Protein 5V4S (pdb70)

Solvent-accessible surface area: 81862 Å² total; per-residue (Å²): 127,126,64,10,112,28,4,78,63,5,52,95,7,11,55,64,6,5,41,45,8,19,64,62,59,75,183,130,83,42,59,61,33,83,102,7,10,114,2,0,42,53,2,34,141,115,97,83,72,124,104,96,26,2,69,53,0,12,63,72,45,23,104,30,35,71,86,117,198,211,102,84,41,109,31,3,79,20,10,45,68,2,21,126,30,28,79,75,12,43,101,41,36,30,84,9,102,29,44,50,55,2,75,43,46,78,84,32,57,59,20,101,32,66,5,32,19,14,96,13,0,19,20,13,18,126,32,30,35,124,130,76,177,94,33,41,202,49,66,46,25,55,0,39,9,6,0,22,5,3,27,10,6,2,1,13,23,59,43,61,12,78,67,36,66,13,46,98,44,0,26,114,1,2,108,70,1,13,33,32,22,0,46,40,3,0,0,33,17,13,25,24,24,37,91,16,78,67,85,47,65,86,48,152,83,4,45,109,18,6,67,44,14,135,34,64,125,30,70,103,113,32,29,70,115,29,46,56,64,18,30,91,38,49,105,99,15,91,61,39,68,44,84,70,24,56,85,51,35,30,84,68,50,20,61,59,35,58,58,25,59,23,66,84,72,36,89,76,30,82,70,37,76,66,35,72,82,83,29,33,62,61,46,42,91,52,50,56,92,52,77,34,48,76,56,30,82,82,30,57,52,60,51,96,31,67,51,31,45,42,21,57,32,32,45,33,33,27,11,43,105,79,79,86,58,66,77,46,97,17,54,68,23,41,71,50,33,45,61,9,34,67,69,98,43,40,14,97,37,26,26,37,7,60,44,65,18,11,23,29,32,30,52,38,81,35,32,64,68,43,31,74,93,29,60,88,39,36,61,60,48,46,73,78,35,101,132,125,126,65,9,112,26,4,78,64,4,52,94,6,10,55,65,6,5,41,45,7,20,65,60,56,78,182,130,83,42,58,61,33,83,103,8,9,114,2,0,43,53,4,34,142,114,98,83,72,124,104,95,26,1,69,54,0,12,64,72,44,23,103,30,35,69,87,118,198,212,102,83,40,106,32,3,78,21,11,44,70,2,22,126,30,27,79,75,12,45,99,42,36,31,84,9,104,28,42,51,53,2,74,41,48,78,82,31,58,59,19,101,33,64,4,32,19,14,96,13,0,19,20,14,19,124,33,29,36,124,128,77,180,92,32,40,206,50,66,45,24,56,0,38,10,6,0,21,5,3,27,9,6,2,1,14,24,59,44,59,10,78,66,37,66,12,47,97,44,0,26,118,2,2,107,69,2,13,32,32,22,0,47,39,4,0,0,32,17,12,25,25,24,35,89,16,78,69,87,46,66,84,49,149,85,4,47,110,19,7,66,43,15,132,33,66,124,31,69,106,112,32,28,71,116,29,45,57,64,19,30,90,37,50,106,101,14,90,60,40,67,44,83,69,25,56,85,51,36,30,83,69,50,20,60,58,33,60,60,25,58,23,66,83,71,39,89,76,28,85,70,37,79,68,36,72,81,82,30,35,62,60,46,41,90,54,50,56,94,52,77,32,46,76,55,31,82,81,30,56,52,60,52,96,31,66,50,31,45,42,21,56,33,31,44,31,33,26,10,44,105,78,78,84,58,67,77,47,96,19,56,70,23,40,71,50,31,46,62,10,35,70,69,99,43,41,13,98,38,26,26,36,8,60,43,66,19,10,24,29,32,31,53,38,80,36,34,64,68,42,30,75,92,31,60,89,40,36,61,60,48,46,72,76,36,101,131,126,124,67,8,113,27,4,77,64,5,50,96,7,10,56,66,6,5,42,45,7,20,65,62,58,76,182,131,83,40,58,60,32,82,102,7,10,112,2,0,42,52,3,34,144,115,96,82,72,125,102,96,26,1,69,52,0,12,64,72,44,23,106,31,37,68,85,115,198,209,101,83,41,108,32,4,78,20,11,46,68,2,22,125,30,27,80,74,13,44,101,41,36,29,85,9,105,28,43,52,54,2,74,42,48,81,82,32,57,59,20,100,33,66,4,30,19,15,95,14,0,17,21,14,19,123,32,30,36,123,127,77,177,93,33,42,202,50,67,46,25,55,0,38,10,7,0,22,5,3,27,10,6,2,1,12,24,60,43,61,11,80,66,37,67,13,47,97,42,0,25,118,1,1,109,69,1,13,33,32,22,1,46,42,3,0,0,33,19,12,26,23,25,34,89,15,78,69,87,46,67,84,47,151,82,4,47,109,20,6,66,45,15,133,34,66,124,31,69,104,111,33,28,72,119,30,44,57,63,18,30,90,38,51,104,100,14,90,61,40,68,42,84,69,25,55,84,52,34,28,82,69,48,21,61,56,34,60,60,26,58,24,66,83,74,39,90,76,30,84,71,38,78,67,36,71,79,83,27,34,61,59,46,42,91,54,49,58,94,52,76,32,46,76,56,30,83,82,30,57,51,60,52,97,30,67,51,33,46,43,20,58,33,30,45,32,33,26,11,42,105,80,80,85,59,66,78,47,94,20,55,71,24,41,73,51,32,45,62,10,34,68,70,99,42,42,14,97,37,26,25,37,8,60,43,65,19,10,23,28,32,31,52,38,80,36,32,64,67,43,30,74,92,32,59,89,40,37,62,60,48,45,72,76,35,99,131,126,125,66,9,112,26,4,77,63,5,50,95,7,11,56,66,7,5,42,45,8,20,66,62,57,77,182,128,83,41,60,60,31,81,103,8,10,116,2,0,41,54,3,34,143,114,96,82,72,125,105,96,24,1,69,54,0,13,63,72,44,23,105,30,36,67,88,118,195,208,102,84,40,107,31,4,80,21,10,47,69,2,21,124,29,28,79,74,12,44,100,42,36,29,84,10,102,30,44,51,54,2,74,41,46,80,83,31,58,60,21,99,32,65,4,32,19,15,95,14,0,18,20,13,18,123,31,29,34,124,128,77,179,95,32,41,200,50,66,45,24,55,1,38,11,6,0,21,6,3,26,9,6,2,1,12,23,59,44,60,11,78,68,36,66,12,46,98,43,0,25,118,1,2,107,70,1,13,33,32,21,0,47,41,4,0,0,31,18,12,25,26,25,36,90,16,78,68,86,46,66,85,49,152,84,3,45,110,19,6,67,41,14,134,33,66,124,30,69,102,111,32,28,71,118,29,45,56,61,18,30,89,37,49,105,100,14,91,61,40,68,43,84,69,25,56,85,49,34,29,85,68,49,22,60,57,32,59,60,27,56,23,67,83,73,36,90,75,29,83,69,38,77,68,36,73,81,83,30,34,60,60,46,42,92,53,49,57,94,52,78,32,46,76,55,32,82,82,31,56,52,60,52,97,31,67,52,33,45,41,22,58,32,32,45,31,33,26,10,43,104,79,79,84,59,66,77,47,95,20,55,69,23,40,71,51,32,47,61,9,35,70,69,97,42,40,14,96,38,27,26,37,8,61,43,65,20,11,22,29,32,31,52,37,80,35,34,65,67,44,30,74,90,30,59,90,39,36,60,60,48,45,73,76,36,100,131

B-factor: mean 72.44, std 37.45, range [5.9, 120.0]

Radius of gyration: 40.78 Å; Cα contacts (8 Å, |Δi|>4): 1953; chains: 4; bounding box: 102×102×94 Å

Structure (mmCIF, N/CA/C/O backbone):
data_5V4S
#
_entry.id   5V4S
#
loop_
_atom_site.group_PDB
_atom_site.id
_atom_site.type_symbol
_atom_site.label_atom_id
_atom_site.label_alt_id
_atom_site.label_comp_id
_atom_site.label_asym_id
_atom_site.label_entity_id
_atom_site.label_seq_id
_atom_site.pdbx_PDB_ins_code
_atom_site.Cartn_x
_atom_site.Cartn_y
_atom_site.Cartn_z
_atom_site.occupancy
_atom_site.B_iso_or_equiv
_atom_site.auth_seq_id
_atom_site.auth_comp_id
_atom_site.auth_asym_id
_atom_site.auth_atom_id
_atom_site.pdbx_PDB_model_num
ATOM 1 N N . ARG A 1 38 ? 153.069 125.192 151.930 1.00 84.36 7 ARG A N 1
ATOM 2 C CA . ARG A 1 38 ? 152.458 125.849 153.078 1.00 89.03 7 ARG A CA 1
ATOM 3 C C . ARG A 1 38 ? 152.532 124.975 154.325 1.00 82.96 7 ARG A C 1
ATOM 4 O O . ARG A 1 38 ? 152.664 125.478 155.441 1.00 79.05 7 ARG A O 1
ATOM 12 N N . ILE A 1 39 ? 152.455 123.668 154.127 1.00 83.75 8 ILE A N 1
ATOM 13 C CA . ILE A 1 39 ? 152.559 122.721 155.225 1.00 82.76 8 ILE A CA 1
ATOM 14 C C . ILE A 1 39 ? 153.920 122.829 155.909 1.00 79.28 8 ILE A C 1
ATOM 15 O O . ILE A 1 39 ? 154.010 122.814 157.138 1.00 77.88 8 ILE A O 1
ATOM 20 N N . ARG A 1 40 ? 154.971 122.962 155.105 1.00 77.82 9 ARG A N 1
ATOM 21 C CA . ARG A 1 40 ? 156.315 123.194 155.612 1.00 77.15 9 ARG A CA 1
ATOM 22 C C . ARG A 1 40 ? 156.339 124.403 156.542 1.00 76.43 9 ARG A C 1
ATOM 23 O O . ARG A 1 40 ? 157.011 124.402 157.575 1.00 76.36 9 ARG A O 1
ATOM 31 N N . VAL A 1 41 ? 155.582 125.424 156.178 1.00 77.70 10 VAL A N 1
ATOM 32 C CA . VAL A 1 41 ? 155.459 126.607 157.003 1.00 76.62 10 VAL A CA 1
ATOM 33 C C . VAL A 1 41 ? 154.685 126.304 158.277 1.00 75.68 10 VAL A C 1
ATOM 34 O O . VAL A 1 41 ? 155.038 126.782 159.356 1.00 74.97 10 VAL A O 1
ATOM 38 N N . TYR A 1 42 ? 153.646 125.486 158.162 1.00 74.61 11 TYR A N 1
ATOM 39 C CA . TYR A 1 42 ? 152.894 125.081 159.338 1.00 76.11 11 TYR A CA 1
ATOM 40 C C . TYR A 1 42 ? 153.804 124.361 160.322 1.00 73.18 11 TYR A C 1
ATOM 41 O O . TYR A 1 42 ? 153.704 124.562 161.535 1.00 75.51 11 TYR A O 1
ATOM 50 N N . TRP A 1 43 ? 154.722 123.562 159.791 1.00 73.16 12 TRP A N 1
ATOM 51 C CA . TRP A 1 43 ? 155.712 122.885 160.607 1.00 73.27 12 TRP A CA 1
ATOM 52 C C . TRP A 1 43 ? 156.596 123.882 161.337 1.00 71.94 12 TRP A C 1
ATOM 53 O O . TRP A 1 43 ? 156.881 123.710 162.525 1.00 66.91 12 TRP A O 1
ATOM 64 N N . ASP A 1 44 ? 156.991 124.940 160.635 1.00 71.94 13 ASP A N 1
ATOM 65 C CA . ASP A 1 44 ? 157.792 125.994 161.237 1.00 72.74 13 ASP A CA 1
ATOM 66 C C . ASP A 1 44 ? 157.094 126.588 162.439 1.00 67.46 13 ASP A C 1
ATOM 67 O O . ASP A 1 44 ? 157.709 126.786 163.486 1.00 65.56 13 ASP A O 1
ATOM 72 N N . ILE A 1 45 ? 155.810 126.863 162.276 1.00 69.14 14 ILE A N 1
ATOM 73 C CA . ILE A 1 45 ? 155.022 127.470 163.334 1.00 64.35 14 ILE A CA 1
ATOM 74 C C . ILE A 1 45 ? 155.078 126.646 164.596 1.00 62.06 14 ILE A C 1
ATOM 75 O O . ILE A 1 45 ? 155.337 127.168 165.680 1.00 60.90 14 ILE A O 1
ATOM 80 N N . LEU A 1 46 ? 154.851 125.349 164.449 1.00 65.97 15 LEU A N 1
ATOM 81 C CA . LEU A 1 46 ? 154.912 124.441 165.577 1.00 66.04 15 LEU A CA 1
ATOM 82 C C . LEU A 1 46 ? 156.252 124.524 166.286 1.00 59.62 15 LEU A C 1
ATOM 83 O O . LEU A 1 46 ? 156.312 124.702 167.504 1.00 61.15 15 LEU A O 1
ATOM 88 N N . VAL A 1 47 ? 157.326 124.388 165.517 1.00 63.06 16 VAL A N 1
ATOM 89 C CA . VAL A 1 47 ? 158.673 124.413 166.065 1.00 58.63 16 VAL A CA 1
ATOM 90 C C . VAL A 1 47 ? 158.951 125.707 166.799 1.00 56.40 16 VAL A C 1
ATOM 91 O O . VAL A 1 47 ? 159.487 125.702 167.906 1.00 56.79 16 VAL A O 1
ATOM 95 N N . PHE A 1 48 ? 158.578 126.811 166.170 1.00 56.88 17 PHE A N 1
ATOM 96 C CA . PHE A 1 48 ? 158.757 128.134 166.734 1.00 54.08 17 PHE A CA 1
ATOM 97 C C . PHE A 1 48 ? 158.138 128.230 168.111 1.00 54.82 17 PHE A C 1
ATOM 98 O O . PHE A 1 48 ? 158.782 128.673 169.066 1.00 50.53 17 PHE A O 1
ATOM 106 N N . ILE A 1 49 ? 156.887 127.804 168.212 1.00 53.84 18 ILE A N 1
ATOM 107 C CA . ILE A 1 49 ? 156.162 127.833 169.466 1.00 54.02 18 ILE A CA 1
ATOM 108 C C . ILE A 1 49 ? 156.875 127.031 170.532 1.00 51.40 18 ILE A C 1
ATOM 109 O O . ILE A 1 49 ? 157.018 127.478 171.669 1.00 49.85 18 ILE A O 1
ATOM 114 N N . CYS A 1 50 ? 157.317 125.841 170.156 1.00 52.81 19 CYS A N 1
ATOM 115 C CA . CYS A 1 50 ? 158.017 124.965 171.074 1.00 54.71 19 CYS A CA 1
ATOM 116 C C . CYS A 1 50 ? 159.257 125.638 171.635 1.00 51.32 19 CYS A C 1
ATOM 117 O O . CYS A 1 50 ? 159.494 125.609 172.848 1.00 51.11 19 CYS A O 1
ATOM 120 N N . ILE A 1 51 ? 160.032 126.264 170.756 1.00 51.68 20 ILE A N 1
ATOM 121 C CA . ILE A 1 51 ? 161.239 126.961 171.163 1.00 48.29 20 ILE A CA 1
ATOM 122 C C . ILE A 1 51 ? 160.928 128.035 172.175 1.00 45.73 20 ILE A C 1
ATOM 123 O O . ILE A 1 51 ? 161.596 128.153 173.201 1.00 46.31 20 ILE A O 1
ATOM 128 N N . PHE A 1 52 ? 159.902 128.814 171.880 1.00 45.67 21 PHE A N 1
ATOM 129 C CA . PHE A 1 52 ? 159.483 129.886 172.751 1.00 42.65 21 PHE A CA 1
ATOM 130 C C . PHE A 1 52 ? 159.167 129.376 174.132 1.00 43.54 21 PHE A C 1
ATOM 131 O O . PHE A 1 52 ? 159.690 129.882 175.124 1.00 41.11 21 PHE A O 1
ATOM 139 N N . TRP A 1 53 ? 158.328 128.360 174.202 1.00 44.68 22 TRP A N 1
ATOM 140 C CA . TRP A 1 53 ? 157.960 127.784 175.477 1.00 45.73 22 TRP A CA 1
ATOM 141 C C . TRP A 1 53 ? 159.198 127.376 176.267 1.00 43.29 22 TRP A C 1
ATOM 142 O O . TRP A 1 53 ? 159.340 127.721 177.439 1.00 45.94 22 TRP A O 1
ATOM 153 N N . ALA A 1 54 ? 160.108 126.671 175.601 1.00 44.81 23 ALA A N 1
ATOM 154 C CA . ALA A 1 54 ? 161.324 126.189 176.243 1.00 41.98 23 ALA A CA 1
ATOM 155 C C . ALA A 1 54 ? 162.149 127.333 176.823 1.00 42.24 23 ALA A C 1
ATOM 156 O O . ALA A 1 54 ? 162.676 127.222 177.933 1.00 43.19 23 ALA A O 1
ATOM 158 N N . SER A 1 55 ? 162.247 128.433 176.087 1.00 42.88 24 SER A N 1
ATOM 159 C CA . SER A 1 55 ? 163.039 129.587 176.506 1.00 41.54 24 SER A CA 1
ATOM 160 C C . SER A 1 55 ? 162.471 130.269 177.752 1.00 39.90 24 SER A C 1
ATOM 161 O O . SER A 1 55 ? 163.159 131.054 178.413 1.00 36.83 24 SER A O 1
ATOM 164 N N . LEU A 1 56 ? 161.222 129.960 178.076 1.00 40.97 25 LEU A N 1
ATOM 165 C CA . LEU A 1 56 ? 160.587 130.501 179.257 1.00 40.49 25 LEU A CA 1
ATOM 166 C C . LEU A 1 56 ? 160.789 129.577 180.440 1.00 41.86 25 LEU A C 1
ATOM 167 O O . LEU A 1 56 ? 160.942 130.025 181.574 1.00 41.74 25 LEU A O 1
ATOM 172 N N . GLU A 1 57 ? 160.802 128.275 180.156 1.00 43.68 26 GLU A N 1
ATOM 173 C CA . GLU A 1 57 ? 160.955 127.256 181.189 1.00 43.85 26 GLU A CA 1
ATOM 174 C C . GLU A 1 57 ? 162.383 127.145 181.676 1.00 40.97 26 GLU A C 1
ATOM 175 O O . GLU A 1 57 ? 162.622 126.953 182.868 1.00 41.21 26 GLU A O 1
ATOM 181 N N . SER A 1 58 ? 163.330 127.274 180.756 1.00 42.49 27 SER A N 1
ATOM 182 C CA . SER A 1 58 ? 164.748 127.178 181.082 1.00 44.41 27 SER A CA 1
ATOM 183 C C . SER A 1 58 ? 165.283 128.034 182.256 1.00 44.69 27 SER A C 1
ATOM 184 O O . SER A 1 58 ? 165.822 127.479 183.207 1.00 45.75 27 SER A O 1
ATOM 187 N N . PRO A 1 59 ? 165.217 129.376 182.145 1.00 40.57 28 PRO A N 1
ATOM 188 C CA . PRO A 1 59 ? 165.806 130.317 183.122 1.00 37.63 28 PRO A CA 1
ATOM 189 C C . PRO A 1 59 ? 165.147 130.176 184.512 1.00 39.55 28 PRO A C 1
ATOM 190 O O . PRO A 1 59 ? 165.742 130.547 185.522 1.00 43.12 28 PRO A O 1
ATOM 194 N N . LEU A 1 60 ? 163.939 129.622 184.558 1.00 39.97 29 LEU A N 1
ATOM 195 C CA . LEU A 1 60 ? 163.226 129.420 185.812 1.00 41.36 29 LEU A CA 1
ATOM 196 C C . LEU A 1 60 ? 163.894 128.405 186.726 1.00 46.52 29 LEU A C 1
ATOM 197 O O . LEU A 1 60 ? 163.588 128.348 187.919 1.00 47.59 29 LEU A O 1
ATOM 202 N N . ARG A 1 61 ? 164.802 127.600 186.174 1.00 48.62 30 ARG A N 1
ATOM 203 C CA . ARG A 1 61 ? 165.447 126.523 186.931 1.00 49.82 30 ARG A CA 1
ATOM 204 C C . ARG A 1 61 ? 165.967 126.778 188.354 1.00 50.12 30 ARG A C 1
ATOM 205 O O . ARG A 1 61 ? 165.894 125.911 189.228 1.00 55.19 30 ARG A O 1
ATOM 213 N N . ILE A 1 62 ? 166.444 127.988 188.569 1.00 48.95 31 ILE A N 1
ATOM 214 C CA . ILE A 1 62 ? 166.928 128.472 189.856 1.00 52.60 31 ILE A CA 1
ATOM 215 C C . ILE A 1 62 ? 166.115 128.560 191.131 1.00 53.29 31 ILE A C 1
ATOM 216 O O . ILE A 1 62 ? 166.667 128.705 192.223 1.00 56.06 31 ILE A O 1
ATOM 221 N N . VAL A 1 63 ? 164.791 128.477 190.989 1.00 48.76 32 VAL A N 1
ATOM 222 C CA . VAL A 1 63 ? 163.913 128.572 192.124 1.00 50.85 32 VAL A CA 1
ATOM 223 C C . VAL A 1 63 ? 162.562 127.931 191.844 1.00 52.52 32 VAL A C 1
ATOM 224 O O . VAL A 1 63 ? 162.399 127.187 190.878 1.00 56.71 32 VAL A O 1
ATOM 228 N N . LEU A 1 70 ? 156.285 115.350 186.469 1.00 79.35 39 LEU A N 1
ATOM 229 C CA . LEU A 1 70 ? 156.021 114.184 185.635 1.00 80.52 39 LEU A CA 1
ATOM 230 C C . LEU A 1 70 ? 155.571 114.589 184.246 1.00 76.48 39 LEU A C 1
ATOM 231 O O . LEU A 1 70 ? 156.318 114.441 183.278 1.00 77.00 39 LEU A O 1
ATOM 236 N N . LEU A 1 71 ? 154.353 115.108 184.156 1.00 79.17 40 LEU A N 1
ATOM 237 C CA . LEU A 1 71 ? 153.817 115.570 182.887 1.00 80.97 40 LEU A CA 1
ATOM 238 C C . LEU A 1 71 ? 154.802 116.482 182.185 1.00 76.94 40 LEU A C 1
ATOM 239 O O . LEU A 1 71 ? 155.045 116.330 180.986 1.00 77.03 40 LEU A O 1
ATOM 244 N N . LEU A 1 72 ? 155.378 117.403 182.938 1.00 77.02 41 LEU A N 1
ATOM 245 C CA . LEU A 1 72 ? 156.396 118.304 182.427 1.00 79.25 41 LEU A CA 1
ATOM 246 C C . LEU A 1 72 ? 157.503 117.546 181.719 1.00 75.79 41 LEU A C 1
ATOM 247 O O . LEU A 1 72 ? 157.916 117.915 180.617 1.00 73.13 41 LEU A O 1
ATOM 252 N N . THR A 1 73 ? 157.970 116.483 182.349 1.00 75.58 42 THR A N 1
ATOM 253 C CA . THR A 1 73 ? 158.983 115.640 181.756 1.00 75.11 42 THR A CA 1
ATOM 254 C C . THR A 1 73 ? 158.490 115.085 180.419 1.00 88.18 42 THR A C 1
ATOM 255 O O . THR A 1 73 ? 159.220 115.098 179.424 1.00 71.20 42 THR A O 1
ATOM 259 N N . CYS A 1 74 ? 157.239 114.632 180.399 1.00 74.38 43 CYS A N 1
ATOM 260 C CA . CYS A 1 74 ? 156.635 114.109 179.179 1.00 77.48 43 CYS A CA 1
ATOM 261 C C . CYS A 1 74 ? 156.523 115.195 178.113 1.00 73.62 43 CYS A C 1
ATOM 262 O O . CYS A 1 74 ? 156.702 114.929 176.923 1.00 73.71 43 CYS A O 1
ATOM 265 N N . ILE A 1 75 ? 156.261 116.423 178.546 1.00 73.99 44 ILE A N 1
ATOM 266 C CA . ILE A 1 75 ? 156.202 117.541 177.626 1.00 69.50 44 ILE A CA 1
ATOM 267 C C . ILE A 1 75 ? 157.538 117.721 176.939 1.00 70.58 44 ILE A C 1
ATOM 268 O O . ILE A 1 75 ? 157.596 117.910 175.726 1.00 71.01 44 ILE A O 1
ATOM 273 N N . TYR A 1 76 ? 158.615 117.630 177.710 1.00 70.96 45 TYR A N 1
ATOM 274 C CA . TYR A 1 76 ? 159.949 117.744 177.140 1.00 70.53 45 TYR A CA 1
ATOM 275 C C . TYR A 1 76 ? 160.211 116.653 176.119 1.00 73.34 45 TYR A C 1
ATOM 276 O O . TYR A 1 76 ? 160.847 116.897 175.091 1.00 74.68 45 TYR A O 1
ATOM 285 N N . PHE A 1 77 ? 159.691 115.454 176.378 1.00 74.03 46 PHE A N 1
ATOM 286 C CA . PHE A 1 77 ? 159.832 114.372 175.417 1.00 75.58 46 PHE A CA 1
ATOM 287 C C . PHE A 1 77 ? 159.230 114.779 174.103 1.00 70.67 46 PHE A C 1
ATOM 288 O O . PHE A 1 77 ? 159.831 114.593 173.047 1.00 69.89 46 PHE A O 1
ATOM 296 N N . PHE A 1 78 ? 158.046 115.363 174.178 1.00 67.46 47 PHE A N 1
ATOM 297 C CA . PHE A 1 78 ? 157.365 115.839 172.998 1.00 67.77 47 PHE A CA 1
ATOM 298 C C . PHE A 1 78 ? 158.190 116.885 172.274 1.00 68.53 47 PHE A C 1
ATOM 299 O O . PHE A 1 78 ? 158.377 116.803 171.065 1.00 69.48 47 PHE A O 1
ATOM 307 N N . ILE A 1 79 ? 158.691 117.856 173.024 1.00 70.48 48 ILE A N 1
ATOM 308 C CA . ILE A 1 79 ? 159.490 118.932 172.447 1.00 67.82 48 ILE A CA 1
ATOM 309 C C . ILE A 1 79 ? 160.611 118.400 171.574 1.00 68.23 48 ILE A C 1
ATOM 310 O O . ILE A 1 79 ? 160.720 118.749 170.400 1.00 63.37 48 ILE A O 1
ATOM 315 N N . ASP A 1 80 ? 161.444 117.559 172.158 1.00 73.10 49 ASP A N 1
ATOM 316 C CA . ASP A 1 80 ? 162.581 116.984 171.459 1.00 73.89 49 ASP A CA 1
ATOM 317 C C . ASP A 1 80 ? 162.143 116.122 170.319 1.00 73.78 49 ASP A C 1
ATOM 318 O O . ASP A 1 80 ? 162.750 116.139 169.253 1.00 71.41 49 ASP A O 1
ATOM 323 N N . PHE A 1 81 ? 161.077 115.374 170.545 1.00 70.69 50 PHE A N 1
ATOM 324 C CA . PHE A 1 81 ? 160.500 114.549 169.518 1.00 68.57 50 PHE A CA 1
ATOM 325 C C . PHE A 1 81 ? 160.180 115.384 168.291 1.00 78.70 50 PHE A C 1
ATOM 326 O O . PHE A 1 81 ? 160.554 115.034 167.174 1.00 69.45 50 PHE A O 1
ATOM 334 N N . VAL A 1 82 ? 159.513 116.507 168.518 1.00 67.04 51 VAL A N 1
ATOM 335 C CA . VAL A 1 82 ? 159.199 117.432 167.443 1.00 69.29 51 VAL A CA 1
ATOM 336 C C . VAL A 1 82 ? 160.465 117.901 166.755 1.00 70.24 51 VAL A C 1
ATOM 337 O O . VAL A 1 82 ? 160.533 117.948 165.525 1.00 70.74 51 VAL A O 1
ATOM 341 N N . PHE A 1 83 ? 161.474 118.235 167.542 1.00 69.97 52 PHE A N 1
ATOM 342 C CA . PHE A 1 83 ? 162.739 118.674 166.991 1.00 70.46 52 PHE A CA 1
ATOM 343 C C . PHE A 1 83 ? 163.404 117.567 166.174 1.00 71.39 52 PHE A C 1
ATOM 344 O O . PHE A 1 83 ? 164.041 117.835 165.156 1.00 70.41 52 PHE A O 1
ATOM 352 N N . ALA A 1 84 ? 163.229 116.322 166.606 1.00 71.75 53 ALA A N 1
ATOM 353 C CA . ALA A 1 84 ? 163.753 115.186 165.863 1.00 72.51 53 ALA A CA 1
ATOM 354 C C . ALA A 1 84 ? 163.075 115.099 164.505 1.00 70.23 53 ALA A C 1
ATOM 355 O O . ALA A 1 84 ? 163.727 114.857 163.489 1.00 73.36 53 ALA A O 1
ATOM 357 N N . LEU A 1 85 ? 161.776 115.341 164.485 1.00 68.16 54 LEU A N 1
ATOM 358 C CA . LEU A 1 85 ? 161.049 115.360 163.231 1.00 72.25 54 LEU A CA 1
ATOM 359 C C . LEU A 1 85 ? 161.563 116.475 162.332 1.00 73.48 54 LEU A C 1
ATOM 360 O O . LEU A 1 85 ? 161.656 116.305 161.118 1.00 76.25 54 LEU A O 1
ATOM 365 N N . ASP A 1 86 ? 161.931 117.600 162.940 1.00 73.81 55 ASP A N 1
ATOM 366 C CA . ASP A 1 86 ? 162.525 118.708 162.204 1.00 73.43 55 ASP A CA 1
ATOM 367 C C . ASP A 1 86 ? 163.809 118.296 161.525 1.00 74.17 55 ASP A C 1
ATOM 368 O O . ASP A 1 86 ? 164.021 118.608 160.356 1.00 75.99 55 ASP A O 1
ATOM 373 N N . ILE A 1 87 ? 164.651 117.576 162.240 1.00 74.56 56 ILE A N 1
ATOM 374 C CA . ILE A 1 87 ? 165.854 117.046 161.632 1.00 74.30 56 ILE A CA 1
ATOM 375 C C . ILE A 1 87 ? 165.503 116.256 160.379 1.00 74.31 56 ILE A C 1
ATOM 376 O O . ILE A 1 87 ? 166.148 116.408 159.338 1.00 74.77 56 ILE A O 1
ATOM 381 N N . LEU A 1 88 ? 164.452 115.439 160.468 1.00 74.24 57 LEU A N 1
ATOM 382 C CA . LEU A 1 88 ? 163.970 114.681 159.316 1.00 75.97 57 LEU A CA 1
ATOM 383 C C . LEU A 1 88 ? 163.435 115.601 158.229 1.00 78.65 57 LEU A C 1
ATOM 384 O O . LEU A 1 88 ? 163.645 115.358 157.041 1.00 80.30 57 LEU A O 1
ATOM 389 N N . TRP A 1 89 ? 162.776 116.683 158.633 1.00 77.61 58 TRP A N 1
ATOM 390 C CA . TRP A 1 89 ? 162.313 117.665 157.673 1.00 76.68 58 TRP A CA 1
ATOM 391 C C . TRP A 1 89 ? 163.511 118.267 156.939 1.00 73.86 58 TRP A C 1
ATOM 392 O O . TRP A 1 89 ? 163.408 118.646 155.779 1.00 73.02 58 TRP A O 1
ATOM 403 N N . ASN A 1 90 ? 164.653 118.346 157.608 1.00 73.22 59 ASN A N 1
ATOM 404 C CA . ASN A 1 90 ? 165.871 118.884 156.971 1.00 76.70 59 ASN A CA 1
ATOM 405 C C . ASN A 1 90 ? 166.585 117.893 156.121 1.00 75.49 59 ASN A C 1
ATOM 406 O O . ASN A 1 90 ? 167.806 117.940 156.012 1.00 79.54 59 ASN A O 1
ATOM 411 N N . GLY A 1 114 ? 174.678 120.722 157.539 1.00 93.70 83 GLY A N 1
ATOM 412 C CA . GLY A 1 114 ? 175.980 120.612 158.189 1.00 91.69 83 GLY A CA 1
ATOM 413 C C . GLY A 1 114 ? 175.914 121.147 159.612 1.00 96.53 83 GLY A C 1
ATOM 414 O O . GLY A 1 114 ? 175.484 120.445 160.529 1.00 93.68 83 GLY A O 1
ATOM 415 N N . SER A 1 115 ? 176.324 122.400 159.791 1.00 97.88 84 SER A N 1
ATOM 416 C CA . SER A 1 115 ? 176.266 123.021 161.109 1.00 91.58 84 SER A CA 1
ATOM 417 C C . SER A 1 115 ? 174.837 123.115 161.594 1.00 85.89 84 SER A C 1
ATOM 418 O O . SER A 1 115 ? 174.573 122.984 162.789 1.00 86.06 84 SER A O 1
ATOM 421 N N . TRP A 1 116 ? 173.905 123.299 160.664 1.00 90.35 85 TRP A N 1
ATOM 422 C CA . TRP A 1 116 ? 172.492 123.372 160.996 1.00 92.43 85 TRP A CA 1
ATOM 423 C C . TRP A 1 116 ? 171.996 122.031 161.512 1.00 88.04 85 TRP A C 1
ATOM 424 O O . TRP A 1 116 ? 171.194 121.970 162.440 1.00 84.55 85 TRP A O 1
ATOM 435 N N . PHE A 1 117 ? 172.516 120.954 160.930 1.00 85.81 86 PHE A N 1
ATOM 436 C CA . PHE A 1 117 ? 172.215 119.619 161.414 1.00 86.24 86 PHE A CA 1
ATOM 437 C C . PHE A 1 117 ? 172.678 119.480 162.844 1.00 89.69 86 PHE A C 1
ATOM 438 O O . PHE A 1 117 ? 171.931 119.018 163.706 1.00 88.26 86 PHE A O 1
ATOM 446 N N . ILE A 1 118 ? 173.916 119.889 163.097 1.00 82.74 87 ILE A N 1
ATOM 447 C CA . ILE A 1 118 ? 174.495 119.846 164.426 1.00 83.72 87 ILE A CA 1
ATOM 448 C C . ILE A 1 118 ? 173.660 120.643 165.419 1.00 84.68 87 ILE A C 1
ATOM 449 O O . ILE A 1 118 ? 173.363 120.173 166.512 1.00 78.55 87 ILE A O 1
ATOM 454 N N . ILE A 1 119 ? 173.274 121.848 165.018 1.00 84.59 88 ILE A N 1
ATOM 455 C CA . ILE A 1 119 ? 172.449 122.708 165.851 1.00 81.09 88 ILE A CA 1
ATOM 456 C C . ILE A 1 119 ? 171.147 122.036 166.242 1.00 79.57 88 ILE A C 1
ATOM 457 O O . ILE A 1 119 ? 170.817 121.944 167.426 1.00 77.77 88 ILE A O 1
ATOM 462 N N . ASP A 1 120 ? 170.414 121.556 165.246 1.00 82.91 89 ASP A N 1
ATOM 463 C CA . ASP A 1 120 ? 169.157 120.871 165.490 1.00 80.73 89 ASP A CA 1
ATOM 464 C C . ASP A 1 120 ? 169.361 119.657 166.346 1.00 78.22 89 ASP A C 1
ATOM 465 O O . ASP A 1 120 ? 168.624 119.429 167.304 1.00 76.07 89 ASP A O 1
ATOM 470 N N . LEU A 1 121 ? 170.373 118.881 165.999 1.00 79.65 90 LEU A N 1
ATOM 471 C CA . LEU A 1 121 ? 170.710 117.703 166.752 1.00 79.25 90 LEU A CA 1
ATOM 472 C C . LEU A 1 121 ? 170.815 118.031 168.216 1.00 84.83 90 LEU A C 1
ATOM 473 O O . LEU A 1 121 ? 170.114 117.435 169.037 1.00 76.08 90 LEU A O 1
ATOM 478 N N . ILE A 1 122 ? 171.654 119.012 168.540 1.00 76.61 91 ILE A N 1
ATOM 479 C CA . ILE A 1 122 ? 171.890 119.428 169.918 1.00 78.78 91 ILE A CA 1
ATOM 480 C C . ILE A 1 122 ? 170.603 119.750 170.658 1.00 75.40 91 ILE A C 1
ATOM 481 O O . ILE A 1 122 ? 170.372 119.269 171.764 1.00 76.13 91 ILE A O 1
ATOM 486 N N . ALA A 1 123 ? 169.761 120.562 170.031 1.00 75.18 92 ALA A N 1
ATOM 487 C CA . ALA A 1 123 ? 168.492 120.952 170.629 1.00 73.66 92 ALA A CA 1
ATOM 488 C C . ALA A 1 123 ? 167.596 119.754 170.852 1.00 77.66 92 ALA A C 1
ATOM 489 O O . ALA A 1 123 ? 166.835 119.714 171.822 1.00 78.18 92 ALA A O 1
ATOM 491 N N . ALA A 1 124 ? 167.675 118.775 169.968 1.00 77.31 93 ALA A N 1
ATOM 492 C CA . ALA A 1 124 ? 166.833 117.597 170.067 1.00 73.03 93 ALA A CA 1
ATOM 493 C C . ALA A 1 124 ? 167.389 116.547 171.025 1.00 72.65 93 ALA A C 1
ATOM 494 O O . ALA A 1 124 ? 166.781 115.486 171.195 1.00 73.09 93 ALA A O 1
ATOM 496 N N . LEU A 1 125 ? 168.533 116.810 171.647 1.00 75.12 94 LEU A N 1
ATOM 497 C CA . LEU A 1 125 ? 169.119 115.819 172.535 1.00 74.06 94 LEU A CA 1
ATOM 498 C C . LEU A 1 125 ? 168.413 115.801 173.878 1.00 75.04 94 LEU A C 1
ATOM 499 O O . LEU A 1 125 ? 168.538 116.750 174.637 1.00 75.26 94 LEU A O 1
ATOM 504 N N . PRO A 1 126 ? 167.668 114.712 174.168 1.00 72.73 95 PRO A N 1
ATOM 505 C CA . PRO A 1 126 ? 166.916 114.490 175.413 1.00 72.70 95 PRO A CA 1
ATOM 506 C C . PRO A 1 126 ? 167.805 114.430 176.667 1.00 74.43 95 PRO A C 1
ATOM 507 O O . PRO A 1 126 ? 167.799 113.457 177.410 1.00 77.13 95 PRO A O 1
ATOM 511 N N . LEU A 1 127 ? 168.503 115.535 176.925 1.00 74.77 96 LEU A N 1
ATOM 512 C CA . LEU A 1 127 ? 169.342 115.683 178.094 1.00 72.99 96 LEU A CA 1
ATOM 513 C C . LEU A 1 127 ? 169.381 115.515 179.591 1.00 74.59 96 LEU A C 1
ATOM 514 O O . LEU A 1 127 ? 170.152 114.703 180.108 1.00 71.64 96 LEU A O 1
ATOM 519 N N . GLU A 1 128 ? 168.571 116.310 180.284 1.00 75.90 97 GLU A N 1
ATOM 520 C CA . GLU A 1 128 ? 168.519 116.302 181.744 1.00 74.19 97 GLU A CA 1
ATOM 521 C C . GLU A 1 128 ? 167.860 115.006 182.194 1.00 81.90 97 GLU A C 1
ATOM 522 O O . GLU A 1 128 ? 168.372 114.326 183.072 1.00 91.02 97 GLU A O 1
ATOM 528 N N . TYR A 1 129 ? 166.733 114.680 181.573 1.00 75.81 98 TYR A N 1
ATOM 529 C CA . TYR A 1 129 ? 166.046 113.433 181.870 1.00 74.81 98 TYR A CA 1
ATOM 530 C C . TYR A 1 129 ? 166.968 112.254 181.686 1.00 78.79 98 TYR A C 1
ATOM 531 O O . TYR A 1 129 ? 167.088 111.418 182.595 1.00 78.23 98 TYR A O 1
ATOM 540 N N . ALA A 1 130 ? 167.618 112.151 180.539 1.00 77.87 99 ALA A N 1
ATOM 541 C CA . ALA A 1 130 ? 168.535 111.071 180.281 1.00 79.91 99 ALA A CA 1
ATOM 542 C C . ALA A 1 130 ? 169.561 110.968 181.395 1.00 77.72 99 ALA A C 1
ATOM 543 O O . ALA A 1 130 ? 169.764 109.927 181.980 1.00 81.99 99 ALA A O 1
ATOM 545 N N . THR A 1 131 ? 170.180 112.120 181.684 1.00 77.68 100 THR A N 1
ATOM 546 C CA . THR A 1 131 ? 171.223 112.157 182.701 1.00 76.49 100 THR A CA 1
ATOM 547 C C . THR A 1 131 ? 170.667 111.865 184.086 1.00 78.81 100 THR A C 1
ATOM 548 O O . THR A 1 131 ? 171.365 111.309 184.931 1.00 85.28 100 THR A O 1
ATOM 552 N N . THR A 1 132 ? 169.397 112.186 184.294 1.00 81.35 101 THR A N 1
ATOM 553 C CA . THR A 1 132 ? 168.743 111.886 185.553 1.00 81.58 101 THR A CA 1
ATOM 554 C C . THR A 1 132 ? 168.607 110.387 185.729 1.00 90.49 101 THR A C 1
ATOM 555 O O . THR A 1 132 ? 168.875 109.850 186.799 1.00 93.31 101 THR A O 1
ATOM 559 N N . THR A 1 133 ? 168.195 109.716 184.658 1.00 81.17 102 THR A N 1
ATOM 560 C CA . THR A 1 133 ? 168.023 108.273 184.692 1.00 90.10 102 THR A CA 1
ATOM 561 C C . THR A 1 133 ? 169.362 107.557 184.720 1.00 85.31 102 THR A C 1
ATOM 562 O O . THR A 1 133 ? 169.481 106.475 185.300 1.00 86.22 102 THR A O 1
ATOM 566 N N . ILE A 1 134 ? 170.382 108.179 184.146 1.00 83.02 103 ILE A N 1
ATOM 567 C CA . ILE A 1 134 ? 171.726 107.635 184.217 1.00 82.86 103 ILE A CA 1
ATOM 568 C C . ILE A 1 134 ? 172.253 107.694 185.637 1.00 82.87 103 ILE A C 1
ATOM 569 O O . ILE A 1 134 ? 172.845 106.735 186.130 1.00 88.68 103 ILE A O 1
ATOM 574 N N . PHE A 1 135 ? 172.046 108.829 186.293 1.00 82.91 104 PHE A N 1
ATOM 575 C CA . PHE A 1 135 ? 172.527 109.014 187.649 1.00 83.74 104 PHE A CA 1
ATOM 576 C C . PHE A 1 135 ? 171.372 109.154 188.627 1.00 88.98 104 PHE A C 1
ATOM 577 O O . PHE A 1 135 ? 171.265 110.155 189.335 1.00 89.41 104 PHE A O 1
ATOM 585 N N . TYR A 1 144 ? 170.573 123.072 188.957 1.00 62.95 113 TYR A N 1
ATOM 586 C CA . TYR A 1 144 ? 171.536 124.028 188.434 1.00 61.34 113 TYR A CA 1
ATOM 587 C C . TYR A 1 144 ? 172.113 123.555 187.119 1.00 64.03 113 TYR A C 1
ATOM 588 O O . TYR A 1 144 ? 172.158 124.297 186.140 1.00 64.59 113 TYR A O 1
ATOM 597 N N . LEU A 1 145 ? 172.567 122.316 187.100 1.00 70.63 114 LEU A N 1
ATOM 598 C CA . LEU A 1 145 ? 173.113 121.752 185.887 1.00 69.78 114 LEU A CA 1
ATOM 599 C C . LEU A 1 145 ? 172.031 121.625 184.839 1.00 65.07 114 LEU A C 1
ATOM 600 O O . LEU A 1 145 ? 172.282 121.837 183.655 1.00 63.34 114 LEU A O 1
ATOM 605 N N . TYR A 1 146 ? 170.816 121.316 185.277 1.00 64.71 115 TYR A N 1
ATOM 606 C CA . TYR A 1 146 ? 169.696 121.217 184.358 1.00 64.63 115 TYR A CA 1
ATOM 607 C C . TYR A 1 146 ? 169.396 122.566 183.734 1.00 70.91 115 TYR A C 1
ATOM 608 O O . TYR A 1 146 ? 169.117 122.655 182.538 1.00 62.31 115 TYR A O 1
ATOM 617 N N . LEU A 1 147 ? 169.518 123.623 184.532 1.00 61.90 116 LEU A N 1
ATOM 618 C CA . LEU A 1 147 ? 169.404 124.981 184.019 1.00 62.01 116 LEU A CA 1
ATOM 619 C C . LEU A 1 147 ? 170.388 125.195 182.904 1.00 62.89 116 LEU A C 1
ATOM 620 O O . LEU A 1 147 ? 170.035 125.690 181.833 1.00 66.83 116 LEU A O 1
ATOM 625 N N . LEU A 1 148 ? 171.629 124.815 183.151 1.00 64.54 117 LEU A N 1
ATOM 626 C CA . LEU A 1 148 ? 172.666 124.951 182.162 1.00 60.25 117 LEU A CA 1
ATOM 627 C C . LEU A 1 148 ? 172.336 124.162 180.907 1.00 60.59 117 LEU A C 1
ATOM 628 O O . LEU A 1 148 ? 172.508 124.657 179.797 1.00 63.27 117 LEU A O 1
ATOM 633 N N . LEU A 1 149 ? 171.827 122.947 181.083 1.00 58.98 118 LEU A N 1
ATOM 634 C CA . LEU A 1 149 ? 171.497 122.098 179.944 1.00 60.17 118 LEU A CA 1
ATOM 635 C C . LEU A 1 149 ? 170.369 122.671 179.104 1.00 62.43 118 LEU A C 1
ATOM 636 O O . LEU A 1 149 ? 170.329 122.464 177.891 1.00 65.14 118 LEU A O 1
ATOM 641 N N . GLY A 1 150 ? 169.468 123.410 179.740 1.00 63.53 119 GLY A N 1
ATOM 642 C CA . GLY A 1 150 ? 168.348 124.033 179.039 1.00 61.78 119 GLY A CA 1
ATOM 643 C C . GLY A 1 150 ? 168.785 124.870 177.826 1.00 62.13 119 GLY A C 1
ATOM 644 O O . GLY A 1 150 ? 168.034 124.998 176.856 1.00 64.27 119 GLY A O 1
ATOM 645 N N . VAL A 1 151 ? 170.005 125.423 177.870 1.00 61.25 120 VAL A N 1
ATOM 646 C CA . VAL A 1 151 ? 170.511 126.262 176.782 1.00 62.17 120 VAL A CA 1
ATOM 647 C C . VAL A 1 151 ? 170.555 125.532 175.441 1.00 62.68 120 VAL A C 1
ATOM 648 O O . VAL A 1 151 ? 170.495 126.160 174.382 1.00 62.41 120 VAL A O 1
ATOM 652 N N . THR A 1 152 ? 170.639 124.209 175.490 1.00 62.60 121 THR A N 1
ATOM 653 C CA . THR A 1 152 ? 170.750 123.395 174.291 1.00 66.33 121 THR A CA 1
ATOM 654 C C . THR A 1 152 ? 169.573 123.577 173.344 1.00 65.83 121 THR A C 1
ATOM 655 O O . THR A 1 152 ? 169.717 123.411 172.133 1.00 69.45 121 THR A O 1
ATOM 659 N N . ARG A 1 153 ? 168.421 123.956 173.884 1.00 63.63 122 ARG A N 1
ATOM 660 C CA . ARG A 1 153 ? 167.241 124.164 173.059 1.00 62.15 122 ARG A CA 1
ATOM 661 C C . ARG A 1 153 ? 167.098 125.614 172.633 1.00 62.66 122 ARG A C 1
ATOM 662 O O . ARG A 1 153 ? 166.277 125.938 171.777 1.00 67.18 122 ARG A O 1
ATOM 670 N N . ILE A 1 154 ? 167.885 126.491 173.238 1.00 60.49 123 ILE A N 1
ATOM 671 C CA . ILE A 1 154 ? 167.784 127.904 172.935 1.00 61.53 123 ILE A CA 1
ATOM 672 C C . ILE A 1 154 ? 168.514 128.248 171.657 1.00 62.73 123 ILE A C 1
ATOM 673 O O . ILE A 1 154 ? 167.962 128.913 170.784 1.00 65.18 123 ILE A O 1
ATOM 678 N N . LEU A 1 155 ? 169.754 127.789 171.554 1.00 62.19 124 LEU A N 1
ATOM 679 C CA . LEU A 1 155 ? 170.609 128.066 170.396 1.00 63.62 124 LEU A CA 1
ATOM 680 C C . LEU A 1 155 ? 169.864 127.987 169.058 1.00 63.63 124 LEU A C 1
ATOM 681 O O . LEU A 1 155 ? 169.994 128.876 168.213 1.00 65.48 124 LEU A O 1
ATOM 686 N N . LYS A 1 156 ? 169.099 126.911 168.875 1.00 63.03 125 LYS A N 1
ATOM 687 C CA . LYS A 1 156 ? 168.353 126.643 167.645 1.00 62.55 125 LYS A CA 1
ATOM 688 C C . LYS A 1 156 ? 167.607 127.855 167.083 1.00 63.30 125 LYS A C 1
ATOM 689 O O . LYS A 1 156 ? 167.421 127.962 165.871 1.00 68.95 125 LYS A O 1
ATOM 695 N N . VAL A 1 157 ? 167.178 128.754 167.967 1.00 62.75 126 VAL A N 1
ATOM 696 C CA . VAL A 1 157 ? 166.385 129.926 167.593 1.00 62.60 126 VAL A CA 1
ATOM 697 C C . VAL A 1 157 ? 166.923 130.689 166.372 1.00 65.36 126 VAL A C 1
ATOM 698 O O . VAL A 1 157 ? 166.149 131.328 165.654 1.00 67.01 126 VAL A O 1
ATOM 702 N N . PHE A 1 158 ? 168.228 130.618 166.131 1.00 62.37 127 PHE A N 1
ATOM 703 C CA . PHE A 1 158 ? 168.861 131.349 165.036 1.00 64.51 127 PHE A CA 1
ATOM 704 C C . PHE A 1 158 ? 168.239 131.041 163.670 1.00 69.39 127 PHE A C 1
ATOM 705 O O . PHE A 1 158 ? 168.205 131.901 162.791 1.00 68.47 127 PHE A O 1
ATOM 713 N N . ARG A 1 159 ? 167.745 129.815 163.500 1.00 70.89 128 ARG A N 1
ATOM 714 C CA . ARG A 1 159 ? 167.147 129.376 162.235 1.00 68.98 128 ARG A CA 1
ATOM 715 C C . ARG A 1 159 ? 165.918 130.193 161.806 1.00 72.30 128 ARG A C 1
ATOM 716 O O . ARG A 1 159 ? 165.457 130.066 160.667 1.00 72.71 128 ARG A O 1
ATOM 724 N N . ILE A 1 160 ? 165.421 131.056 162.694 1.00 72.00 129 ILE A N 1
ATOM 725 C CA . ILE A 1 160 ? 164.303 131.930 162.382 1.00 71.27 129 ILE A CA 1
ATOM 726 C C . ILE A 1 160 ? 164.536 132.744 161.111 1.00 71.08 129 ILE A C 1
ATOM 727 O O . ILE A 1 160 ? 163.587 133.089 160.406 1.00 71.63 129 ILE A O 1
ATOM 732 N N . SER A 1 161 ? 165.800 133.023 160.803 1.00 71.45 130 SER A N 1
ATOM 733 C CA . SER A 1 161 ? 166.147 133.801 159.619 1.00 72.03 130 SER A CA 1
ATOM 734 C C . SER A 1 161 ? 165.632 133.162 158.331 1.00 74.52 130 SER A C 1
ATOM 735 O O . SER A 1 161 ? 165.367 133.855 157.349 1.00 79.07 130 SER A O 1
ATOM 738 N N . ASP A 1 162 ? 165.484 131.842 158.343 1.00 71.53 131 ASP A N 1
ATOM 739 C CA . ASP A 1 162 ? 165.012 131.120 157.173 1.00 73.11 131 ASP A CA 1
ATOM 740 C C . ASP A 1 162 ? 163.528 130.876 157.270 1.00 73.98 131 ASP A C 1
ATOM 741 O O . ASP A 1 162 ? 162.815 130.892 156.264 1.00 75.48 131 ASP A O 1
ATOM 746 N N . ILE A 1 163 ? 163.061 130.685 158.491 1.00 72.40 132 ILE A N 1
ATOM 747 C CA . ILE A 1 163 ? 161.650 130.513 158.739 1.00 72.23 132 ILE A CA 1
ATOM 748 C C . ILE A 1 163 ? 160.864 131.705 158.227 1.00 84.01 132 ILE A C 1
ATOM 749 O O . ILE A 1 163 ? 159.845 131.547 157.558 1.00 72.07 132 ILE A O 1
ATOM 754 N N . LEU A 1 164 ? 161.361 132.899 158.536 1.00 73.70 133 LEU A N 1
ATOM 755 C CA . LEU A 1 164 ? 160.717 134.142 158.134 1.00 72.83 133 LEU A CA 1
ATOM 756 C C . LEU A 1 164 ? 160.572 134.248 156.641 1.00 73.56 133 LEU A C 1
ATOM 757 O O . LEU A 1 164 ? 159.537 134.693 156.140 1.00 75.73 133 LEU A O 1
ATOM 762 N N . GLN A 1 165 ? 161.603 133.835 155.926 1.00 74.84 134 GLN A N 1
ATOM 763 C CA . GLN A 1 165 ? 161.574 133.878 154.485 1.00 77.88 134 GLN A CA 1
ATOM 764 C C . GLN A 1 165 ? 160.426 133.046 153.980 1.00 73.46 134 GLN A C 1
ATOM 765 O O . GLN A 1 165 ? 159.630 133.496 153.157 1.00 77.32 134 GLN A O 1
ATOM 771 N N . ARG A 1 166 ? 160.328 131.833 154.506 1.00 75.69 135 ARG A N 1
ATOM 772 C CA . ARG A 1 166 ? 159.283 130.912 154.112 1.00 76.34 135 ARG A CA 1
ATOM 773 C C . ARG A 1 166 ? 157.906 131.467 154.440 1.00 76.07 135 ARG A C 1
ATOM 774 O O . ARG A 1 166 ? 156.972 131.332 153.651 1.00 76.42 135 ARG A O 1
ATOM 782 N N . ILE A 1 167 ? 157.791 132.112 155.597 1.00 76.36 136 ILE A N 1
ATOM 783 C CA . ILE A 1 167 ? 156.528 132.703 156.016 1.00 76.65 136 ILE A CA 1
ATOM 784 C C . ILE A 1 167 ? 156.072 133.775 155.052 1.00 73.96 136 ILE A C 1
ATOM 785 O O . ILE A 1 167 ? 154.913 133.793 154.633 1.00 72.85 136 ILE A O 1
ATOM 790 N N . ASN A 1 168 ? 156.979 134.676 154.701 1.00 72.33 137 ASN A N 1
ATOM 791 C CA . ASN A 1 168 ? 156.638 135.720 153.763 1.00 71.71 137 ASN A CA 1
ATOM 792 C C . ASN A 1 168 ? 156.234 135.116 152.440 1.00 87.81 137 ASN A C 1
ATOM 793 O O . ASN A 1 168 ? 155.218 135.494 151.863 1.00 70.33 137 ASN A O 1
ATOM 798 N N . LEU A 1 169 ? 157.004 134.142 151.974 1.00 69.41 138 LEU A N 1
ATOM 799 C CA . LEU A 1 169 ? 156.687 133.477 150.722 1.00 72.61 138 LEU A CA 1
ATOM 800 C C . LEU A 1 169 ? 155.304 132.880 150.764 1.00 74.62 138 LEU A C 1
ATOM 801 O O . LEU A 1 169 ? 154.562 132.925 149.780 1.00 75.69 138 LEU A O 1
ATOM 806 N N . ALA A 1 170 ? 154.950 132.343 151.914 1.00 72.26 139 ALA A N 1
ATOM 807 C CA . ALA A 1 170 ? 153.653 131.740 152.121 1.00 74.03 139 ALA A CA 1
ATOM 808 C C . ALA A 1 170 ? 152.509 132.739 152.042 1.00 74.69 139 ALA A C 1
ATOM 809 O O . ALA A 1 170 ? 151.491 132.463 151.409 1.00 78.93 139 ALA A O 1
ATOM 811 N N . PHE A 1 171 ? 152.642 133.875 152.717 1.00 73.65 140 PHE A N 1
ATOM 812 C CA . PHE A 1 171 ? 151.491 134.761 152.855 1.00 71.88 140 PHE A CA 1
ATOM 813 C C . PHE A 1 171 ? 151.652 136.085 152.153 1.00 72.81 140 PHE A C 1
ATOM 814 O O . PHE A 1 171 ? 150.684 136.621 151.612 1.00 71.10 140 PHE A O 1
ATOM 822 N N . GLN A 1 172 ? 152.869 136.615 152.164 1.00 71.61 141 GLN A N 1
ATOM 823 C CA . GLN A 1 172 ? 153.157 137.889 151.517 1.00 71.78 141 GLN A CA 1
ATOM 824 C C . GLN A 1 172 ? 152.370 139.060 152.120 1.00 65.75 141 GLN A C 1
ATOM 825 O O . GLN A 1 172 ? 151.452 139.578 151.482 1.00 61.59 141 GLN A O 1
ATOM 831 N N . PRO A 1 173 ? 152.754 139.522 153.315 1.00 62.34 142 PRO A N 1
ATOM 832 C CA . PRO A 1 173 ? 152.019 140.593 154.005 1.00 52.48 142 PRO A CA 1
ATOM 833 C C . PRO A 1 173 ? 152.777 141.902 153.909 1.00 47.95 142 PRO A C 1
ATOM 834 O O . PRO A 1 173 ? 153.877 141.954 153.360 1.00 49.35 142 PRO A O 1
ATOM 838 N N . THR A 1 174 ? 152.180 142.969 154.431 1.00 41.49 143 THR A N 1
ATOM 839 C CA . THR A 1 174 ? 152.789 144.280 154.341 1.00 38.55 143 THR A CA 1
ATOM 840 C C . THR A 1 174 ? 154.048 144.230 155.241 1.00 35.46 143 THR A C 1
ATOM 841 O O . THR A 1 174 ? 153.963 143.755 156.376 1.00 35.31 143 THR A O 1
ATOM 845 N N . PRO A 1 175 ? 155.220 144.623 154.700 1.00 32.78 144 PRO A N 1
ATOM 846 C CA . PRO A 1 175 ? 156.483 144.760 155.449 1.00 32.48 144 PRO A CA 1
ATOM 847 C C . PRO A 1 175 ? 156.240 145.515 156.734 1.00 29.89 144 PRO A C 1
ATOM 848 O O . PRO A 1 175 ? 155.577 146.562 156.740 1.00 30.03 144 PRO A O 1
ATOM 852 N N . GLY A 1 176 ? 156.816 145.032 157.820 1.00 28.57 145 GLY A N 1
ATOM 853 C CA . GLY A 1 176 ? 156.681 145.659 159.110 1.00 25.60 145 GLY A CA 1
ATOM 854 C C . GLY A 1 176 ? 155.783 144.848 160.005 1.00 31.08 145 GLY A C 1
ATOM 855 O O . GLY A 1 176 ? 156.042 144.729 161.202 1.00 31.18 145 GLY A O 1
ATOM 856 N N . ILE A 1 177 ? 154.742 144.265 159.430 1.00 29.70 146 ILE A N 1
ATOM 857 C CA . ILE A 1 177 ? 153.834 143.440 160.206 1.00 28.76 146 ILE A CA 1
ATOM 858 C C . ILE A 1 177 ? 154.586 142.299 160.844 1.00 31.17 146 ILE A C 1
ATOM 859 O O . ILE A 1 177 ? 154.427 142.019 162.035 1.00 32.79 146 ILE A O 1
ATOM 864 N N . LEU A 1 178 ? 155.427 141.655 160.058 1.00 29.52 147 LEU A N 1
ATOM 865 C CA . LEU A 1 178 ? 156.245 140.576 160.554 1.00 30.97 147 LEU A CA 1
ATOM 866 C C . LEU A 1 178 ? 157.236 141.080 161.586 1.00 30.57 147 LEU A C 1
ATOM 867 O O . LEU A 1 178 ? 157.499 140.406 162.584 1.00 33.09 147 LEU A O 1
ATOM 872 N N . ARG A 1 179 ? 157.766 142.278 161.363 1.00 25.83 148 ARG A N 1
ATOM 873 C CA . ARG A 1 179 ? 158.697 142.863 162.308 1.00 25.64 148 ARG A CA 1
ATOM 874 C C . ARG A 1 179 ? 158.032 143.059 163.650 1.00 28.82 148 ARG A C 1
ATOM 875 O O . ARG A 1 179 ? 158.617 142.768 164.691 1.00 28.85 148 ARG A O 1
ATOM 883 N N . LEU A 1 180 ? 156.800 143.549 163.616 1.00 26.81 149 LEU A N 1
ATOM 884 C CA . LEU A 1 180 ? 156.032 143.771 164.825 1.00 25.72 149 LEU A CA 1
ATOM 885 C C . LEU A 1 180 ? 155.947 142.501 165.637 1.00 29.01 149 LEU A C 1
ATOM 886 O O . LEU A 1 180 ? 156.222 142.503 166.839 1.00 30.11 149 LEU A O 1
ATOM 891 N N . VAL A 1 181 ? 155.586 141.414 164.975 1.00 28.29 150 VAL A N 1
ATOM 892 C CA . VAL A 1 181 ? 155.493 140.119 165.621 1.00 27.19 150 VAL A CA 1
ATOM 893 C C . VAL A 1 181 ? 156.797 139.739 166.292 1.00 28.01 150 VAL A C 1
ATOM 894 O O . VAL A 1 181 ? 156.812 139.305 167.444 1.00 30.75 150 VAL A O 1
ATOM 898 N N . LEU A 1 182 ? 157.891 139.906 165.562 1.00 27.06 151 LEU A N 1
ATOM 899 C CA . LEU A 1 182 ? 159.203 139.565 166.078 1.00 27.04 151 LEU A CA 1
ATOM 900 C C . LEU A 1 182 ? 159.550 140.369 167.307 1.00 29.24 151 LEU A C 1
ATOM 901 O O . LEU A 1 182 ? 160.107 139.835 168.266 1.00 30.05 151 LEU A O 1
ATOM 906 N N . PHE A 1 183 ? 159.224 141.651 167.291 1.00 26.96 152 PHE A N 1
ATOM 907 C CA . PHE A 1 183 ? 159.547 142.495 168.419 1.00 26.26 152 PHE A CA 1
ATOM 908 C C . PHE A 1 183 ? 158.766 142.088 169.639 1.00 28.79 152 PHE A C 1
ATOM 909 O O . PHE A 1 183 ? 159.304 142.051 170.743 1.00 31.18 152 PHE A O 1
ATOM 917 N N . ALA A 1 184 ? 157.501 141.740 169.440 1.00 27.62 153 ALA A N 1
ATOM 918 C CA . ALA A 1 184 ? 156.680 141.270 170.541 1.00 27.12 153 ALA A CA 1
ATOM 919 C C . ALA A 1 184 ? 157.308 140.036 171.159 1.00 27.80 153 ALA A C 1
ATOM 920 O O . ALA A 1 184 ? 157.423 139.921 172.381 1.00 28.03 153 ALA A O 1
ATOM 922 N N . PHE A 1 185 ? 157.741 139.130 170.299 1.00 27.48 154 PHE A N 1
ATOM 923 C CA . PHE A 1 185 ? 158.400 137.916 170.718 1.00 26.88 154 PHE A CA 1
ATOM 924 C C . PHE A 1 185 ? 159.649 138.196 171.534 1.00 29.04 154 PHE A C 1
ATOM 925 O O . PHE A 1 185 ? 159.804 137.680 172.644 1.00 29.43 154 PHE A O 1
ATOM 933 N N . TRP A 1 186 ? 160.544 139.000 170.981 1.00 27.95 155 TRP A N 1
ATOM 934 C CA . TRP A 1 186 ? 161.804 139.273 171.642 1.00 27.08 155 TRP A CA 1
ATOM 935 C C . TRP A 1 186 ? 161.606 140.016 172.938 1.00 26.12 155 TRP A C 1
ATOM 936 O O . TRP A 1 186 ? 162.192 139.659 173.958 1.00 27.44 155 TRP A O 1
ATOM 947 N N . ALA A 1 187 ? 160.758 141.032 172.903 1.00 25.04 156 ALA A N 1
ATOM 948 C CA . ALA A 1 187 ? 160.498 141.840 174.080 1.00 23.78 156 ALA A CA 1
ATOM 949 C C . ALA A 1 187 ? 160.040 140.975 175.226 1.00 25.14 156 ALA A C 1
ATOM 950 O O . ALA A 1 187 ? 160.509 141.122 176.355 1.00 25.39 156 ALA A O 1
ATOM 952 N N . THR A 1 188 ? 159.128 140.061 174.927 1.00 25.67 157 THR A N 1
ATOM 953 C CA . THR A 1 188 ? 158.607 139.156 175.925 1.00 24.19 157 THR A CA 1
ATOM 954 C C . THR A 1 188 ? 159.733 138.435 176.639 1.00 25.77 157 THR A C 1
ATOM 955 O O . THR A 1 188 ? 159.791 138.412 177.871 1.00 26.61 157 THR A O 1
ATOM 959 N N . LEU A 1 189 ? 160.633 137.853 175.860 1.00 25.26 158 LEU A N 1
ATOM 960 C CA . LEU A 1 189 ? 161.746 137.100 176.410 1.00 22.00 158 LEU A CA 1
ATOM 961 C C . LEU A 1 189 ? 162.657 137.966 177.239 1.00 24.93 158 LEU A C 1
ATOM 962 O O . LEU A 1 189 ? 163.131 137.547 178.295 1.00 24.19 158 LEU A O 1
ATOM 967 N N . VAL A 1 190 ? 162.897 139.179 176.763 1.00 23.58 159 VAL A N 1
ATOM 968 C CA . VAL A 1 190 ? 163.758 140.102 177.468 1.00 21.36 159 VAL A CA 1
ATOM 969 C C . VAL A 1 190 ? 163.229 140.394 178.845 1.00 23.60 159 VAL A C 1
ATOM 970 O O . VAL A 1 190 ? 163.951 140.275 179.832 1.00 24.37 159 VAL A O 1
ATOM 974 N N . ALA A 1 191 ? 161.960 140.765 178.915 1.00 22.99 160 ALA A N 1
ATOM 975 C CA . ALA A 1 191 ? 161.331 141.080 180.182 1.00 19.24 160 ALA A CA 1
ATOM 976 C C . ALA A 1 191 ? 161.484 139.932 181.153 1.00 19.64 160 ALA A C 1
ATOM 977 O O . ALA A 1 191 ? 161.838 140.128 182.316 1.00 19.83 160 ALA A O 1
ATOM 979 N N . HIS A 1 192 ? 161.222 138.732 180.667 1.00 21.55 161 HIS A N 1
ATOM 980 C CA . HIS A 1 192 ? 161.294 137.546 181.490 1.00 21.04 161 HIS A CA 1
ATOM 981 C C . HIS A 1 192 ? 162.687 137.343 182.044 1.00 21.47 161 HIS A C 1
ATOM 982 O O . HIS A 1 192 ? 162.869 137.218 183.254 1.00 23.31 161 HIS A O 1
ATOM 989 N N . TRP A 1 193 ? 163.672 137.328 181.165 1.00 20.18 162 TRP A N 1
ATOM 990 C CA . TRP A 1 193 ? 165.040 137.100 181.581 1.00 18.65 162 TRP A CA 1
ATOM 991 C C . TRP A 1 193 ? 165.545 138.200 182.499 1.00 21.83 162 TRP A C 1
ATOM 992 O O . TRP A 1 193 ? 166.260 137.926 183.463 1.00 24.72 162 TRP A O 1
ATOM 1003 N N . CYS A 1 194 ? 165.165 139.435 182.210 1.00 21.57 163 CYS A N 1
ATOM 1004 C CA . CYS A 1 194 ? 165.592 140.567 183.014 1.00 18.87 163 CYS A CA 1
ATOM 1005 C C . CYS A 1 194 ? 165.095 140.449 184.436 1.00 21.32 163 CYS A C 1
ATOM 1006 O O . CYS A 1 194 ? 165.853 140.656 185.386 1.00 23.29 163 CYS A O 1
ATOM 1009 N N . ALA A 1 195 ? 163.822 140.099 184.576 1.00 20.19 164 ALA A N 1
ATOM 1010 C CA . ALA A 1 195 ? 163.226 139.910 185.885 1.00 18.13 164 ALA A CA 1
ATOM 1011 C C . ALA A 1 195 ? 163.971 138.839 186.652 1.00 23.26 164 ALA A C 1
ATOM 1012 O O . ALA A 1 195 ? 164.245 138.998 187.843 1.00 26.79 164 ALA A O 1
ATOM 1014 N N . VAL A 1 196 ? 164.324 137.762 185.966 1.00 21.65 165 VAL A N 1
ATOM 1015 C CA . VAL A 1 196 ? 165.087 136.696 186.580 1.00 20.12 165 VAL A CA 1
ATOM 1016 C C . VAL A 1 196 ? 166.417 137.211 187.089 1.00 22.70 165 VAL A C 1
ATOM 1017 O O . VAL A 1 196 ? 166.823 136.896 188.203 1.00 28.68 165 VAL A O 1
ATOM 1021 N N . GLY A 1 197 ? 167.091 138.009 186.270 1.00 22.56 166 GLY A N 1
ATOM 1022 C CA . GLY A 1 197 ? 168.364 138.594 186.657 1.00 23.65 166 GLY A CA 1
ATOM 1023 C C . GLY A 1 197 ? 168.212 139.434 187.913 1.00 25.09 166 GLY A C 1
ATOM 1024 O O . GLY A 1 197 ? 169.010 139.321 188.843 1.00 30.46 166 GLY A O 1
ATOM 1025 N N . TRP A 1 198 ? 167.169 140.258 187.944 1.00 24.18 167 TRP A N 1
ATOM 1026 C CA . TRP A 1 198 ? 166.866 141.042 189.128 1.00 25.43 167 TRP A CA 1
ATOM 1027 C C . TRP A 1 198 ? 166.738 140.148 190.324 1.00 28.12 167 TRP A C 1
ATOM 1028 O O . TRP A 1 198 ? 167.333 140.410 191.373 1.00 32.52 167 TRP A O 1
ATOM 1039 N N . LEU A 1 199 ? 165.968 139.088 190.173 1.00 27.91 168 LEU A N 1
ATOM 1040 C CA . LEU A 1 199 ? 165.807 138.157 191.248 1.00 29.95 168 LEU A CA 1
ATOM 1041 C C . LEU A 1 199 ? 167.131 137.615 191.666 1.00 33.62 168 LEU A C 1
ATOM 1042 O O . LEU A 1 199 ? 167.453 137.629 192.839 1.00 36.46 168 LEU A O 1
ATOM 1047 N N . TYR A 1 200 ? 167.940 137.183 190.696 1.00 32.82 169 TYR A N 1
ATOM 1048 C CA . TYR A 1 200 ? 169.247 136.608 191.016 1.00 32.86 169 TYR A CA 1
ATOM 1049 C C . TYR A 1 200 ? 170.022 137.490 191.960 1.00 35.82 169 TYR A C 1
ATOM 1050 O O . TYR A 1 200 ? 170.534 137.023 192.983 1.00 38.57 169 TYR A O 1
ATOM 1059 N N . VAL A 1 201 ? 170.096 138.765 191.640 1.00 33.74 170 VAL A N 1
ATOM 1060 C CA . VAL A 1 201 ? 170.800 139.713 192.465 1.00 35.25 170 VAL A CA 1
ATOM 1061 C C . VAL A 1 201 ? 170.240 139.732 193.878 1.00 37.04 170 VAL A C 1
ATOM 1062 O O . VAL A 1 201 ? 170.985 139.774 194.853 1.00 38.86 170 VAL A O 1
ATOM 1066 N N . ASP A 1 202 ? 168.919 139.706 193.976 1.00 35.98 171 ASP A N 1
ATOM 1067 C CA . ASP A 1 202 ? 168.257 139.733 195.267 1.00 36.93 171 ASP A CA 1
ATOM 1068 C C . ASP A 1 202 ? 168.042 138.320 195.843 1.00 41.02 171 ASP A C 1
ATOM 1069 O O . ASP A 1 202 ? 167.730 138.171 197.023 1.00 46.27 171 ASP A O 1
ATOM 1074 N N . ASP A 1 203 ? 168.274 137.288 195.023 1.00 40.29 172 ASP A N 1
ATOM 1075 C CA . ASP A 1 203 ? 168.243 135.910 195.501 1.00 45.88 172 ASP A CA 1
ATOM 1076 C C . ASP A 1 203 ? 169.445 135.670 196.361 1.00 46.36 172 ASP A C 1
ATOM 1077 O O . ASP A 1 203 ? 169.411 134.864 197.289 1.00 49.51 172 ASP A O 1
ATOM 1082 N N . LEU A 1 204 ? 170.491 136.432 196.092 1.00 42.22 173 LEU A N 1
ATOM 1083 C CA . LEU A 1 204 ? 171.683 136.421 196.911 1.00 50.72 173 LEU A CA 1
ATOM 1084 C C . LEU A 1 204 ? 171.407 137.059 198.285 1.00 47.74 173 LEU A C 1
ATOM 1085 O O . LEU A 1 204 ? 172.232 136.971 199.196 1.00 45.57 173 LEU A O 1
ATOM 1090 N N . LEU A 1 205 ? 170.224 137.670 198.432 1.00 46.92 174 LEU A N 1
ATOM 1091 C CA . LEU A 1 205 ? 169.799 138.240 199.698 1.00 43.75 174 LEU A CA 1
ATOM 1092 C C . LEU A 1 205 ? 168.849 137.295 200.438 1.00 49.51 174 LEU A C 1
ATOM 1093 O O . LEU A 1 205 ? 168.262 137.670 201.452 1.00 48.19 174 LEU A O 1
ATOM 1098 N N . ASP A 1 206 ? 168.691 136.071 199.922 1.00 49.04 175 ASP A N 1
ATOM 1099 C CA . ASP A 1 206 ? 167.766 135.114 200.522 1.00 53.32 175 ASP A CA 1
ATOM 1100 C C . ASP A 1 206 ? 168.105 133.671 200.120 1.00 55.20 175 ASP A C 1
ATOM 1101 O O . ASP A 1 206 ? 169.243 133.373 199.752 1.00 48.52 175 ASP A O 1
ATOM 1106 N N . TYR A 1 207 ? 167.120 132.778 200.211 1.00 57.82 176 TYR A N 1
ATOM 1107 C CA . TYR A 1 207 ? 167.305 131.384 199.824 1.00 55.86 176 TYR A CA 1
ATOM 1108 C C . TYR A 1 207 ? 166.454 131.040 198.613 1.00 54.42 176 TYR A C 1
ATOM 1109 O O . TYR A 1 207 ? 166.950 130.989 197.488 1.00 52.17 176 TYR A O 1
ATOM 1118 N N . GLN A 1 208 ? 165.168 130.814 198.845 1.00 54.51 177 GLN A N 1
ATOM 1119 C CA . GLN A 1 208 ? 164.241 130.549 197.760 1.00 56.48 177 GLN A CA 1
ATOM 1120 C C . GLN A 1 208 ? 163.070 131.517 197.813 1.00 56.16 177 GLN A C 1
ATOM 1121 O O . GLN A 1 208 ? 162.821 132.160 198.833 1.00 52.06 177 GLN A O 1
ATOM 1127 N N . THR A 1 209 ? 162.373 131.631 196.694 1.00 50.89 178 THR A N 1
ATOM 1128 C CA . THR A 1 209 ? 161.268 132.562 196.547 1.00 44.26 178 THR A CA 1
ATOM 1129 C C . THR A 1 209 ? 160.055 131.884 195.932 1.00 44.22 178 THR A C 1
ATOM 1130 O O . THR A 1 209 ? 160.127 130.730 195.507 1.00 46.54 178 THR A O 1
ATOM 1134 N N . GLY A 1 210 ? 158.942 132.607 195.882 1.00 39.84 179 GLY A N 1
ATOM 1135 C CA . GLY A 1 210 ? 157.706 132.082 195.319 1.00 36.19 179 GLY A CA 1
ATOM 1136 C C . GLY A 1 210 ? 157.159 133.003 194.237 1.00 31.80 179 GLY A C 1
ATOM 1137 O O . GLY A 1 210 ? 157.875 133.858 193.713 1.00 34.00 179 GLY A O 1
ATOM 1138 N N . TRP A 1 211 ? 155.885 132.820 193.908 1.00 30.30 180 TRP A N 1
ATOM 1139 C CA . TRP A 1 211 ? 155.243 133.596 192.861 1.00 30.03 180 TRP A CA 1
ATOM 1140 C C . TRP A 1 211 ? 155.252 135.079 193.159 1.00 29.05 180 TRP A C 1
ATOM 1141 O O . TRP A 1 211 ? 155.483 135.889 192.264 1.00 27.66 180 TRP A O 1
ATOM 1152 N N . SER A 1 212 ? 155.009 135.434 194.412 1.00 25.96 181 SER A N 1
ATOM 1153 C CA . SER A 1 212 ? 154.949 136.835 194.801 1.00 23.68 181 SER A CA 1
ATOM 1154 C C . SER A 1 212 ? 156.208 137.579 194.416 1.00 25.95 181 SER A C 1
ATOM 1155 O O . SER A 1 212 ? 156.146 138.685 193.885 1.00 26.19 181 SER A O 1
ATOM 1158 N N . GLU A 1 213 ? 157.353 136.963 194.660 1.00 23.90 182 GLU A N 1
ATOM 1159 C CA . GLU A 1 213 ? 158.620 137.586 194.325 1.00 21.62 182 GLU A CA 1
ATOM 1160 C C . GLU A 1 213 ? 158.780 137.714 192.832 1.00 23.44 182 GLU A C 1
ATOM 1161 O O . GLU A 1 213 ? 159.173 138.766 192.331 1.00 24.86 182 GLU A O 1
ATOM 1167 N N . TYR A 1 214 ? 158.457 136.647 192.112 1.00 21.44 183 TYR A N 1
ATOM 1168 C CA . TYR A 1 214 ? 158.525 136.675 190.664 1.00 18.53 183 TYR A CA 1
ATOM 1169 C C . TYR A 1 214 ? 157.652 137.781 190.103 1.00 21.68 183 TYR A C 1
ATOM 1170 O O . TYR A 1 214 ? 158.069 138.526 189.219 1.00 21.49 183 TYR A O 1
ATOM 1179 N N . ILE A 1 215 ? 156.443 137.888 190.628 1.00 20.78 184 ILE A N 1
ATOM 1180 C CA . ILE A 1 215 ? 155.525 138.929 190.215 1.00 18.83 184 ILE A CA 1
ATOM 1181 C C . ILE A 1 215 ? 156.118 140.304 190.428 1.00 20.63 184 ILE A C 1
ATOM 1182 O O . ILE A 1 215 ? 156.098 141.141 189.523 1.00 20.71 184 ILE A O 1
ATOM 1187 N N . ILE A 1 216 ? 156.661 140.531 191.614 1.00 20.54 185 ILE A N 1
ATOM 1188 C CA . ILE A 1 216 ? 157.287 141.798 191.940 1.00 16.41 185 ILE A CA 1
ATOM 1189 C C . ILE A 1 216 ? 158.412 142.116 190.987 1.00 14.73 185 ILE A C 1
ATOM 1190 O O . ILE A 1 216 ? 158.553 143.251 190.536 1.00 19.51 185 ILE A O 1
ATOM 1195 N N . ALA A 1 217 ? 159.210 141.109 190.670 1.00 16.72 186 ALA A N 1
ATOM 1196 C CA . ALA A 1 217 ? 160.294 141.298 189.733 1.00 14.59 186 ALA A CA 1
ATOM 1197 C C . ALA A 1 217 ? 159.765 141.835 188.420 1.00 16.55 186 ALA A C 1
ATOM 1198 O O . ALA A 1 217 ? 160.315 142.790 187.868 1.00 15.92 186 ALA A O 1
ATOM 1200 N N . LEU A 1 218 ? 158.685 141.245 187.923 1.00 14.09 187 LEU A N 1
ATOM 1201 C CA . LEU A 1 218 ? 158.087 141.714 186.686 1.00 13.62 187 LEU A CA 1
ATOM 1202 C C . LEU A 1 218 ? 157.546 143.116 186.819 1.00 15.31 187 LEU A C 1
ATOM 1203 O O . LEU A 1 218 ? 157.684 143.931 185.910 1.00 15.19 187 LEU A O 1
ATOM 1208 N N . TYR A 1 219 ? 156.938 143.408 187.958 1.00 16.86 188 TYR A N 1
ATOM 1209 C CA . TYR A 1 219 ? 156.404 144.732 188.209 1.00 13.35 188 TYR A CA 1
ATOM 1210 C C . TYR A 1 219 ? 157.469 145.778 187.989 1.00 14.65 188 TYR A C 1
ATOM 1211 O O . TYR A 1 219 ? 157.273 146.731 187.232 1.00 17.66 188 TYR A O 1
ATOM 1220 N N . TRP A 1 220 ? 158.606 145.588 188.639 1.00 14.17 189 TRP A N 1
ATOM 1221 C CA . TRP A 1 220 ? 159.727 146.490 188.493 1.00 10.12 189 TRP A CA 1
ATOM 1222 C C . TRP A 1 220 ? 160.243 146.498 187.075 1.00 11.94 189 TRP A C 1
ATOM 1223 O O . TRP A 1 220 ? 160.484 147.559 186.499 1.00 14.77 189 TRP A O 1
ATOM 1234 N N . THR A 1 221 ? 160.428 145.309 186.528 1.00 13.19 190 THR A N 1
ATOM 1235 C CA . THR A 1 221 ? 160.998 145.146 185.204 1.00 9.50 190 THR A CA 1
ATOM 1236 C C . THR A 1 221 ? 160.217 145.907 184.158 1.00 11.89 190 THR A C 1
ATOM 1237 O O . THR A 1 221 ? 160.776 146.725 183.429 1.00 12.09 190 THR A O 1
ATOM 1241 N N . VAL A 1 222 ? 158.926 145.630 184.083 1.00 12.35 191 VAL A N 1
ATOM 1242 C CA . VAL A 1 222 ? 158.058 146.255 183.102 1.00 10.16 191 VAL A CA 1
ATOM 1243 C C . VAL A 1 222 ? 157.969 147.747 183.301 1.00 11.96 191 VAL A C 1
ATOM 1244 O O . VAL A 1 222 ? 158.077 148.513 182.347 1.00 12.19 191 VAL A O 1
ATOM 1248 N N . ALA A 1 223 ? 157.782 148.166 184.545 1.00 10.31 192 ALA A N 1
ATOM 1249 C CA . ALA A 1 223 ? 157.683 149.580 184.852 1.00 9.91 192 ALA A CA 1
ATOM 1250 C C . ALA A 1 223 ? 158.896 150.322 184.343 1.00 8.57 192 ALA A C 1
ATOM 1251 O O . ALA A 1 223 ? 158.790 151.443 183.846 1.00 12.50 192 ALA A O 1
ATOM 1253 N N . THR A 1 224 ? 160.055 149.694 184.475 1.00 9.06 193 THR A N 1
ATOM 1254 C CA . THR A 1 224 ? 161.286 150.286 184.011 1.00 8.11 193 THR A CA 1
ATOM 1255 C C . THR A 1 224 ? 161.355 150.308 182.492 1.00 8.07 193 THR A C 1
ATOM 1256 O O . THR A 1 224 ? 161.611 151.350 181.894 1.00 15.00 193 THR A O 1
ATOM 1260 N N . ILE A 1 225 ? 161.117 149.163 181.865 1.00 12.32 194 ILE A N 1
ATOM 1261 C CA . ILE A 1 225 ? 161.213 149.045 180.409 1.00 10.25 194 ILE A CA 1
ATOM 1262 C C . ILE A 1 225 ? 160.266 149.980 179.688 1.00 10.50 194 ILE A C 1
ATOM 1263 O O . ILE A 1 225 ? 160.611 150.562 178.662 1.00 10.28 194 ILE A O 1
ATOM 1268 N N . ALA A 1 226 ? 159.061 150.106 180.220 1.00 11.58 195 ALA A N 1
ATOM 1269 C CA . ALA A 1 226 ? 158.023 150.920 179.618 1.00 8.16 195 ALA A CA 1
ATOM 1270 C C . ALA A 1 226 ? 158.250 152.415 179.818 1.00 7.67 195 ALA A C 1
ATOM 1271 O O . ALA A 1 226 ? 157.446 153.219 179.358 1.00 10.85 195 ALA A O 1
ATOM 1273 N N . THR A 1 227 ? 159.337 152.780 180.512 1.00 8.26 196 THR A N 1
ATOM 1274 C CA . THR A 1 227 ? 159.727 154.176 180.773 1.00 6.91 196 THR A CA 1
ATOM 1275 C C . THR A 1 227 ? 158.880 154.826 181.868 1.00 9.43 196 THR A C 1
ATOM 1276 O O . THR A 1 227 ? 159.095 155.990 182.204 1.00 9.72 196 THR A O 1
ATOM 1280 N N . VAL A 1 228 ? 157.894 154.096 182.387 1.00 8.20 197 VAL A N 1
ATOM 1281 C CA . VAL A 1 228 ? 156.997 154.636 183.396 1.00 5.90 197 VAL A CA 1
ATOM 1282 C C . VAL A 1 228 ? 157.735 155.002 184.665 1.00 7.47 197 VAL A C 1
ATOM 1283 O O . VAL A 1 228 ? 157.845 156.175 185.010 1.00 10.28 197 VAL A O 1
ATOM 1287 N N . GLY A 1 229 ? 158.234 153.993 185.363 1.00 8.42 198 GLY A N 1
ATOM 1288 C CA . GLY A 1 229 ? 159.022 154.207 186.570 1.00 10.00 198 GLY A CA 1
ATOM 1289 C C . GLY A 1 229 ? 158.188 154.748 187.721 1.00 10.52 198 GLY A C 1
ATOM 1290 O O . GLY A 1 229 ? 158.088 155.960 187.906 1.00 12.47 198 GLY A O 1
ATOM 1291 N N . TYR A 1 230 ? 157.624 153.858 188.523 1.00 13.16 199 TYR A N 1
ATOM 1292 C CA . TYR A 1 230 ? 156.855 154.301 189.676 1.00 15.69 199 TYR A CA 1
ATOM 1293 C C . TYR A 1 230 ? 157.759 154.738 190.819 1.00 18.21 199 TYR A C 1
ATOM 1294 O O . TYR A 1 230 ? 157.371 155.564 191.642 1.00 20.20 199 TYR A O 1
ATOM 1303 N N . GLY A 1 231 ? 158.966 154.186 190.875 1.00 18.31 200 GLY A N 1
ATOM 1304 C CA . GLY A 1 231 ? 159.902 154.547 191.933 1.00 19.69 200 GLY A CA 1
ATOM 1305 C C . GLY A 1 231 ? 159.651 153.757 193.214 1.00 21.17 200 GLY A C 1
ATOM 1306 O O . GLY A 1 231 ? 160.208 154.070 194.265 1.00 21.56 200 GLY A O 1
ATOM 1307 N N . ASP A 1 232 ? 158.809 152.739 193.123 1.00 17.68 201 ASP A N 1
ATOM 1308 C CA . ASP A 1 232 ? 158.473 151.920 194.274 1.00 17.25 201 ASP A CA 1
ATOM 1309 C C . ASP A 1 232 ? 159.641 151.073 194.713 1.00 20.88 201 ASP A C 1
ATOM 1310 O O . ASP A 1 232 ? 159.857 150.859 195.906 1.00 22.48 201 ASP A O 1
ATOM 1315 N N . ILE A 1 233 ? 160.386 150.577 193.742 1.00 20.24 202 ILE A N 1
ATOM 1316 C CA . ILE A 1 233 ? 161.516 149.713 194.008 1.00 20.56 202 ILE A CA 1
ATOM 1317 C C . ILE A 1 233 ? 162.788 150.302 193.449 1.00 21.12 202 ILE A C 1
ATOM 1318 O O . ILE A 1 233 ? 162.822 150.760 192.307 1.00 20.99 202 ILE A O 1
ATOM 1323 N N . THR A 1 234 ? 163.836 150.293 194.256 1.00 22.82 203 THR A N 1
ATOM 1324 C CA . THR A 1 234 ? 165.110 150.847 193.840 1.00 23.14 203 THR A CA 1
ATOM 1325 C C . THR A 1 234 ? 166.288 150.075 194.427 1.00 24.69 203 THR A C 1
ATOM 1326 O O . THR A 1 234 ? 166.132 149.331 195.395 1.00 26.66 203 THR A O 1
ATOM 1330 N N . PRO A 1 235 ? 167.467 150.262 193.839 1.00 22.01 204 PRO A N 1
ATOM 1331 C CA . PRO A 1 235 ? 168.718 149.658 194.261 1.00 23.24 204 PRO A CA 1
ATOM 1332 C C . PRO A 1 235 ? 169.176 150.167 195.606 1.00 24.35 204 PRO A C 1
ATOM 1333 O O . PRO A 1 235 ? 168.863 151.289 195.994 1.00 24.60 204 PRO A O 1
ATOM 1337 N N . SER A 1 236 ? 169.943 149.346 196.309 1.00 23.47 205 SER A N 1
ATOM 1338 C CA . SER A 1 236 ? 170.502 149.742 197.589 1.00 25.35 205 SER A CA 1
ATOM 1339 C C . SER A 1 236 ? 172.017 149.668 197.546 1.00 26.38 205 SER A C 1
ATOM 1340 O O . SER A 1 236 ? 172.710 150.513 198.117 1.00 26.04 205 SER A O 1
ATOM 1343 N N . THR A 1 237 ? 172.527 148.671 196.835 1.00 25.63 206 THR A N 1
ATOM 1344 C CA . THR A 1 237 ? 173.955 148.507 196.650 1.00 23.10 206 THR A CA 1
ATOM 1345 C C . THR A 1 237 ? 174.355 148.988 195.285 1.00 27.29 206 THR A C 1
ATOM 1346 O O . THR A 1 237 ? 173.527 149.046 194.376 1.00 23.57 206 THR A O 1
ATOM 1350 N N . ASP A 1 238 ? 175.628 149.297 195.124 1.00 22.82 207 ASP A N 1
ATOM 1351 C CA . ASP A 1 238 ? 176.128 149.730 193.840 1.00 24.67 207 ASP A CA 1
ATOM 1352 C C . ASP A 1 238 ? 175.905 148.654 192.799 1.00 25.39 207 ASP A C 1
ATOM 1353 O O . ASP A 1 238 ? 175.522 148.948 191.670 1.00 24.22 207 ASP A O 1
ATOM 1358 N N . SER A 1 239 ? 176.122 147.403 193.192 1.00 22.97 208 SER A N 1
ATOM 1359 C CA . SER A 1 239 ? 175.877 146.272 192.316 1.00 23.14 208 SER A CA 1
ATOM 1360 C C . SER A 1 239 ? 174.513 146.384 191.671 1.00 22.59 208 SER A C 1
ATOM 1361 O O . SER A 1 239 ? 174.377 146.319 190.447 1.00 24.03 208 SER A O 1
ATOM 1364 N N . GLN A 1 240 ? 173.501 146.560 192.511 1.00 22.73 209 GLN A N 1
ATOM 1365 C CA . GLN A 1 240 ? 172.131 146.683 192.056 1.00 23.45 209 GLN A CA 1
ATOM 1366 C C . GLN A 1 240 ? 171.960 147.891 191.155 1.00 23.28 209 GLN A C 1
ATOM 1367 O O . GLN A 1 240 ? 171.286 147.819 190.127 1.00 22.34 209 GLN A O 1
ATOM 1373 N N . ARG A 1 241 ? 172.579 149.002 191.540 1.00 22.21 210 ARG A N 1
ATOM 1374 C CA . ARG A 1 241 ? 172.510 150.222 190.753 1.00 20.11 210 ARG A CA 1
ATOM 1375 C C . ARG A 1 241 ? 173.042 149.991 189.358 1.00 19.97 210 ARG A C 1
ATOM 1376 O O . ARG A 1 241 ? 172.447 150.434 188.376 1.00 21.28 210 ARG A O 1
ATOM 1384 N N . ILE A 1 242 ? 174.156 149.287 189.269 1.00 20.39 211 ILE A N 1
ATOM 1385 C CA . ILE A 1 242 ? 174.779 149.005 187.996 1.00 19.99 211 ILE A CA 1
ATOM 1386 C C . ILE A 1 242 ? 173.850 148.219 187.104 1.00 19.07 211 ILE A C 1
ATOM 1387 O O . ILE A 1 242 ? 173.616 148.589 185.954 1.00 20.93 211 ILE A O 1
ATOM 1392 N N . TYR A 1 243 ? 173.308 147.137 187.649 1.00 19.55 212 TYR A N 1
ATOM 1393 C CA . TYR A 1 243 ? 172.372 146.305 186.918 1.00 17.84 212 TYR A CA 1
ATOM 1394 C C . TYR A 1 243 ? 171.217 147.134 186.427 1.00 17.81 212 TYR A C 1
ATOM 1395 O O . TYR A 1 243 ? 170.823 147.042 185.266 1.00 17.40 212 TYR A O 1
ATOM 1404 N N . THR A 1 244 ? 170.678 147.949 187.313 1.00 17.55 213 THR A N 1
ATOM 1405 C CA . THR A 1 244 ? 169.577 148.812 186.969 1.00 13.56 213 THR A CA 1
ATOM 1406 C C . THR A 1 244 ? 169.903 149.680 185.778 1.00 16.04 213 THR A C 1
ATOM 1407 O O . THR A 1 244 ? 169.107 149.784 184.848 1.00 16.06 213 THR A O 1
ATOM 1411 N N . ILE A 1 245 ? 171.081 150.289 185.795 1.00 17.04 214 ILE A N 1
ATOM 1412 C CA . ILE A 1 245 ? 171.491 151.143 184.695 1.00 13.78 214 ILE A CA 1
ATOM 1413 C C . ILE A 1 245 ? 171.516 150.382 183.390 1.00 13.44 214 ILE A C 1
ATOM 1414 O O . ILE A 1 245 ? 171.003 150.859 182.377 1.00 15.16 214 ILE A O 1
ATOM 1419 N N . PHE A 1 246 ? 172.078 149.188 183.430 1.00 13.27 215 PHE A N 1
ATOM 1420 C CA . PHE A 1 246 ? 172.080 148.315 182.272 1.00 12.56 215 PHE A CA 1
ATOM 1421 C C . PHE A 1 246 ? 170.672 148.104 181.748 1.00 14.02 215 PHE A C 1
ATOM 1422 O O . PHE A 1 246 ? 170.422 148.261 180.549 1.00 16.45 215 PHE A O 1
ATOM 1430 N N . VAL A 1 247 ? 169.767 147.744 182.638 1.00 13.41 216 VAL A N 1
ATOM 1431 C CA . VAL A 1 247 ? 168.390 147.483 182.258 1.00 10.72 216 VAL A CA 1
ATOM 1432 C C . VAL A 1 247 ? 167.740 148.699 181.646 1.00 12.28 216 VAL A C 1
ATOM 1433 O O . VAL A 1 247 ? 167.070 148.591 180.619 1.00 16.07 216 VAL A O 1
ATOM 1437 N N . MET A 1 248 ? 167.925 149.855 182.273 1.00 13.01 217 MET A N 1
ATOM 1438 C CA . MET A 1 248 ? 167.299 151.075 181.790 1.00 10.61 217 MET A CA 1
ATOM 1439 C C . MET A 1 248 ? 167.678 151.353 180.355 1.00 12.75 217 MET A C 1
ATOM 1440 O O . MET A 1 248 ? 166.830 151.705 179.537 1.00 14.36 217 MET A O 1
ATOM 1445 N N . ILE A 1 249 ? 168.951 151.170 180.044 1.00 12.75 218 ILE A N 1
ATOM 1446 C CA . ILE A 1 249 ? 169.432 151.408 178.698 1.00 10.94 218 ILE A CA 1
ATOM 1447 C C . ILE A 1 249 ? 168.757 150.497 177.703 1.00 11.30 218 ILE A C 1
ATOM 1448 O O . ILE A 1 249 ? 168.224 150.953 176.688 1.00 15.75 218 ILE A O 1
ATOM 1453 N N . LEU A 1 250 ? 168.780 149.209 177.988 1.00 13.05 219 LEU A N 1
ATOM 1454 C CA . LEU A 1 250 ? 168.205 148.228 177.094 1.00 11.71 219 LEU A CA 1
ATOM 1455 C C . LEU A 1 250 ? 166.720 148.452 176.887 1.00 14.13 219 LEU A C 1
ATOM 1456 O O . LEU A 1 250 ? 166.247 148.522 175.753 1.00 15.25 219 LEU A O 1
ATOM 1461 N N . GLY A 1 251 ? 165.990 148.559 177.990 1.00 13.16 220 GLY A N 1
ATOM 1462 C CA . GLY A 1 251 ? 164.543 148.721 177.949 1.00 12.76 220 GLY A CA 1
ATOM 1463 C C . GLY A 1 251 ? 164.133 149.928 177.124 1.00 11.88 220 GLY A C 1
ATOM 1464 O O . GLY A 1 251 ? 163.207 149.848 176.316 1.00 13.32 220 GLY A O 1
ATOM 1465 N N . ALA A 1 252 ? 164.837 151.040 177.315 1.00 9.21 221 ALA A N 1
ATOM 1466 C CA . ALA A 1 252 ? 164.563 152.251 176.563 1.00 9.50 221 ALA A CA 1
ATOM 1467 C C . ALA A 1 252 ? 164.688 151.996 175.074 1.00 12.64 221 ALA A C 1
ATOM 1468 O O . ALA A 1 252 ? 163.819 152.392 174.291 1.00 13.10 221 ALA A O 1
ATOM 1470 N N . GLY A 1 253 ? 165.767 151.328 174.686 1.00 13.71 222 GLY A N 1
ATOM 1471 C CA . GLY A 1 253 ? 166.007 151.016 173.289 1.00 10.63 222 GLY A CA 1
ATOM 1472 C C . GLY A 1 253 ? 164.880 150.185 172.711 1.00 10.69 222 GLY A C 1
ATOM 1473 O O . GLY A 1 253 ? 164.397 150.462 171.613 1.00 12.25 222 GLY A O 1
ATOM 1474 N N . VAL A 1 254 ? 164.450 149.177 173.456 1.00 10.47 223 VAL A N 1
ATOM 1475 C CA . VAL A 1 254 ? 163.372 148.318 173.001 1.00 10.40 223 VAL A CA 1
ATOM 1476 C C . VAL A 1 254 ? 162.141 149.124 172.663 1.00 11.64 223 VAL A C 1
ATOM 1477 O O . VAL A 1 254 ? 161.598 149.007 171.563 1.00 13.75 223 VAL A O 1
ATOM 1481 N N . TYR A 1 255 ? 161.714 149.948 173.604 1.00 11.49 224 TYR A N 1
ATOM 1482 C CA . TYR A 1 255 ? 160.535 150.768 173.422 1.00 9.28 224 TYR A CA 1
ATOM 1483 C C . TYR A 1 255 ? 160.634 151.604 172.163 1.00 12.82 224 TYR A C 1
ATOM 1484 O O . TYR A 1 255 ? 159.669 151.730 171.410 1.00 14.12 224 TYR A O 1
ATOM 1493 N N . ALA A 1 256 ? 161.809 152.174 171.940 1.00 11.88 225 ALA A N 1
ATOM 1494 C CA . ALA A 1 256 ? 162.035 152.989 170.763 1.00 10.67 225 ALA A CA 1
ATOM 1495 C C . ALA A 1 256 ? 161.793 152.196 169.484 1.00 11.33 225 ALA A C 1
ATOM 1496 O O . ALA A 1 256 ? 161.150 152.692 168.556 1.00 15.45 225 ALA A O 1
ATOM 1498 N N . THR A 1 257 ? 162.289 150.965 169.433 1.00 10.85 226 THR A N 1
ATOM 1499 C CA . THR A 1 257 ? 162.135 150.155 168.234 1.00 9.90 226 THR A CA 1
ATOM 1500 C C . THR A 1 257 ? 160.683 149.786 167.993 1.00 12.73 226 THR A C 1
ATOM 1501 O O . THR A 1 257 ? 160.247 149.671 166.847 1.00 16.12 226 THR A O 1
ATOM 1505 N N . VAL A 1 258 ? 159.921 149.659 169.072 1.00 12.17 227 VAL A N 1
ATOM 1506 C CA . VAL A 1 258 ? 158.498 149.396 168.949 1.00 9.44 227 VAL A CA 1
ATOM 1507 C C . VAL A 1 258 ? 157.828 150.509 168.188 1.00 11.14 227 VAL A C 1
ATOM 1508 O O . VAL A 1 258 ? 157.062 150.267 167.253 1.00 16.84 227 VAL A O 1
ATOM 1512 N N . ILE A 1 259 ? 158.145 151.737 168.571 1.00 10.69 228 ILE A N 1
ATOM 1513 C CA . ILE A 1 259 ? 157.631 152.897 167.879 1.00 9.23 228 ILE A CA 1
ATOM 1514 C C . ILE A 1 259 ? 158.033 152.876 166.425 1.00 14.61 228 ILE A C 1
ATOM 1515 O O . ILE A 1 259 ? 157.228 153.175 165.544 1.00 19.50 228 ILE A O 1
ATOM 1520 N N . GLY A 1 260 ? 159.288 152.519 166.180 1.00 14.22 229 GLY A N 1
ATOM 1521 C CA . GLY A 1 260 ? 159.826 152.430 164.830 1.00 14.88 229 GLY A CA 1
ATOM 1522 C C . GLY A 1 260 ? 158.889 151.680 163.897 1.00 15.94 229 GLY A C 1
ATOM 1523 O O . GLY A 1 260 ? 158.487 152.207 162.861 1.00 19.50 229 GLY A O 1
ATOM 1524 N N . ASN A 1 261 ? 158.546 150.447 164.260 1.00 13.43 230 ASN A N 1
ATOM 1525 C CA . ASN A 1 261 ? 157.642 149.664 163.432 1.00 14.87 230 ASN A CA 1
ATOM 1526 C C . ASN A 1 261 ? 156.332 150.362 163.208 1.00 19.51 230 ASN A C 1
ATOM 1527 O O . ASN A 1 261 ? 155.881 150.483 162.073 1.00 22.66 230 ASN A O 1
ATOM 1532 N N . ILE A 1 262 ? 155.715 150.826 164.280 1.00 18.20 231 ILE A N 1
ATOM 1533 C CA . ILE A 1 262 ? 154.421 151.470 164.160 1.00 13.31 231 ILE A CA 1
ATOM 1534 C C . ILE A 1 262 ? 154.457 152.588 163.153 1.00 18.79 231 ILE A C 1
ATOM 1535 O O . ILE A 1 262 ? 153.567 152.709 162.308 1.00 23.10 231 ILE A O 1
ATOM 1540 N N . ALA A 1 263 ? 155.495 153.400 163.235 1.00 16.54 232 ALA A N 1
ATOM 1541 C CA . ALA A 1 263 ? 155.663 154.513 162.329 1.00 15.42 232 ALA A CA 1
ATOM 1542 C C . ALA A 1 263 ? 155.817 154.042 160.894 1.00 19.11 232 ALA A C 1
ATOM 1543 O O . ALA A 1 263 ? 155.125 154.525 159.995 1.00 21.51 232 ALA A O 1
ATOM 1545 N N . SER A 1 264 ? 156.729 153.102 160.677 1.00 17.47 233 SER A N 1
ATOM 1546 C CA . SER A 1 264 ? 157.036 152.647 159.331 1.00 19.32 233 SER A CA 1
ATOM 1547 C C . SER A 1 264 ? 155.862 151.965 158.670 1.00 21.43 233 SER A C 1
ATOM 1548 O O . SER A 1 264 ? 155.626 152.134 157.474 1.00 25.65 233 SER A O 1
ATOM 1551 N N . ILE A 1 265 ? 155.112 151.210 159.449 1.00 20.10 234 ILE A N 1
ATOM 1552 C CA . ILE A 1 265 ? 153.980 150.487 158.916 1.00 20.89 234 ILE A CA 1
ATOM 1553 C C . ILE A 1 265 ? 152.896 151.429 158.506 1.00 23.74 234 ILE A C 1
ATOM 1554 O O . ILE A 1 265 ? 152.414 151.390 157.371 1.00 27.95 234 ILE A O 1
ATOM 1559 N N . LEU A 1 266 ? 152.505 152.274 159.434 1.00 21.74 235 LEU A N 1
ATOM 1560 C CA . LEU A 1 266 ? 151.423 153.185 159.212 1.00 20.85 235 LEU A CA 1
ATOM 1561 C C . LEU A 1 266 ? 151.701 154.097 158.040 1.00 23.50 235 LEU A C 1
ATOM 1562 O O . LEU A 1 266 ? 150.834 154.319 157.191 1.00 26.71 235 LEU A O 1
ATOM 1567 N N . GLY A 1 267 ? 152.914 154.627 157.992 1.00 21.40 236 GLY A N 1
ATOM 1568 C CA . GLY A 1 267 ? 153.302 155.525 156.923 1.00 26.31 236 GLY A CA 1
ATOM 1569 C C . GLY A 1 267 ? 153.198 154.852 155.557 1.00 27.65 236 GLY A C 1
ATOM 1570 O O . GLY A 1 267 ? 152.691 155.443 154.606 1.00 29.13 236 GLY A O 1
ATOM 1571 N N . SER A 1 268 ? 153.684 153.612 155.471 1.00 25.84 237 SER A N 1
ATOM 1572 C CA . SER A 1 268 ? 153.680 152.898 154.204 1.00 25.68 237 SER A CA 1
ATOM 1573 C C . SER A 1 268 ? 152.278 152.681 153.686 1.00 28.07 237 SER A C 1
ATOM 1574 O O . SER A 1 268 ? 152.042 152.707 152.477 1.00 31.71 237 SER A O 1
ATOM 1577 N N . LEU A 1 269 ? 151.341 152.508 154.596 1.00 25.09 238 LEU A N 1
ATOM 1578 C CA . LEU A 1 269 ? 149.967 152.349 154.206 1.00 23.69 238 LEU A CA 1
ATOM 1579 C C . LEU A 1 269 ? 149.470 153.595 153.506 1.00 29.04 238 LEU A C 1
ATOM 1580 O O . LEU A 1 269 ? 148.801 153.525 152.476 1.00 34.28 238 LEU A O 1
ATOM 1585 N N . ASP A 1 270 ? 149.842 154.753 154.055 1.00 27.60 239 ASP A N 1
ATOM 1586 C CA . ASP A 1 270 ? 149.457 156.023 153.462 1.00 29.90 239 ASP A CA 1
ATOM 1587 C C . ASP A 1 270 ? 150.060 156.201 152.086 1.00 34.12 239 ASP A C 1
ATOM 1588 O O . ASP A 1 270 ? 149.397 156.699 151.173 1.00 37.55 239 ASP A O 1
ATOM 1593 N N . LEU A 1 271 ? 151.306 155.776 151.930 1.00 33.19 240 LEU A N 1
ATOM 1594 C CA . LEU A 1 271 ? 151.992 155.902 150.656 1.00 35.22 240 LEU A CA 1
ATOM 1595 C C . LEU A 1 271 ? 151.260 155.158 149.557 1.00 37.32 240 LEU A C 1
ATOM 1596 O O . LEU A 1 271 ? 151.124 155.668 148.439 1.00 42.28 240 LEU A O 1
ATOM 1601 N N . ALA A 1 272 ? 150.771 153.970 149.872 1.00 33.71 241 ALA A N 1
ATOM 1602 C CA . ALA A 1 272 ? 150.025 153.176 148.912 1.00 36.87 241 ALA A CA 1
ATOM 1603 C C . ALA A 1 272 ? 148.809 153.937 148.401 1.00 41.24 241 ALA A C 1
ATOM 1604 O O . ALA A 1 272 ? 148.572 154.032 147.202 1.00 46.56 241 ALA A O 1
ATOM 1606 N N . LYS A 1 273 ? 148.047 154.492 149.340 1.00 39.63 242 LYS A N 1
ATOM 1607 C CA . LYS A 1 273 ? 146.860 155.244 148.973 1.00 41.96 242 LYS A CA 1
ATOM 1608 C C . LYS A 1 273 ? 147.212 156.478 148.145 1.00 44.14 242 LYS A C 1
ATOM 1609 O O . LYS A 1 273 ? 146.520 156.802 147.177 1.00 48.58 242 LYS A O 1
ATOM 1615 N N . ALA A 1 274 ? 148.294 157.152 148.529 1.00 42.17 243 ALA A N 1
ATOM 1616 C CA . ALA A 1 274 ? 148.740 158.353 147.825 1.00 44.64 243 ALA A CA 1
ATOM 1617 C C . ALA A 1 274 ? 148.997 158.059 146.361 1.00 49.88 243 ALA A C 1
ATOM 1618 O O . ALA A 1 274 ? 148.569 158.822 145.484 1.00 56.58 243 ALA A O 1
ATOM 1620 N N . ALA A 1 275 ? 149.670 156.954 146.089 1.00 46.22 244 ALA A N 1
ATOM 1621 C CA . ALA A 1 275 ? 149.936 156.533 144.730 1.00 49.47 244 ALA A CA 1
ATOM 1622 C C . ALA A 1 275 ? 148.643 156.435 143.931 1.00 53.75 244 ALA A C 1
ATOM 1623 O O . ALA A 1 275 ? 148.563 156.915 142.808 1.00 55.52 244 ALA A O 1
ATOM 1625 N N . GLN A 1 276 ? 147.628 155.835 144.538 1.00 53.52 245 GLN A N 1
ATOM 1626 C CA . GLN A 1 276 ? 146.332 155.700 143.871 1.00 58.18 245 GLN A CA 1
ATOM 1627 C C . GLN A 1 276 ? 145.745 157.046 143.438 1.00 56.55 245 GLN A C 1
ATOM 1628 O O . GLN A 1 276 ? 145.307 157.196 142.297 1.00 59.21 245 GLN A O 1
ATOM 1634 N N . ARG A 1 277 ? 145.727 158.014 144.345 1.00 51.97 246 ARG A N 1
ATOM 1635 C CA . ARG A 1 277 ? 145.145 159.326 144.064 1.00 55.16 246 ARG A CA 1
ATOM 1636 C C . ARG A 1 277 ? 146.054 160.245 143.232 1.00 63.19 246 ARG A C 1
ATOM 1637 O O . ARG A 1 277 ? 145.614 161.284 142.749 1.00 69.68 246 ARG A O 1
ATOM 1645 N N . LYS A 1 278 ? 147.320 159.854 143.104 1.00 57.56 247 LYS A N 1
ATOM 1646 C CA . LYS A 1 278 ? 148.367 160.668 142.450 1.00 60.40 247 LYS A CA 1
ATOM 1647 C C . LYS A 1 278 ? 147.872 161.515 141.295 1.00 68.32 247 LYS A C 1
ATOM 1648 O O . LYS A 1 278 ? 148.060 162.743 141.296 1.00 73.12 247 LYS A O 1
ATOM 1654 N N . LYS A 1 279 ? 147.279 160.896 140.292 1.00 66.07 248 LYS A N 1
ATOM 1655 C CA . LYS A 1 279 ? 146.872 161.589 139.100 1.00 68.58 248 LYS A CA 1
ATOM 1656 C C . LYS A 1 279 ? 145.787 162.613 139.390 1.00 72.02 248 LYS A C 1
ATOM 1657 O O . LYS A 1 279 ? 145.928 163.792 139.095 1.00 74.04 248 LYS A O 1
ATOM 1663 N N . MET A 1 280 ? 144.687 162.131 139.981 1.00 71.01 249 MET A N 1
ATOM 1664 C CA . MET A 1 280 ? 143.563 163.015 140.299 1.00 72.58 249 MET A CA 1
ATOM 1665 C C . MET A 1 280 ? 144.026 164.212 141.085 1.00 77.02 249 MET A C 1
ATOM 1666 O O . MET A 1 280 ? 143.593 165.340 140.810 1.00 74.32 249 MET A O 1
ATOM 1671 N N . ALA A 1 281 ? 144.895 163.990 142.048 1.00 73.95 250 ALA A N 1
ATOM 1672 C CA . ALA A 1 281 ? 145.442 165.042 142.875 1.00 77.85 250 ALA A CA 1
ATOM 1673 C C . ALA A 1 281 ? 146.119 166.108 142.028 1.00 77.09 250 ALA A C 1
ATOM 1674 O O . ALA A 1 281 ? 145.921 167.299 142.235 1.00 80.32 250 ALA A O 1
ATOM 1676 N N . GLN A 1 282 ? 146.919 165.659 141.059 1.00 72.70 251 GLN A N 1
ATOM 1677 C CA . GLN A 1 282 ? 147.584 166.587 140.161 1.00 77.36 251 GLN A CA 1
ATOM 1678 C C . GLN A 1 282 ? 146.573 167.450 139.422 1.00 81.06 251 GLN A C 1
ATOM 1679 O O . GLN A 1 282 ? 146.745 168.667 139.305 1.00 83.96 251 GLN A O 1
ATOM 1685 N N . VAL A 1 283 ? 145.510 166.814 138.953 1.00 77.15 252 VAL A N 1
ATOM 1686 C CA . VAL A 1 283 ? 144.443 167.509 138.250 1.00 84.11 252 VAL A CA 1
ATOM 1687 C C . VAL A 1 283 ? 143.762 168.515 139.147 1.00 77.68 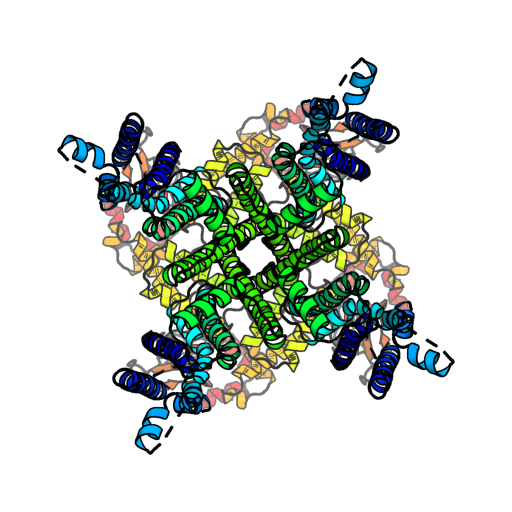252 VAL A C 1
ATOM 1688 O O . VAL A 1 283 ? 143.517 169.653 138.749 1.00 80.36 252 VAL A O 1
ATOM 1692 N N . ASP A 1 284 ? 143.457 168.089 140.362 1.00 77.53 253 ASP A N 1
ATOM 1693 C CA . ASP A 1 284 ? 142.810 168.949 141.330 1.00 82.70 253 ASP A CA 1
ATOM 1694 C C . ASP A 1 284 ? 143.658 170.172 141.598 1.00 79.36 253 ASP A C 1
ATOM 1695 O O . ASP A 1 284 ? 143.149 171.289 141.648 1.00 84.41 253 ASP A O 1
ATOM 1700 N N . SER A 1 285 ? 144.963 169.953 141.748 1.00 80.83 254 SER A N 1
ATOM 1701 C CA . SER A 1 285 ? 145.906 171.031 141.983 1.00 82.61 254 SER A CA 1
ATOM 1702 C C . SER A 1 285 ? 145.821 172.057 140.872 1.00 85.77 254 SER A C 1
ATOM 1703 O O . SER A 1 285 ? 145.746 173.260 141.122 1.00 85.88 254 SER A O 1
ATOM 1706 N N . PHE A 1 286 ? 145.800 171.565 139.641 1.00 84.31 255 PHE A N 1
ATOM 1707 C CA . PHE A 1 286 ? 145.651 172.407 138.470 1.00 87.83 255 PHE A CA 1
ATOM 1708 C C . PHE A 1 286 ? 144.377 173.221 138.544 1.00 86.74 255 PHE A C 1
ATOM 1709 O O . PHE A 1 286 ? 144.384 174.431 138.330 1.00 80.65 255 PHE A O 1
ATOM 1717 N N . LEU A 1 287 ? 143.277 172.542 138.848 1.00 83.83 256 LEU A N 1
ATOM 1718 C CA . LEU A 1 287 ? 141.989 173.199 138.935 1.00 85.26 256 LEU A CA 1
ATOM 1719 C C . LEU A 1 287 ? 142.003 174.288 139.982 1.00 82.28 256 LEU A C 1
ATOM 1720 O O . LEU A 1 287 ? 141.431 175.363 139.781 1.00 86.34 256 LEU A O 1
ATOM 1725 N N . LYS A 1 288 ? 142.657 174.012 141.104 1.00 88.02 257 LYS A N 1
ATOM 1726 C CA . LYS A 1 288 ? 142.757 174.980 142.181 1.00 87.95 257 LYS A CA 1
ATOM 1727 C C . LYS A 1 288 ? 143.543 176.197 141.736 1.00 88.83 257 LYS A C 1
ATOM 1728 O O . LYS A 1 288 ? 143.176 177.328 142.044 1.00 94.55 257 LYS A O 1
ATOM 1734 N N . ALA A 1 289 ? 144.606 175.959 140.972 1.00 88.32 258 ALA A N 1
ATOM 1735 C CA . ALA A 1 289 ? 145.403 177.045 140.413 1.00 102.95 258 ALA A CA 1
ATOM 1736 C C . ALA A 1 289 ? 144.558 177.901 139.470 1.00 103.55 258 ALA A C 1
ATOM 1737 O O . ALA A 1 289 ? 144.675 179.125 139.453 1.00 97.72 258 ALA A O 1
ATOM 1739 N N . ARG A 1 290 ? 143.687 177.249 138.703 1.00 95.21 259 ARG A N 1
ATOM 1740 C CA . ARG A 1 290 ? 142.799 177.944 137.780 1.00 96.21 259 ARG A CA 1
ATOM 1741 C C . ARG A 1 290 ? 141.593 178.545 138.494 1.00 94.04 259 ARG A C 1
ATOM 1742 O O . ARG A 1 290 ? 140.891 179.384 137.950 1.00 96.49 259 ARG A O 1
ATOM 1750 N N . ASN A 1 291 ? 141.383 178.095 139.737 1.00 92.26 260 ASN A N 1
ATOM 1751 C CA . ASN A 1 291 ? 140.320 178.635 140.579 1.00 92.97 260 ASN A CA 1
ATOM 1752 C C . ASN A 1 291 ? 138.953 178.316 140.030 1.00 88.93 260 ASN A C 1
ATOM 1753 O O . ASN A 1 291 ? 138.061 179.177 140.002 1.00 92.04 260 ASN A O 1
ATOM 1758 N N . ILE A 1 292 ? 138.765 177.083 139.608 1.00 92.96 261 ILE A N 1
ATOM 1759 C CA . ILE A 1 292 ? 137.496 176.597 139.104 1.00 95.46 261 ILE A CA 1
ATOM 1760 C C . ILE A 1 292 ? 136.519 176.310 140.238 1.00 96.67 261 ILE A C 1
ATOM 1761 O O . ILE A 1 292 ? 136.944 175.904 141.331 1.00 90.26 261 ILE A O 1
ATOM 1766 N N . SER A 1 293 ? 135.238 176.550 140.018 1.00 98.87 262 SER A N 1
ATOM 1767 C CA . SER A 1 293 ? 134.219 176.334 141.043 1.00 94.30 262 SER A CA 1
ATOM 1768 C C . SER A 1 293 ? 134.028 174.855 141.384 1.00 96.42 262 SER A C 1
ATOM 1769 O O . SER A 1 293 ? 134.333 173.971 140.581 1.00 92.40 262 SER A O 1
ATOM 1772 N N . GLN A 1 294 ? 133.485 174.618 142.573 1.00 98.53 263 GLN A N 1
ATOM 1773 C CA . GLN A 1 294 ? 133.227 173.279 143.103 1.00 97.89 263 GLN A CA 1
ATOM 1774 C C . GLN A 1 294 ? 132.275 172.483 142.242 1.00 93.30 263 GLN A C 1
ATOM 1775 O O . GLN A 1 294 ? 132.396 171.258 142.140 1.00 94.57 263 GLN A O 1
ATOM 1781 N N . ASN A 1 295 ? 131.347 173.178 141.599 1.00 92.35 264 ASN A N 1
ATOM 1782 C CA . ASN A 1 295 ? 130.361 172.542 140.740 1.00 89.42 264 ASN A CA 1
ATOM 1783 C C . ASN A 1 295 ? 131.055 171.498 139.897 1.00 88.36 264 ASN A C 1
ATOM 1784 O O . ASN A 1 295 ? 130.579 170.370 139.772 1.00 86.53 264 ASN A O 1
ATOM 1789 N N . ILE A 1 296 ? 132.189 171.867 139.325 1.00 89.31 265 ILE A N 1
ATOM 1790 C CA . ILE A 1 296 ? 132.926 170.938 138.523 1.00 85.50 265 ILE A CA 1
ATOM 1791 C C . ILE A 1 296 ? 133.942 170.084 139.256 1.00 86.90 265 ILE A C 1
ATOM 1792 O O . ILE A 1 296 ? 133.956 168.864 139.111 1.00 81.62 265 ILE A O 1
ATOM 1797 N N . ARG A 1 297 ? 134.805 170.724 140.031 1.00 82.88 266 ARG A N 1
ATOM 1798 C CA . ARG A 1 297 ? 135.883 170.009 140.705 1.00 83.02 266 ARG A CA 1
ATOM 1799 C C . ARG A 1 297 ? 135.402 168.777 141.472 1.00 80.69 266 ARG A C 1
ATOM 1800 O O . ARG A 1 297 ? 136.055 167.740 141.453 1.00 80.61 266 ARG A O 1
ATOM 1808 N N . ARG A 1 298 ? 134.267 168.903 142.152 1.00 85.49 267 ARG A N 1
ATOM 1809 C CA . ARG A 1 298 ? 133.728 167.772 142.894 1.00 82.63 267 ARG A CA 1
ATOM 1810 C C . ARG A 1 298 ? 133.426 166.639 141.923 1.00 83.61 267 ARG A C 1
ATOM 1811 O O . ARG A 1 298 ? 133.828 165.495 142.153 1.00 80.59 267 ARG A O 1
ATOM 1819 N N . ARG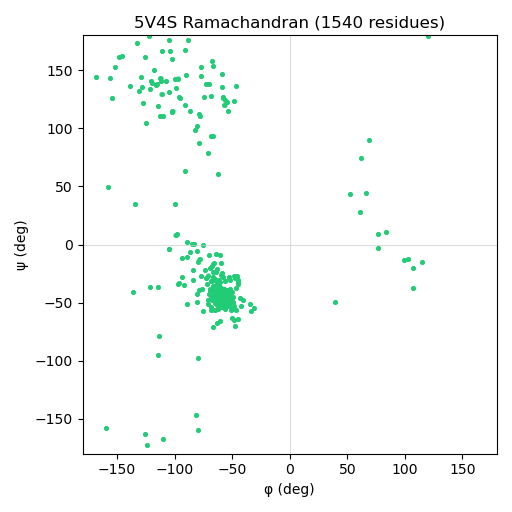 A 1 299 ? 132.723 166.954 140.840 1.00 82.44 268 ARG A N 1
ATOM 1820 C CA . ARG A 1 299 ? 132.378 165.953 139.841 1.00 81.70 268 ARG A CA 1
ATOM 1821 C C . ARG A 1 299 ? 133.604 165.345 139.147 1.00 80.94 268 ARG A C 1
ATOM 1822 O O . ARG A 1 299 ? 133.668 164.152 138.865 1.00 83.73 268 ARG A O 1
ATOM 1830 N N . VAL A 1 300 ? 134.618 166.186 138.953 1.00 81.40 269 VAL A N 1
ATOM 1831 C CA . VAL A 1 300 ? 135.905 165.685 138.520 1.00 84.78 269 VAL A CA 1
ATOM 1832 C C . VAL A 1 300 ? 136.515 164.654 139.415 1.00 87.46 269 VAL A C 1
ATOM 1833 O O . VAL A 1 300 ? 136.886 163.572 138.976 1.00 79.04 269 VAL A O 1
ATOM 1837 N N . ARG A 1 301 ? 136.578 164.972 140.697 1.00 80.31 270 ARG A N 1
ATOM 1838 C CA . ARG A 1 301 ? 137.093 164.009 141.641 1.00 83.38 270 ARG A CA 1
ATOM 1839 C C . ARG A 1 301 ? 136.311 162.715 141.553 1.00 84.85 270 ARG A C 1
ATOM 1840 O O . ARG A 1 301 ? 136.900 161.642 141.426 1.00 78.13 270 ARG A O 1
ATOM 1848 N N . ASP A 1 302 ? 134.986 162.823 141.571 1.00 82.91 271 ASP A N 1
ATOM 1849 C CA . ASP A 1 302 ? 134.096 161.670 141.488 1.00 82.73 271 ASP A CA 1
ATOM 1850 C C . ASP A 1 302 ? 134.388 160.829 140.253 1.00 78.61 271 ASP A C 1
ATOM 1851 O O . ASP A 1 302 ? 134.427 159.602 140.317 1.00 77.92 271 ASP A O 1
ATOM 1856 N N . TYR A 1 303 ? 134.613 161.509 139.136 1.00 79.26 272 TYR A N 1
ATOM 1857 C CA . TYR A 1 303 ? 134.988 160.872 137.890 1.00 77.89 272 TYR A CA 1
ATOM 1858 C C . TYR A 1 303 ? 136.185 159.982 138.092 1.00 78.36 272 TYR A C 1
ATOM 1859 O O . TYR A 1 303 ? 136.153 158.798 137.752 1.00 81.18 272 TYR A O 1
ATOM 1868 N N . TYR A 1 304 ? 137.233 160.537 138.675 1.00 81.02 273 TYR A N 1
ATOM 1869 C CA . TYR A 1 304 ? 138.430 159.761 138.920 1.00 81.60 273 TYR A CA 1
ATOM 1870 C C . TYR A 1 304 ? 138.185 158.662 139.921 1.00 83.57 273 TYR A C 1
ATOM 1871 O O . TYR A 1 304 ? 138.666 157.547 139.743 1.00 82.77 273 TYR A O 1
ATOM 1880 N N . MET A 1 305 ? 137.419 158.960 140.959 1.00 81.60 274 MET A N 1
ATOM 1881 C CA . MET A 1 305 ? 137.141 157.975 141.992 1.00 80.80 274 MET A CA 1
ATOM 1882 C C . MET A 1 305 ? 136.504 156.734 141.406 1.00 95.50 274 MET A C 1
ATOM 1883 O O . MET A 1 305 ? 136.959 155.618 141.656 1.00 82.31 274 MET A O 1
ATOM 1888 N N . TYR A 1 306 ? 135.464 156.936 140.613 1.00 82.88 275 TYR A N 1
ATOM 1889 C CA . TYR A 1 306 ? 134.782 155.843 139.952 1.00 86.55 275 TYR A CA 1
ATOM 1890 C C . TYR A 1 306 ? 135.727 155.058 139.070 1.00 81.32 275 TYR A C 1
ATOM 1891 O O . TYR A 1 306 ? 135.738 153.823 139.097 1.00 87.06 275 TYR A O 1
ATOM 1900 N N . ILE A 1 307 ? 136.521 155.769 138.291 1.00 87.15 276 ILE A N 1
ATOM 1901 C CA . ILE A 1 307 ? 137.505 155.132 137.441 1.00 85.26 276 ILE A CA 1
ATOM 1902 C C . ILE A 1 307 ? 138.445 154.274 138.242 1.00 87.49 276 ILE A C 1
ATOM 1903 O O . ILE A 1 307 ? 138.731 153.142 137.864 1.00 90.45 276 ILE A O 1
ATOM 1908 N N . ILE A 1 308 ? 138.919 154.816 139.356 1.00 83.39 277 ILE A N 1
ATOM 1909 C CA . ILE A 1 308 ? 139.798 154.089 140.247 1.00 83.93 277 ILE A CA 1
ATOM 1910 C C . ILE A 1 308 ? 139.131 152.829 140.751 1.00 86.08 277 ILE A C 1
ATOM 1911 O O . ILE A 1 308 ? 139.736 151.757 140.761 1.00 90.23 277 ILE A O 1
ATOM 1916 N N . ASP A 1 309 ? 137.874 152.961 141.155 1.00 87.48 278 ASP A N 1
ATOM 1917 C CA . ASP A 1 309 ? 137.096 151.838 141.649 1.00 89.28 278 ASP A CA 1
ATOM 1918 C C . ASP A 1 309 ? 137.049 150.724 140.629 1.00 90.74 278 ASP A C 1
ATOM 1919 O O . ASP A 1 309 ? 137.131 149.546 140.972 1.00 95.47 278 ASP A O 1
ATOM 1924 N N . ARG A 1 310 ? 136.912 151.104 139.369 1.00 90.15 279 ARG A N 1
ATOM 1925 C CA . ARG A 1 310 ? 136.829 150.139 138.293 1.00 93.41 279 ARG A CA 1
ATOM 1926 C C . ARG A 1 310 ? 138.195 149.677 137.809 1.00 92.20 279 ARG A C 1
ATOM 1927 O O . ARG A 1 310 ? 138.342 148.557 137.320 1.00 86.73 279 ARG A O 1
ATOM 1935 N N . GLY A 1 311 ? 139.184 150.556 137.911 1.00 94.37 280 GLY A N 1
ATOM 1936 C CA . GLY A 1 311 ? 140.524 150.267 137.419 1.00 98.00 280 GLY A CA 1
ATOM 1937 C C . GLY A 1 311 ? 140.601 150.394 135.892 1.00 96.34 280 GLY A C 1
ATOM 1938 O O . GLY A 1 311 ? 141.608 150.033 135.280 1.00 91.43 280 GLY A O 1
ATOM 1939 N N . TRP A 1 312 ? 139.533 150.910 135.283 1.00 94.04 281 TRP A N 1
ATOM 1940 C CA . TRP A 1 312 ? 139.445 151.042 133.829 1.00 91.76 281 TRP A CA 1
ATOM 1941 C C . TRP A 1 312 ? 140.452 152.046 133.278 1.00 91.19 281 TRP A C 1
ATOM 1942 O O . TRP A 1 312 ? 140.834 151.974 132.111 1.00 87.09 281 TRP A O 1
ATOM 1953 N N . GLY A 1 313 ? 140.884 152.971 134.131 1.00 93.60 282 GLY A N 1
ATOM 1954 C CA . GLY A 1 313 ? 141.860 153.989 133.756 1.00 100.31 282 GLY A CA 1
ATOM 1955 C C . GLY A 1 313 ? 143.236 153.398 133.476 1.00 91.03 282 GLY A C 1
ATOM 1956 O O . GLY A 1 313 ? 144.074 154.037 132.836 1.00 87.94 282 GLY A O 1
ATOM 1957 N N . GLU A 1 314 ? 143.477 152.185 133.952 1.00 120.00 283 GLU A N 1
ATOM 1958 C CA . GLU A 1 314 ? 144.748 151.541 133.712 1.00 120.00 283 GLU A CA 1
ATOM 1959 C C . GLU A 1 314 ? 144.863 151.094 132.277 1.00 120.00 283 GLU A C 1
ATOM 1960 O O . GLU A 1 314 ? 143.920 150.530 131.718 1.00 120.00 283 GLU A O 1
ATOM 1962 N N . ASP A 1 315 ? 146.032 151.297 131.680 1.00 120.00 284 ASP A N 1
ATOM 1963 C CA . ASP A 1 315 ? 146.286 150.784 130.344 1.00 120.00 284 ASP A CA 1
ATOM 1964 C C . ASP A 1 315 ? 146.422 149.278 130.374 1.00 120.00 284 ASP A C 1
ATOM 1965 O O . ASP A 1 315 ? 147.530 148.746 130.348 1.00 120.00 284 ASP A O 1
ATOM 1967 N N . GLU A 1 316 ? 145.284 148.605 130.432 1.00 120.00 285 GLU A N 1
ATOM 1968 C CA . GLU A 1 316 ? 145.214 147.158 130.491 1.00 120.00 285 GLU A CA 1
ATOM 1969 C C . GLU A 1 316 ? 146.192 146.501 129.536 1.00 120.00 285 GLU A C 1
ATOM 1970 O O . GLU A 1 316 ? 146.992 145.664 129.941 1.00 120.00 285 GLU A O 1
ATOM 1972 N N . ASN A 1 317 ? 146.131 146.890 128.273 1.00 120.00 286 ASN A N 1
ATOM 1973 C CA . ASN A 1 317 ? 147.049 146.385 127.265 1.00 120.00 286 ASN A CA 1
ATOM 1974 C C . ASN A 1 317 ? 148.506 146.428 127.743 1.00 120.00 286 ASN A C 1
ATOM 1975 O O . ASN A 1 317 ? 149.120 145.387 127.979 1.00 120.00 286 ASN A O 1
ATOM 1977 N N . ALA A 1 318 ? 149.056 147.643 127.853 1.00 120.00 287 ALA A N 1
ATOM 1978 C CA . ALA A 1 318 ? 150.464 147.846 128.211 1.00 120.00 287 ALA A CA 1
ATOM 1979 C C . ALA A 1 318 ? 150.816 147.147 129.505 1.00 120.00 287 ALA A C 1
ATOM 1980 O O . ALA A 1 318 ? 151.896 146.569 129.639 1.00 120.00 287 ALA A O 1
ATOM 1982 N N . LEU A 1 319 ? 149.903 147.203 130.455 1.00 120.00 288 LEU A N 1
ATOM 1983 C CA . LEU A 1 319 ? 150.085 146.539 131.721 1.00 120.00 288 LEU A CA 1
ATOM 1984 C C . LEU A 1 319 ? 150.311 145.053 131.502 1.00 120.00 288 LEU A C 1
ATOM 1985 O O . LEU A 1 319 ? 151.288 144.481 131.986 1.00 120.00 288 LEU A O 1
ATOM 1987 N N . LEU A 1 320 ? 149.410 144.438 130.746 1.00 120.00 289 LEU A N 1
ATOM 1988 C CA . LEU A 1 320 ? 149.473 143.012 130.461 1.00 120.00 289 LEU A CA 1
ATOM 1989 C C . LEU A 1 320 ? 150.645 142.656 129.551 1.00 120.00 289 LEU A C 1
ATOM 1990 O O . LEU A 1 320 ? 151.076 141.505 129.512 1.00 120.00 289 LEU A O 1
ATOM 1992 N N . ASN A 1 321 ? 151.163 143.646 128.823 1.00 120.00 290 ASN A N 1
ATOM 1993 C CA . ASN A 1 321 ? 152.220 143.397 127.851 1.00 120.00 290 ASN A CA 1
ATOM 1994 C C . ASN A 1 321 ? 153.532 142.904 128.461 1.00 120.00 290 ASN A C 1
ATOM 1995 O O . ASN A 1 321 ? 154.433 142.491 127.731 1.00 120.00 290 ASN A O 1
ATOM 1997 N N . ASP A 1 322 ? 153.646 142.912 129.783 1.00 120.00 291 ASP A N 1
ATOM 1998 C CA . ASP A 1 322 ? 154.841 142.377 130.404 1.00 120.00 291 ASP A CA 1
ATOM 1999 C C . ASP A 1 322 ? 154.646 140.928 130.881 1.00 120.00 291 ASP A C 1
ATOM 2000 O O . ASP A 1 322 ? 155.492 140.379 131.580 1.00 120.00 291 ASP A O 1
ATOM 2002 N N . LEU A 1 323 ? 153.517 140.333 130.498 1.00 120.00 292 LEU A N 1
ATOM 2003 C CA . LEU A 1 323 ? 153.189 138.977 130.933 1.00 120.00 292 LEU A CA 1
ATOM 2004 C C . LEU A 1 323 ? 153.559 137.924 129.888 1.00 120.00 292 LEU A C 1
ATOM 2005 O O . LEU A 1 323 ? 153.394 138.150 128.684 1.00 120.00 292 LEU A O 1
ATOM 2007 N N . PRO A 1 324 ? 154.031 136.763 130.326 1.00 120.00 293 PRO A N 1
ATOM 2008 C CA . PRO A 1 324 ? 154.376 135.679 129.423 1.00 120.00 293 PRO A CA 1
ATOM 2009 C C . PRO A 1 324 ? 153.157 135.425 128.560 1.00 120.00 293 PRO A C 1
ATOM 2010 O O . PRO A 1 324 ? 152.115 135.011 129.058 1.00 120.00 293 PRO A O 1
ATOM 2012 N N . ILE A 1 325 ? 153.319 135.675 127.281 1.00 120.00 294 ILE A N 1
ATOM 2013 C CA . ILE A 1 325 ? 152.217 135.675 126.337 1.00 120.00 294 ILE A CA 1
ATOM 2014 C C . ILE A 1 325 ? 151.274 134.498 126.509 1.00 120.00 294 ILE A C 1
ATOM 2015 O O . ILE A 1 325 ? 150.069 134.635 126.310 1.00 120.00 294 ILE A O 1
ATOM 2017 N N . SER A 1 326 ? 151.801 133.346 126.928 1.00 120.00 295 SER A N 1
ATOM 2018 C CA . SER A 1 326 ? 150.978 132.172 127.132 1.00 120.00 295 SER A CA 1
ATOM 2019 C C . SER A 1 326 ? 149.907 132.412 128.182 1.00 120.00 295 SER A C 1
ATOM 2020 O O . SER A 1 326 ? 148.708 132.420 127.875 1.00 120.00 295 SER A O 1
ATOM 2022 N N . LEU A 1 327 ? 150.337 132.623 129.406 1.00 120.00 296 LEU A N 1
ATOM 2023 C CA . LEU A 1 327 ? 149.414 132.860 130.492 1.00 120.00 296 LEU A CA 1
ATOM 2024 C C . LEU A 1 327 ? 148.725 134.200 130.319 1.00 120.00 296 LEU A C 1
ATOM 2025 O O . LEU A 1 327 ? 147.569 134.359 130.706 1.00 120.00 296 LEU A O 1
ATOM 2027 N N . ARG A 1 328 ? 149.432 135.152 129.709 1.00 120.00 297 ARG A N 1
ATOM 2028 C CA . ARG A 1 328 ? 148.860 136.455 129.402 1.00 120.00 297 ARG A CA 1
ATOM 2029 C C . ARG A 1 328 ? 147.566 136.298 128.650 1.00 120.00 297 ARG A C 1
ATOM 2030 O O . ARG A 1 328 ? 146.551 136.884 129.015 1.00 120.00 297 ARG A O 1
ATOM 2032 N N . ARG A 1 329 ? 147.614 135.496 127.598 1.00 120.00 298 ARG A N 1
ATOM 2033 C CA . ARG A 1 329 ? 146.428 135.211 126.821 1.00 120.00 298 ARG A CA 1
ATOM 2034 C C . ARG A 1 329 ? 145.382 134.538 127.670 1.00 120.00 298 ARG A C 1
ATOM 2035 O O . ARG A 1 329 ? 144.203 134.874 127.569 1.00 120.00 298 ARG A O 1
ATOM 2037 N N . GLU A 1 330 ? 145.792 133.606 128.522 1.00 120.00 299 GLU A N 1
ATOM 2038 C CA . GLU A 1 330 ? 144.822 132.954 129.385 1.00 120.00 299 GLU A CA 1
ATOM 2039 C C . GLU A 1 330 ? 144.103 133.974 130.252 1.00 120.00 299 GLU A C 1
ATOM 2040 O O . GLU A 1 330 ? 142.889 133.898 130.431 1.00 120.00 299 GLU A O 1
ATOM 2042 N N . VAL A 1 331 ? 144.853 134.930 130.775 1.00 120.00 300 VAL A N 1
ATOM 2043 C CA . VAL A 1 331 ? 144.247 135.986 131.557 1.00 120.00 300 VAL A CA 1
ATOM 2044 C C . VAL A 1 331 ? 143.354 136.836 130.695 1.00 120.00 300 VAL A C 1
ATOM 2045 O O . VAL A 1 331 ? 142.251 137.210 131.109 1.00 120.00 300 VAL A O 1
ATOM 2047 N N . LYS A 1 332 ? 143.809 137.119 129.493 1.00 120.00 301 LYS A N 1
ATOM 2048 C CA . LYS A 1 332 ? 143.009 137.845 128.543 1.00 120.00 301 LYS A CA 1
ATOM 2049 C C . LYS A 1 332 ? 141.682 137.122 128.329 1.00 120.00 301 LYS A C 1
ATOM 2050 O O . LYS A 1 332 ? 140.629 137.752 128.267 1.00 120.00 301 LYS A O 1
ATOM 2052 N N . ILE A 1 333 ? 141.741 135.790 128.259 1.00 120.00 302 ILE A N 1
ATOM 2053 C CA . ILE A 1 333 ? 140.539 134.965 128.147 1.00 120.00 302 ILE A CA 1
ATOM 2054 C C . ILE A 1 333 ? 139.642 135.147 129.357 1.00 120.00 302 ILE A C 1
ATOM 2055 O O . ILE A 1 333 ? 138.423 135.221 129.218 1.00 120.00 302 ILE A O 1
ATOM 2057 N N . GLN A 1 334 ? 140.239 135.249 130.537 1.00 120.00 303 GLN A N 1
ATOM 2058 C CA . GLN A 1 334 ? 139.480 135.540 131.742 1.00 120.00 303 GLN A CA 1
ATOM 2059 C C . GLN A 1 334 ? 138.791 136.885 131.626 1.00 120.00 303 GLN A C 1
ATOM 2060 O O . GLN A 1 334 ? 137.665 137.059 132.084 1.00 120.00 303 GLN A O 1
ATOM 2062 N N . LEU A 1 335 ? 139.463 137.830 130.982 1.00 120.00 304 LEU A N 1
ATOM 2063 C CA . LEU A 1 335 ? 138.865 139.127 130.746 1.00 120.00 304 LEU A CA 1
ATOM 2064 C C . LEU A 1 335 ? 137.780 139.021 129.692 1.00 120.00 304 LEU A C 1
ATOM 2065 O O . LEU A 1 335 ? 136.755 139.699 129.780 1.00 120.00 304 LEU A O 1
ATOM 2067 N N . HIS A 1 336 ? 137.971 138.132 128.722 1.00 120.00 305 HIS A N 1
ATOM 2068 C CA . HIS A 1 336 ? 136.930 137.872 127.746 1.00 120.00 305 HIS A CA 1
ATOM 2069 C C . HIS A 1 336 ? 135.725 137.278 128.447 1.00 120.00 305 HIS A C 1
ATOM 2070 O O . HIS A 1 336 ? 134.595 137.675 128.185 1.00 120.00 305 HIS A O 1
ATOM 2072 N N . ARG A 1 337 ? 135.979 136.367 129.385 1.00 120.00 306 ARG A N 1
ATOM 2073 C CA . ARG A 1 337 ? 134.922 135.823 130.219 1.00 120.00 306 ARG A CA 1
ATOM 2074 C C . ARG A 1 337 ? 134.193 136.933 130.951 1.00 120.00 306 ARG A C 1
ATOM 2075 O O . ARG A 1 337 ? 132.966 137.014 130.890 1.00 120.00 306 ARG A O 1
ATOM 2077 N N . ASP A 1 338 ? 134.892 137.954 131.417 1.00 120.00 307 ASP A N 1
ATOM 2078 C CA . ASP A 1 338 ? 134.182 138.958 132.204 1.00 120.00 307 ASP A CA 1
ATOM 2079 C C . ASP A 1 338 ? 132.979 139.607 131.498 1.00 120.00 307 ASP A C 1
ATOM 2080 O O . ASP A 1 338 ? 131.938 139.790 132.128 1.00 120.00 307 ASP A O 1
ATOM 2082 N N . LEU A 1 339 ? 133.091 139.955 130.219 1.00 120.00 308 LEU A N 1
ATOM 2083 C CA . LEU A 1 339 ? 131.949 140.566 129.524 1.00 120.00 308 LEU A CA 1
ATOM 2084 C C . LEU A 1 339 ? 131.172 139.672 128.536 1.00 120.00 308 LEU A C 1
ATOM 2085 O O . LEU A 1 339 ? 130.163 140.099 127.975 1.00 120.00 308 LEU A O 1
ATOM 2087 N N . LEU A 1 340 ? 131.642 138.447 128.328 1.00 120.00 309 LEU A N 1
ATOM 2088 C CA . LEU A 1 340 ? 131.032 137.511 127.367 1.00 120.00 309 LEU A CA 1
ATOM 2089 C C . LEU A 1 340 ? 129.606 136.946 127.556 1.00 120.00 309 LEU A C 1
ATOM 2090 O O . LEU A 1 340 ? 128.847 136.851 126.592 1.00 120.00 309 LEU A O 1
ATOM 2092 N N . GLU A 1 341 ? 129.247 136.576 128.782 1.00 120.00 310 GLU A N 1
ATOM 2093 C CA . GLU A 1 341 ? 127.953 135.928 129.064 1.00 120.00 310 GLU A CA 1
ATOM 2094 C C . GLU A 1 341 ? 126.613 136.652 128.822 1.00 120.00 310 GLU A C 1
ATOM 2095 O O . GLU A 1 341 ? 125.664 136.046 128.326 1.00 120.00 310 GLU A O 1
ATOM 2097 N N . LYS A 1 342 ? 126.538 137.930 129.170 1.00 120.00 311 LYS A N 1
ATOM 2098 C CA . LYS A 1 342 ? 125.308 138.703 129.060 1.00 120.00 311 LYS A CA 1
ATOM 2099 C C . LYS A 1 342 ? 124.720 138.676 127.659 1.00 120.00 311 LYS A C 1
ATOM 2100 O O . LYS A 1 342 ? 123.514 138.504 127.480 1.00 120.00 311 LYS A O 1
ATOM 2102 N N . VAL A 1 343 ? 125.571 138.916 126.677 1.00 120.00 312 VAL A N 1
ATOM 2103 C CA . VAL A 1 343 ? 125.140 139.081 125.307 1.00 120.00 312 VAL A CA 1
ATOM 2104 C C . VAL A 1 343 ? 124.847 137.762 124.611 1.00 120.00 312 VAL A C 1
ATOM 2105 O O . VAL A 1 343 ? 125.770 136.999 124.349 1.00 120.00 312 VAL A O 1
ATOM 2107 N N . PRO A 1 344 ? 123.571 137.502 124.285 1.00 120.00 313 PRO A N 1
ATOM 2108 C CA . PRO A 1 344 ? 123.065 136.326 123.578 1.00 120.00 313 PRO A CA 1
ATOM 2109 C C . PRO A 1 344 ? 123.800 136.045 122.281 1.00 120.00 313 PRO A C 1
ATOM 2110 O O . PRO A 1 344 ? 123.949 134.889 121.889 1.00 120.00 313 PRO A O 1
ATOM 2112 N N . PHE A 1 345 ? 124.293 137.093 121.631 1.00 120.00 314 PHE A N 1
ATOM 2113 C CA . PHE A 1 345 ? 125.082 136.940 120.431 1.00 120.00 314 PHE A CA 1
ATOM 2114 C C . PHE A 1 345 ? 126.314 136.114 120.698 1.00 120.00 314 PHE A C 1
ATOM 2115 O O . PHE A 1 345 ? 126.760 135.351 119.844 1.00 120.00 314 PHE A O 1
ATOM 2117 N N . LEU A 1 346 ? 126.883 136.313 121.872 1.00 120.00 315 LEU A N 1
ATOM 2118 C CA . LEU A 1 346 ? 128.126 135.709 122.255 1.00 120.00 315 LEU A CA 1
ATOM 2119 C C . LEU A 1 346 ? 127.875 134.432 123.005 1.00 120.00 315 LEU A C 1
ATOM 2120 O O . LEU A 1 346 ? 128.645 133.480 122.887 1.00 120.00 315 LEU A O 1
ATOM 2122 N N . LYS A 1 347 ? 126.723 134.360 123.667 1.00 120.00 316 LYS A N 1
ATOM 2123 C CA . LYS A 1 347 ? 126.245 133.092 124.188 1.00 120.00 316 LYS A CA 1
ATOM 2124 C C . LYS A 1 347 ? 126.190 132.083 123.057 1.00 120.00 316 LYS A C 1
ATOM 2125 O O . LYS A 1 347 ? 126.662 130.953 123.189 1.00 120.00 316 LYS A O 1
ATOM 2127 N N . GLY A 1 348 ? 125.625 132.513 121.929 1.00 120.00 317 GLY A N 1
ATOM 2128 C CA . GLY A 1 348 ? 125.545 131.688 120.741 1.00 120.00 317 GLY A CA 1
ATOM 2129 C C . GLY A 1 348 ? 126.632 132.013 119.716 1.00 120.00 317 GLY A C 1
ATOM 2130 O O . GLY A 1 348 ? 126.397 131.892 118.516 1.00 120.00 317 GLY A O 1
ATOM 2131 N N . ALA A 1 349 ? 127.828 132.379 120.177 1.00 120.00 318 ALA A N 1
ATOM 2132 C CA . ALA A 1 349 ? 128.966 132.524 119.283 1.00 120.00 318 ALA A CA 1
ATOM 2133 C C . ALA A 1 349 ? 129.966 131.433 119.557 1.00 120.00 318 ALA A C 1
ATOM 2134 O O . ALA A 1 349 ? 129.900 130.764 120.587 1.00 120.00 318 ALA A O 1
ATOM 2136 N N . ASP A 1 350 ? 130.910 131.268 118.647 1.00 120.00 319 ASP A N 1
ATOM 2137 C CA . ASP A 1 350 ? 131.983 130.324 118.857 1.00 120.00 319 ASP A CA 1
ATOM 2138 C C . ASP A 1 350 ? 133.132 131.076 119.527 1.00 120.00 319 ASP A C 1
ATOM 2139 O O . ASP A 1 350 ? 133.135 132.307 119.524 1.00 120.00 319 ASP A O 1
ATOM 2141 N N . PRO A 1 351 ? 134.125 130.365 120.054 1.00 120.00 320 PRO A N 1
ATOM 2142 C CA . PRO A 1 351 ? 135.138 130.923 120.943 1.00 120.00 320 PRO A CA 1
ATOM 2143 C C . PRO A 1 351 ? 136.274 131.566 120.187 1.00 120.00 320 PRO A C 1
ATOM 2144 O O . PRO A 1 351 ? 136.978 132.418 120.726 1.00 120.00 320 PRO A O 1
ATOM 2146 N N . ALA A 1 352 ? 136.452 131.169 118.937 1.00 120.00 321 ALA A N 1
ATOM 2147 C CA . ALA A 1 352 ? 137.427 131.812 118.081 1.00 120.00 321 ALA A CA 1
ATOM 2148 C C . ALA A 1 352 ? 136.989 133.240 117.834 1.00 120.00 321 ALA A C 1
ATOM 2149 O O . ALA A 1 352 ? 137.792 134.170 117.933 1.00 120.00 321 ALA A O 1
ATOM 2151 N N . LEU A 1 353 ? 135.698 133.396 117.551 1.00 120.00 322 LEU A N 1
ATOM 2152 C CA . LEU A 1 353 ? 135.073 134.689 117.437 1.00 120.00 322 LEU A CA 1
ATOM 2153 C C . LEU A 1 353 ? 135.172 135.458 118.692 1.00 120.00 322 LEU A C 1
ATOM 2154 O O . LEU A 1 353 ? 135.634 136.593 118.675 1.00 120.00 322 LEU A O 1
ATOM 2156 N N . VAL A 1 354 ? 134.738 134.857 119.787 1.00 120.00 323 VAL A N 1
ATOM 2157 C CA . VAL A 1 354 ? 134.806 135.534 121.058 1.00 120.00 323 VAL A CA 1
ATOM 2158 C C . VAL A 1 354 ? 136.202 136.038 121.339 1.00 120.00 323 VAL A C 1
ATOM 2159 O O . VAL A 1 354 ? 136.376 137.200 121.670 1.00 120.00 323 VAL A O 1
ATOM 2161 N N . THR A 1 355 ? 137.197 135.177 121.188 1.00 120.00 324 THR A N 1
ATOM 2162 C CA . THR A 1 355 ? 138.578 135.558 121.409 1.00 120.00 324 THR A CA 1
ATOM 2163 C C . THR A 1 355 ? 138.989 136.734 120.546 1.00 120.00 324 THR A C 1
ATOM 2164 O O . THR A 1 355 ? 139.522 137.727 121.046 1.00 120.00 324 THR A O 1
ATOM 2166 N N . SER A 1 356 ? 138.754 136.599 119.243 1.00 120.00 325 SER A N 1
ATOM 2167 C CA . SER A 1 356 ? 139.106 137.607 118.262 1.00 120.00 325 SER A CA 1
ATOM 2168 C C . SER A 1 356 ? 138.473 138.937 118.598 1.00 120.00 325 SER A C 1
ATOM 2169 O O . SER A 1 356 ? 139.118 139.988 118.557 1.00 120.00 325 SER A O 1
ATOM 2171 N N . LEU A 1 357 ? 137.195 138.876 118.906 1.00 120.00 326 LEU A N 1
ATOM 2172 C CA . LEU A 1 357 ? 136.401 140.036 119.178 1.00 120.00 326 LEU A CA 1
ATOM 2173 C C . LEU A 1 357 ? 136.802 140.693 120.470 1.00 120.00 326 LEU A C 1
ATOM 2174 O O . LEU A 1 357 ? 136.997 141.899 120.504 1.00 120.00 326 LEU A O 1
ATOM 2176 N N . VAL A 1 358 ? 136.951 139.901 121.517 1.00 120.00 327 VAL A N 1
ATOM 2177 C CA . VAL A 1 358 ? 137.404 140.377 122.811 1.00 120.00 327 VAL A CA 1
ATOM 2178 C C . VAL A 1 358 ? 138.697 141.140 122.732 1.00 120.00 327 VAL A C 1
ATOM 2179 O O . VAL A 1 358 ? 138.823 142.219 123.309 1.00 120.00 327 VAL A O 1
ATOM 2181 N N . PHE A 1 359 ? 139.639 140.598 121.975 1.00 120.00 328 PHE A N 1
ATOM 2182 C CA . PHE A 1 359 ? 140.854 141.304 121.643 1.00 120.00 328 PHE A CA 1
ATOM 2183 C C . PHE A 1 359 ? 140.527 142.684 121.031 1.00 120.00 328 PHE A C 1
ATOM 2184 O O . PHE A 1 359 ? 141.088 143.702 121.440 1.00 120.00 328 PHE A O 1
ATOM 2186 N N . SER A 1 360 ? 139.611 142.710 120.057 1.00 120.00 329 SER A N 1
ATOM 2187 C CA . SER A 1 360 ? 139.174 143.951 119.411 1.00 120.00 329 SER A CA 1
ATOM 2188 C C . SER A 1 360 ? 138.426 144.973 120.298 1.00 120.00 329 SER A C 1
ATOM 2189 O O . SER A 1 360 ? 138.644 146.177 120.153 1.00 120.00 329 SER A O 1
ATOM 2191 N N . MET A 1 361 ? 137.518 144.514 121.158 1.00 120.00 330 MET A N 1
ATOM 2192 C CA . MET A 1 361 ? 136.612 145.418 121.885 1.00 120.00 330 MET A CA 1
ATOM 2193 C C . MET A 1 361 ? 137.304 146.453 122.749 1.00 120.00 330 MET A C 1
ATOM 2194 O O . MET A 1 361 ? 138.241 146.142 123.486 1.00 120.00 330 MET A O 1
ATOM 2196 N N . LYS A 1 362 ? 136.817 147.693 122.671 1.00 120.00 331 LYS A N 1
ATOM 2197 C CA . LYS A 1 362 ? 137.398 148.784 123.442 1.00 120.00 331 LYS A CA 1
ATOM 2198 C C . LYS A 1 362 ? 136.420 149.363 124.472 1.00 120.00 331 LYS A C 1
ATOM 2199 O O . LYS A 1 362 ? 135.267 149.610 124.157 1.00 120.00 331 LYS A O 1
ATOM 2201 N N . PRO A 1 363 ? 136.871 149.638 125.692 1.00 120.00 332 PRO A N 1
ATOM 2202 C CA . PRO A 1 363 ? 135.958 150.105 126.742 1.00 120.00 332 PRO A CA 1
ATOM 2203 C C . PRO A 1 363 ? 135.850 151.620 126.777 1.00 120.00 332 PRO A C 1
ATOM 2204 O O . PRO A 1 363 ? 136.845 152.320 126.960 1.00 120.00 332 PRO A O 1
ATOM 2206 N N . MET A 1 364 ? 134.634 152.116 126.580 1.00 120.00 333 MET A N 1
ATOM 2207 C CA . MET A 1 364 ? 134.350 153.538 126.502 1.00 120.00 333 MET A CA 1
ATOM 2208 C C . MET A 1 364 ? 133.362 153.989 127.573 1.00 120.00 333 MET A C 1
ATOM 2209 O O . MET A 1 364 ? 132.401 153.289 127.889 1.00 120.00 333 MET A O 1
ATOM 2211 N N . ILE A 1 365 ? 133.602 155.166 128.138 1.00 120.00 334 ILE A N 1
ATOM 2212 C CA . ILE A 1 365 ? 132.732 155.685 129.184 1.00 120.00 334 ILE A CA 1
ATOM 2213 C C . ILE A 1 365 ? 131.943 156.887 128.737 1.00 120.00 334 ILE A C 1
ATOM 2214 O O . ILE A 1 365 ? 132.497 157.849 128.207 1.00 120.00 334 ILE A O 1
ATOM 2216 N N . PHE A 1 366 ? 130.644 156.831 128.971 1.00 120.00 335 PHE A N 1
ATOM 2217 C CA . PHE A 1 366 ? 129.764 157.927 128.636 1.00 120.00 335 PHE A CA 1
ATOM 2218 C C . PHE A 1 366 ? 129.110 158.461 129.876 1.00 120.00 335 PHE A C 1
ATOM 2219 O O . PHE A 1 366 ? 128.899 157.733 130.838 1.00 120.00 335 PHE A O 1
ATOM 2221 N N . LEU A 1 367 ? 128.797 159.740 129.865 1.00 120.00 336 LEU A N 1
ATOM 2222 C CA . LEU A 1 367 ? 128.191 160.370 131.020 1.00 120.00 336 LEU A CA 1
ATOM 2223 C C . LEU A 1 367 ? 126.708 160.598 130.780 1.00 120.00 336 LEU A C 1
ATOM 2224 O O . LEU A 1 367 ? 126.227 160.467 129.656 1.00 120.00 336 LEU A O 1
ATOM 2226 N N . GLU A 1 368 ? 125.992 160.912 131.846 1.00 120.00 337 GLU A N 1
ATOM 2227 C CA . GLU A 1 368 ? 124.554 161.106 131.791 1.00 120.00 337 GLU A CA 1
ATOM 2228 C C . GLU A 1 368 ? 124.166 162.168 130.780 1.00 120.00 337 GLU A C 1
ATOM 2229 O O . GLU A 1 368 ? 124.615 163.310 130.871 1.00 120.00 337 GLU A O 1
ATOM 2231 N N . GLY A 1 369 ? 123.307 161.808 129.837 1.00 120.00 338 GLY A N 1
ATOM 2232 C CA . GLY A 1 369 ? 122.797 162.757 128.864 1.00 120.00 338 GLY A CA 1
ATOM 2233 C C . GLY A 1 369 ? 123.532 162.679 127.533 1.00 120.00 338 GLY A C 1
ATOM 2234 O O . GLY A 1 369 ? 123.086 163.264 126.545 1.00 120.00 338 GLY A O 1
ATOM 2235 N N . ASP A 1 370 ? 124.667 161.990 127.500 1.00 120.00 339 ASP A N 1
ATOM 2236 C CA . ASP A 1 370 ? 125.477 161.977 126.292 1.00 120.00 339 ASP A CA 1
ATOM 2237 C C . ASP A 1 370 ? 124.726 161.466 125.080 1.00 120.00 339 ASP A C 1
ATOM 2238 O O . ASP A 1 370 ? 124.173 160.368 125.078 1.00 120.00 339 ASP A O 1
ATOM 2240 N N . THR A 1 371 ? 124.743 162.253 124.016 1.00 120.00 340 THR A N 1
ATOM 2241 C CA . THR A 1 371 ? 124.173 161.800 122.766 1.00 120.00 340 THR A CA 1
ATOM 2242 C C . THR A 1 371 ? 125.149 160.881 122.093 1.00 120.00 340 THR A C 1
ATOM 2243 O O . THR A 1 371 ? 125.976 161.311 121.290 1.00 120.00 340 THR A O 1
ATOM 2245 N N . ILE A 1 372 ? 125.051 159.611 122.452 1.00 120.00 341 ILE A N 1
ATOM 2246 C CA . ILE A 1 372 ? 125.953 158.579 121.974 1.00 120.00 341 ILE A CA 1
ATOM 2247 C C . ILE A 1 372 ? 125.783 158.457 120.470 1.00 120.00 341 ILE A C 1
ATOM 2248 O O . ILE A 1 372 ? 126.756 158.525 119.718 1.00 120.00 341 ILE A O 1
ATOM 2250 N N . PHE A 1 373 ? 124.537 158.290 120.025 1.00 120.00 342 PHE A N 1
ATOM 2251 C CA . PHE A 1 373 ? 124.237 158.310 118.592 1.00 120.00 342 PHE A CA 1
ATOM 2252 C C . PHE A 1 373 ? 123.429 159.519 118.275 1.00 120.00 342 PHE A C 1
ATOM 2253 O O . PHE A 1 373 ? 122.506 159.855 119.008 1.00 120.00 342 PHE A O 1
ATOM 2255 N N . ARG A 1 374 ? 123.674 160.101 117.128 1.00 120.00 343 ARG A N 1
ATOM 2256 C CA . ARG A 1 374 ? 122.754 161.094 116.630 1.00 120.00 343 ARG A CA 1
ATOM 2257 C C . ARG A 1 374 ? 122.090 160.607 115.361 1.00 120.00 343 ARG A C 1
ATOM 2258 O O . ARG A 1 374 ? 122.761 160.340 114.363 1.00 120.00 343 ARG A O 1
ATOM 2260 N N . ARG A 1 375 ? 120.775 160.497 115.418 1.00 120.00 344 ARG A N 1
ATOM 2261 C CA . ARG A 1 375 ? 119.954 160.137 114.286 1.00 120.00 344 ARG A CA 1
ATOM 2262 C C . ARG A 1 375 ? 120.278 160.944 113.046 1.00 120.00 344 ARG A C 1
ATOM 2263 O O . ARG A 1 375 ? 120.220 162.173 113.058 1.00 120.00 344 ARG A O 1
ATOM 2265 N N . GLY A 1 376 ? 120.608 160.248 111.972 1.00 120.00 345 GLY A N 1
ATOM 2266 C CA . GLY A 1 376 ? 120.904 160.868 110.698 1.00 120.00 345 GLY A CA 1
ATOM 2267 C C . GLY A 1 376 ? 122.386 160.822 110.397 1.00 120.00 345 GLY A C 1
ATOM 2268 O O . GLY A 1 376 ? 122.791 160.960 109.244 1.00 120.00 345 GLY A O 1
ATOM 2269 N N . GLU A 1 377 ? 123.203 160.647 111.428 1.00 120.00 346 GLU A N 1
ATOM 2270 C CA . GLU A 1 377 ? 124.640 160.696 111.245 1.00 120.00 346 GLU A CA 1
ATOM 2271 C C . GLU A 1 377 ? 125.206 159.333 110.938 1.00 120.00 346 GLU A C 1
ATOM 2272 O O . GLU A 1 377 ? 124.723 158.329 111.448 1.00 120.00 346 GLU A O 1
ATOM 2274 N N . LYS A 1 378 ? 126.238 159.297 110.106 1.00 120.00 347 LYS A N 1
ATOM 2275 C CA . LYS A 1 378 ? 126.847 158.031 109.727 1.00 120.00 347 LYS A CA 1
ATOM 2276 C C . LYS A 1 378 ? 127.340 157.285 110.951 1.00 120.00 347 LYS A C 1
ATOM 2277 O O . LYS A 1 378 ? 128.091 157.835 111.758 1.00 120.00 347 LYS A O 1
ATOM 2279 N N . GLY A 1 379 ? 126.911 156.038 111.099 1.00 120.00 348 GLY A N 1
ATOM 2280 C CA . GLY A 1 379 ? 127.327 155.261 112.254 1.00 120.00 348 GLY A CA 1
ATOM 2281 C C . GLY A 1 379 ? 128.369 154.242 111.877 1.00 120.00 348 GLY A C 1
ATOM 2282 O O . GLY A 1 379 ? 128.208 153.522 110.890 1.00 120.00 348 GLY A O 1
ATOM 2283 N N . ASP A 1 380 ? 129.450 154.203 112.653 1.00 120.00 349 ASP A N 1
ATOM 2284 C CA . ASP A 1 380 ? 130.587 153.362 112.321 1.00 120.00 349 ASP A CA 1
ATOM 2285 C C . ASP A 1 380 ? 131.137 152.548 113.507 1.00 120.00 349 ASP A C 1
ATOM 2286 O O . ASP A 1 380 ? 132.348 152.336 113.593 1.00 120.00 349 ASP A O 1
ATOM 2288 N N . ASP A 1 381 ? 130.254 152.101 114.412 1.00 120.00 350 ASP A N 1
ATOM 2289 C CA . ASP A 1 381 ? 130.683 151.348 115.597 1.00 120.00 350 ASP A CA 1
ATOM 2290 C C . ASP A 1 381 ? 129.499 150.682 116.357 1.00 120.00 350 ASP A C 1
ATOM 2291 O O . ASP A 1 381 ? 128.410 151.256 116.443 1.00 120.00 350 ASP A O 1
ATOM 2293 N N . LEU A 1 382 ? 129.731 149.479 116.920 1.00 120.00 351 LEU A N 1
ATOM 2294 C CA . LEU A 1 382 ? 128.744 148.795 117.776 1.00 120.00 351 LEU A CA 1
ATOM 2295 C C . LEU A 1 382 ? 129.047 149.013 119.233 1.00 120.00 351 LEU A C 1
ATOM 2296 O O . LEU A 1 382 ? 130.185 148.906 119.671 1.00 120.00 351 LEU A O 1
ATOM 2298 N N . TYR A 1 383 ? 128.016 149.318 119.986 1.00 120.00 352 TYR A N 1
ATOM 2299 C CA . TYR A 1 383 ? 128.136 149.654 121.382 1.00 120.00 352 TYR A CA 1
ATOM 2300 C C . TYR A 1 383 ? 127.499 148.603 122.256 1.00 120.00 352 TYR A C 1
ATOM 2301 O O . TYR A 1 383 ? 126.285 148.427 122.257 1.00 120.00 352 TYR A O 1
ATOM 2303 N N . ILE A 1 384 ? 128.316 147.865 122.982 1.00 120.00 353 ILE A N 1
ATOM 2304 C CA . ILE A 1 384 ? 127.794 146.793 123.791 1.00 120.00 353 ILE A CA 1
ATOM 2305 C C . ILE A 1 384 ? 127.735 147.237 125.246 1.00 120.00 353 ILE A C 1
ATOM 2306 O O . ILE A 1 384 ? 128.746 147.557 125.877 1.00 120.00 353 ILE A O 1
ATOM 2308 N N . LEU A 1 385 ? 126.532 147.339 125.768 1.00 120.00 354 LEU A N 1
ATOM 2309 C CA . LEU A 1 385 ? 126.385 147.980 127.051 1.00 120.00 354 LEU A CA 1
ATOM 2310 C C . LEU A 1 385 ? 126.727 147.052 128.174 1.00 120.00 354 LEU A C 1
ATOM 2311 O O . LEU A 1 385 ? 125.926 146.211 128.570 1.00 120.00 354 LEU A O 1
ATOM 2313 N N . SER A 1 386 ? 127.920 147.231 128.712 1.00 120.00 355 SER A N 1
ATOM 2314 C CA . SER A 1 386 ? 128.330 146.499 129.897 1.00 120.00 355 SER A CA 1
ATOM 2315 C C . SER A 1 386 ? 127.529 146.937 131.094 1.00 120.00 355 SER A C 1
ATOM 2316 O O . SER A 1 386 ? 126.932 146.117 131.796 1.00 120.00 355 SER A O 1
ATOM 2318 N N . GLU A 1 387 ? 127.573 148.235 131.367 1.00 120.00 356 GLU A N 1
ATOM 2319 C CA . GLU A 1 387 ? 126.950 148.784 132.562 1.00 120.00 356 GLU A CA 1
ATOM 2320 C C . GLU A 1 387 ? 126.231 150.092 132.278 1.00 120.00 356 GLU A C 1
ATOM 2321 O O . GLU A 1 387 ? 126.789 150.986 131.648 1.00 120.00 356 GLU A O 1
ATOM 2323 N N . GLY A 1 388 ? 125.026 150.256 132.814 1.00 120.00 357 GLY A N 1
ATOM 2324 C CA . GLY A 1 388 ? 124.358 151.550 132.730 1.00 120.00 357 GLY A CA 1
ATOM 2325 C C . GLY A 1 388 ? 123.028 151.477 131.998 1.00 120.00 357 GLY A C 1
ATOM 2326 O O . GLY A 1 388 ? 122.629 150.415 131.523 1.00 120.00 357 GLY A O 1
ATOM 2327 N N . SER A 1 389 ? 122.352 152.620 131.900 1.00 120.00 358 SER A N 1
ATOM 2328 C CA . SER A 1 389 ? 121.091 152.700 131.173 1.00 120.00 358 SER A CA 1
ATOM 2329 C C . SER A 1 389 ? 121.172 153.675 130.020 1.00 120.00 358 SER A C 1
ATOM 2330 O O . SER A 1 389 ? 121.763 154.751 130.139 1.00 120.00 358 SER A O 1
ATOM 2332 N N . VAL A 1 390 ? 120.576 153.272 128.903 1.00 120.00 359 VAL A N 1
ATOM 2333 C CA . VAL A 1 390 ? 120.589 154.003 127.644 1.00 120.00 359 VAL A CA 1
ATOM 2334 C C . VAL A 1 390 ? 119.180 154.185 127.050 1.00 120.00 359 VAL A C 1
ATOM 2335 O O . VAL A 1 390 ? 118.328 153.308 127.158 1.00 120.00 359 VAL A O 1
ATOM 2337 N N . ASP A 1 391 ? 118.938 155.326 126.415 1.00 120.00 360 ASP A N 1
ATOM 2338 C CA . ASP A 1 391 ? 117.655 155.603 125.785 1.00 120.00 360 ASP A CA 1
ATOM 2339 C C . ASP A 1 391 ? 117.762 155.608 124.270 1.00 120.00 360 ASP A C 1
ATOM 2340 O O . ASP A 1 391 ? 118.352 156.518 123.683 1.00 120.00 360 ASP A O 1
ATOM 2342 N N . ILE A 1 392 ? 117.167 154.613 123.626 1.00 120.00 361 ILE A N 1
ATOM 2343 C CA . ILE A 1 392 ? 117.109 154.619 122.178 1.00 120.00 361 ILE A CA 1
ATOM 2344 C C . ILE A 1 392 ? 115.886 155.405 121.781 1.00 120.00 361 ILE A C 1
ATOM 2345 O O . ILE A 1 392 ? 114.780 154.999 122.116 1.00 120.00 361 ILE A O 1
ATOM 2347 N N . LEU A 1 393 ? 116.090 156.539 121.123 1.00 120.00 362 LEU A N 1
ATOM 2348 C CA . LEU A 1 393 ? 115.025 157.473 120.792 1.00 120.00 362 LEU A CA 1
ATOM 2349 C C . LEU A 1 393 ? 114.822 157.588 119.299 1.00 120.00 362 LEU A C 1
ATOM 2350 O O . LEU A 1 393 ? 115.780 157.709 118.540 1.00 120.00 362 LEU A O 1
ATOM 2352 N N . ASP A 1 394 ? 113.582 157.627 118.860 1.00 120.00 363 ASP A N 1
ATOM 2353 C CA . ASP A 1 394 ? 113.380 157.870 117.440 1.00 120.00 363 ASP A CA 1
ATOM 2354 C C . ASP A 1 394 ? 113.511 159.344 117.102 1.00 120.00 363 ASP A C 1
ATOM 2355 O O . ASP A 1 394 ? 114.083 160.103 117.878 1.00 120.00 363 ASP A O 1
ATOM 2357 N N . SER A 1 395 ? 112.948 159.726 115.955 1.00 120.00 364 SER A N 1
ATOM 2358 C CA . SER A 1 395 ? 112.818 161.102 115.461 1.00 120.00 364 SER A CA 1
ATOM 2359 C C . SER A 1 395 ? 112.667 162.178 116.530 1.00 120.00 364 SER A C 1
ATOM 2360 O O . SER A 1 395 ? 113.372 163.189 116.505 1.00 120.00 364 SER A O 1
ATOM 2362 N N . ASP A 1 396 ? 111.678 162.006 117.403 1.00 120.00 365 ASP A N 1
ATOM 2363 C CA . ASP A 1 396 ? 111.251 163.067 118.305 1.00 120.00 365 ASP A CA 1
ATOM 2364 C C . ASP A 1 396 ? 112.114 163.234 119.542 1.00 120.00 365 ASP A C 1
ATOM 2365 O O . ASP A 1 396 ? 111.896 164.160 120.322 1.00 120.00 365 ASP A O 1
ATOM 2367 N N . GLU A 1 397 ? 113.081 162.343 119.731 1.00 120.00 366 GLU A N 1
ATOM 2368 C CA . GLU A 1 397 ? 113.981 162.390 120.869 1.00 120.00 366 GLU A CA 1
ATOM 2369 C C . GLU A 1 397 ? 113.257 162.267 122.207 1.00 120.00 366 GLU A C 1
ATOM 2370 O O . GLU A 1 397 ? 113.739 162.759 123.227 1.00 120.00 366 GLU A O 1
ATOM 2372 N N . LYS A 1 398 ? 112.117 161.588 122.196 1.00 120.00 367 LYS A N 1
ATOM 2373 C CA . LYS A 1 398 ? 111.305 161.355 123.380 1.00 120.00 367 LYS A CA 1
ATOM 2374 C C . LYS A 1 398 ? 110.840 159.921 123.404 1.00 120.00 367 LYS A C 1
ATOM 2375 O O . LYS A 1 398 ? 110.813 159.276 124.455 1.00 120.00 367 LYS A O 1
ATOM 2377 N N . THR A 1 399 ? 110.464 159.418 122.236 1.00 120.00 368 THR A N 1
ATOM 2378 C CA . THR A 1 399 ? 110.004 158.058 122.126 1.00 120.00 368 THR A CA 1
ATOM 2379 C C . THR A 1 399 ? 111.120 157.091 122.358 1.00 120.00 368 THR A C 1
ATOM 2380 O O . THR A 1 399 ? 111.841 156.700 121.435 1.00 120.00 368 THR A O 1
ATOM 2382 N N . ILE A 1 400 ? 111.238 156.674 123.605 1.00 120.00 369 ILE A N 1
ATOM 2383 C CA . ILE A 1 400 ? 112.201 155.669 123.955 1.00 120.00 369 ILE A CA 1
ATOM 2384 C C . ILE A 1 400 ? 111.829 154.358 123.326 1.00 120.00 369 ILE A C 1
ATOM 2385 O O . ILE A 1 400 ? 111.097 153.556 123.902 1.00 120.00 369 ILE A O 1
ATOM 2387 N N . LEU A 1 401 ? 112.398 154.137 122.153 1.00 120.00 370 LEU A N 1
ATOM 2388 C CA . LEU A 1 401 ? 112.290 152.902 121.412 1.00 120.00 370 LEU A CA 1
ATOM 2389 C C . LEU A 1 401 ? 112.751 151.744 122.256 1.00 120.00 370 LEU A C 1
ATOM 2390 O O . LEU A 1 401 ? 112.161 150.664 122.227 1.00 120.00 370 LEU A O 1
ATOM 2392 N N . LEU A 1 402 ? 113.808 151.975 123.015 1.00 120.00 371 LEU A N 1
ATOM 2393 C CA . LEU A 1 402 ? 114.308 150.952 123.904 1.00 120.00 371 LEU A CA 1
ATOM 2394 C C . LEU A 1 402 ? 115.065 151.515 125.084 1.00 120.00 371 LEU A C 1
ATOM 2395 O O . LEU A 1 402 ? 116.031 152.260 124.936 1.00 120.00 371 LEU A O 1
ATOM 2397 N N . SER A 1 403 ? 114.645 151.118 126.274 1.00 120.00 372 SER A N 1
ATOM 2398 C CA . SER A 1 403 ? 115.436 151.374 127.456 1.00 120.00 372 SER A CA 1
ATOM 2399 C C . SER A 1 403 ? 116.479 150.287 127.508 1.00 120.00 372 SER A C 1
ATOM 2400 O O . SER A 1 403 ? 116.192 149.145 127.865 1.00 120.00 372 SER A O 1
ATOM 2402 N N . LEU A 1 404 ? 117.661 150.623 127.051 1.00 120.00 373 LEU A N 1
ATOM 2403 C CA . LEU A 1 404 ? 118.672 149.643 126.764 1.00 120.00 373 LEU A CA 1
ATOM 2404 C C . LEU A 1 404 ? 119.590 149.495 127.954 1.00 120.00 373 LEU A C 1
ATOM 2405 O O . LEU A 1 404 ? 120.088 150.476 128.504 1.00 120.00 373 LEU A O 1
ATOM 2407 N N . GLN A 1 405 ? 119.738 148.265 128.417 1.00 120.00 374 GLN A N 1
ATOM 2408 C CA . GLN A 1 405 ? 120.404 148.024 129.683 1.00 120.00 374 GLN A CA 1
ATOM 2409 C C . GLN A 1 405 ? 121.579 147.080 129.541 1.00 120.00 374 GLN A C 1
ATOM 2410 O O . GLN A 1 405 ? 121.979 146.734 128.430 1.00 120.00 374 GLN A O 1
ATOM 2412 N N . GLU A 1 406 ? 122.140 146.695 130.675 1.00 120.00 375 GLU A N 1
ATOM 2413 C CA . GLU A 1 406 ? 123.284 145.814 130.720 1.00 120.00 375 GLU A CA 1
ATOM 2414 C C . GLU A 1 406 ? 123.047 144.530 129.971 1.00 120.00 375 GLU A C 1
ATOM 2415 O O . GLU A 1 406 ? 122.116 143.782 130.272 1.00 120.00 375 GLU A O 1
ATOM 2417 N N . GLY A 1 407 ? 123.905 144.268 129.004 1.00 120.00 376 GLY A N 1
ATOM 2418 C CA . GLY A 1 407 ? 123.819 143.058 128.220 1.00 120.00 376 GLY A CA 1
ATOM 2419 C C . GLY A 1 407 ? 123.220 143.317 126.863 1.00 120.00 376 GLY A C 1
ATOM 2420 O O . GLY A 1 407 ? 123.287 142.470 125.972 1.00 120.00 376 GLY A O 1
ATOM 2421 N N . GLN A 1 408 ? 122.646 144.494 126.695 1.00 120.00 377 GLN A N 1
ATOM 2422 C CA . GLN A 1 408 ? 122.144 144.881 125.410 1.00 120.00 377 GLN A CA 1
ATOM 2423 C C . GLN A 1 408 ? 123.220 145.552 124.615 1.00 120.00 377 GLN A C 1
ATOM 2424 O O . GLN A 1 408 ? 124.350 145.708 125.074 1.00 120.00 377 GLN A O 1
ATOM 2426 N N . PHE A 1 409 ? 122.875 145.864 123.393 1.00 120.00 378 PHE A N 1
ATOM 2427 C CA . PHE A 1 409 ? 123.822 146.228 122.384 1.00 120.00 378 PHE A CA 1
ATOM 2428 C C . PHE A 1 409 ? 123.135 147.051 121.347 1.00 120.00 378 PHE A C 1
ATOM 2429 O O . PHE A 1 409 ? 121.972 146.792 121.032 1.00 120.00 378 PHE A O 1
ATOM 2431 N N . PHE A 1 410 ? 123.844 148.038 120.824 1.00 120.00 379 PHE A N 1
ATOM 2432 C CA . PHE A 1 410 ? 123.250 148.945 119.877 1.00 120.00 379 PHE A CA 1
ATOM 2433 C C . PHE A 1 410 ? 124.237 149.541 118.907 1.00 120.00 379 PHE A C 1
ATOM 2434 O O . PHE A 1 410 ? 125.424 149.653 119.185 1.00 120.00 379 PHE A O 1
ATOM 2436 N N . GLY A 1 411 ? 123.740 149.903 117.740 1.00 120.00 380 GLY A N 1
ATOM 2437 C CA . GLY A 1 411 ? 124.585 150.373 116.671 1.00 120.00 380 GLY A CA 1
ATOM 2438 C C . GLY A 1 411 ? 124.536 149.410 115.507 1.00 120.00 380 GLY A C 1
ATOM 2439 O O . GLY A 1 411 ? 124.952 149.752 114.398 1.00 120.00 380 GLY A O 1
ATOM 2440 N N . GLU A 1 412 ? 124.023 148.208 115.772 1.00 120.00 381 GLU A N 1
ATOM 2441 C CA . GLU A 1 412 ? 123.984 147.125 114.805 1.00 120.00 381 GLU A CA 1
ATOM 2442 C C . GLU A 1 412 ? 123.135 147.437 113.590 1.00 120.00 381 GLU A C 1
ATOM 2443 O O . GLU A 1 412 ? 123.443 146.978 112.494 1.00 120.00 381 GLU A O 1
ATOM 2445 N N . LEU A 1 413 ? 122.070 148.211 113.765 1.00 120.00 382 LEU A N 1
ATOM 2446 C CA . LEU A 1 413 ? 121.217 148.535 112.638 1.00 120.00 382 LEU A CA 1
ATOM 2447 C C . LEU A 1 413 ? 122.000 149.299 111.606 1.00 120.00 382 LEU A C 1
ATOM 2448 O O . LEU A 1 413 ? 122.056 148.902 110.447 1.00 120.00 382 LEU A O 1
ATOM 2450 N N . ALA A 1 414 ? 122.624 150.388 112.023 1.00 120.00 383 ALA A N 1
ATOM 2451 C CA . ALA A 1 414 ? 123.397 151.189 111.096 1.00 120.00 383 ALA A CA 1
ATOM 2452 C C . ALA A 1 414 ? 124.624 150.464 110.601 1.00 120.00 383 ALA A C 1
ATOM 2453 O O . ALA A 1 414 ? 125.071 150.696 109.481 1.00 120.00 383 ALA A O 1
ATOM 2455 N N . LEU A 1 415 ? 125.206 149.594 111.414 1.00 120.00 384 LEU A N 1
ATOM 2456 C CA . LEU A 1 415 ? 126.465 149.038 110.982 1.00 120.00 384 LEU A CA 1
ATOM 2457 C C . LEU A 1 415 ? 126.234 147.915 109.992 1.00 120.00 384 LEU A C 1
ATOM 2458 O O . LEU A 1 415 ? 126.874 147.874 108.943 1.00 120.00 384 LEU A O 1
ATOM 2460 N N . VAL A 1 416 ? 125.250 147.065 110.266 1.00 120.00 385 VAL A N 1
ATOM 2461 C CA . VAL A 1 416 ? 124.863 146.025 109.323 1.00 120.00 385 VAL A CA 1
ATOM 2462 C C . VAL A 1 416 ? 124.250 146.594 108.058 1.00 120.00 385 VAL A C 1
ATOM 2463 O O . VAL A 1 416 ? 124.473 146.061 106.971 1.00 120.00 385 VAL A O 1
ATOM 2465 N N . MET A 1 417 ? 123.494 147.682 108.182 1.00 120.00 386 MET A N 1
ATOM 2466 C CA . MET A 1 417 ? 122.903 148.307 107.012 1.00 120.00 386 MET A CA 1
ATOM 2467 C C . MET A 1 417 ? 123.836 149.286 106.302 1.00 120.00 386 MET A C 1
ATOM 2468 O O . MET A 1 417 ? 123.422 149.901 105.321 1.00 120.00 386 MET A O 1
ATOM 2470 N N . ASP A 1 418 ? 125.069 149.467 106.803 1.00 120.00 387 ASP A N 1
ATOM 2471 C CA . ASP A 1 418 ? 125.995 150.445 106.234 1.00 120.00 387 ASP A CA 1
ATOM 2472 C C . ASP A 1 418 ? 125.353 151.823 106.124 1.00 120.00 387 ASP A C 1
ATOM 2473 O O . ASP A 1 418 ? 125.460 152.490 105.093 1.00 120.00 387 ASP A O 1
ATOM 2475 N N . ALA A 1 419 ? 124.646 152.221 107.171 1.00 120.00 388 ALA A N 1
ATOM 2476 C CA . ALA A 1 419 ? 123.774 153.368 107.110 1.00 120.00 388 ALA A CA 1
ATOM 2477 C C . ALA A 1 419 ? 124.157 154.413 108.145 1.00 120.00 388 ALA A C 1
ATOM 2478 O O . ALA A 1 419 ? 125.112 154.241 108.911 1.00 120.00 388 ALA A O 1
ATOM 2480 N N . PRO A 1 420 ? 123.414 155.508 108.144 1.00 120.00 389 PRO A N 1
ATOM 2481 C CA . PRO A 1 420 ? 123.334 156.470 109.210 1.00 120.00 389 PRO A CA 1
ATOM 2482 C C . PRO A 1 420 ? 122.478 155.935 110.319 1.00 120.00 389 PRO A C 1
ATOM 2483 O O . PRO A 1 420 ? 121.588 155.112 110.096 1.00 120.00 389 PRO A O 1
ATOM 2485 N N . ARG A 1 421 ? 122.749 156.407 111.519 1.00 120.00 390 ARG A N 1
ATOM 2486 C CA . ARG A 1 421 ? 121.947 156.054 112.655 1.00 120.00 390 ARG A CA 1
ATOM 2487 C C . ARG A 1 421 ? 120.526 156.433 112.349 1.00 120.00 390 ARG A C 1
ATOM 2488 O O . ARG A 1 421 ? 120.218 157.592 112.102 1.00 120.00 390 ARG A O 1
ATOM 2490 N N . SER A 1 422 ? 119.628 155.476 112.356 1.00 120.00 391 SER A N 1
ATOM 2491 C CA . SER A 1 422 ? 118.255 155.824 112.050 1.00 120.00 391 SER A CA 1
ATOM 2492 C C . SER A 1 422 ? 117.494 156.223 113.329 1.00 120.00 391 SER A C 1
ATOM 2493 O O . SER A 1 422 ? 116.307 156.546 113.286 1.00 120.00 391 SER A O 1
ATOM 2495 N N . ALA A 1 423 ? 118.210 156.235 114.459 1.00 120.00 392 ALA A N 1
ATOM 2496 C CA . ALA A 1 423 ? 117.689 156.671 115.742 1.00 120.00 392 ALA A CA 1
ATOM 2497 C C . ALA A 1 423 ? 118.813 157.291 116.574 1.00 120.00 392 ALA A C 1
ATOM 2498 O O . ALA A 1 423 ? 119.996 157.105 116.286 1.00 120.00 392 ALA A O 1
ATOM 2500 N N . THR A 1 424 ? 118.421 158.060 117.578 1.00 120.00 393 THR A N 1
ATOM 2501 C CA . THR A 1 424 ? 119.326 158.780 118.460 1.00 120.00 393 THR A CA 1
ATOM 2502 C C . THR A 1 424 ? 119.495 158.017 119.737 1.00 120.00 393 THR A C 1
ATOM 2503 O O . THR A 1 424 ? 118.561 157.392 120.223 1.00 120.00 393 THR A O 1
ATOM 2505 N N . VAL A 1 425 ? 120.688 158.022 120.280 1.00 120.00 394 VAL A N 1
ATOM 2506 C CA . VAL A 1 425 ? 120.909 157.272 121.486 1.00 120.00 394 VAL A CA 1
ATOM 2507 C C . VAL A 1 425 ? 121.519 158.108 122.567 1.00 120.00 394 VAL A C 1
ATOM 2508 O O . VAL A 1 425 ? 122.596 158.670 122.386 1.00 120.00 394 VAL A O 1
ATOM 2510 N N . ARG A 1 426 ? 120.812 158.182 123.687 1.00 120.00 395 ARG A N 1
ATOM 2511 C CA . ARG A 1 426 ? 121.230 158.989 124.807 1.00 120.00 395 ARG A CA 1
ATOM 2512 C C . ARG A 1 426 ? 121.631 158.148 125.993 1.00 120.00 395 ARG A C 1
ATOM 2513 O O . ARG A 1 426 ? 120.970 157.177 126.339 1.00 120.00 395 ARG A O 1
ATOM 2515 N N . ALA A 1 427 ? 122.674 158.554 126.677 1.00 120.00 396 ALA A N 1
ATOM 2516 C CA . ALA A 1 427 ? 122.993 157.909 127.928 1.00 120.00 396 ALA A CA 1
ATOM 2517 C C . ALA A 1 427 ? 122.014 158.367 128.990 1.00 120.00 396 ALA A C 1
ATOM 2518 O O . ALA A 1 427 ? 121.855 159.562 129.218 1.00 120.00 396 ALA A O 1
ATOM 2520 N N . THR A 1 428 ? 121.381 157.431 129.674 1.00 120.00 397 THR A N 1
ATOM 2521 C CA . THR A 1 428 ? 120.563 157.801 130.818 1.00 120.00 397 THR A CA 1
ATOM 2522 C C . THR A 1 428 ? 121.497 158.127 131.944 1.00 120.00 397 THR A C 1
ATOM 2523 O O . THR A 1 428 ? 121.459 159.206 132.533 1.00 120.00 397 THR A O 1
ATOM 2525 N N . THR A 1 429 ? 122.323 157.137 132.250 1.00 120.00 398 THR A N 1
ATOM 2526 C CA . THR A 1 429 ? 123.254 157.196 133.352 1.00 120.00 398 THR A CA 1
ATOM 2527 C C . THR A 1 429 ? 124.665 157.296 132.825 1.00 120.00 398 THR A C 1
ATOM 2528 O O . THR A 1 429 ? 124.878 157.480 131.629 1.00 120.00 398 THR A O 1
ATOM 2530 N N . THR A 1 430 ? 125.626 157.097 133.710 1.00 120.00 399 THR A N 1
ATOM 2531 C CA . THR A 1 430 ? 126.983 156.843 133.281 1.00 120.00 399 THR A CA 1
ATOM 2532 C C . THR A 1 430 ? 126.997 155.459 132.662 1.00 120.00 399 THR A C 1
ATOM 2533 O O . THR A 1 430 ? 126.304 154.562 133.147 1.00 120.00 399 THR A O 1
ATOM 2535 N N . CYS A 1 431 ? 127.697 155.298 131.551 1.00 120.00 400 CYS A N 1
ATOM 2536 C CA . CYS A 1 431 ? 127.620 154.041 130.835 1.00 120.00 400 CYS A CA 1
ATOM 2537 C C . CYS A 1 431 ? 128.981 153.471 130.473 1.00 120.00 400 CYS A C 1
ATOM 2538 O O . CYS A 1 431 ? 129.835 154.164 129.922 1.00 120.00 400 CYS A O 1
ATOM 2540 N N . GLU A 1 432 ? 129.159 152.182 130.757 1.00 120.00 401 GLU A N 1
ATOM 2541 C CA . GLU A 1 432 ? 130.342 151.457 130.335 1.00 120.00 401 GLU A CA 1
ATOM 2542 C C . GLU A 1 432 ? 130.012 150.620 129.136 1.00 120.00 401 GLU A C 1
ATOM 2543 O O . GLU A 1 432 ? 129.188 149.706 129.204 1.00 120.00 401 GLU A O 1
ATOM 2545 N N . ILE A 1 433 ? 130.630 150.961 128.029 1.00 120.00 402 ILE A N 1
ATOM 2546 C CA . ILE A 1 433 ? 130.318 150.337 126.777 1.00 120.00 402 ILE A CA 1
ATOM 2547 C C . ILE A 1 433 ? 131.520 149.803 126.057 1.00 120.00 402 ILE A C 1
ATOM 2548 O O . ILE A 1 433 ? 132.537 150.474 125.939 1.00 120.00 402 ILE A O 1
ATOM 2550 N N . TYR A 1 434 ? 131.408 148.601 125.531 1.00 120.00 403 TYR A N 1
ATOM 2551 C CA . TYR A 1 434 ? 132.489 148.094 124.728 1.00 120.00 403 TYR A CA 1
ATOM 2552 C C . TYR A 1 434 ? 132.200 148.355 123.281 1.00 120.00 403 TYR A C 1
ATOM 2553 O O . TYR A 1 434 ? 131.119 148.063 122.778 1.00 120.00 403 TYR A O 1
ATOM 2555 N N . THR A 1 435 ? 133.141 148.985 122.621 1.00 120.00 404 THR A N 1
ATOM 2556 C CA . THR A 1 435 ? 132.901 149.464 121.295 1.00 120.00 404 THR A CA 1
ATOM 2557 C C . THR A 1 435 ? 133.633 148.645 120.264 1.00 120.00 404 THR A C 1
ATOM 2558 O O . THR A 1 435 ? 134.772 148.213 120.468 1.00 120.00 404 THR A O 1
ATOM 2560 N N . LEU A 1 436 ? 132.947 148.421 119.157 1.00 120.00 405 LEU A N 1
ATOM 2561 C CA . LEU A 1 436 ? 133.472 147.662 118.046 1.00 120.00 405 LEU A CA 1
ATOM 2562 C C . LEU A 1 436 ? 133.397 148.461 116.777 1.00 120.00 405 LEU A C 1
ATOM 2563 O O . LEU A 1 436 ? 132.318 148.619 116.210 1.00 120.00 405 LEU A O 1
ATOM 2565 N N . SER A 1 437 ? 134.527 148.975 116.322 1.00 120.00 406 SER A N 1
ATOM 2566 C CA . SER A 1 437 ? 134.520 149.756 115.098 1.00 120.00 406 SER A CA 1
ATOM 2567 C C . SER A 1 437 ? 134.008 148.954 113.945 1.00 120.00 406 SER A C 1
ATOM 2568 O O . SER A 1 437 ? 134.288 147.765 113.857 1.00 120.00 406 SER A O 1
ATOM 2570 N N . LYS A 1 438 ? 133.335 149.629 113.022 1.00 120.00 407 LYS A N 1
ATOM 2571 C CA . LYS A 1 438 ? 132.882 149.042 111.766 1.00 120.00 407 LYS A CA 1
ATOM 2572 C C . LYS A 1 438 ? 133.945 148.242 111.059 1.00 120.00 407 LYS A C 1
ATOM 2573 O O . LYS A 1 438 ? 133.636 147.227 110.446 1.00 120.00 407 LYS A O 1
ATOM 2575 N N . THR A 1 439 ? 135.190 148.707 111.108 1.00 120.00 408 THR A N 1
ATOM 2576 C CA . THR A 1 439 ? 136.269 148.007 110.437 1.00 120.00 408 THR A CA 1
ATOM 2577 C C . THR A 1 439 ? 136.470 146.639 111.045 1.00 120.00 408 THR A C 1
ATOM 2578 O O . THR A 1 439 ? 136.513 145.636 110.333 1.00 120.00 408 THR A O 1
ATOM 2580 N N . ASP A 1 440 ? 136.588 146.610 112.366 1.00 120.00 409 ASP A N 1
ATOM 2581 C CA . ASP A 1 440 ? 136.769 145.371 113.097 1.00 120.00 409 ASP A CA 1
ATOM 2582 C C . ASP A 1 440 ? 135.526 144.509 112.993 1.00 120.00 409 ASP A C 1
ATOM 2583 O O . ASP A 1 440 ? 135.617 143.317 112.742 1.00 120.00 409 ASP A O 1
ATOM 2585 N N . PHE A 1 441 ? 134.368 145.129 113.147 1.00 120.00 410 PHE A N 1
ATOM 2586 C CA . PHE A 1 441 ? 133.076 144.489 113.002 1.00 120.00 410 PHE A CA 1
ATOM 2587 C C . PHE A 1 441 ? 132.947 143.763 111.689 1.00 120.00 410 PHE A C 1
ATOM 2588 O O . PHE A 1 441 ? 132.540 142.603 111.654 1.00 120.00 410 PHE A O 1
ATOM 2590 N N . ASP A 1 442 ? 133.275 144.448 110.609 1.00 120.00 411 ASP A N 1
ATOM 2591 C CA . ASP A 1 442 ? 133.173 143.853 109.308 1.00 120.00 411 ASP A CA 1
ATOM 2592 C C . ASP A 1 442 ? 134.198 142.794 109.086 1.00 120.00 411 ASP A C 1
ATOM 2593 O O . ASP A 1 442 ? 133.859 141.753 108.549 1.00 120.00 411 ASP A O 1
ATOM 2595 N N . ASN A 1 443 ? 135.436 143.026 109.498 1.00 120.00 412 ASN A N 1
ATOM 2596 C CA . ASN A 1 443 ? 136.471 142.024 109.321 1.00 120.00 412 ASN A CA 1
ATOM 2597 C C . ASN A 1 443 ? 136.168 140.763 110.111 1.00 120.00 412 ASN A C 1
ATOM 2598 O O . ASN A 1 443 ? 136.264 139.651 109.586 1.00 120.00 412 ASN A O 1
ATOM 2600 N N . VAL A 1 444 ? 135.788 140.949 111.367 1.00 120.00 413 VAL A N 1
ATOM 2601 C CA . VAL A 1 444 ? 135.405 139.868 112.245 1.00 120.00 413 VAL A CA 1
ATOM 2602 C C . VAL A 1 444 ? 134.225 139.106 111.711 1.00 120.00 413 VAL A C 1
ATOM 2603 O O . VAL A 1 444 ? 134.284 137.890 111.625 1.00 120.00 413 VAL A O 1
ATOM 2605 N N . LEU A 1 445 ? 133.153 139.798 111.355 1.00 120.00 414 LEU A N 1
ATOM 2606 C CA . LEU A 1 445 ? 131.964 139.100 110.916 1.00 120.00 414 LEU A CA 1
ATOM 2607 C C . LEU A 1 445 ? 131.982 138.787 109.432 1.00 120.00 414 LEU A C 1
ATOM 2608 O O . LEU A 1 445 ? 131.160 138.019 108.948 1.00 120.00 414 LEU A O 1
ATOM 2610 N N . LYS A 1 446 ? 132.976 139.291 108.723 1.00 120.00 415 LYS A N 1
ATOM 2611 C CA . LYS A 1 446 ? 133.296 138.757 107.416 1.00 120.00 415 LYS A CA 1
ATOM 2612 C C . LYS A 1 446 ? 133.759 137.336 107.577 1.00 120.00 415 LYS A C 1
ATOM 2613 O O . LYS A 1 446 ? 133.256 136.430 106.913 1.00 120.00 415 LYS A O 1
ATOM 2615 N N . ARG A 1 447 ? 134.707 137.144 108.490 1.00 120.00 416 ARG A N 1
ATOM 2616 C CA . ARG A 1 447 ? 135.163 135.815 108.846 1.00 120.00 416 ARG A CA 1
ATOM 2617 C C . ARG A 1 447 ? 134.017 135.017 109.431 1.00 120.00 416 ARG A C 1
ATOM 2618 O O . ARG A 1 447 ? 133.661 133.944 108.944 1.00 120.00 416 ARG A O 1
ATOM 2620 N N . PHE A 1 448 ? 133.408 135.558 110.467 1.00 120.00 417 PHE A N 1
ATOM 2621 C CA . PHE A 1 448 ? 132.324 134.899 111.147 1.00 120.00 417 PHE A CA 1
ATOM 2622 C C . PHE A 1 448 ? 130.994 135.280 110.555 1.00 120.00 417 PHE A C 1
ATOM 2623 O O . PHE A 1 448 ? 130.149 135.867 111.225 1.00 120.00 417 PHE A O 1
ATOM 2625 N N . SER A 1 449 ? 130.820 134.917 109.288 1.00 120.00 418 SER A N 1
ATOM 2626 C CA . SER A 1 449 ? 129.647 135.249 108.494 1.00 120.00 418 SER A CA 1
ATOM 2627 C C . SER A 1 449 ? 128.377 134.616 109.031 1.00 120.00 418 SER A C 1
ATOM 2628 O O . SER A 1 449 ? 127.282 135.134 108.812 1.00 120.00 418 SER A O 1
ATOM 2630 N N . GLN A 1 450 ? 128.520 133.519 109.770 1.00 120.00 419 GLN A N 1
ATOM 2631 C CA . GLN A 1 450 ? 127.391 132.899 110.443 1.00 120.00 419 GLN A CA 1
ATOM 2632 C C . GLN A 1 450 ? 126.951 133.721 111.652 1.00 120.00 419 GLN A C 1
ATOM 2633 O O . GLN A 1 450 ? 125.805 133.627 112.090 1.00 120.00 419 GLN A O 1
ATOM 2635 N N . PHE A 1 451 ? 127.857 134.546 112.166 1.00 120.00 420 PHE A N 1
ATOM 2636 C CA . PHE A 1 451 ? 127.563 135.420 113.271 1.00 120.00 420 PHE A CA 1
ATOM 2637 C C . PHE A 1 451 ? 127.401 136.827 112.760 1.00 120.00 420 PHE A C 1
ATOM 2638 O O . PHE A 1 451 ? 126.984 137.719 113.491 1.00 120.00 420 PHE A O 1
ATOM 2640 N N . ARG A 1 452 ? 127.635 136.991 111.463 1.00 120.00 421 ARG A N 1
ATOM 2641 C CA . ARG A 1 452 ? 127.145 138.132 110.737 1.00 120.00 421 ARG A CA 1
ATOM 2642 C C . ARG A 1 452 ? 125.692 137.937 110.420 1.00 120.00 421 ARG A C 1
ATOM 2643 O O . ARG A 1 452 ? 124.918 138.882 110.509 1.00 120.00 421 ARG A O 1
ATOM 2645 N N . SER A 1 453 ? 125.333 136.695 110.077 1.00 120.00 422 SER A N 1
ATOM 2646 C CA . SER A 1 453 ? 123.962 136.277 109.819 1.00 120.00 422 SER A CA 1
ATOM 2647 C C . SER A 1 453 ? 123.129 136.313 111.092 1.00 120.00 422 SER A C 1
ATOM 2648 O O . SER A 1 453 ? 122.049 136.906 111.109 1.00 120.00 422 SER A O 1
ATOM 2650 N N . ALA A 1 454 ? 123.666 135.751 112.178 1.00 120.00 423 ALA A N 1
ATOM 2651 C CA . ALA A 1 454 ? 123.126 136.056 113.489 1.00 120.00 423 ALA A CA 1
ATOM 2652 C C . ALA A 1 454 ? 122.534 137.308 114.071 1.00 120.00 423 ALA A C 1
ATOM 2653 O O . ALA A 1 454 ? 121.492 137.238 114.691 1.00 120.00 423 ALA A O 1
ATOM 2655 N N . ILE A 1 455 ? 123.196 138.437 113.960 1.00 120.00 424 ILE A N 1
ATOM 2656 C CA . ILE A 1 455 ? 122.797 139.646 114.700 1.00 120.00 424 ILE A CA 1
ATOM 2657 C C . ILE A 1 455 ? 122.010 140.288 113.554 1.00 120.00 424 ILE A C 1
ATOM 2658 O O . ILE A 1 455 ? 120.984 140.905 113.818 1.00 120.00 424 ILE A O 1
ATOM 2660 N N . GLU A 1 456 ? 122.450 140.100 112.298 1.00 120.00 425 GLU A N 1
ATOM 2661 C CA . GLU A 1 456 ? 121.720 140.567 111.117 1.00 120.00 425 GLU A CA 1
ATOM 2662 C C . GLU A 1 456 ? 120.273 140.110 111.105 1.00 120.00 425 GLU A C 1
ATOM 2663 O O . GLU A 1 456 ? 119.385 140.875 110.732 1.00 120.00 425 GLU A O 1
ATOM 2665 N N . GLU A 1 457 ? 120.033 138.881 111.546 1.00 120.00 426 GLU A N 1
ATOM 2666 C CA . GLU A 1 457 ? 118.689 138.409 111.838 1.00 120.00 426 GLU A CA 1
ATOM 2667 C C . GLU A 1 457 ? 117.907 139.456 112.624 1.00 120.00 426 GLU A C 1
ATOM 2668 O O . GLU A 1 457 ? 116.900 139.987 112.148 1.00 120.00 426 GLU A O 1
ATOM 2670 N N . SER A 1 458 ? 118.377 139.738 113.837 1.00 120.00 427 SER A N 1
ATOM 2671 C CA . SER A 1 458 ? 117.713 140.659 114.744 1.00 120.00 427 SER A CA 1
ATOM 2672 C C . SER A 1 458 ? 117.623 142.055 114.169 1.00 120.00 427 SER A C 1
ATOM 2673 O O . SER A 1 458 ? 116.621 142.737 114.380 1.00 120.00 427 SER A O 1
ATOM 2675 N N . VAL A 1 459 ? 118.663 142.472 113.428 1.00 120.00 428 VAL A N 1
ATOM 2676 C CA . VAL A 1 459 ? 118.742 143.794 112.795 1.00 120.00 428 VAL A CA 1
ATOM 2677 C C . VAL A 1 459 ? 117.496 144.206 112.044 1.00 120.00 428 VAL A C 1
ATOM 2678 O O . VAL A 1 459 ? 117.185 145.396 111.992 1.00 120.00 428 VAL A O 1
ATOM 2680 N N . ALA A 1 460 ? 116.736 143.238 111.521 1.00 120.00 429 ALA A N 1
ATOM 2681 C CA . ALA A 1 460 ? 115.462 143.514 110.864 1.00 120.00 429 ALA A CA 1
ATOM 2682 C C . ALA A 1 460 ? 114.550 144.439 111.690 1.00 120.00 429 ALA A C 1
ATOM 2683 O O . ALA A 1 460 ? 113.716 145.146 111.123 1.00 120.00 429 ALA A O 1
ATOM 2685 N N . HIS A 1 461 ? 114.699 144.434 113.015 1.00 120.00 430 HIS A N 1
ATOM 2686 C CA . HIS A 1 461 ? 113.892 145.266 113.879 1.00 120.00 430 HIS A CA 1
ATOM 2687 C C . HIS A 1 461 ? 114.687 145.911 115.020 1.00 120.00 430 HIS A C 1
ATOM 2688 O O . HIS A 1 461 ? 114.117 146.205 116.073 1.00 120.00 430 HIS A O 1
ATOM 2690 N N . ARG B 1 38 ? 191.619 153.073 151.941 1.00 84.36 7 ARG B N 1
ATOM 2691 C CA . ARG B 1 38 ? 190.962 152.462 153.089 1.00 89.03 7 ARG B CA 1
ATOM 2692 C C . ARG B 1 38 ? 191.836 152.536 154.336 1.00 82.96 7 ARG B C 1
ATOM 2693 O O . ARG B 1 38 ? 191.333 152.668 155.452 1.00 79.05 7 ARG B O 1
ATOM 2701 N N . ILE B 1 39 ? 193.143 152.458 154.137 1.00 83.75 8 ILE B N 1
ATOM 2702 C CA . ILE B 1 39 ? 194.090 152.562 155.235 1.00 82.76 8 ILE B CA 1
ATOM 2703 C C . ILE B 1 39 ? 193.983 153.923 155.919 1.00 79.28 8 ILE B C 1
ATOM 2704 O O . ILE B 1 39 ? 193.998 154.013 157.148 1.00 77.88 8 ILE B O 1
ATOM 2709 N N . ARG B 1 40 ? 193.850 154.974 155.115 1.00 77.82 9 ARG B N 1
ATOM 2710 C CA . ARG B 1 40 ? 193.619 156.318 155.622 1.00 77.15 9 ARG B CA 1
ATOM 2711 C C . ARG B 1 40 ? 192.410 156.343 156.552 1.00 76.43 9 ARG B C 1
ATOM 2712 O O . ARG B 1 40 ? 192.411 157.015 157.585 1.00 76.36 9 ARG B O 1
ATOM 2720 N N . VAL B 1 41 ? 191.388 155.586 156.189 1.00 77.70 10 VAL B N 1
ATOM 2721 C CA . VAL B 1 41 ? 190.206 155.464 157.014 1.00 76.62 10 VAL B CA 1
ATOM 2722 C C . VAL B 1 41 ? 190.508 154.690 158.288 1.00 75.68 10 VAL B C 1
ATOM 2723 O O . VAL B 1 41 ? 190.031 155.043 159.367 1.00 74.97 10 VAL B O 1
ATOM 2727 N N . TYR B 1 42 ? 191.326 153.650 158.173 1.00 74.61 11 TYR B N 1
ATOM 2728 C CA . TYR B 1 42 ? 191.731 152.898 159.349 1.00 76.11 11 TYR B CA 1
ATOM 2729 C C . TYR B 1 42 ? 192.452 153.808 160.332 1.00 73.18 11 TYR B C 1
ATOM 2730 O O . TYR B 1 42 ? 192.251 153.708 161.545 1.00 75.51 11 TYR B O 1
ATOM 2739 N N . TRP B 1 43 ? 193.251 154.726 159.801 1.00 73.16 12 TRP B N 1
ATOM 2740 C CA . TRP B 1 43 ? 193.928 155.716 160.617 1.00 73.27 12 TRP B CA 1
ATOM 2741 C C . TRP B 1 43 ? 192.932 156.600 161.347 1.00 71.94 12 TRP B C 1
ATOM 2742 O O . TRP B 1 43 ? 193.104 156.885 162.535 1.00 66.91 12 TRP B O 1
ATOM 2753 N N . ASP B 1 44 ? 191.874 156.995 160.645 1.00 71.94 13 ASP B N 1
ATOM 2754 C CA . ASP B 1 44 ? 190.820 157.797 161.248 1.00 72.74 13 ASP B CA 1
ATOM 2755 C C . ASP B 1 44 ? 190.226 157.099 162.450 1.00 67.46 13 ASP B C 1
ATOM 2756 O O . ASP B 1 44 ? 190.029 157.714 163.497 1.00 65.56 13 ASP B O 1
ATOM 2761 N N . ILE B 1 45 ? 189.951 155.815 162.287 1.00 69.14 14 ILE B N 1
ATOM 2762 C CA . ILE B 1 45 ? 189.344 155.027 163.345 1.00 64.35 14 ILE B CA 1
ATOM 2763 C C . ILE B 1 45 ? 190.168 155.083 164.607 1.00 62.06 14 ILE B C 1
ATOM 2764 O O . ILE B 1 45 ? 189.646 155.342 165.691 1.00 60.90 14 ILE B O 1
ATOM 2769 N N . LEU B 1 46 ? 191.465 154.856 164.460 1.00 65.97 15 LEU B N 1
ATOM 2770 C CA . LEU B 1 46 ? 192.373 154.916 165.587 1.00 66.04 15 LEU B CA 1
ATOM 2771 C C . LEU B 1 46 ? 192.291 156.257 166.296 1.00 59.62 15 LEU B C 1
ATOM 2772 O O . LEU B 1 46 ? 192.113 156.317 167.514 1.00 61.15 15 LEU B O 1
ATOM 2777 N N . VAL B 1 47 ? 192.427 157.330 165.527 1.00 63.06 16 VAL B N 1
ATOM 2778 C CA . VAL B 1 47 ? 192.402 158.677 166.075 1.00 58.63 16 VAL B CA 1
ATOM 2779 C C . VAL B 1 47 ? 191.109 158.956 166.809 1.00 56.40 16 VAL B C 1
ATOM 2780 O O . VAL B 1 47 ? 191.114 159.492 167.916 1.00 56.79 16 VAL B O 1
ATOM 2784 N N . PHE B 1 48 ? 190.004 158.583 166.181 1.00 56.88 17 PHE B N 1
ATOM 2785 C CA . PHE B 1 48 ? 188.682 158.763 166.745 1.00 54.08 17 PHE B CA 1
ATOM 2786 C C . PHE B 1 48 ? 188.586 158.144 168.122 1.00 54.82 17 PHE B C 1
ATOM 2787 O O . PHE B 1 48 ? 188.143 158.788 169.077 1.00 50.53 17 PHE B O 1
ATOM 2795 N N . ILE B 1 49 ? 189.011 156.893 168.223 1.00 53.84 18 ILE B N 1
ATOM 2796 C CA . ILE B 1 49 ? 188.982 156.168 169.477 1.00 54.02 18 ILE B CA 1
ATOM 2797 C C . ILE B 1 49 ? 189.785 156.881 170.543 1.00 51.40 18 ILE B C 1
ATOM 2798 O O . ILE B 1 49 ? 189.338 157.024 171.680 1.00 49.85 18 ILE B O 1
ATOM 2803 N N . CYS B 1 50 ? 190.975 157.322 170.167 1.00 52.81 19 CYS B N 1
ATOM 2804 C CA . CYS B 1 50 ? 191.851 158.022 171.084 1.00 54.71 19 CYS B CA 1
ATOM 2805 C C . CYS B 1 50 ? 191.179 159.262 171.645 1.00 51.32 19 CYS B C 1
ATOM 2806 O O . CYS B 1 50 ? 191.208 159.499 172.858 1.00 51.11 19 CYS B O 1
ATOM 2809 N N . ILE B 1 51 ? 190.553 160.037 170.766 1.00 51.68 20 ILE B N 1
ATOM 2810 C CA . ILE B 1 51 ? 189.856 161.245 171.173 1.00 48.29 20 ILE B CA 1
ATOM 2811 C C . ILE B 1 51 ? 188.783 160.934 172.186 1.00 45.73 20 ILE B C 1
ATOM 2812 O O . ILE B 1 51 ? 188.665 161.602 173.212 1.00 46.31 20 ILE B O 1
ATOM 2817 N N . PHE B 1 52 ? 188.003 159.909 171.891 1.00 45.67 21 PHE B N 1
ATOM 2818 C CA . PHE B 1 52 ? 186.931 159.490 172.762 1.00 42.65 21 PHE B CA 1
ATOM 2819 C C . PHE B 1 52 ? 187.441 159.174 174.143 1.00 43.54 21 PHE B C 1
ATOM 2820 O O . PHE B 1 52 ? 186.936 159.697 175.135 1.00 41.11 21 PHE B O 1
ATOM 2828 N N . TRP B 1 53 ? 188.457 158.334 174.213 1.00 44.68 22 TRP B N 1
ATOM 2829 C CA . TRP B 1 53 ? 189.033 157.966 175.488 1.00 45.73 22 TRP B CA 1
ATOM 2830 C C . TRP B 1 53 ? 189.442 159.204 176.278 1.00 43.29 22 TRP B C 1
ATOM 2831 O O . TRP B 1 53 ? 189.097 159.346 177.450 1.00 45.94 22 TRP B O 1
ATOM 2842 N N . ALA B 1 54 ? 190.147 160.114 175.612 1.00 44.81 23 ALA B N 1
ATOM 2843 C CA . ALA B 1 54 ? 190.629 161.330 176.253 1.00 41.98 23 ALA B CA 1
ATOM 2844 C C . ALA B 1 54 ? 189.486 162.155 176.834 1.00 42.24 23 ALA B C 1
ATOM 2845 O O . ALA B 1 54 ? 189.597 162.682 177.943 1.00 43.19 23 ALA B O 1
ATOM 2847 N N . SER B 1 55 ? 188.386 162.254 176.098 1.00 42.88 24 SER B N 1
ATOM 2848 C CA . SER B 1 55 ? 187.232 163.046 176.517 1.00 41.54 24 SER B CA 1
ATOM 2849 C C . SER B 1 55 ? 186.550 162.478 177.763 1.00 39.90 24 SER B C 1
ATOM 2850 O O . SER B 1 55 ? 185.766 163.167 178.424 1.00 36.83 24 SER B O 1
ATOM 2853 N N . LEU B 1 56 ? 186.859 161.229 178.087 1.00 40.97 25 LEU B N 1
ATOM 2854 C CA . LEU B 1 56 ? 186.318 160.595 179.268 1.00 40.49 25 LEU B CA 1
ATOM 2855 C C . LEU B 1 56 ? 187.242 160.796 180.451 1.00 41.86 25 LEU B C 1
ATOM 2856 O O . LEU B 1 56 ? 186.794 160.950 181.585 1.00 41.74 25 LEU B O 1
ATOM 2861 N N . GLU B 1 57 ? 188.544 160.809 180.167 1.00 43.68 26 GLU B N 1
ATOM 2862 C CA . GLU B 1 57 ? 189.563 160.961 181.200 1.00 43.85 26 GLU B CA 1
ATOM 2863 C C . GLU B 1 57 ? 189.675 162.389 181.686 1.00 40.97 26 GLU B C 1
ATOM 2864 O O . GLU B 1 57 ? 189.867 162.628 182.878 1.00 41.21 26 GLU B O 1
ATOM 2870 N N . SER B 1 58 ? 189.546 163.336 180.766 1.00 42.49 27 SER B N 1
ATOM 2871 C CA . SER B 1 58 ? 189.643 164.754 181.092 1.00 44.41 27 SER B CA 1
ATOM 2872 C C . SER B 1 58 ? 188.787 165.290 182.266 1.00 44.69 27 SER B C 1
ATOM 2873 O O . SER B 1 58 ? 189.342 165.828 183.217 1.00 45.75 27 SER B O 1
ATOM 2876 N N . PRO B 1 59 ? 187.445 165.224 182.156 1.00 40.57 28 PRO B N 1
ATOM 2877 C CA . PRO B 1 59 ? 186.505 165.814 183.133 1.00 37.63 28 PRO B CA 1
ATOM 2878 C C . PRO B 1 59 ? 186.646 165.155 184.523 1.00 39.55 28 PRO B C 1
ATOM 2879 O O . PRO B 1 59 ? 186.275 165.750 185.533 1.00 43.12 28 PRO B O 1
ATOM 2883 N N . LEU B 1 60 ? 187.199 163.947 184.569 1.00 39.97 29 LEU B N 1
ATOM 2884 C CA . LEU B 1 60 ? 187.401 163.234 185.823 1.00 41.36 29 LEU B CA 1
ATOM 2885 C C . LEU B 1 60 ? 188.416 163.901 186.737 1.00 46.52 29 LEU B C 1
ATOM 2886 O O . LEU B 1 60 ? 188.474 163.595 187.930 1.00 47.59 29 LEU B O 1
ATOM 2891 N N . ARG B 1 61 ? 189.222 164.809 186.184 1.00 48.62 30 ARG B N 1
ATOM 2892 C CA . ARG B 1 61 ? 190.299 165.454 186.941 1.00 49.82 30 ARG B CA 1
ATOM 2893 C C . ARG B 1 61 ? 190.045 165.974 188.364 1.00 50.12 30 ARG B C 1
ATOM 2894 O O . ARG B 1 61 ? 190.912 165.900 189.238 1.00 55.19 30 ARG B O 1
ATOM 2902 N N . ILE B 1 62 ? 188.835 166.451 188.579 1.00 48.95 31 ILE B N 1
ATOM 2903 C CA . ILE B 1 62 ? 188.351 166.935 189.866 1.00 52.60 31 ILE B CA 1
ATOM 2904 C C . ILE B 1 62 ? 188.263 166.123 191.142 1.00 53.29 31 ILE B C 1
ATOM 2905 O O . ILE B 1 62 ? 188.119 166.675 192.233 1.00 56.06 31 ILE B O 1
ATOM 2910 N N . VAL B 1 63 ? 188.346 164.799 191.000 1.00 48.76 32 VAL B N 1
ATOM 2911 C CA . VAL B 1 63 ? 188.250 163.921 192.135 1.00 50.85 32 VAL B CA 1
ATOM 2912 C C . VAL B 1 63 ? 188.891 162.569 191.855 1.00 52.52 32 VAL B C 1
ATOM 2913 O O . VAL B 1 63 ? 189.635 162.406 190.888 1.00 56.71 32 VAL B O 1
ATOM 2917 N N . LEU B 1 70 ? 201.468 156.287 186.478 1.00 79.35 39 LEU B N 1
ATOM 2918 C CA . LEU B 1 70 ? 202.634 156.023 185.643 1.00 80.52 39 LEU B CA 1
ATOM 2919 C C . LEU B 1 70 ? 202.229 155.573 184.254 1.00 76.48 39 LEU B C 1
ATOM 2920 O O . LEU B 1 70 ? 202.377 156.320 183.286 1.00 77.00 39 LEU B O 1
ATOM 2925 N N . LEU B 1 71 ? 201.709 154.355 184.165 1.00 79.17 40 LEU B N 1
ATOM 2926 C CA . LEU B 1 71 ? 201.247 153.819 182.896 1.00 80.97 40 LEU B CA 1
ATOM 2927 C C . LEU B 1 71 ? 200.335 154.804 182.194 1.00 76.94 40 LEU B C 1
ATOM 2928 O O . LEU B 1 71 ? 200.487 155.047 180.995 1.00 77.03 40 LEU B O 1
ATOM 2933 N N . LEU B 1 72 ? 199.414 155.381 182.947 1.00 77.02 41 LEU B N 1
ATOM 2934 C CA . LEU B 1 72 ? 198.514 156.399 182.436 1.00 79.25 41 LEU B CA 1
ATOM 2935 C C . LEU B 1 72 ? 199.272 157.506 181.728 1.00 75.79 41 LEU B C 1
ATOM 2936 O O . LEU B 1 72 ? 198.903 157.919 180.626 1.00 73.13 41 LEU B O 1
ATOM 2941 N N . THR B 1 73 ? 200.335 157.972 182.358 1.00 75.58 42 THR B N 1
ATOM 2942 C CA . THR B 1 73 ? 201.179 158.985 181.764 1.00 75.11 42 THR B CA 1
ATOM 2943 C C . THR B 1 73 ? 201.733 158.492 180.427 1.00 88.18 42 THR B C 1
ATOM 2944 O O . THR B 1 73 ? 201.720 159.222 179.432 1.00 71.20 42 THR B O 1
ATOM 2948 N N . CYS B 1 74 ? 202.186 157.241 180.407 1.00 74.38 43 CYS B N 1
ATOM 2949 C CA . CYS B 1 74 ? 202.708 156.636 179.187 1.00 77.48 43 CYS B CA 1
ATOM 2950 C C . CYS B 1 74 ? 201.622 156.525 178.122 1.00 73.62 43 CYS B C 1
ATOM 2951 O O . CYS B 1 74 ? 201.888 156.703 176.931 1.00 73.71 43 CYS B O 1
ATOM 2954 N N . ILE B 1 75 ? 200.394 156.263 178.555 1.00 73.99 44 ILE B N 1
ATOM 2955 C CA . ILE B 1 75 ? 199.276 156.205 177.635 1.00 69.50 44 ILE B CA 1
ATOM 2956 C C . ILE B 1 75 ? 199.096 157.541 176.948 1.00 70.58 44 ILE B C 1
ATOM 2957 O O . ILE B 1 75 ? 198.907 157.599 175.735 1.00 71.01 44 ILE B O 1
ATOM 2962 N N . TYR B 1 76 ? 199.188 158.618 177.719 1.00 70.96 45 TYR B N 1
ATOM 2963 C CA . TYR B 1 76 ? 199.074 159.952 177.149 1.00 70.53 45 TYR B CA 1
ATOM 2964 C C . TYR B 1 76 ? 200.165 160.213 176.128 1.00 73.34 45 TYR B C 1
ATOM 2965 O O . TYR B 1 76 ? 199.921 160.849 175.100 1.00 74.68 45 TYR B O 1
ATOM 2974 N N . PHE B 1 77 ? 201.364 159.693 176.386 1.00 74.03 46 PHE B N 1
ATOM 2975 C CA . PHE B 1 77 ? 202.446 159.833 175.425 1.00 75.58 46 PHE B CA 1
ATOM 2976 C C . PHE B 1 77 ? 202.038 159.231 174.111 1.00 70.67 46 PHE B C 1
ATOM 2977 O O . PHE B 1 77 ? 202.224 159.832 173.055 1.00 69.89 46 PHE B O 1
ATOM 2985 N N . PHE B 1 78 ? 201.454 158.047 174.186 1.00 67.46 47 PHE B N 1
ATOM 2986 C CA . PHE B 1 78 ? 200.977 157.367 173.007 1.00 67.77 47 PHE B CA 1
ATOM 2987 C C . PHE B 1 78 ? 199.931 158.192 172.283 1.00 68.53 47 PHE B C 1
ATOM 2988 O O . PHE B 1 78 ? 200.013 158.379 171.074 1.00 69.48 47 PHE B O 1
ATOM 2996 N N . ILE B 1 79 ? 198.961 158.693 173.033 1.00 70.48 48 ILE B N 1
ATOM 2997 C CA . ILE B 1 79 ? 197.885 159.493 172.456 1.00 67.82 48 ILE B CA 1
ATOM 2998 C C . ILE B 1 79 ? 198.417 160.613 171.583 1.00 68.23 48 ILE B C 1
ATOM 2999 O O . ILE B 1 79 ? 198.068 160.723 170.409 1.00 63.37 48 ILE B O 1
ATOM 3004 N N . ASP B 1 80 ? 199.259 161.446 172.167 1.00 73.10 49 ASP B N 1
ATOM 3005 C CA . ASP B 1 80 ? 199.834 162.583 171.467 1.00 73.89 49 ASP B CA 1
ATOM 3006 C C . ASP B 1 80 ? 200.696 162.145 170.327 1.00 73.78 49 ASP B C 1
ATOM 3007 O O . ASP B 1 80 ? 200.679 162.751 169.261 1.00 71.41 49 ASP B O 1
ATOM 3012 N N . PHE B 1 81 ? 201.443 161.078 170.553 1.00 70.69 50 PHE B N 1
ATOM 3013 C CA . PHE B 1 81 ? 202.268 160.501 169.526 1.00 68.57 50 PHE B CA 1
ATOM 3014 C C . PHE B 1 81 ? 201.432 160.181 168.299 1.00 78.70 50 PHE B C 1
ATOM 3015 O O . PHE B 1 81 ? 201.782 160.555 167.182 1.00 69.45 50 PHE B O 1
ATOM 3023 N N . VAL B 1 82 ? 200.309 159.515 168.527 1.00 67.04 51 VAL B N 1
ATOM 3024 C CA . VAL B 1 82 ? 199.384 159.201 167.452 1.00 69.29 51 VAL B CA 1
ATOM 3025 C C . VAL B 1 82 ? 198.915 160.467 166.764 1.00 70.24 51 VAL B C 1
ATOM 3026 O O . VAL B 1 82 ? 198.868 160.535 165.534 1.00 70.74 51 VAL B O 1
ATOM 3030 N N . PHE B 1 83 ? 198.582 161.476 167.551 1.00 69.97 52 PHE B N 1
ATOM 3031 C CA . PHE B 1 83 ? 198.143 162.741 167.000 1.00 70.46 52 PHE B CA 1
ATOM 3032 C C . PHE B 1 83 ? 199.250 163.406 166.183 1.00 71.39 52 PHE B C 1
ATOM 3033 O O . PHE B 1 83 ? 198.982 164.043 165.165 1.00 70.41 52 PHE B O 1
ATOM 3041 N N . ALA B 1 84 ? 200.495 163.230 166.614 1.00 71.75 53 ALA B N 1
ATOM 3042 C CA . ALA B 1 84 ? 201.631 163.754 165.871 1.00 72.51 53 ALA B CA 1
ATOM 3043 C C . ALA B 1 84 ? 201.718 163.076 164.513 1.00 70.23 53 ALA B C 1
ATOM 3044 O O . ALA B 1 84 ? 201.960 163.728 163.497 1.00 73.36 53 ALA B O 1
ATOM 3046 N N . LEU B 1 85 ? 201.475 161.777 164.493 1.00 68.16 54 LEU B N 1
ATOM 3047 C CA . LEU B 1 85 ? 201.456 161.050 163.239 1.00 72.25 54 LEU B CA 1
ATOM 3048 C C . LEU B 1 85 ? 200.341 161.564 162.340 1.00 73.48 54 LEU B C 1
ATOM 3049 O O . LEU B 1 85 ? 200.511 161.657 161.126 1.00 76.25 54 LEU B O 1
ATOM 3054 N N . ASP B 1 86 ? 199.216 161.933 162.949 1.00 73.81 55 ASP B N 1
ATOM 3055 C CA . ASP B 1 86 ? 198.108 162.527 162.213 1.00 73.43 55 ASP B CA 1
ATOM 3056 C C . ASP B 1 86 ? 198.521 163.811 161.534 1.00 74.17 55 ASP B C 1
ATOM 3057 O O . ASP B 1 86 ? 198.208 164.023 160.365 1.00 75.99 55 ASP B O 1
ATOM 3062 N N . ILE B 1 87 ? 199.241 164.653 162.248 1.00 74.56 56 ILE B N 1
ATOM 3063 C CA . ILE B 1 87 ? 199.771 165.855 161.640 1.00 74.30 56 ILE B CA 1
ATOM 3064 C C . ILE B 1 87 ? 200.561 165.504 160.387 1.00 74.31 56 ILE B C 1
ATOM 3065 O O . ILE B 1 87 ? 200.409 166.149 159.346 1.00 74.77 56 ILE B O 1
ATOM 3070 N N . LEU B 1 88 ? 201.378 164.453 160.476 1.00 74.24 57 LEU B N 1
ATOM 3071 C CA . LEU B 1 88 ? 202.135 163.970 159.324 1.00 75.97 57 LEU B CA 1
ATOM 3072 C C . LEU B 1 88 ? 201.215 163.436 158.237 1.00 78.65 57 LEU B C 1
ATOM 3073 O O . LEU B 1 88 ? 201.458 163.645 157.049 1.00 80.30 57 LEU B O 1
ATOM 3078 N N . TRP B 1 89 ? 200.133 162.777 158.641 1.00 77.61 58 TRP B N 1
ATOM 3079 C CA . TRP B 1 89 ? 199.150 162.314 157.682 1.00 76.68 58 TRP B CA 1
ATOM 3080 C C . TRP B 1 89 ? 198.549 163.513 156.948 1.00 73.86 58 TRP B C 1
ATOM 3081 O O . TRP B 1 89 ? 198.169 163.410 155.788 1.00 73.02 58 TRP B O 1
ATOM 3092 N N . ASN B 1 90 ? 198.470 164.655 157.617 1.00 73.22 59 ASN B N 1
ATOM 3093 C CA . ASN B 1 90 ? 197.933 165.873 156.980 1.00 76.70 59 ASN B CA 1
ATOM 3094 C C . ASN B 1 90 ? 198.924 166.586 156.129 1.00 75.49 59 ASN B C 1
ATOM 3095 O O . ASN B 1 90 ? 198.877 167.807 156.020 1.00 79.54 59 ASN B O 1
ATOM 3100 N N . GLY B 1 114 ? 196.098 174.681 157.547 1.00 93.70 83 GLY B N 1
ATOM 3101 C CA . GLY B 1 114 ? 196.209 175.983 158.197 1.00 91.69 83 GLY B CA 1
ATOM 3102 C C . GLY B 1 114 ? 195.674 175.917 159.620 1.00 96.53 83 GLY B C 1
ATOM 3103 O O . GLY B 1 114 ? 196.376 175.487 160.537 1.00 93.68 83 GLY B O 1
ATOM 3104 N N . SER B 1 115 ? 194.421 176.327 159.800 1.00 97.88 84 SER B N 1
ATOM 3105 C CA . SER B 1 115 ? 193.800 176.270 161.118 1.00 91.58 84 SER B CA 1
ATOM 3106 C C . SER B 1 115 ? 193.706 174.841 161.603 1.00 85.89 84 SER B C 1
ATOM 3107 O O . SER B 1 115 ? 193.837 174.577 162.798 1.00 86.06 84 SER B O 1
ATOM 3110 N N . TRP B 1 116 ? 193.521 173.909 160.673 1.00 90.35 85 TRP B N 1
ATOM 3111 C CA . TRP B 1 116 ? 193.448 172.496 161.005 1.00 92.43 85 TRP B CA 1
ATOM 3112 C C . TRP B 1 116 ? 194.789 171.999 161.521 1.00 88.04 85 TRP B C 1
ATOM 3113 O O . TRP B 1 116 ? 194.850 171.197 162.449 1.00 84.55 85 TRP B O 1
ATOM 3124 N N . PHE B 1 117 ? 195.866 172.519 160.939 1.00 85.81 86 PHE B N 1
ATOM 3125 C CA . PHE B 1 117 ? 197.201 172.217 161.422 1.00 86.24 86 PHE B CA 1
ATOM 3126 C C . PHE B 1 117 ? 197.340 172.680 162.852 1.00 89.69 86 PHE B C 1
ATOM 3127 O O . PHE B 1 117 ? 197.802 171.933 163.714 1.00 88.26 86 PHE B O 1
ATOM 3135 N N . ILE B 1 118 ? 196.932 173.919 163.105 1.00 82.74 87 ILE B N 1
ATOM 3136 C CA . ILE B 1 118 ? 196.975 174.498 164.434 1.00 83.72 87 ILE B CA 1
ATOM 3137 C C . ILE B 1 118 ? 196.178 173.663 165.428 1.00 84.68 87 ILE B C 1
ATOM 3138 O O . ILE B 1 118 ? 196.648 173.366 166.520 1.00 78.55 87 ILE B O 1
ATOM 3143 N N . ILE B 1 119 ? 194.973 173.277 165.027 1.00 84.59 88 ILE B N 1
ATOM 3144 C CA . ILE B 1 119 ? 194.113 172.453 165.860 1.00 81.09 88 ILE B CA 1
ATOM 3145 C C . ILE B 1 119 ? 194.784 171.151 166.251 1.00 79.57 88 ILE B C 1
ATOM 3146 O O . ILE B 1 119 ? 194.876 170.821 167.435 1.00 77.77 88 ILE B O 1
ATOM 3151 N N . ASP B 1 120 ? 195.264 170.417 165.255 1.00 82.91 89 ASP B N 1
ATOM 3152 C CA . ASP B 1 120 ? 195.948 169.160 165.499 1.00 80.73 89 ASP B CA 1
ATOM 3153 C C . ASP B 1 120 ? 197.163 169.364 166.355 1.00 78.22 89 ASP B C 1
ATOM 3154 O O . ASP B 1 120 ? 197.391 168.627 167.313 1.00 76.07 89 ASP B O 1
ATOM 3159 N N . LEU B 1 121 ? 197.939 170.375 166.007 1.00 79.65 90 LEU B N 1
ATOM 3160 C CA . LEU B 1 121 ? 199.117 170.712 166.760 1.00 79.25 90 LEU B CA 1
ATOM 3161 C C . LEU B 1 121 ? 198.790 170.817 168.224 1.00 84.83 90 LEU B C 1
ATOM 3162 O O . LEU B 1 121 ? 199.385 170.116 169.045 1.00 76.08 90 LEU B O 1
ATOM 3167 N N . ILE B 1 122 ? 197.809 171.657 168.548 1.00 76.61 91 ILE B N 1
ATOM 3168 C CA . ILE B 1 122 ? 197.393 171.893 169.926 1.00 78.78 91 ILE B CA 1
ATOM 3169 C C . ILE B 1 122 ? 197.071 170.606 170.667 1.00 75.40 91 ILE B C 1
ATOM 3170 O O . ILE B 1 122 ? 197.552 170.375 171.772 1.00 76.13 91 ILE B O 1
ATOM 3175 N N . ALA B 1 123 ? 196.259 169.764 170.040 1.00 75.18 92 ALA B N 1
ATOM 3176 C CA . ALA B 1 123 ? 195.868 168.495 170.638 1.00 73.66 92 ALA B CA 1
ATOM 3177 C C . ALA B 1 123 ? 197.066 167.599 170.861 1.00 77.66 92 ALA B C 1
ATOM 3178 O O . ALA B 1 123 ? 197.106 166.838 171.831 1.00 78.18 92 ALA B O 1
ATOM 3180 N N . ALA B 1 124 ? 198.045 167.678 169.977 1.00 77.31 93 ALA B N 1
ATOM 3181 C CA . ALA B 1 124 ? 199.222 166.835 170.075 1.00 73.03 93 ALA B CA 1
ATOM 3182 C C . ALA B 1 124 ? 200.273 167.391 171.033 1.00 72.65 93 ALA B C 1
ATOM 3183 O O . ALA B 1 124 ? 201.334 166.782 171.203 1.00 73.09 93 ALA B O 1
ATOM 3185 N N . LEU B 1 125 ? 200.010 168.535 171.655 1.00 75.12 94 LEU B N 1
ATOM 3186 C CA . LEU B 1 125 ? 201.002 169.121 172.543 1.00 74.06 94 LEU B CA 1
ATOM 3187 C C . LEU B 1 125 ? 201.020 168.415 173.886 1.00 75.04 94 LEU B C 1
ATOM 3188 O O . LEU B 1 125 ? 200.071 168.540 174.645 1.00 75.26 94 LEU B O 1
ATOM 3193 N N . PRO B 1 126 ? 202.108 167.669 174.176 1.00 72.73 95 PRO B N 1
ATOM 3194 C CA . PRO B 1 126 ? 202.330 166.917 175.421 1.00 72.70 95 PRO B CA 1
ATOM 3195 C C . PRO B 1 126 ? 202.391 167.806 176.675 1.00 74.43 95 PRO B C 1
ATOM 3196 O O . PRO B 1 126 ? 203.364 167.800 177.418 1.00 77.13 95 PRO B O 1
ATOM 3200 N N . LEU B 1 127 ? 201.286 168.505 176.933 1.00 74.77 96 LEU B N 1
ATOM 3201 C CA . LEU B 1 127 ? 201.139 169.344 178.102 1.00 72.99 96 LEU B CA 1
ATOM 3202 C C . LEU B 1 127 ? 201.307 169.383 179.599 1.00 74.59 96 LEU B C 1
ATOM 3203 O O . LEU B 1 127 ? 202.120 170.154 180.116 1.00 71.64 96 LEU B O 1
ATOM 3208 N N . GLU B 1 128 ? 200.512 168.573 180.292 1.00 75.90 97 GLU B N 1
ATOM 3209 C CA . GLU B 1 128 ? 200.520 168.521 181.752 1.00 74.19 97 GLU B CA 1
ATOM 3210 C C . GLU B 1 128 ? 201.816 167.862 182.202 1.00 81.90 97 GLU B C 1
ATOM 3211 O O . GLU B 1 128 ? 202.496 168.374 183.080 1.00 91.02 97 GLU B O 1
ATOM 3217 N N . TYR B 1 129 ? 202.142 166.735 181.581 1.00 75.81 98 TYR B N 1
ATOM 3218 C CA . TYR B 1 129 ? 203.388 166.047 181.878 1.00 74.81 98 TYR B CA 1
ATOM 3219 C C . TYR B 1 129 ? 204.568 166.969 181.693 1.00 78.79 98 TYR B C 1
ATOM 3220 O O . TYR B 1 129 ? 205.404 167.088 182.602 1.00 78.23 98 TYR B O 1
ATOM 3229 N N . ALA B 1 130 ? 204.671 167.619 180.546 1.00 77.87 99 ALA B N 1
ATOM 3230 C CA . ALA B 1 130 ? 205.751 168.535 180.288 1.00 79.91 99 ALA B CA 1
ATOM 3231 C C . ALA B 1 130 ? 205.855 169.561 181.402 1.00 77.72 99 ALA B C 1
ATOM 3232 O O . ALA B 1 130 ? 206.896 169.764 181.987 1.00 81.99 99 ALA B O 1
ATOM 3234 N N . THR B 1 131 ? 204.703 170.181 181.691 1.00 77.68 100 THR B N 1
ATOM 3235 C CA . THR B 1 131 ? 204.667 171.224 182.708 1.00 76.49 100 THR B CA 1
ATOM 3236 C C . THR B 1 131 ? 204.959 170.668 184.093 1.00 78.81 100 THR B C 1
ATOM 3237 O O . THR B 1 131 ? 205.515 171.366 184.938 1.00 85.28 100 THR B O 1
ATOM 3241 N N . THR B 1 132 ? 204.637 169.398 184.301 1.00 81.35 101 THR B N 1
ATOM 3242 C CA . THR B 1 132 ? 204.937 168.744 185.560 1.00 81.58 101 THR B CA 1
ATOM 3243 C C . THR B 1 132 ? 206.436 168.607 185.736 1.00 90.49 101 THR B C 1
ATOM 3244 O O . THR B 1 132 ? 206.973 168.875 186.806 1.00 93.31 101 THR B O 1
ATOM 3248 N N . THR B 1 133 ? 207.107 168.195 184.665 1.00 81.17 102 THR B N 1
ATOM 3249 C CA . THR B 1 133 ? 208.550 168.022 184.698 1.00 90.10 102 THR B CA 1
ATOM 3250 C C . THR B 1 133 ? 209.266 169.361 184.726 1.00 85.31 102 THR B C 1
ATOM 3251 O O . THR B 1 133 ? 210.348 169.480 185.306 1.00 86.22 102 THR B O 1
ATOM 3255 N N . ILE B 1 134 ? 208.644 170.381 184.152 1.00 83.02 103 ILE B N 1
ATOM 3256 C CA . ILE B 1 134 ? 209.189 171.725 184.223 1.00 82.86 103 ILE B CA 1
ATOM 3257 C C . ILE B 1 134 ? 209.130 172.252 185.643 1.00 82.87 103 ILE B C 1
ATOM 3258 O O . ILE B 1 134 ? 210.090 172.844 186.136 1.00 88.68 103 ILE B O 1
ATOM 3263 N N . PHE B 1 135 ? 207.996 172.046 186.299 1.00 82.91 104 PHE B N 1
ATOM 3264 C CA . PHE B 1 135 ? 207.811 172.527 187.655 1.00 83.74 104 PHE B CA 1
ATOM 3265 C C . PHE B 1 135 ? 207.671 171.372 188.633 1.00 88.98 104 PHE B C 1
ATOM 3266 O O . PHE B 1 135 ? 206.670 171.265 189.342 1.00 89.41 104 PHE B O 1
ATOM 3274 N N . TYR B 1 144 ? 193.752 170.578 188.966 1.00 62.95 113 TYR B N 1
ATOM 3275 C CA . TYR B 1 144 ? 192.797 171.542 188.443 1.00 61.34 113 TYR B CA 1
ATOM 3276 C C . TYR B 1 144 ? 193.270 172.118 187.128 1.00 64.03 113 TYR B C 1
ATOM 3277 O O . TYR B 1 144 ? 192.528 172.164 186.149 1.00 64.59 113 TYR B O 1
ATOM 3286 N N . LEU B 1 145 ? 194.509 172.572 187.109 1.00 70.63 114 LEU B N 1
ATOM 3287 C CA . LEU B 1 145 ? 195.073 173.118 185.896 1.00 69.78 114 LEU B CA 1
ATOM 3288 C C . LEU B 1 145 ? 195.199 172.036 184.848 1.00 65.07 114 LEU B C 1
ATOM 3289 O O . LEU B 1 145 ? 194.987 172.287 183.664 1.00 63.34 114 LEU B O 1
ATOM 3294 N N . TYR B 1 146 ? 195.508 170.820 185.286 1.00 64.71 115 TYR B N 1
ATOM 3295 C CA . TYR B 1 146 ? 195.606 169.700 184.367 1.00 64.63 115 TYR B CA 1
ATOM 3296 C C . TYR B 1 146 ? 194.257 169.401 183.743 1.00 70.91 115 TYR B C 1
ATOM 3297 O O . TYR B 1 146 ? 194.168 169.122 182.547 1.00 62.31 115 TYR B O 1
ATOM 3306 N N . LEU B 1 147 ? 193.200 169.523 184.541 1.00 61.90 116 LEU B N 1
ATOM 3307 C CA . LEU B 1 147 ? 191.842 169.410 184.029 1.00 62.01 116 LEU B CA 1
ATOM 3308 C C . LEU B 1 147 ? 191.628 170.394 182.914 1.00 62.89 116 LEU B C 1
ATOM 3309 O O . LEU B 1 147 ? 191.133 170.041 181.843 1.00 66.83 116 LEU B O 1
ATOM 3314 N N . LEU B 1 148 ? 192.009 171.635 183.160 1.00 64.54 117 LEU B N 1
ATOM 3315 C CA . LEU B 1 148 ? 191.873 172.672 182.171 1.00 60.25 117 LEU B CA 1
ATOM 3316 C C . LEU B 1 148 ? 192.662 172.341 180.916 1.00 60.59 117 LEU B C 1
ATOM 3317 O O . LEU B 1 148 ? 192.166 172.513 179.806 1.00 63.27 117 LEU B O 1
ATOM 3322 N N . LEU B 1 149 ? 193.876 171.832 181.092 1.00 58.98 118 LEU B N 1
ATOM 3323 C CA . LEU B 1 149 ? 194.725 171.501 179.953 1.00 60.17 118 LEU B CA 1
ATOM 3324 C C . LEU B 1 149 ? 194.151 170.374 179.113 1.00 62.43 118 LEU B C 1
ATOM 3325 O O . LEU B 1 149 ? 194.358 170.333 177.900 1.00 65.14 118 LEU B O 1
ATOM 3330 N N . GLY B 1 150 ? 193.412 169.473 179.749 1.00 63.53 119 GLY B N 1
ATOM 3331 C CA . GLY B 1 150 ? 192.789 168.353 179.048 1.00 61.78 119 GLY B CA 1
ATOM 3332 C C . GLY B 1 150 ? 191.952 168.790 177.836 1.00 62.13 119 GLY B C 1
ATOM 3333 O O . GLY B 1 150 ? 191.823 168.039 176.866 1.00 64.27 119 GLY B O 1
ATOM 3334 N N . VAL B 1 151 ? 191.399 170.011 177.880 1.00 61.25 120 VAL B N 1
ATOM 3335 C CA . VAL B 1 151 ? 190.560 170.517 176.792 1.00 62.17 120 VAL B CA 1
ATOM 3336 C C . VAL B 1 151 ? 191.290 170.560 175.451 1.00 62.68 120 VAL B C 1
ATOM 3337 O O . VAL B 1 151 ? 190.662 170.501 174.392 1.00 62.41 120 VAL B O 1
ATOM 3341 N N . THR B 1 152 ? 192.613 170.644 175.499 1.00 62.60 121 THR B N 1
ATOM 3342 C CA . THR B 1 152 ? 193.427 170.755 174.300 1.00 66.33 121 THR B CA 1
ATOM 3343 C C . THR B 1 152 ? 193.244 169.578 173.353 1.00 65.83 121 THR B C 1
ATOM 3344 O O . THR B 1 152 ? 193.410 169.721 172.142 1.00 69.45 121 THR B O 1
ATOM 3348 N N . ARG B 1 153 ? 192.865 168.426 173.893 1.00 63.63 122 ARG B N 1
ATOM 3349 C CA . ARG B 1 153 ? 192.656 167.246 173.069 1.00 62.15 122 ARG B CA 1
ATOM 3350 C C . ARG B 1 153 ? 191.206 167.103 172.643 1.00 62.66 122 ARG B C 1
ATOM 3351 O O . ARG B 1 153 ? 190.882 166.282 171.787 1.00 67.18 122 ARG B O 1
ATOM 3359 N N . ILE B 1 154 ? 190.329 167.891 173.248 1.00 60.49 123 ILE B N 1
ATOM 3360 C CA . ILE B 1 154 ? 188.916 167.790 172.945 1.00 61.53 123 ILE B CA 1
ATOM 3361 C C . ILE B 1 154 ? 188.572 168.520 171.667 1.00 62.73 123 ILE B C 1
ATOM 3362 O O . ILE B 1 154 ? 187.907 167.968 170.794 1.00 65.18 123 ILE B O 1
ATOM 3367 N N . LEU B 1 155 ? 189.032 169.760 171.564 1.00 62.19 124 LEU B N 1
ATOM 3368 C CA . LEU B 1 155 ? 188.755 170.615 170.406 1.00 63.62 124 LEU B CA 1
ATOM 3369 C C . LEU B 1 155 ? 188.833 169.870 169.068 1.00 63.63 124 LEU B C 1
ATOM 3370 O O . LEU B 1 155 ? 187.944 170.000 168.223 1.00 65.48 124 LEU B O 1
ATOM 3375 N N . LYS B 1 156 ? 189.909 169.105 168.885 1.00 63.03 125 LYS B N 1
ATOM 3376 C CA . LYS B 1 156 ? 190.177 168.358 167.655 1.00 62.55 125 LYS B CA 1
ATOM 3377 C C . LYS B 1 156 ? 188.964 167.613 167.093 1.00 63.30 125 LYS B C 1
ATOM 3378 O O . LYS B 1 156 ? 188.857 167.427 165.881 1.00 68.95 125 LYS B O 1
ATOM 3384 N N . VAL B 1 157 ? 188.065 167.184 167.977 1.00 62.75 126 VAL B N 1
ATOM 3385 C CA . VAL B 1 157 ? 186.893 166.392 167.604 1.00 62.60 126 VAL B CA 1
ATOM 3386 C C . VAL B 1 157 ? 186.130 166.930 166.383 1.00 65.36 126 VAL B C 1
ATOM 3387 O O . VAL B 1 157 ? 185.490 166.156 165.665 1.00 67.01 126 VAL B O 1
ATOM 3391 N N . PHE B 1 158 ? 186.201 168.235 166.142 1.00 62.37 127 PHE B N 1
ATOM 3392 C CA . PHE B 1 158 ? 185.470 168.868 165.047 1.00 64.51 127 PHE B CA 1
ATOM 3393 C C . PHE B 1 158 ? 185.778 168.246 163.681 1.00 69.39 127 PHE B C 1
ATOM 3394 O O . PHE B 1 158 ? 184.918 168.212 162.802 1.00 68.47 127 PHE B O 1
ATOM 3402 N N . ARG B 1 159 ? 187.003 167.751 163.511 1.00 70.89 128 ARG B N 1
ATOM 3403 C CA . ARG B 1 159 ? 187.442 167.153 162.246 1.00 68.98 128 ARG B CA 1
ATOM 3404 C C . ARG B 1 159 ? 186.624 165.924 161.817 1.00 72.30 128 ARG B C 1
ATOM 3405 O O . ARG B 1 159 ? 186.751 165.463 160.678 1.00 72.71 128 ARG B O 1
ATOM 3413 N N . ILE B 1 160 ? 185.761 165.428 162.705 1.00 72.00 129 ILE B N 1
ATOM 3414 C CA . ILE B 1 160 ? 184.887 164.310 162.393 1.00 71.27 129 ILE B CA 1
ATOM 3415 C C . ILE B 1 160 ? 184.073 164.543 161.122 1.00 71.08 129 ILE B C 1
ATOM 3416 O O . ILE B 1 160 ? 183.727 163.594 160.418 1.00 71.63 129 ILE B O 1
ATOM 3421 N N . SER B 1 161 ? 183.794 165.807 160.814 1.00 71.45 130 SER B N 1
ATOM 3422 C CA . SER B 1 161 ? 183.016 166.155 159.631 1.00 72.03 130 SER B CA 1
ATOM 3423 C C . SER B 1 161 ? 183.655 165.639 158.342 1.00 74.52 130 SER B C 1
ATOM 3424 O O . SER B 1 161 ? 182.961 165.375 157.361 1.00 79.07 130 SER B O 1
ATOM 3427 N N . ASP B 1 162 ? 184.975 165.491 158.354 1.00 71.53 131 ASP B N 1
ATOM 3428 C CA . ASP B 1 162 ? 185.696 165.019 157.184 1.00 73.11 131 ASP B CA 1
ATOM 3429 C C . ASP B 1 162 ? 185.940 163.534 157.281 1.00 73.98 131 ASP B C 1
ATOM 3430 O O . ASP B 1 162 ? 185.923 162.821 156.275 1.00 75.48 131 ASP B O 1
ATOM 3435 N N . ILE B 1 163 ? 186.131 163.067 158.502 1.00 72.40 132 ILE B N 1
ATOM 3436 C CA . ILE B 1 163 ? 186.302 161.656 158.750 1.00 72.23 132 ILE B CA 1
ATOM 3437 C C . ILE B 1 163 ? 185.110 160.871 158.238 1.00 84.01 132 ILE B C 1
ATOM 3438 O O . ILE B 1 163 ? 185.267 159.852 157.569 1.00 72.07 132 ILE B O 1
ATOM 3443 N N . LEU B 1 164 ? 183.916 161.368 158.548 1.00 73.70 133 LEU B N 1
ATOM 3444 C CA . LEU B 1 164 ? 182.673 160.725 158.146 1.00 72.83 133 LEU B CA 1
ATOM 3445 C C . LEU B 1 164 ? 182.566 160.580 156.653 1.00 73.56 133 LEU B C 1
ATOM 3446 O O . LEU B 1 164 ? 182.121 159.545 156.152 1.00 75.73 133 LEU B O 1
ATOM 3451 N N . GLN B 1 165 ? 182.980 161.610 155.938 1.00 74.84 134 GLN B N 1
ATOM 3452 C CA . GLN B 1 165 ? 182.936 161.581 154.497 1.00 77.88 134 GLN B CA 1
ATOM 3453 C C . GLN B 1 165 ? 183.768 160.433 153.992 1.00 73.46 134 GLN B C 1
ATOM 3454 O O . GLN B 1 165 ? 183.317 159.637 153.169 1.00 77.32 134 GLN B O 1
ATOM 3460 N N . ARG B 1 166 ? 184.981 160.335 154.517 1.00 75.69 135 ARG B N 1
ATOM 3461 C CA . ARG B 1 166 ? 185.901 159.289 154.123 1.00 76.34 135 ARG B CA 1
ATOM 3462 C C . ARG B 1 166 ? 185.346 157.912 154.452 1.00 76.07 135 ARG B C 1
ATOM 3463 O O . ARG B 1 166 ? 185.480 156.978 153.663 1.00 76.42 135 ARG B O 1
ATOM 3471 N N . ILE B 1 167 ? 184.701 157.798 155.609 1.00 76.36 136 ILE B N 1
ATOM 3472 C CA . ILE B 1 167 ? 184.110 156.535 156.028 1.00 76.65 136 ILE B CA 1
ATOM 3473 C C . ILE B 1 167 ? 183.037 156.079 155.064 1.00 73.96 136 ILE B C 1
ATOM 3474 O O . ILE B 1 167 ? 183.019 154.920 154.645 1.00 72.85 136 ILE B O 1
ATOM 3479 N N . ASN B 1 168 ? 182.137 156.987 154.713 1.00 72.33 137 ASN B N 1
ATOM 3480 C CA . ASN B 1 168 ? 181.092 156.646 153.775 1.00 71.71 137 ASN B CA 1
ATOM 3481 C C . ASN B 1 168 ? 181.696 156.242 152.452 1.00 87.81 137 ASN B C 1
ATOM 3482 O O . ASN B 1 168 ? 181.317 155.226 151.875 1.00 70.33 137 ASN B O 1
ATOM 3487 N N . LEU B 1 169 ? 182.670 157.011 151.986 1.00 69.41 138 LEU B N 1
ATOM 3488 C CA . LEU B 1 169 ? 183.335 156.694 150.734 1.00 72.61 138 LEU B CA 1
ATOM 3489 C C . LEU B 1 169 ? 183.931 155.311 150.776 1.00 74.62 138 LEU B C 1
ATOM 3490 O O . LEU B 1 169 ? 183.886 154.569 149.792 1.00 75.69 138 LEU B O 1
ATOM 3495 N N . ALA B 1 170 ? 184.468 154.957 151.926 1.00 72.26 139 ALA B N 1
ATOM 3496 C CA . ALA B 1 170 ? 185.071 153.659 152.133 1.00 74.03 139 ALA B CA 1
ATOM 3497 C C . ALA B 1 170 ? 184.071 152.516 152.054 1.00 74.69 139 ALA B C 1
ATOM 3498 O O . ALA B 1 170 ? 184.347 151.498 151.421 1.00 78.93 139 ALA B O 1
ATOM 3500 N N . PHE B 1 171 ? 182.936 152.649 152.729 1.00 73.65 140 PHE B N 1
ATOM 3501 C CA . PHE B 1 171 ? 182.049 151.499 152.868 1.00 71.88 140 PHE B CA 1
ATOM 3502 C C . PHE B 1 171 ? 180.725 151.660 152.166 1.00 72.81 140 PHE B C 1
ATOM 3503 O O . PHE B 1 171 ? 180.189 150.692 151.625 1.00 71.10 140 PHE B O 1
ATOM 3511 N N . GLN B 1 172 ? 180.196 152.877 152.177 1.00 71.61 141 GLN B N 1
ATOM 3512 C CA . GLN B 1 172 ? 178.922 153.166 151.530 1.00 71.78 141 GLN B CA 1
ATOM 3513 C C . GLN B 1 172 ? 177.750 152.379 152.133 1.00 65.75 141 GLN B C 1
ATOM 3514 O O . GLN B 1 172 ? 177.232 151.461 151.496 1.00 61.59 141 GLN B O 1
ATOM 3520 N N . PRO B 1 173 ? 177.289 152.764 153.328 1.00 62.34 142 PRO B N 1
ATOM 3521 C CA . PRO B 1 173 ? 176.218 152.029 154.019 1.00 52.48 142 PRO B CA 1
ATOM 3522 C C . PRO B 1 173 ? 174.909 152.787 153.923 1.00 47.95 142 PRO B C 1
ATOM 3523 O O . PRO B 1 173 ? 174.857 153.887 153.374 1.00 49.35 142 PRO B O 1
ATOM 3527 N N . THR B 1 174 ? 173.842 152.191 154.445 1.00 41.49 143 THR B N 1
ATOM 3528 C CA . THR B 1 174 ? 172.531 152.800 154.355 1.00 38.55 143 THR B CA 1
ATOM 3529 C C . THR B 1 174 ? 172.582 154.060 155.255 1.00 35.46 143 THR B C 1
ATOM 3530 O O . THR B 1 174 ? 173.057 153.975 156.390 1.00 35.31 143 THR B O 1
ATOM 3534 N N . PRO B 1 175 ? 172.189 155.232 154.714 1.00 32.78 144 PRO B N 1
ATOM 3535 C CA . PRO B 1 175 ? 172.053 156.495 155.463 1.00 32.48 144 PRO B CA 1
ATOM 3536 C C . PRO B 1 175 ? 171.298 156.252 156.748 1.00 29.89 144 PRO B C 1
ATOM 3537 O O . PRO B 1 175 ? 170.250 155.589 156.755 1.00 30.03 144 PRO B O 1
ATOM 3541 N N . GLY B 1 176 ? 171.781 156.828 157.834 1.00 28.57 145 GLY B N 1
ATOM 3542 C CA . GLY B 1 176 ? 171.154 156.693 159.124 1.00 25.60 145 GLY B CA 1
ATOM 3543 C C . GLY B 1 176 ? 171.965 155.795 160.019 1.00 31.08 145 GLY B C 1
ATOM 3544 O O . GLY B 1 176 ? 172.085 156.054 161.216 1.00 31.18 145 GLY B O 1
ATOM 3545 N N . ILE B 1 177 ? 172.548 154.754 159.444 1.00 29.70 146 ILE B N 1
ATOM 3546 C CA . ILE B 1 177 ? 173.372 153.845 160.220 1.00 28.76 146 ILE B CA 1
ATOM 3547 C C . ILE B 1 177 ? 174.514 154.597 160.858 1.00 31.17 146 ILE B C 1
ATOM 3548 O O . ILE B 1 177 ? 174.794 154.438 162.049 1.00 32.79 146 ILE B O 1
ATOM 3553 N N . LEU B 1 178 ? 175.158 155.438 160.072 1.00 29.52 147 LEU B N 1
ATOM 3554 C CA . LEU B 1 178 ? 176.237 156.255 160.567 1.00 30.97 147 LEU B CA 1
ATOM 3555 C C . LEU B 1 178 ? 175.734 157.247 161.599 1.00 30.57 147 LEU B C 1
ATOM 3556 O O . LEU B 1 178 ? 176.408 157.509 162.597 1.00 33.09 147 LEU B O 1
ATOM 3561 N N . ARG B 1 179 ? 174.536 157.777 161.377 1.00 25.83 148 ARG B N 1
ATOM 3562 C CA . ARG B 1 179 ? 173.952 158.708 162.322 1.00 25.64 148 ARG B CA 1
ATOM 3563 C C . ARG B 1 179 ? 173.756 158.043 163.664 1.00 28.82 148 ARG B C 1
ATOM 3564 O O . ARG B 1 179 ? 174.047 158.628 164.705 1.00 28.85 148 ARG B O 1
ATOM 3572 N N . LEU B 1 180 ? 173.265 156.812 163.630 1.00 26.81 149 LEU B N 1
ATOM 3573 C CA . LEU B 1 180 ? 173.043 156.044 164.839 1.00 25.72 149 LEU B CA 1
ATOM 3574 C C . LEU B 1 180 ? 174.313 155.958 165.651 1.00 29.01 149 LEU B C 1
ATOM 3575 O O . LEU B 1 180 ? 174.312 156.233 166.853 1.00 30.11 149 LEU B O 1
ATOM 3580 N N . VAL B 1 181 ? 175.400 155.597 164.989 1.00 28.29 150 VAL B N 1
ATOM 3581 C CA . VAL B 1 181 ? 176.695 155.503 165.634 1.00 27.19 150 VAL B CA 1
ATOM 3582 C C . VAL B 1 181 ? 177.076 156.807 166.305 1.00 28.01 150 VAL B C 1
ATOM 3583 O O . VAL B 1 181 ? 177.510 156.822 167.457 1.00 30.75 150 VAL B O 1
ATOM 3587 N N . LEU B 1 182 ? 176.909 157.901 165.575 1.00 27.06 151 LEU B N 1
ATOM 3588 C CA . LEU B 1 182 ? 177.251 159.213 166.091 1.00 27.04 151 LEU B CA 1
ATOM 3589 C C . LEU B 1 182 ? 176.447 159.561 167.320 1.00 29.24 151 LEU B C 1
ATOM 3590 O O . LEU B 1 182 ? 176.981 160.118 168.279 1.00 30.05 151 LEU B O 1
ATOM 3595 N N . PHE B 1 183 ? 175.165 159.235 167.304 1.00 26.96 152 PHE B N 1
ATOM 3596 C CA . PHE B 1 183 ? 174.321 159.559 168.433 1.00 26.26 152 PHE B CA 1
ATOM 3597 C C . PHE B 1 183 ? 174.728 158.777 169.653 1.00 28.79 152 PHE B C 1
ATOM 3598 O O . PHE B 1 183 ? 174.766 159.316 170.757 1.00 31.18 152 PHE B O 1
ATOM 3606 N N . ALA B 1 184 ? 175.076 157.512 169.454 1.00 27.62 153 ALA B N 1
ATOM 3607 C CA . ALA B 1 184 ? 175.546 156.691 170.555 1.00 27.12 153 ALA B CA 1
ATOM 3608 C C . ALA B 1 184 ? 176.780 157.319 171.172 1.00 27.80 153 ALA B C 1
ATOM 3609 O O . ALA B 1 184 ? 176.895 157.434 172.394 1.00 28.03 153 ALA B O 1
ATOM 3611 N N . PHE B 1 185 ? 177.686 157.751 170.312 1.00 27.48 154 PHE B N 1
ATOM 3612 C CA . PHE B 1 185 ? 178.900 158.410 170.731 1.00 26.88 154 PHE B CA 1
ATOM 3613 C C . PHE B 1 185 ? 178.621 159.659 171.547 1.00 29.04 154 PHE B C 1
ATOM 3614 O O . PHE B 1 185 ? 179.137 159.814 172.657 1.00 29.43 154 PHE B O 1
ATOM 3622 N N . TRP B 1 186 ? 177.817 160.554 170.994 1.00 27.95 155 TRP B N 1
ATOM 3623 C CA . TRP B 1 186 ? 177.545 161.815 171.655 1.00 27.08 155 TRP B CA 1
ATOM 3624 C C . TRP B 1 186 ? 176.802 161.617 172.951 1.00 26.12 155 TRP B C 1
ATOM 3625 O O . TRP B 1 186 ? 177.159 162.203 173.971 1.00 27.44 155 TRP B O 1
ATOM 3636 N N . ALA B 1 187 ? 175.786 160.769 172.916 1.00 25.04 156 ALA B N 1
ATOM 3637 C CA . ALA B 1 187 ? 174.978 160.510 174.093 1.00 23.78 156 ALA B CA 1
ATOM 3638 C C . ALA B 1 187 ? 175.843 160.051 175.239 1.00 25.14 156 ALA B C 1
ATOM 3639 O O . ALA B 1 187 ? 175.696 160.521 176.368 1.00 25.39 156 ALA B O 1
ATOM 3641 N N . THR B 1 188 ? 176.756 159.139 174.940 1.00 25.67 157 THR B N 1
ATOM 3642 C CA . THR B 1 188 ? 177.661 158.618 175.938 1.00 24.19 157 THR B CA 1
ATOM 3643 C C . THR B 1 188 ? 178.383 159.744 176.652 1.00 25.77 157 THR B C 1
ATOM 3644 O O . THR B 1 188 ? 178.406 159.802 177.884 1.00 26.61 157 THR B O 1
ATOM 3648 N N . LEU B 1 189 ? 178.965 160.643 175.873 1.00 25.26 158 LEU B N 1
ATOM 3649 C CA . LEU B 1 189 ? 179.719 161.756 176.422 1.00 22.00 158 LEU B CA 1
ATOM 3650 C C . LEU B 1 189 ? 178.853 162.667 177.252 1.00 24.93 158 LEU B C 1
ATOM 3651 O O . LEU B 1 189 ? 179.273 163.141 178.307 1.00 24.19 158 LEU B O 1
ATOM 3656 N N . VAL B 1 190 ? 177.640 162.908 176.776 1.00 23.58 159 VAL B N 1
ATOM 3657 C CA . VAL B 1 190 ? 176.718 163.769 177.481 1.00 21.36 159 VAL B CA 1
ATOM 3658 C C . VAL B 1 190 ? 176.426 163.240 178.858 1.00 23.60 159 VAL B C 1
ATOM 3659 O O . VAL B 1 190 ? 176.545 163.962 179.845 1.00 24.37 159 VAL B O 1
ATOM 3663 N N . ALA B 1 191 ? 176.054 161.972 178.928 1.00 22.99 160 ALA B N 1
ATOM 3664 C CA . ALA B 1 191 ? 175.739 161.343 180.195 1.00 19.24 160 ALA B CA 1
ATOM 3665 C C . ALA B 1 191 ? 176.887 161.495 181.166 1.00 19.64 160 ALA B C 1
ATOM 3666 O O . ALA B 1 191 ? 176.692 161.849 182.329 1.00 19.83 160 ALA B O 1
ATOM 3668 N N . HIS B 1 192 ? 178.087 161.233 180.680 1.00 21.55 161 HIS B N 1
ATOM 3669 C CA . HIS B 1 192 ? 179.273 161.304 181.503 1.00 21.04 161 HIS B CA 1
ATOM 3670 C C . HIS B 1 192 ? 179.477 162.697 182.056 1.00 21.47 161 HIS B C 1
ATOM 3671 O O . HIS B 1 192 ? 179.602 162.879 183.266 1.00 23.31 161 HIS B O 1
ATOM 3678 N N . TRP B 1 193 ? 179.492 163.682 181.177 1.00 20.18 162 TRP B N 1
ATOM 3679 C CA . TRP B 1 193 ? 179.721 165.050 181.593 1.00 18.65 162 TRP B CA 1
ATOM 3680 C C . TRP B 1 193 ? 178.621 165.556 182.511 1.00 21.83 162 TRP B C 1
ATOM 3681 O O . TRP B 1 193 ? 178.896 166.271 183.475 1.00 24.72 162 TRP B O 1
ATOM 3692 N N . CYS B 1 194 ? 177.386 165.176 182.223 1.00 21.57 163 CYS B N 1
ATOM 3693 C CA . CYS B 1 194 ? 176.254 165.604 183.027 1.00 18.87 163 CYS B CA 1
ATOM 3694 C C . CYS B 1 194 ? 176.372 165.107 184.449 1.00 21.32 163 CYS B C 1
ATOM 3695 O O . CYS B 1 194 ? 176.166 165.865 185.399 1.00 23.29 163 CYS B O 1
ATOM 3698 N N . ALA B 1 195 ? 176.722 163.834 184.589 1.00 20.19 164 ALA B N 1
ATOM 3699 C CA . ALA B 1 195 ? 176.911 163.238 185.898 1.00 18.13 164 ALA B CA 1
ATOM 3700 C C . ALA B 1 195 ? 177.982 163.982 186.665 1.00 23.26 164 ALA B C 1
ATOM 3701 O O . ALA B 1 195 ? 177.824 164.256 187.856 1.00 26.79 164 ALA B O 1
ATOM 3703 N N . VAL B 1 196 ? 179.059 164.335 185.978 1.00 21.65 165 VAL B N 1
ATOM 3704 C CA . VAL B 1 196 ? 180.126 165.097 186.592 1.00 20.12 165 VAL B CA 1
ATOM 3705 C C . VAL B 1 196 ? 179.611 166.428 187.101 1.00 22.70 165 VAL B C 1
ATOM 3706 O O . VAL B 1 196 ? 179.927 166.834 188.215 1.00 28.68 165 VAL B O 1
ATOM 3710 N N . GLY B 1 197 ? 178.814 167.102 186.282 1.00 22.56 166 GLY B N 1
ATOM 3711 C CA . GLY B 1 197 ? 178.229 168.375 186.669 1.00 23.65 166 GLY B CA 1
ATOM 3712 C C . GLY B 1 197 ? 177.389 168.224 187.925 1.00 25.09 166 GLY B C 1
ATOM 3713 O O . GLY B 1 197 ? 177.503 169.022 188.855 1.00 30.46 166 GLY B O 1
ATOM 3714 N N . TRP B 1 198 ? 176.565 167.181 187.957 1.00 24.18 167 TRP B N 1
ATOM 3715 C CA . TRP B 1 198 ? 175.781 166.878 189.141 1.00 25.43 167 TRP B CA 1
ATOM 3716 C C . TRP B 1 198 ? 176.675 166.750 190.337 1.00 28.12 167 TRP B C 1
ATOM 3717 O O . TRP B 1 198 ? 176.414 167.345 191.386 1.00 32.52 167 TRP B O 1
ATOM 3728 N N . LEU B 1 199 ? 177.735 165.980 190.186 1.00 27.91 168 LEU B N 1
ATOM 3729 C CA . LEU B 1 199 ? 178.666 165.818 191.260 1.00 29.95 168 LEU B CA 1
ATOM 3730 C C . LEU B 1 199 ? 179.209 167.142 191.678 1.00 33.62 168 LEU B C 1
ATOM 3731 O O . LEU B 1 199 ? 179.195 167.464 192.851 1.00 36.46 168 LEU B O 1
ATOM 3736 N N . TYR B 1 200 ? 179.641 167.951 190.708 1.00 32.82 169 TYR B N 1
ATOM 3737 C CA . TYR B 1 200 ? 180.216 169.258 191.028 1.00 32.86 169 TYR B CA 1
ATOM 3738 C C . TYR B 1 200 ? 179.335 170.033 191.972 1.00 35.82 169 TYR B C 1
ATOM 3739 O O . TYR B 1 200 ? 179.802 170.545 192.995 1.00 38.57 169 TYR B O 1
ATOM 3748 N N . VAL B 1 201 ? 178.060 170.108 191.652 1.00 33.74 170 VAL B N 1
ATOM 3749 C CA . VAL B 1 201 ? 177.112 170.812 192.477 1.00 35.25 170 VAL B CA 1
ATOM 3750 C C . VAL B 1 201 ? 177.093 170.252 193.890 1.00 37.04 170 VAL B C 1
ATOM 3751 O O . VAL B 1 201 ? 177.052 170.997 194.865 1.00 38.86 170 VAL B O 1
ATOM 3755 N N . ASP B 1 202 ? 177.119 168.931 193.988 1.00 35.98 171 ASP B N 1
ATOM 3756 C CA . ASP B 1 202 ? 177.092 168.269 195.280 1.00 36.93 171 ASP B CA 1
ATOM 3757 C C . ASP B 1 202 ? 178.505 168.054 195.855 1.00 41.02 171 ASP B C 1
ATOM 3758 O O . ASP B 1 202 ? 178.654 167.742 197.035 1.00 46.27 171 ASP B O 1
ATOM 3763 N N . ASP B 1 203 ? 179.537 168.285 195.035 1.00 40.29 172 ASP B N 1
ATOM 3764 C CA . ASP B 1 203 ? 180.915 168.254 195.513 1.00 45.88 172 ASP B CA 1
ATOM 3765 C C . ASP B 1 203 ? 181.155 169.456 196.373 1.00 46.36 172 ASP B C 1
ATOM 3766 O O . ASP B 1 203 ? 181.962 169.421 197.301 1.00 49.51 172 ASP B O 1
ATOM 3771 N N . LEU B 1 204 ? 180.394 170.502 196.104 1.00 42.22 173 LEU B N 1
ATOM 3772 C CA . LEU B 1 204 ? 180.405 171.694 196.923 1.00 50.72 173 LEU B CA 1
ATOM 3773 C C . LEU B 1 204 ? 179.768 171.418 198.297 1.00 47.74 173 LEU B C 1
ATOM 3774 O O . LEU B 1 204 ? 179.856 172.243 199.208 1.00 45.57 173 LEU B O 1
ATOM 3779 N N . LEU B 1 205 ? 179.156 170.236 198.444 1.00 46.92 174 LEU B N 1
ATOM 3780 C CA . LEU B 1 205 ? 178.586 169.811 199.710 1.00 43.75 174 LEU B CA 1
ATOM 3781 C C . LEU B 1 205 ? 179.531 168.860 200.450 1.00 49.51 174 LEU B C 1
ATOM 3782 O O . LEU B 1 205 ? 179.156 168.274 201.464 1.00 48.19 174 LEU B O 1
ATOM 3787 N N . ASP B 1 206 ? 180.755 168.702 199.934 1.00 49.04 175 ASP B N 1
ATOM 3788 C CA . ASP B 1 206 ? 181.712 167.777 200.534 1.00 53.32 175 ASP B CA 1
ATOM 3789 C C . ASP B 1 206 ? 183.155 168.115 200.131 1.00 55.20 175 ASP B C 1
ATOM 3790 O O . ASP B 1 206 ? 183.453 169.253 199.763 1.00 48.52 175 ASP B O 1
ATOM 3795 N N . TYR B 1 207 ? 184.047 167.130 200.222 1.00 57.82 176 TYR B N 1
ATOM 3796 C CA . TYR B 1 207 ? 185.441 167.314 199.835 1.00 55.86 176 TYR B CA 1
ATOM 3797 C C . TYR B 1 207 ? 185.785 166.463 198.624 1.00 54.42 176 TYR B C 1
ATOM 3798 O O . TYR B 1 207 ? 185.836 166.959 197.499 1.00 52.17 176 TYR B O 1
ATOM 3807 N N . GLN B 1 208 ? 186.010 165.177 198.856 1.00 54.51 177 GLN B N 1
ATOM 3808 C CA . GLN B 1 208 ? 186.275 164.250 197.771 1.00 56.48 177 GLN B CA 1
ATOM 3809 C C . GLN B 1 208 ? 185.306 163.079 197.824 1.00 56.16 177 GLN B C 1
ATOM 3810 O O . GLN B 1 208 ? 184.663 162.830 198.844 1.00 52.06 177 GLN B O 1
ATOM 3816 N N . THR B 1 209 ? 185.192 162.382 196.705 1.00 50.89 178 THR B N 1
ATOM 3817 C CA . THR B 1 209 ? 184.260 161.277 196.559 1.00 44.26 178 THR B CA 1
ATOM 3818 C C . THR B 1 209 ? 184.938 160.064 195.944 1.00 44.22 178 THR B C 1
ATOM 3819 O O . THR B 1 209 ? 186.092 160.136 195.518 1.00 46.54 178 THR B O 1
ATOM 3823 N N . GLY B 1 210 ? 184.214 158.951 195.894 1.00 39.84 179 GLY B N 1
ATOM 3824 C CA . GLY B 1 210 ? 184.739 157.715 195.331 1.00 36.19 179 GLY B CA 1
ATOM 3825 C C . GLY B 1 210 ? 183.817 157.168 194.249 1.00 31.80 179 GLY B C 1
ATOM 3826 O O . GLY B 1 210 ? 182.962 157.885 193.725 1.00 34.00 179 GLY B O 1
ATOM 3827 N N . TRP B 1 211 ? 184.000 155.894 193.920 1.00 30.30 180 TRP B N 1
ATOM 3828 C CA . TRP B 1 211 ? 183.223 155.253 192.873 1.00 30.03 180 TRP B CA 1
ATOM 3829 C C . TRP B 1 211 ? 181.740 155.262 193.171 1.00 29.05 180 TRP B C 1
ATOM 3830 O O . TRP B 1 211 ? 180.930 155.493 192.277 1.00 27.66 180 TRP B O 1
ATOM 3841 N N . SER B 1 212 ? 181.386 155.019 194.424 1.00 25.96 181 SER B N 1
ATOM 3842 C CA . SER B 1 212 ? 179.985 154.960 194.814 1.00 23.68 181 SER B CA 1
ATOM 3843 C C . SER B 1 212 ? 179.241 156.219 194.429 1.00 25.95 181 SER B C 1
ATOM 3844 O O . SER B 1 212 ? 178.135 156.158 193.898 1.00 26.19 181 SER B O 1
ATOM 3847 N N . GLU B 1 213 ? 179.857 157.364 194.673 1.00 23.90 182 GLU B N 1
ATOM 3848 C CA . GLU B 1 213 ? 179.235 158.631 194.338 1.00 21.62 182 GLU B CA 1
ATOM 3849 C C . GLU B 1 213 ? 179.107 158.791 192.845 1.00 23.44 182 GLU B C 1
ATOM 3850 O O . GLU B 1 213 ? 178.055 159.185 192.344 1.00 24.86 182 GLU B O 1
ATOM 3856 N N . TYR B 1 214 ? 180.173 158.468 192.125 1.00 21.44 183 TYR B N 1
ATOM 3857 C CA . TYR B 1 214 ? 180.145 158.536 190.677 1.00 18.53 183 TYR B CA 1
ATOM 3858 C C . TYR B 1 214 ? 179.039 157.663 190.116 1.00 21.68 183 TYR B C 1
ATOM 3859 O O . TYR B 1 214 ? 178.294 158.080 189.232 1.00 21.49 183 TYR B O 1
ATOM 3868 N N . ILE B 1 215 ? 178.931 156.454 190.641 1.00 20.78 184 ILE B N 1
ATOM 3869 C CA . ILE B 1 215 ? 177.890 155.537 190.228 1.00 18.83 184 ILE B CA 1
ATOM 3870 C C . ILE B 1 215 ? 176.515 156.130 190.441 1.00 20.63 184 ILE B C 1
ATOM 3871 O O . ILE B 1 215 ? 175.678 156.110 189.537 1.00 20.71 184 ILE B O 1
ATOM 3876 N N . ILE B 1 216 ? 176.289 156.673 191.627 1.00 20.54 185 ILE B N 1
ATOM 3877 C CA . ILE B 1 216 ? 175.022 157.300 191.954 1.00 16.41 185 ILE B CA 1
ATOM 3878 C C . ILE B 1 216 ? 174.704 158.425 191.001 1.00 14.73 185 ILE B C 1
ATOM 3879 O O . ILE B 1 216 ? 173.569 158.566 190.550 1.00 19.51 185 ILE B O 1
ATOM 3884 N N . ALA B 1 217 ? 175.711 159.222 190.683 1.00 16.72 186 ALA B N 1
ATOM 3885 C CA . ALA B 1 217 ? 175.523 160.306 189.746 1.00 14.59 186 ALA B CA 1
ATOM 3886 C C . ALA B 1 217 ? 174.985 159.778 188.433 1.00 16.55 186 ALA B C 1
ATOM 3887 O O . ALA B 1 217 ? 174.030 160.328 187.882 1.00 15.92 186 ALA B O 1
ATOM 3889 N N . LEU B 1 218 ? 175.575 158.697 187.936 1.00 14.09 187 LEU B N 1
ATOM 3890 C CA . LEU B 1 218 ? 175.105 158.099 186.700 1.00 13.62 187 LEU B CA 1
ATOM 3891 C C . LEU B 1 218 ? 173.703 157.559 186.833 1.00 15.31 187 LEU B C 1
ATOM 3892 O O . LEU B 1 218 ? 172.888 157.697 185.924 1.00 15.19 187 LEU B O 1
ATOM 3897 N N . TYR B 1 219 ? 173.411 156.951 187.972 1.00 16.86 188 TYR B N 1
ATOM 3898 C CA . TYR B 1 219 ? 172.087 156.418 188.223 1.00 13.35 188 TYR B CA 1
ATOM 3899 C C . TYR B 1 219 ? 171.041 157.483 188.003 1.00 14.65 188 TYR B C 1
ATOM 3900 O O . TYR B 1 219 ? 170.088 157.287 187.247 1.00 17.66 188 TYR B O 1
ATOM 3909 N N . TRP B 1 220 ? 171.232 158.620 188.653 1.00 14.17 189 TRP B N 1
ATOM 3910 C CA . TRP B 1 220 ? 170.330 159.741 188.507 1.00 10.12 189 TRP B CA 1
ATOM 3911 C C . TRP B 1 220 ? 170.322 160.257 187.089 1.00 11.94 189 TRP B C 1
ATOM 3912 O O . TRP B 1 220 ? 169.261 160.499 186.513 1.00 14.77 189 TRP B O 1
ATOM 3923 N N . THR B 1 221 ? 171.511 160.442 186.542 1.00 13.19 190 THR B N 1
ATOM 3924 C CA . THR B 1 221 ? 171.674 161.012 185.218 1.00 9.50 190 THR B CA 1
ATOM 3925 C C . THR B 1 221 ? 170.913 160.231 184.172 1.00 11.89 190 THR B C 1
ATOM 3926 O O . THR B 1 221 ? 170.095 160.790 183.443 1.00 12.09 190 THR B O 1
ATOM 3930 N N . VAL B 1 222 ? 171.189 158.940 184.097 1.00 12.35 191 VAL B N 1
ATOM 3931 C CA . VAL B 1 222 ? 170.564 158.072 183.116 1.00 10.16 191 VAL B CA 1
ATOM 3932 C C . VAL B 1 222 ? 169.072 157.983 183.316 1.00 11.96 191 VAL B C 1
ATOM 3933 O O . VAL B 1 222 ? 168.305 158.092 182.362 1.00 12.19 191 VAL B O 1
ATOM 3937 N N . ALA B 1 223 ? 168.653 157.797 184.560 1.00 10.31 192 ALA B N 1
ATOM 3938 C CA . ALA B 1 223 ? 167.239 157.698 184.867 1.00 9.91 192 ALA B CA 1
ATOM 3939 C C . ALA B 1 223 ? 166.497 158.912 184.358 1.00 8.57 192 ALA B C 1
ATOM 3940 O O . ALA B 1 223 ? 165.376 158.806 183.861 1.00 12.50 192 ALA B O 1
ATOM 3942 N N . THR B 1 224 ? 167.126 160.070 184.490 1.00 9.06 193 THR B N 1
ATOM 3943 C CA . THR B 1 224 ? 166.534 161.302 184.026 1.00 8.11 193 THR B CA 1
ATOM 3944 C C . THR B 1 224 ? 166.512 161.370 182.507 1.00 8.07 193 THR B C 1
ATOM 3945 O O . THR B 1 224 ? 165.470 161.627 181.909 1.00 15.00 193 THR B O 1
ATOM 3949 N N . ILE B 1 225 ? 167.656 161.132 181.880 1.00 12.32 194 ILE B N 1
ATOM 3950 C CA . ILE B 1 225 ? 167.774 161.228 180.424 1.00 10.25 194 ILE B CA 1
ATOM 3951 C C . ILE B 1 225 ? 166.839 160.281 179.703 1.00 10.50 194 ILE B C 1
ATOM 3952 O O . ILE B 1 225 ? 166.257 160.626 178.677 1.00 10.28 194 ILE B O 1
ATOM 3957 N N . ALA B 1 226 ? 166.712 159.076 180.235 1.00 11.58 195 ALA B N 1
ATOM 3958 C CA . ALA B 1 226 ? 165.898 158.038 179.633 1.00 8.16 195 ALA B CA 1
ATOM 3959 C C . ALA B 1 226 ? 164.403 158.266 179.834 1.00 7.67 195 ALA B C 1
ATOM 3960 O O . ALA B 1 226 ? 163.599 157.462 179.374 1.00 10.85 195 ALA B O 1
ATOM 3962 N N . THR B 1 227 ? 164.039 159.353 180.528 1.00 8.26 196 THR B N 1
ATOM 3963 C CA . THR B 1 227 ? 162.643 159.744 180.789 1.00 6.91 196 THR B CA 1
ATOM 3964 C C . THR B 1 227 ? 161.993 158.897 181.884 1.00 9.43 196 THR B C 1
ATOM 3965 O O . THR B 1 227 ? 160.829 159.113 182.220 1.00 9.72 196 THR B O 1
ATOM 3969 N N . VAL B 1 228 ? 162.722 157.911 182.403 1.00 8.20 197 VAL B N 1
ATOM 3970 C CA . VAL B 1 228 ? 162.182 157.014 183.412 1.00 5.90 197 VAL B CA 1
ATOM 3971 C C . VAL B 1 228 ? 161.817 157.752 184.681 1.00 7.47 197 VAL B C 1
ATOM 3972 O O . VAL B 1 228 ? 160.644 157.863 185.026 1.00 10.28 197 VAL B O 1
ATOM 3976 N N . GLY B 1 229 ? 162.826 158.251 185.379 1.00 8.42 198 GLY B N 1
ATOM 3977 C CA . GLY B 1 229 ? 162.613 159.039 186.586 1.00 10.00 198 GLY B CA 1
ATOM 3978 C C . GLY B 1 229 ? 162.071 158.205 187.737 1.00 10.52 198 GLY B C 1
ATOM 3979 O O . GLY B 1 229 ? 160.859 158.106 187.922 1.00 12.47 198 GLY B O 1
ATOM 3980 N N . TYR B 1 230 ? 162.961 157.641 188.539 1.00 13.16 199 TYR B N 1
ATOM 3981 C CA . TYR B 1 230 ? 162.518 156.872 189.692 1.00 15.69 199 TYR B CA 1
ATOM 3982 C C . TYR B 1 230 ? 162.082 157.777 190.835 1.00 18.21 199 TYR B C 1
ATOM 3983 O O . TYR B 1 230 ? 161.256 157.389 191.658 1.00 20.20 199 TYR B O 1
ATOM 3992 N N . GLY B 1 231 ? 162.634 158.983 190.891 1.00 18.31 200 GLY B N 1
ATOM 3993 C CA . GLY B 1 231 ? 162.274 159.920 191.949 1.00 19.69 200 GLY B CA 1
ATOM 3994 C C . GLY B 1 231 ? 163.064 159.668 193.230 1.00 21.17 200 GLY B C 1
ATOM 3995 O O . GLY B 1 231 ? 162.751 160.226 194.281 1.00 21.56 200 GLY B O 1
ATOM 3996 N N . ASP B 1 232 ? 164.082 158.826 193.139 1.00 17.68 201 ASP B N 1
ATOM 3997 C CA . ASP B 1 232 ? 164.901 158.490 194.289 1.00 17.25 201 ASP B CA 1
ATOM 3998 C C . ASP B 1 232 ? 165.748 159.657 194.728 1.00 20.88 201 ASP B C 1
ATOM 3999 O O . ASP B 1 232 ? 165.963 159.873 195.921 1.00 22.48 201 ASP B O 1
ATOM 4004 N N . ILE B 1 233 ? 166.244 160.402 193.757 1.00 20.24 202 ILE B N 1
ATOM 4005 C CA . ILE B 1 233 ? 167.109 161.532 194.023 1.00 20.56 202 ILE B CA 1
ATOM 4006 C C . ILE B 1 233 ? 166.520 162.804 193.464 1.00 21.12 202 ILE B C 1
ATOM 4007 O O . ILE B 1 233 ? 166.062 162.838 192.322 1.00 20.99 202 ILE B O 1
ATOM 4012 N N . THR B 1 234 ? 166.530 163.852 194.271 1.00 22.82 203 THR B N 1
ATOM 4013 C CA . THR B 1 234 ? 165.976 165.126 193.855 1.00 23.14 203 THR B CA 1
ATOM 4014 C C . THR B 1 234 ? 166.749 166.304 194.442 1.00 24.69 203 THR B C 1
ATOM 4015 O O . THR B 1 234 ? 167.493 166.148 195.409 1.00 26.66 203 THR B O 1
ATOM 4019 N N . PRO B 1 235 ? 166.562 167.483 193.854 1.00 22.01 204 PRO B N 1
ATOM 4020 C CA . PRO B 1 235 ? 167.167 168.734 194.275 1.00 23.24 204 PRO B CA 1
ATOM 4021 C C . PRO B 1 235 ? 166.658 169.192 195.620 1.00 24.35 204 PRO B C 1
ATOM 4022 O O . PRO B 1 235 ? 165.536 168.880 196.009 1.00 24.60 204 PRO B O 1
ATOM 4026 N N . SER B 1 236 ? 167.480 169.959 196.323 1.00 23.47 205 SER B N 1
ATOM 4027 C CA . SER B 1 236 ? 167.084 170.518 197.603 1.00 25.35 205 SER B CA 1
ATOM 4028 C C . SER B 1 236 ? 167.159 172.033 197.560 1.00 26.38 205 SER B C 1
ATOM 4029 O O . SER B 1 236 ? 166.314 172.726 198.131 1.00 26.04 205 SER B O 1
ATOM 4032 N N . THR B 1 237 ? 168.156 172.543 196.849 1.00 25.63 206 THR B N 1
ATOM 4033 C CA . THR B 1 237 ? 168.320 173.971 196.664 1.00 23.10 206 THR B CA 1
ATOM 4034 C C . THR B 1 237 ? 167.839 174.371 195.299 1.00 27.29 206 THR B C 1
ATOM 4035 O O . THR B 1 237 ? 167.781 173.543 194.390 1.00 23.57 206 THR B O 1
ATOM 4039 N N . ASP B 1 238 ? 167.531 175.644 195.138 1.00 22.82 207 ASP B N 1
ATOM 4040 C CA . ASP B 1 238 ? 167.098 176.144 193.854 1.00 24.67 207 ASP B CA 1
ATOM 4041 C C . ASP B 1 238 ? 168.173 175.920 192.813 1.00 25.39 207 ASP B C 1
ATOM 4042 O O . ASP B 1 238 ? 167.879 175.537 191.684 1.00 24.22 207 ASP B O 1
ATOM 4047 N N . SER B 1 239 ? 169.424 176.137 193.206 1.00 22.97 208 SER B N 1
ATOM 4048 C CA . SER B 1 239 ? 170.555 175.891 192.329 1.00 23.14 208 SER B CA 1
ATOM 4049 C C . SER B 1 239 ? 170.442 174.527 191.684 1.00 22.59 208 SER B C 1
ATOM 4050 O O . SER B 1 239 ? 170.507 174.391 190.460 1.00 24.03 208 SER B O 1
ATOM 4053 N N . GLN B 1 240 ? 170.266 173.516 192.525 1.00 22.73 209 GLN B N 1
ATOM 4054 C CA . GLN B 1 240 ? 170.143 172.146 192.070 1.00 23.45 209 GLN B CA 1
ATOM 4055 C C . GLN B 1 240 ? 168.934 171.975 191.169 1.00 23.28 209 GLN B C 1
ATOM 4056 O O . GLN B 1 240 ? 169.006 171.301 190.141 1.00 22.34 209 GLN B O 1
ATOM 4062 N N . ARG B 1 241 ? 167.824 172.594 191.554 1.00 22.21 210 ARG B N 1
ATOM 4063 C CA . ARG B 1 241 ? 166.604 172.526 190.767 1.00 20.11 210 ARG B CA 1
ATOM 4064 C C . ARG B 1 241 ? 166.834 173.058 189.372 1.00 19.97 210 ARG B C 1
ATOM 4065 O O . ARG B 1 241 ? 166.391 172.463 188.390 1.00 21.28 210 ARG B O 1
ATOM 4073 N N . ILE B 1 242 ? 167.539 174.171 189.283 1.00 20.39 211 ILE B N 1
ATOM 4074 C CA . ILE B 1 242 ? 167.821 174.794 188.010 1.00 19.99 211 ILE B CA 1
ATOM 4075 C C . ILE B 1 242 ? 168.606 173.865 187.118 1.00 19.07 211 ILE B C 1
ATOM 4076 O O . ILE B 1 242 ? 168.236 173.631 185.968 1.00 20.93 211 ILE B O 1
ATOM 4081 N N . TYR B 1 243 ? 169.688 173.323 187.663 1.00 19.55 212 TYR B N 1
ATOM 4082 C CA . TYR B 1 243 ? 170.520 172.386 186.932 1.00 17.84 212 TYR B CA 1
ATOM 4083 C C . TYR B 1 243 ? 169.690 171.231 186.441 1.00 17.81 212 TYR B C 1
ATOM 4084 O O . TYR B 1 243 ? 169.782 170.837 185.280 1.00 17.40 212 TYR B O 1
ATOM 4093 N N . THR B 1 244 ? 168.875 170.693 187.327 1.00 17.55 213 THR B N 1
ATOM 4094 C CA . THR B 1 244 ? 168.012 169.592 186.983 1.00 13.56 213 THR B CA 1
ATOM 4095 C C . THR B 1 244 ? 167.144 169.918 185.792 1.00 16.04 213 THR B C 1
ATOM 4096 O O . THR B 1 244 ? 167.039 169.122 184.862 1.00 16.06 213 THR B O 1
ATOM 4100 N N . ILE B 1 245 ? 166.535 171.097 185.809 1.00 17.04 214 ILE B N 1
ATOM 4101 C CA . ILE B 1 245 ? 165.681 171.507 184.710 1.00 13.78 214 ILE B CA 1
ATOM 4102 C C . ILE B 1 245 ? 166.442 171.532 183.404 1.00 13.44 214 ILE B C 1
ATOM 4103 O O . ILE B 1 245 ? 165.964 171.019 182.391 1.00 15.16 214 ILE B O 1
ATOM 4108 N N . PHE B 1 246 ? 167.636 172.093 183.444 1.00 13.27 215 PHE B N 1
ATOM 4109 C CA . PHE B 1 246 ? 168.509 172.095 182.286 1.00 12.56 215 PHE B CA 1
ATOM 4110 C C . PHE B 1 246 ? 168.719 170.687 181.762 1.00 14.02 215 PHE B C 1
ATOM 4111 O O . PHE B 1 246 ? 168.562 170.437 180.563 1.00 16.45 215 PHE B O 1
ATOM 4119 N N . VAL B 1 247 ? 169.079 169.781 182.652 1.00 13.41 216 VAL B N 1
ATOM 4120 C CA . VAL B 1 247 ? 169.339 168.404 182.272 1.00 10.72 216 VAL B CA 1
ATOM 4121 C C . VAL B 1 247 ? 168.123 167.755 181.660 1.00 12.28 216 VAL B C 1
ATOM 4122 O O . VAL B 1 247 ? 168.231 167.085 180.633 1.00 16.07 216 VAL B O 1
ATOM 4126 N N . MET B 1 248 ? 166.967 167.940 182.287 1.00 13.01 217 MET B N 1
ATOM 4127 C CA . MET B 1 248 ? 165.747 167.315 181.805 1.00 10.61 217 MET B CA 1
ATOM 4128 C C . MET B 1 248 ? 165.469 167.694 180.370 1.00 12.75 217 MET B C 1
ATOM 4129 O O . MET B 1 248 ? 165.116 166.846 179.552 1.00 14.36 217 MET B O 1
ATOM 4134 N N . ILE B 1 249 ? 165.652 168.967 180.059 1.00 12.75 218 ILE B N 1
ATOM 4135 C CA . ILE B 1 249 ? 165.414 169.448 178.713 1.00 10.94 218 ILE B CA 1
ATOM 4136 C C . ILE B 1 249 ? 166.325 168.772 177.718 1.00 11.30 218 ILE B C 1
ATOM 4137 O O . ILE B 1 249 ? 165.868 168.239 176.703 1.00 15.75 218 ILE B O 1
ATOM 4142 N N . LEU B 1 250 ? 167.613 168.795 178.002 1.00 13.05 219 LEU B N 1
ATOM 4143 C CA . LEU B 1 250 ? 168.593 168.219 177.108 1.00 11.71 219 LEU B CA 1
ATOM 4144 C C . LEU B 1 250 ? 168.369 166.734 176.901 1.00 14.13 219 LEU B C 1
ATOM 4145 O O . LEU B 1 250 ? 168.298 166.261 175.767 1.00 15.25 219 LEU B O 1
ATOM 4150 N N . GLY B 1 251 ? 168.262 166.004 178.004 1.00 13.16 220 GLY B N 1
ATOM 4151 C CA . GLY B 1 251 ? 168.099 164.558 177.963 1.00 12.76 220 GLY B CA 1
ATOM 4152 C C . GLY B 1 251 ? 166.892 164.148 177.139 1.00 11.88 220 GLY B C 1
ATOM 4153 O O . GLY B 1 251 ? 166.971 163.222 176.331 1.00 13.32 220 GLY B O 1
ATOM 4154 N N . ALA B 1 252 ? 165.780 164.852 177.330 1.00 9.21 221 ALA B N 1
ATOM 4155 C CA . ALA B 1 252 ? 164.569 164.579 176.578 1.00 9.50 221 ALA B CA 1
ATOM 4156 C C . ALA B 1 252 ? 164.824 164.704 175.089 1.00 12.64 221 ALA B C 1
ATOM 4157 O O . ALA B 1 252 ? 164.427 163.835 174.306 1.00 13.10 221 ALA B O 1
ATOM 4159 N N . GLY B 1 253 ? 165.492 165.782 174.701 1.00 13.71 222 GLY B N 1
ATOM 4160 C CA . GLY B 1 253 ? 165.804 166.022 173.304 1.00 10.63 222 GLY B CA 1
ATOM 4161 C C . GLY B 1 253 ? 166.634 164.895 172.726 1.00 10.69 222 GLY B C 1
ATOM 4162 O O . GLY B 1 253 ? 166.357 164.412 171.628 1.00 12.25 222 GLY B O 1
ATOM 4163 N N . VAL B 1 254 ? 167.642 164.464 173.471 1.00 10.47 223 VAL B N 1
ATOM 4164 C CA . VAL B 1 254 ? 168.501 163.386 173.015 1.00 10.40 223 VAL B CA 1
ATOM 4165 C C . VAL B 1 254 ? 167.694 162.155 172.678 1.00 11.64 223 VAL B C 1
ATOM 4166 O O . VAL B 1 254 ? 167.811 161.612 171.578 1.00 13.75 223 VAL B O 1
ATOM 4170 N N . TYR B 1 255 ? 166.870 161.729 173.619 1.00 11.49 224 TYR B N 1
ATOM 4171 C CA . TYR B 1 255 ? 166.050 160.550 173.437 1.00 9.28 224 TYR B CA 1
ATOM 4172 C C . TYR B 1 255 ? 165.213 160.649 172.178 1.00 12.82 224 TYR B C 1
ATOM 4173 O O . TYR B 1 255 ? 165.087 159.684 171.425 1.00 14.12 224 TYR B O 1
ATOM 4182 N N . ALA B 1 256 ? 164.644 161.825 171.955 1.00 11.88 225 ALA B N 1
ATOM 4183 C CA . ALA B 1 256 ? 163.829 162.051 170.778 1.00 10.67 225 ALA B CA 1
ATOM 4184 C C . ALA B 1 256 ? 164.621 161.808 169.499 1.00 11.33 225 ALA B C 1
ATOM 4185 O O . ALA B 1 256 ? 164.125 161.166 168.571 1.00 15.45 225 ALA B O 1
ATOM 4187 N N . THR B 1 257 ? 165.853 162.304 169.448 1.00 10.85 226 THR B N 1
ATOM 4188 C CA . THR B 1 257 ? 166.662 162.150 168.249 1.00 9.90 226 THR B CA 1
ATOM 4189 C C . THR B 1 257 ? 167.031 160.697 168.008 1.00 12.73 226 THR B C 1
ATOM 4190 O O . THR B 1 257 ? 167.145 160.261 166.862 1.00 16.12 226 THR B O 1
ATOM 4194 N N . VAL B 1 258 ? 167.158 159.935 169.087 1.00 12.17 227 VAL B N 1
ATOM 4195 C CA . VAL B 1 258 ? 167.420 158.512 168.964 1.00 9.44 227 VAL B CA 1
ATOM 4196 C C . VAL B 1 258 ? 166.307 157.843 168.203 1.00 11.14 227 VAL B C 1
ATOM 4197 O O . VAL B 1 258 ? 166.548 157.076 167.268 1.00 16.84 227 VAL B O 1
ATOM 4201 N N . ILE B 1 259 ? 165.079 158.160 168.586 1.00 10.69 228 ILE B N 1
ATOM 4202 C CA . ILE B 1 259 ? 163.918 157.647 167.895 1.00 9.23 228 ILE B CA 1
ATOM 4203 C C . ILE B 1 259 ? 163.939 158.048 166.441 1.00 14.61 228 ILE B C 1
ATOM 4204 O O . ILE B 1 259 ? 163.640 157.244 165.560 1.00 19.50 228 ILE B O 1
ATOM 4209 N N . GLY B 1 260 ? 164.297 159.303 166.196 1.00 14.22 229 GLY B N 1
ATOM 4210 C CA . GLY B 1 260 ? 164.386 159.841 164.845 1.00 14.88 229 GLY B CA 1
ATOM 4211 C C . GLY B 1 260 ? 165.135 158.904 163.912 1.00 15.94 229 GLY B C 1
ATOM 4212 O O . GLY B 1 260 ? 164.608 158.502 162.876 1.00 19.50 229 GLY B O 1
ATOM 4213 N N . ASN B 1 261 ? 166.368 158.560 164.275 1.00 13.43 230 ASN B N 1
ATOM 4214 C CA . ASN B 1 261 ? 167.151 157.656 163.447 1.00 14.87 230 ASN B CA 1
ATOM 4215 C C . ASN B 1 261 ? 166.452 156.346 163.223 1.00 19.51 230 ASN B C 1
ATOM 4216 O O . ASN B 1 261 ? 166.331 155.895 162.088 1.00 22.66 230 ASN B O 1
ATOM 4221 N N . ILE B 1 262 ? 165.988 155.730 164.295 1.00 18.20 231 ILE B N 1
ATOM 4222 C CA . ILE B 1 262 ? 165.343 154.436 164.176 1.00 13.31 231 ILE B CA 1
ATOM 4223 C C . ILE B 1 262 ? 164.225 154.472 163.169 1.00 18.79 231 ILE B C 1
ATOM 4224 O O . ILE B 1 262 ? 164.104 153.582 162.324 1.00 23.10 231 ILE B O 1
ATOM 4229 N N . ALA B 1 263 ? 163.414 155.510 163.251 1.00 16.54 232 ALA B N 1
ATOM 4230 C CA . ALA B 1 263 ? 162.301 155.679 162.345 1.00 15.42 232 ALA B CA 1
ATOM 4231 C C . ALA B 1 263 ? 162.771 155.833 160.910 1.00 19.11 232 ALA B C 1
ATOM 4232 O O . ALA B 1 263 ? 162.288 155.141 160.011 1.00 21.51 232 ALA B O 1
ATOM 4234 N N . SER B 1 264 ? 163.712 156.744 160.693 1.00 17.47 233 SER B N 1
ATOM 4235 C CA . SER B 1 264 ? 164.167 157.051 159.347 1.00 19.32 233 SER B CA 1
ATOM 4236 C C . SER B 1 264 ? 164.848 155.877 158.686 1.00 21.43 233 SER B C 1
ATOM 4237 O O . SER B 1 264 ? 164.679 155.641 157.490 1.00 25.65 233 SER B O 1
ATOM 4240 N N . ILE B 1 265 ? 165.603 155.126 159.465 1.00 20.10 234 ILE B N 1
ATOM 4241 C CA . ILE B 1 265 ? 166.325 153.994 158.931 1.00 20.89 234 ILE B CA 1
ATOM 4242 C C . ILE B 1 265 ? 165.383 152.910 158.522 1.00 23.74 234 ILE B C 1
ATOM 4243 O O . ILE B 1 265 ? 165.421 152.428 157.387 1.00 27.95 234 ILE B O 1
ATOM 4248 N N . LEU B 1 266 ? 164.538 152.520 159.450 1.00 21.74 235 LEU B N 1
ATOM 4249 C CA . LEU B 1 266 ? 163.626 151.438 159.228 1.00 20.85 235 LEU B CA 1
ATOM 4250 C C . LEU B 1 266 ? 162.714 151.716 158.056 1.00 23.50 235 LEU B C 1
ATOM 4251 O O . LEU B 1 266 ? 162.492 150.849 157.207 1.00 26.71 235 LEU B O 1
ATOM 4256 N N . GLY B 1 267 ? 162.185 152.930 158.008 1.00 21.40 236 GLY B N 1
ATOM 4257 C CA . GLY B 1 267 ? 161.287 153.318 156.939 1.00 26.31 236 GLY B CA 1
ATOM 4258 C C . GLY B 1 267 ? 161.959 153.214 155.573 1.00 27.65 236 GLY B C 1
ATOM 4259 O O . GLY B 1 267 ? 161.368 152.707 154.622 1.00 29.13 236 GLY B O 1
ATOM 4260 N N . SER B 1 268 ? 163.200 153.699 155.487 1.00 25.84 237 SER B N 1
ATOM 4261 C CA . SER B 1 268 ? 163.913 153.695 154.220 1.00 25.68 237 SER B CA 1
ATOM 4262 C C . SER B 1 268 ? 164.130 152.293 153.702 1.00 28.07 237 SER B C 1
ATOM 4263 O O . SER B 1 268 ? 164.103 152.057 152.493 1.00 31.71 237 SER B O 1
ATOM 4266 N N . LEU B 1 269 ? 164.302 151.356 154.612 1.00 25.09 238 LEU B N 1
ATOM 4267 C CA . LEU B 1 269 ? 164.461 149.982 154.222 1.00 23.69 238 LEU B CA 1
ATOM 4268 C C . LEU B 1 269 ? 163.215 149.485 153.522 1.00 29.04 238 LEU B C 1
ATOM 4269 O O . LEU B 1 269 ? 163.284 148.816 152.492 1.00 34.28 238 LEU B O 1
ATOM 4274 N N . ASP B 1 270 ? 162.057 149.857 154.072 1.00 27.60 239 ASP B N 1
ATOM 4275 C CA . ASP B 1 270 ? 160.787 149.473 153.479 1.00 29.90 239 ASP B CA 1
ATOM 4276 C C . ASP B 1 270 ? 160.608 150.076 152.103 1.00 34.12 239 ASP B C 1
ATOM 4277 O O . ASP B 1 270 ? 160.110 149.413 151.190 1.00 37.55 239 ASP B O 1
ATOM 4282 N N . LEU B 1 271 ? 161.034 151.322 151.947 1.00 33.19 240 LEU B N 1
ATOM 4283 C CA . LEU B 1 271 ? 160.908 152.008 150.673 1.00 35.22 240 LEU B CA 1
ATOM 4284 C C . LEU B 1 271 ? 161.651 151.275 149.574 1.00 37.32 240 LEU B C 1
ATOM 4285 O O . LEU B 1 271 ? 161.141 151.139 148.456 1.00 42.28 240 LEU B O 1
ATOM 4290 N N . ALA B 1 272 ? 162.839 150.786 149.888 1.00 33.71 241 ALA B N 1
ATOM 4291 C CA . ALA B 1 272 ? 163.633 150.040 148.928 1.00 36.87 241 ALA B CA 1
ATOM 4292 C C . ALA B 1 272 ? 162.871 148.824 148.417 1.00 41.24 241 ALA B C 1
ATOM 4293 O O . ALA B 1 272 ? 162.776 148.587 147.218 1.00 46.56 241 ALA B O 1
ATOM 4295 N N . LYS B 1 273 ? 162.316 148.062 149.357 1.00 39.63 242 LYS B N 1
ATOM 4296 C CA . LYS B 1 273 ? 161.564 146.875 148.990 1.00 41.96 242 LYS B CA 1
ATOM 4297 C C . LYS B 1 273 ? 160.330 147.228 148.162 1.00 44.14 242 LYS B C 1
ATOM 4298 O O . LYS B 1 273 ? 160.005 146.536 147.194 1.00 48.58 242 LYS B O 1
ATOM 4304 N N . ALA B 1 274 ? 159.656 148.310 148.546 1.00 42.17 243 ALA B N 1
ATOM 4305 C CA . ALA B 1 274 ? 158.455 148.756 147.842 1.00 44.64 243 ALA B CA 1
ATOM 4306 C C . ALA B 1 274 ? 158.749 149.013 146.378 1.00 49.88 243 ALA B C 1
ATOM 4307 O O . ALA B 1 274 ? 157.986 148.585 145.501 1.00 56.58 243 ALA B O 1
ATOM 4309 N N . ALA B 1 275 ? 159.854 149.686 146.106 1.00 46.22 244 ALA B N 1
ATOM 4310 C CA . ALA B 1 275 ? 160.275 149.952 144.747 1.00 49.47 244 ALA B CA 1
ATOM 4311 C C . ALA B 1 275 ? 160.372 148.658 143.948 1.00 53.75 244 ALA B C 1
ATOM 4312 O O . ALA B 1 275 ? 159.892 148.579 142.825 1.00 55.52 244 ALA B O 1
ATOM 4314 N N . GLN B 1 276 ? 160.972 147.643 144.555 1.00 53.52 245 GLN B N 1
ATOM 4315 C CA . GLN B 1 276 ? 161.106 146.347 143.888 1.00 58.18 245 GLN B CA 1
ATOM 4316 C C . GLN B 1 276 ? 159.760 145.761 143.455 1.00 56.55 245 GLN B C 1
ATOM 4317 O O . GLN B 1 276 ? 159.610 145.323 142.314 1.00 59.21 245 GLN B O 1
ATOM 4323 N N . ARG B 1 277 ? 158.792 145.743 144.362 1.00 51.97 246 ARG B N 1
ATOM 4324 C CA . ARG B 1 277 ? 157.480 145.162 144.082 1.00 55.16 246 ARG B CA 1
ATOM 4325 C C . ARG B 1 277 ? 156.561 146.071 143.250 1.00 63.19 246 ARG B C 1
ATOM 4326 O O . ARG B 1 277 ? 155.522 145.631 142.767 1.00 69.68 246 ARG B O 1
ATOM 4334 N N . LYS B 1 278 ? 156.953 147.337 143.122 1.00 57.56 247 LYS B N 1
ATOM 4335 C CA . LYS B 1 278 ? 156.139 148.384 142.468 1.00 60.40 247 LYS B CA 1
ATOM 4336 C C . LYS B 1 278 ? 155.292 147.889 141.313 1.00 68.32 247 LYS B C 1
ATOM 4337 O O . LYS B 1 278 ? 154.064 148.078 141.314 1.00 73.12 247 LYS B O 1
ATOM 4343 N N . LYS B 1 279 ? 155.910 147.296 140.310 1.00 66.07 248 LYS B N 1
ATOM 4344 C CA . LYS B 1 279 ? 155.217 146.889 139.118 1.00 68.58 248 LYS B CA 1
ATOM 4345 C C . LYS B 1 279 ? 154.192 145.805 139.408 1.00 72.02 248 LYS B C 1
ATOM 4346 O O . LYS B 1 279 ? 153.013 145.946 139.113 1.00 74.04 248 LYS B O 1
ATOM 4352 N N . MET B 1 280 ? 154.674 144.704 139.999 1.00 71.01 249 MET B N 1
ATOM 4353 C CA . MET B 1 280 ? 153.790 143.581 140.317 1.00 72.58 249 MET B CA 1
ATOM 4354 C C . MET B 1 280 ? 152.593 144.044 141.104 1.00 77.02 249 MET B C 1
ATOM 4355 O O . MET B 1 280 ? 151.465 143.612 140.829 1.00 74.32 249 MET B O 1
ATOM 4360 N N . ALA B 1 281 ? 152.816 144.913 142.067 1.00 73.95 250 ALA B N 1
ATOM 4361 C CA . ALA B 1 281 ? 151.764 145.461 142.894 1.00 77.85 250 ALA B CA 1
ATOM 4362 C C . ALA B 1 281 ? 150.698 146.138 142.047 1.00 77.09 250 ALA B C 1
ATOM 4363 O O . ALA B 1 281 ? 149.507 145.941 142.254 1.00 80.32 250 ALA B O 1
ATOM 4365 N N . GLN B 1 282 ? 151.147 146.938 141.078 1.00 72.70 251 GLN B N 1
ATOM 4366 C CA . GLN B 1 282 ? 150.219 147.603 140.180 1.00 77.36 251 GLN B CA 1
ATOM 4367 C C . GLN B 1 282 ? 149.356 146.592 139.441 1.00 81.06 251 GLN B C 1
ATOM 4368 O O . GLN B 1 282 ? 148.139 146.765 139.324 1.00 83.96 251 GLN B O 1
ATOM 4374 N N . VAL B 1 283 ? 149.991 145.529 138.972 1.00 77.15 252 VAL B N 1
ATOM 4375 C CA . VAL B 1 283 ? 149.296 144.462 138.269 1.00 84.11 252 VAL B CA 1
ATOM 4376 C C . VAL B 1 283 ? 148.290 143.782 139.167 1.00 77.68 252 VAL B C 1
ATOM 4377 O O . VAL B 1 283 ? 147.151 143.537 138.769 1.00 80.36 252 VAL B O 1
ATOM 4381 N N . ASP B 1 284 ? 148.716 143.477 140.381 1.00 77.53 253 ASP B N 1
ATOM 4382 C CA . ASP B 1 284 ? 147.856 142.830 141.350 1.00 82.70 253 ASP B CA 1
ATOM 4383 C C . ASP B 1 284 ? 146.633 143.679 141.618 1.00 79.36 253 ASP B C 1
ATOM 4384 O O . ASP B 1 284 ? 145.516 143.170 141.668 1.00 84.41 253 ASP B O 1
ATOM 4389 N N . SER B 1 285 ? 146.853 144.984 141.768 1.00 80.83 254 SER B N 1
ATOM 4390 C CA . SER B 1 285 ? 145.775 145.927 142.003 1.00 82.61 254 SER B CA 1
ATOM 4391 C C . SER B 1 285 ? 144.749 145.842 140.892 1.00 85.77 254 SER B C 1
ATOM 4392 O O . SER B 1 285 ? 143.546 145.768 141.142 1.00 85.88 254 SER B O 1
ATOM 4395 N N . PHE B 1 286 ? 145.240 145.821 139.661 1.00 84.31 255 PHE B N 1
ATOM 4396 C CA . PHE B 1 286 ? 144.398 145.672 138.490 1.00 87.83 255 PHE B CA 1
ATOM 4397 C C . PHE B 1 286 ? 143.584 144.399 138.564 1.00 86.74 255 PHE B C 1
ATOM 4398 O O . PHE B 1 286 ? 142.374 144.406 138.351 1.00 80.65 255 PHE B O 1
ATOM 4406 N N . LEU B 1 287 ? 144.262 143.298 138.868 1.00 83.83 256 LEU B N 1
ATOM 4407 C CA . LEU B 1 287 ? 143.605 142.011 138.956 1.00 85.26 256 LEU B CA 1
ATOM 4408 C C . LEU B 1 287 ? 142.516 142.025 140.003 1.00 82.28 256 LEU B C 1
ATOM 4409 O O . LEU B 1 287 ? 141.441 141.454 139.802 1.00 86.34 256 LEU B O 1
ATOM 4414 N N . LYS B 1 288 ? 142.793 142.679 141.125 1.00 88.02 257 LYS B N 1
ATOM 4415 C CA . LYS B 1 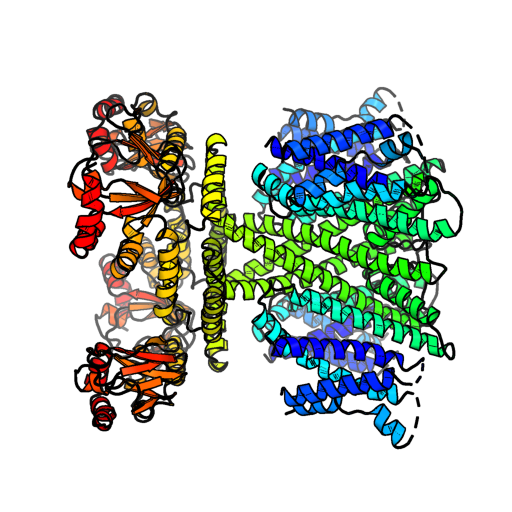288 ? 141.825 142.780 142.202 1.00 87.95 257 LYS B CA 1
ATOM 4416 C C . LYS B 1 288 ? 140.608 143.566 141.757 1.00 88.83 257 LYS B C 1
ATOM 4417 O O . LYS B 1 288 ? 139.477 143.199 142.065 1.00 94.55 257 LYS B O 1
ATOM 4423 N N . ALA B 1 289 ? 140.846 144.629 140.993 1.00 88.32 258 ALA B N 1
ATOM 4424 C CA . ALA B 1 289 ? 139.760 145.426 140.434 1.00 102.95 258 ALA B CA 1
ATOM 4425 C C . ALA B 1 289 ? 138.904 144.581 139.491 1.00 103.55 258 ALA B C 1
ATOM 4426 O O . ALA B 1 289 ? 137.680 144.699 139.474 1.00 97.72 258 ALA B O 1
ATOM 4428 N N . ARG B 1 290 ? 139.555 143.710 138.724 1.00 95.21 259 ARG B N 1
ATOM 4429 C CA . ARG B 1 290 ? 138.860 142.822 137.801 1.00 96.21 259 ARG B CA 1
ATOM 4430 C C . ARG B 1 290 ? 138.259 141.617 138.516 1.00 94.04 259 ARG B C 1
ATOM 4431 O O . ARG B 1 290 ? 137.419 140.915 137.972 1.00 96.49 259 ARG B O 1
ATOM 4439 N N . ASN B 1 291 ? 138.709 141.407 139.758 1.00 92.26 260 ASN B N 1
ATOM 4440 C CA . ASN B 1 291 ? 138.169 140.344 140.601 1.00 92.97 260 ASN B CA 1
ATOM 4441 C C . ASN B 1 291 ? 138.487 138.977 140.052 1.00 88.93 260 ASN B C 1
ATOM 4442 O O . ASN B 1 291 ? 137.626 138.085 140.024 1.00 92.04 260 ASN B O 1
ATOM 4447 N N . ILE B 1 292 ? 139.720 138.788 139.629 1.00 92.96 261 ILE B N 1
ATOM 4448 C CA . ILE B 1 292 ? 140.205 137.519 139.125 1.00 95.46 261 ILE B CA 1
ATOM 4449 C C . ILE B 1 292 ? 140.492 136.542 140.259 1.00 96.67 261 ILE B C 1
ATOM 4450 O O . ILE B 1 292 ? 140.898 136.967 141.352 1.00 90.26 261 ILE B O 1
ATOM 4455 N N . SER B 1 293 ? 140.251 135.261 140.040 1.00 98.87 262 SER B N 1
ATOM 4456 C CA . SER B 1 293 ? 140.467 134.242 141.065 1.00 94.30 262 SER B CA 1
ATOM 4457 C C . SER B 1 293 ? 141.946 134.050 141.405 1.00 96.42 262 SER B C 1
ATOM 4458 O O . SER B 1 293 ? 142.830 134.355 140.602 1.00 92.40 262 SER B O 1
ATOM 4461 N N . GLN B 1 294 ? 142.183 133.507 142.594 1.00 98.53 263 GLN B N 1
ATOM 4462 C CA . GLN B 1 294 ? 143.522 133.249 143.124 1.00 97.89 263 GLN B CA 1
ATOM 4463 C C . GLN B 1 294 ? 144.318 132.297 142.263 1.00 93.30 263 GLN B C 1
ATOM 4464 O O . GLN B 1 294 ? 145.543 132.417 142.161 1.00 94.57 263 GLN B O 1
ATOM 4470 N N . ASN B 1 295 ? 143.622 131.369 141.620 1.00 92.35 264 ASN B N 1
ATOM 4471 C CA . ASN B 1 295 ? 144.258 130.382 140.761 1.00 89.42 264 ASN B CA 1
ATOM 4472 C C . ASN B 1 295 ? 145.302 131.076 139.918 1.00 88.36 264 ASN B C 1
ATOM 4473 O O . ASN B 1 295 ? 146.430 130.600 139.793 1.00 86.53 264 ASN B O 1
ATOM 4478 N N . ILE B 1 296 ? 144.933 132.210 139.346 1.00 89.31 265 ILE B N 1
ATOM 4479 C CA . ILE B 1 296 ? 145.862 132.947 138.544 1.00 85.50 265 ILE B CA 1
ATOM 4480 C C . ILE B 1 296 ? 146.717 133.962 139.276 1.00 86.90 265 ILE B C 1
ATOM 4481 O O . ILE B 1 296 ? 147.937 133.976 139.131 1.00 81.62 265 ILE B O 1
ATOM 4486 N N . ARG B 1 297 ? 146.077 134.826 140.051 1.00 82.88 266 ARG B N 1
ATOM 4487 C CA . ARG B 1 297 ? 146.793 135.904 140.725 1.00 83.02 266 ARG B CA 1
ATOM 4488 C C . ARG B 1 297 ? 148.025 135.422 141.492 1.00 80.69 266 ARG B C 1
ATOM 4489 O O . ARG B 1 297 ? 149.062 136.075 141.473 1.00 80.61 266 ARG B O 1
ATOM 4497 N N . ARG B 1 298 ? 147.898 134.287 142.172 1.00 85.49 267 ARG B N 1
ATOM 4498 C CA . ARG B 1 298 ? 149.029 133.748 142.914 1.00 82.63 267 ARG B CA 1
ATOM 4499 C C . ARG B 1 298 ? 150.162 133.445 141.943 1.00 83.61 267 ARG B C 1
ATOM 4500 O O . ARG B 1 298 ? 151.306 133.847 142.173 1.00 80.59 267 ARG B O 1
ATOM 4508 N N . ARG B 1 299 ? 149.847 132.742 140.860 1.00 82.44 268 ARG B N 1
ATOM 4509 C CA . ARG B 1 299 ? 150.847 132.397 139.861 1.00 81.70 268 ARG B CA 1
ATOM 4510 C C . ARG B 1 299 ? 151.456 133.623 139.167 1.00 80.94 268 ARG B C 1
ATOM 4511 O O . ARG B 1 299 ? 152.649 133.686 138.884 1.00 83.73 268 ARG B O 1
ATOM 4519 N N . VAL B 1 300 ? 150.615 134.637 138.973 1.00 81.40 269 VAL B N 1
ATOM 4520 C CA . VAL B 1 300 ? 151.116 135.924 138.539 1.00 84.78 269 VAL B CA 1
ATOM 4521 C C . VAL B 1 300 ? 152.148 136.533 139.434 1.00 87.46 269 VAL B C 1
ATOM 4522 O O . VAL B 1 300 ? 153.230 136.904 138.995 1.00 79.04 269 VAL B O 1
ATOM 4526 N N . ARG B 1 301 ? 151.830 136.597 140.716 1.00 80.31 270 ARG B N 1
ATOM 4527 C CA . ARG B 1 301 ? 152.793 137.111 141.660 1.00 83.38 270 ARG B CA 1
ATOM 4528 C C . ARG B 1 301 ? 154.087 136.329 141.572 1.00 84.85 270 ARG B C 1
ATOM 4529 O O . ARG B 1 301 ? 155.160 136.917 141.445 1.00 78.13 270 ARG B O 1
ATOM 4537 N N . ASP B 1 302 ? 153.979 135.004 141.590 1.00 82.91 271 ASP B N 1
ATOM 4538 C CA . ASP B 1 302 ? 155.131 134.113 141.507 1.00 82.73 271 ASP B CA 1
ATOM 4539 C C . ASP B 1 302 ? 155.972 134.405 140.272 1.00 78.61 271 ASP B C 1
ATOM 4540 O O . ASP B 1 302 ? 157.199 134.443 140.335 1.00 77.92 271 ASP B O 1
ATOM 4545 N N . TYR B 1 303 ? 155.292 134.630 139.155 1.00 79.26 272 TYR B N 1
ATOM 4546 C CA . TYR B 1 303 ? 155.929 135.005 137.909 1.00 77.89 272 TYR B CA 1
ATOM 4547 C C . TYR B 1 303 ? 156.819 136.201 138.110 1.00 78.36 272 TYR B C 1
ATOM 4548 O O . TYR B 1 303 ? 158.003 136.169 137.770 1.00 81.18 272 TYR B O 1
ATOM 4557 N N . TYR B 1 304 ? 156.265 137.250 138.693 1.00 81.02 273 TYR B N 1
ATOM 4558 C CA . TYR B 1 304 ? 157.041 138.446 138.938 1.00 81.60 273 TYR B CA 1
ATOM 4559 C C . TYR B 1 304 ? 158.141 138.201 139.939 1.00 83.57 273 TYR B C 1
ATOM 4560 O O . TYR B 1 304 ? 159.256 138.682 139.761 1.00 82.77 273 TYR B O 1
ATOM 4569 N N . MET B 1 305 ? 157.842 137.435 140.977 1.00 81.60 274 MET B N 1
ATOM 4570 C CA . MET B 1 305 ? 158.828 137.157 142.010 1.00 80.80 274 MET B CA 1
ATOM 4571 C C . MET B 1 305 ? 160.068 136.519 141.424 1.00 95.50 274 MET B C 1
ATOM 4572 O O . MET B 1 305 ? 161.184 136.974 141.673 1.00 82.31 274 MET B O 1
ATOM 4577 N N . TYR B 1 306 ? 159.866 135.479 140.631 1.00 82.88 275 TYR B N 1
ATOM 4578 C CA . TYR B 1 306 ? 160.958 134.797 139.970 1.00 86.55 275 TYR B CA 1
ATOM 4579 C C . TYR B 1 306 ? 161.743 135.742 139.087 1.00 81.32 275 TYR B C 1
ATOM 4580 O O . TYR B 1 306 ? 162.978 135.752 139.114 1.00 87.06 275 TYR B O 1
ATOM 4589 N N . ILE B 1 307 ? 161.033 136.536 138.309 1.00 87.15 276 ILE B N 1
ATOM 4590 C CA . ILE B 1 307 ? 161.670 137.520 137.458 1.00 85.26 276 ILE B CA 1
ATOM 4591 C C . ILE B 1 307 ? 162.528 138.459 138.259 1.00 87.49 276 ILE B C 1
ATOM 4592 O O . ILE B 1 307 ? 163.660 138.745 137.881 1.00 90.45 276 ILE B O 1
ATOM 4597 N N . ILE B 1 308 ? 161.987 138.934 139.373 1.00 83.39 277 ILE B N 1
ATOM 4598 C CA . ILE B 1 308 ? 162.714 139.812 140.264 1.00 83.93 277 ILE B CA 1
ATOM 4599 C C . ILE B 1 308 ? 163.974 139.145 140.768 1.00 86.08 277 ILE B C 1
ATOM 4600 O O . ILE B 1 308 ? 165.046 139.749 140.778 1.00 90.23 277 ILE B O 1
ATOM 4605 N N . ASP B 1 309 ? 163.842 137.888 141.172 1.00 87.48 278 ASP B N 1
ATOM 4606 C CA . ASP B 1 309 ? 164.964 137.110 141.666 1.00 89.28 278 ASP B CA 1
ATOM 4607 C C . ASP B 1 309 ? 166.078 137.062 140.646 1.00 90.74 278 ASP B C 1
ATOM 4608 O O . ASP B 1 309 ? 167.256 137.144 140.988 1.00 95.47 278 ASP B O 1
ATOM 4613 N N . ARG B 1 310 ? 165.698 136.925 139.386 1.00 90.15 279 ARG B N 1
ATOM 4614 C CA . ARG B 1 310 ? 166.663 136.842 138.309 1.00 93.41 279 ARG B CA 1
ATOM 4615 C C . ARG B 1 310 ? 167.125 138.207 137.825 1.00 92.20 279 ARG B C 1
ATOM 4616 O O . ARG B 1 310 ? 168.245 138.354 137.336 1.00 86.73 279 ARG B O 1
ATOM 4624 N N . GLY B 1 311 ? 166.247 139.197 137.927 1.00 94.37 280 GLY B N 1
ATOM 4625 C CA . GLY B 1 311 ? 166.536 140.537 137.435 1.00 98.00 280 GLY B CA 1
ATOM 4626 C C . GLY B 1 311 ? 166.409 140.614 135.908 1.00 96.34 280 GLY B C 1
ATOM 4627 O O . GLY B 1 311 ? 166.770 141.620 135.296 1.00 91.43 280 GLY B O 1
ATOM 4628 N N . TRP B 1 312 ? 165.892 139.546 135.299 1.00 94.04 281 TRP B N 1
ATOM 4629 C CA . TRP B 1 312 ? 165.760 139.458 133.845 1.00 91.76 281 TRP B CA 1
ATOM 4630 C C . TRP B 1 312 ? 164.756 140.465 133.295 1.00 91.19 281 TRP B C 1
ATOM 4631 O O . TRP B 1 312 ? 164.828 140.847 132.128 1.00 87.09 281 TRP B O 1
ATOM 4642 N N . GLY B 1 313 ? 163.831 140.898 134.148 1.00 93.60 282 GLY B N 1
ATOM 4643 C CA . GLY B 1 313 ? 162.814 141.874 133.773 1.00 100.31 282 GLY B CA 1
ATOM 4644 C C . GLY B 1 313 ? 163.405 143.250 133.493 1.00 91.03 282 GLY B C 1
ATOM 4645 O O . GLY B 1 313 ? 162.766 144.088 132.853 1.00 87.94 282 GLY B O 1
ATOM 4646 N N . GLU B 1 314 ? 164.618 143.490 133.968 1.00 120.00 283 GLU B N 1
ATOM 4647 C CA . GLU B 1 314 ? 165.263 144.761 133.728 1.00 120.00 283 GLU B CA 1
ATOM 4648 C C . GLU B 1 314 ? 165.710 144.876 132.293 1.00 120.00 283 GLU B C 1
ATOM 4649 O O . GLU B 1 314 ? 166.273 143.932 131.734 1.00 120.00 283 GLU B O 1
ATOM 4651 N N . ASP B 1 315 ? 165.507 146.045 131.696 1.00 120.00 284 ASP B N 1
ATOM 4652 C CA . ASP B 1 315 ? 166.020 146.298 130.360 1.00 120.00 284 ASP B CA 1
ATOM 4653 C C . ASP B 1 315 ? 167.526 146.434 130.390 1.00 120.00 284 ASP B C 1
ATOM 4654 O O . ASP B 1 315 ? 168.058 147.542 130.363 1.00 120.00 284 ASP B O 1
ATOM 4656 N N . GLU B 1 316 ? 168.198 145.296 130.448 1.00 120.00 285 GLU B N 1
ATOM 4657 C CA . GLU B 1 316 ? 169.645 145.225 130.506 1.00 120.00 285 GLU B CA 1
ATOM 4658 C C . GLU B 1 316 ? 170.303 146.203 129.551 1.00 120.00 285 GLU B C 1
ATOM 4659 O O . GLU B 1 316 ? 171.140 147.002 129.956 1.00 120.00 285 GLU B O 1
ATOM 4661 N N . ASN B 1 317 ? 169.913 146.142 128.288 1.00 120.00 286 ASN B N 1
ATOM 4662 C CA . ASN B 1 317 ? 170.419 147.060 127.280 1.00 120.00 286 ASN B CA 1
ATOM 4663 C C . ASN B 1 317 ? 170.376 148.517 127.758 1.00 120.00 286 ASN B C 1
ATOM 4664 O O . ASN B 1 317 ? 171.417 149.130 127.994 1.00 120.00 286 ASN B O 1
ATOM 4666 N N . ALA B 1 318 ? 169.161 149.067 127.868 1.00 120.00 287 ALA B N 1
ATOM 4667 C CA . ALA B 1 318 ? 168.959 150.475 128.226 1.00 120.00 287 ALA B CA 1
ATOM 4668 C C . ALA B 1 318 ? 169.658 150.827 129.520 1.00 120.00 287 ALA B C 1
ATOM 4669 O O . ALA B 1 318 ? 170.237 151.907 129.654 1.00 120.00 287 ALA B O 1
ATOM 4671 N N . LEU B 1 319 ? 169.602 149.914 130.470 1.00 120.00 288 LEU B N 1
ATOM 4672 C CA . LEU B 1 319 ? 170.267 150.096 131.736 1.00 120.00 288 LEU B CA 1
ATOM 4673 C C . LEU B 1 319 ? 171.753 150.321 131.517 1.00 120.00 288 LEU B C 1
ATOM 4674 O O . LEU B 1 319 ? 172.325 151.298 132.000 1.00 120.00 288 LEU B O 1
ATOM 4676 N N . LEU B 1 320 ? 172.367 149.420 130.761 1.00 120.00 289 LEU B N 1
ATOM 4677 C CA . LEU B 1 320 ? 173.793 149.482 130.475 1.00 120.00 289 LEU B CA 1
ATOM 4678 C C . LEU B 1 320 ? 174.149 150.654 129.565 1.00 120.00 289 LEU B C 1
ATOM 4679 O O . LEU B 1 320 ? 175.301 151.085 129.526 1.00 120.00 289 LEU B O 1
ATOM 4681 N N . ASN B 1 321 ? 173.159 151.173 128.837 1.00 120.00 290 ASN B N 1
ATOM 4682 C CA . ASN B 1 321 ? 173.409 152.229 127.865 1.00 120.00 290 ASN B CA 1
ATOM 4683 C C . ASN B 1 321 ? 173.902 153.541 128.475 1.00 120.00 290 ASN B C 1
ATOM 4684 O O . ASN B 1 321 ? 174.315 154.442 127.745 1.00 120.00 290 ASN B O 1
ATOM 4686 N N . ASP B 1 322 ? 173.895 153.655 129.797 1.00 120.00 291 ASP B N 1
ATOM 4687 C CA . ASP B 1 322 ? 174.430 154.850 130.418 1.00 120.00 291 ASP B CA 1
ATOM 4688 C C . ASP B 1 322 ? 175.879 154.655 130.895 1.00 120.00 291 ASP B C 1
ATOM 4689 O O . ASP B 1 322 ? 176.429 155.501 131.593 1.00 120.00 291 ASP B O 1
ATOM 4691 N N . LEU B 1 323 ? 176.474 153.525 130.512 1.00 120.00 292 LEU B N 1
ATOM 4692 C CA . LEU B 1 323 ? 177.830 153.197 130.946 1.00 120.00 292 LEU B CA 1
ATOM 4693 C C . LEU B 1 323 ? 178.883 153.566 129.901 1.00 120.00 292 LEU B C 1
ATOM 4694 O O . LEU B 1 323 ? 178.656 153.401 128.697 1.00 120.00 292 LEU B O 1
ATOM 4696 N N . PRO B 1 324 ? 180.044 154.038 130.339 1.00 120.00 293 PRO B N 1
ATOM 4697 C CA . PRO B 1 324 ? 181.128 154.383 129.436 1.00 120.00 293 PRO B CA 1
ATOM 4698 C C . PRO B 1 324 ? 181.381 153.163 128.573 1.00 120.00 293 PRO B C 1
ATOM 4699 O O . PRO B 1 324 ? 181.794 152.121 129.071 1.00 120.00 293 PRO B O 1
ATOM 4701 N N . ILE B 1 325 ? 181.131 153.325 127.294 1.00 120.00 294 ILE B N 1
ATOM 4702 C CA . ILE B 1 325 ? 181.130 152.223 126.350 1.00 120.00 294 ILE B CA 1
ATOM 4703 C C . ILE B 1 325 ? 182.307 151.280 126.522 1.00 120.00 294 ILE B C 1
ATOM 4704 O O . ILE B 1 325 ? 182.170 150.075 126.323 1.00 120.00 294 ILE B O 1
ATOM 4706 N N . SER B 1 326 ? 183.459 151.807 126.940 1.00 120.00 295 SER B N 1
ATOM 4707 C CA . SER B 1 326 ? 184.633 150.983 127.144 1.00 120.00 295 SER B CA 1
ATOM 4708 C C . SER B 1 326 ? 184.393 149.912 128.194 1.00 120.00 295 SER B C 1
ATOM 4709 O O . SER B 1 326 ? 184.384 148.713 127.887 1.00 120.00 295 SER B O 1
ATOM 4711 N N . LEU B 1 327 ? 184.182 150.342 129.418 1.00 120.00 296 LEU B N 1
ATOM 4712 C CA . LEU B 1 327 ? 183.945 149.420 130.504 1.00 120.00 296 LEU B CA 1
ATOM 4713 C C . LEU B 1 327 ? 182.605 148.731 130.332 1.00 120.00 296 LEU B C 1
ATOM 4714 O O . LEU B 1 327 ? 182.445 147.575 130.719 1.00 120.00 296 LEU B O 1
ATOM 4716 N N . ARG B 1 328 ? 181.653 149.438 129.722 1.00 120.00 297 ARG B N 1
ATOM 4717 C CA . ARG B 1 328 ? 180.350 148.867 129.415 1.00 120.00 297 ARG B CA 1
ATOM 4718 C C . ARG B 1 328 ? 180.506 147.573 128.663 1.00 120.00 297 ARG B C 1
ATOM 4719 O O . ARG B 1 328 ? 179.920 146.558 129.028 1.00 120.00 297 ARG B O 1
ATOM 4721 N N . ARG B 1 329 ? 181.308 147.620 127.611 1.00 120.00 298 ARG B N 1
ATOM 4722 C CA . ARG B 1 329 ? 181.592 146.434 126.834 1.00 120.00 298 ARG B CA 1
ATOM 4723 C C . ARG B 1 329 ? 182.265 145.388 127.683 1.00 120.00 298 ARG B C 1
ATOM 4724 O O . ARG B 1 329 ? 181.929 144.209 127.582 1.00 120.00 298 ARG B O 1
ATOM 4726 N N . GLU B 1 330 ? 183.197 145.798 128.535 1.00 120.00 299 GLU B N 1
ATOM 4727 C CA . GLU B 1 330 ? 183.849 144.828 129.398 1.00 120.00 299 GLU B CA 1
ATOM 4728 C C . GLU B 1 330 ? 182.829 144.109 130.265 1.00 120.00 299 GLU B C 1
ATOM 4729 O O . GLU B 1 330 ? 182.905 142.895 130.444 1.00 120.00 299 GLU B O 1
ATOM 4731 N N . VAL B 1 331 ? 181.873 144.859 130.788 1.00 120.00 300 VAL B N 1
ATOM 4732 C CA . VAL B 1 331 ? 180.817 144.254 131.570 1.00 120.00 300 VAL B CA 1
ATOM 4733 C C . VAL B 1 331 ? 179.967 143.361 130.708 1.00 120.00 300 VAL B C 1
ATOM 4734 O O . VAL B 1 331 ? 179.592 142.258 131.123 1.00 120.00 300 VAL B O 1
ATOM 4736 N N . LYS B 1 332 ? 179.684 143.816 129.506 1.00 120.00 301 LYS B N 1
ATOM 4737 C CA . LYS B 1 332 ? 178.957 143.016 128.557 1.00 120.00 301 LYS B CA 1
ATOM 4738 C C . LYS B 1 332 ? 179.680 141.689 128.343 1.00 120.00 301 LYS B C 1
ATOM 4739 O O . LYS B 1 332 ? 179.049 140.636 128.281 1.00 120.00 301 LYS B O 1
ATOM 4741 N N . ILE B 1 333 ? 181.012 141.748 128.272 1.00 120.00 302 ILE B N 1
ATOM 4742 C CA . ILE B 1 333 ? 181.836 140.545 128.160 1.00 120.00 302 ILE B CA 1
ATOM 4743 C C . ILE B 1 333 ? 181.654 139.648 129.370 1.00 120.00 302 ILE B C 1
ATOM 4744 O O . ILE B 1 333 ? 181.580 138.429 129.231 1.00 120.00 302 ILE B O 1
ATOM 4746 N N . GLN B 1 334 ? 181.553 140.245 130.550 1.00 120.00 303 GLN B N 1
ATOM 4747 C CA . GLN B 1 334 ? 181.261 139.487 131.755 1.00 120.00 303 GLN B CA 1
ATOM 4748 C C . GLN B 1 334 ? 179.916 138.798 131.640 1.00 120.00 303 GLN B C 1
ATOM 4749 O O . GLN B 1 334 ? 179.742 137.672 132.098 1.00 120.00 303 GLN B O 1
ATOM 4751 N N . LEU B 1 335 ? 178.971 139.471 130.996 1.00 120.00 304 LEU B N 1
ATOM 4752 C CA . LEU B 1 335 ? 177.674 138.873 130.760 1.00 120.00 304 LEU B CA 1
ATOM 4753 C C . LEU B 1 335 ? 177.779 137.788 129.706 1.00 120.00 304 LEU B C 1
ATOM 4754 O O . LEU B 1 335 ? 177.101 136.763 129.794 1.00 120.00 304 LEU B O 1
ATOM 4756 N N . HIS B 1 336 ? 178.668 137.978 128.736 1.00 120.00 305 HIS B N 1
ATOM 4757 C CA . HIS B 1 336 ? 178.928 136.937 127.760 1.00 120.00 305 HIS B CA 1
ATOM 4758 C C . HIS B 1 336 ? 179.521 135.732 128.461 1.00 120.00 305 HIS B C 1
ATOM 4759 O O . HIS B 1 336 ? 179.124 134.602 128.199 1.00 120.00 305 HIS B O 1
ATOM 4761 N N . ARG B 1 337 ? 180.433 135.986 129.399 1.00 120.00 306 ARG B N 1
ATOM 4762 C CA . ARG B 1 337 ? 180.976 134.929 130.233 1.00 120.00 306 ARG B CA 1
ATOM 4763 C C . ARG B 1 337 ? 179.866 134.200 130.965 1.00 120.00 306 ARG B C 1
ATOM 4764 O O . ARG B 1 337 ? 179.785 132.973 130.904 1.00 120.00 306 ARG B O 1
ATOM 4766 N N . ASP B 1 338 ? 178.846 134.900 131.431 1.00 120.00 307 ASP B N 1
ATOM 4767 C CA . ASP B 1 338 ? 177.842 134.190 132.218 1.00 120.00 307 ASP B CA 1
ATOM 4768 C C . ASP B 1 338 ? 177.192 132.987 131.513 1.00 120.00 307 ASP B C 1
ATOM 4769 O O . ASP B 1 338 ? 177.009 131.946 132.143 1.00 120.00 307 ASP B O 1
ATOM 4771 N N . LEU B 1 339 ? 176.844 133.099 130.234 1.00 120.00 308 LEU B N 1
ATOM 4772 C CA . LEU B 1 339 ? 176.232 131.957 129.539 1.00 120.00 308 LEU B CA 1
ATOM 4773 C C . LEU B 1 339 ? 177.126 131.180 128.551 1.00 120.00 308 LEU B C 1
ATOM 4774 O O . LEU B 1 339 ? 176.698 130.171 127.990 1.00 120.00 308 LEU B O 1
ATOM 4776 N N . LEU B 1 340 ? 178.351 131.650 128.342 1.00 120.00 309 LEU B N 1
ATOM 4777 C CA . LEU B 1 340 ? 179.286 131.039 127.381 1.00 120.00 309 LEU B CA 1
ATOM 4778 C C . LEU B 1 340 ? 179.851 129.613 127.570 1.00 120.00 309 LEU B C 1
ATOM 4779 O O . LEU B 1 340 ? 179.945 128.854 126.606 1.00 120.00 309 LEU B O 1
ATOM 4781 N N . GLU B 1 341 ? 180.221 129.254 128.796 1.00 120.00 310 GLU B N 1
ATOM 4782 C CA . GLU B 1 341 ? 180.869 127.960 129.078 1.00 120.00 310 GLU B CA 1
ATOM 4783 C C . GLU B 1 341 ? 180.144 126.620 128.836 1.00 120.00 310 GLU B C 1
ATOM 4784 O O . GLU B 1 341 ? 180.750 125.671 128.340 1.00 120.00 310 GLU B O 1
ATOM 4786 N N . LYS B 1 342 ? 178.866 126.545 129.185 1.00 120.00 311 LYS B N 1
ATOM 4787 C CA . LYS B 1 342 ? 178.093 125.316 129.075 1.00 120.00 311 LYS B CA 1
ATOM 4788 C C . LYS B 1 342 ? 178.119 124.728 127.674 1.00 120.00 311 LYS B C 1
ATOM 4789 O O . LYS B 1 342 ? 178.291 123.522 127.495 1.00 120.00 311 LYS B O 1
ATOM 4791 N N . VAL B 1 343 ? 177.879 125.579 126.692 1.00 120.00 312 VAL B N 1
ATOM 4792 C CA . VAL B 1 343 ? 177.714 125.148 125.322 1.00 120.00 312 VAL B CA 1
ATOM 4793 C C . VAL B 1 343 ? 179.032 124.854 124.626 1.00 120.00 312 VAL B C 1
ATOM 4794 O O . VAL B 1 343 ? 179.796 125.777 124.364 1.00 120.00 312 VAL B O 1
ATOM 4796 N N . PRO B 1 344 ? 179.292 123.578 124.300 1.00 120.00 313 PRO B N 1
ATOM 4797 C CA . PRO B 1 344 ? 180.468 123.071 123.593 1.00 120.00 313 PRO B CA 1
ATOM 4798 C C . PRO B 1 344 ? 180.749 123.806 122.295 1.00 120.00 313 PRO B C 1
ATOM 4799 O O . PRO B 1 344 ? 181.905 123.955 121.903 1.00 120.00 313 PRO B O 1
ATOM 4801 N N . PHE B 1 345 ? 179.701 124.300 121.646 1.00 120.00 314 PHE B N 1
ATOM 4802 C CA . PHE B 1 345 ? 179.854 125.089 120.446 1.00 120.00 314 PHE B CA 1
ATOM 4803 C C . PHE B 1 345 ? 180.680 126.320 120.712 1.00 120.00 314 PHE B C 1
ATOM 4804 O O . PHE B 1 345 ? 181.443 126.766 119.858 1.00 120.00 314 PHE B O 1
ATOM 4806 N N . LEU B 1 346 ? 180.482 126.889 121.886 1.00 120.00 315 LEU B N 1
ATOM 4807 C CA . LEU B 1 346 ? 181.086 128.132 122.269 1.00 120.00 315 LEU B CA 1
ATOM 4808 C C . LEU B 1 346 ? 182.363 127.881 123.019 1.00 120.00 315 LEU B C 1
ATOM 4809 O O . LEU B 1 346 ? 183.316 128.650 122.901 1.00 120.00 315 LEU B O 1
ATOM 4811 N N . LYS B 1 347 ? 182.435 126.729 123.681 1.00 120.00 316 LYS B N 1
ATOM 4812 C CA . LYS B 1 347 ? 183.703 126.250 124.202 1.00 120.00 316 LYS B CA 1
ATOM 4813 C C . LYS B 1 347 ? 184.712 126.195 123.071 1.00 120.00 316 LYS B C 1
ATOM 4814 O O . LYS B 1 347 ? 185.842 126.666 123.202 1.00 120.00 316 LYS B O 1
ATOM 4816 N N . GLY B 1 348 ? 184.281 125.630 121.943 1.00 120.00 317 GLY B N 1
ATOM 4817 C CA . GLY B 1 348 ? 185.106 125.550 120.755 1.00 120.00 317 GLY B CA 1
ATOM 4818 C C . GLY B 1 348 ? 184.781 126.637 119.730 1.00 120.00 317 GLY B C 1
ATOM 4819 O O . GLY B 1 348 ? 184.902 126.401 118.530 1.00 120.00 317 GLY B O 1
ATOM 4820 N N . ALA B 1 349 ? 184.416 127.833 120.191 1.00 120.00 318 ALA B N 1
ATOM 4821 C CA . ALA B 1 349 ? 184.271 128.971 119.297 1.00 120.00 318 ALA B CA 1
ATOM 4822 C C . ALA B 1 349 ? 185.362 129.970 119.570 1.00 120.00 318 ALA B C 1
ATOM 4823 O O . ALA B 1 349 ? 186.032 129.904 120.600 1.00 120.00 318 ALA B O 1
ATOM 4825 N N . ASP B 1 350 ? 185.528 130.914 118.660 1.00 120.00 319 ASP B N 1
ATOM 4826 C CA . ASP B 1 350 ? 186.472 131.987 118.870 1.00 120.00 319 ASP B CA 1
ATOM 4827 C C . ASP B 1 350 ? 185.721 133.136 119.540 1.00 120.00 319 ASP B C 1
ATOM 4828 O O . ASP B 1 350 ? 184.490 133.140 119.537 1.00 120.00 319 ASP B O 1
ATOM 4830 N N . PRO B 1 351 ? 186.432 134.129 120.067 1.00 120.00 320 PRO B N 1
ATOM 4831 C CA . PRO B 1 351 ? 185.875 135.142 120.956 1.00 120.00 320 PRO B CA 1
ATOM 4832 C C . PRO B 1 351 ? 185.232 136.278 120.200 1.00 120.00 320 PRO B C 1
ATOM 4833 O O . PRO B 1 351 ? 184.380 136.983 120.739 1.00 120.00 320 PRO B O 1
ATOM 4835 N N . ALA B 1 352 ? 185.629 136.456 118.950 1.00 120.00 321 ALA B N 1
ATOM 4836 C CA . ALA B 1 352 ? 184.986 137.431 118.094 1.00 120.00 321 ALA B CA 1
ATOM 4837 C C . ALA B 1 352 ? 183.558 136.994 117.847 1.00 120.00 321 ALA B C 1
ATOM 4838 O O . ALA B 1 352 ? 182.628 137.797 117.946 1.00 120.00 321 ALA B O 1
ATOM 4840 N N . LEU B 1 353 ? 183.401 135.703 117.564 1.00 120.00 322 LEU B N 1
ATOM 4841 C CA . LEU B 1 353 ? 182.108 135.078 117.451 1.00 120.00 322 LEU B CA 1
ATOM 4842 C C . LEU B 1 353 ? 181.339 135.178 118.706 1.00 120.00 322 LEU B C 1
ATOM 4843 O O . LEU B 1 353 ? 180.205 135.640 118.689 1.00 120.00 322 LEU B O 1
ATOM 4845 N N . VAL B 1 354 ? 181.940 134.744 119.801 1.00 120.00 323 VAL B N 1
ATOM 4846 C CA . VAL B 1 354 ? 181.264 134.812 121.072 1.00 120.00 323 VAL B CA 1
ATOM 4847 C C . VAL B 1 354 ? 180.760 136.208 121.353 1.00 120.00 323 VAL B C 1
ATOM 4848 O O . VAL B 1 354 ? 179.598 136.383 121.684 1.00 120.00 323 VAL B O 1
ATOM 4850 N N . THR B 1 355 ? 181.622 137.203 121.202 1.00 120.00 324 THR B N 1
ATOM 4851 C CA . THR B 1 355 ? 181.241 138.584 121.423 1.00 120.00 324 THR B CA 1
ATOM 4852 C C . THR B 1 355 ? 180.065 138.995 120.560 1.00 120.00 324 THR B C 1
ATOM 4853 O O . THR B 1 355 ? 179.072 139.529 121.060 1.00 120.00 324 THR B O 1
ATOM 4855 N N . SER B 1 356 ? 180.200 138.760 119.257 1.00 120.00 325 SER B N 1
ATOM 4856 C CA . SER B 1 356 ? 179.192 139.113 118.276 1.00 120.00 325 SER B CA 1
ATOM 4857 C C . SER B 1 356 ? 177.862 138.480 118.612 1.00 120.00 325 SER B C 1
ATOM 4858 O O . SER B 1 356 ? 176.811 139.126 118.571 1.00 120.00 325 SER B O 1
ATOM 4860 N N . LEU B 1 357 ? 177.922 137.202 118.920 1.00 120.00 326 LEU B N 1
ATOM 4861 C CA . LEU B 1 357 ? 176.762 136.409 119.193 1.00 120.00 326 LEU B CA 1
ATOM 4862 C C . LEU B 1 357 ? 176.105 136.810 120.485 1.00 120.00 326 LEU B C 1
ATOM 4863 O O . LEU B 1 357 ? 174.899 137.005 120.519 1.00 120.00 326 LEU B O 1
ATOM 4865 N N . VAL B 1 358 ? 176.898 136.959 121.531 1.00 120.00 327 VAL B N 1
ATOM 4866 C CA . VAL B 1 358 ? 176.422 137.412 122.826 1.00 120.00 327 VAL B CA 1
ATOM 4867 C C . VAL B 1 358 ? 175.659 138.705 122.747 1.00 120.00 327 VAL B C 1
ATOM 4868 O O . VAL B 1 358 ? 174.581 138.832 123.324 1.00 120.00 327 VAL B O 1
ATOM 4870 N N . PHE B 1 359 ? 176.202 139.647 121.989 1.00 120.00 328 PHE B N 1
ATOM 4871 C CA . PHE B 1 359 ? 175.496 140.862 121.657 1.00 120.00 328 PHE B CA 1
ATOM 4872 C C . PHE B 1 359 ? 174.116 140.536 121.046 1.00 120.00 328 PHE B C 1
ATOM 4873 O O . PHE B 1 359 ? 173.098 141.097 121.455 1.00 120.00 328 PHE B O 1
ATOM 4875 N N . SER B 1 360 ? 174.089 139.620 120.072 1.00 120.00 329 SER B N 1
ATOM 4876 C CA . SER B 1 360 ? 172.848 139.183 119.426 1.00 120.00 329 SER B CA 1
ATOM 4877 C C . SER B 1 360 ? 171.826 138.436 120.313 1.00 120.00 329 SER B C 1
ATOM 4878 O O . SER B 1 360 ? 170.622 138.654 120.169 1.00 120.00 329 SER B O 1
ATOM 4880 N N . MET B 1 361 ? 172.285 137.527 121.173 1.00 120.00 330 MET B N 1
ATOM 4881 C CA . MET B 1 361 ? 171.381 136.622 121.901 1.00 120.00 330 MET B CA 1
ATOM 4882 C C . MET B 1 361 ? 170.346 137.314 122.765 1.00 120.00 330 MET B C 1
ATOM 4883 O O . MET B 1 361 ? 170.657 138.251 123.502 1.00 120.00 330 MET B O 1
ATOM 4885 N N . LYS B 1 362 ? 169.106 136.828 122.687 1.00 120.00 331 LYS B N 1
ATOM 4886 C CA . LYS B 1 362 ? 168.015 137.409 123.458 1.00 120.00 331 LYS B CA 1
ATOM 4887 C C . LYS B 1 362 ? 167.436 136.432 124.488 1.00 120.00 331 LYS B C 1
ATOM 4888 O O . LYS B 1 362 ? 167.188 135.279 124.173 1.00 120.00 331 LYS B O 1
ATOM 4890 N N . PRO B 1 363 ? 167.161 136.883 125.708 1.00 120.00 332 PRO B N 1
ATOM 4891 C CA . PRO B 1 363 ? 166.694 135.970 126.758 1.00 120.00 332 PRO B CA 1
ATOM 4892 C C . PRO B 1 363 ? 165.179 135.863 126.794 1.00 120.00 332 PRO B C 1
ATOM 4893 O O . PRO B 1 363 ? 164.480 136.858 126.977 1.00 120.00 332 PRO B O 1
ATOM 4895 N N . MET B 1 364 ? 164.683 134.647 126.597 1.00 120.00 333 MET B N 1
ATOM 4896 C CA . MET B 1 364 ? 163.261 134.363 126.519 1.00 120.00 333 MET B CA 1
ATOM 4897 C C . MET B 1 364 ? 162.809 133.376 127.590 1.00 120.00 333 MET B C 1
ATOM 4898 O O . MET B 1 364 ? 163.509 132.414 127.906 1.00 120.00 333 MET B O 1
ATOM 4900 N N . ILE B 1 365 ? 161.633 133.616 128.156 1.00 120.00 334 ILE B N 1
ATOM 4901 C CA . ILE B 1 365 ? 161.113 132.746 129.202 1.00 120.00 334 ILE B CA 1
ATOM 4902 C C . ILE B 1 365 ? 159.911 131.958 128.755 1.00 120.00 334 ILE B C 1
ATOM 4903 O O . ILE B 1 365 ? 158.949 132.512 128.225 1.00 120.00 334 ILE B O 1
ATOM 4905 N N . PHE B 1 366 ? 159.967 130.659 128.989 1.00 120.00 335 PHE B N 1
ATOM 4906 C CA . PHE B 1 366 ? 158.870 129.779 128.654 1.00 120.00 335 PHE B CA 1
ATOM 4907 C C . PHE B 1 366 ? 158.336 129.125 129.894 1.00 120.00 335 PHE B C 1
ATOM 4908 O O . PHE B 1 366 ? 159.064 128.914 130.856 1.00 120.00 335 PHE B O 1
ATOM 4910 N N . LEU B 1 367 ? 157.057 128.813 129.884 1.00 120.00 336 LEU B N 1
ATOM 4911 C CA . LEU B 1 367 ? 156.427 128.207 131.039 1.00 120.00 336 LEU B CA 1
ATOM 4912 C C . LEU B 1 367 ? 156.198 126.724 130.799 1.00 120.00 336 LEU B C 1
ATOM 4913 O O . LEU B 1 367 ? 156.329 126.243 129.675 1.00 120.00 336 LEU B O 1
ATOM 4915 N N . GLU B 1 368 ? 155.884 126.008 131.865 1.00 120.00 337 GLU B N 1
ATOM 4916 C CA . GLU B 1 368 ? 155.690 124.571 131.810 1.00 120.00 337 GLU B CA 1
ATOM 4917 C C . GLU B 1 368 ? 154.627 124.183 130.799 1.00 120.00 337 GLU B C 1
ATOM 4918 O O . GLU B 1 368 ? 153.486 124.632 130.891 1.00 120.00 337 GLU B O 1
ATOM 4920 N N . GLY B 1 369 ? 154.987 123.324 129.856 1.00 120.00 338 GLY B N 1
ATOM 4921 C CA . GLY B 1 369 ? 154.038 122.814 128.884 1.00 120.00 338 GLY B CA 1
ATOM 4922 C C . GLY B 1 369 ? 154.116 123.549 127.553 1.00 120.00 338 GLY B C 1
ATOM 4923 O O . GLY B 1 369 ? 153.530 123.103 126.565 1.00 120.00 338 GLY B O 1
ATOM 4924 N N . ASP B 1 370 ? 154.805 124.684 127.519 1.00 120.00 339 ASP B N 1
ATOM 4925 C CA . ASP B 1 370 ? 154.818 125.494 126.311 1.00 120.00 339 ASP B CA 1
ATOM 4926 C C . ASP B 1 370 ? 155.329 124.742 125.099 1.00 120.00 339 ASP B C 1
ATOM 4927 O O . ASP B 1 370 ? 156.426 124.189 125.097 1.00 120.00 339 ASP B O 1
ATOM 4929 N N . THR B 1 371 ? 154.541 124.760 124.035 1.00 120.00 340 THR B N 1
ATOM 4930 C CA . THR B 1 371 ? 154.994 124.189 122.785 1.00 120.00 340 THR B CA 1
ATOM 4931 C C . THR B 1 371 ? 155.913 125.165 122.112 1.00 120.00 340 THR B C 1
ATOM 4932 O O . THR B 1 371 ? 155.483 125.992 121.309 1.00 120.00 340 THR B O 1
ATOM 4934 N N . ILE B 1 372 ? 157.183 125.066 122.471 1.00 120.00 341 ILE B N 1
ATOM 4935 C CA . ILE B 1 372 ? 158.215 125.968 121.993 1.00 120.00 341 ILE B CA 1
ATOM 4936 C C . ILE B 1 372 ? 158.337 125.798 120.489 1.00 120.00 341 ILE B C 1
ATOM 4937 O O . ILE B 1 372 ? 158.269 126.771 119.737 1.00 120.00 341 ILE B O 1
ATOM 4939 N N . PHE B 1 373 ? 158.503 124.552 120.044 1.00 120.00 342 PHE B N 1
ATOM 4940 C CA . PHE B 1 373 ? 158.483 124.252 118.611 1.00 120.00 342 PHE B CA 1
ATOM 4941 C C . PHE B 1 373 ? 157.274 123.444 118.294 1.00 120.00 342 PHE B C 1
ATOM 4942 O O . PHE B 1 373 ? 156.938 122.521 119.027 1.00 120.00 342 PHE B O 1
ATOM 4944 N N . ARG B 1 374 ? 156.692 123.689 117.147 1.00 120.00 343 ARG B N 1
ATOM 4945 C CA . ARG B 1 374 ? 155.698 122.770 116.649 1.00 120.00 343 ARG B CA 1
ATOM 4946 C C . ARG B 1 374 ? 156.185 122.105 115.380 1.00 120.00 343 ARG B C 1
ATOM 4947 O O . ARG B 1 374 ? 156.452 122.776 114.382 1.00 120.00 343 ARG B O 1
ATOM 4949 N N . ARG B 1 375 ? 156.294 120.790 115.437 1.00 120.00 344 ARG B N 1
ATOM 4950 C CA . ARG B 1 375 ? 156.654 119.969 114.305 1.00 120.00 344 ARG B CA 1
ATOM 4951 C C . ARG B 1 375 ? 155.847 120.293 113.065 1.00 120.00 344 ARG B C 1
ATOM 4952 O O . ARG B 1 375 ? 154.617 120.236 113.078 1.00 120.00 344 ARG B O 1
ATOM 4954 N N . GLY B 1 376 ? 156.542 120.623 111.991 1.00 120.00 345 GLY B N 1
ATOM 4955 C CA . GLY B 1 376 ? 155.922 120.919 110.717 1.00 120.00 345 GLY B CA 1
ATOM 4956 C C . GLY B 1 376 ? 155.969 122.401 110.416 1.00 120.00 345 GLY B C 1
ATOM 4957 O O . GLY B 1 376 ? 155.831 122.806 109.263 1.00 120.00 345 GLY B O 1
ATOM 4958 N N . GLU B 1 377 ? 156.144 123.218 111.447 1.00 120.00 346 GLU B N 1
ATOM 4959 C CA . GLU B 1 377 ? 156.096 124.655 111.264 1.00 120.00 346 GLU B CA 1
ATOM 4960 C C . GLU B 1 377 ? 157.459 125.221 110.957 1.00 120.00 346 GLU B C 1
ATOM 4961 O O . GLU B 1 377 ? 158.463 124.737 111.467 1.00 120.00 346 GLU B O 1
ATOM 4963 N N . LYS B 1 378 ? 157.495 126.253 110.125 1.00 120.00 347 LYS B N 1
ATOM 4964 C CA . LYS B 1 378 ? 158.761 126.861 109.746 1.00 120.00 347 LYS B CA 1
ATOM 4965 C C . LYS B 1 378 ? 159.508 127.354 110.969 1.00 120.00 347 LYS B C 1
ATOM 4966 O O . LYS B 1 378 ? 158.958 128.105 111.776 1.00 120.00 347 LYS B O 1
ATOM 4968 N N . GLY B 1 379 ? 160.755 126.924 111.117 1.00 120.00 348 GLY B N 1
ATOM 4969 C CA . GLY B 1 379 ? 161.532 127.340 112.272 1.00 120.00 348 GLY B CA 1
ATOM 4970 C C . GLY B 1 379 ? 162.551 128.382 111.895 1.00 120.00 348 GLY B C 1
ATOM 4971 O O . GLY B 1 379 ? 163.271 128.220 110.908 1.00 120.00 348 GLY B O 1
ATOM 4972 N N . ASP B 1 380 ? 162.591 129.463 112.671 1.00 120.00 349 ASP B N 1
ATOM 4973 C CA . ASP B 1 380 ? 163.432 130.599 112.338 1.00 120.00 349 ASP B CA 1
ATOM 4974 C C . ASP B 1 380 ? 164.247 131.149 113.524 1.00 120.00 349 ASP B C 1
ATOM 4975 O O . ASP B 1 380 ? 164.459 132.360 113.610 1.00 120.00 349 ASP B O 1
ATOM 4977 N N . ASP B 1 381 ? 164.694 130.266 114.429 1.00 120.00 350 ASP B N 1
ATOM 4978 C CA . ASP B 1 381 ? 165.447 130.695 115.614 1.00 120.00 350 ASP B CA 1
ATOM 4979 C C . ASP B 1 381 ? 166.113 129.511 116.374 1.00 120.00 350 ASP B C 1
ATOM 4980 O O . ASP B 1 381 ? 165.538 128.422 116.460 1.00 120.00 350 ASP B O 1
ATOM 4982 N N . LEU B 1 382 ? 167.316 129.742 116.937 1.00 120.00 351 LEU B N 1
ATOM 4983 C CA . LEU B 1 382 ? 168.000 128.755 117.793 1.00 120.00 351 LEU B CA 1
ATOM 4984 C C . LEU B 1 382 ? 167.782 129.058 119.250 1.00 120.00 351 LEU B C 1
ATOM 4985 O O . LEU B 1 382 ? 167.890 130.196 119.688 1.00 120.00 351 LEU B O 1
ATOM 4987 N N . TYR B 1 383 ? 167.477 128.027 120.003 1.00 120.00 352 TYR B N 1
ATOM 4988 C CA . TYR B 1 383 ? 167.141 128.147 121.399 1.00 120.00 352 TYR B CA 1
ATOM 4989 C C . TYR B 1 383 ? 168.192 127.510 122.273 1.00 120.00 352 TYR B C 1
ATOM 4990 O O . TYR B 1 383 ? 168.368 126.296 122.274 1.00 120.00 352 TYR B O 1
ATOM 4992 N N . ILE B 1 384 ? 168.931 128.327 122.998 1.00 120.00 353 ILE B N 1
ATOM 4993 C CA . ILE B 1 384 ? 170.002 127.805 123.807 1.00 120.00 353 ILE B CA 1
ATOM 4994 C C . ILE B 1 384 ? 169.559 127.746 125.262 1.00 120.00 353 ILE B C 1
ATOM 4995 O O . ILE B 1 384 ? 169.239 128.757 125.893 1.00 120.00 353 ILE B O 1
ATOM 4997 N N . LEU B 1 385 ? 169.456 126.543 125.784 1.00 120.00 354 LEU B N 1
ATOM 4998 C CA . LEU B 1 385 ? 168.816 126.396 127.068 1.00 120.00 354 LEU B CA 1
ATOM 4999 C C . LEU B 1 385 ? 169.744 126.738 128.190 1.00 120.00 354 LEU B C 1
ATOM 5000 O O . LEU B 1 385 ? 170.585 125.937 128.586 1.00 120.00 354 LEU B O 1
ATOM 5002 N N . SER B 1 386 ? 169.565 127.931 128.728 1.00 120.00 355 SER B N 1
ATOM 5003 C CA . SER B 1 386 ? 170.298 128.341 129.913 1.00 120.00 355 SER B CA 1
ATOM 5004 C C . SER B 1 386 ? 169.860 127.540 131.110 1.00 120.00 355 SER B C 1
ATOM 5005 O O . SER B 1 386 ? 170.680 126.943 131.812 1.00 120.00 355 SER B O 1
ATOM 5007 N N . GLU B 1 387 ? 168.562 127.585 131.384 1.00 120.00 356 GLU B N 1
ATOM 5008 C CA . GLU B 1 387 ? 168.013 126.962 132.579 1.00 120.00 356 GLU B CA 1
ATOM 5009 C C . GLU B 1 387 ? 166.704 126.243 132.295 1.00 120.00 356 GLU B C 1
ATOM 5010 O O . GLU B 1 387 ? 165.811 126.802 131.665 1.00 120.00 356 GLU B O 1
ATOM 5012 N N . GLY B 1 388 ? 166.540 125.038 132.831 1.00 120.00 357 GLY B N 1
ATOM 5013 C CA . GLY B 1 388 ? 165.246 124.371 132.747 1.00 120.00 357 GLY B CA 1
ATOM 5014 C C . GLY B 1 388 ? 165.318 123.041 132.016 1.00 120.00 357 GLY B C 1
ATOM 5015 O O . GLY B 1 388 ? 166.380 122.641 131.540 1.00 120.00 357 GLY B O 1
ATOM 5016 N N . SER B 1 389 ? 164.175 122.365 131.918 1.00 120.00 358 SER B N 1
ATOM 5017 C CA . SER B 1 389 ? 164.094 121.104 131.191 1.00 120.00 358 SER B CA 1
ATOM 5018 C C . SER B 1 389 ? 163.119 121.186 130.038 1.00 120.00 358 SER B C 1
ATOM 5019 O O . SER B 1 389 ? 162.043 121.777 130.157 1.00 120.00 358 SER B O 1
ATOM 5021 N N . VAL B 1 390 ? 163.522 120.589 128.921 1.00 120.00 359 VAL B N 1
ATOM 5022 C CA . VAL B 1 390 ? 162.790 120.603 127.662 1.00 120.00 359 VAL B CA 1
ATOM 5023 C C . VAL B 1 390 ? 162.608 119.194 127.068 1.00 120.00 359 VAL B C 1
ATOM 5024 O O . VAL B 1 390 ? 163.484 118.341 127.176 1.00 120.00 359 VAL B O 1
ATOM 5026 N N . ASP B 1 391 ? 161.467 118.952 126.433 1.00 120.00 360 ASP B N 1
ATOM 5027 C CA . ASP B 1 391 ? 161.189 117.669 125.804 1.00 120.00 360 ASP B CA 1
ATOM 5028 C C . ASP B 1 391 ? 161.184 117.776 124.289 1.00 120.00 360 ASP B C 1
ATOM 5029 O O . ASP B 1 391 ? 160.274 118.366 123.702 1.00 120.00 360 ASP B O 1
ATOM 5031 N N . ILE B 1 392 ? 162.178 117.181 123.644 1.00 120.00 361 ILE B N 1
ATOM 5032 C CA . ILE B 1 392 ? 162.172 117.122 122.196 1.00 120.00 361 ILE B CA 1
ATOM 5033 C C . ILE B 1 392 ? 161.385 115.900 121.800 1.00 120.00 361 ILE B C 1
ATOM 5034 O O . ILE B 1 392 ? 161.791 114.794 122.135 1.00 120.00 361 ILE B O 1
ATOM 5036 N N . LEU B 1 393 ? 160.251 116.104 121.142 1.00 120.00 362 LEU B N 1
ATOM 5037 C CA . LEU B 1 393 ? 159.317 115.039 120.811 1.00 120.00 362 LEU B CA 1
ATOM 5038 C C . LEU B 1 393 ? 159.202 114.836 119.318 1.00 120.00 362 LEU B C 1
ATOM 5039 O O . LEU B 1 393 ? 159.081 115.794 118.559 1.00 120.00 362 LEU B O 1
ATOM 5041 N N . ASP B 1 394 ? 159.162 113.596 118.879 1.00 120.00 363 ASP B N 1
ATOM 5042 C CA . ASP B 1 394 ? 158.919 113.394 117.459 1.00 120.00 363 ASP B CA 1
ATOM 5043 C C . ASP B 1 394 ? 157.445 113.526 117.122 1.00 120.00 363 ASP B C 1
ATOM 5044 O O . ASP B 1 394 ? 156.686 114.098 117.898 1.00 120.00 363 ASP B O 1
ATOM 5046 N N . SER B 1 395 ? 157.062 112.963 115.975 1.00 120.00 364 SER B N 1
ATOM 5047 C CA . SER B 1 395 ? 155.686 112.834 115.481 1.00 120.00 364 SER B CA 1
ATOM 5048 C C . SER B 1 395 ? 154.610 112.683 116.550 1.00 120.00 364 SER B C 1
ATOM 5049 O O . SER B 1 395 ? 153.600 113.388 116.525 1.00 120.00 364 SER B O 1
ATOM 5051 N N . ASP B 1 396 ? 154.782 111.694 117.423 1.00 120.00 365 ASP B N 1
ATOM 5052 C CA . ASP B 1 396 ? 153.721 111.267 118.325 1.00 120.00 365 ASP B CA 1
ATOM 5053 C C . ASP B 1 396 ? 153.555 112.131 119.562 1.00 120.00 365 ASP B C 1
ATOM 5054 O O . ASP B 1 396 ? 152.629 111.913 120.343 1.00 120.00 365 ASP B O 1
ATOM 5056 N N . GLU B 1 397 ? 154.446 113.097 119.751 1.00 120.00 366 GLU B N 1
ATOM 5057 C CA . GLU B 1 397 ? 154.400 113.997 120.889 1.00 120.00 366 GLU B CA 1
ATOM 5058 C C . GLU B 1 397 ? 154.523 113.273 122.227 1.00 120.00 366 GLU B C 1
ATOM 5059 O O . GLU B 1 397 ? 154.031 113.756 123.247 1.00 120.00 366 GLU B O 1
ATOM 5061 N N . LYS B 1 398 ? 155.201 112.133 122.216 1.00 120.00 367 LYS B N 1
ATOM 5062 C CA . LYS B 1 398 ? 155.434 111.321 123.400 1.00 120.00 367 LYS B CA 1
ATOM 5063 C C . LYS B 1 398 ? 156.868 110.856 123.424 1.00 120.00 367 LYS B C 1
ATOM 5064 O O . LYS B 1 398 ? 157.513 110.828 124.475 1.00 120.00 367 LYS B O 1
ATOM 5066 N N . THR B 1 399 ? 157.370 110.479 122.256 1.00 120.00 368 THR B N 1
ATOM 5067 C CA . THR B 1 399 ? 158.730 110.019 122.146 1.00 120.00 368 THR B CA 1
ATOM 5068 C C . THR B 1 399 ? 159.698 111.134 122.377 1.00 120.00 368 THR B C 1
ATOM 5069 O O . THR B 1 399 ? 160.089 111.855 121.454 1.00 120.00 368 THR B O 1
ATOM 5071 N N . ILE B 1 400 ? 160.115 111.252 123.624 1.00 120.00 369 ILE B N 1
ATOM 5072 C CA . ILE B 1 400 ? 161.120 112.215 123.974 1.00 120.00 369 ILE B CA 1
ATOM 5073 C C . ILE B 1 400 ? 162.431 111.842 123.345 1.00 120.00 369 ILE B C 1
ATOM 5074 O O . ILE B 1 400 ? 163.233 111.110 123.921 1.00 120.00 369 ILE B O 1
ATOM 5076 N N . LEU B 1 401 ? 162.652 112.411 122.172 1.00 120.00 370 LEU B N 1
ATOM 5077 C CA . LEU B 1 401 ? 163.887 112.303 121.430 1.00 120.00 370 LEU B CA 1
ATOM 5078 C C . LEU B 1 401 ? 165.045 112.763 122.274 1.00 120.00 370 LEU B C 1
ATOM 5079 O O . LEU B 1 401 ? 166.125 112.173 122.245 1.00 120.00 370 LEU B O 1
ATOM 5081 N N . LEU B 1 402 ? 164.815 113.820 123.033 1.00 120.00 371 LEU B N 1
ATOM 5082 C CA . LEU B 1 402 ? 165.838 114.320 123.922 1.00 120.00 371 LEU B CA 1
ATOM 5083 C C . LEU B 1 402 ? 165.276 115.077 125.102 1.00 120.00 371 LEU B C 1
ATOM 5084 O O . LEU B 1 402 ? 164.531 116.044 124.954 1.00 120.00 371 LEU B O 1
ATOM 5086 N N . SER B 1 403 ? 165.673 114.657 126.292 1.00 120.00 372 SER B N 1
ATOM 5087 C CA . SER B 1 403 ? 165.417 115.449 127.474 1.00 120.00 372 SER B CA 1
ATOM 5088 C C . SER B 1 403 ? 166.505 116.491 127.526 1.00 120.00 372 SER B C 1
ATOM 5089 O O . SER B 1 403 ? 167.647 116.204 127.882 1.00 120.00 372 SER B O 1
ATOM 5091 N N . LEU B 1 404 ? 166.169 117.673 127.069 1.00 120.00 373 LEU B N 1
ATOM 5092 C CA . LEU B 1 404 ? 167.150 118.684 126.781 1.00 120.00 373 LEU B CA 1
ATOM 5093 C C . LEU B 1 404 ? 167.298 119.602 127.971 1.00 120.00 373 LEU B C 1
ATOM 5094 O O . LEU B 1 404 ? 166.317 120.100 128.521 1.00 120.00 373 LEU B O 1
ATOM 5096 N N . GLN B 1 405 ? 168.528 119.749 128.434 1.00 120.00 374 GLN B N 1
ATOM 5097 C CA . GLN B 1 405 ? 168.770 120.415 129.700 1.00 120.00 374 GLN B CA 1
ATOM 5098 C C . GLN B 1 405 ? 169.714 121.590 129.558 1.00 120.00 374 GLN B C 1
ATOM 5099 O O . GLN B 1 405 ? 170.060 121.990 128.447 1.00 120.00 374 GLN B O 1
ATOM 5101 N N . GLU B 1 406 ? 170.100 122.151 130.692 1.00 120.00 375 GLU B N 1
ATOM 5102 C CA . GLU B 1 406 ? 170.981 123.295 130.736 1.00 120.00 375 GLU B CA 1
ATOM 5103 C C . GLU B 1 406 ? 172.265 123.057 129.987 1.00 120.00 375 GLU B C 1
ATOM 5104 O O . GLU B 1 406 ? 173.013 122.126 130.288 1.00 120.00 375 GLU B O 1
ATOM 5106 N N . GLY B 1 407 ? 172.527 123.915 129.020 1.00 120.00 376 GLY B N 1
ATOM 5107 C CA . GLY B 1 407 ? 173.737 123.828 128.236 1.00 120.00 376 GLY B CA 1
ATOM 5108 C C . GLY B 1 407 ? 173.477 123.229 126.879 1.00 120.00 376 GLY B C 1
ATOM 5109 O O . GLY B 1 407 ? 174.324 123.296 125.988 1.00 120.00 376 GLY B O 1
ATOM 5110 N N . GLN B 1 408 ? 172.300 122.656 126.711 1.00 120.00 377 GLN B N 1
ATOM 5111 C CA . GLN B 1 408 ? 171.913 122.154 125.426 1.00 120.00 377 GLN B CA 1
ATOM 5112 C C . GLN B 1 408 ? 171.242 123.230 124.631 1.00 120.00 377 GLN B C 1
ATOM 5113 O O . GLN B 1 408 ? 171.086 124.360 125.090 1.00 120.00 377 GLN B O 1
ATOM 5115 N N . PHE B 1 409 ? 170.929 122.885 123.409 1.00 120.00 378 PHE B N 1
ATOM 5116 C CA . PHE B 1 409 ? 170.566 123.832 122.400 1.00 120.00 378 PHE B CA 1
ATOM 5117 C C . PHE B 1 409 ? 169.742 123.145 121.364 1.00 120.00 378 PHE B C 1
ATOM 5118 O O . PHE B 1 409 ? 170.001 121.982 121.049 1.00 120.00 378 PHE B O 1
ATOM 5120 N N . PHE B 1 410 ? 168.755 123.855 120.841 1.00 120.00 379 PHE B N 1
ATOM 5121 C CA . PHE B 1 410 ? 167.848 123.261 119.894 1.00 120.00 379 PHE B CA 1
ATOM 5122 C C . PHE B 1 410 ? 167.252 124.248 118.924 1.00 120.00 379 PHE B C 1
ATOM 5123 O O . PHE B 1 410 ? 167.141 125.435 119.202 1.00 120.00 379 PHE B O 1
ATOM 5125 N N . GLY B 1 411 ? 166.890 123.751 117.757 1.00 120.00 380 GLY B N 1
ATOM 5126 C CA . GLY B 1 411 ? 166.420 124.596 116.688 1.00 120.00 380 GLY B CA 1
ATOM 5127 C C . GLY B 1 411 ? 167.383 124.547 115.524 1.00 120.00 380 GLY B C 1
ATOM 5128 O O . GLY B 1 411 ? 167.041 124.963 114.415 1.00 120.00 380 GLY B O 1
ATOM 5129 N N . GLU B 1 412 ? 168.584 124.034 115.789 1.00 120.00 381 GLU B N 1
ATOM 5130 C CA . GLU B 1 412 ? 169.667 123.994 114.822 1.00 120.00 381 GLU B CA 1
ATOM 5131 C C . GLU B 1 412 ? 169.355 123.145 113.607 1.00 120.00 381 GLU B C 1
ATOM 5132 O O . GLU B 1 412 ? 169.814 123.453 112.511 1.00 120.00 381 GLU B O 1
ATOM 5134 N N . LEU B 1 413 ? 168.580 122.080 113.782 1.00 120.00 382 LEU B N 1
ATOM 5135 C CA . LEU B 1 413 ? 168.256 121.228 112.655 1.00 120.00 382 LEU B CA 1
ATOM 5136 C C . LEU B 1 413 ? 167.492 122.011 111.623 1.00 120.00 382 LEU B C 1
ATOM 5137 O O . LEU B 1 413 ? 167.889 122.067 110.464 1.00 120.00 382 LEU B O 1
ATOM 5139 N N . ALA B 1 414 ? 166.403 122.635 112.040 1.00 120.00 383 ALA B N 1
ATOM 5140 C CA . ALA B 1 414 ? 165.602 123.408 111.113 1.00 120.00 383 ALA B CA 1
ATOM 5141 C C . ALA B 1 414 ? 166.328 124.635 110.618 1.00 120.00 383 ALA B C 1
ATOM 5142 O O . ALA B 1 414 ? 166.096 125.082 109.498 1.00 120.00 383 ALA B O 1
ATOM 5144 N N . LEU B 1 415 ? 167.198 125.217 111.431 1.00 120.00 384 LEU B N 1
ATOM 5145 C CA . LEU B 1 415 ? 167.755 126.476 110.999 1.00 120.00 384 LEU B CA 1
ATOM 5146 C C . LEU B 1 415 ? 168.877 126.244 110.009 1.00 120.00 384 LEU B C 1
ATOM 5147 O O . LEU B 1 415 ? 168.918 126.884 108.960 1.00 120.00 384 LEU B O 1
ATOM 5149 N N . VAL B 1 416 ? 169.727 125.260 110.283 1.00 120.00 385 VAL B N 1
ATOM 5150 C CA . VAL B 1 416 ? 170.767 124.872 109.339 1.00 120.00 385 VAL B CA 1
ATOM 5151 C C . VAL B 1 416 ? 170.197 124.260 108.074 1.00 120.00 385 VAL B C 1
ATOM 5152 O O . VAL B 1 416 ? 170.730 124.482 106.987 1.00 120.00 385 VAL B O 1
ATOM 5154 N N . MET B 1 417 ? 169.109 123.504 108.199 1.00 120.00 386 MET B N 1
ATOM 5155 C CA . MET B 1 417 ? 168.483 122.913 107.029 1.00 120.00 386 MET B CA 1
ATOM 5156 C C . MET B 1 417 ? 167.505 123.846 106.319 1.00 120.00 386 MET B C 1
ATOM 5157 O O . MET B 1 417 ? 166.889 123.433 105.338 1.00 120.00 386 MET B O 1
ATOM 5159 N N . ASP B 1 418 ? 167.324 125.080 106.820 1.00 120.00 387 ASP B N 1
ATOM 5160 C CA . ASP B 1 418 ? 166.346 126.006 106.251 1.00 120.00 387 ASP B CA 1
ATOM 5161 C C . ASP B 1 418 ? 164.968 125.364 106.141 1.00 120.00 387 ASP B C 1
ATOM 5162 O O . ASP B 1 418 ? 164.301 125.472 105.111 1.00 120.00 387 ASP B O 1
ATOM 5164 N N . ALA B 1 419 ? 164.570 124.658 107.189 1.00 120.00 388 ALA B N 1
ATOM 5165 C CA . ALA B 1 419 ? 163.423 123.786 107.128 1.00 120.00 388 ALA B CA 1
ATOM 5166 C C . ALA B 1 419 ? 162.378 124.170 108.163 1.00 120.00 388 ALA B C 1
ATOM 5167 O O . ALA B 1 419 ? 162.551 125.125 108.929 1.00 120.00 388 ALA B O 1
ATOM 5169 N N . PRO B 1 420 ? 161.283 123.427 108.162 1.00 120.00 389 PRO B N 1
ATOM 5170 C CA . PRO B 1 420 ? 160.321 123.347 109.228 1.00 120.00 389 PRO B CA 1
ATOM 5171 C C . PRO B 1 420 ? 160.856 122.491 110.337 1.00 120.00 389 PRO B C 1
ATOM 5172 O O . PRO B 1 420 ? 161.678 121.601 110.114 1.00 120.00 389 PRO B O 1
ATOM 5174 N N . ARG B 1 421 ? 160.384 122.762 111.537 1.00 120.00 390 ARG B N 1
ATOM 5175 C CA . ARG B 1 421 ? 160.737 121.960 112.673 1.00 120.00 390 ARG B CA 1
ATOM 5176 C C . ARG B 1 421 ? 160.357 120.540 112.368 1.00 120.00 390 ARG B C 1
ATOM 5177 O O . ARG B 1 421 ? 159.198 120.232 112.121 1.00 120.00 390 ARG B O 1
ATOM 5179 N N . SER B 1 422 ? 161.314 119.641 112.374 1.00 120.00 391 SER B N 1
ATOM 5180 C CA . SER B 1 422 ? 160.966 118.268 112.069 1.00 120.00 391 SER B CA 1
ATOM 5181 C C . SER B 1 422 ? 160.566 117.508 113.348 1.00 120.00 391 SER B C 1
ATOM 5182 O O . SER B 1 422 ? 160.243 116.321 113.305 1.00 120.00 391 SER B O 1
ATOM 5184 N N . ALA B 1 423 ? 160.555 118.224 114.478 1.00 120.00 392 ALA B N 1
ATOM 5185 C CA . ALA B 1 423 ? 160.119 117.703 115.761 1.00 120.00 392 ALA B CA 1
ATOM 5186 C C . ALA B 1 423 ? 159.500 118.827 116.593 1.00 120.00 392 ALA B C 1
ATOM 5187 O O . ALA B 1 423 ? 159.686 120.010 116.305 1.00 120.00 392 ALA B O 1
ATOM 5189 N N . THR B 1 424 ? 158.731 118.436 117.597 1.00 120.00 393 THR B N 1
ATOM 5190 C CA . THR B 1 424 ? 158.011 119.341 118.479 1.00 120.00 393 THR B CA 1
ATOM 5191 C C . THR B 1 424 ? 158.774 119.510 119.756 1.00 120.00 393 THR B C 1
ATOM 5192 O O . THR B 1 424 ? 159.399 118.575 120.242 1.00 120.00 393 THR B O 1
ATOM 5194 N N . VAL B 1 425 ? 158.770 120.703 120.299 1.00 120.00 394 VAL B N 1
ATOM 5195 C CA . VAL B 1 425 ? 159.520 120.923 121.505 1.00 120.00 394 VAL B CA 1
ATOM 5196 C C . VAL B 1 425 ? 158.685 121.534 122.586 1.00 120.00 394 VAL B C 1
ATOM 5197 O O . VAL B 1 425 ? 158.123 122.611 122.405 1.00 120.00 394 VAL B O 1
ATOM 5199 N N . ARG B 1 426 ? 158.611 120.827 123.706 1.00 120.00 395 ARG B N 1
ATOM 5200 C CA . ARG B 1 426 ? 157.804 121.245 124.826 1.00 120.00 395 ARG B CA 1
ATOM 5201 C C . ARG B 1 426 ? 158.646 121.646 126.012 1.00 120.00 395 ARG B C 1
ATOM 5202 O O . ARG B 1 426 ? 159.616 120.985 126.358 1.00 120.00 395 ARG B O 1
ATOM 5204 N N . ALA B 1 427 ? 158.240 122.689 126.696 1.00 120.00 396 ALA B N 1
ATOM 5205 C CA . ALA B 1 427 ? 158.885 123.008 127.947 1.00 120.00 396 ALA B CA 1
ATOM 5206 C C . ALA B 1 427 ? 158.427 122.029 129.009 1.00 120.00 396 ALA B C 1
ATOM 5207 O O . ALA B 1 427 ? 157.232 121.871 129.237 1.00 120.00 396 ALA B O 1
ATOM 5209 N N . THR B 1 428 ? 159.363 121.396 129.693 1.00 120.00 397 THR B N 1
ATOM 5210 C CA . THR B 1 428 ? 158.993 120.578 130.837 1.00 120.00 397 THR B CA 1
ATOM 5211 C C . THR B 1 428 ? 158.668 121.512 131.963 1.00 120.00 397 THR B C 1
ATOM 5212 O O . THR B 1 428 ? 157.589 121.475 132.552 1.00 120.00 397 THR B O 1
ATOM 5214 N N . THR B 1 429 ? 159.658 122.338 132.269 1.00 120.00 398 THR B N 1
ATOM 5215 C CA . THR B 1 429 ? 159.600 123.269 133.371 1.00 120.00 398 THR B CA 1
ATOM 5216 C C . THR B 1 429 ? 159.500 124.680 132.844 1.00 120.00 398 THR B C 1
ATOM 5217 O O . THR B 1 429 ? 159.316 124.893 131.648 1.00 120.00 398 THR B O 1
ATOM 5219 N N . THR B 1 430 ? 159.700 125.641 133.728 1.00 120.00 399 THR B N 1
ATOM 5220 C CA . THR B 1 430 ? 159.954 126.998 133.299 1.00 120.00 399 THR B CA 1
ATOM 5221 C C . THR B 1 430 ? 161.338 127.011 132.680 1.00 120.00 399 THR B C 1
ATOM 5222 O O . THR B 1 430 ? 162.235 126.318 133.165 1.00 120.00 399 THR B O 1
ATOM 5224 N N . CYS B 1 431 ? 161.499 127.711 131.569 1.00 120.00 400 CYS B N 1
ATOM 5225 C CA . CYS B 1 431 ? 162.756 127.634 130.853 1.00 120.00 400 CYS B CA 1
ATOM 5226 C C . CYS B 1 431 ? 163.326 128.995 130.491 1.00 120.00 400 CYS B C 1
ATOM 5227 O O . CYS B 1 431 ? 162.633 129.849 129.940 1.00 120.00 400 CYS B O 1
ATOM 5229 N N . GLU B 1 432 ? 164.615 129.172 130.774 1.00 120.00 401 GLU B N 1
ATOM 5230 C CA . GLU B 1 432 ? 165.341 130.355 130.352 1.00 120.00 401 GLU B CA 1
ATOM 5231 C C . GLU B 1 432 ? 166.177 130.024 129.153 1.00 120.00 401 GLU B C 1
ATOM 5232 O O . GLU B 1 432 ? 167.091 129.200 129.221 1.00 120.00 401 GLU B O 1
ATOM 5234 N N . ILE B 1 433 ? 165.836 130.642 128.046 1.00 120.00 402 ILE B N 1
ATOM 5235 C CA . ILE B 1 433 ? 166.460 130.330 126.794 1.00 120.00 402 ILE B CA 1
ATOM 5236 C C . ILE B 1 433 ? 166.994 131.532 126.074 1.00 120.00 402 ILE B C 1
ATOM 5237 O O . ILE B 1 433 ? 166.324 132.549 125.956 1.00 120.00 402 ILE B O 1
ATOM 5239 N N . TYR B 1 434 ? 168.196 131.419 125.547 1.00 120.00 403 TYR B N 1
ATOM 5240 C CA . TYR B 1 434 ? 168.703 132.500 124.744 1.00 120.00 403 TYR B CA 1
ATOM 5241 C C . TYR B 1 434 ? 168.442 132.211 123.297 1.00 120.00 403 TYR B C 1
ATOM 5242 O O . TYR B 1 434 ? 168.734 131.130 122.794 1.00 120.00 403 TYR B O 1
ATOM 5244 N N . THR B 1 435 ? 167.812 133.152 122.637 1.00 120.00 404 THR B N 1
ATOM 5245 C CA . THR B 1 435 ? 167.333 132.912 121.312 1.00 120.00 404 THR B CA 1
ATOM 5246 C C . THR B 1 435 ? 168.152 133.644 120.280 1.00 120.00 404 THR B C 1
ATOM 5247 O O . THR B 1 435 ? 168.585 134.783 120.484 1.00 120.00 404 THR B O 1
ATOM 5249 N N . LEU B 1 436 ? 168.376 132.958 119.173 1.00 120.00 405 LEU B N 1
ATOM 5250 C CA . LEU B 1 436 ? 169.135 133.483 118.062 1.00 120.00 405 LEU B CA 1
ATOM 5251 C C . LEU B 1 436 ? 168.335 133.408 116.793 1.00 120.00 405 LEU B C 1
ATOM 5252 O O . LEU B 1 436 ? 168.177 132.329 116.226 1.00 120.00 405 LEU B O 1
ATOM 5254 N N . SER B 1 437 ? 167.822 134.538 116.338 1.00 120.00 406 SER B N 1
ATOM 5255 C CA . SER B 1 437 ? 167.040 134.531 115.114 1.00 120.00 406 SER B CA 1
ATOM 5256 C C . SER B 1 437 ? 167.842 134.019 113.961 1.00 120.00 406 SER B C 1
ATOM 5257 O O . SER B 1 437 ? 169.031 134.298 113.873 1.00 120.00 406 SER B O 1
ATOM 5259 N N . LYS B 1 438 ? 167.167 133.346 113.039 1.00 120.00 407 LYS B N 1
ATOM 5260 C CA . LYS B 1 438 ? 167.753 132.893 111.782 1.00 120.00 407 LYS B CA 1
ATOM 5261 C C . LYS B 1 438 ? 168.553 133.955 111.075 1.00 120.00 407 LYS B C 1
ATOM 5262 O O . LYS B 1 438 ? 169.568 133.646 110.462 1.00 120.00 407 LYS B O 1
ATOM 5264 N N . THR B 1 439 ? 168.089 135.201 111.124 1.00 120.00 408 THR B N 1
ATOM 5265 C CA . THR B 1 439 ? 168.789 136.279 110.453 1.00 120.00 408 THR B CA 1
ATOM 5266 C C . THR B 1 439 ? 170.157 136.480 111.061 1.00 120.00 408 THR B C 1
ATOM 5267 O O . THR B 1 439 ? 171.160 136.522 110.349 1.00 120.00 408 THR B O 1
ATOM 5269 N N . ASP B 1 440 ? 170.187 136.598 112.382 1.00 120.00 409 ASP B N 1
ATOM 5270 C CA . ASP B 1 440 ? 171.426 136.778 113.113 1.00 120.00 409 ASP B CA 1
ATOM 5271 C C . ASP B 1 440 ? 172.287 135.535 113.008 1.00 120.00 409 ASP B C 1
ATOM 5272 O O . ASP B 1 440 ? 173.479 135.626 112.757 1.00 120.00 409 ASP B O 1
ATOM 5274 N N . PHE B 1 441 ? 171.667 134.377 113.163 1.00 120.00 410 PHE B N 1
ATOM 5275 C CA . PHE B 1 441 ? 172.306 133.085 113.018 1.00 120.00 410 PHE B CA 1
ATOM 5276 C C . PHE B 1 441 ? 173.032 132.956 111.704 1.00 120.00 410 PHE B C 1
ATOM 5277 O O . PHE B 1 441 ? 174.192 132.548 111.669 1.00 120.00 410 PHE B O 1
ATOM 5279 N N . ASP B 1 442 ? 172.347 133.284 110.625 1.00 120.00 411 ASP B N 1
ATOM 5280 C CA . ASP B 1 442 ? 172.942 133.182 109.323 1.00 120.00 411 ASP B CA 1
ATOM 5281 C C . ASP B 1 442 ? 174.001 134.206 109.101 1.00 120.00 411 ASP B C 1
ATOM 5282 O O . ASP B 1 442 ? 175.042 133.867 108.564 1.00 120.00 411 ASP B O 1
ATOM 5284 N N . ASN B 1 443 ? 173.770 135.444 109.513 1.00 120.00 412 ASN B N 1
ATOM 5285 C CA . ASN B 1 443 ? 174.772 136.479 109.336 1.00 120.00 412 ASN B CA 1
ATOM 5286 C C . ASN B 1 443 ? 176.033 136.175 110.126 1.00 120.00 412 ASN B C 1
ATOM 5287 O O . ASN B 1 443 ? 177.145 136.271 109.600 1.00 120.00 412 ASN B O 1
ATOM 5289 N N . VAL B 1 444 ? 175.847 135.796 111.382 1.00 120.00 413 VAL B N 1
ATOM 5290 C CA . VAL B 1 444 ? 176.928 135.412 112.260 1.00 120.00 413 VAL B CA 1
ATOM 5291 C C . VAL B 1 444 ? 177.690 134.232 111.725 1.00 120.00 413 VAL B C 1
ATOM 5292 O O . VAL B 1 444 ? 178.906 134.290 111.639 1.00 120.00 413 VAL B O 1
ATOM 5294 N N . LEU B 1 445 ? 176.997 133.160 111.370 1.00 120.00 414 LEU B N 1
ATOM 5295 C CA . LEU B 1 445 ? 177.695 131.971 110.931 1.00 120.00 414 LEU B CA 1
ATOM 5296 C C . LEU B 1 445 ? 178.007 131.989 109.447 1.00 120.00 414 LEU B C 1
ATOM 5297 O O . LEU B 1 445 ? 178.775 131.166 108.962 1.00 120.00 414 LEU B O 1
ATOM 5299 N N . LYS B 1 446 ? 177.504 132.983 108.738 1.00 120.00 415 LYS B N 1
ATOM 5300 C CA . LYS B 1 446 ? 178.037 133.302 107.430 1.00 120.00 415 LYS B CA 1
ATOM 5301 C C . LYS B 1 446 ? 179.459 133.765 107.591 1.00 120.00 415 LYS B C 1
ATOM 5302 O O . LYS B 1 446 ? 180.364 133.262 106.927 1.00 120.00 415 LYS B O 1
ATOM 5304 N N . ARG B 1 447 ? 179.651 134.713 108.504 1.00 120.00 416 ARG B N 1
ATOM 5305 C CA . ARG B 1 447 ? 180.980 135.168 108.860 1.00 120.00 416 ARG B CA 1
ATOM 5306 C C . ARG B 1 447 ? 181.778 134.022 109.445 1.00 120.00 416 ARG B C 1
ATOM 5307 O O . ARG B 1 447 ? 182.851 133.666 108.957 1.00 120.00 416 ARG B O 1
ATOM 5309 N N . PHE B 1 448 ? 181.237 133.413 110.481 1.00 120.00 417 PHE B N 1
ATOM 5310 C CA . PHE B 1 448 ? 181.896 132.329 111.161 1.00 120.00 417 PHE B CA 1
ATOM 5311 C C . PHE B 1 448 ? 181.514 130.999 110.569 1.00 120.00 417 PHE B C 1
ATOM 5312 O O . PHE B 1 448 ? 180.927 130.155 111.239 1.00 120.00 417 PHE B O 1
ATOM 5314 N N . SER B 1 449 ? 181.877 130.825 109.302 1.00 120.00 418 SER B N 1
ATOM 5315 C CA . SER B 1 449 ? 181.544 129.652 108.508 1.00 120.00 418 SER B CA 1
ATOM 5316 C C . SER B 1 449 ? 182.177 128.382 109.045 1.00 120.00 418 SER B C 1
ATOM 5317 O O . SER B 1 449 ? 181.658 127.287 108.826 1.00 120.00 418 SER B O 1
ATOM 5319 N N . GLN B 1 450 ? 183.274 128.525 109.784 1.00 120.00 419 GLN B N 1
ATOM 5320 C CA . GLN B 1 450 ? 183.894 127.395 110.457 1.00 120.00 419 GLN B CA 1
ATOM 5321 C C . GLN B 1 450 ? 183.072 126.956 111.666 1.00 120.00 419 GLN B C 1
ATOM 5322 O O . GLN B 1 450 ? 183.165 125.810 112.104 1.00 120.00 419 GLN B O 1
ATOM 5324 N N . PHE B 1 451 ? 182.247 127.862 112.180 1.00 120.00 420 PHE B N 1
ATOM 5325 C CA . PHE B 1 451 ? 181.373 127.569 113.285 1.00 120.00 420 PHE B CA 1
ATOM 5326 C C . PHE B 1 451 ? 179.966 127.407 112.774 1.00 120.00 420 PHE B C 1
ATOM 5327 O O . PHE B 1 451 ? 179.074 126.990 113.506 1.00 120.00 420 PHE B O 1
ATOM 5329 N N . ARG B 1 452 ? 179.802 127.641 111.477 1.00 120.00 421 ARG B N 1
ATOM 5330 C CA . ARG B 1 452 ? 178.661 127.151 110.752 1.00 120.00 421 ARG B CA 1
ATOM 5331 C C . ARG B 1 452 ? 178.855 125.698 110.435 1.00 120.00 421 ARG B C 1
ATOM 5332 O O . ARG B 1 452 ? 177.910 124.925 110.524 1.00 120.00 421 ARG B O 1
ATOM 5334 N N . SER B 1 453 ? 180.097 125.339 110.092 1.00 120.00 422 SER B N 1
ATOM 5335 C CA . SER B 1 453 ? 180.514 123.968 109.834 1.00 120.00 422 SER B CA 1
ATOM 5336 C C . SER B 1 453 ? 180.478 123.135 111.107 1.00 120.00 422 SER B C 1
ATOM 5337 O O . SER B 1 453 ? 179.885 122.055 111.124 1.00 120.00 422 SER B O 1
ATOM 5339 N N . ALA B 1 454 ? 181.041 123.672 112.192 1.00 120.00 423 ALA B N 1
ATOM 5340 C CA . ALA B 1 454 ? 180.736 123.132 113.504 1.00 120.00 423 ALA B CA 1
ATOM 5341 C C . ALA B 1 454 ? 179.484 122.540 114.086 1.00 120.00 423 ALA B C 1
ATOM 5342 O O . ALA B 1 454 ? 179.553 121.498 114.706 1.00 120.00 423 ALA B O 1
ATOM 5344 N N . ILE B 1 455 ? 178.355 123.203 113.975 1.00 120.00 424 ILE B N 1
ATOM 5345 C CA . ILE B 1 455 ? 177.146 122.804 114.715 1.00 120.00 424 ILE B CA 1
ATOM 5346 C C . ILE B 1 455 ? 176.503 122.017 113.569 1.00 120.00 424 ILE B C 1
ATOM 5347 O O . ILE B 1 455 ? 175.886 120.992 113.834 1.00 120.00 424 ILE B O 1
ATOM 5349 N N . GLU B 1 456 ? 176.691 122.457 112.313 1.00 120.00 425 GLU B N 1
ATOM 5350 C CA . GLU B 1 456 ? 176.224 121.727 111.132 1.00 120.00 425 GLU B CA 1
ATOM 5351 C C . GLU B 1 456 ? 176.680 120.280 111.120 1.00 120.00 425 GLU B C 1
ATOM 5352 O O . GLU B 1 456 ? 175.915 119.392 110.748 1.00 120.00 425 GLU B O 1
ATOM 5354 N N . GLU B 1 457 ? 177.909 120.040 111.561 1.00 120.00 426 GLU B N 1
ATOM 5355 C CA . GLU B 1 457 ? 178.381 118.696 111.853 1.00 120.00 426 GLU B CA 1
ATOM 5356 C C . GLU B 1 457 ? 177.334 117.914 112.640 1.00 120.00 426 GLU B C 1
ATOM 5357 O O . GLU B 1 457 ? 176.802 116.907 112.164 1.00 120.00 426 GLU B O 1
ATOM 5359 N N . SER B 1 458 ? 177.052 118.384 113.853 1.00 120.00 427 SER B N 1
ATOM 5360 C CA . SER B 1 458 ? 176.131 117.721 114.760 1.00 120.00 427 SER B CA 1
ATOM 5361 C C . SER B 1 458 ? 174.735 117.631 114.185 1.00 120.00 427 SER B C 1
ATOM 5362 O O . SER B 1 458 ? 174.052 116.629 114.396 1.00 120.00 427 SER B O 1
ATOM 5364 N N . VAL B 1 459 ? 174.318 118.671 113.444 1.00 120.00 428 VAL B N 1
ATOM 5365 C CA . VAL B 1 459 ? 172.996 118.751 112.811 1.00 120.00 428 VAL B CA 1
ATOM 5366 C C . VAL B 1 459 ? 172.583 117.505 112.060 1.00 120.00 428 VAL B C 1
ATOM 5367 O O . VAL B 1 459 ? 171.393 117.194 112.009 1.00 120.00 428 VAL B O 1
ATOM 5369 N N . ALA B 1 460 ? 173.551 116.744 111.537 1.00 120.00 429 ALA B N 1
ATOM 5370 C CA . ALA B 1 460 ? 173.274 115.470 110.880 1.00 120.00 429 ALA B CA 1
ATOM 5371 C C . ALA B 1 460 ? 172.349 114.559 111.707 1.00 120.00 429 ALA B C 1
ATOM 5372 O O . ALA B 1 460 ? 171.642 113.725 111.140 1.00 120.00 429 ALA B O 1
ATOM 5374 N N . HIS B 1 461 ? 172.354 114.708 113.032 1.00 120.00 430 HIS B N 1
ATOM 5375 C CA . HIS B 1 461 ? 171.522 113.901 113.896 1.00 120.00 430 HIS B CA 1
ATOM 5376 C C . HIS B 1 461 ? 170.878 114.697 115.037 1.00 120.00 430 HIS B C 1
ATOM 5377 O O . HIS B 1 461 ? 170.584 114.127 116.090 1.00 120.00 430 HIS B O 1
ATOM 5379 N N . ARG C 1 38 ? 163.748 191.619 151.941 1.00 84.36 7 ARG C N 1
ATOM 5380 C CA . ARG C 1 38 ? 164.359 190.962 153.089 1.00 89.03 7 ARG C CA 1
ATOM 5381 C C . ARG C 1 38 ? 164.285 191.836 154.336 1.00 82.96 7 ARG C C 1
ATOM 5382 O O . ARG C 1 38 ? 164.153 191.333 155.452 1.00 79.05 7 ARG C O 1
ATOM 5390 N N . ILE C 1 39 ? 164.363 193.143 154.137 1.00 83.75 8 ILE C N 1
ATOM 5391 C CA . ILE C 1 39 ? 164.259 194.090 155.235 1.00 82.76 8 ILE C CA 1
ATOM 5392 C C . ILE C 1 39 ? 162.898 193.983 155.919 1.00 79.28 8 ILE C C 1
ATOM 5393 O O . ILE C 1 39 ? 162.808 193.998 157.148 1.00 77.88 8 ILE C O 1
ATOM 5398 N N . ARG C 1 40 ? 161.847 193.850 155.115 1.00 77.82 9 ARG C N 1
ATOM 5399 C CA . ARG C 1 40 ? 160.503 193.619 155.622 1.00 77.15 9 ARG C CA 1
ATOM 5400 C C . ARG C 1 40 ? 160.478 192.410 156.552 1.00 76.43 9 ARG C C 1
ATOM 5401 O O . ARG C 1 40 ? 159.806 192.411 157.585 1.00 76.36 9 ARG C O 1
ATOM 5409 N N . VAL C 1 41 ? 161.235 191.388 156.189 1.00 77.70 10 VAL C N 1
ATOM 5410 C CA . VAL C 1 41 ? 161.357 190.206 157.014 1.00 76.62 10 VAL C CA 1
ATOM 5411 C C . VAL C 1 41 ? 162.131 190.508 158.288 1.00 75.68 10 VAL C C 1
ATOM 5412 O O . VAL C 1 41 ? 161.778 190.031 159.367 1.00 74.97 10 VAL C O 1
ATOM 5416 N N . TYR C 1 42 ? 163.171 191.326 158.173 1.00 74.61 11 TYR C N 1
ATOM 5417 C CA . TYR C 1 42 ? 163.923 191.731 159.349 1.00 76.11 11 TYR C CA 1
ATOM 5418 C C . TYR C 1 42 ? 163.013 192.452 160.332 1.00 73.18 11 TYR C C 1
ATOM 5419 O O . TYR C 1 42 ? 163.113 192.251 161.545 1.00 75.51 11 TYR C O 1
ATOM 5428 N N . TRP C 1 43 ? 162.095 193.251 159.801 1.00 73.16 12 TRP C N 1
ATOM 5429 C CA . TRP C 1 43 ? 161.105 193.928 160.617 1.00 73.27 12 TRP C CA 1
ATOM 5430 C C . TRP C 1 43 ? 160.221 192.932 161.347 1.00 71.94 12 TRP C C 1
ATOM 5431 O O . TRP C 1 43 ? 159.936 193.104 162.535 1.00 66.91 12 TRP C O 1
ATOM 5442 N N . ASP C 1 44 ? 159.826 191.874 160.645 1.00 71.94 13 ASP C N 1
ATOM 5443 C CA . ASP C 1 44 ? 159.024 190.820 161.248 1.00 72.74 13 ASP C CA 1
ATOM 5444 C C . ASP C 1 44 ? 159.722 190.226 162.450 1.00 67.46 13 ASP C C 1
ATOM 5445 O O . ASP C 1 44 ? 159.107 190.029 163.497 1.00 65.56 13 ASP C O 1
ATOM 5450 N N . ILE C 1 45 ? 161.006 189.951 162.287 1.00 69.14 14 ILE C N 1
ATOM 5451 C CA . ILE C 1 45 ? 161.794 189.344 163.345 1.00 64.35 14 ILE C CA 1
ATOM 5452 C C . ILE C 1 45 ? 161.738 190.168 164.607 1.00 62.06 14 ILE C C 1
ATOM 5453 O O . ILE C 1 45 ? 161.479 189.646 165.691 1.00 60.90 14 ILE C O 1
ATOM 5458 N N . LEU C 1 46 ? 161.965 191.465 164.460 1.00 65.97 15 LEU C N 1
ATOM 5459 C CA . LEU C 1 46 ? 161.905 192.373 165.587 1.00 66.04 15 LEU C CA 1
ATOM 5460 C C . LEU C 1 46 ? 160.564 192.291 166.296 1.00 59.62 15 LEU C C 1
ATOM 5461 O O . LEU C 1 46 ? 160.504 192.113 167.514 1.00 61.15 15 LEU C O 1
ATOM 5466 N N . VAL C 1 47 ? 159.491 192.427 165.527 1.00 63.06 16 VAL C N 1
ATOM 5467 C CA . VAL C 1 47 ? 158.144 192.402 166.075 1.00 58.63 16 VAL C CA 1
ATOM 5468 C C . VAL C 1 47 ? 157.865 191.109 166.809 1.00 56.40 16 VAL C C 1
ATOM 5469 O O . VAL C 1 47 ? 157.329 191.114 167.916 1.00 56.79 16 VAL C O 1
ATOM 5473 N N . PHE C 1 48 ? 158.238 190.004 166.181 1.00 56.88 17 PHE C N 1
ATOM 5474 C CA . PHE C 1 48 ? 158.058 188.682 166.745 1.00 54.08 17 PHE C CA 1
ATOM 5475 C C . PHE C 1 48 ? 158.677 188.586 168.122 1.00 54.82 17 PHE C C 1
ATOM 5476 O O . PHE C 1 48 ? 158.033 188.143 169.077 1.00 50.53 17 PHE C O 1
ATOM 5484 N N . ILE C 1 49 ? 159.928 189.011 168.223 1.00 53.84 18 ILE C N 1
ATOM 5485 C CA . ILE C 1 49 ? 160.653 188.982 169.477 1.00 54.02 18 ILE C CA 1
ATOM 5486 C C . ILE C 1 49 ? 159.940 189.785 170.543 1.00 51.40 18 ILE C C 1
ATOM 5487 O O . ILE C 1 49 ? 159.797 189.338 171.680 1.00 49.85 18 ILE C O 1
ATOM 5492 N N . CYS C 1 50 ? 159.499 190.975 170.167 1.00 52.81 19 CYS C N 1
ATOM 5493 C CA . CYS C 1 50 ? 158.799 191.851 171.084 1.00 54.71 19 CYS C CA 1
ATOM 5494 C C . CYS C 1 50 ? 157.559 191.179 171.645 1.00 51.32 19 CYS C C 1
ATOM 5495 O O . CYS C 1 50 ? 157.322 191.208 172.858 1.00 51.11 19 CYS C O 1
ATOM 5498 N N . ILE C 1 51 ? 156.784 190.553 170.766 1.00 51.68 20 ILE C N 1
ATOM 5499 C CA . ILE C 1 51 ? 155.576 189.856 171.173 1.00 48.29 20 ILE C CA 1
ATOM 5500 C C . ILE C 1 51 ? 155.887 188.783 172.186 1.00 45.73 20 ILE C C 1
ATOM 5501 O O . ILE C 1 51 ? 155.219 188.665 173.212 1.00 46.31 20 ILE C O 1
ATOM 5506 N N . PHE C 1 52 ? 156.912 188.003 171.891 1.00 45.67 21 PHE C N 1
ATOM 5507 C CA . PHE C 1 52 ? 157.331 186.931 172.762 1.00 42.65 21 PHE C CA 1
ATOM 5508 C C . PHE C 1 52 ? 157.647 187.441 174.143 1.00 43.54 21 PHE C C 1
ATOM 5509 O O . PHE C 1 52 ? 157.124 186.936 175.135 1.00 41.11 21 PHE C O 1
ATOM 5517 N N . TRP C 1 53 ? 158.487 188.457 174.213 1.00 44.68 22 TRP C N 1
ATOM 5518 C CA . TRP C 1 53 ? 158.855 189.033 175.488 1.00 45.73 22 TRP C CA 1
ATOM 5519 C C . TRP C 1 53 ? 157.617 189.442 176.278 1.00 43.29 22 TRP C C 1
ATOM 5520 O O . TRP C 1 53 ? 157.475 189.097 177.450 1.00 45.94 22 TRP C O 1
ATOM 5531 N N . ALA C 1 54 ? 156.707 190.147 175.612 1.00 44.81 23 ALA C N 1
ATOM 5532 C CA . ALA C 1 54 ? 155.491 190.629 176.253 1.00 41.98 23 ALA C CA 1
ATOM 5533 C C . ALA C 1 54 ? 154.666 189.486 176.834 1.00 42.24 23 ALA C C 1
ATOM 5534 O O . ALA C 1 54 ? 154.139 189.597 177.943 1.00 43.19 23 ALA C O 1
ATOM 5536 N N . SER C 1 55 ? 154.567 188.386 176.098 1.00 42.88 24 SER C N 1
ATOM 5537 C CA . SER C 1 55 ? 153.775 187.232 176.517 1.00 41.54 24 SER C CA 1
ATOM 5538 C C . SER C 1 55 ? 154.343 186.550 177.763 1.00 39.90 24 SER C C 1
ATOM 5539 O O . SER C 1 55 ? 153.654 185.766 178.424 1.00 36.83 24 SER C O 1
ATOM 5542 N N . LEU C 1 56 ? 155.592 186.859 178.087 1.00 40.97 25 LEU C N 1
ATOM 5543 C CA . LEU C 1 56 ? 156.226 186.318 179.268 1.00 40.49 25 LEU C CA 1
ATOM 5544 C C . LEU C 1 56 ? 156.025 187.242 180.451 1.00 41.86 25 LEU C C 1
ATOM 5545 O O . LEU C 1 56 ? 155.871 186.794 181.585 1.00 41.74 25 LEU C O 1
ATOM 5550 N N . GLU C 1 57 ? 156.012 188.544 180.167 1.00 43.68 26 GLU C N 1
ATOM 5551 C CA . GLU C 1 57 ? 155.860 189.563 181.200 1.00 43.85 26 GLU C CA 1
ATOM 5552 C C . GLU C 1 57 ? 154.432 189.675 181.686 1.00 40.97 26 GLU C C 1
ATOM 5553 O O . GLU C 1 57 ? 154.193 189.867 182.878 1.00 41.21 26 GLU C O 1
ATOM 5559 N N . SER C 1 58 ? 153.485 189.546 180.766 1.00 42.49 27 SER C N 1
ATOM 5560 C CA . SER C 1 58 ? 152.067 189.643 181.092 1.00 44.41 27 SER C CA 1
ATOM 5561 C C . SER C 1 58 ? 151.531 188.787 182.266 1.00 44.69 27 SER C C 1
ATOM 5562 O O . SER C 1 58 ? 150.993 189.342 183.217 1.00 45.75 27 SER C O 1
ATOM 5565 N N . PRO C 1 59 ? 151.597 187.445 182.156 1.00 40.57 28 PRO C N 1
ATOM 5566 C CA . PRO C 1 59 ? 151.007 186.505 183.133 1.00 37.63 28 PRO C CA 1
ATOM 5567 C C . PRO C 1 59 ? 151.666 186.646 184.523 1.00 39.55 28 PRO C C 1
ATOM 5568 O O . PRO C 1 59 ? 151.071 186.275 185.533 1.00 43.12 28 PRO C O 1
ATOM 5572 N N . LEU C 1 60 ? 152.874 187.199 184.569 1.00 39.97 29 LEU C N 1
ATOM 5573 C CA . LEU C 1 60 ? 153.587 187.401 185.823 1.00 41.36 29 LEU C CA 1
ATOM 5574 C C . LEU C 1 60 ? 152.920 188.416 186.737 1.00 46.52 29 LEU C C 1
ATOM 5575 O O . LEU C 1 60 ? 153.226 188.474 187.930 1.00 47.59 29 LEU C O 1
ATOM 5580 N N . ARG C 1 61 ? 152.012 189.222 186.184 1.00 48.62 30 ARG C N 1
ATOM 5581 C CA . ARG C 1 61 ? 151.367 190.299 186.941 1.00 49.82 30 ARG C CA 1
ATOM 5582 C C . ARG C 1 61 ? 150.847 190.045 188.364 1.00 50.12 30 ARG C C 1
ATOM 5583 O O . ARG C 1 61 ? 150.921 190.912 189.238 1.00 55.19 30 ARG C O 1
ATOM 5591 N N . ILE C 1 62 ? 150.370 188.835 188.579 1.00 48.95 31 ILE C N 1
ATOM 5592 C CA . ILE C 1 62 ? 149.886 188.351 189.866 1.00 52.60 31 ILE C CA 1
ATOM 5593 C C . ILE C 1 62 ? 150.698 188.263 191.142 1.00 53.29 31 ILE C C 1
ATOM 5594 O O . ILE C 1 62 ? 150.146 188.119 192.233 1.00 56.06 31 ILE C O 1
ATOM 5599 N N . VAL C 1 63 ? 152.022 188.346 191.000 1.00 48.76 32 VAL C N 1
ATOM 5600 C CA . VAL C 1 63 ? 152.900 188.250 192.135 1.00 50.85 32 VAL C CA 1
ATOM 5601 C C . VAL C 1 63 ? 154.252 188.891 191.855 1.00 52.52 32 VAL C C 1
ATOM 5602 O O . VAL C 1 63 ? 154.415 189.635 190.888 1.00 56.71 32 VAL C O 1
ATOM 5606 N N . LEU C 1 70 ? 160.534 201.468 186.478 1.00 79.35 39 LEU C N 1
ATOM 5607 C CA . LEU C 1 70 ? 160.798 202.634 185.643 1.00 80.52 39 LEU C CA 1
ATOM 5608 C C . LEU C 1 70 ? 161.248 202.229 184.254 1.00 76.48 39 LEU C C 1
ATOM 5609 O O . LEU C 1 70 ? 160.501 202.377 183.286 1.00 77.00 39 LEU C O 1
ATOM 5614 N N . LEU C 1 71 ? 162.466 201.709 184.165 1.00 79.17 40 LEU C N 1
ATOM 5615 C CA . LEU C 1 71 ? 163.002 201.247 182.896 1.00 80.97 40 LEU C CA 1
ATOM 5616 C C . LEU C 1 71 ? 162.017 200.335 182.194 1.00 76.94 40 LEU C C 1
ATOM 5617 O O . LEU C 1 71 ? 161.774 200.487 180.995 1.00 77.03 40 LEU C O 1
ATOM 5622 N N . LEU C 1 72 ? 161.440 199.414 182.947 1.00 77.02 41 LEU C N 1
ATOM 5623 C CA . LEU C 1 72 ? 160.422 198.514 182.436 1.00 79.25 41 LEU C CA 1
ATOM 5624 C C . LEU C 1 72 ? 159.315 199.272 181.728 1.00 75.79 41 LEU C C 1
ATOM 5625 O O . LEU C 1 72 ? 158.902 198.903 180.626 1.00 73.13 41 LEU C O 1
ATOM 5630 N N . THR C 1 73 ? 158.849 200.335 182.358 1.00 75.58 42 THR C N 1
ATOM 5631 C CA . THR C 1 73 ? 157.836 201.179 181.764 1.00 75.11 42 THR C CA 1
ATOM 5632 C C . THR C 1 73 ? 158.329 201.733 180.427 1.00 88.18 42 THR C C 1
ATOM 5633 O O . THR C 1 73 ? 157.599 201.720 179.432 1.00 71.20 42 THR C O 1
ATOM 5637 N N . CYS C 1 74 ? 159.580 202.186 180.407 1.00 74.38 43 CYS C N 1
ATOM 5638 C CA . CYS C 1 74 ? 160.185 202.708 179.187 1.00 77.48 43 CYS C CA 1
ATOM 5639 C C . CYS C 1 74 ? 160.296 201.622 178.122 1.00 73.62 43 CYS C C 1
ATOM 5640 O O . CYS C 1 74 ? 160.118 201.888 176.931 1.00 73.71 43 CYS C O 1
ATOM 5643 N N . ILE C 1 75 ? 160.558 200.394 178.555 1.00 73.99 44 ILE C N 1
ATOM 5644 C CA . ILE C 1 75 ? 160.616 199.276 177.635 1.00 69.50 44 ILE C CA 1
ATOM 5645 C C . ILE C 1 75 ? 159.280 199.096 176.948 1.00 70.58 44 ILE C C 1
ATOM 5646 O O . ILE C 1 75 ? 159.222 198.907 175.735 1.00 71.01 44 ILE C O 1
ATOM 5651 N N . TYR C 1 76 ? 158.203 199.188 177.719 1.00 70.96 45 TYR C N 1
ATOM 5652 C CA . TYR C 1 76 ? 156.869 199.074 177.149 1.00 70.53 45 TYR C CA 1
ATOM 5653 C C . TYR C 1 76 ? 156.608 200.165 176.128 1.00 73.34 45 TYR C C 1
ATOM 5654 O O . TYR C 1 76 ? 155.972 199.921 175.100 1.00 74.68 45 TYR C O 1
ATOM 5663 N N . PHE C 1 77 ? 157.128 201.364 176.386 1.00 74.03 46 PHE C N 1
ATOM 5664 C CA . PHE C 1 77 ? 156.988 202.446 175.425 1.00 75.58 46 PHE C CA 1
ATOM 5665 C C . PHE C 1 77 ? 157.590 202.038 174.111 1.00 70.67 46 PHE C C 1
ATOM 5666 O O . PHE C 1 77 ? 156.989 202.224 173.055 1.00 69.89 46 PHE C O 1
ATOM 5674 N N . PHE C 1 78 ? 158.774 201.454 174.186 1.00 67.46 47 PHE C N 1
ATOM 5675 C CA . PHE C 1 78 ? 159.454 200.977 173.007 1.00 67.77 47 PHE C CA 1
ATOM 5676 C C . PHE C 1 78 ? 158.629 199.931 172.283 1.00 68.53 47 PHE C C 1
ATOM 5677 O O . PHE C 1 78 ? 158.442 200.013 171.074 1.00 69.48 47 PHE C O 1
ATOM 5685 N N . ILE C 1 79 ? 158.128 198.961 173.033 1.00 70.48 48 ILE C N 1
ATOM 5686 C CA . ILE C 1 79 ? 157.328 197.885 172.456 1.00 67.82 48 ILE C CA 1
ATOM 5687 C C . ILE C 1 79 ? 156.208 198.417 171.583 1.00 68.23 48 ILE C C 1
ATOM 5688 O O . ILE C 1 79 ? 156.098 198.068 170.409 1.00 63.37 48 ILE C O 1
ATOM 5693 N N . ASP C 1 80 ? 155.375 199.259 172.167 1.00 73.10 49 ASP C N 1
ATOM 5694 C CA . ASP C 1 80 ? 154.238 199.834 171.467 1.00 73.89 49 ASP C CA 1
ATOM 5695 C C . ASP C 1 80 ? 154.676 200.696 170.327 1.00 73.78 49 ASP C C 1
ATOM 5696 O O . ASP C 1 80 ? 154.070 200.679 169.261 1.00 71.41 49 ASP C O 1
ATOM 5701 N N . PHE C 1 81 ? 155.743 201.443 170.553 1.00 70.69 50 PHE C N 1
ATOM 5702 C CA . PHE C 1 81 ? 156.320 202.268 169.526 1.00 68.57 50 PHE C CA 1
ATOM 5703 C C . PHE C 1 81 ? 156.640 201.432 168.299 1.00 78.70 50 PHE C C 1
ATOM 5704 O O . PHE C 1 81 ? 156.266 201.782 167.182 1.00 69.45 50 PHE C O 1
ATOM 5712 N N . VAL C 1 82 ? 157.306 200.309 168.527 1.00 67.04 51 VAL C N 1
ATOM 5713 C CA . VAL C 1 82 ? 157.620 199.384 167.452 1.00 69.29 51 VAL C CA 1
ATOM 5714 C C . VAL C 1 82 ? 156.354 198.915 166.764 1.00 70.24 51 VAL C C 1
ATOM 5715 O O . VAL C 1 82 ? 156.286 198.868 165.534 1.00 70.74 51 VAL C O 1
ATOM 5719 N N . PHE C 1 83 ? 155.345 198.582 167.551 1.00 69.97 52 PHE C N 1
ATOM 5720 C CA . PHE C 1 83 ? 154.080 198.143 167.000 1.00 70.46 52 PHE C CA 1
ATOM 5721 C C . PHE C 1 83 ? 153.415 199.250 166.183 1.00 71.39 52 PHE C C 1
ATOM 5722 O O . PHE C 1 83 ? 152.778 198.982 165.165 1.00 70.41 52 PHE C O 1
ATOM 5730 N N . ALA C 1 84 ? 153.591 200.495 166.614 1.00 71.75 53 ALA C N 1
ATOM 5731 C CA . ALA C 1 84 ? 153.067 201.631 165.871 1.00 72.51 53 ALA C CA 1
ATOM 5732 C C . ALA C 1 84 ? 153.745 201.718 164.513 1.00 70.23 53 ALA C C 1
ATOM 5733 O O . ALA C 1 84 ? 153.093 201.960 163.497 1.00 73.36 53 ALA C O 1
ATOM 5735 N N . LEU C 1 85 ? 155.044 201.475 164.493 1.00 68.16 54 LEU C N 1
ATOM 5736 C CA . LEU C 1 85 ? 155.771 201.456 163.239 1.00 72.25 54 LEU C CA 1
ATOM 5737 C C . LEU C 1 85 ? 155.257 200.341 162.340 1.00 73.48 54 LEU C C 1
ATOM 5738 O O . LEU C 1 85 ? 155.164 200.511 161.126 1.00 76.25 54 LEU C O 1
ATOM 5743 N N . ASP C 1 86 ? 154.888 199.216 162.949 1.00 73.81 55 ASP C N 1
ATOM 5744 C CA . ASP C 1 86 ? 154.294 198.108 162.213 1.00 73.43 55 ASP C CA 1
ATOM 5745 C C . ASP C 1 86 ? 153.010 198.521 161.534 1.00 74.17 55 ASP C C 1
ATOM 5746 O O . ASP C 1 86 ? 152.798 198.208 160.365 1.00 75.99 55 ASP C O 1
ATOM 5751 N N . ILE C 1 87 ? 152.168 199.241 162.248 1.00 74.56 56 ILE C N 1
ATOM 5752 C CA . ILE C 1 87 ? 150.966 199.771 161.640 1.00 74.30 56 ILE C CA 1
ATOM 5753 C C . ILE C 1 87 ? 151.317 200.561 160.387 1.00 74.31 56 ILE C C 1
ATOM 5754 O O . ILE C 1 87 ? 150.672 200.409 159.346 1.00 74.77 56 ILE C O 1
ATOM 5759 N N . LEU C 1 88 ? 152.368 201.378 160.476 1.00 74.24 57 LEU C N 1
ATOM 5760 C CA . LEU C 1 88 ? 152.851 202.135 159.324 1.00 75.97 57 LEU C CA 1
ATOM 5761 C C . LEU C 1 88 ? 153.385 201.215 158.237 1.00 78.65 57 LEU C C 1
ATOM 5762 O O . LEU C 1 88 ? 153.176 201.458 157.049 1.00 80.30 57 LEU C O 1
ATOM 5767 N N . TRP C 1 89 ? 154.044 200.133 158.641 1.00 77.61 58 TRP C N 1
ATOM 5768 C CA . TRP C 1 89 ? 154.507 199.150 157.682 1.00 76.68 58 TRP C CA 1
ATOM 5769 C C . TRP C 1 89 ? 153.308 198.549 156.948 1.00 73.86 58 TRP C C 1
ATOM 5770 O O . TRP C 1 89 ? 153.411 198.169 155.788 1.00 73.02 58 TRP C O 1
ATOM 5781 N N . ASN C 1 90 ? 152.166 198.470 157.617 1.00 73.22 59 ASN C N 1
ATOM 5782 C CA . ASN C 1 90 ? 150.948 197.933 156.980 1.00 76.70 59 ASN C CA 1
ATOM 5783 C C . ASN C 1 90 ? 150.235 198.924 156.129 1.00 75.49 59 ASN C C 1
ATOM 5784 O O . ASN C 1 90 ? 149.014 198.877 156.020 1.00 79.54 59 ASN C O 1
ATOM 5789 N N . GLY C 1 114 ? 142.140 196.098 157.547 1.00 93.70 83 GLY C N 1
ATOM 5790 C CA . GLY C 1 114 ? 140.838 196.209 158.197 1.00 91.69 83 GLY C CA 1
ATOM 5791 C C . GLY C 1 114 ? 140.904 195.674 159.620 1.00 96.53 83 GLY C C 1
ATOM 5792 O O . GLY C 1 114 ? 141.334 196.376 160.537 1.00 93.68 83 GLY C O 1
ATOM 5793 N N . SER C 1 115 ? 140.494 194.421 159.800 1.00 97.88 84 SER C N 1
ATOM 5794 C CA . SER C 1 115 ? 140.551 193.800 161.118 1.00 91.58 84 SER C CA 1
ATOM 5795 C C . SER C 1 115 ? 141.980 193.706 161.603 1.00 85.89 84 SER C C 1
ATOM 5796 O O . SER C 1 115 ? 142.244 193.837 162.798 1.00 86.06 84 SER C O 1
ATOM 5799 N N . TRP C 1 116 ? 142.912 193.521 160.673 1.00 90.35 85 TRP C N 1
ATOM 5800 C CA . TRP C 1 116 ? 144.325 193.448 161.005 1.00 92.43 85 TRP C CA 1
ATOM 5801 C C . TRP C 1 116 ? 144.822 194.789 161.521 1.00 88.04 85 TRP C C 1
ATOM 5802 O O . TRP C 1 116 ? 145.624 194.850 162.449 1.00 84.55 85 TRP C O 1
ATOM 5813 N N . PHE C 1 117 ? 144.302 195.866 160.939 1.00 85.81 86 PHE C N 1
ATOM 5814 C CA . PHE C 1 117 ? 144.604 197.201 161.422 1.00 86.24 86 PHE C CA 1
ATOM 5815 C C . PHE C 1 117 ? 144.141 197.340 162.852 1.00 89.69 86 PHE C C 1
ATOM 5816 O O . PHE C 1 117 ? 144.888 197.802 163.714 1.00 88.26 86 PHE C O 1
ATOM 5824 N N . ILE C 1 118 ? 142.902 196.932 163.105 1.00 82.74 87 ILE C N 1
ATOM 5825 C CA . ILE C 1 118 ? 142.323 196.975 164.434 1.00 83.72 87 ILE C CA 1
ATOM 5826 C C . ILE C 1 118 ? 143.158 196.178 165.428 1.00 84.68 87 ILE C C 1
ATOM 5827 O O . ILE C 1 118 ? 143.455 196.648 166.520 1.00 78.55 87 ILE C O 1
ATOM 5832 N N . ILE C 1 119 ? 143.544 194.973 165.027 1.00 84.59 88 ILE C N 1
ATOM 5833 C CA . ILE C 1 119 ? 144.368 194.113 165.860 1.00 81.09 88 ILE C CA 1
ATOM 5834 C C . ILE C 1 119 ? 145.670 194.784 166.251 1.00 79.57 88 ILE C C 1
ATOM 5835 O O . ILE C 1 119 ? 146.000 194.876 167.435 1.00 77.77 88 ILE C O 1
ATOM 5840 N N . ASP C 1 120 ? 146.404 195.264 165.255 1.00 82.91 89 ASP C N 1
ATOM 5841 C CA . ASP C 1 120 ? 147.661 195.948 165.499 1.00 80.73 89 ASP C CA 1
ATOM 5842 C C . ASP C 1 120 ? 147.457 197.163 166.355 1.00 78.22 89 ASP C C 1
ATOM 5843 O O . ASP C 1 120 ? 148.194 197.391 167.313 1.00 76.07 89 ASP C O 1
ATOM 5848 N N . LEU C 1 121 ? 146.446 197.939 166.007 1.00 79.65 90 LEU C N 1
ATOM 5849 C CA . LEU C 1 121 ? 146.109 199.117 166.760 1.00 79.25 90 LEU C CA 1
ATOM 5850 C C . LEU C 1 121 ? 146.004 198.790 168.224 1.00 84.83 90 LEU C C 1
ATOM 5851 O O . LEU C 1 121 ? 146.705 199.385 169.045 1.00 76.08 90 LEU C O 1
ATOM 5856 N N . ILE C 1 122 ? 145.164 197.809 168.548 1.00 76.61 91 ILE C N 1
ATOM 5857 C CA . ILE C 1 122 ? 144.928 197.393 169.926 1.00 78.78 91 ILE C CA 1
ATOM 5858 C C . ILE C 1 122 ? 146.215 197.071 170.667 1.00 75.40 91 ILE C C 1
ATOM 5859 O O . ILE C 1 122 ? 146.446 197.552 171.772 1.00 76.13 91 ILE C O 1
ATOM 5864 N N . ALA C 1 123 ? 147.057 196.259 170.040 1.00 75.18 92 ALA C N 1
ATOM 5865 C CA . ALA C 1 123 ? 148.326 195.868 170.638 1.00 73.66 92 ALA C CA 1
ATOM 5866 C C . ALA C 1 123 ? 149.222 197.066 170.861 1.00 77.66 92 ALA C C 1
ATOM 5867 O O . ALA C 1 123 ? 149.983 197.106 171.831 1.00 78.18 92 ALA C O 1
ATOM 5869 N N . ALA C 1 124 ? 149.143 198.045 169.977 1.00 77.31 93 ALA C N 1
ATOM 5870 C CA . ALA C 1 124 ? 149.986 199.222 170.075 1.00 73.03 93 ALA C CA 1
ATOM 5871 C C . ALA C 1 124 ? 149.430 200.273 171.033 1.00 72.65 93 ALA C C 1
ATOM 5872 O O . ALA C 1 124 ? 150.039 201.334 171.203 1.00 73.09 93 ALA C O 1
ATOM 5874 N N . LEU C 1 125 ? 148.286 200.010 171.655 1.00 75.12 94 LEU C N 1
ATOM 5875 C CA . LEU C 1 125 ? 147.700 201.002 172.543 1.00 74.06 94 LEU C CA 1
ATOM 5876 C C . LEU C 1 125 ? 148.406 201.020 173.886 1.00 75.04 94 LEU C C 1
ATOM 5877 O O . LEU C 1 125 ? 148.281 200.071 174.645 1.00 75.26 94 LEU C O 1
ATOM 5882 N N . PRO C 1 126 ? 149.152 202.108 174.176 1.00 72.73 95 PRO C N 1
ATOM 5883 C CA . PRO C 1 126 ? 149.904 202.330 175.421 1.00 72.70 95 PRO C CA 1
ATOM 5884 C C . PRO C 1 126 ? 149.015 202.391 176.675 1.00 74.43 95 PRO C C 1
ATOM 5885 O O . PRO C 1 126 ? 149.021 203.364 177.418 1.00 77.13 95 PRO C O 1
ATOM 5889 N N . LEU C 1 127 ? 148.316 201.286 176.933 1.00 74.77 96 LEU C N 1
ATOM 5890 C CA . LEU C 1 127 ? 147.477 201.139 178.102 1.00 72.99 96 LEU C CA 1
ATOM 5891 C C . LEU C 1 127 ? 147.438 201.307 179.599 1.00 74.59 96 LEU C C 1
ATOM 5892 O O . LEU C 1 127 ? 146.667 202.120 180.116 1.00 71.64 96 LEU C O 1
ATOM 5897 N N . GLU C 1 128 ? 148.248 200.512 180.292 1.00 75.90 97 GLU C N 1
ATOM 5898 C CA . GLU C 1 128 ? 148.300 200.520 181.752 1.00 74.19 97 GLU C CA 1
ATOM 5899 C C . GLU C 1 128 ? 148.959 201.816 182.202 1.00 81.90 97 GLU C C 1
ATOM 5900 O O . GLU C 1 128 ? 148.447 202.496 183.080 1.00 91.02 97 GLU C O 1
ATOM 5906 N N . TYR C 1 129 ? 150.086 202.142 181.581 1.00 75.81 98 TYR C N 1
ATOM 5907 C CA . TYR C 1 129 ? 150.774 203.388 181.878 1.00 74.81 98 TYR C CA 1
ATOM 5908 C C . TYR C 1 129 ? 149.852 204.568 181.693 1.00 78.79 98 TYR C C 1
ATOM 5909 O O . TYR C 1 129 ? 149.733 205.404 182.602 1.00 78.23 98 TYR C O 1
ATOM 5918 N N . ALA C 1 130 ? 149.202 204.671 180.546 1.00 77.87 99 ALA C N 1
ATOM 5919 C CA . ALA C 1 130 ? 148.286 205.751 180.288 1.00 79.91 99 ALA C CA 1
ATOM 5920 C C . ALA C 1 130 ? 147.260 205.855 181.402 1.00 77.72 99 ALA C C 1
ATOM 5921 O O . ALA C 1 130 ? 147.057 206.896 181.987 1.00 81.99 99 ALA C O 1
ATOM 5923 N N . THR C 1 131 ? 146.640 204.703 181.691 1.00 77.68 100 THR C N 1
ATOM 5924 C CA . THR C 1 131 ? 145.597 204.667 182.708 1.00 76.49 100 THR C CA 1
ATOM 5925 C C . THR C 1 131 ? 146.153 204.959 184.093 1.00 78.81 100 THR C C 1
ATOM 5926 O O . THR C 1 131 ? 145.455 205.515 184.938 1.00 85.28 100 THR C O 1
ATOM 5930 N N . THR C 1 132 ? 147.423 204.637 184.301 1.00 81.35 101 THR C N 1
ATOM 5931 C CA . THR C 1 132 ? 148.077 204.937 185.560 1.00 81.58 101 THR C CA 1
ATOM 5932 C C . THR C 1 132 ? 148.214 206.436 185.736 1.00 90.49 101 THR C C 1
ATOM 5933 O O . THR C 1 132 ? 147.946 206.973 186.806 1.00 93.31 101 THR C O 1
ATOM 5937 N N . THR C 1 133 ? 148.626 207.107 184.665 1.00 81.17 102 THR C N 1
ATOM 5938 C CA . THR C 1 133 ? 148.799 208.550 184.698 1.00 90.10 102 THR C CA 1
ATOM 5939 C C . THR C 1 133 ? 147.460 209.266 184.726 1.00 85.31 102 THR C C 1
ATOM 5940 O O . THR C 1 133 ? 147.341 210.348 185.306 1.00 86.22 102 THR C O 1
ATOM 5944 N N . ILE C 1 134 ? 146.440 208.644 184.152 1.00 83.02 103 ILE C N 1
ATOM 5945 C CA . ILE C 1 134 ? 145.096 209.189 184.223 1.00 82.86 103 ILE C CA 1
ATOM 5946 C C . ILE C 1 134 ? 144.569 209.130 185.643 1.00 82.87 103 ILE C C 1
ATOM 5947 O O . ILE C 1 134 ? 143.977 210.090 186.136 1.00 88.68 103 ILE C O 1
ATOM 5952 N N . PHE C 1 135 ? 144.775 207.996 186.299 1.00 82.91 104 PHE C N 1
ATOM 5953 C CA . PHE C 1 135 ? 144.294 207.811 187.655 1.00 83.74 104 PHE C CA 1
ATOM 5954 C C . PHE C 1 135 ? 145.449 207.671 188.633 1.00 88.98 104 PHE C C 1
ATOM 5955 O O . PHE C 1 135 ? 145.556 206.670 189.342 1.00 89.41 104 PHE C O 1
ATOM 5963 N N . TYR C 1 144 ? 146.243 193.752 188.966 1.00 62.95 113 TYR C N 1
ATOM 5964 C CA . TYR C 1 144 ? 145.279 192.797 188.443 1.00 61.34 113 TYR C CA 1
ATOM 5965 C C . TYR C 1 144 ? 144.703 193.270 187.128 1.00 64.03 113 TYR C C 1
ATOM 5966 O O . TYR C 1 144 ? 144.657 192.528 186.149 1.00 64.59 113 TYR C O 1
ATOM 5975 N N . LEU C 1 145 ? 144.249 194.509 187.109 1.00 70.63 114 LEU C N 1
ATOM 5976 C CA . LEU C 1 145 ? 143.703 195.073 185.896 1.00 69.78 114 LEU C CA 1
ATOM 5977 C C . LEU C 1 145 ? 144.785 195.199 184.848 1.00 65.07 114 LEU C C 1
ATOM 5978 O O . LEU C 1 145 ? 144.534 194.987 183.664 1.00 63.34 114 LEU C O 1
ATOM 5983 N N . TYR C 1 146 ? 146.001 195.508 185.286 1.00 64.71 115 TYR C N 1
ATOM 5984 C CA . TYR C 1 146 ? 147.121 195.606 184.367 1.00 64.63 115 TYR C CA 1
ATOM 5985 C C . TYR C 1 146 ? 147.420 194.257 183.743 1.00 70.91 115 TYR C C 1
ATOM 5986 O O . TYR C 1 146 ? 147.699 194.168 182.547 1.00 62.31 115 TYR C O 1
ATOM 5995 N N . LEU C 1 147 ? 147.298 193.200 184.541 1.00 61.90 116 LEU C N 1
ATOM 5996 C CA . LEU C 1 147 ? 147.411 191.842 184.029 1.00 62.01 116 LEU C CA 1
ATOM 5997 C C . LEU C 1 147 ? 146.427 191.628 182.914 1.00 62.89 116 LEU C C 1
ATOM 5998 O O . LEU C 1 147 ? 146.780 191.133 181.843 1.00 66.83 116 LEU C O 1
ATOM 6003 N N . LEU C 1 148 ? 145.186 192.009 183.160 1.00 64.54 117 LEU C N 1
ATOM 6004 C CA . LEU C 1 148 ? 144.149 191.873 182.171 1.00 60.25 117 LEU C CA 1
ATOM 6005 C C . LEU C 1 148 ? 144.480 192.662 180.916 1.00 60.59 117 LEU C C 1
ATOM 6006 O O . LEU C 1 148 ? 144.308 192.166 179.806 1.00 63.27 117 LEU C O 1
ATOM 6011 N N . LEU C 1 149 ? 144.989 193.876 181.092 1.00 58.98 118 LEU C N 1
ATOM 6012 C CA . LEU C 1 149 ? 145.320 194.725 179.953 1.00 60.17 118 LEU C CA 1
ATOM 6013 C C . LEU C 1 149 ? 146.447 194.151 179.113 1.00 62.43 118 LEU C C 1
ATOM 6014 O O . LEU C 1 149 ? 146.488 194.358 177.900 1.00 65.14 118 LEU C O 1
ATOM 6019 N N . GLY C 1 150 ? 147.348 193.412 179.749 1.00 63.53 119 GLY C N 1
ATOM 6020 C CA . GLY C 1 150 ? 148.468 192.789 179.048 1.00 61.78 119 GLY C CA 1
ATOM 6021 C C . GLY C 1 150 ? 148.031 191.952 177.836 1.00 62.13 119 GLY C C 1
ATOM 6022 O O . GLY C 1 150 ? 148.782 191.823 176.866 1.00 64.27 119 GLY C O 1
ATOM 6023 N N . VAL C 1 151 ? 146.810 191.399 177.880 1.00 61.25 120 VAL C N 1
ATOM 6024 C CA . VAL C 1 151 ? 146.304 190.560 176.792 1.00 62.17 120 VAL C CA 1
ATOM 6025 C C . VAL C 1 151 ? 146.261 191.290 175.451 1.00 62.68 120 VAL C C 1
ATOM 6026 O O . VAL C 1 151 ? 146.320 190.662 174.392 1.00 62.41 120 VAL C O 1
ATOM 6030 N N . THR C 1 152 ? 146.177 192.613 175.499 1.00 62.60 121 THR C N 1
ATOM 6031 C CA . THR C 1 152 ? 146.066 193.427 174.300 1.00 66.33 121 THR C CA 1
ATOM 6032 C C . THR C 1 152 ? 147.243 193.244 173.353 1.00 65.83 121 THR C C 1
ATOM 6033 O O . THR C 1 152 ? 147.100 193.410 172.142 1.00 69.45 121 THR C O 1
ATOM 6037 N N . ARG C 1 153 ? 148.395 192.865 173.893 1.00 63.63 122 ARG C N 1
ATOM 6038 C CA . ARG C 1 153 ? 149.575 192.656 173.069 1.00 62.15 122 ARG C CA 1
ATOM 6039 C C . ARG C 1 153 ? 149.718 191.206 172.643 1.00 62.66 122 ARG C C 1
ATOM 6040 O O . ARG C 1 153 ? 150.539 190.882 171.787 1.00 67.18 122 ARG C O 1
ATOM 6048 N N . ILE C 1 154 ? 148.930 190.329 173.248 1.00 60.49 123 ILE C N 1
ATOM 6049 C CA . ILE C 1 154 ? 149.031 188.916 172.945 1.00 61.53 123 ILE C CA 1
ATOM 6050 C C . ILE C 1 154 ? 148.301 188.572 171.667 1.00 62.73 123 ILE C C 1
ATOM 6051 O O . ILE C 1 154 ? 148.853 187.907 170.794 1.00 65.18 123 ILE C O 1
ATOM 6056 N N . LEU C 1 155 ? 147.061 189.032 171.564 1.00 62.19 124 LEU C N 1
ATOM 6057 C CA . LEU C 1 155 ? 146.206 188.755 170.406 1.00 63.62 124 LEU C CA 1
ATOM 6058 C C . LEU C 1 155 ? 146.951 188.833 169.068 1.00 63.63 124 LEU C C 1
ATOM 6059 O O . LEU C 1 155 ? 146.821 187.944 168.223 1.00 65.48 124 LEU C O 1
ATOM 6064 N N . LYS C 1 156 ? 147.716 189.909 168.885 1.00 63.03 125 LYS C N 1
ATOM 6065 C CA . LYS C 1 156 ? 148.463 190.177 167.655 1.00 62.55 125 LYS C CA 1
ATOM 6066 C C . LYS C 1 156 ? 149.208 188.964 167.093 1.00 63.30 125 LYS C C 1
ATOM 6067 O O . LYS C 1 156 ? 149.394 188.857 165.881 1.00 68.95 125 LYS C O 1
ATOM 6073 N N . VAL C 1 157 ? 149.637 188.065 167.977 1.00 62.75 126 VAL C N 1
ATOM 6074 C CA . VAL C 1 157 ? 150.429 186.893 167.604 1.00 62.60 126 VAL C CA 1
ATOM 6075 C C . VAL C 1 157 ? 149.891 186.130 166.383 1.00 65.36 126 VAL C C 1
ATOM 6076 O O . VAL C 1 157 ? 150.665 185.490 165.665 1.00 67.01 126 VAL C O 1
ATOM 6080 N N . PHE C 1 158 ? 148.586 186.201 166.142 1.00 62.37 127 PHE C N 1
ATOM 6081 C CA . PHE C 1 158 ? 147.953 185.470 165.047 1.00 64.51 127 PHE C CA 1
ATOM 6082 C C . PHE C 1 158 ? 148.575 185.778 163.681 1.00 69.39 127 PHE C C 1
ATOM 6083 O O . PHE C 1 158 ? 148.609 184.918 162.802 1.00 68.47 127 PHE C O 1
ATOM 6091 N N . ARG C 1 159 ? 149.070 187.003 163.511 1.00 70.89 128 ARG C N 1
ATOM 6092 C CA . ARG C 1 159 ? 149.668 187.442 162.246 1.00 68.98 128 ARG C CA 1
ATOM 6093 C C . ARG C 1 159 ? 150.897 186.624 161.817 1.00 72.30 128 ARG C C 1
ATOM 6094 O O . ARG C 1 159 ? 151.358 186.751 160.678 1.00 72.71 128 ARG C O 1
ATOM 6102 N N . ILE C 1 160 ? 151.393 185.761 162.705 1.00 72.00 129 ILE C N 1
ATOM 6103 C CA . ILE C 1 160 ? 152.511 184.887 162.393 1.00 71.27 129 ILE C CA 1
ATOM 6104 C C . ILE C 1 160 ? 152.278 184.073 161.122 1.00 71.08 129 ILE C C 1
ATOM 6105 O O . ILE C 1 160 ? 153.227 183.727 160.418 1.00 71.63 129 ILE C O 1
ATOM 6110 N N . SER C 1 161 ? 151.014 183.794 160.814 1.00 71.45 130 SER C N 1
ATOM 6111 C CA . SER C 1 161 ? 150.666 183.016 159.631 1.00 72.03 130 SER C CA 1
ATOM 6112 C C . SER C 1 161 ? 151.182 183.655 158.342 1.00 74.52 130 SER C C 1
ATOM 6113 O O . SER C 1 161 ? 151.446 182.961 157.361 1.00 79.07 130 SER C O 1
ATOM 6116 N N . ASP C 1 162 ? 151.330 184.975 158.354 1.00 71.53 131 ASP C N 1
ATOM 6117 C CA . ASP C 1 162 ? 151.802 185.696 157.184 1.00 73.11 131 ASP C CA 1
ATOM 6118 C C . ASP C 1 162 ? 153.287 185.940 157.281 1.00 73.98 131 ASP C C 1
ATOM 6119 O O . ASP C 1 162 ? 154.000 185.923 156.275 1.00 75.48 131 ASP C O 1
ATOM 6124 N N . ILE C 1 163 ? 153.754 186.131 158.502 1.00 72.40 132 ILE C N 1
ATOM 6125 C CA . ILE C 1 163 ? 155.165 186.302 158.750 1.00 72.23 132 ILE C CA 1
ATOM 6126 C C . ILE C 1 163 ? 155.950 185.110 158.238 1.00 84.01 132 ILE C C 1
ATOM 6127 O O . ILE C 1 163 ? 156.969 185.267 157.569 1.00 72.07 132 ILE C O 1
ATOM 6132 N N . LEU C 1 164 ? 155.453 183.916 158.548 1.00 73.70 133 LEU C N 1
ATOM 6133 C CA . LEU C 1 164 ? 156.096 182.673 158.146 1.00 72.83 133 LEU C CA 1
ATOM 6134 C C . LEU C 1 164 ? 156.241 182.566 156.653 1.00 73.56 133 LEU C C 1
ATOM 6135 O O . LEU C 1 164 ? 157.276 182.121 156.152 1.00 75.73 133 LEU C O 1
ATOM 6140 N N . GLN C 1 165 ? 155.211 182.980 155.938 1.00 74.84 134 GLN C N 1
ATOM 6141 C CA . GLN C 1 165 ? 155.240 182.936 154.497 1.00 77.88 134 GLN C CA 1
ATOM 6142 C C . GLN C 1 165 ? 156.388 183.768 153.992 1.00 73.46 134 GLN C C 1
ATOM 6143 O O . GLN C 1 165 ? 157.184 183.317 153.169 1.00 77.32 134 GLN C O 1
ATOM 6149 N N . ARG C 1 166 ? 156.486 184.981 154.517 1.00 75.69 135 ARG C N 1
ATOM 6150 C CA . ARG C 1 166 ? 157.532 185.901 154.123 1.00 76.34 135 ARG C CA 1
ATOM 6151 C C . ARG C 1 166 ? 158.909 185.346 154.452 1.00 76.07 135 ARG C C 1
ATOM 6152 O O . ARG C 1 166 ? 159.843 185.480 153.663 1.00 76.42 135 ARG C O 1
ATOM 6160 N N . ILE C 1 167 ? 159.023 184.701 155.609 1.00 76.36 136 ILE C N 1
ATOM 6161 C CA . ILE C 1 167 ? 160.286 184.110 156.028 1.00 76.65 136 ILE C CA 1
ATOM 6162 C C . ILE C 1 167 ? 160.742 183.037 155.064 1.00 73.96 136 ILE C C 1
ATOM 6163 O O . ILE C 1 167 ? 161.901 183.019 154.645 1.00 72.85 136 ILE C O 1
ATOM 6168 N N . ASN C 1 168 ? 159.834 182.137 154.713 1.00 72.33 137 ASN C N 1
ATOM 6169 C CA . ASN C 1 168 ? 160.175 181.092 153.775 1.00 71.71 137 ASN C CA 1
ATOM 6170 C C . ASN C 1 168 ? 160.579 181.696 152.452 1.00 87.81 137 ASN C C 1
ATOM 6171 O O . ASN C 1 168 ? 161.595 181.317 151.875 1.00 70.33 137 ASN C O 1
ATOM 6176 N N . LEU C 1 169 ? 159.810 182.670 151.986 1.00 69.41 138 LEU C N 1
ATOM 6177 C CA . LEU C 1 169 ? 160.127 183.335 150.734 1.00 72.61 138 LEU C CA 1
ATOM 6178 C C . LEU C 1 169 ? 161.510 183.931 150.776 1.00 74.62 138 LEU C C 1
ATOM 6179 O O . LEU C 1 169 ? 162.252 183.886 149.792 1.00 75.69 138 LEU C O 1
ATOM 6184 N N . ALA C 1 170 ? 161.864 184.468 151.926 1.00 72.26 139 ALA C N 1
ATOM 6185 C CA . ALA C 1 170 ? 163.162 185.071 152.133 1.00 74.03 139 ALA C CA 1
ATOM 6186 C C . ALA C 1 170 ? 164.305 184.071 152.054 1.00 74.69 139 ALA C C 1
ATOM 6187 O O . ALA C 1 170 ? 165.323 184.347 151.421 1.00 78.93 139 ALA C O 1
ATOM 6189 N N . PHE C 1 171 ? 164.172 182.936 152.729 1.00 73.65 140 PHE C N 1
ATOM 6190 C CA . PHE C 1 171 ? 165.322 182.049 152.868 1.00 71.88 140 PHE C CA 1
ATOM 6191 C C . PHE C 1 171 ? 165.161 180.725 152.166 1.00 72.81 140 PHE C C 1
ATOM 6192 O O . PHE C 1 171 ? 166.129 180.189 151.625 1.00 71.10 140 PHE C O 1
ATOM 6200 N N . GLN C 1 172 ? 163.944 180.196 152.177 1.00 71.61 141 GLN C N 1
ATOM 6201 C CA . GLN C 1 172 ? 163.655 178.922 151.530 1.00 71.78 141 GLN C CA 1
ATOM 6202 C C . GLN C 1 172 ? 164.442 177.750 152.133 1.00 65.75 141 GLN C C 1
ATOM 6203 O O . GLN C 1 172 ? 165.360 177.232 151.496 1.00 61.59 141 GLN C O 1
ATOM 6209 N N . PRO C 1 173 ? 164.057 177.289 153.328 1.00 62.34 142 PRO C N 1
ATOM 6210 C CA . PRO C 1 173 ? 164.792 176.218 154.019 1.00 52.48 142 PRO C CA 1
ATOM 6211 C C . PRO C 1 173 ? 164.034 174.909 153.923 1.00 47.95 142 PRO C C 1
ATOM 6212 O O . PRO C 1 173 ? 162.934 174.857 153.374 1.00 49.35 142 PRO C O 1
ATOM 6216 N N . THR C 1 174 ? 164.630 173.842 154.445 1.00 41.49 143 THR C N 1
ATOM 6217 C CA . THR C 1 174 ? 164.021 172.531 154.355 1.00 38.55 143 THR C CA 1
ATOM 6218 C C . THR C 1 174 ? 162.761 172.582 155.255 1.00 35.46 143 THR C C 1
ATOM 6219 O O . THR C 1 174 ? 162.846 173.057 156.390 1.00 35.31 143 THR C O 1
ATOM 6223 N N . PRO C 1 175 ? 161.589 172.189 154.714 1.00 32.78 144 PRO C N 1
ATOM 6224 C CA . PRO C 1 175 ? 160.326 172.053 155.463 1.00 32.48 144 PRO C CA 1
ATOM 6225 C C . PRO C 1 175 ? 160.569 171.298 156.748 1.00 29.89 144 PRO C C 1
ATOM 6226 O O . PRO C 1 175 ? 161.232 170.250 156.755 1.00 30.03 144 PRO C O 1
ATOM 6230 N N . GLY C 1 176 ? 159.993 171.781 157.834 1.00 28.57 145 GLY C N 1
ATOM 6231 C CA . GLY C 1 176 ? 160.128 171.154 159.124 1.00 25.60 145 GLY C CA 1
ATOM 6232 C C . GLY C 1 176 ? 161.026 171.965 160.019 1.00 31.08 145 GLY C C 1
ATOM 6233 O O . GLY C 1 176 ? 160.767 172.085 161.216 1.00 31.18 145 GLY C O 1
ATOM 6234 N N . ILE C 1 177 ? 162.067 172.548 159.444 1.00 29.70 146 ILE C N 1
ATOM 6235 C CA . ILE C 1 177 ? 162.976 173.372 160.220 1.00 28.76 146 ILE C CA 1
ATOM 6236 C C . ILE C 1 177 ? 162.224 174.514 160.858 1.00 31.17 146 ILE C C 1
ATOM 6237 O O . ILE C 1 177 ? 162.383 174.794 162.049 1.00 32.79 146 ILE C O 1
ATOM 6242 N N . LEU C 1 178 ? 161.383 175.158 160.072 1.00 29.52 147 LEU C N 1
ATOM 6243 C CA . LEU C 1 178 ? 160.566 176.237 160.567 1.00 30.97 147 LEU C CA 1
ATOM 6244 C C . LEU C 1 178 ? 159.574 175.734 161.599 1.00 30.57 147 LEU C C 1
ATOM 6245 O O . LEU C 1 178 ? 159.312 176.408 162.597 1.00 33.09 147 LEU C O 1
ATOM 6250 N N . ARG C 1 179 ? 159.044 174.536 161.377 1.00 25.83 148 ARG C N 1
ATOM 6251 C CA . ARG C 1 179 ? 158.113 173.952 162.322 1.00 25.64 148 ARG C CA 1
ATOM 6252 C C . ARG C 1 179 ? 158.778 173.756 163.664 1.00 28.82 148 ARG C C 1
ATOM 6253 O O . ARG C 1 179 ? 158.193 174.047 164.705 1.00 28.85 148 ARG C O 1
ATOM 6261 N N . LEU C 1 180 ? 160.009 173.265 163.630 1.00 26.81 149 LEU C N 1
ATOM 6262 C CA . LEU C 1 180 ? 160.777 173.043 164.839 1.00 25.72 149 LEU C CA 1
ATOM 6263 C C . LEU C 1 180 ? 160.863 174.313 165.651 1.00 29.01 149 LEU C C 1
ATOM 6264 O O . LEU C 1 180 ? 160.588 174.312 166.853 1.00 30.11 149 LEU C O 1
ATOM 6269 N N . VAL C 1 181 ? 161.224 175.400 164.989 1.00 28.29 150 VAL C N 1
ATOM 6270 C CA . VAL C 1 181 ? 161.318 176.695 165.634 1.00 27.19 150 VAL C CA 1
ATOM 6271 C C . VAL C 1 181 ? 160.014 177.076 166.305 1.00 28.01 150 VAL C C 1
ATOM 6272 O O . VAL C 1 181 ? 159.999 177.510 167.457 1.00 30.75 150 VAL C O 1
ATOM 6276 N N . LEU C 1 182 ? 158.920 176.909 165.575 1.00 27.06 151 LEU C N 1
ATOM 6277 C CA . LEU C 1 182 ? 157.608 177.251 166.091 1.00 27.04 151 LEU C CA 1
ATOM 6278 C C . LEU C 1 182 ? 157.260 176.447 167.320 1.00 29.24 151 LEU C C 1
ATOM 6279 O O . LEU C 1 182 ? 156.703 176.981 168.279 1.00 30.05 151 LEU C O 1
ATOM 6284 N N . PHE C 1 183 ? 157.586 175.165 167.304 1.00 26.96 152 PHE C N 1
ATOM 6285 C CA . PHE C 1 183 ? 157.262 174.321 168.433 1.00 26.26 152 PHE C CA 1
ATOM 6286 C C . PHE C 1 183 ? 158.044 174.728 169.653 1.00 28.79 152 PHE C C 1
ATOM 6287 O O . PHE C 1 183 ? 157.505 174.766 170.757 1.00 31.18 152 PHE C O 1
ATOM 6295 N N . ALA C 1 184 ? 159.309 175.076 169.454 1.00 27.62 153 ALA C N 1
ATOM 6296 C CA . ALA C 1 184 ? 160.130 175.546 170.555 1.00 27.12 153 ALA C CA 1
ATOM 6297 C C . ALA C 1 184 ? 159.502 176.780 171.172 1.00 27.80 153 ALA C C 1
ATOM 6298 O O . ALA C 1 184 ? 159.387 176.895 172.394 1.00 28.03 153 ALA C O 1
ATOM 6300 N N . PHE C 1 185 ? 159.070 177.686 170.312 1.00 27.48 154 PHE C N 1
ATOM 6301 C CA . PHE C 1 185 ? 158.411 178.900 170.731 1.00 26.88 154 PHE C CA 1
ATOM 6302 C C . PHE C 1 185 ? 157.162 178.621 171.547 1.00 29.04 154 PHE C C 1
ATOM 6303 O O . PHE C 1 185 ? 157.007 179.137 172.657 1.00 29.43 154 PHE C O 1
ATOM 6311 N N . TRP C 1 186 ? 156.267 177.817 170.994 1.00 27.95 155 TRP C N 1
ATOM 6312 C CA . TRP C 1 186 ? 155.006 177.545 171.655 1.00 27.08 155 TRP C CA 1
ATOM 6313 C C . TRP C 1 186 ? 155.204 176.802 172.951 1.00 26.12 155 TRP C C 1
ATOM 6314 O O . TRP C 1 186 ? 154.618 177.159 173.971 1.00 27.44 155 TRP C O 1
ATOM 6325 N N . ALA C 1 187 ? 156.052 175.786 172.916 1.00 25.04 156 ALA C N 1
ATOM 6326 C CA . ALA C 1 187 ? 156.311 174.978 174.093 1.00 23.78 156 ALA C CA 1
ATOM 6327 C C . ALA C 1 187 ? 156.770 175.843 175.239 1.00 25.14 156 ALA C C 1
ATOM 6328 O O . ALA C 1 187 ? 156.300 175.696 176.368 1.00 25.39 156 ALA C O 1
ATOM 6330 N N . THR C 1 188 ? 157.682 176.756 174.940 1.00 25.67 157 THR C N 1
ATOM 6331 C CA . THR C 1 188 ? 158.203 177.661 175.938 1.00 24.19 157 THR C CA 1
ATOM 6332 C C . THR C 1 188 ? 157.077 178.383 176.652 1.00 25.77 157 THR C C 1
ATOM 6333 O O . THR C 1 188 ? 157.019 178.406 177.884 1.00 26.61 157 THR C O 1
ATOM 6337 N N . LEU C 1 189 ? 156.178 178.965 175.873 1.00 25.26 158 LEU C N 1
ATOM 6338 C CA . LEU C 1 189 ? 155.065 179.719 176.422 1.00 22.00 158 LEU C CA 1
ATOM 6339 C C . LEU C 1 189 ? 154.154 178.853 177.252 1.00 24.93 158 LEU C C 1
ATOM 6340 O O . LEU C 1 189 ? 153.680 179.273 178.307 1.00 24.19 158 LEU C O 1
ATOM 6345 N N . VAL C 1 190 ? 153.913 177.640 176.776 1.00 23.58 159 VAL C N 1
ATOM 6346 C CA . VAL C 1 190 ? 153.052 176.718 177.481 1.00 21.36 159 VAL C CA 1
ATOM 6347 C C . VAL C 1 190 ? 153.581 176.426 178.858 1.00 23.60 159 VAL C C 1
ATOM 6348 O O . VAL C 1 190 ? 152.859 176.545 179.845 1.00 24.37 159 VAL C O 1
ATOM 6352 N N . ALA C 1 191 ? 154.849 176.054 178.928 1.00 22.99 160 ALA C N 1
ATOM 6353 C CA . ALA C 1 191 ? 155.478 175.739 180.195 1.00 19.24 160 ALA C CA 1
ATOM 6354 C C . ALA C 1 191 ? 155.326 176.887 181.166 1.00 19.64 160 ALA C C 1
ATOM 6355 O O . ALA C 1 191 ? 154.972 176.692 182.329 1.00 19.83 160 ALA C O 1
ATOM 6357 N N . HIS C 1 192 ? 155.588 178.087 180.680 1.00 21.55 161 HIS C N 1
ATOM 6358 C CA . HIS C 1 192 ? 155.517 179.273 181.503 1.00 21.04 161 HIS C CA 1
ATOM 6359 C C . HIS C 1 192 ? 154.124 179.477 182.056 1.00 21.47 161 HIS C C 1
ATOM 6360 O O . HIS C 1 192 ? 153.942 179.602 183.266 1.00 23.31 161 HIS C O 1
ATOM 6367 N N . TRP C 1 193 ? 153.139 179.492 181.177 1.00 20.18 162 TRP C N 1
ATOM 6368 C CA . TRP C 1 193 ? 151.771 179.721 181.593 1.00 18.65 162 TRP C CA 1
ATOM 6369 C C . TRP C 1 193 ? 151.265 178.621 182.511 1.00 21.83 162 TRP C C 1
ATOM 6370 O O . TRP C 1 193 ? 150.550 178.896 183.475 1.00 24.72 162 TRP C O 1
ATOM 6381 N N . CYS C 1 194 ? 151.645 177.386 182.223 1.00 21.57 163 CYS C N 1
ATOM 6382 C CA . CYS C 1 194 ? 151.217 176.254 183.027 1.00 18.87 163 CYS C CA 1
ATOM 6383 C C . CYS C 1 194 ? 151.714 176.372 184.449 1.00 21.32 163 CYS C C 1
ATOM 6384 O O . CYS C 1 194 ? 150.956 176.166 185.399 1.00 23.29 163 CYS C O 1
ATOM 6387 N N . ALA C 1 195 ? 152.987 176.722 184.589 1.00 20.19 164 ALA C N 1
ATOM 6388 C CA . ALA C 1 195 ? 153.583 176.911 185.898 1.00 18.13 164 ALA C CA 1
ATOM 6389 C C . ALA C 1 195 ? 152.839 177.982 186.665 1.00 23.26 164 ALA C C 1
ATOM 6390 O O . ALA C 1 195 ? 152.565 177.824 187.856 1.00 26.79 164 ALA C O 1
ATOM 6392 N N . VAL C 1 196 ? 152.486 179.059 185.978 1.00 21.65 165 VAL C N 1
ATOM 6393 C CA . VAL C 1 196 ? 151.724 180.126 186.592 1.00 20.12 165 VAL C CA 1
ATOM 6394 C C . VAL C 1 196 ? 150.393 179.611 187.101 1.00 22.70 165 VAL C C 1
ATOM 6395 O O . VAL C 1 196 ? 149.987 179.927 188.215 1.00 28.68 165 VAL C O 1
ATOM 6399 N N . GLY C 1 197 ? 149.719 178.814 186.282 1.00 22.56 166 GLY C N 1
ATOM 6400 C CA . GLY C 1 197 ? 148.446 178.229 186.669 1.00 23.65 166 GLY C CA 1
ATOM 6401 C C . GLY C 1 197 ? 148.597 177.389 187.925 1.00 25.09 166 GLY C C 1
ATOM 6402 O O . GLY C 1 197 ? 147.799 177.503 188.855 1.00 30.46 166 GLY C O 1
ATOM 6403 N N . TRP C 1 198 ? 149.640 176.565 187.957 1.00 24.18 167 TRP C N 1
ATOM 6404 C CA . TRP C 1 198 ? 149.943 175.781 189.141 1.00 25.43 167 TRP C CA 1
ATOM 6405 C C . TRP C 1 198 ? 150.071 176.675 190.337 1.00 28.12 167 TRP C C 1
ATOM 6406 O O . TRP C 1 198 ? 149.476 176.414 191.386 1.00 32.52 167 TRP C O 1
ATOM 6417 N N . LEU C 1 199 ? 150.841 177.735 190.186 1.00 27.91 168 LEU C N 1
ATOM 6418 C CA . LEU C 1 199 ? 151.003 178.666 191.260 1.00 29.95 168 LEU C CA 1
ATOM 6419 C C . LEU C 1 199 ? 149.679 179.209 191.678 1.00 33.62 168 LEU C C 1
ATOM 6420 O O . LEU C 1 199 ? 149.357 179.195 192.851 1.00 36.46 168 LEU C O 1
ATOM 6425 N N . TYR C 1 200 ? 148.870 179.641 190.708 1.00 32.82 169 TYR C N 1
ATOM 6426 C CA . TYR C 1 200 ? 147.563 180.216 191.028 1.00 32.86 169 TYR C CA 1
ATOM 6427 C C . TYR C 1 200 ? 146.788 179.335 191.972 1.00 35.82 169 TYR C C 1
ATOM 6428 O O . TYR C 1 200 ? 146.276 179.802 192.995 1.00 38.57 169 TYR C O 1
ATOM 6437 N N . VAL C 1 201 ? 146.713 178.060 191.652 1.00 33.74 170 VAL C N 1
ATOM 6438 C CA . VAL C 1 201 ? 146.009 177.112 192.477 1.00 35.25 170 VAL C CA 1
ATOM 6439 C C . VAL C 1 201 ? 146.569 177.093 193.890 1.00 37.04 170 VAL C C 1
ATOM 6440 O O . VAL C 1 201 ? 145.824 177.052 194.865 1.00 38.86 170 VAL C O 1
ATOM 6444 N N . ASP C 1 202 ? 147.890 177.119 193.988 1.00 35.98 171 ASP C N 1
ATOM 6445 C CA . ASP C 1 202 ? 148.552 177.092 195.280 1.00 36.93 171 ASP C CA 1
ATOM 6446 C C . ASP C 1 202 ? 148.767 178.505 195.855 1.00 41.02 171 ASP C C 1
ATOM 6447 O O . ASP C 1 202 ? 149.079 178.654 197.035 1.00 46.27 171 ASP C O 1
ATOM 6452 N N . ASP C 1 203 ? 148.536 179.537 195.035 1.00 40.29 172 ASP C N 1
ATOM 6453 C CA . ASP C 1 203 ? 148.567 180.915 195.513 1.00 45.88 172 ASP C CA 1
ATOM 6454 C C . ASP C 1 203 ? 147.365 181.155 196.373 1.00 46.36 172 ASP C C 1
ATOM 6455 O O . ASP C 1 203 ? 147.400 181.962 197.301 1.00 49.51 172 ASP C O 1
ATOM 6460 N N . LEU C 1 204 ? 146.319 180.394 196.104 1.00 42.22 173 LEU C N 1
ATOM 6461 C CA . LEU C 1 204 ? 145.127 180.405 196.923 1.00 50.72 173 LEU C CA 1
ATOM 6462 C C . LEU C 1 204 ? 145.403 179.768 198.297 1.00 47.74 173 LEU C C 1
ATOM 6463 O O . LEU C 1 204 ? 144.578 179.856 199.208 1.00 45.57 173 LEU C O 1
ATOM 6468 N N . LEU C 1 205 ? 146.585 179.156 198.444 1.00 46.92 174 LEU C N 1
ATOM 6469 C CA . LEU C 1 205 ? 147.010 178.586 199.710 1.00 43.75 174 LEU C CA 1
ATOM 6470 C C . LEU C 1 205 ? 147.961 179.531 200.450 1.00 49.51 174 LEU C C 1
ATOM 6471 O O . LEU C 1 205 ? 148.547 179.156 201.464 1.00 48.19 174 LEU C O 1
ATOM 6476 N N . ASP C 1 206 ? 148.119 180.755 199.934 1.00 49.04 175 ASP C N 1
ATOM 6477 C CA . ASP C 1 206 ? 149.044 181.712 200.534 1.00 53.32 175 ASP C CA 1
ATOM 6478 C C . ASP C 1 206 ? 148.706 183.155 200.131 1.00 55.20 175 ASP C C 1
ATOM 6479 O O . ASP C 1 206 ? 147.568 183.453 199.763 1.00 48.52 175 ASP C O 1
ATOM 6484 N N . TYR C 1 207 ? 149.691 184.047 200.222 1.00 57.82 176 TYR C N 1
ATOM 6485 C CA . TYR C 1 207 ? 149.507 185.441 199.835 1.00 55.86 176 TYR C CA 1
ATOM 6486 C C . TYR C 1 207 ? 150.358 185.785 198.624 1.00 54.42 176 TYR C C 1
ATOM 6487 O O . TYR C 1 207 ? 149.862 185.836 197.499 1.00 52.17 176 TYR C O 1
ATOM 6496 N N . GLN C 1 208 ? 151.644 186.010 198.856 1.00 54.51 177 GLN C N 1
ATOM 6497 C CA . GLN C 1 208 ? 152.571 186.275 197.771 1.00 56.48 177 GLN C CA 1
ATOM 6498 C C . GLN C 1 208 ? 153.742 185.306 197.824 1.00 56.16 177 GLN C C 1
ATOM 6499 O O . GLN C 1 208 ? 153.991 184.663 198.844 1.00 52.06 177 GLN C O 1
ATOM 6505 N N . THR C 1 209 ? 154.439 185.192 196.705 1.00 50.89 178 THR C N 1
ATOM 6506 C CA . THR C 1 209 ? 155.544 184.260 196.559 1.00 44.26 178 THR C CA 1
ATOM 6507 C C . THR C 1 209 ? 156.757 184.938 195.944 1.00 44.22 178 THR C C 1
ATOM 6508 O O . THR C 1 209 ? 156.685 186.092 195.518 1.00 46.54 178 THR C O 1
ATOM 6512 N N . GLY C 1 210 ? 157.870 184.214 195.894 1.00 39.84 179 GLY C N 1
ATOM 6513 C CA . GLY C 1 210 ? 159.106 184.739 195.331 1.00 36.19 179 GLY C CA 1
ATOM 6514 C C . GLY C 1 210 ? 159.653 183.817 194.249 1.00 31.80 179 GLY C C 1
ATOM 6515 O O . GLY C 1 210 ? 158.936 182.962 193.725 1.00 34.00 179 GLY C O 1
ATOM 6516 N N . TRP C 1 211 ? 160.927 184.000 193.920 1.00 30.30 180 TRP C N 1
ATOM 6517 C CA . TRP C 1 211 ? 161.568 183.223 192.873 1.00 30.03 180 TRP C CA 1
ATOM 6518 C C . TRP C 1 211 ? 161.559 181.740 193.171 1.00 29.05 180 TRP C C 1
ATOM 6519 O O . TRP C 1 211 ? 161.328 180.930 192.277 1.00 27.66 180 TRP C O 1
ATOM 6530 N N . SER C 1 212 ? 161.802 181.386 194.424 1.00 25.96 181 SER C N 1
ATOM 6531 C CA . SER C 1 212 ? 161.861 179.985 194.814 1.00 23.68 181 SER C CA 1
ATOM 6532 C C . SER C 1 212 ? 160.602 179.241 194.429 1.00 25.95 181 SER C C 1
ATOM 6533 O O . SER C 1 212 ? 160.663 178.135 193.898 1.00 26.19 181 SER C O 1
ATOM 6536 N N . GLU C 1 213 ? 159.457 179.857 194.673 1.00 23.90 182 GLU C N 1
ATOM 6537 C CA . GLU C 1 213 ? 158.190 179.235 194.338 1.00 21.62 182 GLU C CA 1
ATOM 6538 C C . GLU C 1 213 ? 158.030 179.107 192.845 1.00 23.44 182 GLU C C 1
ATOM 6539 O O . GLU C 1 213 ? 157.636 178.055 192.344 1.00 24.86 182 GLU C O 1
ATOM 6545 N N . TYR C 1 214 ? 158.353 180.173 192.125 1.00 21.44 183 TYR C N 1
ATOM 6546 C CA . TYR C 1 214 ? 158.285 180.145 190.677 1.00 18.53 183 TYR C CA 1
ATOM 6547 C C . TYR C 1 214 ? 159.158 179.039 190.116 1.00 21.68 183 TYR C C 1
ATOM 6548 O O . TYR C 1 214 ? 158.741 178.294 189.232 1.00 21.49 183 TYR C O 1
ATOM 6557 N N . ILE C 1 215 ? 160.367 178.931 190.641 1.00 20.78 184 ILE C N 1
ATOM 6558 C CA . ILE C 1 215 ? 161.284 177.890 190.228 1.00 18.83 184 ILE C CA 1
ATOM 6559 C C . ILE C 1 215 ? 160.691 176.515 190.441 1.00 20.63 184 ILE C C 1
ATOM 6560 O O . ILE C 1 215 ? 160.711 175.678 189.537 1.00 20.71 184 ILE C O 1
ATOM 6565 N N . ILE C 1 216 ? 160.148 176.289 191.627 1.00 20.54 185 ILE C N 1
ATOM 6566 C CA . ILE C 1 216 ? 159.521 175.022 191.954 1.00 16.41 185 ILE C CA 1
ATOM 6567 C C . ILE C 1 216 ? 158.396 174.704 191.001 1.00 14.73 185 ILE C C 1
ATOM 6568 O O . ILE C 1 216 ? 158.255 173.569 190.550 1.00 19.51 185 ILE C O 1
ATOM 6573 N N . ALA C 1 217 ? 157.599 175.711 190.683 1.00 16.72 186 ALA C N 1
ATOM 6574 C CA . ALA C 1 217 ? 156.515 175.523 189.746 1.00 14.59 186 ALA C CA 1
ATOM 6575 C C . ALA C 1 217 ? 157.043 174.985 188.433 1.00 16.55 186 ALA C C 1
ATOM 6576 O O . ALA C 1 217 ? 156.493 174.030 187.882 1.00 15.92 186 ALA C O 1
ATOM 6578 N N . LEU C 1 218 ? 158.124 175.575 187.936 1.00 14.09 187 LEU C N 1
ATOM 6579 C CA . LEU C 1 218 ? 158.722 175.105 186.700 1.00 13.62 187 LEU C CA 1
ATOM 6580 C C . LEU C 1 218 ? 159.262 173.703 186.833 1.00 15.31 187 LEU C C 1
ATOM 6581 O O . LEU C 1 218 ? 159.124 172.888 185.924 1.00 15.19 187 LEU C O 1
ATOM 6586 N N . TYR C 1 219 ? 159.870 173.411 187.972 1.00 16.86 188 TYR C N 1
ATOM 6587 C CA . TYR C 1 219 ? 160.403 172.087 188.223 1.00 13.35 188 TYR C CA 1
ATOM 6588 C C . TYR C 1 219 ? 159.338 171.041 188.003 1.00 14.65 188 TYR C C 1
ATOM 6589 O O . TYR C 1 219 ? 159.534 170.088 187.247 1.00 17.66 188 TYR C O 1
ATOM 6598 N N . TRP C 1 220 ? 158.201 171.232 188.653 1.00 14.17 189 TRP C N 1
ATOM 6599 C CA . TRP C 1 220 ? 157.080 170.330 188.507 1.00 10.12 189 TRP C CA 1
ATOM 6600 C C . TRP C 1 220 ? 156.564 170.322 187.089 1.00 11.94 189 TRP C C 1
ATOM 6601 O O . TRP C 1 220 ? 156.322 169.261 186.513 1.00 14.77 189 TRP C O 1
ATOM 6612 N N . THR C 1 221 ? 156.379 171.511 186.542 1.00 13.19 190 THR C N 1
ATOM 6613 C CA . THR C 1 221 ? 155.809 171.674 185.218 1.00 9.50 190 THR C CA 1
ATOM 6614 C C . THR C 1 221 ? 156.590 170.913 184.172 1.00 11.89 190 THR C C 1
ATOM 6615 O O . THR C 1 221 ? 156.031 170.095 183.443 1.00 12.09 190 THR C O 1
ATOM 6619 N N . VAL C 1 222 ? 157.881 171.189 184.097 1.00 12.35 191 VAL C N 1
ATOM 6620 C CA . VAL C 1 222 ? 158.749 170.564 183.116 1.00 10.16 191 VAL C CA 1
ATOM 6621 C C . VAL C 1 222 ? 158.838 169.072 183.316 1.00 11.96 191 VAL C C 1
ATOM 6622 O O . VAL C 1 222 ? 158.729 168.305 182.362 1.00 12.19 191 VAL C O 1
ATOM 6626 N N . ALA C 1 223 ? 159.024 168.653 184.560 1.00 10.31 192 ALA C N 1
ATOM 6627 C CA . ALA C 1 223 ? 159.123 167.239 184.867 1.00 9.91 192 ALA C CA 1
ATOM 6628 C C . ALA C 1 223 ? 157.909 166.497 184.358 1.00 8.57 192 ALA C C 1
ATOM 6629 O O . ALA C 1 223 ? 158.015 165.376 183.861 1.00 12.50 192 ALA C O 1
ATOM 6631 N N . THR C 1 224 ? 156.751 167.126 184.490 1.00 9.06 193 THR C N 1
ATOM 6632 C CA . THR C 1 224 ? 155.519 166.534 184.026 1.00 8.11 193 THR C CA 1
ATOM 6633 C C . THR C 1 224 ? 155.451 166.512 182.507 1.00 8.07 193 THR C C 1
ATOM 6634 O O . THR C 1 224 ? 155.194 165.470 181.909 1.00 15.00 193 THR C O 1
ATOM 6638 N N . ILE C 1 225 ? 155.689 167.656 181.880 1.00 12.32 194 ILE C N 1
ATOM 6639 C CA . ILE C 1 225 ? 155.593 167.774 180.424 1.00 10.25 194 ILE C CA 1
ATOM 6640 C C . ILE C 1 225 ? 156.540 166.839 179.703 1.00 10.50 194 ILE C C 1
ATOM 6641 O O . ILE C 1 225 ? 156.195 166.257 178.677 1.00 10.28 194 ILE C O 1
ATOM 6646 N N . ALA C 1 226 ? 157.745 166.712 180.235 1.00 11.58 195 ALA C N 1
ATOM 6647 C CA . ALA C 1 226 ? 158.783 165.898 179.633 1.00 8.16 195 ALA C CA 1
ATOM 6648 C C . ALA C 1 226 ? 158.555 164.403 179.834 1.00 7.67 195 ALA C C 1
ATOM 6649 O O . ALA C 1 226 ? 159.359 163.599 179.374 1.00 10.85 195 ALA C O 1
ATOM 6651 N N . THR C 1 227 ? 157.468 164.039 180.528 1.00 8.26 196 THR C N 1
ATOM 6652 C CA . THR C 1 227 ? 157.077 162.643 180.789 1.00 6.91 196 THR C CA 1
ATOM 6653 C C . THR C 1 227 ? 157.924 161.993 181.884 1.00 9.43 196 THR C C 1
ATOM 6654 O O . THR C 1 227 ? 157.708 160.829 182.220 1.00 9.72 196 THR C O 1
ATOM 6658 N N . VAL C 1 228 ? 158.910 162.722 182.403 1.00 8.20 197 VAL C N 1
ATOM 6659 C CA . VAL C 1 228 ? 159.807 162.182 183.412 1.00 5.90 197 VAL C CA 1
ATOM 6660 C C . VAL C 1 228 ? 159.069 161.817 184.681 1.00 7.47 197 VAL C C 1
ATOM 6661 O O . VAL C 1 228 ? 158.958 160.644 185.026 1.00 10.28 197 VAL C O 1
ATOM 6665 N N . GLY C 1 229 ? 158.570 162.826 185.379 1.00 8.42 198 GLY C N 1
ATOM 6666 C CA . GLY C 1 229 ? 157.782 162.613 186.586 1.00 10.00 198 GLY C CA 1
ATOM 6667 C C . GLY C 1 229 ? 158.616 162.071 187.737 1.00 10.52 198 GLY C C 1
ATOM 6668 O O . GLY C 1 229 ? 158.715 160.859 187.922 1.00 12.47 198 GLY C O 1
ATOM 6669 N N . TYR C 1 230 ? 159.180 162.961 188.539 1.00 13.16 199 TYR C N 1
ATOM 6670 C CA . TYR C 1 230 ? 159.949 162.518 189.692 1.00 15.69 199 TYR C CA 1
ATOM 6671 C C . TYR C 1 230 ? 159.044 162.082 190.835 1.00 18.21 199 TYR C C 1
ATOM 6672 O O . TYR C 1 230 ? 159.432 161.256 191.658 1.00 20.20 199 TYR C O 1
ATOM 6681 N N . GLY C 1 231 ? 157.838 162.634 190.891 1.00 18.31 200 GLY C N 1
ATOM 6682 C CA . GLY C 1 231 ? 156.901 162.274 191.949 1.00 19.69 200 GLY C CA 1
ATOM 6683 C C . GLY C 1 231 ? 157.153 163.064 193.230 1.00 21.17 200 GLY C C 1
ATOM 6684 O O . GLY C 1 231 ? 156.595 162.751 194.281 1.00 21.56 200 GLY C O 1
ATOM 6685 N N . ASP C 1 232 ? 157.995 164.082 193.139 1.00 17.68 201 ASP C N 1
ATOM 6686 C CA . ASP C 1 232 ? 158.331 164.901 194.289 1.00 17.25 201 ASP C CA 1
ATOM 6687 C C . ASP C 1 232 ? 157.164 165.748 194.728 1.00 20.88 201 ASP C C 1
ATOM 6688 O O . ASP C 1 232 ? 156.948 165.963 195.921 1.00 22.48 201 ASP C O 1
ATOM 6693 N N . ILE C 1 233 ? 156.419 166.244 193.757 1.00 20.24 202 ILE C N 1
ATOM 6694 C CA . ILE C 1 233 ? 155.289 167.109 194.023 1.00 20.56 202 ILE C CA 1
ATOM 6695 C C . ILE C 1 233 ? 154.017 166.520 193.464 1.00 21.12 202 ILE C C 1
ATOM 6696 O O . ILE C 1 233 ? 153.983 166.062 192.322 1.00 20.99 202 ILE C O 1
ATOM 6701 N N . THR C 1 234 ? 152.969 166.530 194.271 1.00 22.82 203 THR C N 1
ATOM 6702 C CA . THR C 1 234 ? 151.695 165.976 193.855 1.00 23.14 203 THR C CA 1
ATOM 6703 C C . THR C 1 234 ? 150.517 166.749 194.442 1.00 24.69 203 THR C C 1
ATOM 6704 O O . THR C 1 234 ? 150.673 167.493 195.409 1.00 26.66 203 THR C O 1
ATOM 6708 N N . PRO C 1 235 ? 149.338 166.562 193.854 1.00 22.01 204 PRO C N 1
ATOM 6709 C CA . PRO C 1 235 ? 148.087 167.167 194.275 1.00 23.24 204 PRO C CA 1
ATOM 6710 C C . PRO C 1 235 ? 147.629 166.658 195.620 1.00 24.35 204 PRO C C 1
ATOM 6711 O O . PRO C 1 235 ? 147.941 165.536 196.009 1.00 24.60 204 PRO C O 1
ATOM 6715 N N . SER C 1 236 ? 146.862 167.480 196.323 1.00 23.47 205 SER C N 1
ATOM 6716 C CA . SER C 1 236 ? 146.303 167.084 197.603 1.00 25.35 205 SER C CA 1
ATOM 6717 C C . SER C 1 236 ? 144.788 167.159 197.560 1.00 26.38 205 SER C C 1
ATOM 6718 O O . SER C 1 236 ? 144.095 166.314 198.131 1.00 26.04 205 SER C O 1
ATOM 6721 N N . THR C 1 237 ? 144.278 168.156 196.849 1.00 25.63 206 THR C N 1
ATOM 6722 C CA . THR C 1 237 ? 142.850 168.320 196.664 1.00 23.10 206 THR C CA 1
ATOM 6723 C C . THR C 1 237 ? 142.450 167.839 195.299 1.00 27.29 206 THR C C 1
ATOM 6724 O O . THR C 1 237 ? 143.278 167.781 194.390 1.00 23.57 206 THR C O 1
ATOM 6728 N N . ASP C 1 238 ? 141.177 167.531 195.138 1.00 22.82 207 ASP C N 1
ATOM 6729 C CA . ASP C 1 238 ? 140.677 167.098 193.854 1.00 24.67 207 ASP C CA 1
ATOM 6730 C C . ASP C 1 238 ? 140.901 168.173 192.813 1.00 25.39 207 ASP C C 1
ATOM 6731 O O . ASP C 1 238 ? 141.284 167.879 191.684 1.00 24.22 207 ASP C O 1
ATOM 6736 N N . SER C 1 239 ? 140.684 169.424 193.206 1.00 22.97 208 SER C N 1
ATOM 6737 C CA . SER C 1 239 ? 140.930 170.555 192.329 1.00 23.14 208 SER C CA 1
ATOM 6738 C C . SER C 1 239 ? 142.294 170.442 191.684 1.00 22.59 208 SER C C 1
ATOM 6739 O O . SER C 1 239 ? 142.430 170.507 190.460 1.00 24.03 208 SER C O 1
ATOM 6742 N N . GLN C 1 240 ? 143.305 170.266 192.525 1.00 22.73 209 GLN C N 1
ATOM 6743 C CA . GLN C 1 240 ? 144.675 170.143 192.070 1.00 23.45 209 GLN C CA 1
ATOM 6744 C C . GLN C 1 240 ? 144.846 168.934 191.169 1.00 23.28 209 GLN C C 1
ATOM 6745 O O . GLN C 1 240 ? 145.520 169.006 190.141 1.00 22.34 209 GLN C O 1
ATOM 6751 N N . ARG C 1 241 ? 144.227 167.824 191.554 1.00 22.21 210 ARG C N 1
ATOM 6752 C CA . ARG C 1 241 ? 144.295 166.604 190.767 1.00 20.11 210 ARG C CA 1
ATOM 6753 C C . ARG C 1 241 ? 143.763 166.834 189.372 1.00 19.97 210 ARG C C 1
ATOM 6754 O O . ARG C 1 241 ? 144.358 166.391 188.390 1.00 21.28 210 ARG C O 1
ATOM 6762 N N . ILE C 1 242 ? 142.650 167.539 189.283 1.00 20.39 211 ILE C N 1
ATOM 6763 C CA . ILE C 1 242 ? 142.027 167.821 188.010 1.00 19.99 211 ILE C CA 1
ATOM 6764 C C . ILE C 1 242 ? 142.956 168.606 187.118 1.00 19.07 211 ILE C C 1
ATOM 6765 O O . ILE C 1 242 ? 143.190 168.236 185.968 1.00 20.93 211 ILE C O 1
ATOM 6770 N N . TYR C 1 243 ? 143.498 169.688 187.663 1.00 19.55 212 TYR C N 1
ATOM 6771 C CA . TYR C 1 243 ? 144.435 170.520 186.932 1.00 17.84 212 TYR C CA 1
ATOM 6772 C C . TYR C 1 243 ? 145.590 169.690 186.441 1.00 17.81 212 TYR C C 1
ATOM 6773 O O . TYR C 1 243 ? 145.984 169.782 185.280 1.00 17.40 212 TYR C O 1
ATOM 6782 N N . THR C 1 244 ? 146.128 168.875 187.327 1.00 17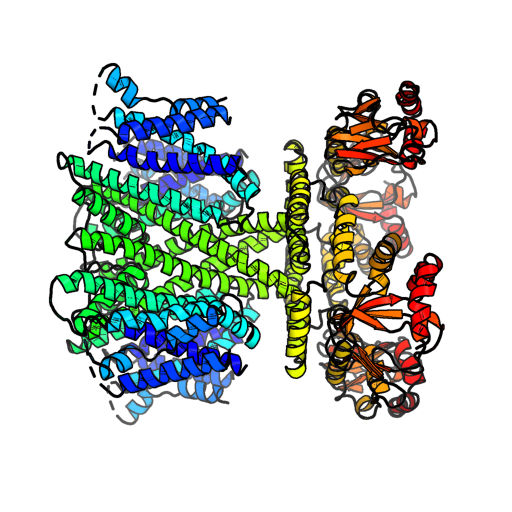.55 213 THR C N 1
ATOM 6783 C CA . THR C 1 244 ? 147.229 168.012 186.983 1.00 13.56 213 THR C CA 1
ATOM 6784 C C . THR C 1 244 ? 146.903 167.144 185.792 1.00 16.04 213 THR C C 1
ATOM 6785 O O . THR C 1 244 ? 147.699 167.039 184.862 1.00 16.06 213 THR C O 1
ATOM 6789 N N . ILE C 1 245 ? 145.724 166.535 185.809 1.00 17.04 214 ILE C N 1
ATOM 6790 C CA . ILE C 1 245 ? 145.314 165.681 184.710 1.00 13.78 214 ILE C CA 1
ATOM 6791 C C . ILE C 1 245 ? 145.289 166.442 183.404 1.00 13.44 214 ILE C C 1
ATOM 6792 O O . ILE C 1 245 ? 145.802 165.964 182.391 1.00 15.16 214 ILE C O 1
ATOM 6797 N N . PHE C 1 246 ? 144.728 167.636 183.444 1.00 13.27 215 PHE C N 1
ATOM 6798 C CA . PHE C 1 246 ? 144.726 168.509 182.286 1.00 12.56 215 PHE C CA 1
ATOM 6799 C C . PHE C 1 246 ? 146.134 168.719 181.762 1.00 14.02 215 PHE C C 1
ATOM 6800 O O . PHE C 1 246 ? 146.384 168.562 180.563 1.00 16.45 215 PHE C O 1
ATOM 6808 N N . VAL C 1 247 ? 147.040 169.079 182.652 1.00 13.41 216 VAL C N 1
ATOM 6809 C CA . VAL C 1 247 ? 148.417 169.339 182.272 1.00 10.72 216 VAL C CA 1
ATOM 6810 C C . VAL C 1 247 ? 149.066 168.123 181.660 1.00 12.28 216 VAL C C 1
ATOM 6811 O O . VAL C 1 247 ? 149.736 168.231 180.633 1.00 16.07 216 VAL C O 1
ATOM 6815 N N . MET C 1 248 ? 148.881 166.967 182.287 1.00 13.01 217 MET C N 1
ATOM 6816 C CA . MET C 1 248 ? 149.506 165.747 181.805 1.00 10.61 217 MET C CA 1
ATOM 6817 C C . MET C 1 248 ? 149.127 165.469 180.370 1.00 12.75 217 MET C C 1
ATOM 6818 O O . MET C 1 248 ? 149.975 165.116 179.552 1.00 14.36 217 MET C O 1
ATOM 6823 N N . ILE C 1 249 ? 147.854 165.652 180.059 1.00 12.75 218 ILE C N 1
ATOM 6824 C CA . ILE C 1 249 ? 147.373 165.414 178.713 1.00 10.94 218 ILE C CA 1
ATOM 6825 C C . ILE C 1 249 ? 148.049 166.325 177.718 1.00 11.30 218 ILE C C 1
ATOM 6826 O O . ILE C 1 249 ? 148.582 165.868 176.703 1.00 15.75 218 ILE C O 1
ATOM 6831 N N . LEU C 1 250 ? 148.026 167.613 178.002 1.00 13.05 219 LEU C N 1
ATOM 6832 C CA . LEU C 1 250 ? 148.602 168.593 177.108 1.00 11.71 219 LEU C CA 1
ATOM 6833 C C . LEU C 1 250 ? 150.087 168.369 176.901 1.00 14.13 219 LEU C C 1
ATOM 6834 O O . LEU C 1 250 ? 150.560 168.298 175.767 1.00 15.25 219 LEU C O 1
ATOM 6839 N N . GLY C 1 251 ? 150.817 168.262 178.004 1.00 13.16 220 GLY C N 1
ATOM 6840 C CA . GLY C 1 251 ? 152.263 168.099 177.963 1.00 12.76 220 GLY C CA 1
ATOM 6841 C C . GLY C 1 251 ? 152.673 166.892 177.139 1.00 11.88 220 GLY C C 1
ATOM 6842 O O . GLY C 1 251 ? 153.599 166.971 176.331 1.00 13.32 220 GLY C O 1
ATOM 6843 N N . ALA C 1 252 ? 151.969 165.780 177.330 1.00 9.21 221 ALA C N 1
ATOM 6844 C CA . ALA C 1 252 ? 152.242 164.569 176.578 1.00 9.50 221 ALA C CA 1
ATOM 6845 C C . ALA C 1 252 ? 152.117 164.824 175.089 1.00 12.64 221 ALA C C 1
ATOM 6846 O O . ALA C 1 252 ? 152.986 164.427 174.306 1.00 13.10 221 ALA C O 1
ATOM 6848 N N . GLY C 1 253 ? 151.039 165.492 174.701 1.00 13.71 222 GLY C N 1
ATOM 6849 C CA . GLY C 1 253 ? 150.799 165.804 173.304 1.00 10.63 222 GLY C CA 1
ATOM 6850 C C . GLY C 1 253 ? 151.926 166.634 172.726 1.00 10.69 222 GLY C C 1
ATOM 6851 O O . GLY C 1 253 ? 152.409 166.357 171.628 1.00 12.25 222 GLY C O 1
ATOM 6852 N N . VAL C 1 254 ? 152.357 167.642 173.471 1.00 10.47 223 VAL C N 1
ATOM 6853 C CA . VAL C 1 254 ? 153.435 168.501 173.015 1.00 10.40 223 VAL C CA 1
ATOM 6854 C C . VAL C 1 254 ? 154.666 167.694 172.678 1.00 11.64 223 VAL C C 1
ATOM 6855 O O . VAL C 1 254 ? 155.209 167.811 171.578 1.00 13.75 223 VAL C O 1
ATOM 6859 N N . TYR C 1 255 ? 155.092 166.870 173.619 1.00 11.49 224 TYR C N 1
ATOM 6860 C CA . TYR C 1 255 ? 156.271 166.050 173.437 1.00 9.28 224 TYR C CA 1
ATOM 6861 C C . TYR C 1 255 ? 156.172 165.213 172.178 1.00 12.82 224 TYR C C 1
ATOM 6862 O O . TYR C 1 255 ? 157.137 165.087 171.425 1.00 14.12 224 TYR C O 1
ATOM 6871 N N . ALA C 1 256 ? 154.996 164.644 171.955 1.00 11.88 225 ALA C N 1
ATOM 6872 C CA . ALA C 1 256 ? 154.770 163.829 170.778 1.00 10.67 225 ALA C CA 1
ATOM 6873 C C . ALA C 1 256 ? 155.013 164.621 169.499 1.00 11.33 225 ALA C C 1
ATOM 6874 O O . ALA C 1 256 ? 155.655 164.125 168.571 1.00 15.45 225 ALA C O 1
ATOM 6876 N N . THR C 1 257 ? 154.517 165.853 169.448 1.00 10.85 226 THR C N 1
ATOM 6877 C CA . THR C 1 257 ? 154.671 166.662 168.249 1.00 9.90 226 THR C CA 1
ATOM 6878 C C . THR C 1 257 ? 156.124 167.031 168.008 1.00 12.73 226 THR C C 1
ATOM 6879 O O . THR C 1 257 ? 156.560 167.145 166.862 1.00 16.12 226 THR C O 1
ATOM 6883 N N . VAL C 1 258 ? 156.886 167.158 169.087 1.00 12.17 227 VAL C N 1
ATOM 6884 C CA . VAL C 1 258 ? 158.309 167.420 168.964 1.00 9.44 227 VAL C CA 1
ATOM 6885 C C . VAL C 1 258 ? 158.978 166.307 168.203 1.00 11.14 227 VAL C C 1
ATOM 6886 O O . VAL C 1 258 ? 159.745 166.548 167.268 1.00 16.84 227 VAL C O 1
ATOM 6890 N N . ILE C 1 259 ? 158.661 165.079 168.586 1.00 10.69 228 ILE C N 1
ATOM 6891 C CA . ILE C 1 259 ? 159.174 163.918 167.895 1.00 9.23 228 ILE C CA 1
ATOM 6892 C C . ILE C 1 259 ? 158.773 163.939 166.441 1.00 14.61 228 ILE C C 1
ATOM 6893 O O . ILE C 1 259 ? 159.577 163.640 165.560 1.00 19.50 228 ILE C O 1
ATOM 6898 N N . GLY C 1 260 ? 157.518 164.297 166.196 1.00 14.22 229 GLY C N 1
ATOM 6899 C CA . GLY C 1 260 ? 156.980 164.386 164.845 1.00 14.88 229 GLY C CA 1
ATOM 6900 C C . GLY C 1 260 ? 157.917 165.135 163.912 1.00 15.94 229 GLY C C 1
ATOM 6901 O O . GLY C 1 260 ? 158.319 164.608 162.876 1.00 19.50 229 GLY C O 1
ATOM 6902 N N . ASN C 1 261 ? 158.261 166.368 164.275 1.00 13.43 230 ASN C N 1
ATOM 6903 C CA . ASN C 1 261 ? 159.165 167.151 163.447 1.00 14.87 230 ASN C CA 1
ATOM 6904 C C . ASN C 1 261 ? 160.475 166.452 163.223 1.00 19.51 230 ASN C C 1
ATOM 6905 O O . ASN C 1 261 ? 160.926 166.331 162.088 1.00 22.66 230 ASN C O 1
ATOM 6910 N N . ILE C 1 262 ? 161.091 165.988 164.295 1.00 18.20 231 ILE C N 1
ATOM 6911 C CA . ILE C 1 262 ? 162.385 165.343 164.176 1.00 13.31 231 ILE C CA 1
ATOM 6912 C C . ILE C 1 262 ? 162.349 164.225 163.169 1.00 18.79 231 ILE C C 1
ATOM 6913 O O . ILE C 1 262 ? 163.239 164.104 162.324 1.00 23.10 231 ILE C O 1
ATOM 6918 N N . ALA C 1 263 ? 161.311 163.414 163.251 1.00 16.54 232 ALA C N 1
ATOM 6919 C CA . ALA C 1 263 ? 161.142 162.301 162.345 1.00 15.42 232 ALA C CA 1
ATOM 6920 C C . ALA C 1 263 ? 160.988 162.771 160.910 1.00 19.11 232 ALA C C 1
ATOM 6921 O O . ALA C 1 263 ? 161.680 162.288 160.011 1.00 21.51 232 ALA C O 1
ATOM 6923 N N . SER C 1 264 ? 160.077 163.712 160.693 1.00 17.47 233 SER C N 1
ATOM 6924 C CA . SER C 1 264 ? 159.770 164.167 159.347 1.00 19.32 233 SER C CA 1
ATOM 6925 C C . SER C 1 264 ? 160.944 164.848 158.686 1.00 21.43 233 SER C C 1
ATOM 6926 O O . SER C 1 264 ? 161.180 164.679 157.490 1.00 25.65 233 SER C O 1
ATOM 6929 N N . ILE C 1 265 ? 161.695 165.603 159.465 1.00 20.10 234 ILE C N 1
ATOM 6930 C CA . ILE C 1 265 ? 162.827 166.325 158.931 1.00 20.89 234 ILE C CA 1
ATOM 6931 C C . ILE C 1 265 ? 163.911 165.383 158.522 1.00 23.74 234 ILE C C 1
ATOM 6932 O O . ILE C 1 265 ? 164.393 165.421 157.387 1.00 27.95 234 ILE C O 1
ATOM 6937 N N . LEU C 1 266 ? 164.301 164.538 159.450 1.00 21.74 235 LEU C N 1
ATOM 6938 C CA . LEU C 1 266 ? 165.383 163.626 159.228 1.00 20.85 235 LEU C CA 1
ATOM 6939 C C . LEU C 1 266 ? 165.105 162.714 158.056 1.00 23.50 235 LEU C C 1
ATOM 6940 O O . LEU C 1 266 ? 165.972 162.492 157.207 1.00 26.71 235 LEU C O 1
ATOM 6945 N N . GLY C 1 267 ? 163.891 162.185 158.008 1.00 21.40 236 GLY C N 1
ATOM 6946 C CA . GLY C 1 267 ? 163.503 161.287 156.939 1.00 26.31 236 GLY C CA 1
ATOM 6947 C C . GLY C 1 267 ? 163.607 161.959 155.573 1.00 27.65 236 GLY C C 1
ATOM 6948 O O . GLY C 1 267 ? 164.114 161.368 154.622 1.00 29.13 236 GLY C O 1
ATOM 6949 N N . SER C 1 268 ? 163.122 163.200 155.487 1.00 25.84 237 SER C N 1
ATOM 6950 C CA . SER C 1 268 ? 163.126 163.913 154.220 1.00 25.68 237 SER C CA 1
ATOM 6951 C C . SER C 1 268 ? 164.528 164.130 153.702 1.00 28.07 237 SER C C 1
ATOM 6952 O O . SER C 1 268 ? 164.764 164.103 152.493 1.00 31.71 237 SER C O 1
ATOM 6955 N N . LEU C 1 269 ? 165.465 164.302 154.612 1.00 25.09 238 LEU C N 1
ATOM 6956 C CA . LEU C 1 269 ? 166.839 164.461 154.222 1.00 23.69 238 LEU C CA 1
ATOM 6957 C C . LEU C 1 269 ? 167.336 163.215 153.522 1.00 29.04 238 LEU C C 1
ATOM 6958 O O . LEU C 1 269 ? 168.005 163.284 152.492 1.00 34.28 238 LEU C O 1
ATOM 6963 N N . ASP C 1 270 ? 166.964 162.057 154.072 1.00 27.60 239 ASP C N 1
ATOM 6964 C CA . ASP C 1 270 ? 167.348 160.787 153.479 1.00 29.90 239 ASP C CA 1
ATOM 6965 C C . ASP C 1 270 ? 166.745 160.608 152.103 1.00 34.12 239 ASP C C 1
ATOM 6966 O O . ASP C 1 270 ? 167.408 160.110 151.190 1.00 37.55 239 ASP C O 1
ATOM 6971 N N . LEU C 1 271 ? 165.499 161.034 151.947 1.00 33.19 240 LEU C N 1
ATOM 6972 C CA . LEU C 1 271 ? 164.813 160.908 150.673 1.00 35.22 240 LEU C CA 1
ATOM 6973 C C . LEU C 1 271 ? 165.546 161.651 149.574 1.00 37.32 240 LEU C C 1
ATOM 6974 O O . LEU C 1 271 ? 165.682 161.141 148.456 1.00 42.28 240 LEU C O 1
ATOM 6979 N N . ALA C 1 272 ? 166.035 162.839 149.888 1.00 33.71 241 ALA C N 1
ATOM 6980 C CA . ALA C 1 272 ? 166.781 163.633 148.928 1.00 36.87 241 ALA C CA 1
ATOM 6981 C C . ALA C 1 272 ? 167.997 162.871 148.417 1.00 41.24 241 ALA C C 1
ATOM 6982 O O . ALA C 1 272 ? 168.234 162.776 147.218 1.00 46.56 241 ALA C O 1
ATOM 6984 N N . LYS C 1 273 ? 168.759 162.316 149.357 1.00 39.63 242 LYS C N 1
ATOM 6985 C CA . LYS C 1 273 ? 169.946 161.564 148.990 1.00 41.96 242 LYS C CA 1
ATOM 6986 C C . LYS C 1 273 ? 169.593 160.330 148.162 1.00 44.14 242 LYS C C 1
ATOM 6987 O O . LYS C 1 273 ? 170.285 160.005 147.194 1.00 48.58 242 LYS C O 1
ATOM 6993 N N . ALA C 1 274 ? 168.511 159.656 148.546 1.00 42.17 243 ALA C N 1
ATOM 6994 C CA . ALA C 1 274 ? 168.065 158.455 147.842 1.00 44.64 243 ALA C CA 1
ATOM 6995 C C . ALA C 1 274 ? 167.808 158.749 146.378 1.00 49.88 243 ALA C C 1
ATOM 6996 O O . ALA C 1 274 ? 168.236 157.986 145.501 1.00 56.58 243 ALA C O 1
ATOM 6998 N N . ALA C 1 275 ? 167.135 159.854 146.106 1.00 46.22 244 ALA C N 1
ATOM 6999 C CA . ALA C 1 275 ? 166.869 160.275 144.747 1.00 49.47 244 ALA C CA 1
ATOM 7000 C C . ALA C 1 275 ? 168.163 160.372 143.948 1.00 53.75 244 ALA C C 1
ATOM 7001 O O . ALA C 1 275 ? 168.242 159.892 142.825 1.00 55.52 244 ALA C O 1
ATOM 7003 N N . GLN C 1 276 ? 169.178 160.972 144.555 1.00 53.52 245 GLN C N 1
ATOM 7004 C CA . GLN C 1 276 ? 170.474 161.106 143.888 1.00 58.18 245 GLN C CA 1
ATOM 7005 C C . GLN C 1 276 ? 171.060 159.760 143.455 1.00 56.55 245 GLN C C 1
ATOM 7006 O O . GLN C 1 276 ? 171.498 159.610 142.314 1.00 59.21 245 GLN C O 1
ATOM 7012 N N . ARG C 1 277 ? 171.078 158.792 144.362 1.00 51.97 246 ARG C N 1
ATOM 7013 C CA . ARG C 1 277 ? 171.659 157.480 144.082 1.00 55.16 246 ARG C CA 1
ATOM 7014 C C . ARG C 1 277 ? 170.750 156.561 143.250 1.00 63.19 246 ARG C C 1
ATOM 7015 O O . ARG C 1 277 ? 171.190 155.522 142.767 1.00 69.68 246 ARG C O 1
ATOM 7023 N N . LYS C 1 278 ? 169.484 156.953 143.122 1.00 57.56 247 LYS C N 1
ATOM 7024 C CA . LYS C 1 278 ? 168.437 156.139 142.468 1.00 60.40 247 LYS C CA 1
ATOM 7025 C C . LYS C 1 278 ? 168.932 155.292 141.313 1.00 68.32 247 LYS C C 1
ATOM 7026 O O . LYS C 1 278 ? 168.743 154.064 141.314 1.00 73.12 247 LYS C O 1
ATOM 7032 N N . LYS C 1 279 ? 169.525 155.910 140.310 1.00 66.07 248 LYS C N 1
ATOM 7033 C CA . LYS C 1 279 ? 169.932 155.217 139.118 1.00 68.58 248 LYS C CA 1
ATOM 7034 C C . LYS C 1 279 ? 171.016 154.192 139.408 1.00 72.02 248 LYS C C 1
ATOM 7035 O O . LYS C 1 279 ? 170.875 153.013 139.113 1.00 74.04 248 LYS C O 1
ATOM 7041 N N . MET C 1 280 ? 172.117 154.674 139.999 1.00 71.01 249 MET C N 1
ATOM 7042 C CA . MET C 1 280 ? 173.240 153.790 140.317 1.00 72.58 249 MET C CA 1
ATOM 7043 C C . MET C 1 280 ? 172.777 152.593 141.104 1.00 77.02 249 MET C C 1
ATOM 7044 O O . MET C 1 280 ? 173.209 151.465 140.829 1.00 74.32 249 MET C O 1
ATOM 7049 N N . ALA C 1 281 ? 171.908 152.816 142.067 1.00 73.95 250 ALA C N 1
ATOM 7050 C CA . ALA C 1 281 ? 171.360 151.764 142.894 1.00 77.85 250 ALA C CA 1
ATOM 7051 C C . ALA C 1 281 ? 170.683 150.698 142.047 1.00 77.09 250 ALA C C 1
ATOM 7052 O O . ALA C 1 281 ? 170.880 149.507 142.254 1.00 80.32 250 ALA C O 1
ATOM 7054 N N . GLN C 1 282 ? 169.883 151.147 141.078 1.00 72.70 251 GLN C N 1
ATOM 7055 C CA . GLN C 1 282 ? 169.218 150.219 140.180 1.00 77.36 251 GLN C CA 1
ATOM 7056 C C . GLN C 1 282 ? 170.229 149.356 139.441 1.00 81.06 251 GLN C C 1
ATOM 7057 O O . GLN C 1 282 ? 170.056 148.139 139.324 1.00 83.96 251 GLN C O 1
ATOM 7063 N N . VAL C 1 283 ? 171.292 149.991 138.972 1.00 77.15 252 VAL C N 1
ATOM 7064 C CA . VAL C 1 283 ? 172.359 149.296 138.269 1.00 84.11 252 VAL C CA 1
ATOM 7065 C C . VAL C 1 283 ? 173.039 148.290 139.167 1.00 77.68 252 VAL C C 1
ATOM 7066 O O . VAL C 1 283 ? 173.284 147.151 138.769 1.00 80.36 252 VAL C O 1
ATOM 7070 N N . ASP C 1 284 ? 173.344 148.716 140.381 1.00 77.53 253 ASP C N 1
ATOM 7071 C CA . ASP C 1 284 ? 173.991 147.856 141.350 1.00 82.70 253 ASP C CA 1
ATOM 7072 C C . ASP C 1 284 ? 173.142 146.633 141.618 1.00 79.36 253 ASP C C 1
ATOM 7073 O O . ASP C 1 284 ? 173.651 145.516 141.668 1.00 84.41 253 ASP C O 1
ATOM 7078 N N . SER C 1 285 ? 171.837 146.853 141.768 1.00 80.83 254 SER C N 1
ATOM 7079 C CA . SER C 1 285 ? 170.894 145.775 142.003 1.00 82.61 254 SER C CA 1
ATOM 7080 C C . SER C 1 285 ? 170.979 144.749 140.892 1.00 85.77 254 SER C C 1
ATOM 7081 O O . SER C 1 285 ? 171.053 143.546 141.142 1.00 85.88 254 SER C O 1
ATOM 7084 N N . PHE C 1 286 ? 171.000 145.240 139.661 1.00 84.31 255 PHE C N 1
ATOM 7085 C CA . PHE C 1 286 ? 171.149 144.398 138.490 1.00 87.83 255 PHE C CA 1
ATOM 7086 C C . PHE C 1 286 ? 172.422 143.584 138.564 1.00 86.74 255 PHE C C 1
ATOM 7087 O O . PHE C 1 286 ? 172.415 142.374 138.351 1.00 80.65 255 PHE C O 1
ATOM 7095 N N . LEU C 1 287 ? 173.523 144.262 138.868 1.00 83.83 256 LEU C N 1
ATOM 7096 C CA . LEU C 1 287 ? 174.810 143.605 138.956 1.00 85.26 256 LEU C CA 1
ATOM 7097 C C . LEU C 1 287 ? 174.796 142.516 140.003 1.00 82.28 256 LEU C C 1
ATOM 7098 O O . LEU C 1 287 ? 175.367 141.441 139.802 1.00 86.34 256 LEU C O 1
ATOM 7103 N N . LYS C 1 288 ? 174.142 142.793 141.125 1.00 88.02 257 LYS C N 1
ATOM 7104 C CA . LYS C 1 288 ? 174.041 141.825 142.202 1.00 87.95 257 LYS C CA 1
ATOM 7105 C C . LYS C 1 288 ? 173.255 140.608 141.757 1.00 88.83 257 LYS C C 1
ATOM 7106 O O . LYS C 1 288 ? 173.622 139.477 142.065 1.00 94.55 257 LYS C O 1
ATOM 7112 N N . ALA C 1 289 ? 172.192 140.846 140.993 1.00 88.32 258 ALA C N 1
ATOM 7113 C CA . ALA C 1 289 ? 171.395 139.760 140.434 1.00 102.95 258 ALA C CA 1
ATOM 7114 C C . ALA C 1 289 ? 172.240 138.904 139.491 1.00 103.55 258 ALA C C 1
ATOM 7115 O O . ALA C 1 289 ? 172.122 137.680 139.474 1.00 97.72 258 ALA C O 1
ATOM 7117 N N . ARG C 1 290 ? 173.111 139.555 138.724 1.00 95.21 259 ARG C N 1
ATOM 7118 C CA . ARG C 1 290 ? 173.999 138.860 137.801 1.00 96.21 259 ARG C CA 1
ATOM 7119 C C . ARG C 1 290 ? 175.204 138.259 138.516 1.00 94.04 259 ARG C C 1
ATOM 7120 O O . ARG C 1 290 ? 175.906 137.419 137.972 1.00 96.49 259 ARG C O 1
ATOM 7128 N N . ASN C 1 291 ? 175.414 138.709 139.758 1.00 92.26 260 ASN C N 1
ATOM 7129 C CA . ASN C 1 291 ? 176.477 138.169 140.601 1.00 92.97 260 ASN C CA 1
ATOM 7130 C C . ASN C 1 291 ? 177.844 138.487 140.052 1.00 88.93 260 ASN C C 1
ATOM 7131 O O . ASN C 1 291 ? 178.736 137.626 140.024 1.00 92.04 260 ASN C O 1
ATOM 7136 N N . ILE C 1 292 ? 178.033 139.720 139.629 1.00 92.96 261 ILE C N 1
ATOM 7137 C CA . ILE C 1 292 ? 179.302 140.205 139.125 1.00 95.46 261 ILE C CA 1
ATOM 7138 C C . ILE C 1 292 ? 180.279 140.492 140.259 1.00 96.67 261 ILE C C 1
ATOM 7139 O O . ILE C 1 292 ? 179.854 140.898 141.352 1.00 90.26 261 ILE C O 1
ATOM 7144 N N . SER C 1 293 ? 181.560 140.251 140.040 1.00 98.87 262 SER C N 1
ATOM 7145 C CA . SER C 1 293 ? 182.579 140.467 141.065 1.00 94.30 262 SER C CA 1
ATOM 7146 C C . SER C 1 293 ? 182.771 141.946 141.405 1.00 96.42 262 SER C C 1
ATOM 7147 O O . SER C 1 293 ? 182.466 142.830 140.602 1.00 92.40 262 SER C O 1
ATOM 7150 N N . GLN C 1 294 ? 183.314 142.183 142.594 1.00 98.53 263 GLN C N 1
ATOM 7151 C CA . GLN C 1 294 ? 183.572 143.522 143.124 1.00 97.89 263 GLN C CA 1
ATOM 7152 C C . GLN C 1 294 ? 184.524 144.318 142.263 1.00 93.30 263 GLN C C 1
ATOM 7153 O O . GLN C 1 294 ? 184.404 145.543 142.161 1.00 94.57 263 GLN C O 1
ATOM 7159 N N . ASN C 1 295 ? 185.452 143.622 141.620 1.00 92.35 264 ASN C N 1
ATOM 7160 C CA . ASN C 1 295 ? 186.439 144.258 140.761 1.00 89.42 264 ASN C CA 1
ATOM 7161 C C . ASN C 1 295 ? 185.745 145.302 139.918 1.00 88.36 264 ASN C C 1
ATOM 7162 O O . ASN C 1 295 ? 186.221 146.430 139.793 1.00 86.53 264 ASN C O 1
ATOM 7167 N N . ILE C 1 296 ? 184.611 144.933 139.346 1.00 89.31 265 ILE C N 1
ATOM 7168 C CA . ILE C 1 296 ? 183.874 145.862 138.544 1.00 85.50 265 ILE C CA 1
ATOM 7169 C C . ILE C 1 296 ? 182.859 146.717 139.276 1.00 86.90 265 ILE C C 1
ATOM 7170 O O . ILE C 1 296 ? 182.845 147.937 139.131 1.00 81.62 265 ILE C O 1
ATOM 7175 N N . ARG C 1 297 ? 181.995 146.077 140.051 1.00 82.88 266 ARG C N 1
ATOM 7176 C CA . ARG C 1 297 ? 180.917 146.793 140.725 1.00 83.02 266 ARG C CA 1
ATOM 7177 C C . ARG C 1 297 ? 181.399 148.025 141.492 1.00 80.69 266 ARG C C 1
ATOM 7178 O O . ARG C 1 297 ? 180.746 149.062 141.473 1.00 80.61 266 ARG C O 1
ATOM 7186 N N . ARG C 1 298 ? 182.534 147.898 142.172 1.00 85.49 267 ARG C N 1
ATOM 7187 C CA . ARG C 1 298 ? 183.073 149.029 142.914 1.00 82.63 267 ARG C CA 1
ATOM 7188 C C . ARG C 1 298 ? 183.376 150.162 141.943 1.00 83.61 267 ARG C C 1
ATOM 7189 O O . ARG C 1 298 ? 182.974 151.306 142.173 1.00 80.59 267 ARG C O 1
ATOM 7197 N N . ARG C 1 299 ? 184.079 149.847 140.860 1.00 82.44 268 ARG C N 1
ATOM 7198 C CA . ARG C 1 299 ? 184.424 150.847 139.861 1.00 81.70 268 ARG C CA 1
ATOM 7199 C C . ARG C 1 299 ? 183.198 151.456 139.167 1.00 80.94 268 ARG C C 1
ATOM 7200 O O . ARG C 1 299 ? 183.135 152.649 138.884 1.00 83.73 268 ARG C O 1
ATOM 7208 N N . VAL C 1 300 ? 182.184 150.615 138.973 1.00 81.40 269 VAL C N 1
ATOM 7209 C CA . VAL C 1 300 ? 180.897 151.116 138.539 1.00 84.78 269 VAL C CA 1
ATOM 7210 C C . VAL C 1 300 ? 180.288 152.148 139.434 1.00 87.46 269 VAL C C 1
ATOM 7211 O O . VAL C 1 300 ? 179.917 153.230 138.995 1.00 79.04 269 VAL C O 1
ATOM 7215 N N . ARG C 1 301 ? 180.224 151.830 140.716 1.00 80.31 270 ARG C N 1
ATOM 7216 C CA . ARG C 1 301 ? 179.710 152.793 141.660 1.00 83.38 270 ARG C CA 1
ATOM 7217 C C . ARG C 1 301 ? 180.492 154.087 141.572 1.00 84.85 270 ARG C C 1
ATOM 7218 O O . ARG C 1 301 ? 179.904 155.160 141.445 1.00 78.13 270 ARG C O 1
ATOM 7226 N N . ASP C 1 302 ? 181.817 153.979 141.590 1.00 82.91 271 ASP C N 1
ATOM 7227 C CA . ASP C 1 302 ? 182.708 155.131 141.507 1.00 82.73 271 ASP C CA 1
ATOM 7228 C C . ASP C 1 302 ? 182.416 155.972 140.272 1.00 78.61 271 ASP C C 1
ATOM 7229 O O . ASP C 1 302 ? 182.378 157.199 140.335 1.00 77.92 271 ASP C O 1
ATOM 7234 N N . TYR C 1 303 ? 182.191 155.292 139.155 1.00 79.26 272 TYR C N 1
ATOM 7235 C CA . TYR C 1 303 ? 181.816 155.929 137.909 1.00 77.89 272 TYR C CA 1
ATOM 7236 C C . TYR C 1 303 ? 180.620 156.819 138.110 1.00 78.36 272 TYR C C 1
ATOM 7237 O O . TYR C 1 303 ? 180.652 158.003 137.770 1.00 81.18 272 TYR C O 1
ATOM 7246 N N . TYR C 1 304 ? 179.571 156.265 138.693 1.00 81.02 273 TYR C N 1
ATOM 7247 C CA . TYR C 1 304 ? 178.375 157.041 138.938 1.00 81.60 273 TYR C CA 1
ATOM 7248 C C . TYR C 1 304 ? 178.620 158.141 139.939 1.00 83.57 273 TYR C C 1
ATOM 7249 O O . TYR C 1 304 ? 178.139 159.256 139.761 1.00 82.77 273 TYR C O 1
ATOM 7258 N N . MET C 1 305 ? 179.386 157.842 140.977 1.00 81.60 274 MET C N 1
ATOM 7259 C CA . MET C 1 305 ? 179.664 158.828 142.010 1.00 80.80 274 MET C CA 1
ATOM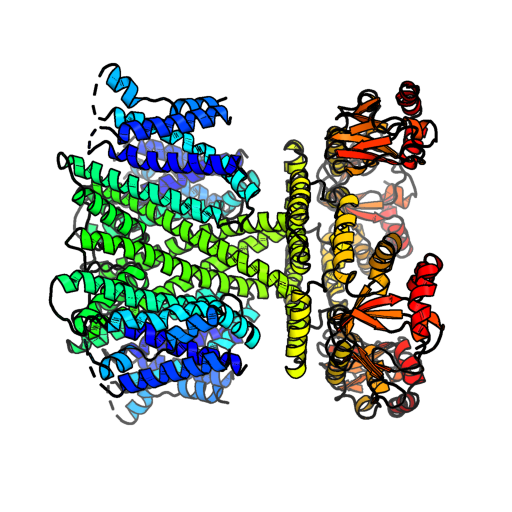 7260 C C . MET C 1 305 ? 180.302 160.068 141.424 1.00 95.50 274 MET C C 1
ATOM 7261 O O . MET C 1 305 ? 179.847 161.184 141.673 1.00 82.31 274 MET C O 1
ATOM 7266 N N . TYR C 1 306 ? 181.342 159.866 140.631 1.00 82.88 275 TYR C N 1
ATOM 7267 C CA . TYR C 1 306 ? 182.024 160.958 139.970 1.00 86.55 275 TYR C CA 1
ATOM 7268 C C . TYR C 1 306 ? 181.079 161.743 139.087 1.00 81.32 275 TYR C C 1
ATOM 7269 O O . TYR C 1 306 ? 181.069 162.978 139.114 1.00 87.06 275 TYR C O 1
ATOM 7278 N N . ILE C 1 307 ? 180.285 161.033 138.309 1.00 87.15 276 ILE C N 1
ATOM 7279 C CA . ILE C 1 307 ? 179.301 161.670 137.458 1.00 85.26 276 ILE C CA 1
ATOM 7280 C C . ILE C 1 307 ? 178.362 162.528 138.259 1.00 87.49 276 ILE C C 1
ATOM 7281 O O . ILE C 1 307 ? 178.076 163.660 137.881 1.00 90.45 276 ILE C O 1
ATOM 7286 N N . ILE C 1 308 ? 177.887 161.987 139.373 1.00 83.39 277 ILE C N 1
ATOM 7287 C CA . ILE C 1 308 ? 177.009 162.714 140.264 1.00 83.93 277 ILE C CA 1
ATOM 7288 C C . ILE C 1 308 ? 177.676 163.974 140.768 1.00 86.08 277 ILE C C 1
ATOM 7289 O O . ILE C 1 308 ? 177.072 165.046 140.778 1.00 90.23 277 ILE C O 1
ATOM 7294 N N . ASP C 1 309 ? 178.933 163.842 141.172 1.00 87.48 278 ASP C N 1
ATOM 7295 C CA . ASP C 1 309 ? 179.711 164.964 141.666 1.00 89.28 278 ASP C CA 1
ATOM 7296 C C . ASP C 1 309 ? 179.759 166.078 140.646 1.00 90.74 278 ASP C C 1
ATOM 7297 O O . ASP C 1 309 ? 179.677 167.256 140.988 1.00 95.47 278 ASP C O 1
ATOM 7302 N N . ARG C 1 310 ? 179.896 165.698 139.386 1.00 90.15 279 ARG C N 1
ATOM 7303 C CA . ARG C 1 310 ? 179.979 166.663 138.309 1.00 93.41 279 ARG C CA 1
ATOM 7304 C C . ARG C 1 310 ? 178.614 167.125 137.825 1.00 92.20 279 ARG C C 1
ATOM 7305 O O . ARG C 1 310 ? 178.467 168.245 137.336 1.00 86.73 279 ARG C O 1
ATOM 7313 N N . GLY C 1 311 ? 177.624 166.247 137.927 1.00 94.37 280 GLY C N 1
ATOM 7314 C CA . GLY C 1 311 ? 176.284 166.536 137.435 1.00 98.00 280 GLY C CA 1
ATOM 7315 C C . GLY C 1 311 ? 176.207 166.409 135.908 1.00 96.34 280 GLY C C 1
ATOM 7316 O O . GLY C 1 311 ? 175.201 166.770 135.296 1.00 91.43 280 GLY C O 1
ATOM 7317 N N . TRP C 1 312 ? 177.275 165.892 135.299 1.00 94.04 281 TRP C N 1
ATOM 7318 C CA . TRP C 1 312 ? 177.363 165.760 133.845 1.00 91.76 281 TRP C CA 1
ATOM 7319 C C . TRP C 1 312 ? 176.356 164.756 133.295 1.00 91.19 281 TRP C C 1
ATOM 7320 O O . TRP C 1 312 ? 175.974 164.828 132.128 1.00 87.09 281 TRP C O 1
ATOM 7331 N N . GLY C 1 313 ? 175.923 163.831 134.148 1.00 93.60 282 GLY C N 1
ATOM 7332 C CA . GLY C 1 313 ? 174.947 162.814 133.773 1.00 100.31 282 GLY C CA 1
ATOM 7333 C C . GLY C 1 313 ? 173.571 163.405 133.493 1.00 91.03 282 GLY C C 1
ATOM 7334 O O . GLY C 1 313 ? 172.733 162.766 132.853 1.00 87.94 282 GLY C O 1
ATOM 7335 N N . GLU C 1 314 ? 173.331 164.618 133.968 1.00 120.00 283 GLU C N 1
ATOM 7336 C CA . GLU C 1 314 ? 172.060 165.263 133.728 1.00 120.00 283 GLU C CA 1
ATOM 7337 C C . GLU C 1 314 ? 171.945 165.710 132.293 1.00 120.00 283 GLU C C 1
ATOM 7338 O O . GLU C 1 314 ? 172.889 166.273 131.734 1.00 120.00 283 GLU C O 1
ATOM 7340 N N . ASP C 1 315 ? 170.776 165.507 131.696 1.00 120.00 284 ASP C N 1
ATOM 7341 C CA . ASP C 1 315 ? 170.523 166.020 130.360 1.00 120.00 284 ASP C CA 1
ATOM 7342 C C . ASP C 1 315 ? 170.387 167.526 130.390 1.00 120.00 284 ASP C C 1
ATOM 7343 O O . ASP C 1 315 ? 169.279 168.058 130.363 1.00 120.00 284 ASP C O 1
ATOM 7345 N N . GLU C 1 316 ? 171.525 168.198 130.448 1.00 120.00 285 GLU C N 1
ATOM 7346 C CA . GLU C 1 316 ? 171.596 169.645 130.506 1.00 120.00 285 GLU C CA 1
ATOM 7347 C C . GLU C 1 316 ? 170.618 170.303 129.551 1.00 120.00 285 GLU C C 1
ATOM 7348 O O . GLU C 1 316 ? 169.819 171.140 129.956 1.00 120.00 285 GLU C O 1
ATOM 7350 N N . ASN C 1 317 ? 170.679 169.913 128.288 1.00 120.00 286 ASN C N 1
ATOM 7351 C CA . ASN C 1 317 ? 169.761 170.419 127.280 1.00 120.00 286 ASN C CA 1
ATOM 7352 C C . ASN C 1 317 ? 168.304 170.376 127.758 1.00 120.00 286 ASN C C 1
ATOM 7353 O O . ASN C 1 317 ? 167.691 171.417 127.994 1.00 120.00 286 ASN C O 1
ATOM 7355 N N . ALA C 1 318 ? 167.754 169.161 127.868 1.00 120.00 287 ALA C N 1
ATOM 7356 C CA . ALA C 1 318 ? 166.346 168.959 128.226 1.00 120.00 287 ALA C CA 1
ATOM 7357 C C . ALA C 1 318 ? 165.994 169.658 129.520 1.00 120.00 287 ALA C C 1
ATOM 7358 O O . ALA C 1 318 ? 164.914 170.237 129.654 1.00 120.00 287 ALA C O 1
ATOM 7360 N N . LEU C 1 319 ? 166.907 169.602 130.470 1.00 120.00 288 LEU C N 1
ATOM 7361 C CA . LEU C 1 319 ? 166.725 170.267 131.736 1.00 120.00 288 LEU C CA 1
ATOM 7362 C C . LEU C 1 319 ? 166.500 171.753 131.517 1.00 120.00 288 LEU C C 1
ATOM 7363 O O . LEU C 1 319 ? 165.523 172.325 132.000 1.00 120.00 288 LEU C O 1
ATOM 7365 N N . LEU C 1 320 ? 167.401 172.367 130.761 1.00 120.00 289 LEU C N 1
ATOM 7366 C CA . LEU C 1 320 ? 167.339 173.793 130.475 1.00 120.00 289 LEU C CA 1
ATOM 7367 C C . LEU C 1 320 ? 166.167 174.149 129.565 1.00 120.00 289 LEU C C 1
ATOM 7368 O O . LEU C 1 320 ? 165.736 175.301 129.526 1.00 120.00 289 LEU C O 1
ATOM 7370 N N . ASN C 1 321 ? 165.648 173.159 128.837 1.00 120.00 290 ASN C N 1
ATOM 7371 C CA . ASN C 1 321 ? 164.592 173.409 127.865 1.00 120.00 290 ASN C CA 1
ATOM 7372 C C . ASN C 1 321 ? 163.280 173.902 128.475 1.00 120.00 290 ASN C C 1
ATOM 7373 O O . ASN C 1 321 ? 162.379 174.315 127.745 1.00 120.00 290 ASN C O 1
ATOM 7375 N N . ASP C 1 322 ? 163.166 173.895 129.797 1.00 120.00 291 ASP C N 1
ATOM 7376 C CA . ASP C 1 322 ? 161.971 174.430 130.418 1.00 120.00 291 ASP C CA 1
ATOM 7377 C C . ASP C 1 322 ? 162.166 175.879 130.895 1.00 120.00 291 ASP C C 1
ATOM 7378 O O . ASP C 1 322 ? 161.320 176.429 131.593 1.00 120.00 291 ASP C O 1
ATOM 7380 N N . LEU C 1 323 ? 163.296 176.474 130.512 1.00 120.00 292 LEU C N 1
ATOM 7381 C CA . LEU C 1 323 ? 163.624 177.830 130.946 1.00 120.00 292 LEU C CA 1
ATOM 7382 C C . LEU C 1 323 ? 163.255 178.883 129.901 1.00 120.00 292 LEU C C 1
ATOM 7383 O O . LEU C 1 323 ? 163.420 178.656 128.697 1.00 120.00 292 LEU C O 1
ATOM 7385 N N . PRO C 1 324 ? 162.783 180.044 130.339 1.00 120.00 293 PRO C N 1
ATOM 7386 C CA . PRO C 1 324 ? 162.438 181.128 129.436 1.00 120.00 293 PRO C CA 1
ATOM 7387 C C . PRO C 1 324 ? 163.658 181.381 128.573 1.00 120.00 293 PRO C C 1
ATOM 7388 O O . PRO C 1 324 ? 164.700 181.794 129.071 1.00 120.00 293 PRO C O 1
ATOM 7390 N N . ILE C 1 325 ? 163.496 181.131 127.294 1.00 120.00 294 ILE C N 1
ATOM 7391 C CA . ILE C 1 325 ? 164.598 181.130 126.350 1.00 120.00 294 ILE C CA 1
ATOM 7392 C C . ILE C 1 325 ? 165.541 182.307 126.522 1.00 120.00 294 ILE C C 1
ATOM 7393 O O . ILE C 1 325 ? 166.746 182.170 126.323 1.00 120.00 294 ILE C O 1
ATOM 7395 N N . SER C 1 326 ? 165.014 183.459 126.940 1.00 120.00 295 SER C N 1
ATOM 7396 C CA . SER C 1 326 ? 165.838 184.633 127.144 1.00 120.00 295 SER C CA 1
ATOM 7397 C C . SER C 1 326 ? 166.909 184.393 128.194 1.00 120.00 295 SER C C 1
ATOM 7398 O O . SER C 1 326 ? 168.108 184.384 127.887 1.00 120.00 295 SER C O 1
ATOM 7400 N N . LEU C 1 327 ? 166.479 184.182 129.418 1.00 120.00 296 LEU C N 1
ATOM 7401 C CA . LEU C 1 327 ? 167.401 183.945 130.504 1.00 120.00 296 LEU C CA 1
ATOM 7402 C C . LEU C 1 327 ? 168.090 182.605 130.332 1.00 120.00 296 LEU C C 1
ATOM 7403 O O . LEU C 1 327 ? 169.246 182.445 130.719 1.00 120.00 296 LEU C O 1
ATOM 7405 N N . ARG C 1 328 ? 167.383 181.653 129.722 1.00 120.00 297 ARG C N 1
ATOM 7406 C CA . ARG C 1 328 ? 167.954 180.350 129.415 1.00 120.00 297 ARG C CA 1
ATOM 7407 C C . ARG C 1 328 ? 169.248 180.506 128.663 1.00 120.00 297 ARG C C 1
ATOM 7408 O O . ARG C 1 328 ? 170.263 179.920 129.028 1.00 120.00 297 ARG C O 1
ATOM 7410 N N . ARG C 1 329 ? 169.201 181.308 127.611 1.00 120.00 298 ARG C N 1
ATOM 7411 C CA . ARG C 1 329 ? 170.387 181.592 126.834 1.00 120.00 298 ARG C CA 1
ATOM 7412 C C . ARG C 1 329 ? 171.433 182.265 127.683 1.00 120.00 298 ARG C C 1
ATOM 7413 O O . ARG C 1 329 ? 172.612 181.929 127.582 1.00 120.00 298 ARG C O 1
ATOM 7415 N N . GLU C 1 330 ? 171.023 183.197 128.535 1.00 120.00 299 GLU C N 1
ATOM 7416 C CA . GLU C 1 330 ? 171.993 183.849 129.398 1.00 120.00 299 GLU C CA 1
ATOM 7417 C C . GLU C 1 330 ? 172.712 182.829 130.265 1.00 120.00 299 GLU C C 1
ATOM 7418 O O . GLU C 1 330 ? 173.926 182.905 130.444 1.00 120.00 299 GLU C O 1
ATOM 7420 N N . VAL C 1 331 ? 171.962 181.873 130.788 1.00 120.00 300 VAL C N 1
ATOM 7421 C CA . VAL C 1 331 ? 172.567 180.817 131.570 1.00 120.00 300 VAL C CA 1
ATOM 7422 C C . VAL C 1 331 ? 173.460 179.967 130.708 1.00 120.00 300 VAL C C 1
ATOM 7423 O O . VAL C 1 331 ? 174.563 179.592 131.123 1.00 120.00 300 VAL C O 1
ATOM 7425 N N . LYS C 1 332 ? 173.005 179.684 129.506 1.00 120.00 301 LYS C N 1
ATOM 7426 C CA . LYS C 1 332 ? 173.805 178.957 128.557 1.00 120.00 301 LYS C CA 1
ATOM 7427 C C . LYS C 1 332 ? 175.132 179.680 128.343 1.00 120.00 301 LYS C C 1
ATOM 7428 O O . LYS C 1 332 ? 176.185 179.049 128.281 1.00 120.00 301 LYS C O 1
ATOM 7430 N N . ILE C 1 333 ? 175.073 181.012 128.272 1.00 120.00 302 ILE C N 1
ATOM 7431 C CA . ILE C 1 333 ? 176.276 181.836 128.160 1.00 120.00 302 ILE C CA 1
ATOM 7432 C C . ILE C 1 333 ? 177.173 181.654 129.370 1.00 120.00 302 ILE C C 1
ATOM 7433 O O . ILE C 1 333 ? 178.392 181.580 129.231 1.00 120.00 302 ILE C O 1
ATOM 7435 N N . GLN C 1 334 ? 176.576 181.553 130.550 1.00 120.00 303 GLN C N 1
ATOM 7436 C CA . GLN C 1 334 ? 177.334 181.261 131.755 1.00 120.00 303 GLN C CA 1
ATOM 7437 C C . GLN C 1 334 ? 178.023 179.916 131.640 1.00 120.00 303 GLN C C 1
ATOM 7438 O O . GLN C 1 334 ? 179.149 179.742 132.098 1.00 120.00 303 GLN C O 1
ATOM 7440 N N . LEU C 1 335 ? 177.350 178.971 130.996 1.00 120.00 304 LEU C N 1
ATOM 7441 C CA . LEU C 1 335 ? 177.948 177.674 130.760 1.00 120.00 304 LEU C CA 1
ATOM 7442 C C . LEU C 1 335 ? 179.033 177.779 129.706 1.00 120.00 304 LEU C C 1
ATOM 7443 O O . LEU C 1 335 ? 180.058 177.101 129.794 1.00 120.00 304 LEU C O 1
ATOM 7445 N N . HIS C 1 336 ? 178.843 178.668 128.736 1.00 120.00 305 HIS C N 1
ATOM 7446 C CA . HIS C 1 336 ? 179.884 178.928 127.760 1.00 120.00 305 HIS C CA 1
ATOM 7447 C C . HIS C 1 336 ? 181.089 179.521 128.461 1.00 120.00 305 HIS C C 1
ATOM 7448 O O . HIS C 1 336 ? 182.219 179.124 128.199 1.00 120.00 305 HIS C O 1
ATOM 7450 N N . ARG C 1 337 ? 180.835 180.433 129.399 1.00 120.00 306 ARG C N 1
ATOM 7451 C CA . ARG C 1 337 ? 181.892 180.976 130.233 1.00 120.00 306 ARG C CA 1
ATOM 7452 C C . ARG C 1 337 ? 182.621 179.866 130.965 1.00 120.00 306 ARG C C 1
ATOM 7453 O O . ARG C 1 337 ? 183.848 179.785 130.904 1.00 120.00 306 ARG C O 1
ATOM 7455 N N . ASP C 1 338 ? 181.921 178.846 131.431 1.00 120.00 307 ASP C N 1
ATOM 7456 C CA . ASP C 1 338 ? 182.631 177.842 132.218 1.00 120.00 307 ASP C CA 1
ATOM 7457 C C . ASP C 1 338 ? 183.834 177.192 131.513 1.00 120.00 307 ASP C C 1
ATOM 7458 O O . ASP C 1 338 ? 184.875 177.009 132.143 1.00 120.00 307 ASP C O 1
ATOM 7460 N N . LEU C 1 339 ? 183.722 176.844 130.234 1.00 120.00 308 LEU C N 1
ATOM 7461 C CA . LEU C 1 339 ? 184.864 176.232 129.539 1.00 120.00 308 LEU C CA 1
ATOM 7462 C C . LEU C 1 339 ? 185.641 177.126 128.551 1.00 120.00 308 LEU C C 1
ATOM 7463 O O . LEU C 1 339 ? 186.650 176.698 127.990 1.00 120.00 308 LEU C O 1
ATOM 7465 N N . LEU C 1 340 ? 185.171 178.351 128.342 1.00 120.00 309 LEU C N 1
ATOM 7466 C CA . LEU C 1 340 ? 185.782 179.286 127.381 1.00 120.00 309 LEU C CA 1
ATOM 7467 C C . LEU C 1 340 ? 187.208 179.851 127.570 1.00 120.00 309 LEU C C 1
ATOM 7468 O O . LEU C 1 340 ? 187.967 179.945 126.606 1.00 120.00 309 LEU C O 1
ATOM 7470 N N . GLU C 1 341 ? 187.567 180.221 128.796 1.00 120.00 310 GLU C N 1
ATOM 7471 C CA . GLU C 1 341 ? 188.861 180.869 129.078 1.00 120.00 310 GLU C CA 1
ATOM 7472 C C . GLU C 1 341 ? 190.201 180.144 128.836 1.00 120.00 310 GLU C C 1
ATOM 7473 O O . GLU C 1 341 ? 191.150 180.750 128.340 1.00 120.00 310 GLU C O 1
ATOM 7475 N N . LYS C 1 342 ? 190.276 178.866 129.185 1.00 120.00 311 LYS C N 1
ATOM 7476 C CA . LYS C 1 342 ? 191.505 178.093 129.075 1.00 120.00 311 LYS C CA 1
ATOM 7477 C C . LYS C 1 342 ? 192.093 178.119 127.674 1.00 120.00 311 LYS C C 1
ATOM 7478 O O . LYS C 1 342 ? 193.299 178.291 127.495 1.00 120.00 311 LYS C O 1
ATOM 7480 N N . VAL C 1 343 ? 191.242 177.879 126.692 1.00 120.00 312 VAL C N 1
ATOM 7481 C CA . VAL C 1 343 ? 191.673 177.714 125.322 1.00 120.00 312 VAL C CA 1
ATOM 7482 C C . VAL C 1 343 ? 191.967 179.032 124.626 1.00 120.00 312 VAL C C 1
ATOM 7483 O O . VAL C 1 343 ? 191.044 179.796 124.364 1.00 120.00 312 VAL C O 1
ATOM 7485 N N . PRO C 1 344 ? 193.243 179.292 124.300 1.00 120.00 313 PRO C N 1
ATOM 7486 C CA . PRO C 1 344 ? 193.750 180.468 123.593 1.00 120.00 313 PRO C CA 1
ATOM 7487 C C . PRO C 1 344 ? 193.015 180.749 122.295 1.00 120.00 313 PRO C C 1
ATOM 7488 O O . PRO C 1 344 ? 192.866 181.905 121.903 1.00 120.00 313 PRO C O 1
ATOM 7490 N N . PHE C 1 345 ? 192.521 179.701 121.646 1.00 120.00 314 PHE C N 1
ATOM 7491 C CA . PHE C 1 345 ? 191.732 179.854 120.446 1.00 120.00 314 PHE C CA 1
ATOM 7492 C C . PHE C 1 345 ? 190.501 180.680 120.712 1.00 120.00 314 PHE C C 1
ATOM 7493 O O . PHE C 1 345 ? 190.055 181.443 119.858 1.00 120.00 314 PHE C O 1
ATOM 7495 N N . LEU C 1 346 ? 189.932 180.482 121.886 1.00 120.00 315 LEU C N 1
ATOM 7496 C CA . LEU C 1 346 ? 188.689 181.086 122.269 1.00 120.00 315 LEU C CA 1
ATOM 7497 C C . LEU C 1 346 ? 188.940 182.363 123.019 1.00 120.00 315 LEU C C 1
ATOM 7498 O O . LEU C 1 346 ? 188.171 183.316 122.901 1.00 120.00 315 LEU C O 1
ATOM 7500 N N . LYS C 1 347 ? 190.092 182.435 123.681 1.00 120.00 316 LYS C N 1
ATOM 7501 C CA . LYS C 1 347 ? 190.571 183.703 124.202 1.00 120.00 316 LYS C CA 1
ATOM 7502 C C . LYS C 1 347 ? 190.626 184.712 123.071 1.00 120.00 316 LYS C C 1
ATOM 7503 O O . LYS C 1 347 ? 190.155 185.842 123.202 1.00 120.00 316 LYS C O 1
ATOM 7505 N N . GLY C 1 348 ? 191.191 184.281 121.943 1.00 120.00 317 GLY C N 1
ATOM 7506 C CA . GLY C 1 348 ? 191.271 185.106 120.755 1.00 120.00 317 GLY C CA 1
ATOM 7507 C C . GLY C 1 348 ? 190.184 184.781 119.730 1.00 120.00 317 GLY C C 1
ATOM 7508 O O . GLY C 1 348 ? 190.420 184.902 118.530 1.00 120.00 317 GLY C O 1
ATOM 7509 N N . ALA C 1 349 ? 188.988 184.416 120.191 1.00 120.00 318 ALA C N 1
ATOM 7510 C CA . ALA C 1 349 ? 187.850 184.271 119.297 1.00 120.00 318 ALA C CA 1
ATOM 7511 C C . ALA C 1 349 ? 186.851 185.362 119.570 1.00 120.00 318 ALA C C 1
ATOM 7512 O O . ALA C 1 349 ? 186.917 186.032 120.600 1.00 120.00 318 ALA C O 1
ATOM 7514 N N . ASP C 1 350 ? 185.907 185.528 118.660 1.00 120.00 319 ASP C N 1
ATOM 7515 C CA . ASP C 1 350 ? 184.834 186.472 118.870 1.00 120.00 319 ASP C CA 1
ATOM 7516 C C . ASP C 1 350 ? 183.685 185.721 119.540 1.00 120.00 319 ASP C C 1
ATOM 7517 O O . ASP C 1 350 ? 183.681 184.490 119.537 1.00 120.00 319 ASP C O 1
ATOM 7519 N N . PRO C 1 351 ? 182.692 186.432 120.067 1.00 120.00 320 PRO C N 1
ATOM 7520 C CA . PRO C 1 351 ? 181.679 185.875 120.956 1.00 120.00 320 PRO C CA 1
ATOM 7521 C C . PRO C 1 351 ? 180.543 185.232 120.200 1.00 120.00 320 PRO C C 1
ATOM 7522 O O . PRO C 1 351 ? 179.838 184.380 120.739 1.00 120.00 320 PRO C O 1
ATOM 7524 N N . ALA C 1 352 ? 180.365 185.629 118.950 1.00 120.00 321 ALA C N 1
ATOM 7525 C CA . ALA C 1 352 ? 179.390 184.986 118.094 1.00 120.00 321 ALA C CA 1
ATOM 7526 C C . ALA C 1 352 ? 179.827 183.558 117.847 1.00 120.00 321 ALA C C 1
ATOM 7527 O O . ALA C 1 352 ? 179.024 182.628 117.946 1.00 120.00 321 ALA C O 1
ATOM 7529 N N . LEU C 1 353 ? 181.118 183.401 117.564 1.00 120.00 322 LEU C N 1
ATOM 7530 C CA . LEU C 1 353 ? 181.743 182.108 117.451 1.00 120.00 322 LEU C CA 1
ATOM 7531 C C . LEU C 1 353 ? 181.643 181.339 118.706 1.00 120.00 322 LEU C C 1
ATOM 7532 O O . LEU C 1 353 ? 181.181 180.205 118.689 1.00 120.00 322 LEU C O 1
ATOM 7534 N N . VAL C 1 354 ? 182.077 181.940 119.801 1.00 120.00 323 VAL C N 1
ATOM 7535 C CA . VAL C 1 354 ? 182.009 181.264 121.072 1.00 120.00 323 VAL C CA 1
ATOM 7536 C C . VAL C 1 354 ? 180.613 180.760 121.353 1.00 120.00 323 VAL C C 1
ATOM 7537 O O . VAL C 1 354 ? 180.438 179.598 121.684 1.00 120.00 323 VAL C O 1
ATOM 7539 N N . THR C 1 355 ? 179.618 181.622 121.202 1.00 120.00 324 THR C N 1
ATOM 7540 C CA . THR C 1 355 ? 178.237 181.241 121.423 1.00 120.00 324 THR C CA 1
ATOM 7541 C C . THR C 1 355 ? 177.826 180.065 120.560 1.00 120.00 324 THR C C 1
ATOM 7542 O O . THR C 1 355 ? 177.292 179.072 121.060 1.00 120.00 324 THR C O 1
ATOM 7544 N N . SER C 1 356 ? 178.061 180.200 119.257 1.00 120.00 325 SER C N 1
ATOM 7545 C CA . SER C 1 356 ? 177.708 179.192 118.276 1.00 120.00 325 SER C CA 1
ATOM 7546 C C . SER C 1 356 ? 178.341 177.862 118.612 1.00 120.00 325 SER C C 1
ATOM 7547 O O . SER C 1 356 ? 177.695 176.811 118.571 1.00 120.00 325 SER C O 1
ATOM 7549 N N . LEU C 1 357 ? 179.619 177.922 118.920 1.00 120.00 326 LEU C N 1
ATOM 7550 C CA . LEU C 1 357 ? 180.412 176.762 119.193 1.00 120.00 326 LEU C CA 1
ATOM 7551 C C . LEU C 1 357 ? 180.011 176.105 120.485 1.00 120.00 326 LEU C C 1
ATOM 7552 O O . LEU C 1 357 ? 179.816 174.899 120.519 1.00 120.00 326 LEU C O 1
ATOM 7554 N N . VAL C 1 358 ? 179.862 176.898 121.531 1.00 120.00 327 VAL C N 1
ATOM 7555 C CA . VAL C 1 358 ? 179.409 176.422 122.826 1.00 120.00 327 VAL C CA 1
ATOM 7556 C C . VAL C 1 358 ? 178.116 175.659 122.747 1.00 120.00 327 VAL C C 1
ATOM 7557 O O . VAL C 1 358 ? 177.989 174.581 123.324 1.00 120.00 327 VAL C O 1
ATOM 7559 N N . PHE C 1 359 ? 177.174 176.202 121.989 1.00 120.00 328 PHE C N 1
ATOM 7560 C CA . PHE C 1 359 ? 175.959 175.496 121.657 1.00 120.00 328 PHE C CA 1
ATOM 7561 C C . PHE C 1 359 ? 176.285 174.116 121.046 1.00 120.00 328 PHE C C 1
ATOM 7562 O O . PHE C 1 359 ? 175.724 173.098 121.455 1.00 120.00 328 PHE C O 1
ATOM 7564 N N . SER C 1 360 ? 177.201 174.089 120.072 1.00 120.00 329 SER C N 1
ATOM 7565 C CA . SER C 1 360 ? 177.638 172.848 119.426 1.00 120.00 329 SER C CA 1
ATOM 7566 C C . SER C 1 360 ? 178.385 171.826 120.313 1.00 120.00 329 SER C C 1
ATOM 7567 O O . SER C 1 360 ? 178.167 170.622 120.169 1.00 120.00 329 SER C O 1
ATOM 7569 N N . MET C 1 361 ? 179.294 172.285 121.173 1.00 120.00 330 MET C N 1
ATOM 7570 C CA . MET C 1 361 ? 180.199 171.381 121.901 1.00 120.00 330 MET C CA 1
ATOM 7571 C C . MET C 1 361 ? 179.507 170.346 122.765 1.00 120.00 330 MET C C 1
ATOM 7572 O O . MET C 1 361 ? 178.570 170.657 123.502 1.00 120.00 330 MET C O 1
ATOM 7574 N N . LYS C 1 362 ? 179.993 169.106 122.687 1.00 120.00 331 LYS C N 1
ATOM 7575 C CA . LYS C 1 362 ? 179.412 168.015 123.458 1.00 120.00 331 LYS C CA 1
ATOM 7576 C C . LYS C 1 362 ? 180.389 167.436 124.488 1.00 120.00 331 LYS C C 1
ATOM 7577 O O . LYS C 1 362 ? 181.542 167.188 124.173 1.00 120.00 331 LYS C O 1
ATOM 7579 N N . PRO C 1 363 ? 179.938 167.161 125.708 1.00 120.00 332 PRO C N 1
ATOM 7580 C CA . PRO C 1 363 ? 180.851 166.694 126.758 1.00 120.00 332 PRO C CA 1
ATOM 7581 C C . PRO C 1 363 ? 180.958 165.179 126.794 1.00 120.00 332 PRO C C 1
ATOM 7582 O O . PRO C 1 363 ? 179.963 164.480 126.977 1.00 120.00 332 PRO C O 1
ATOM 7584 N N . MET C 1 364 ? 182.174 164.683 126.597 1.00 120.00 333 MET C N 1
ATOM 7585 C CA . MET C 1 364 ? 182.458 163.261 126.519 1.00 120.00 333 MET C CA 1
ATOM 7586 C C . MET C 1 364 ? 183.445 162.809 127.590 1.00 120.00 333 MET C C 1
ATOM 7587 O O . MET C 1 364 ? 184.407 163.509 127.906 1.00 120.00 333 MET C O 1
ATOM 7589 N N . ILE C 1 365 ? 183.205 161.633 128.156 1.00 120.00 334 ILE C N 1
ATOM 7590 C CA . ILE C 1 365 ? 184.075 161.113 129.202 1.00 120.00 334 ILE C CA 1
ATOM 7591 C C . ILE C 1 365 ? 184.863 159.911 128.755 1.00 120.00 334 ILE C C 1
ATOM 7592 O O . ILE C 1 365 ? 184.309 158.949 128.225 1.00 120.00 334 ILE C O 1
ATOM 7594 N N . PHE C 1 366 ? 186.162 159.967 128.989 1.00 120.00 335 PHE C N 1
ATOM 7595 C CA . PHE C 1 366 ? 187.042 158.870 128.654 1.00 120.00 335 PHE C CA 1
ATOM 7596 C C . PHE C 1 366 ? 187.696 158.336 129.894 1.00 120.00 335 PHE C C 1
ATOM 7597 O O . PHE C 1 366 ? 187.907 159.064 130.856 1.00 120.00 335 PHE C O 1
ATOM 7599 N N . LEU C 1 367 ? 188.008 157.057 129.884 1.00 120.00 336 LEU C N 1
ATOM 7600 C CA . LEU C 1 367 ? 188.614 156.427 131.039 1.00 120.00 336 LEU C CA 1
ATOM 7601 C C . LEU C 1 367 ? 190.097 156.198 130.799 1.00 120.00 336 LEU C C 1
ATOM 7602 O O . LEU C 1 367 ? 190.578 156.329 129.675 1.00 120.00 336 LEU C O 1
ATOM 7604 N N . GLU C 1 368 ? 190.813 155.884 131.865 1.00 120.00 337 GLU C N 1
ATOM 7605 C CA . GLU C 1 368 ? 192.250 155.690 131.810 1.00 120.00 337 GLU C CA 1
ATOM 7606 C C . GLU C 1 368 ? 192.638 154.627 130.799 1.00 120.00 337 GLU C C 1
ATOM 7607 O O . GLU C 1 368 ? 192.189 153.486 130.891 1.00 120.00 337 GLU C O 1
ATOM 7609 N N . GLY C 1 369 ? 193.497 154.987 129.856 1.00 120.00 338 GLY C N 1
ATOM 7610 C CA . GLY C 1 369 ? 194.007 154.038 128.884 1.00 120.00 338 GLY C CA 1
ATOM 7611 C C . GLY C 1 369 ? 193.272 154.116 127.553 1.00 120.00 338 GLY C C 1
ATOM 7612 O O . GLY C 1 369 ? 193.718 153.530 126.565 1.00 120.00 338 GLY C O 1
ATOM 7613 N N . ASP C 1 370 ? 192.137 154.805 127.519 1.00 120.00 339 ASP C N 1
ATOM 7614 C CA . ASP C 1 370 ? 191.327 154.818 126.311 1.00 120.00 339 ASP C CA 1
ATOM 7615 C C . ASP C 1 370 ? 192.079 155.329 125.099 1.00 120.00 339 ASP C C 1
ATOM 7616 O O . ASP C 1 370 ? 192.632 156.426 125.097 1.00 120.00 339 ASP C O 1
ATOM 7618 N N . THR C 1 371 ? 192.061 154.541 124.035 1.00 120.00 340 THR C N 1
ATOM 7619 C CA . THR C 1 371 ? 192.632 154.994 122.785 1.00 120.00 340 THR C CA 1
ATOM 7620 C C . THR C 1 371 ? 191.656 155.913 122.112 1.00 120.00 340 THR C C 1
ATOM 7621 O O . THR C 1 371 ? 190.829 155.483 121.309 1.00 120.00 340 THR C O 1
ATOM 7623 N N . ILE C 1 372 ? 191.755 157.183 122.471 1.00 120.00 341 ILE C N 1
ATOM 7624 C CA . ILE C 1 372 ? 190.853 158.215 121.993 1.00 120.00 341 ILE C CA 1
ATOM 7625 C C . ILE C 1 372 ? 191.023 158.337 120.489 1.00 120.00 341 ILE C C 1
ATOM 7626 O O . ILE C 1 372 ? 190.050 158.269 119.737 1.00 120.00 341 ILE C O 1
ATOM 7628 N N . PHE C 1 373 ? 192.269 158.503 120.044 1.00 120.00 342 PHE C N 1
ATOM 7629 C CA . PHE C 1 373 ? 192.569 158.483 118.611 1.00 120.00 342 PHE C CA 1
ATOM 7630 C C . PHE C 1 373 ? 193.377 157.274 118.294 1.00 120.00 342 PHE C C 1
ATOM 7631 O O . PHE C 1 373 ? 194.300 156.938 119.027 1.00 120.00 342 PHE C O 1
ATOM 7633 N N . ARG C 1 374 ? 193.132 156.692 117.147 1.00 120.00 343 ARG C N 1
ATOM 7634 C CA . ARG C 1 374 ? 194.051 155.698 116.649 1.00 120.00 343 ARG C CA 1
ATOM 7635 C C . ARG C 1 374 ? 194.716 156.185 115.380 1.00 120.00 343 ARG C C 1
ATOM 7636 O O . ARG C 1 374 ? 194.045 156.452 114.382 1.00 120.00 343 ARG C O 1
ATOM 7638 N N . ARG C 1 375 ? 196.031 156.294 115.437 1.00 120.00 344 ARG C N 1
ATOM 7639 C CA . ARG C 1 375 ? 196.852 156.654 114.305 1.00 120.00 344 ARG C CA 1
ATOM 7640 C C . ARG C 1 375 ? 196.528 155.847 113.065 1.00 120.00 344 ARG C C 1
ATOM 7641 O O . ARG C 1 375 ? 196.585 154.617 113.078 1.00 120.00 344 ARG C O 1
ATOM 7643 N N . GLY C 1 376 ? 196.198 156.542 111.991 1.00 120.00 345 GLY C N 1
ATOM 7644 C CA . GLY C 1 376 ? 195.902 155.922 110.717 1.00 120.00 345 GLY C CA 1
ATOM 7645 C C . GLY C 1 376 ? 194.420 155.969 110.416 1.00 120.00 345 GLY C C 1
ATOM 7646 O O . GLY C 1 376 ? 194.015 155.831 109.263 1.00 120.00 345 GLY C O 1
ATOM 7647 N N . GLU C 1 377 ? 193.603 156.144 111.447 1.00 120.00 346 GLU C N 1
ATOM 7648 C CA . GLU C 1 377 ? 192.166 156.096 111.264 1.00 120.00 346 GLU C CA 1
ATOM 7649 C C . GLU C 1 377 ? 191.600 157.459 110.957 1.00 120.00 346 GLU C C 1
ATOM 7650 O O . GLU C 1 377 ? 192.084 158.463 111.467 1.00 120.00 346 GLU C O 1
ATOM 7652 N N . LYS C 1 378 ? 190.568 157.495 110.125 1.00 120.00 347 LYS C N 1
ATOM 7653 C CA . LYS C 1 378 ? 189.960 158.761 109.746 1.00 120.00 347 LYS C CA 1
ATOM 7654 C C . LYS C 1 378 ? 189.467 159.508 110.969 1.00 120.00 347 LYS C C 1
ATOM 7655 O O . LYS C 1 378 ? 188.716 158.958 111.776 1.00 120.00 347 LYS C O 1
ATOM 7657 N N . GLY C 1 379 ? 189.897 160.755 111.117 1.00 120.00 348 GLY C N 1
ATOM 7658 C CA . GLY C 1 379 ? 189.481 161.532 112.272 1.00 120.00 348 GLY C CA 1
ATOM 7659 C C . GLY C 1 379 ? 188.439 162.551 111.895 1.00 120.00 348 GLY C C 1
ATOM 7660 O O . GLY C 1 379 ? 188.601 163.271 110.908 1.00 120.00 348 GLY C O 1
ATOM 7661 N N . ASP C 1 380 ? 187.358 162.591 112.671 1.00 120.00 349 ASP C N 1
ATOM 7662 C CA . ASP C 1 380 ? 186.222 163.432 112.338 1.00 120.00 349 ASP C CA 1
ATOM 7663 C C . ASP C 1 380 ? 185.672 164.247 113.524 1.00 120.00 349 ASP C C 1
ATOM 7664 O O . ASP C 1 380 ? 184.461 164.459 113.610 1.00 120.00 349 ASP C O 1
ATOM 7666 N N . ASP C 1 381 ? 186.555 164.694 114.429 1.00 120.00 350 ASP C N 1
ATOM 7667 C CA . ASP C 1 381 ? 186.126 165.447 115.614 1.00 120.00 350 ASP C CA 1
ATOM 7668 C C . ASP C 1 381 ? 187.310 166.113 116.374 1.00 120.00 350 ASP C C 1
ATOM 7669 O O . ASP C 1 381 ? 188.399 165.538 116.460 1.00 120.00 350 ASP C O 1
ATOM 7671 N N . LEU C 1 382 ? 187.079 167.316 116.937 1.00 120.00 351 LEU C N 1
ATOM 7672 C CA . LEU C 1 382 ? 188.066 168.000 117.793 1.00 120.00 351 LEU C CA 1
ATOM 7673 C C . LEU C 1 382 ? 187.763 167.782 119.250 1.00 120.00 351 LEU C C 1
ATOM 7674 O O . LEU C 1 382 ? 186.625 167.890 119.688 1.00 120.00 351 LEU C O 1
ATOM 7676 N N . TYR C 1 383 ? 188.794 167.477 120.003 1.00 120.00 352 TYR C N 1
ATOM 7677 C CA . TYR C 1 383 ? 188.674 167.141 121.399 1.00 120.00 352 TYR C CA 1
ATOM 7678 C C . TYR C 1 383 ? 189.311 168.192 122.273 1.00 120.00 352 TYR C C 1
ATOM 7679 O O . TYR C 1 383 ? 190.525 168.368 122.274 1.00 120.00 352 TYR C O 1
ATOM 7681 N N . ILE C 1 384 ? 188.494 168.931 122.998 1.00 120.00 353 ILE C N 1
ATOM 7682 C CA . ILE C 1 384 ? 189.016 170.002 123.807 1.00 120.00 353 ILE C CA 1
ATOM 7683 C C . ILE C 1 384 ? 189.075 169.559 125.262 1.00 120.00 353 ILE C C 1
ATOM 7684 O O . ILE C 1 384 ? 188.064 169.239 125.893 1.00 120.00 353 ILE C O 1
ATOM 7686 N N . LEU C 1 385 ? 190.278 169.456 125.784 1.00 120.00 354 LEU C N 1
ATOM 7687 C CA . LEU C 1 385 ? 190.425 168.816 127.068 1.00 120.00 354 LEU C CA 1
ATOM 7688 C C . LEU C 1 385 ? 190.083 169.744 128.190 1.00 120.00 354 LEU C C 1
ATOM 7689 O O . LEU C 1 385 ? 190.884 170.585 128.586 1.00 120.00 354 LEU C O 1
ATOM 7691 N N . SER C 1 386 ? 188.890 169.565 128.728 1.00 120.00 355 SER C N 1
ATOM 7692 C CA . SER C 1 386 ? 188.480 170.298 129.913 1.00 120.00 355 SER C CA 1
ATOM 7693 C C . SER C 1 386 ? 189.281 169.860 131.110 1.00 120.00 355 SER C C 1
ATOM 7694 O O . SER C 1 386 ? 189.878 170.680 131.812 1.00 120.00 355 SER C O 1
ATOM 7696 N N . GLU C 1 387 ? 189.236 168.562 131.384 1.00 120.00 356 GLU C N 1
ATOM 7697 C CA . GLU C 1 387 ? 189.859 168.013 132.579 1.00 120.00 356 GLU C CA 1
ATOM 7698 C C . GLU C 1 387 ? 190.578 166.704 132.295 1.00 120.00 356 GLU C C 1
ATOM 7699 O O . GLU C 1 387 ? 190.019 165.811 131.665 1.00 120.00 356 GLU C O 1
ATOM 7701 N N . GLY C 1 388 ? 191.783 166.540 132.831 1.00 120.00 357 GLY C N 1
ATOM 7702 C CA . GLY C 1 388 ? 192.450 165.246 132.747 1.00 120.00 357 GLY C CA 1
ATOM 7703 C C . GLY C 1 388 ? 193.780 165.318 132.016 1.00 120.00 357 GLY C C 1
ATOM 7704 O O . GLY C 1 388 ? 194.180 166.380 131.540 1.00 120.00 357 GLY C O 1
ATOM 7705 N N . SER C 1 389 ? 194.456 164.175 131.918 1.00 120.00 358 SER C N 1
ATOM 7706 C CA . SER C 1 389 ? 195.717 164.094 131.191 1.00 120.00 358 SER C CA 1
ATOM 7707 C C . SER C 1 389 ? 195.635 163.119 130.038 1.00 120.00 358 SER C C 1
ATOM 7708 O O . SER C 1 389 ? 195.044 162.043 130.157 1.00 120.00 358 SER C O 1
ATOM 7710 N N . VAL C 1 390 ? 196.232 163.522 128.921 1.00 120.00 359 VAL C N 1
ATOM 7711 C CA . VAL C 1 390 ? 196.218 162.790 127.662 1.00 120.00 359 VAL C CA 1
ATOM 7712 C C . VAL C 1 390 ? 197.627 162.608 127.068 1.00 120.00 359 VAL C C 1
ATOM 7713 O O . VAL C 1 390 ? 198.480 163.484 127.176 1.00 120.00 359 VAL C O 1
ATOM 7715 N N . ASP C 1 391 ? 197.869 161.467 126.433 1.00 120.00 360 ASP C N 1
ATOM 7716 C CA . ASP C 1 391 ? 199.152 161.189 125.804 1.00 120.00 360 ASP C CA 1
ATOM 7717 C C . ASP C 1 391 ? 199.045 161.184 124.289 1.00 120.00 360 ASP C C 1
ATOM 7718 O O . ASP C 1 391 ? 198.455 160.274 123.702 1.00 120.00 360 ASP C O 1
ATOM 7720 N N . ILE C 1 392 ? 199.640 162.178 123.644 1.00 120.00 361 ILE C N 1
ATOM 7721 C CA . ILE C 1 392 ? 199.699 162.172 122.196 1.00 120.00 361 ILE C CA 1
ATOM 7722 C C . ILE C 1 392 ? 200.921 161.385 121.800 1.00 120.00 361 ILE C C 1
ATOM 7723 O O . ILE C 1 392 ? 202.027 161.791 122.135 1.00 120.00 361 ILE C O 1
ATOM 7725 N N . LEU C 1 393 ? 200.717 160.251 121.142 1.00 120.00 362 LEU C N 1
ATOM 7726 C CA . LEU C 1 393 ? 201.782 159.317 120.811 1.00 120.00 362 LEU C CA 1
ATOM 7727 C C . LEU C 1 393 ? 201.985 159.202 119.318 1.00 120.00 362 LEU C C 1
ATOM 7728 O O . LEU C 1 393 ? 201.027 159.081 118.559 1.00 120.00 362 LEU C O 1
ATOM 7730 N N . ASP C 1 394 ? 203.225 159.162 118.879 1.00 120.00 363 ASP C N 1
ATOM 7731 C CA . ASP C 1 394 ? 203.427 158.919 117.459 1.00 120.00 363 ASP C CA 1
ATOM 7732 C C . ASP C 1 394 ? 203.295 157.445 117.122 1.00 120.00 363 ASP C C 1
ATOM 7733 O O . ASP C 1 394 ? 202.723 156.686 117.898 1.00 120.00 363 ASP C O 1
ATOM 7735 N N . SER C 1 395 ? 203.858 157.062 115.975 1.00 120.00 364 SER C N 1
ATOM 7736 C CA . SER C 1 395 ? 203.987 155.686 115.481 1.00 120.00 364 SER C CA 1
ATOM 7737 C C . SER C 1 395 ? 204.138 154.610 116.550 1.00 120.00 364 SER C C 1
ATOM 7738 O O . SER C 1 395 ? 203.433 153.600 116.525 1.00 120.00 364 SER C O 1
ATOM 7740 N N . ASP C 1 396 ? 205.127 154.782 117.423 1.00 120.00 365 ASP C N 1
ATOM 7741 C CA . ASP C 1 396 ? 205.554 153.721 118.325 1.00 120.00 365 ASP C CA 1
ATOM 7742 C C . ASP C 1 396 ? 204.690 153.555 119.562 1.00 120.00 365 ASP C C 1
ATOM 7743 O O . ASP C 1 396 ? 204.908 152.629 120.343 1.00 120.00 365 ASP C O 1
ATOM 7745 N N . GLU C 1 397 ? 203.724 154.446 119.751 1.00 120.00 366 GLU C N 1
ATOM 7746 C CA . GLU C 1 397 ? 202.824 154.400 120.889 1.00 120.00 366 GLU C CA 1
ATOM 7747 C C . GLU C 1 397 ? 203.548 154.523 122.227 1.00 120.00 366 GLU C C 1
ATOM 7748 O O . GLU C 1 397 ? 203.065 154.031 123.247 1.00 120.00 366 GLU C O 1
ATOM 7750 N N . LYS C 1 398 ? 204.688 155.201 122.216 1.00 120.00 367 LYS C N 1
ATOM 7751 C CA . LYS C 1 398 ? 205.500 155.434 123.400 1.00 120.00 367 LYS C CA 1
ATOM 7752 C C . LYS C 1 398 ? 205.965 156.868 123.424 1.00 120.00 367 LYS C C 1
ATOM 7753 O O . LYS C 1 398 ? 205.993 157.513 124.475 1.00 120.00 367 LYS C O 1
ATOM 7755 N N . THR C 1 399 ? 206.342 157.370 122.256 1.00 120.00 368 THR C N 1
ATOM 7756 C CA . THR C 1 399 ? 206.802 158.730 122.146 1.00 120.00 368 THR C CA 1
ATOM 7757 C C . THR C 1 399 ? 205.687 159.698 122.377 1.00 120.00 368 THR C C 1
ATOM 7758 O O . THR C 1 399 ? 204.966 160.089 121.454 1.00 120.00 368 THR C O 1
ATOM 7760 N N . ILE C 1 400 ? 205.569 160.115 123.624 1.00 120.00 369 ILE C N 1
ATOM 7761 C CA . ILE C 1 400 ? 204.606 161.120 123.974 1.00 120.00 369 ILE C CA 1
ATOM 7762 C C . ILE C 1 400 ? 204.979 162.431 123.345 1.00 120.00 369 ILE C C 1
ATOM 7763 O O . ILE C 1 400 ? 205.711 163.233 123.921 1.00 120.00 369 ILE C O 1
ATOM 7765 N N . LEU C 1 401 ? 204.410 162.652 122.172 1.00 120.00 370 LEU C N 1
ATOM 7766 C CA . LEU C 1 401 ? 204.518 163.887 121.430 1.00 120.00 370 LEU C CA 1
ATOM 7767 C C . LEU C 1 401 ? 204.058 165.045 122.274 1.00 120.00 370 LEU C C 1
ATOM 7768 O O . LEU C 1 401 ? 204.648 166.125 122.245 1.00 120.00 370 LEU C O 1
ATOM 7770 N N . LEU C 1 402 ? 203.001 164.815 123.033 1.00 120.00 371 LEU C N 1
ATOM 7771 C CA . LEU C 1 402 ? 202.501 165.838 123.922 1.00 120.00 371 LEU C CA 1
ATOM 7772 C C . LEU C 1 402 ? 201.744 165.276 125.102 1.00 120.00 371 LEU C C 1
ATOM 7773 O O . LEU C 1 402 ? 200.777 164.531 124.954 1.00 120.00 371 LEU C O 1
ATOM 7775 N N . SER C 1 403 ? 202.164 165.673 126.292 1.00 120.00 372 SER C N 1
ATOM 7776 C CA . SER C 1 403 ? 201.372 165.417 127.474 1.00 120.00 372 SER C CA 1
ATOM 7777 C C . SER C 1 403 ? 200.330 166.505 127.526 1.00 120.00 372 SER C C 1
ATOM 7778 O O . SER C 1 403 ? 200.617 167.647 127.882 1.00 120.00 372 SER C O 1
ATOM 7780 N N . LEU C 1 404 ? 199.148 166.169 127.069 1.00 120.00 373 LEU C N 1
ATOM 7781 C CA . LEU C 1 404 ? 198.137 167.150 126.781 1.00 120.00 373 LEU C CA 1
ATOM 7782 C C . LEU C 1 404 ? 197.219 167.298 127.971 1.00 120.00 373 LEU C C 1
ATOM 7783 O O . LEU C 1 404 ? 196.721 166.317 128.521 1.00 120.00 373 LEU C O 1
ATOM 7785 N N . GLN C 1 405 ? 197.072 168.528 128.434 1.00 120.00 374 GLN C N 1
ATOM 7786 C CA . GLN C 1 405 ? 196.406 168.770 129.700 1.00 120.00 374 GLN C CA 1
ATOM 7787 C C . GLN C 1 405 ? 195.231 169.714 129.558 1.00 120.00 374 GLN C C 1
ATOM 7788 O O . GLN C 1 405 ? 194.831 170.060 128.447 1.00 120.00 374 GLN C O 1
ATOM 7790 N N . GLU C 1 406 ? 194.670 170.100 130.692 1.00 120.00 375 GLU C N 1
ATOM 7791 C CA . GLU C 1 406 ? 193.526 170.981 130.736 1.00 120.00 375 GLU C CA 1
ATOM 7792 C C . GLU C 1 406 ? 193.764 172.265 129.987 1.00 120.00 375 GLU C C 1
ATOM 7793 O O . GLU C 1 406 ? 194.695 173.013 130.288 1.00 120.00 375 GLU C O 1
ATOM 7795 N N . GLY C 1 407 ? 192.906 172.527 129.020 1.00 120.00 376 GLY C N 1
ATOM 7796 C CA . GLY C 1 407 ? 192.993 173.737 128.236 1.00 120.00 376 GLY C CA 1
ATOM 7797 C C . GLY C 1 407 ? 193.592 173.477 126.879 1.00 120.00 376 GLY C C 1
ATOM 7798 O O . GLY C 1 407 ? 193.525 174.324 125.988 1.00 120.00 376 GLY C O 1
ATOM 7799 N N . GLN C 1 408 ? 194.165 172.300 126.711 1.00 120.00 377 GLN C N 1
ATOM 7800 C CA . GLN C 1 408 ? 194.667 171.913 125.426 1.00 120.00 377 GLN C CA 1
ATOM 7801 C C . GLN C 1 408 ? 193.591 171.242 124.631 1.00 120.00 377 GLN C C 1
ATOM 7802 O O . GLN C 1 408 ? 192.461 171.086 125.090 1.00 120.00 377 GLN C O 1
ATOM 7804 N N . PHE C 1 409 ? 193.936 170.929 123.409 1.00 120.00 378 PHE C N 1
ATOM 7805 C CA . PHE C 1 409 ? 192.989 170.566 122.400 1.00 120.00 378 PHE C CA 1
ATOM 7806 C C . PHE C 1 409 ? 193.676 169.742 121.364 1.00 120.00 378 PHE C C 1
ATOM 7807 O O . PHE C 1 409 ? 194.839 170.001 121.049 1.00 120.00 378 PHE C O 1
ATOM 7809 N N . PHE C 1 410 ? 192.966 168.755 120.841 1.00 120.00 379 PHE C N 1
ATOM 7810 C CA . PHE C 1 410 ? 193.560 167.848 119.894 1.00 120.00 379 PHE C CA 1
ATOM 7811 C C . PHE C 1 410 ? 192.573 167.252 118.924 1.00 120.00 379 PHE C C 1
ATOM 7812 O O . PHE C 1 410 ? 191.386 167.141 119.202 1.00 120.00 379 PHE C O 1
ATOM 7814 N N . GLY C 1 411 ? 193.070 166.890 117.757 1.00 120.00 380 GLY C N 1
ATOM 7815 C CA . GLY C 1 411 ? 192.225 166.420 116.688 1.00 120.00 380 GLY C CA 1
ATOM 7816 C C . GLY C 1 411 ? 192.274 167.383 115.524 1.00 120.00 380 GLY C C 1
ATOM 7817 O O . GLY C 1 411 ? 191.858 167.041 114.415 1.00 120.00 380 GLY C O 1
ATOM 7818 N N . GLU C 1 412 ? 192.787 168.584 115.789 1.00 120.00 381 GLU C N 1
ATOM 7819 C CA . GLU C 1 412 ? 192.827 169.667 114.822 1.00 120.00 381 GLU C CA 1
ATOM 7820 C C . GLU C 1 412 ? 193.676 169.355 113.607 1.00 120.00 381 GLU C C 1
ATOM 7821 O O . GLU C 1 412 ? 193.368 169.814 112.511 1.00 120.00 381 GLU C O 1
ATOM 7823 N N . LEU C 1 413 ? 194.741 168.580 113.782 1.00 120.00 382 LEU C N 1
ATOM 7824 C CA . LEU C 1 413 ? 195.593 168.256 112.655 1.00 120.00 382 LEU C CA 1
ATOM 7825 C C . LEU C 1 413 ? 194.810 167.492 111.623 1.00 120.00 382 LEU C C 1
ATOM 7826 O O . LEU C 1 413 ? 194.754 167.889 110.464 1.00 120.00 382 LEU C O 1
ATOM 7828 N N . ALA C 1 414 ? 194.186 166.403 112.040 1.00 120.00 383 ALA C N 1
ATOM 7829 C CA . ALA C 1 414 ? 193.413 165.602 111.113 1.00 120.00 383 ALA C CA 1
ATOM 7830 C C . ALA C 1 414 ? 192.186 166.328 110.618 1.00 120.00 383 ALA C C 1
ATOM 7831 O O . ALA C 1 414 ? 191.739 166.096 109.498 1.00 120.00 383 ALA C O 1
ATOM 7833 N N . LEU C 1 415 ? 191.604 167.198 111.431 1.00 120.00 384 LEU C N 1
ATOM 7834 C CA . LEU C 1 415 ? 190.345 167.755 110.999 1.00 120.00 384 LEU C CA 1
ATOM 7835 C C . LEU C 1 415 ? 190.577 168.877 110.009 1.00 120.00 384 LEU C C 1
ATOM 7836 O O . LEU C 1 415 ? 189.937 168.918 108.960 1.00 120.00 384 LEU C O 1
ATOM 7838 N N . VAL C 1 416 ? 191.561 169.727 110.283 1.00 120.00 385 VAL C N 1
ATOM 7839 C CA . VAL C 1 416 ? 191.949 170.767 109.339 1.00 120.00 385 VAL C CA 1
ATOM 7840 C C . VAL C 1 416 ? 192.561 170.197 108.074 1.00 120.00 385 VAL C C 1
ATOM 7841 O O . VAL C 1 416 ? 192.339 170.730 106.987 1.00 120.00 385 VAL C O 1
ATOM 7843 N N . MET C 1 417 ? 193.317 169.109 108.199 1.00 120.00 386 MET C N 1
ATOM 7844 C CA . MET C 1 417 ? 193.908 168.483 107.029 1.00 120.00 386 MET C CA 1
ATOM 7845 C C . MET C 1 417 ? 192.975 167.505 106.319 1.00 120.00 386 MET C C 1
ATOM 7846 O O . MET C 1 417 ? 193.388 166.889 105.338 1.00 120.00 386 MET C O 1
ATOM 7848 N N . ASP C 1 418 ? 191.741 167.324 106.820 1.00 120.00 387 ASP C N 1
ATOM 7849 C CA . ASP C 1 418 ? 190.815 166.346 106.251 1.00 120.00 387 ASP C CA 1
ATOM 7850 C C . ASP C 1 418 ? 191.457 164.968 106.141 1.00 120.00 387 ASP C C 1
ATOM 7851 O O . ASP C 1 418 ? 191.349 164.301 105.111 1.00 120.00 387 ASP C O 1
ATOM 7853 N N . ALA C 1 419 ? 192.163 164.570 107.189 1.00 120.00 388 ALA C N 1
ATOM 7854 C CA . ALA C 1 419 ? 193.035 163.423 107.128 1.00 120.00 388 ALA C CA 1
ATOM 7855 C C . ALA C 1 419 ? 192.651 162.378 108.163 1.00 120.00 388 ALA C C 1
ATOM 7856 O O . ALA C 1 419 ? 191.696 162.551 108.929 1.00 120.00 388 ALA C O 1
ATOM 7858 N N . PRO C 1 420 ? 193.394 161.283 108.162 1.00 120.00 389 PRO C N 1
ATOM 7859 C CA . PRO C 1 420 ? 193.474 160.321 109.228 1.00 120.00 389 PRO C CA 1
ATOM 7860 C C . PRO C 1 420 ? 194.330 160.856 110.337 1.00 120.00 389 PRO C C 1
ATOM 7861 O O . PRO C 1 420 ? 195.220 161.678 110.114 1.00 120.00 389 PRO C O 1
ATOM 7863 N N . ARG C 1 421 ? 194.059 160.384 111.537 1.00 120.00 390 ARG C N 1
ATOM 7864 C CA . ARG C 1 421 ? 194.861 160.737 112.673 1.00 120.00 390 ARG C CA 1
ATOM 7865 C C . ARG C 1 421 ? 196.281 160.357 112.368 1.00 120.00 390 ARG C C 1
ATOM 7866 O O . ARG C 1 421 ? 196.589 159.198 112.121 1.00 120.00 390 ARG C O 1
ATOM 7868 N N . SER C 1 422 ? 197.180 161.314 112.374 1.00 120.00 391 SER C N 1
ATOM 7869 C CA . SER C 1 422 ? 198.553 160.966 112.069 1.00 120.00 391 SER C CA 1
ATOM 7870 C C . SER C 1 422 ? 199.313 160.566 113.348 1.00 120.00 391 SER C C 1
ATOM 7871 O O . SER C 1 422 ? 200.500 160.243 113.305 1.00 120.00 391 SER C O 1
ATOM 7873 N N . ALA C 1 423 ? 198.597 160.555 114.478 1.00 120.00 392 ALA C N 1
ATOM 7874 C CA . ALA C 1 423 ? 199.118 160.119 115.761 1.00 120.00 392 ALA C CA 1
ATOM 7875 C C . ALA C 1 423 ? 197.994 159.500 116.593 1.00 120.00 392 ALA C C 1
ATOM 7876 O O . ALA C 1 423 ? 196.811 159.686 116.305 1.00 120.00 392 ALA C O 1
ATOM 7878 N N . THR C 1 424 ? 198.385 158.731 117.597 1.00 120.00 393 THR C N 1
ATOM 7879 C CA . THR C 1 424 ? 197.480 158.011 118.479 1.00 120.00 393 THR C CA 1
ATOM 7880 C C . THR C 1 424 ? 197.311 158.774 119.756 1.00 120.00 393 THR C C 1
ATOM 7881 O O . THR C 1 424 ? 198.246 159.399 120.242 1.00 120.00 393 THR C O 1
ATOM 7883 N N . VAL C 1 425 ? 196.118 158.770 120.299 1.00 120.00 394 VAL C N 1
ATOM 7884 C CA . VAL C 1 425 ? 195.898 159.520 121.505 1.00 120.00 394 VAL C CA 1
ATOM 7885 C C . VAL C 1 425 ? 195.287 158.685 122.586 1.00 120.00 394 VAL C C 1
ATOM 7886 O O . VAL C 1 425 ? 194.210 158.123 122.405 1.00 120.00 394 VAL C O 1
ATOM 7888 N N . ARG C 1 426 ? 195.994 158.611 123.706 1.00 120.00 395 ARG C N 1
ATOM 7889 C CA . ARG C 1 426 ? 195.576 157.804 124.826 1.00 120.00 395 ARG C CA 1
ATOM 7890 C C . ARG C 1 426 ? 195.175 158.646 126.012 1.00 120.00 395 ARG C C 1
ATOM 7891 O O . ARG C 1 426 ? 195.836 159.616 126.358 1.00 120.00 395 ARG C O 1
ATOM 7893 N N . ALA C 1 427 ? 194.132 158.240 126.696 1.00 120.00 396 ALA C N 1
ATOM 7894 C CA . ALA C 1 427 ? 193.813 158.885 127.947 1.00 120.00 396 ALA C CA 1
ATOM 7895 C C . ALA C 1 427 ? 194.792 158.427 129.009 1.00 120.00 396 ALA C C 1
ATOM 7896 O O . ALA C 1 427 ? 194.950 157.232 129.237 1.00 120.00 396 ALA C O 1
ATOM 7898 N N . THR C 1 428 ? 195.425 159.363 129.693 1.00 120.00 397 THR C N 1
ATOM 7899 C CA . THR C 1 428 ? 196.243 158.993 130.837 1.00 120.00 397 THR C CA 1
ATOM 7900 C C . THR C 1 428 ? 195.309 158.668 131.963 1.00 120.00 397 THR C C 1
ATOM 7901 O O . THR C 1 428 ? 195.346 157.589 132.552 1.00 120.00 397 THR C O 1
ATOM 7903 N N . THR C 1 429 ? 194.483 159.658 132.269 1.00 120.00 398 THR C N 1
ATOM 7904 C CA . THR C 1 429 ? 193.552 159.600 133.371 1.00 120.00 398 THR C CA 1
ATOM 7905 C C . THR C 1 429 ? 192.141 159.500 132.844 1.00 120.00 398 THR C C 1
ATOM 7906 O O . THR C 1 429 ? 191.928 159.316 131.648 1.00 120.00 398 THR C O 1
ATOM 7908 N N . THR C 1 430 ? 191.180 159.700 133.728 1.00 120.00 399 THR C N 1
ATOM 7909 C CA . THR C 1 430 ? 189.823 159.954 133.299 1.00 120.00 399 THR C CA 1
ATOM 7910 C C . THR C 1 430 ? 189.810 161.338 132.680 1.00 120.00 399 THR C C 1
ATOM 7911 O O . THR C 1 430 ? 190.503 162.235 133.165 1.00 120.00 399 THR C O 1
ATOM 7913 N N . CYS C 1 431 ? 189.110 161.499 131.569 1.00 120.00 400 CYS C N 1
ATOM 7914 C CA . CYS C 1 431 ? 189.187 162.756 130.853 1.00 120.00 400 CYS C CA 1
ATOM 7915 C C . CYS C 1 431 ? 187.826 163.326 130.491 1.00 120.00 400 CYS C C 1
ATOM 7916 O O . CYS C 1 431 ? 186.972 162.633 129.940 1.00 120.00 400 CYS C O 1
ATOM 7918 N N . GLU C 1 432 ? 187.649 164.615 130.774 1.00 120.00 401 GLU C N 1
ATOM 7919 C CA . GLU C 1 432 ? 186.466 165.341 130.352 1.00 120.00 401 GLU C CA 1
ATOM 7920 C C . GLU C 1 432 ? 186.797 166.177 129.153 1.00 120.00 401 GLU C C 1
ATOM 7921 O O . GLU C 1 432 ? 187.621 167.091 129.221 1.00 120.00 401 GLU C O 1
ATOM 7923 N N . ILE C 1 433 ? 186.179 165.836 128.046 1.00 120.00 402 ILE C N 1
ATOM 7924 C CA . ILE C 1 433 ? 186.491 166.460 126.794 1.00 120.00 402 ILE C CA 1
ATOM 7925 C C . ILE C 1 433 ? 185.289 166.994 126.074 1.00 120.00 402 ILE C C 1
ATOM 7926 O O . ILE C 1 433 ? 184.272 166.324 125.956 1.00 120.00 402 ILE C O 1
ATOM 7928 N N . TYR C 1 434 ? 185.402 168.196 125.547 1.00 120.00 403 TYR C N 1
ATOM 7929 C CA . TYR C 1 434 ? 184.321 168.703 124.744 1.00 120.00 403 TYR C CA 1
ATOM 7930 C C . TYR C 1 434 ? 184.610 168.442 123.297 1.00 120.00 403 TYR C C 1
ATOM 7931 O O . TYR C 1 434 ? 185.691 168.734 122.794 1.00 120.00 403 TYR C O 1
ATOM 7933 N N . THR C 1 435 ? 183.669 167.812 122.637 1.00 120.00 404 THR C N 1
ATOM 7934 C CA . THR C 1 435 ? 183.909 167.333 121.312 1.00 120.00 404 THR C CA 1
ATOM 7935 C C . THR C 1 435 ? 183.177 168.152 120.280 1.00 120.00 404 THR C C 1
ATOM 7936 O O . THR C 1 435 ? 182.038 168.585 120.484 1.00 120.00 404 THR C O 1
ATOM 7938 N N . LEU C 1 436 ? 183.863 168.376 119.173 1.00 120.00 405 LEU C N 1
ATOM 7939 C CA . LEU C 1 436 ? 183.338 169.135 118.062 1.00 120.00 405 LEU C CA 1
ATOM 7940 C C . LEU C 1 436 ? 183.413 168.335 116.793 1.00 120.00 405 LEU C C 1
ATOM 7941 O O . LEU C 1 436 ? 184.492 168.177 116.226 1.00 120.00 405 LEU C O 1
ATOM 7943 N N . SER C 1 437 ? 182.283 167.822 116.338 1.00 120.00 406 SER C N 1
ATOM 7944 C CA . SER C 1 437 ? 182.290 167.040 115.114 1.00 120.00 406 SER C CA 1
ATOM 7945 C C . SER C 1 437 ? 182.802 167.842 113.961 1.00 120.00 406 SER C C 1
ATOM 7946 O O . SER C 1 437 ? 182.523 169.031 113.873 1.00 120.00 406 SER C O 1
ATOM 7948 N N . LYS C 1 438 ? 183.475 167.167 113.039 1.00 120.00 407 LYS C N 1
ATOM 7949 C CA . LYS C 1 438 ? 183.928 167.753 111.782 1.00 120.00 407 LYS C CA 1
ATOM 7950 C C . LYS C 1 438 ? 182.866 168.553 111.075 1.00 120.00 407 LYS C C 1
ATOM 7951 O O . LYS C 1 438 ? 183.175 169.568 110.462 1.00 120.00 407 LYS C O 1
ATOM 7953 N N . THR C 1 439 ? 181.620 168.089 111.124 1.00 120.00 408 THR C N 1
ATOM 7954 C CA . THR C 1 439 ? 180.542 168.789 110.453 1.00 120.00 408 THR C CA 1
ATOM 7955 C C . THR C 1 439 ? 180.341 170.157 111.061 1.00 120.00 408 THR C C 1
ATOM 7956 O O . THR C 1 439 ? 180.299 171.160 110.349 1.00 120.00 408 THR C O 1
ATOM 7958 N N . ASP C 1 440 ? 180.223 170.187 112.382 1.00 120.00 409 ASP C N 1
ATOM 7959 C CA . ASP C 1 440 ? 180.043 171.426 113.113 1.00 120.00 409 ASP C CA 1
ATOM 7960 C C . ASP C 1 440 ? 181.286 172.287 113.008 1.00 120.00 409 ASP C C 1
ATOM 7961 O O . ASP C 1 440 ? 181.195 173.479 112.757 1.00 120.00 409 ASP C O 1
ATOM 7963 N N . PHE C 1 441 ? 182.444 171.667 113.163 1.00 120.00 410 PHE C N 1
ATOM 7964 C CA . PHE C 1 441 ? 183.736 172.306 113.018 1.00 120.00 410 PHE C CA 1
ATOM 7965 C C . PHE C 1 441 ? 183.865 173.032 111.704 1.00 120.00 410 PHE C C 1
ATOM 7966 O O . PHE C 1 441 ? 184.273 174.192 111.669 1.00 120.00 410 PHE C O 1
ATOM 7968 N N . ASP C 1 442 ? 183.537 172.347 110.625 1.00 120.00 411 ASP C N 1
ATOM 7969 C CA . ASP C 1 442 ? 183.639 172.942 109.323 1.00 120.00 411 ASP C CA 1
ATOM 7970 C C . ASP C 1 442 ? 182.615 174.001 109.101 1.00 120.00 411 ASP C C 1
ATOM 7971 O O . ASP C 1 442 ? 182.954 175.042 108.564 1.00 120.00 411 ASP C O 1
ATOM 7973 N N . ASN C 1 443 ? 181.377 173.770 109.513 1.00 120.00 412 ASN C N 1
ATOM 7974 C CA . ASN C 1 443 ? 180.342 174.772 109.336 1.00 120.00 412 ASN C CA 1
ATOM 7975 C C . ASN C 1 443 ? 180.646 176.033 110.126 1.00 120.00 412 ASN C C 1
ATOM 7976 O O . ASN C 1 443 ? 180.550 177.145 109.600 1.00 120.00 412 ASN C O 1
ATOM 7978 N N . VAL C 1 444 ? 181.025 175.847 111.382 1.00 120.00 413 VAL C N 1
ATOM 7979 C CA . VAL C 1 444 ? 181.409 176.928 112.260 1.00 120.00 413 VAL C CA 1
ATOM 7980 C C . VAL C 1 444 ? 182.589 177.690 111.725 1.00 120.00 413 VAL C C 1
ATOM 7981 O O . VAL C 1 444 ? 182.531 178.906 111.639 1.00 120.00 413 VAL C O 1
ATOM 7983 N N . LEU C 1 445 ? 183.661 176.997 111.370 1.00 120.00 414 LEU C N 1
ATOM 7984 C CA . LEU C 1 445 ? 184.850 177.695 110.931 1.00 120.00 414 LEU C CA 1
ATOM 7985 C C . LEU C 1 445 ? 184.832 178.007 109.447 1.00 120.00 414 LEU C C 1
ATOM 7986 O O . LEU C 1 445 ? 185.655 178.775 108.962 1.00 120.00 414 LEU C O 1
ATOM 7988 N N . LYS C 1 446 ? 183.838 177.504 108.738 1.00 120.00 415 LYS C N 1
ATOM 7989 C CA . LYS C 1 446 ? 183.519 178.037 107.430 1.00 120.00 415 LYS C CA 1
ATOM 7990 C C . LYS C 1 446 ? 183.056 179.459 107.591 1.00 120.00 415 LYS C C 1
ATOM 7991 O O . LYS C 1 446 ? 183.559 180.364 106.927 1.00 120.00 415 LYS C O 1
ATOM 7993 N N . ARG C 1 447 ? 182.108 179.651 108.504 1.00 120.00 416 ARG C N 1
ATOM 7994 C CA . ARG C 1 447 ? 181.653 180.980 108.860 1.00 120.00 416 ARG C CA 1
ATOM 7995 C C . ARG C 1 447 ? 182.799 181.778 109.445 1.00 120.00 416 ARG C C 1
ATOM 7996 O O . ARG C 1 447 ? 183.155 182.851 108.957 1.00 120.00 416 ARG C O 1
ATOM 7998 N N . PHE C 1 448 ? 183.408 181.237 110.481 1.00 120.00 417 PHE C N 1
ATOM 7999 C CA . PHE C 1 448 ? 184.492 181.896 111.161 1.00 120.00 417 PHE C CA 1
ATOM 8000 C C . PHE C 1 448 ? 185.822 181.514 110.569 1.00 120.00 417 PHE C C 1
ATOM 8001 O O . PHE C 1 448 ? 186.666 180.927 111.239 1.00 120.00 417 PHE C O 1
ATOM 8003 N N . SER C 1 449 ? 185.996 181.877 109.302 1.00 120.00 418 SER C N 1
ATOM 8004 C CA . SER C 1 449 ? 187.169 181.544 108.508 1.00 120.00 418 SER C CA 1
ATOM 8005 C C . SER C 1 449 ? 188.439 182.177 109.045 1.00 120.00 418 SER C C 1
ATOM 8006 O O . SER C 1 449 ? 189.534 181.658 108.826 1.00 120.00 418 SER C O 1
ATOM 8008 N N . GLN C 1 450 ? 188.296 183.274 109.784 1.00 120.00 419 GLN C N 1
ATOM 8009 C CA . GLN C 1 450 ? 189.426 183.894 110.457 1.00 120.00 419 GLN C CA 1
ATOM 8010 C C . GLN C 1 450 ? 189.865 183.072 111.666 1.00 120.00 419 GLN C C 1
ATOM 8011 O O . GLN C 1 450 ? 191.011 183.165 112.104 1.00 120.00 419 GLN C O 1
ATOM 8013 N N . PHE C 1 451 ? 188.959 182.247 112.180 1.00 120.00 420 PHE C N 1
ATOM 8014 C CA . PHE C 1 451 ? 189.252 181.373 113.285 1.00 120.00 420 PHE C CA 1
ATOM 8015 C C . PHE C 1 451 ? 189.414 179.966 112.774 1.00 120.00 420 PHE C C 1
ATOM 8016 O O . PHE C 1 451 ? 189.831 179.074 113.506 1.00 120.00 420 PHE C O 1
ATOM 8018 N N . ARG C 1 452 ? 189.180 179.802 111.477 1.00 120.00 421 ARG C N 1
ATOM 8019 C CA . ARG C 1 452 ? 189.670 178.661 110.752 1.00 120.00 421 ARG C CA 1
ATOM 8020 C C . ARG C 1 452 ? 191.123 178.855 110.435 1.00 120.00 421 ARG C C 1
ATOM 8021 O O . ARG C 1 452 ? 191.896 177.910 110.524 1.00 120.00 421 ARG C O 1
ATOM 8023 N N . SER C 1 453 ? 191.482 180.097 110.092 1.00 120.00 422 SER C N 1
ATOM 8024 C CA . SER C 1 453 ? 192.853 180.514 109.834 1.00 120.00 422 SER C CA 1
ATOM 8025 C C . SER C 1 453 ? 193.686 180.478 111.107 1.00 120.00 422 SER C C 1
ATOM 8026 O O . SER C 1 453 ? 194.766 179.885 111.124 1.00 120.00 422 SER C O 1
ATOM 8028 N N . ALA C 1 454 ? 193.149 181.041 112.192 1.00 120.00 423 ALA C N 1
ATOM 8029 C CA . ALA C 1 454 ? 193.689 180.736 113.504 1.00 120.00 423 ALA C CA 1
ATOM 8030 C C . ALA C 1 454 ? 194.281 179.484 114.086 1.00 120.00 423 ALA C C 1
ATOM 8031 O O . ALA C 1 454 ? 195.323 179.553 114.706 1.00 120.00 423 ALA C O 1
ATOM 8033 N N . ILE C 1 455 ? 193.618 178.355 113.975 1.00 120.00 424 ILE C N 1
ATOM 8034 C CA . ILE C 1 455 ? 194.017 177.146 114.715 1.00 120.00 424 ILE C CA 1
ATOM 8035 C C . ILE C 1 455 ? 194.804 176.503 113.569 1.00 120.00 424 ILE C C 1
ATOM 8036 O O . ILE C 1 455 ? 195.829 175.886 113.834 1.00 120.00 424 ILE C O 1
ATOM 8038 N N . GLU C 1 456 ? 194.364 176.691 112.313 1.00 120.00 425 GLU C N 1
ATOM 8039 C CA . GLU C 1 456 ? 195.094 176.224 111.132 1.00 120.00 425 GLU C CA 1
ATOM 8040 C C . GLU C 1 456 ? 196.541 176.680 111.120 1.00 120.00 425 GLU C C 1
ATOM 8041 O O . GLU C 1 456 ? 197.429 175.915 110.748 1.00 120.00 425 GLU C O 1
ATOM 8043 N N . GLU C 1 457 ? 196.781 177.909 111.561 1.00 120.00 426 GLU C N 1
ATOM 8044 C CA . GLU C 1 457 ? 198.125 178.381 111.853 1.00 120.00 426 GLU C CA 1
ATOM 8045 C C . GLU C 1 457 ? 198.907 177.334 112.640 1.00 120.00 426 GLU C C 1
ATOM 8046 O O . GLU C 1 457 ? 199.914 176.802 112.164 1.00 120.00 426 GLU C O 1
ATOM 8048 N N . SER C 1 458 ? 198.437 177.052 113.853 1.00 120.00 427 SER C N 1
ATOM 8049 C CA . SER C 1 458 ? 199.100 176.131 114.760 1.00 120.00 427 SER C CA 1
ATOM 8050 C C . SER C 1 458 ? 199.190 174.735 114.185 1.00 120.00 427 SER C C 1
ATOM 8051 O O . SER C 1 458 ? 200.192 174.052 114.396 1.00 120.00 427 SER C O 1
ATOM 8053 N N . VAL C 1 459 ? 198.150 174.318 113.444 1.00 120.00 428 VAL C N 1
ATOM 8054 C CA . VAL C 1 459 ? 198.070 172.996 112.811 1.00 120.00 428 VAL C CA 1
ATOM 8055 C C . VAL C 1 459 ? 199.316 172.583 112.060 1.00 120.00 428 VAL C C 1
ATOM 8056 O O . VAL C 1 459 ? 199.627 171.393 112.009 1.00 120.00 428 VAL C O 1
ATOM 8058 N N . ALA C 1 460 ? 200.077 173.551 111.537 1.00 120.00 429 ALA C N 1
ATOM 8059 C CA . ALA C 1 460 ? 201.351 173.274 110.880 1.00 120.00 429 ALA C CA 1
ATOM 8060 C C . ALA C 1 460 ? 202.262 172.349 111.707 1.00 120.00 429 ALA C C 1
ATOM 8061 O O . ALA C 1 460 ? 203.096 171.642 111.140 1.00 120.00 429 ALA C O 1
ATOM 8063 N N . HIS C 1 461 ? 202.113 172.354 113.032 1.00 120.00 430 HIS C N 1
ATOM 8064 C CA . HIS C 1 461 ? 202.920 171.522 113.896 1.00 120.00 430 HIS C CA 1
ATOM 8065 C C . HIS C 1 461 ? 202.124 170.878 115.037 1.00 120.00 430 HIS C C 1
ATOM 8066 O O . HIS C 1 461 ? 202.694 170.584 116.090 1.00 120.00 430 HIS C O 1
ATOM 8068 N N . ARG D 1 38 ? 125.202 163.748 151.941 1.00 84.36 7 ARG D N 1
ATOM 8069 C CA . ARG D 1 38 ? 125.859 164.359 153.089 1.00 89.03 7 ARG D CA 1
ATOM 8070 C C . ARG D 1 38 ? 124.985 164.285 154.336 1.00 82.96 7 ARG D C 1
ATOM 8071 O O . ARG D 1 38 ? 125.488 164.153 155.452 1.00 79.05 7 ARG D O 1
ATOM 8079 N N . ILE D 1 39 ? 123.678 164.363 154.137 1.00 83.75 8 ILE D N 1
ATOM 8080 C CA . ILE D 1 39 ? 122.731 164.259 155.235 1.00 82.76 8 ILE D CA 1
ATOM 8081 C C . ILE D 1 39 ? 122.838 162.898 155.919 1.00 79.28 8 ILE D C 1
ATOM 8082 O O . ILE D 1 39 ? 122.823 162.808 157.148 1.00 77.88 8 ILE D O 1
ATOM 8087 N N . ARG D 1 40 ? 122.971 161.847 155.115 1.00 77.82 9 ARG D N 1
ATOM 8088 C CA . ARG D 1 40 ? 123.202 160.503 155.622 1.00 77.15 9 ARG D CA 1
ATOM 8089 C C . ARG D 1 40 ? 124.411 160.478 156.552 1.00 76.43 9 ARG D C 1
ATOM 8090 O O . ARG D 1 40 ? 124.410 159.806 157.585 1.00 76.36 9 ARG D O 1
ATOM 8098 N N . VAL D 1 41 ? 125.433 161.235 156.189 1.00 77.70 10 VAL D N 1
ATOM 8099 C CA . VAL D 1 41 ? 126.615 161.357 157.014 1.00 76.62 10 VAL D CA 1
ATOM 8100 C C . VAL D 1 41 ? 126.313 162.131 158.288 1.00 75.68 10 VAL D C 1
ATOM 8101 O O . VAL D 1 41 ? 126.790 161.778 159.367 1.00 74.97 10 VAL D O 1
ATOM 8105 N N . TYR D 1 42 ? 125.495 163.171 158.173 1.00 74.61 11 TYR D N 1
ATOM 8106 C CA . TYR D 1 42 ? 125.090 163.923 159.349 1.00 76.11 11 TYR D CA 1
ATOM 8107 C C . TYR D 1 42 ? 124.369 163.013 160.332 1.00 73.18 11 TYR D C 1
ATOM 8108 O O . TYR D 1 42 ? 124.570 163.113 161.545 1.00 75.51 11 TYR D O 1
ATOM 8117 N N . TRP D 1 43 ? 123.570 162.095 159.801 1.00 73.16 12 TRP D N 1
ATOM 8118 C CA . TRP D 1 43 ? 122.893 161.105 160.617 1.00 73.27 12 TRP D CA 1
ATOM 8119 C C . TRP D 1 43 ? 123.889 160.221 161.347 1.00 71.94 12 TRP D C 1
ATOM 8120 O O . TRP D 1 43 ? 123.717 159.936 162.535 1.00 66.91 12 TRP D O 1
ATOM 8131 N N . ASP D 1 44 ? 124.947 159.826 160.645 1.00 71.94 13 ASP D N 1
ATOM 8132 C CA . ASP D 1 44 ? 126.001 159.024 161.248 1.00 72.74 13 ASP D CA 1
ATOM 8133 C C . ASP D 1 44 ? 126.595 159.722 162.450 1.00 67.46 13 ASP D C 1
ATOM 8134 O O . ASP D 1 44 ? 126.792 159.107 163.497 1.00 65.56 13 ASP D O 1
ATOM 8139 N N . ILE D 1 45 ? 126.870 161.006 162.287 1.00 69.14 14 ILE D N 1
ATOM 8140 C CA . ILE D 1 45 ? 127.477 161.794 163.345 1.00 64.35 14 ILE D CA 1
ATOM 8141 C C . ILE D 1 45 ? 126.653 161.738 164.607 1.00 62.06 14 ILE D C 1
ATOM 8142 O O . ILE D 1 45 ? 127.175 161.479 165.691 1.00 60.90 14 ILE D O 1
ATOM 8147 N N . LEU D 1 46 ? 125.356 161.965 164.460 1.00 65.97 15 LEU D N 1
ATOM 8148 C CA . LEU D 1 46 ? 124.448 161.905 165.587 1.00 66.04 15 LEU D CA 1
ATOM 8149 C C . LEU D 1 46 ? 124.530 160.564 166.296 1.00 59.62 15 LEU D C 1
ATOM 8150 O O . LEU D 1 46 ? 124.708 160.504 167.514 1.00 61.15 15 LEU D O 1
ATOM 8155 N N . VAL D 1 47 ? 124.394 159.491 165.527 1.00 63.06 16 VAL D N 1
ATOM 8156 C CA . VAL D 1 47 ? 124.419 158.144 166.075 1.00 58.63 16 VAL D CA 1
ATOM 8157 C C . VAL D 1 47 ? 125.712 157.865 166.809 1.00 56.40 16 VAL D C 1
ATOM 8158 O O . VAL D 1 47 ? 125.707 157.329 167.916 1.00 56.79 16 VAL D O 1
ATOM 8162 N N . PHE D 1 48 ? 126.817 158.238 166.181 1.00 56.88 17 PHE D N 1
ATOM 8163 C CA . PHE D 1 48 ? 128.139 158.058 166.745 1.00 54.08 17 PHE D CA 1
ATOM 8164 C C . PHE D 1 48 ? 128.235 158.677 168.122 1.00 54.82 17 PHE D C 1
ATOM 8165 O O . PHE D 1 48 ? 128.678 158.033 169.077 1.00 50.53 17 PHE D O 1
ATOM 8173 N N . ILE D 1 49 ? 127.810 159.928 168.223 1.00 53.84 18 ILE D N 1
ATOM 8174 C CA . ILE D 1 49 ? 127.839 160.653 169.477 1.00 54.02 18 ILE D CA 1
ATOM 8175 C C . ILE D 1 49 ? 127.036 159.940 170.543 1.00 51.40 18 ILE D C 1
ATOM 8176 O O . ILE D 1 49 ? 127.483 159.797 171.680 1.00 49.85 18 ILE D O 1
ATOM 8181 N N . CYS D 1 50 ? 125.846 159.499 170.167 1.00 52.81 19 CYS D N 1
ATOM 8182 C CA . CYS D 1 50 ? 124.970 158.799 171.084 1.00 54.71 19 CYS D CA 1
ATOM 8183 C C . CYS D 1 50 ? 125.642 157.559 171.645 1.00 51.32 19 CYS D C 1
ATOM 8184 O O . CYS D 1 50 ? 125.613 157.322 172.858 1.00 51.11 19 CYS D O 1
ATOM 8187 N N . ILE D 1 51 ? 126.268 156.784 170.766 1.00 51.68 20 ILE D N 1
ATOM 8188 C CA . ILE D 1 51 ? 126.965 155.576 171.173 1.00 48.29 20 ILE D CA 1
ATOM 8189 C C . ILE D 1 51 ? 128.038 155.887 172.186 1.00 45.73 20 ILE D C 1
ATOM 8190 O O . ILE D 1 51 ? 128.156 155.219 173.212 1.00 46.31 20 ILE D O 1
ATOM 8195 N N . PHE D 1 52 ? 128.818 156.912 171.891 1.00 45.67 21 PHE D N 1
ATOM 8196 C CA . PHE D 1 52 ? 129.890 157.331 172.762 1.00 42.65 21 PHE D CA 1
ATOM 8197 C C . PHE D 1 52 ? 129.380 157.647 174.143 1.00 43.54 21 PHE D C 1
ATOM 8198 O O . PHE D 1 52 ? 129.885 157.124 175.135 1.00 41.11 21 PHE D O 1
ATOM 8206 N N . TRP D 1 53 ? 128.364 158.487 174.213 1.00 44.68 22 TRP D N 1
ATOM 8207 C CA . TRP D 1 53 ? 127.788 158.855 175.488 1.00 45.73 22 TRP D CA 1
ATOM 8208 C C . TRP D 1 53 ? 127.379 157.617 176.278 1.00 43.29 22 TRP D C 1
ATOM 8209 O O . TRP D 1 53 ? 127.724 157.475 177.450 1.00 45.94 22 TRP D O 1
ATOM 8220 N N . ALA D 1 54 ? 126.674 156.707 175.612 1.00 44.81 23 ALA D N 1
ATOM 8221 C CA . ALA D 1 54 ? 126.192 155.491 176.253 1.00 41.98 23 ALA D CA 1
ATOM 8222 C C . ALA D 1 54 ? 127.335 154.666 176.834 1.00 42.24 23 ALA D C 1
ATOM 8223 O O . ALA D 1 54 ? 127.224 154.139 177.943 1.00 43.19 23 ALA D O 1
ATOM 8225 N N . SER D 1 55 ? 128.435 154.567 176.098 1.00 42.88 24 SER D N 1
ATOM 8226 C CA . SER D 1 55 ? 129.589 153.775 176.517 1.00 41.54 24 SER D CA 1
ATOM 8227 C C . SER D 1 55 ? 130.271 154.343 177.763 1.00 39.90 24 SER D C 1
ATOM 8228 O O . SER D 1 55 ? 131.055 153.654 178.424 1.00 36.83 24 SER D O 1
ATOM 8231 N N . LEU D 1 56 ? 129.962 155.592 178.087 1.00 40.97 25 LEU D N 1
ATOM 8232 C CA . LEU D 1 56 ? 130.503 156.226 179.268 1.00 40.49 25 LEU D CA 1
ATOM 8233 C C . LEU D 1 56 ? 129.579 156.025 180.451 1.00 41.86 25 LEU D C 1
ATOM 8234 O O . LEU D 1 56 ? 130.027 155.871 181.585 1.00 41.74 25 LEU D O 1
ATOM 8239 N N . GLU D 1 57 ? 128.277 156.012 180.167 1.00 43.68 26 GLU D N 1
ATOM 8240 C CA . GLU D 1 57 ? 127.258 155.860 181.200 1.00 43.85 26 GLU D CA 1
ATOM 8241 C C . GLU D 1 57 ? 127.146 154.432 181.686 1.00 40.97 26 GLU D C 1
ATOM 8242 O O . GLU D 1 57 ? 126.954 154.193 182.878 1.00 41.21 26 GLU D O 1
ATOM 8248 N N . SER D 1 58 ? 127.275 153.485 180.766 1.00 42.49 27 SER D N 1
ATOM 8249 C CA . SER D 1 58 ? 127.178 152.067 181.092 1.00 44.41 27 SER D CA 1
ATOM 8250 C C . SER D 1 58 ? 128.034 151.531 182.266 1.00 44.69 27 SER D C 1
ATOM 8251 O O . SER D 1 58 ? 127.479 150.993 183.217 1.00 45.75 27 SER D O 1
ATOM 8254 N N . PRO D 1 59 ? 129.376 151.597 182.156 1.00 40.57 28 PRO D N 1
ATOM 8255 C CA . PRO D 1 59 ? 130.316 151.007 183.133 1.00 37.63 28 PRO D CA 1
ATOM 8256 C C . PRO D 1 59 ? 130.175 151.666 184.523 1.00 39.55 28 PRO D C 1
ATOM 8257 O O . PRO D 1 59 ? 130.546 151.071 185.533 1.00 43.12 28 PRO D O 1
ATOM 8261 N N . LEU D 1 60 ? 129.622 152.874 184.569 1.00 39.97 29 LEU D N 1
ATOM 8262 C CA . LEU D 1 60 ? 129.420 153.587 185.823 1.00 41.36 29 LEU D CA 1
ATOM 8263 C C . LEU D 1 60 ? 128.405 152.920 186.737 1.00 46.52 29 LEU D C 1
ATOM 8264 O O . LEU D 1 60 ? 128.347 153.226 187.930 1.00 47.59 29 LEU D O 1
ATOM 8269 N N . ARG D 1 61 ? 127.599 152.012 186.184 1.00 48.62 30 ARG D N 1
ATOM 8270 C CA . ARG D 1 61 ? 126.522 151.367 186.941 1.00 49.82 30 ARG D CA 1
ATOM 8271 C C . ARG D 1 61 ? 126.776 150.847 188.364 1.00 50.12 30 ARG D C 1
ATOM 8272 O O . ARG D 1 61 ? 125.909 150.921 189.238 1.00 55.19 30 ARG D O 1
ATOM 8280 N N . ILE D 1 62 ? 127.986 150.370 188.579 1.00 48.95 31 ILE D N 1
ATOM 8281 C CA . ILE D 1 62 ? 128.470 149.886 189.866 1.00 52.60 31 ILE D CA 1
ATOM 8282 C C . ILE D 1 62 ? 128.558 150.698 191.142 1.00 53.29 31 ILE D C 1
ATOM 8283 O O . ILE D 1 62 ? 128.702 150.146 192.233 1.00 56.06 31 ILE D O 1
ATOM 8288 N N . VAL D 1 63 ? 128.475 152.022 191.000 1.00 48.76 32 VAL D N 1
ATOM 8289 C CA . VAL D 1 63 ? 128.571 152.900 192.135 1.00 50.85 32 VAL D CA 1
ATOM 8290 C C . VAL D 1 63 ? 127.930 154.252 191.855 1.00 52.52 32 VAL D C 1
ATOM 8291 O O . VAL D 1 63 ? 127.186 154.415 190.888 1.00 56.71 32 VAL D O 1
ATOM 8295 N N . LEU D 1 70 ? 115.353 160.534 186.478 1.00 79.35 39 LEU D N 1
ATOM 8296 C CA . LEU D 1 70 ? 114.187 160.798 185.643 1.00 80.52 39 LEU D CA 1
ATOM 8297 C C . LEU D 1 70 ? 114.592 161.248 184.254 1.00 76.48 39 LEU D C 1
ATOM 8298 O O . LEU D 1 70 ? 114.444 160.501 183.286 1.00 77.00 39 LEU D O 1
ATOM 8303 N N . LEU D 1 71 ? 115.112 162.466 184.165 1.00 79.17 40 LEU D N 1
ATOM 8304 C CA . LEU D 1 71 ? 115.574 163.002 182.896 1.00 80.97 40 LEU D CA 1
ATOM 8305 C C . LEU D 1 71 ? 116.486 162.017 182.194 1.00 76.94 40 LEU D C 1
ATOM 8306 O O . LEU D 1 71 ? 116.334 161.774 180.995 1.00 77.03 40 LEU D O 1
ATOM 8311 N N . LEU D 1 72 ? 117.407 161.440 182.947 1.00 77.02 41 LEU D N 1
ATOM 8312 C CA . LEU D 1 72 ? 118.307 160.422 182.436 1.00 79.25 41 LEU D CA 1
ATOM 8313 C C . LEU D 1 72 ? 117.549 159.315 181.728 1.00 75.79 41 LEU D C 1
ATOM 8314 O O . LEU D 1 72 ? 117.918 158.902 180.626 1.00 73.13 41 LEU D O 1
ATOM 8319 N N . THR D 1 73 ? 116.486 158.849 182.358 1.00 75.58 42 THR D N 1
ATOM 8320 C CA . THR D 1 73 ? 115.642 157.836 181.764 1.00 75.11 42 THR D CA 1
ATOM 8321 C C . THR D 1 73 ? 115.088 158.329 180.427 1.00 88.18 42 THR D C 1
ATOM 8322 O O . THR D 1 73 ? 115.101 157.599 179.432 1.00 71.20 42 THR D O 1
ATOM 8326 N N . CYS D 1 74 ? 114.635 159.580 180.407 1.00 74.38 43 CYS D N 1
ATOM 8327 C CA . CYS D 1 74 ? 114.113 160.185 179.187 1.00 77.48 43 CYS D CA 1
ATOM 8328 C C . CYS D 1 74 ? 115.199 160.296 178.122 1.00 73.62 43 CYS D C 1
ATOM 8329 O O . CYS D 1 74 ? 114.933 160.118 176.931 1.00 73.71 43 CYS D O 1
ATOM 8332 N N . ILE D 1 75 ? 116.427 160.558 178.555 1.00 73.99 44 ILE D N 1
ATOM 8333 C CA . ILE D 1 75 ? 117.545 160.616 177.635 1.00 69.50 44 ILE D CA 1
ATOM 8334 C C . ILE D 1 75 ? 117.725 159.280 176.948 1.00 70.58 44 ILE D C 1
ATOM 8335 O O . ILE D 1 75 ? 117.914 159.222 175.735 1.00 71.01 44 ILE D O 1
ATOM 8340 N N . TYR D 1 76 ? 117.633 158.203 177.719 1.00 70.96 45 TYR D N 1
ATOM 8341 C CA . TYR D 1 76 ? 117.747 156.869 177.149 1.00 70.53 45 TYR D CA 1
ATOM 8342 C C . TYR D 1 76 ? 116.656 156.608 176.128 1.00 73.34 45 TYR D C 1
ATOM 8343 O O . TYR D 1 76 ? 116.900 155.972 175.100 1.00 74.68 45 TYR D O 1
ATOM 8352 N N . PHE D 1 77 ? 115.457 157.128 176.386 1.00 74.03 46 PHE D N 1
ATOM 8353 C CA . PHE D 1 77 ? 114.375 156.988 175.425 1.00 75.58 46 PHE D CA 1
ATOM 8354 C C . PHE D 1 77 ? 114.783 157.590 174.111 1.00 70.67 46 PHE D C 1
ATOM 8355 O O . PHE D 1 77 ? 114.597 156.989 173.055 1.00 69.89 46 PHE D O 1
ATOM 8363 N N . PHE D 1 78 ? 115.367 158.774 174.186 1.00 67.46 47 PHE D N 1
ATOM 8364 C CA . PHE D 1 78 ? 115.844 159.454 173.007 1.00 67.77 47 PHE D CA 1
ATOM 8365 C C . PHE D 1 78 ? 116.890 158.629 172.283 1.00 68.53 47 PHE D C 1
ATOM 8366 O O . PHE D 1 78 ? 116.808 158.442 171.074 1.00 69.48 47 PHE D O 1
ATOM 8374 N N . ILE D 1 79 ? 117.860 158.128 173.033 1.00 70.48 48 ILE D N 1
ATOM 8375 C CA . ILE D 1 79 ? 118.936 157.328 172.456 1.00 67.82 48 ILE D CA 1
ATOM 8376 C C . ILE D 1 79 ? 118.404 156.208 171.583 1.00 68.23 48 ILE D C 1
ATOM 8377 O O . ILE D 1 79 ? 118.753 156.098 170.409 1.00 63.37 48 ILE D O 1
ATOM 8382 N N . ASP D 1 80 ? 117.562 155.375 172.167 1.00 73.10 49 ASP D N 1
ATOM 8383 C CA . ASP D 1 80 ? 116.987 154.238 171.467 1.00 73.89 49 ASP D CA 1
ATOM 8384 C C . ASP D 1 80 ? 116.125 154.676 170.327 1.00 73.78 49 ASP D C 1
ATOM 8385 O O . ASP D 1 80 ? 116.142 154.070 169.261 1.00 71.41 49 ASP D O 1
ATOM 8390 N N . PHE D 1 81 ? 115.378 155.743 170.553 1.00 70.69 50 PHE D N 1
ATOM 8391 C CA . PHE D 1 81 ? 114.553 156.320 169.526 1.00 68.57 50 PHE D CA 1
ATOM 8392 C C . PHE D 1 81 ? 115.389 156.640 168.299 1.00 78.70 50 PHE D C 1
ATOM 8393 O O . PHE D 1 81 ? 115.039 156.266 167.182 1.00 69.45 50 PHE D O 1
ATOM 8401 N N . VAL D 1 82 ? 116.512 157.306 168.527 1.00 67.04 51 VAL D N 1
ATOM 8402 C CA . VAL D 1 82 ? 117.437 157.620 167.452 1.00 69.29 51 VAL D CA 1
ATOM 8403 C C . VAL D 1 82 ? 117.906 156.354 166.764 1.00 70.24 51 VAL D C 1
ATOM 8404 O O . VAL D 1 82 ? 117.953 156.286 165.534 1.00 70.74 51 VAL D O 1
ATOM 8408 N N . PHE D 1 83 ? 118.239 155.345 167.551 1.00 69.97 52 PHE D N 1
ATOM 8409 C CA . PHE D 1 83 ? 118.678 154.080 167.000 1.00 70.46 52 PHE D CA 1
ATOM 8410 C C . PHE D 1 83 ? 117.571 153.415 166.183 1.00 71.39 52 PHE D C 1
ATOM 8411 O O . PHE D 1 83 ? 117.839 152.778 165.165 1.00 70.41 52 PHE D O 1
ATOM 8419 N N . ALA D 1 84 ? 116.326 153.591 166.614 1.00 71.75 53 ALA D N 1
ATOM 8420 C CA . ALA D 1 84 ? 115.190 153.067 165.871 1.00 72.51 53 ALA D CA 1
ATOM 8421 C C . ALA D 1 84 ? 115.103 153.745 164.513 1.00 70.23 53 ALA D C 1
ATOM 8422 O O . ALA D 1 84 ? 114.861 153.093 163.497 1.00 73.36 53 ALA D O 1
ATOM 8424 N N . LEU D 1 85 ? 115.346 155.044 164.493 1.00 68.16 54 LEU D N 1
ATOM 8425 C CA . LEU D 1 85 ? 115.365 155.771 163.239 1.00 72.25 54 LEU D CA 1
ATOM 8426 C C . LEU D 1 85 ? 116.480 155.257 162.340 1.00 73.48 54 LEU D C 1
ATOM 8427 O O . LEU D 1 85 ? 116.310 155.164 161.126 1.00 76.25 54 LEU D O 1
ATOM 8432 N N . ASP D 1 86 ? 117.605 154.888 162.949 1.00 73.81 55 ASP D N 1
ATOM 8433 C CA . ASP D 1 86 ? 118.713 154.294 162.213 1.00 73.43 55 ASP D CA 1
ATOM 8434 C C . ASP D 1 86 ? 118.300 153.010 161.534 1.00 74.17 55 ASP D C 1
ATOM 8435 O O . ASP D 1 86 ? 118.613 152.798 160.365 1.00 75.99 55 ASP D O 1
ATOM 8440 N N . ILE D 1 87 ? 117.580 152.168 162.248 1.00 74.56 56 ILE D N 1
ATOM 8441 C CA . ILE D 1 87 ? 117.050 150.966 161.640 1.00 74.30 56 ILE D CA 1
ATOM 8442 C C . ILE D 1 87 ? 116.260 151.317 160.387 1.00 74.31 56 ILE D C 1
ATOM 8443 O O . ILE D 1 87 ? 116.412 150.672 159.346 1.00 74.77 56 ILE D O 1
ATOM 8448 N N . LEU D 1 88 ? 115.443 152.368 160.476 1.00 74.24 57 LEU D N 1
ATOM 8449 C CA . LEU D 1 88 ? 114.686 152.851 159.324 1.00 75.97 57 LEU D CA 1
ATOM 8450 C C . LEU D 1 88 ? 115.606 153.385 158.237 1.00 78.65 57 LEU D C 1
ATOM 8451 O O . LEU D 1 88 ? 115.363 153.176 157.049 1.00 80.30 57 LEU D O 1
ATOM 8456 N N . TRP D 1 89 ? 116.688 154.044 158.641 1.00 77.61 58 TRP D N 1
ATOM 8457 C CA . TRP D 1 89 ? 117.671 154.507 157.682 1.00 76.68 58 TRP D CA 1
ATOM 8458 C C . TRP D 1 89 ? 118.272 153.308 156.948 1.00 73.86 58 TRP D C 1
ATOM 8459 O O . TRP D 1 89 ? 118.652 153.411 155.788 1.00 73.02 58 TRP D O 1
ATOM 8470 N N . ASN D 1 90 ? 118.351 152.166 157.617 1.00 73.22 59 ASN D N 1
ATOM 8471 C CA . ASN D 1 90 ? 118.888 150.948 156.980 1.00 76.70 59 ASN D CA 1
ATOM 8472 C C . ASN D 1 90 ? 117.897 150.235 156.129 1.00 75.49 59 ASN D C 1
ATOM 8473 O O . ASN D 1 90 ? 117.944 149.014 156.020 1.00 79.54 59 ASN D O 1
ATOM 8478 N N . GLY D 1 114 ? 120.723 142.140 157.547 1.00 93.70 83 GLY D N 1
ATOM 8479 C CA . GLY D 1 114 ? 120.612 140.838 158.197 1.00 91.69 83 GLY D CA 1
ATOM 8480 C C . GLY D 1 114 ? 121.147 140.904 159.620 1.00 96.53 83 GLY D C 1
ATOM 8481 O O . GLY D 1 114 ? 120.445 141.334 160.537 1.00 93.68 83 GLY D O 1
ATOM 8482 N N . SER D 1 115 ? 122.400 140.494 159.800 1.00 97.88 84 SER D N 1
ATOM 8483 C CA . SER D 1 115 ? 123.021 140.551 161.118 1.00 91.58 84 SER D CA 1
ATOM 8484 C C . SER D 1 115 ? 123.115 141.980 161.603 1.00 85.89 84 SER D C 1
ATOM 8485 O O . SER D 1 115 ? 122.984 142.244 162.798 1.00 86.06 84 SER D O 1
ATOM 8488 N N . TRP D 1 116 ? 123.300 142.912 160.673 1.00 90.35 85 TRP D N 1
ATOM 8489 C CA . TRP D 1 116 ? 123.373 144.325 161.005 1.00 92.43 85 TRP D CA 1
ATOM 8490 C C . TRP D 1 116 ? 122.032 144.822 161.521 1.00 88.04 85 TRP D C 1
ATOM 8491 O O . TRP D 1 116 ? 121.971 145.624 162.449 1.00 84.55 85 TRP D O 1
ATOM 8502 N N . PHE D 1 117 ? 120.955 144.302 160.939 1.00 85.81 86 PHE D N 1
ATOM 8503 C CA . PHE D 1 117 ? 119.620 144.604 161.422 1.00 86.24 86 PHE D CA 1
ATOM 8504 C C . PHE D 1 117 ? 119.481 144.141 162.852 1.00 89.69 86 PHE D C 1
ATOM 8505 O O . PHE D 1 117 ? 119.019 144.888 163.714 1.00 88.26 86 PHE D O 1
ATOM 8513 N N . ILE D 1 118 ? 119.889 142.902 163.105 1.00 82.74 87 ILE D N 1
ATOM 8514 C CA . ILE D 1 118 ? 119.846 142.323 164.434 1.00 83.72 87 ILE D CA 1
ATOM 8515 C C . ILE D 1 118 ? 120.643 143.158 165.428 1.00 84.68 87 ILE D C 1
ATOM 8516 O O . ILE D 1 118 ? 120.173 143.455 166.520 1.00 78.55 87 ILE D O 1
ATOM 8521 N N . ILE D 1 119 ? 121.848 143.544 165.027 1.00 84.59 88 ILE D N 1
ATOM 8522 C CA . ILE D 1 119 ? 122.708 144.368 165.860 1.00 81.09 88 ILE D CA 1
ATOM 8523 C C . ILE D 1 119 ? 122.037 145.670 166.251 1.00 79.57 88 ILE D C 1
ATOM 8524 O O . ILE D 1 119 ? 121.945 146.000 167.435 1.00 77.77 88 ILE D O 1
ATOM 8529 N N . ASP D 1 120 ? 121.557 146.404 165.255 1.00 82.91 89 ASP D N 1
ATOM 8530 C CA . ASP D 1 120 ? 120.873 147.661 165.499 1.00 80.73 89 ASP D CA 1
ATOM 8531 C C . ASP D 1 120 ? 119.658 147.457 166.355 1.00 78.22 89 ASP D C 1
ATOM 8532 O O . ASP D 1 120 ? 119.430 148.194 167.313 1.00 76.07 89 ASP D O 1
ATOM 8537 N N . LEU D 1 121 ? 118.882 146.446 166.007 1.00 79.65 90 LEU D N 1
ATOM 8538 C CA . LEU D 1 121 ? 117.704 146.109 166.760 1.00 79.25 90 LEU D CA 1
ATOM 8539 C C . LEU D 1 121 ? 118.031 146.004 168.224 1.00 84.83 90 LEU D C 1
ATOM 8540 O O . LEU D 1 121 ? 117.436 146.705 169.045 1.00 76.08 90 LEU D O 1
ATOM 8545 N N . ILE D 1 122 ? 119.012 145.164 168.548 1.00 76.61 91 ILE D N 1
ATOM 8546 C CA . ILE D 1 122 ? 119.428 144.928 169.926 1.00 78.78 91 ILE D CA 1
ATOM 8547 C C . ILE D 1 122 ? 119.750 146.215 170.667 1.00 75.40 91 ILE D C 1
ATOM 8548 O O . ILE D 1 122 ? 119.269 146.446 171.772 1.00 76.13 91 ILE D O 1
ATOM 8553 N N . ALA D 1 123 ? 120.562 147.057 170.040 1.00 75.18 92 ALA D N 1
ATOM 8554 C CA . ALA D 1 123 ? 120.953 148.326 170.638 1.00 73.66 92 ALA D CA 1
ATOM 8555 C C . ALA D 1 123 ? 119.755 149.222 170.861 1.00 77.66 92 ALA D C 1
ATOM 8556 O O . ALA D 1 123 ? 119.715 149.983 171.831 1.00 78.18 92 ALA D O 1
ATOM 8558 N N . ALA D 1 124 ? 118.776 149.143 169.977 1.00 77.31 93 ALA D N 1
ATOM 8559 C CA . ALA D 1 124 ? 117.599 149.986 170.075 1.00 73.03 93 ALA D CA 1
ATOM 8560 C C . ALA D 1 124 ? 116.548 149.430 171.033 1.00 72.65 93 ALA D C 1
ATOM 8561 O O . ALA D 1 124 ? 115.487 15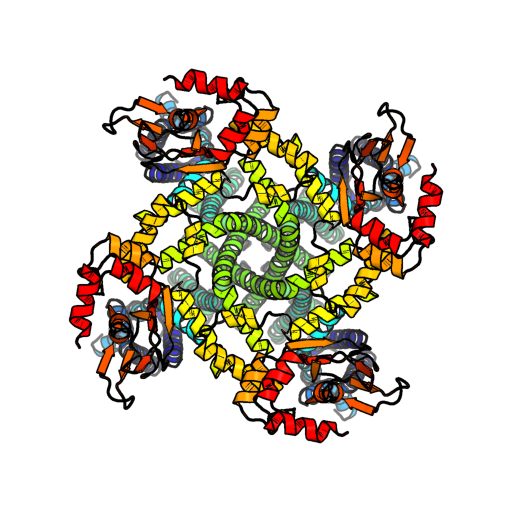0.039 171.203 1.00 73.09 93 ALA D O 1
ATOM 8563 N N . LEU D 1 125 ? 116.811 148.286 171.655 1.00 75.12 94 LEU D N 1
ATOM 8564 C CA . LEU D 1 125 ? 115.819 147.700 172.543 1.00 74.06 94 LEU D CA 1
ATOM 8565 C C . LEU D 1 125 ? 115.801 148.406 173.886 1.00 75.04 94 LEU D C 1
ATOM 8566 O O . LEU D 1 125 ? 116.750 148.281 174.645 1.00 75.26 94 LEU D O 1
ATOM 8571 N N . PRO D 1 126 ? 114.713 149.152 174.176 1.00 72.73 95 PRO D N 1
ATOM 8572 C CA . PRO D 1 126 ? 114.491 149.904 175.421 1.00 72.70 95 PRO D CA 1
ATOM 8573 C C . PRO D 1 126 ? 114.430 149.015 176.675 1.00 74.43 95 PRO D C 1
ATOM 8574 O O . PRO D 1 126 ? 113.457 149.021 177.418 1.00 77.13 95 PRO D O 1
ATOM 8578 N N . LEU D 1 127 ? 115.535 148.316 176.933 1.00 74.77 96 LEU D N 1
ATOM 8579 C CA . LEU D 1 127 ? 115.682 147.477 178.102 1.00 72.99 96 LEU D CA 1
ATOM 8580 C C . LEU D 1 127 ? 115.514 147.438 179.599 1.00 74.59 96 LEU D C 1
ATOM 8581 O O . LEU D 1 127 ? 114.701 146.667 180.116 1.00 71.64 96 LEU D O 1
ATOM 8586 N N . GLU D 1 128 ? 116.309 148.248 180.292 1.00 75.90 97 GLU D N 1
ATOM 8587 C CA . GLU D 1 128 ? 116.301 148.300 181.752 1.00 74.19 97 GLU D CA 1
ATOM 8588 C C . GLU D 1 128 ? 115.005 148.959 182.202 1.00 81.90 97 GLU D C 1
ATOM 8589 O O . GLU D 1 128 ? 114.325 148.447 183.080 1.00 91.02 97 GLU D O 1
ATOM 8595 N N . TYR D 1 129 ? 114.679 150.086 181.581 1.00 75.81 98 TYR D N 1
ATOM 8596 C CA . TYR D 1 129 ? 113.433 150.774 181.878 1.00 74.81 98 TYR D CA 1
ATOM 8597 C C . TYR D 1 129 ? 112.253 149.852 181.693 1.00 78.79 98 TYR D C 1
ATOM 8598 O O . TYR D 1 129 ? 111.417 149.733 182.602 1.00 78.23 98 TYR D O 1
ATOM 8607 N N . ALA D 1 130 ? 112.150 149.202 180.546 1.00 77.87 99 ALA D N 1
ATOM 8608 C CA . ALA D 1 130 ? 111.070 148.286 180.288 1.00 79.91 99 ALA D CA 1
ATOM 8609 C C . ALA D 1 130 ? 110.966 147.260 181.402 1.00 77.72 99 ALA D C 1
ATOM 8610 O O . ALA D 1 130 ? 109.925 147.057 181.987 1.00 81.99 99 ALA D O 1
ATOM 8612 N N . THR D 1 131 ? 112.118 146.640 181.691 1.00 77.68 100 THR D N 1
ATOM 8613 C CA . THR D 1 131 ? 112.154 145.597 182.708 1.00 76.49 100 THR D CA 1
ATOM 8614 C C . THR D 1 131 ? 111.862 146.153 184.093 1.00 78.81 100 THR D C 1
ATOM 8615 O O . THR D 1 131 ? 111.306 145.455 184.938 1.00 85.28 100 THR D O 1
ATOM 8619 N N . THR D 1 132 ? 112.184 147.423 184.301 1.00 81.35 101 THR D N 1
ATOM 8620 C CA . THR D 1 132 ? 111.884 148.077 185.560 1.00 81.58 101 THR D CA 1
ATOM 8621 C C . THR D 1 132 ? 110.385 148.214 185.736 1.00 90.49 101 THR D C 1
ATOM 8622 O O . THR D 1 132 ? 109.848 147.946 186.806 1.00 93.31 101 THR D O 1
ATOM 8626 N N . THR D 1 133 ? 109.714 148.626 184.665 1.00 81.17 102 THR D N 1
ATOM 8627 C CA . THR D 1 133 ? 108.271 148.799 184.698 1.00 90.10 102 THR D CA 1
ATOM 8628 C C . THR D 1 133 ? 107.555 147.460 184.726 1.00 85.31 102 THR D C 1
ATOM 8629 O O . THR D 1 133 ? 106.473 147.341 185.306 1.00 86.22 102 THR D O 1
ATOM 8633 N N . ILE D 1 134 ? 108.177 146.440 184.152 1.00 83.02 103 ILE D N 1
ATOM 8634 C CA . ILE D 1 134 ? 107.632 145.096 184.223 1.00 82.86 103 ILE D CA 1
ATOM 8635 C C . ILE D 1 134 ? 107.691 144.569 185.643 1.00 82.87 103 ILE D C 1
ATOM 8636 O O . ILE D 1 134 ? 106.731 143.977 186.136 1.00 88.68 103 ILE D O 1
ATOM 8641 N N . PHE D 1 135 ? 108.825 144.775 186.299 1.00 82.91 104 PHE D N 1
ATOM 8642 C CA . PHE D 1 135 ? 109.010 144.294 187.655 1.00 83.74 104 PHE D CA 1
ATOM 8643 C C . PHE D 1 135 ? 109.150 145.449 188.633 1.00 88.98 104 PHE D C 1
ATOM 8644 O O . PHE D 1 135 ? 110.151 145.556 189.342 1.00 89.41 104 PHE D O 1
ATOM 8652 N N . TYR D 1 144 ? 123.069 146.243 188.966 1.00 62.95 113 TYR D N 1
ATOM 8653 C CA . TYR D 1 144 ? 124.024 145.279 188.443 1.00 61.34 113 TYR D CA 1
ATOM 8654 C C . TYR D 1 144 ? 123.551 144.703 187.128 1.00 64.03 113 TYR D C 1
ATOM 8655 O O . TYR D 1 144 ? 124.293 144.657 186.149 1.00 64.59 113 TYR D O 1
ATOM 8664 N N . LEU D 1 145 ? 122.312 144.249 187.109 1.00 70.63 114 LEU D N 1
ATOM 8665 C CA . LEU D 1 145 ? 121.748 143.703 185.896 1.00 69.78 114 LEU D CA 1
ATOM 8666 C C . LEU D 1 145 ? 121.622 144.785 184.848 1.00 65.07 114 LEU D C 1
ATOM 8667 O O . LEU D 1 145 ? 121.834 144.534 183.664 1.00 63.34 114 LEU D O 1
ATOM 8672 N N . TYR D 1 146 ? 121.313 146.001 185.286 1.00 64.71 115 TYR D N 1
ATOM 8673 C CA . TYR D 1 146 ? 121.215 147.121 184.367 1.00 64.63 115 TYR D CA 1
ATOM 8674 C C . TYR D 1 146 ? 122.564 147.420 183.743 1.00 70.91 115 TYR D C 1
ATOM 8675 O O . TYR D 1 146 ? 122.653 147.699 182.547 1.00 62.31 115 TYR D O 1
ATOM 8684 N N . LEU D 1 147 ? 123.621 147.298 184.541 1.00 61.90 116 LEU D N 1
ATOM 8685 C CA . LEU D 1 147 ? 124.979 147.411 184.029 1.00 62.01 116 LEU D CA 1
ATOM 8686 C C . LEU D 1 147 ? 125.193 146.427 182.914 1.00 62.89 116 LEU D C 1
ATOM 8687 O O . LEU D 1 147 ? 125.688 146.780 181.843 1.00 66.83 116 LEU D O 1
ATOM 8692 N N . LEU D 1 148 ? 124.812 145.186 183.160 1.00 64.54 117 LEU D N 1
ATOM 8693 C CA . LEU D 1 148 ? 124.948 144.149 182.171 1.00 60.25 117 LEU D CA 1
ATOM 8694 C C . LEU D 1 148 ? 124.159 144.480 180.916 1.00 60.59 117 LEU D C 1
ATOM 8695 O O . LEU D 1 148 ? 124.655 144.308 179.806 1.00 63.27 117 LEU D O 1
ATOM 8700 N N . LEU D 1 149 ? 122.945 144.989 181.092 1.00 58.98 118 LEU D N 1
ATOM 8701 C CA . LEU D 1 149 ? 122.096 145.320 179.953 1.00 60.17 118 LEU D CA 1
ATOM 8702 C C . LEU D 1 149 ? 122.670 146.447 179.113 1.00 62.43 118 LEU D C 1
ATOM 8703 O O . LEU D 1 149 ? 122.463 146.488 177.900 1.00 65.14 118 LEU D O 1
ATOM 8708 N N . GLY D 1 150 ? 123.409 147.348 179.749 1.00 63.53 119 GLY D N 1
ATOM 8709 C CA . GLY D 1 150 ? 124.032 148.468 179.048 1.00 61.78 119 GLY D CA 1
ATOM 8710 C C . GLY D 1 150 ? 124.869 148.031 177.836 1.00 62.13 119 GLY D C 1
ATOM 8711 O O . GLY D 1 150 ? 124.998 148.782 176.866 1.00 64.27 119 GLY D O 1
ATOM 8712 N N . VAL D 1 151 ? 125.422 146.810 177.880 1.00 61.25 120 VAL D N 1
ATOM 8713 C CA . VAL D 1 151 ? 126.261 146.304 176.792 1.00 62.17 120 VAL D CA 1
ATOM 8714 C C . VAL D 1 151 ? 125.531 146.261 175.451 1.00 62.68 120 VAL D C 1
ATOM 8715 O O . VAL D 1 151 ? 126.159 146.320 174.392 1.00 62.41 120 VAL D O 1
ATOM 8719 N N . THR D 1 152 ? 124.208 146.177 175.499 1.00 62.60 121 THR D N 1
ATOM 8720 C CA . THR D 1 152 ? 123.394 146.066 174.300 1.00 66.33 121 THR D CA 1
ATOM 8721 C C . THR D 1 152 ? 123.577 147.243 173.353 1.00 65.83 121 THR D C 1
ATOM 8722 O O . THR D 1 152 ? 123.411 147.100 172.142 1.00 69.45 121 THR D O 1
ATOM 8726 N N . ARG D 1 153 ? 123.956 148.395 173.893 1.00 63.63 122 ARG D N 1
ATOM 8727 C CA . ARG D 1 153 ? 124.165 149.575 173.069 1.00 62.15 122 ARG D CA 1
ATOM 8728 C C . ARG D 1 153 ? 125.615 149.718 172.643 1.00 62.66 122 ARG D C 1
ATOM 8729 O O . ARG D 1 153 ? 125.939 150.539 171.787 1.00 67.18 122 ARG D O 1
ATOM 8737 N N . ILE D 1 154 ? 126.492 148.930 173.248 1.00 60.49 123 ILE D N 1
ATOM 8738 C CA . ILE D 1 154 ? 127.905 149.031 172.945 1.00 61.53 123 ILE D CA 1
ATOM 8739 C C . ILE D 1 154 ? 128.249 148.301 171.667 1.00 62.73 123 ILE D C 1
ATOM 8740 O O . ILE D 1 154 ? 128.914 148.853 170.794 1.00 65.18 123 ILE D O 1
ATOM 8745 N N . LEU D 1 155 ? 127.789 147.061 171.564 1.00 62.19 124 LEU D N 1
ATOM 8746 C CA . LEU D 1 155 ? 128.066 146.206 170.406 1.00 63.62 124 LEU D CA 1
ATOM 8747 C C . LEU D 1 155 ? 127.988 146.951 169.068 1.00 63.63 124 LEU D C 1
ATOM 8748 O O . LEU D 1 155 ? 128.877 146.821 168.223 1.00 65.48 124 LEU D O 1
ATOM 8753 N N . LYS D 1 156 ? 126.912 147.716 168.885 1.00 63.03 125 LYS D N 1
ATOM 8754 C CA . LYS D 1 156 ? 126.644 148.463 167.655 1.00 62.55 125 LYS D CA 1
ATOM 8755 C C . LYS D 1 156 ? 127.857 149.208 167.093 1.00 63.30 125 LYS D C 1
ATOM 8756 O O . LYS D 1 156 ? 127.964 149.394 165.881 1.00 68.95 125 LYS D O 1
ATOM 8762 N N . VAL D 1 157 ? 128.756 149.637 167.977 1.00 62.75 126 VAL D N 1
ATOM 8763 C CA . VAL D 1 157 ? 129.928 150.429 167.604 1.00 62.60 126 VAL D CA 1
ATOM 8764 C C . VAL D 1 157 ? 130.691 149.891 166.383 1.00 65.36 126 VAL D C 1
ATOM 8765 O O . VAL D 1 157 ? 131.331 150.665 165.665 1.00 67.01 126 VAL D O 1
ATOM 8769 N N . PHE D 1 158 ? 130.620 148.586 166.142 1.00 62.37 127 PHE D N 1
ATOM 8770 C CA . PHE D 1 158 ? 131.351 147.953 165.047 1.00 64.51 127 PHE D CA 1
ATOM 8771 C C . PHE D 1 158 ? 131.043 148.575 163.681 1.00 69.39 127 PHE D C 1
ATOM 8772 O O . PHE D 1 158 ? 131.903 148.609 162.802 1.00 68.47 127 PHE D O 1
ATOM 8780 N N . ARG D 1 159 ? 129.818 149.070 163.511 1.00 70.89 128 ARG D N 1
ATOM 8781 C CA . ARG D 1 159 ? 129.379 149.668 162.246 1.00 68.98 128 ARG D CA 1
ATOM 8782 C C . ARG D 1 159 ? 130.197 150.897 161.817 1.00 72.30 128 ARG D C 1
ATOM 8783 O O . ARG D 1 159 ? 130.070 151.358 160.678 1.00 72.71 128 ARG D O 1
ATOM 8791 N N . ILE D 1 160 ? 131.060 151.393 162.705 1.00 72.00 129 ILE D N 1
ATOM 8792 C CA . ILE D 1 160 ? 131.934 152.511 162.393 1.00 71.27 129 ILE D CA 1
ATOM 8793 C C . ILE D 1 160 ? 132.748 152.278 161.122 1.00 71.08 129 ILE D C 1
ATOM 8794 O O . ILE D 1 160 ? 133.094 153.227 160.418 1.00 71.63 129 ILE D O 1
ATOM 8799 N N . SER D 1 161 ? 133.027 151.014 160.814 1.00 71.45 130 SER D N 1
ATOM 8800 C CA . SER D 1 161 ? 133.805 150.666 159.631 1.00 72.03 130 SER D CA 1
ATOM 8801 C C . SER D 1 161 ? 133.166 151.182 158.342 1.00 74.52 130 SER D C 1
ATOM 8802 O O . SER D 1 161 ? 133.860 151.446 157.361 1.00 79.07 130 SER D O 1
ATOM 8805 N N . ASP D 1 162 ? 131.846 151.330 158.354 1.00 71.53 131 ASP D N 1
ATOM 8806 C CA . ASP D 1 162 ? 131.125 151.802 157.184 1.00 73.11 131 ASP D CA 1
ATOM 8807 C C . ASP D 1 162 ? 130.881 153.287 157.281 1.00 73.98 131 ASP D C 1
ATOM 8808 O O . ASP D 1 162 ? 130.898 154.000 156.275 1.00 75.48 131 ASP D O 1
ATOM 8813 N N . ILE D 1 163 ? 130.690 153.754 158.502 1.00 72.40 132 ILE D N 1
ATOM 8814 C CA . ILE D 1 163 ? 130.519 155.165 158.750 1.00 72.23 132 ILE D CA 1
ATOM 8815 C C . ILE D 1 163 ? 131.711 155.950 158.238 1.00 84.01 132 ILE D C 1
ATOM 8816 O O . ILE D 1 163 ? 131.554 156.969 157.569 1.00 72.07 132 ILE D O 1
ATOM 8821 N N . LEU D 1 164 ? 132.905 155.453 158.548 1.00 73.70 133 LEU D N 1
ATOM 8822 C CA . LEU D 1 164 ? 134.148 156.096 158.146 1.00 72.83 133 LEU D CA 1
ATOM 8823 C C . LEU D 1 164 ? 134.255 156.241 156.653 1.00 73.56 133 LEU D C 1
ATOM 8824 O O . LEU D 1 164 ? 134.700 157.276 156.152 1.00 75.73 133 LEU D O 1
ATOM 8829 N N . GLN D 1 165 ? 133.841 155.211 155.938 1.00 74.84 134 GLN D N 1
ATOM 8830 C CA . GLN D 1 165 ? 133.885 155.240 154.497 1.00 77.88 134 GLN D CA 1
ATOM 8831 C C . GLN D 1 165 ? 133.053 156.388 153.992 1.00 73.46 134 GLN D C 1
ATOM 8832 O O . GLN D 1 165 ? 133.504 157.184 153.169 1.00 77.32 134 GLN D O 1
ATOM 8838 N N . ARG D 1 166 ? 131.840 156.486 154.517 1.00 75.69 135 ARG D N 1
ATOM 8839 C CA . ARG D 1 166 ? 130.920 157.532 154.123 1.00 76.34 135 ARG D CA 1
ATOM 8840 C C . ARG D 1 166 ? 131.475 158.909 154.452 1.00 76.07 135 ARG D C 1
ATOM 8841 O O . ARG D 1 166 ? 131.341 159.843 153.663 1.00 76.42 135 ARG D O 1
ATOM 8849 N N . ILE D 1 167 ? 132.120 159.023 155.609 1.00 76.36 136 ILE D N 1
ATOM 8850 C CA . ILE D 1 167 ? 132.711 160.286 156.028 1.00 76.65 136 ILE D CA 1
ATOM 8851 C C . ILE D 1 167 ? 133.784 160.742 155.064 1.00 73.96 136 ILE D C 1
ATOM 8852 O O . ILE D 1 167 ? 133.802 161.901 154.645 1.00 72.85 136 ILE D O 1
ATOM 8857 N N . ASN D 1 168 ? 134.684 159.834 154.713 1.00 72.33 137 ASN D N 1
ATOM 8858 C CA . ASN D 1 168 ? 135.729 160.175 153.775 1.00 71.71 137 ASN D CA 1
ATOM 8859 C C . ASN D 1 168 ? 135.125 160.579 152.452 1.00 87.81 137 ASN D C 1
ATOM 8860 O O . ASN D 1 168 ? 135.504 161.595 151.875 1.00 70.33 137 ASN D O 1
ATOM 8865 N N . LEU D 1 169 ? 134.151 159.810 151.986 1.00 69.41 138 LEU D N 1
ATOM 8866 C CA . LEU D 1 169 ? 133.486 160.127 150.734 1.00 72.61 138 LEU D CA 1
ATOM 8867 C C . LEU D 1 169 ? 132.890 161.510 150.776 1.00 74.62 138 LEU D C 1
ATOM 8868 O O . LEU D 1 169 ? 132.935 162.252 149.792 1.00 75.69 138 LEU D O 1
ATOM 8873 N N . ALA D 1 170 ? 132.353 161.864 151.926 1.00 72.26 139 ALA D N 1
ATOM 8874 C CA . ALA D 1 170 ? 131.750 163.162 152.133 1.00 74.03 139 ALA D CA 1
ATOM 8875 C C . ALA D 1 170 ? 132.750 164.305 152.054 1.00 74.69 139 ALA D C 1
ATOM 8876 O O . ALA D 1 170 ? 132.474 165.323 151.421 1.00 78.93 139 ALA D O 1
ATOM 8878 N N . PHE D 1 171 ? 133.885 164.172 152.729 1.00 73.65 140 PHE D N 1
ATOM 8879 C CA . PHE D 1 171 ? 134.772 165.322 152.868 1.00 71.88 140 PHE D CA 1
ATOM 8880 C C . PHE D 1 171 ? 136.096 165.161 152.166 1.00 72.81 140 PHE D C 1
ATOM 8881 O O . PHE D 1 171 ? 136.632 166.129 151.625 1.00 71.10 140 PHE D O 1
ATOM 8889 N N . GLN D 1 172 ? 136.625 163.944 152.177 1.00 71.61 141 GLN D N 1
ATOM 8890 C CA . GLN D 1 172 ? 137.899 163.655 151.530 1.00 71.78 141 GLN D CA 1
ATOM 8891 C C . GLN D 1 172 ? 139.071 164.442 152.133 1.00 65.75 141 GLN D C 1
ATOM 8892 O O . GLN D 1 172 ? 139.589 165.360 151.496 1.00 61.59 141 GLN D O 1
ATOM 8898 N N . PRO D 1 173 ? 139.532 164.057 153.328 1.00 62.34 142 PRO D N 1
ATOM 8899 C CA . PRO D 1 173 ? 140.603 164.792 154.019 1.00 52.48 142 PRO D CA 1
ATOM 8900 C C . PRO D 1 173 ? 141.912 164.034 153.923 1.00 47.95 142 PRO D C 1
ATOM 8901 O O . PRO D 1 173 ? 141.964 162.934 153.374 1.00 49.35 142 PRO D O 1
ATOM 8905 N N . THR D 1 174 ? 142.979 164.630 154.445 1.00 41.49 143 THR D N 1
ATOM 8906 C CA . THR D 1 174 ? 144.290 164.021 154.355 1.00 38.55 143 THR D CA 1
ATOM 8907 C C . THR D 1 174 ? 144.239 162.761 155.255 1.00 35.46 143 THR D C 1
ATOM 8908 O O . THR D 1 174 ? 143.764 162.846 156.390 1.00 35.31 143 THR D O 1
ATOM 8912 N N . PRO D 1 175 ? 144.632 161.589 154.714 1.00 32.78 144 PRO D N 1
ATOM 8913 C CA . PRO D 1 175 ? 144.768 160.326 155.463 1.00 32.48 144 PRO D CA 1
ATOM 8914 C C . PRO D 1 175 ? 145.523 160.569 156.748 1.00 29.89 144 PRO D C 1
ATOM 8915 O O . PRO D 1 175 ? 146.571 161.232 156.755 1.00 30.03 144 PRO D O 1
ATOM 8919 N N . GLY D 1 176 ? 145.040 159.993 157.834 1.00 28.57 145 GLY D N 1
ATOM 8920 C CA . GLY D 1 176 ? 145.667 160.128 159.124 1.00 25.60 145 GLY D CA 1
ATOM 8921 C C . GLY D 1 176 ? 144.856 161.026 160.019 1.00 31.08 145 GLY D C 1
ATOM 8922 O O . GLY D 1 176 ? 144.736 160.767 161.216 1.00 31.18 145 GLY D O 1
ATOM 8923 N N . ILE D 1 177 ? 144.273 162.067 159.444 1.00 29.70 146 ILE D N 1
ATOM 8924 C CA . ILE D 1 177 ? 143.449 162.976 160.220 1.00 28.76 146 ILE D CA 1
ATOM 8925 C C . ILE D 1 177 ? 142.307 162.224 160.858 1.00 31.17 146 ILE D C 1
ATOM 8926 O O . ILE D 1 177 ? 142.027 162.383 162.049 1.00 32.79 146 ILE D O 1
ATOM 8931 N N . LEU D 1 178 ? 141.663 161.383 160.072 1.00 29.52 147 LEU D N 1
ATOM 8932 C CA . LEU D 1 178 ? 140.584 160.566 160.567 1.00 30.97 147 LEU D CA 1
ATOM 8933 C C . LEU D 1 178 ? 141.087 159.574 161.599 1.00 30.57 147 LEU D C 1
ATOM 8934 O O . LEU D 1 178 ? 140.413 159.312 162.597 1.00 33.09 147 LEU D O 1
ATOM 8939 N N . ARG D 1 179 ? 142.285 159.044 161.377 1.00 25.83 148 ARG D N 1
ATOM 8940 C CA . ARG D 1 179 ? 142.869 158.113 162.322 1.00 25.64 148 ARG D CA 1
ATOM 8941 C C . ARG D 1 179 ? 143.065 158.778 163.664 1.00 28.82 148 ARG D C 1
ATOM 8942 O O . ARG D 1 179 ? 142.774 158.193 164.705 1.00 28.85 148 ARG D O 1
ATOM 8950 N N . LEU D 1 180 ? 143.556 160.009 163.630 1.00 26.81 149 LEU D N 1
ATOM 8951 C CA . LEU D 1 180 ? 143.778 160.777 164.839 1.00 25.72 149 LEU D CA 1
ATOM 8952 C C . LEU D 1 180 ? 142.508 160.863 165.651 1.00 29.01 149 LEU D C 1
ATOM 8953 O O . LEU D 1 180 ? 142.509 160.588 166.853 1.00 30.11 149 LEU D O 1
ATOM 8958 N N . VAL D 1 181 ? 141.421 161.224 164.989 1.00 28.29 150 VAL D N 1
ATOM 8959 C CA . VAL D 1 181 ? 140.126 161.318 165.634 1.00 27.19 150 VAL D CA 1
ATOM 8960 C C . VAL D 1 181 ? 139.745 160.014 166.305 1.00 28.01 150 VAL D C 1
ATOM 8961 O O . VAL D 1 181 ? 139.311 159.999 167.457 1.00 30.75 150 VAL D O 1
ATOM 8965 N N . LEU D 1 182 ? 139.912 158.920 165.575 1.00 27.06 151 LEU D N 1
ATOM 8966 C CA . LEU D 1 182 ? 139.570 157.608 166.091 1.00 27.04 151 LEU D CA 1
ATOM 8967 C C . LEU D 1 182 ? 140.374 157.260 167.320 1.00 29.24 151 LEU D C 1
ATOM 8968 O O . LEU D 1 182 ? 139.840 156.703 168.279 1.00 30.05 151 LEU D O 1
ATOM 8973 N N . PHE D 1 183 ? 141.656 157.586 167.304 1.00 26.96 152 PHE D N 1
ATOM 8974 C CA . PHE D 1 183 ? 142.500 157.262 168.433 1.00 26.26 152 PHE D CA 1
ATOM 8975 C C . PHE D 1 183 ? 142.093 158.044 169.653 1.00 28.79 152 PHE D C 1
ATOM 8976 O O . PHE D 1 183 ? 142.055 157.505 170.757 1.00 31.18 152 PHE D O 1
ATOM 8984 N N . ALA D 1 184 ? 141.745 159.309 169.454 1.00 27.62 153 ALA D N 1
ATOM 8985 C CA . ALA D 1 184 ? 141.275 160.130 170.555 1.00 27.12 153 ALA D CA 1
ATOM 8986 C C . ALA D 1 184 ? 140.041 159.502 171.172 1.00 27.80 153 ALA D C 1
ATOM 8987 O O . ALA D 1 184 ? 139.926 159.387 172.394 1.00 28.03 153 ALA D O 1
ATOM 8989 N N . PHE D 1 185 ? 139.135 159.070 170.312 1.00 27.48 154 PHE D N 1
ATOM 8990 C CA . PHE D 1 185 ? 137.921 158.411 170.731 1.00 26.88 154 PHE D CA 1
ATOM 8991 C C . PHE D 1 185 ? 138.200 157.162 171.547 1.00 29.04 154 PHE D C 1
ATOM 8992 O O . PHE D 1 185 ? 137.684 157.007 172.657 1.00 29.43 154 PHE D O 1
ATOM 9000 N N . TRP D 1 186 ? 139.004 156.267 170.994 1.00 27.95 155 TRP D N 1
ATOM 9001 C CA . TRP D 1 186 ? 139.276 155.006 171.655 1.00 27.08 155 TRP D CA 1
ATOM 9002 C C . TRP D 1 186 ? 140.019 155.204 172.951 1.00 26.12 155 TRP D C 1
ATOM 9003 O O . TRP D 1 186 ? 139.662 154.618 173.971 1.00 27.44 155 TRP D O 1
ATOM 9014 N N . ALA D 1 187 ? 141.035 156.052 172.916 1.00 25.04 156 ALA D N 1
ATOM 9015 C CA . ALA D 1 187 ? 141.843 156.311 174.093 1.00 23.78 156 ALA D CA 1
ATOM 9016 C C . ALA D 1 187 ? 140.978 156.770 175.239 1.00 25.14 156 ALA D C 1
ATOM 9017 O O . ALA D 1 187 ? 141.125 156.300 176.368 1.00 25.39 156 ALA D O 1
ATOM 9019 N N . THR D 1 188 ? 140.065 157.682 174.940 1.00 25.67 157 THR D N 1
ATOM 9020 C CA . THR D 1 188 ? 139.160 158.203 175.938 1.00 24.19 157 THR D CA 1
ATOM 9021 C C . THR D 1 188 ? 138.438 157.077 176.652 1.00 25.77 157 THR D C 1
ATOM 9022 O O . THR D 1 188 ? 138.415 157.019 177.884 1.00 26.61 157 THR D O 1
ATOM 9026 N N . LEU D 1 189 ? 137.856 156.178 175.873 1.00 25.26 158 LEU D N 1
ATOM 9027 C CA . LEU D 1 189 ? 137.102 155.065 176.422 1.00 22.00 158 LEU D CA 1
ATOM 9028 C C . LEU D 1 189 ? 137.968 154.154 177.252 1.00 24.93 158 LEU D C 1
ATOM 9029 O O . LEU D 1 189 ? 137.548 153.680 178.307 1.00 24.19 158 LEU D O 1
ATOM 9034 N N . VAL D 1 190 ? 139.181 153.913 176.776 1.00 23.58 159 VAL D N 1
ATOM 9035 C CA . VAL D 1 190 ? 140.103 153.052 177.481 1.00 21.36 159 VAL D CA 1
ATOM 9036 C C . VAL D 1 190 ? 140.395 153.581 178.858 1.00 23.60 159 VAL D C 1
ATOM 9037 O O . VAL D 1 190 ? 140.276 152.859 179.845 1.00 24.37 159 VAL D O 1
ATOM 9041 N N . ALA D 1 191 ? 140.767 154.849 178.928 1.00 22.99 160 ALA D N 1
ATOM 9042 C CA . ALA D 1 191 ? 141.082 155.478 180.195 1.00 19.24 160 ALA D CA 1
ATOM 9043 C C . ALA D 1 191 ? 139.934 155.326 181.166 1.00 19.64 160 ALA D C 1
ATOM 9044 O O . ALA D 1 191 ? 140.129 154.972 182.329 1.00 19.83 160 ALA D O 1
ATOM 9046 N N . HIS D 1 192 ? 138.734 155.588 180.680 1.00 21.55 161 HIS D N 1
ATOM 9047 C CA . HIS D 1 192 ? 137.548 155.517 181.503 1.00 21.04 161 HIS D CA 1
ATOM 9048 C C . HIS D 1 192 ? 137.344 154.124 182.056 1.00 21.47 161 HIS D C 1
ATOM 9049 O O . HIS D 1 192 ? 137.219 153.942 183.266 1.00 23.31 161 HIS D O 1
ATOM 9056 N N . TRP D 1 193 ? 137.329 153.139 181.177 1.00 20.18 162 TRP D N 1
ATOM 9057 C CA . TRP D 1 193 ? 137.100 151.771 181.593 1.00 18.65 162 TRP D CA 1
ATOM 9058 C C . TRP D 1 193 ? 138.200 151.265 182.511 1.00 21.83 162 TRP D C 1
ATOM 9059 O O . TRP D 1 193 ? 137.925 150.550 183.475 1.00 24.72 162 TRP D O 1
ATOM 9070 N N . CYS D 1 194 ? 139.435 151.645 182.223 1.00 21.57 163 CYS D N 1
ATOM 9071 C CA . CYS D 1 194 ? 140.567 151.217 183.027 1.00 18.87 163 CYS D CA 1
ATOM 9072 C C . CYS D 1 194 ? 140.449 151.714 184.449 1.00 21.32 163 CYS D C 1
ATOM 9073 O O . CYS D 1 194 ? 140.655 150.956 185.399 1.00 23.29 163 CYS D O 1
ATOM 9076 N N . ALA D 1 195 ? 140.099 152.987 184.589 1.00 20.19 164 ALA D N 1
ATOM 9077 C CA . ALA D 1 195 ? 139.910 153.583 185.898 1.00 18.13 164 ALA D CA 1
ATOM 9078 C C . ALA D 1 195 ? 138.839 152.839 186.665 1.00 23.26 164 ALA D C 1
ATOM 9079 O O . ALA D 1 195 ? 138.997 152.565 187.856 1.00 26.79 164 ALA D O 1
ATOM 9081 N N . VAL D 1 196 ? 137.762 152.486 185.978 1.00 21.65 165 VAL D N 1
ATOM 9082 C CA . VAL D 1 196 ? 136.695 151.724 186.592 1.00 20.12 165 VAL D CA 1
ATOM 9083 C C . VAL D 1 196 ? 137.210 150.393 187.101 1.00 22.70 165 VAL D C 1
ATOM 9084 O O . VAL D 1 196 ? 136.894 149.987 188.215 1.00 28.68 165 VAL D O 1
ATOM 9088 N N . GLY D 1 197 ? 138.007 149.719 186.282 1.00 22.56 166 GLY D N 1
ATOM 9089 C CA . GLY D 1 197 ? 138.592 148.446 186.669 1.00 23.65 166 GLY D CA 1
ATOM 9090 C C . GLY D 1 197 ? 139.432 148.597 187.925 1.00 25.09 166 GLY D C 1
ATOM 9091 O O . GLY D 1 197 ? 139.318 147.799 188.855 1.00 30.46 166 GLY D O 1
ATOM 9092 N N . TRP D 1 198 ? 140.256 149.640 187.957 1.00 24.18 167 TRP D N 1
ATOM 9093 C CA . TRP D 1 198 ? 141.040 149.943 189.141 1.00 25.43 167 TRP D CA 1
ATOM 9094 C C . TRP D 1 198 ? 140.146 150.071 190.337 1.00 28.12 167 TRP D C 1
ATOM 9095 O O . TRP D 1 198 ? 140.407 149.476 191.386 1.00 32.52 167 TRP D O 1
ATOM 9106 N N . LEU D 1 199 ? 139.086 150.841 190.186 1.00 27.91 168 LEU D N 1
ATOM 9107 C CA . LEU D 1 199 ? 138.155 151.003 191.260 1.00 29.95 168 LEU D CA 1
ATOM 9108 C C . LEU D 1 199 ? 137.612 149.679 191.678 1.00 33.62 168 LEU D C 1
ATOM 9109 O O . LEU D 1 199 ? 137.626 149.357 192.851 1.00 36.46 168 LEU D O 1
ATOM 9114 N N . TYR D 1 200 ? 137.180 148.870 190.708 1.00 32.82 169 TYR D N 1
ATOM 9115 C CA . TYR D 1 200 ? 136.605 147.563 191.028 1.00 32.86 169 TYR D CA 1
ATOM 9116 C C . TYR D 1 200 ? 137.486 146.788 191.972 1.00 35.82 169 TYR D C 1
ATOM 9117 O O . TYR D 1 200 ? 137.019 146.276 192.995 1.00 38.57 169 TYR D O 1
ATOM 9126 N N . VAL D 1 201 ? 138.761 146.713 191.652 1.00 33.74 170 VAL D N 1
ATOM 9127 C CA . VAL D 1 201 ? 139.709 146.009 192.477 1.00 35.25 170 VAL D CA 1
ATOM 9128 C C . VAL D 1 201 ? 139.728 146.569 193.890 1.00 37.04 170 VAL D C 1
ATOM 9129 O O . VAL D 1 201 ? 139.769 145.824 194.865 1.00 38.86 170 VAL D O 1
ATOM 9133 N N . ASP D 1 202 ? 139.702 147.890 193.988 1.00 35.98 171 ASP D N 1
ATOM 9134 C CA . ASP D 1 202 ? 139.729 148.552 195.280 1.00 36.93 171 ASP D CA 1
ATOM 9135 C C . ASP D 1 202 ? 138.316 148.767 195.855 1.00 41.02 171 ASP D C 1
ATOM 9136 O O . ASP D 1 202 ? 138.167 149.079 197.035 1.00 46.27 171 ASP D O 1
ATOM 9141 N N . ASP D 1 203 ? 137.284 148.536 195.035 1.00 40.29 172 ASP D N 1
ATOM 9142 C CA . ASP D 1 203 ? 135.906 148.567 195.513 1.00 45.88 172 ASP D CA 1
ATOM 9143 C C . ASP D 1 203 ? 135.666 147.365 196.373 1.00 46.36 172 ASP D C 1
ATOM 9144 O O . ASP D 1 203 ? 134.859 147.400 197.301 1.00 49.51 172 ASP D O 1
ATOM 9149 N N . LEU D 1 204 ? 136.427 146.319 196.104 1.00 42.22 173 LEU D N 1
ATOM 9150 C CA . LEU D 1 204 ? 136.416 145.127 196.923 1.00 50.72 173 LEU D CA 1
ATOM 9151 C C . LEU D 1 204 ? 137.053 145.403 198.297 1.00 47.74 173 LEU D C 1
ATOM 9152 O O . LEU D 1 204 ? 136.965 144.578 199.208 1.00 45.57 173 LEU D O 1
ATOM 9157 N N . LEU D 1 205 ? 137.665 146.585 198.444 1.00 46.92 174 LEU D N 1
ATOM 9158 C CA . LEU D 1 205 ? 138.235 147.010 199.710 1.00 43.75 174 LEU D CA 1
ATOM 9159 C C . LEU D 1 205 ? 137.290 147.961 200.450 1.00 49.51 174 LEU D C 1
ATOM 9160 O O . LEU D 1 205 ? 137.665 148.547 201.464 1.00 48.19 174 LEU D O 1
ATOM 9165 N N . ASP D 1 206 ? 136.066 148.119 199.934 1.00 49.04 175 ASP D N 1
ATOM 9166 C CA . ASP D 1 206 ? 135.109 149.044 200.534 1.00 53.32 175 ASP D CA 1
ATOM 9167 C C . ASP D 1 206 ? 133.666 148.706 200.131 1.00 55.20 175 ASP D C 1
ATOM 9168 O O . ASP D 1 206 ? 133.368 147.568 199.763 1.00 48.52 175 ASP D O 1
ATOM 9173 N N . TYR D 1 207 ? 132.774 149.691 200.222 1.00 57.82 176 TYR D N 1
ATOM 9174 C CA . TYR D 1 207 ? 131.380 149.507 199.835 1.00 55.86 176 TYR D CA 1
ATOM 9175 C C . TYR D 1 207 ? 131.036 150.358 198.624 1.00 54.42 176 TYR D C 1
ATOM 9176 O O . TYR D 1 207 ? 130.985 149.862 197.499 1.00 52.17 176 TYR D O 1
ATOM 9185 N N . GLN D 1 208 ? 130.811 151.644 198.856 1.00 54.51 177 GLN D N 1
ATOM 9186 C CA . GLN D 1 208 ? 130.546 152.571 197.771 1.00 56.48 177 GLN D CA 1
ATOM 9187 C C . GLN D 1 208 ? 131.515 153.742 197.824 1.00 56.16 177 GLN D C 1
ATOM 9188 O O . GLN D 1 208 ? 132.158 153.991 198.844 1.00 52.06 177 GLN D O 1
ATOM 9194 N N . THR D 1 209 ? 131.629 154.439 196.705 1.00 50.89 178 THR D N 1
ATOM 9195 C CA . THR D 1 209 ? 132.561 155.544 196.559 1.00 44.26 178 THR D CA 1
ATOM 9196 C C . THR D 1 209 ? 131.883 156.757 195.944 1.00 44.22 178 THR D C 1
ATOM 9197 O O . THR D 1 209 ? 130.729 156.685 195.518 1.00 46.54 178 THR D O 1
ATOM 9201 N N . GLY D 1 210 ? 132.607 157.870 195.894 1.00 39.84 179 GLY D N 1
ATOM 9202 C CA . GLY D 1 210 ? 132.082 159.106 195.331 1.00 36.19 179 GLY D CA 1
ATOM 9203 C C . GLY D 1 210 ? 133.004 159.653 194.249 1.00 31.80 179 GLY D C 1
ATOM 9204 O O . GLY D 1 210 ? 133.859 158.936 193.725 1.00 34.00 179 GLY D O 1
ATOM 9205 N N . TRP D 1 211 ? 132.821 160.927 193.920 1.00 30.30 180 TRP D N 1
ATOM 9206 C CA . TRP D 1 211 ? 133.598 161.568 192.873 1.00 30.03 180 TRP D CA 1
ATOM 9207 C C . TRP D 1 211 ? 135.081 161.559 193.171 1.00 29.05 180 TRP D C 1
ATOM 9208 O O . TRP D 1 211 ? 135.891 161.328 192.277 1.00 27.66 180 TRP D O 1
ATOM 9219 N N . SER D 1 212 ? 135.435 161.802 194.424 1.00 25.96 181 SER D N 1
ATOM 9220 C CA . SER D 1 212 ? 136.836 161.861 194.814 1.00 23.68 181 SER D CA 1
ATOM 9221 C C . SER D 1 212 ? 137.580 160.602 194.429 1.00 25.95 181 SER D C 1
ATOM 9222 O O . SER D 1 212 ? 138.686 160.663 193.898 1.00 26.19 181 SER D O 1
ATOM 9225 N N . GLU D 1 213 ? 136.964 159.457 194.673 1.00 23.90 182 GLU D N 1
ATOM 9226 C CA . GLU D 1 213 ? 137.586 158.190 194.338 1.00 21.62 182 GLU D CA 1
ATOM 9227 C C . GLU D 1 213 ? 137.714 158.030 192.845 1.00 23.44 182 GLU D C 1
ATOM 9228 O O . GLU D 1 213 ? 138.766 157.636 192.344 1.00 24.86 182 GLU D O 1
ATOM 9234 N N . TYR D 1 214 ? 136.648 158.353 192.125 1.00 21.44 183 TYR D N 1
ATOM 9235 C CA . TYR D 1 214 ? 136.676 158.285 190.677 1.00 18.53 183 TYR D CA 1
ATOM 9236 C C . TYR D 1 214 ? 137.782 159.158 190.116 1.00 21.68 183 TYR D C 1
ATOM 9237 O O . TYR D 1 214 ? 138.527 158.741 189.232 1.00 21.49 183 TYR D O 1
ATOM 9246 N N . ILE D 1 215 ? 137.890 160.367 190.641 1.00 20.78 184 ILE D N 1
ATOM 9247 C CA . ILE D 1 215 ? 138.931 161.284 190.228 1.00 18.83 184 ILE D CA 1
ATOM 9248 C C . ILE D 1 215 ? 140.306 160.691 190.441 1.00 20.63 184 ILE D C 1
ATOM 9249 O O . ILE D 1 215 ? 141.143 160.711 189.537 1.00 20.71 184 ILE D O 1
ATOM 9254 N N . ILE D 1 216 ? 140.532 160.148 191.627 1.00 20.54 185 ILE D N 1
ATOM 9255 C CA . ILE D 1 216 ? 141.799 159.521 191.954 1.00 16.41 185 ILE D CA 1
ATOM 9256 C C . ILE D 1 216 ? 142.117 158.396 191.001 1.00 14.73 185 ILE D C 1
ATOM 9257 O O . ILE D 1 216 ? 143.252 158.255 190.550 1.00 19.51 185 ILE D O 1
ATOM 9262 N N . ALA D 1 217 ? 141.110 157.599 190.683 1.00 16.72 186 ALA D N 1
ATOM 9263 C CA . ALA D 1 217 ? 141.298 156.515 189.746 1.00 14.59 186 ALA D CA 1
ATOM 9264 C C . ALA D 1 217 ? 141.836 157.043 188.433 1.00 16.55 186 ALA D C 1
ATOM 9265 O O . ALA D 1 217 ? 142.791 156.493 187.882 1.00 15.92 186 ALA D O 1
ATOM 9267 N N . LEU D 1 218 ? 141.246 158.124 187.936 1.00 14.09 187 LEU D N 1
ATOM 9268 C CA . LEU D 1 218 ? 141.716 158.722 186.700 1.00 13.62 187 LEU D CA 1
ATOM 9269 C C . LEU D 1 218 ? 143.118 159.262 186.833 1.00 15.31 187 LEU D C 1
ATOM 9270 O O . LEU D 1 218 ? 143.933 159.124 185.924 1.00 15.19 187 LEU D O 1
ATOM 9275 N N . TYR D 1 219 ? 143.410 159.870 187.972 1.00 16.86 188 TYR D N 1
ATOM 9276 C CA . TYR D 1 219 ? 144.734 160.403 188.223 1.00 13.35 188 TYR D CA 1
ATOM 9277 C C . TYR D 1 219 ? 145.780 159.338 188.003 1.00 14.65 188 TYR D C 1
ATOM 9278 O O . TYR D 1 219 ? 146.733 159.534 187.247 1.00 17.66 188 TYR D O 1
ATOM 9287 N N . TRP D 1 220 ? 145.589 158.201 188.653 1.00 14.17 189 TRP D N 1
ATOM 9288 C CA . TRP D 1 220 ? 146.491 157.080 188.507 1.00 10.12 189 TRP D CA 1
ATOM 9289 C C . TRP D 1 220 ? 146.499 156.564 187.089 1.00 11.94 189 TRP D C 1
ATOM 9290 O O . TRP D 1 220 ? 147.560 156.322 186.513 1.00 14.77 189 TRP D O 1
ATOM 9301 N N . THR D 1 221 ? 145.310 156.379 186.542 1.00 13.19 190 THR D N 1
ATOM 9302 C CA . THR D 1 221 ? 145.147 155.809 185.218 1.00 9.50 190 THR D CA 1
ATOM 9303 C C . THR D 1 221 ? 145.908 156.590 184.172 1.00 11.89 190 THR D C 1
ATOM 9304 O O . THR D 1 221 ? 146.726 156.031 183.443 1.00 12.09 190 THR D O 1
ATOM 9308 N N . VAL D 1 222 ? 145.632 157.881 184.097 1.00 12.35 191 VAL D N 1
ATOM 9309 C CA . VAL D 1 222 ? 146.257 158.749 183.116 1.00 10.16 191 VAL D CA 1
ATOM 9310 C C . VAL D 1 222 ? 147.749 158.838 183.316 1.00 11.96 191 VAL D C 1
ATOM 9311 O O . VAL D 1 222 ? 148.516 158.729 182.362 1.00 12.19 191 VAL D O 1
ATOM 9315 N N . ALA D 1 223 ? 148.168 159.024 184.560 1.00 10.31 192 ALA D N 1
ATOM 9316 C CA . ALA D 1 223 ? 149.582 159.123 184.867 1.00 9.91 192 ALA D CA 1
ATOM 9317 C C . ALA D 1 223 ? 150.324 157.909 184.358 1.00 8.57 192 ALA D C 1
ATOM 9318 O O . ALA D 1 223 ? 151.445 158.015 183.861 1.00 12.50 192 ALA D O 1
ATOM 9320 N N . THR D 1 224 ? 149.695 156.751 184.490 1.00 9.06 193 THR D N 1
ATOM 9321 C CA . THR D 1 224 ? 150.287 155.519 184.026 1.00 8.11 193 THR D CA 1
ATOM 9322 C C . THR D 1 224 ? 150.309 155.451 182.507 1.00 8.07 193 THR D C 1
ATOM 9323 O O . THR D 1 224 ? 151.351 155.194 181.909 1.00 15.00 193 THR D O 1
ATOM 9327 N N . ILE D 1 225 ? 149.165 155.689 181.880 1.00 12.32 194 ILE D N 1
ATOM 9328 C CA . ILE D 1 225 ? 149.047 155.593 180.424 1.00 10.25 194 ILE D CA 1
ATOM 9329 C C . ILE D 1 225 ? 149.982 156.540 179.703 1.00 10.50 194 ILE D C 1
ATOM 9330 O O . ILE D 1 225 ? 150.564 156.195 178.677 1.00 10.28 194 ILE D O 1
ATOM 9335 N N . ALA D 1 226 ? 150.109 157.745 180.235 1.00 11.58 195 ALA D N 1
ATOM 9336 C CA . ALA D 1 226 ? 150.923 158.783 179.633 1.00 8.16 195 ALA D CA 1
ATOM 9337 C C . ALA D 1 226 ? 152.418 158.555 179.834 1.00 7.67 195 ALA D C 1
ATOM 9338 O O . ALA D 1 226 ? 153.222 159.359 179.374 1.00 10.85 195 ALA D O 1
ATOM 9340 N N . THR D 1 227 ? 152.782 157.468 18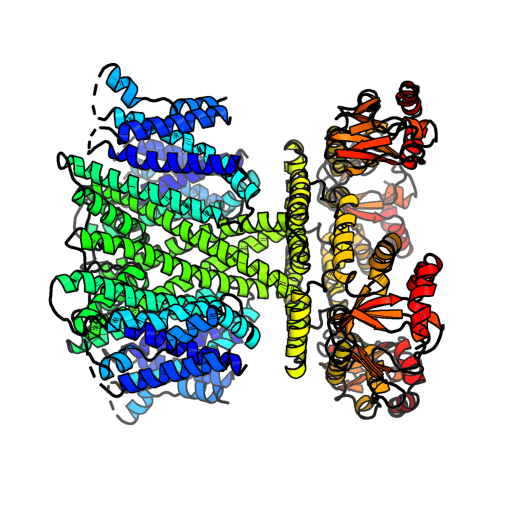0.528 1.00 8.26 196 THR D N 1
ATOM 9341 C CA . THR D 1 227 ? 154.178 157.077 180.789 1.00 6.91 196 THR D CA 1
ATOM 9342 C C . THR D 1 227 ? 154.828 157.924 181.884 1.00 9.43 196 THR D C 1
ATOM 9343 O O . THR D 1 227 ? 155.992 157.708 182.220 1.00 9.72 196 THR D O 1
ATOM 9347 N N . VAL D 1 228 ? 154.099 158.910 182.403 1.00 8.20 197 VAL D N 1
ATOM 9348 C CA . VAL D 1 228 ? 154.639 159.807 183.412 1.00 5.90 197 VAL D CA 1
ATOM 9349 C C . VAL D 1 228 ? 155.004 159.069 184.681 1.00 7.47 197 VAL D C 1
ATOM 9350 O O . VAL D 1 228 ? 156.177 158.958 185.026 1.00 10.28 197 VAL D O 1
ATOM 9354 N N . GLY D 1 229 ? 153.995 158.570 185.379 1.00 8.42 198 GLY D N 1
ATOM 9355 C CA . GLY D 1 229 ? 154.208 157.782 186.586 1.00 10.00 198 GLY D CA 1
ATOM 9356 C C . GLY D 1 229 ? 154.750 158.616 187.737 1.00 10.52 198 GLY D C 1
ATOM 9357 O O . GLY D 1 229 ? 155.962 158.715 187.922 1.00 12.47 198 GLY D O 1
ATOM 9358 N N . TYR D 1 230 ? 153.860 159.180 188.539 1.00 13.16 199 TYR D N 1
ATOM 9359 C CA . TYR D 1 230 ? 154.303 159.949 189.692 1.00 15.69 199 TYR D CA 1
ATOM 9360 C C . TYR D 1 230 ? 154.739 159.044 190.835 1.00 18.21 199 TYR D C 1
ATOM 9361 O O . TYR D 1 230 ? 155.565 159.432 191.658 1.00 20.20 199 TYR D O 1
ATOM 9370 N N . GLY D 1 231 ? 154.187 157.838 190.891 1.00 18.31 200 GLY D N 1
ATOM 9371 C CA . GLY D 1 231 ? 154.547 156.901 191.949 1.00 19.69 200 GLY D CA 1
ATOM 9372 C C . GLY D 1 231 ? 153.757 157.153 193.230 1.00 21.17 200 GLY D C 1
ATOM 9373 O O . GLY D 1 231 ? 154.070 156.595 194.281 1.00 21.56 200 GLY D O 1
ATOM 9374 N N . ASP D 1 232 ? 152.739 157.995 193.139 1.00 17.68 201 ASP D N 1
ATOM 9375 C CA . ASP D 1 232 ? 151.920 158.331 194.289 1.00 17.25 201 ASP D CA 1
ATOM 9376 C C . ASP D 1 232 ? 151.073 157.164 194.728 1.00 20.88 201 ASP D C 1
ATOM 9377 O O . ASP D 1 232 ? 150.858 156.948 195.921 1.00 22.48 201 ASP D O 1
ATOM 9382 N N . ILE D 1 233 ? 150.577 156.419 193.757 1.00 20.24 202 ILE D N 1
ATOM 9383 C CA . ILE D 1 233 ? 149.712 155.289 194.023 1.00 20.56 202 ILE D CA 1
ATOM 9384 C C . ILE D 1 233 ? 150.301 154.017 193.464 1.00 21.12 202 ILE D C 1
ATOM 9385 O O . ILE D 1 233 ? 150.759 153.983 192.322 1.00 20.99 202 ILE D O 1
ATOM 9390 N N . THR D 1 234 ? 150.291 152.969 194.271 1.00 22.82 203 THR D N 1
ATOM 9391 C CA . THR D 1 234 ? 150.845 151.695 193.855 1.00 23.14 203 THR D CA 1
ATOM 9392 C C . THR D 1 234 ? 150.072 150.517 194.442 1.00 24.69 203 THR D C 1
ATOM 9393 O O . THR D 1 234 ? 149.328 150.673 195.409 1.00 26.66 203 THR D O 1
ATOM 9397 N N . PRO D 1 235 ? 150.259 149.338 193.854 1.00 22.01 204 PRO D N 1
ATOM 9398 C CA . PRO D 1 235 ? 149.654 148.087 194.275 1.00 23.24 204 PRO D CA 1
ATOM 9399 C C . PRO D 1 235 ? 150.163 147.629 195.620 1.00 24.35 204 PRO D C 1
ATOM 9400 O O . PRO D 1 235 ? 151.285 147.941 196.009 1.00 24.60 204 PRO D O 1
ATOM 9404 N N . SER D 1 236 ? 149.341 146.862 196.323 1.00 23.47 205 SER D N 1
ATOM 9405 C CA . SER D 1 236 ? 149.737 146.303 197.603 1.00 25.35 205 SER D CA 1
ATOM 9406 C C . SER D 1 236 ? 149.662 144.788 197.560 1.00 26.38 205 SER D C 1
ATOM 9407 O O . SER D 1 236 ? 150.507 144.095 198.131 1.00 26.04 205 SER D O 1
ATOM 9410 N N . THR D 1 237 ? 148.665 144.278 196.849 1.00 25.63 206 THR D N 1
ATOM 9411 C CA . THR D 1 237 ? 148.501 142.850 196.664 1.00 23.10 206 THR D CA 1
ATOM 9412 C C . THR D 1 237 ? 148.982 142.450 195.299 1.00 27.29 206 THR D C 1
ATOM 9413 O O . THR D 1 237 ? 149.040 143.278 194.390 1.00 23.57 206 THR D O 1
ATOM 9417 N N . ASP D 1 238 ? 149.290 141.177 195.138 1.00 22.82 207 ASP D N 1
ATOM 9418 C CA . ASP D 1 238 ? 149.723 140.677 193.854 1.00 24.67 207 ASP D CA 1
ATOM 9419 C C . ASP D 1 238 ? 148.648 140.901 192.813 1.00 25.39 207 ASP D C 1
ATOM 9420 O O . ASP D 1 238 ? 148.942 141.284 191.684 1.00 24.22 207 ASP D O 1
ATOM 9425 N N . SER D 1 239 ? 147.397 140.684 193.206 1.00 22.97 208 SER D N 1
ATOM 9426 C CA . SER D 1 239 ? 146.266 140.930 192.329 1.00 23.14 208 SER D CA 1
ATOM 9427 C C . SER D 1 239 ? 146.379 142.294 191.684 1.00 22.59 208 SER D C 1
ATOM 9428 O O . SER D 1 239 ? 146.314 142.430 190.460 1.00 24.03 208 SER D O 1
ATOM 9431 N N . GLN D 1 240 ? 146.555 143.305 192.525 1.00 22.73 209 GLN D N 1
ATOM 9432 C CA . GLN D 1 240 ? 146.678 144.675 192.070 1.00 23.45 209 GLN D CA 1
ATOM 9433 C C . GLN D 1 240 ? 147.887 144.846 191.169 1.00 23.28 209 GLN D C 1
ATOM 9434 O O . GLN D 1 240 ? 147.815 145.520 190.141 1.00 22.34 209 GLN D O 1
ATOM 9440 N N . ARG D 1 241 ? 148.997 144.227 191.554 1.00 22.21 210 ARG D N 1
ATOM 9441 C CA . ARG D 1 241 ? 150.217 144.295 190.767 1.00 20.11 210 ARG D CA 1
ATOM 9442 C C . ARG D 1 241 ? 149.987 143.763 189.372 1.00 19.97 210 ARG D C 1
ATOM 9443 O O . ARG D 1 241 ? 150.430 144.358 188.390 1.00 21.28 210 ARG D O 1
ATOM 9451 N N . ILE D 1 242 ? 149.282 142.650 189.283 1.00 20.39 211 ILE D N 1
ATOM 9452 C CA . ILE D 1 242 ? 149.000 142.027 188.010 1.00 19.99 211 ILE D CA 1
ATOM 9453 C C . ILE D 1 242 ? 148.215 142.956 187.118 1.00 19.07 211 ILE D C 1
ATOM 9454 O O . ILE D 1 242 ? 148.585 143.190 185.968 1.00 20.93 211 ILE D O 1
ATOM 9459 N N . TYR D 1 243 ? 147.133 143.498 187.663 1.00 19.55 212 TYR D N 1
ATOM 9460 C CA . TYR D 1 243 ? 146.301 144.435 186.932 1.00 17.84 212 TYR D CA 1
ATOM 9461 C C . TYR D 1 243 ? 147.131 145.590 186.441 1.00 17.81 212 TYR D C 1
ATOM 9462 O O . TYR D 1 243 ? 147.039 145.984 185.280 1.00 17.40 212 TYR D O 1
ATOM 9471 N N . THR D 1 244 ? 147.946 146.128 187.327 1.00 17.55 213 THR D N 1
ATOM 9472 C CA . THR D 1 244 ? 148.809 147.229 186.983 1.00 13.56 213 THR D CA 1
ATOM 9473 C C . THR D 1 244 ? 149.677 146.903 185.792 1.00 16.04 213 THR D C 1
ATOM 9474 O O . THR D 1 244 ? 149.782 147.699 184.862 1.00 16.06 213 THR D O 1
ATOM 9478 N N . ILE D 1 245 ? 150.286 145.724 185.809 1.00 17.04 214 ILE D N 1
ATOM 9479 C CA . ILE D 1 245 ? 151.140 145.314 184.710 1.00 13.78 214 ILE D CA 1
ATOM 9480 C C . ILE D 1 245 ? 150.379 145.289 183.404 1.00 13.44 214 ILE D C 1
ATOM 9481 O O . ILE D 1 245 ? 150.857 145.802 182.391 1.00 15.16 214 ILE D O 1
ATOM 9486 N N . PHE D 1 246 ? 149.185 144.728 183.444 1.00 13.27 215 PHE D N 1
ATOM 9487 C CA . PHE D 1 246 ? 148.312 144.726 182.286 1.00 12.56 215 PHE D CA 1
ATOM 9488 C C . PHE D 1 246 ? 148.102 146.134 181.762 1.00 14.02 215 PHE D C 1
ATOM 9489 O O . PHE D 1 246 ? 148.259 146.384 180.563 1.00 16.45 215 PHE D O 1
ATOM 9497 N N . VAL D 1 247 ? 147.742 147.040 182.652 1.00 13.41 216 VAL D N 1
ATOM 9498 C CA . VAL D 1 247 ? 147.482 148.417 182.272 1.00 10.72 216 VAL D CA 1
ATOM 9499 C C . VAL D 1 247 ? 148.698 149.066 181.660 1.00 12.28 216 VAL D C 1
ATOM 9500 O O . VAL D 1 247 ? 148.590 149.736 180.633 1.00 16.07 216 VAL D O 1
ATOM 9504 N N . MET D 1 248 ? 149.854 148.881 182.287 1.00 13.01 217 MET D N 1
ATOM 9505 C CA . MET D 1 248 ? 151.074 149.506 181.805 1.00 10.61 217 MET D CA 1
ATOM 9506 C C . MET D 1 248 ? 151.352 149.127 180.370 1.00 12.75 217 MET D C 1
ATOM 9507 O O . MET D 1 248 ? 151.705 149.975 179.552 1.00 14.36 217 MET D O 1
ATOM 9512 N N . ILE D 1 249 ? 151.169 147.854 180.059 1.00 12.75 218 ILE D N 1
ATOM 9513 C CA . ILE D 1 249 ? 151.407 147.373 178.713 1.00 10.94 218 ILE D CA 1
ATOM 9514 C C . ILE D 1 249 ? 150.496 148.049 177.718 1.00 11.30 218 ILE D C 1
ATOM 9515 O O . ILE D 1 249 ? 150.953 148.582 176.703 1.00 15.75 218 ILE D O 1
ATOM 9520 N N . LEU D 1 250 ? 149.208 148.026 178.002 1.00 13.05 219 LEU D N 1
ATOM 9521 C CA . LEU D 1 250 ? 148.228 148.602 177.108 1.00 11.71 219 LEU D CA 1
ATOM 9522 C C . LEU D 1 250 ? 148.452 150.087 176.901 1.00 14.13 219 LEU D C 1
ATOM 9523 O O . LEU D 1 250 ? 148.523 150.560 175.767 1.00 15.25 219 LEU D O 1
ATOM 9528 N N . GLY D 1 251 ? 148.559 150.817 178.004 1.00 13.16 220 GLY D N 1
ATOM 9529 C CA . GLY D 1 251 ? 148.722 152.263 177.963 1.00 12.76 220 GLY D CA 1
ATOM 9530 C C . GLY D 1 251 ? 149.929 152.673 177.139 1.00 11.88 220 GLY D C 1
ATOM 9531 O O . GLY D 1 251 ? 149.850 153.599 176.331 1.00 13.32 220 GLY D O 1
ATOM 9532 N N . ALA D 1 252 ? 151.041 151.969 177.330 1.00 9.21 221 ALA D N 1
ATOM 9533 C CA . ALA D 1 252 ? 152.252 152.242 176.578 1.00 9.50 221 ALA D CA 1
ATOM 9534 C C . ALA D 1 252 ? 151.997 152.117 175.089 1.00 12.64 221 ALA D C 1
ATOM 9535 O O . ALA D 1 252 ? 152.394 152.986 174.306 1.00 13.10 221 ALA D O 1
ATOM 9537 N N . GLY D 1 253 ? 151.329 151.039 174.701 1.00 13.71 222 GLY D N 1
ATOM 9538 C CA . GLY D 1 253 ? 151.017 150.799 173.304 1.00 10.63 222 GLY D CA 1
ATOM 9539 C C . GLY D 1 253 ? 150.187 151.926 172.726 1.00 10.69 222 GLY D C 1
ATOM 9540 O O . GLY D 1 253 ? 150.464 152.409 171.628 1.00 12.25 222 GLY D O 1
ATOM 9541 N N . VAL D 1 254 ? 149.179 152.357 173.471 1.00 10.47 223 VAL D N 1
ATOM 9542 C CA . VAL D 1 254 ? 148.320 153.435 173.015 1.00 10.40 223 VAL D CA 1
ATOM 9543 C C . VAL D 1 254 ? 149.127 154.666 172.678 1.00 11.64 223 VAL D C 1
ATOM 9544 O O . VAL D 1 254 ? 149.010 155.209 171.578 1.00 13.75 223 VAL D O 1
ATOM 9548 N N . TYR D 1 255 ? 149.951 155.092 173.619 1.00 11.49 224 TYR D N 1
ATOM 9549 C CA . TYR D 1 255 ? 150.771 156.271 173.437 1.00 9.28 224 TYR D CA 1
ATOM 9550 C C . TYR D 1 255 ? 151.608 156.172 172.178 1.00 12.82 224 TYR D C 1
ATOM 9551 O O . TYR D 1 255 ? 151.734 157.137 171.425 1.00 14.12 224 TYR D O 1
ATOM 9560 N N . ALA D 1 256 ? 152.177 154.996 171.955 1.00 11.88 225 ALA D N 1
ATOM 9561 C CA . ALA D 1 256 ? 152.992 154.770 170.778 1.00 10.67 225 ALA D CA 1
ATOM 9562 C C . ALA D 1 256 ? 152.200 155.013 169.499 1.00 11.33 225 ALA D C 1
ATOM 9563 O O . ALA D 1 256 ? 152.696 155.655 168.571 1.00 15.45 225 ALA D O 1
ATOM 9565 N N . THR D 1 257 ? 150.968 154.517 169.448 1.00 10.85 226 THR D N 1
ATOM 9566 C CA . THR D 1 257 ? 150.159 154.671 168.249 1.00 9.90 226 THR D CA 1
ATOM 9567 C C . THR D 1 257 ? 149.790 156.124 168.008 1.00 12.73 226 THR D C 1
ATOM 9568 O O . THR D 1 257 ? 149.676 156.560 166.862 1.00 16.12 226 THR D O 1
ATOM 9572 N N . VAL D 1 258 ? 149.663 156.886 169.087 1.00 12.17 227 VAL D N 1
ATOM 9573 C CA . VAL D 1 258 ? 149.401 158.309 168.964 1.00 9.44 227 VAL D CA 1
ATOM 9574 C C . VAL D 1 258 ? 150.514 158.978 168.203 1.00 11.14 227 VAL D C 1
ATOM 9575 O O . VAL D 1 258 ? 150.273 159.745 167.268 1.00 16.84 227 VAL D O 1
ATOM 9579 N N . ILE D 1 259 ? 151.742 158.661 168.586 1.00 10.69 228 ILE D N 1
ATOM 9580 C CA . ILE D 1 259 ? 152.903 159.174 167.895 1.00 9.23 228 ILE D CA 1
ATOM 9581 C C . ILE D 1 259 ? 152.882 158.773 166.441 1.00 14.61 228 ILE D C 1
ATOM 9582 O O . ILE D 1 259 ? 153.181 159.577 165.560 1.00 19.50 228 ILE D O 1
ATOM 9587 N N . GLY D 1 260 ? 152.524 157.518 166.196 1.00 14.22 229 GLY D N 1
ATOM 9588 C CA . GLY D 1 260 ? 152.435 156.980 164.845 1.00 14.88 229 GLY D CA 1
ATOM 9589 C C . GLY D 1 260 ? 151.686 157.917 163.912 1.00 15.94 229 GLY D C 1
ATOM 9590 O O . GLY D 1 260 ? 152.213 158.319 162.876 1.00 19.50 229 GLY D O 1
ATOM 9591 N N . ASN D 1 261 ? 150.453 158.261 164.275 1.00 13.43 230 ASN D N 1
ATOM 9592 C CA . ASN D 1 261 ? 149.670 159.165 163.447 1.00 14.87 230 ASN D CA 1
ATOM 9593 C C . ASN D 1 261 ? 150.369 160.475 163.223 1.00 19.51 230 ASN D C 1
ATOM 9594 O O . ASN D 1 261 ? 150.490 160.926 162.088 1.00 22.66 230 ASN D O 1
ATOM 9599 N N . ILE D 1 262 ? 150.833 161.091 164.295 1.00 18.20 231 ILE D N 1
ATOM 9600 C CA . ILE D 1 262 ? 151.478 162.385 164.176 1.00 13.31 231 ILE D CA 1
ATOM 9601 C C . ILE D 1 262 ? 152.596 162.349 163.169 1.00 18.79 231 ILE D C 1
ATOM 9602 O O . ILE D 1 262 ? 152.717 163.239 162.324 1.00 23.10 231 ILE D O 1
ATOM 9607 N N . ALA D 1 263 ? 153.407 161.311 163.251 1.00 16.54 232 ALA D N 1
ATOM 9608 C CA . ALA D 1 263 ? 154.520 161.142 162.345 1.00 15.42 232 ALA D CA 1
ATOM 9609 C C . ALA D 1 263 ? 154.050 160.988 160.910 1.00 19.11 232 ALA D C 1
ATOM 9610 O O . ALA D 1 263 ? 154.533 161.680 160.011 1.00 21.51 232 ALA D O 1
ATOM 9612 N N . SER D 1 264 ? 153.109 160.077 160.693 1.00 17.47 233 SER D N 1
ATOM 9613 C CA . SER D 1 264 ? 152.654 159.770 159.347 1.00 19.32 233 SER D CA 1
ATOM 9614 C C . SER D 1 264 ? 151.973 160.944 158.686 1.00 21.43 233 SER D C 1
ATOM 9615 O O . SER D 1 264 ? 152.142 161.180 157.490 1.00 25.65 233 SER D O 1
ATOM 9618 N N . ILE D 1 265 ? 151.218 161.695 159.465 1.00 20.10 234 ILE D N 1
ATOM 9619 C CA . ILE D 1 265 ? 150.496 162.827 158.931 1.00 20.89 234 ILE D CA 1
ATOM 9620 C C . ILE D 1 265 ? 151.438 163.911 158.522 1.00 23.74 234 ILE D C 1
ATOM 9621 O O . ILE D 1 265 ? 151.400 164.393 157.387 1.00 27.95 234 ILE D O 1
ATOM 9626 N N . LEU D 1 266 ? 152.283 164.301 159.450 1.00 21.74 235 LEU D N 1
ATOM 9627 C CA . LEU D 1 266 ? 153.195 165.383 159.228 1.00 20.85 235 LEU D CA 1
ATOM 9628 C C . LEU D 1 266 ? 154.107 165.105 158.056 1.00 23.50 235 LEU D C 1
ATOM 9629 O O . LEU D 1 266 ? 154.329 165.972 157.207 1.00 26.71 235 LEU D O 1
ATOM 9634 N N . GLY D 1 267 ? 154.636 163.891 158.008 1.00 21.40 236 GLY D N 1
ATOM 9635 C CA . GLY D 1 267 ? 155.534 163.503 156.939 1.00 26.31 236 GLY D CA 1
ATOM 9636 C C . GLY D 1 267 ? 154.862 163.607 155.573 1.00 27.65 236 GLY D C 1
ATOM 9637 O O . GLY D 1 267 ? 155.453 164.114 154.622 1.00 29.13 236 GLY D O 1
ATOM 9638 N N . SER D 1 268 ? 153.621 163.122 155.487 1.00 25.84 237 SER D N 1
ATOM 9639 C CA . SER D 1 268 ? 152.908 163.126 154.220 1.00 25.68 237 SER D CA 1
ATOM 9640 C C . SER D 1 268 ? 152.691 164.528 153.702 1.00 28.07 237 SER D C 1
ATOM 9641 O O . SER D 1 268 ? 152.718 164.764 152.493 1.00 31.71 237 SER D O 1
ATOM 9644 N N . LEU D 1 269 ? 152.519 165.465 154.612 1.00 25.09 238 LEU D N 1
ATOM 9645 C CA . LEU D 1 269 ? 152.360 166.839 154.222 1.00 23.69 238 LEU D CA 1
ATOM 9646 C C . LEU D 1 269 ? 153.606 167.336 153.522 1.00 29.04 238 LEU D C 1
ATOM 9647 O O . LEU D 1 269 ? 153.537 168.005 152.492 1.00 34.28 238 LEU D O 1
ATOM 9652 N N . ASP D 1 270 ? 154.764 166.964 154.072 1.00 27.60 239 ASP D N 1
ATOM 9653 C CA . ASP D 1 270 ? 156.034 167.348 153.479 1.00 29.90 239 ASP D CA 1
ATOM 9654 C C . ASP D 1 270 ? 156.213 166.745 152.103 1.00 34.12 239 ASP D C 1
ATOM 9655 O O . ASP D 1 270 ? 156.711 167.408 151.190 1.00 37.55 239 ASP D O 1
ATOM 9660 N N . LEU D 1 271 ? 155.787 165.499 151.947 1.00 33.19 240 LEU D N 1
ATOM 9661 C CA . LEU D 1 271 ? 155.913 164.813 150.673 1.00 35.22 240 LEU D CA 1
ATOM 9662 C C . LEU D 1 271 ? 155.170 165.546 149.574 1.00 37.32 240 LEU D C 1
ATOM 9663 O O . LEU D 1 271 ? 155.680 165.682 148.456 1.00 42.28 240 LEU D O 1
ATOM 9668 N N . ALA D 1 272 ? 153.982 166.035 149.888 1.00 33.71 241 ALA D N 1
ATOM 9669 C CA . ALA D 1 272 ? 153.188 166.781 148.928 1.00 36.87 241 ALA D CA 1
ATOM 9670 C C . ALA D 1 272 ? 153.950 167.997 148.417 1.00 41.24 241 ALA D C 1
ATOM 9671 O O . ALA D 1 272 ? 154.045 168.234 147.218 1.00 46.56 241 ALA D O 1
ATOM 9673 N N . LYS D 1 273 ? 154.505 168.759 149.357 1.00 39.63 242 LYS D N 1
ATOM 9674 C CA . LYS D 1 273 ? 155.257 169.946 148.990 1.00 41.96 242 LYS D CA 1
ATOM 9675 C C . LYS D 1 273 ? 156.491 169.593 148.162 1.00 44.14 242 LYS D C 1
ATOM 9676 O O . LYS D 1 273 ? 156.816 170.285 147.194 1.00 48.58 242 LYS D O 1
ATOM 9682 N N . ALA D 1 274 ? 157.165 168.511 148.546 1.00 42.17 243 ALA D N 1
ATOM 9683 C CA . ALA D 1 274 ? 158.366 168.065 147.842 1.00 44.64 243 ALA D CA 1
ATOM 9684 C C . ALA D 1 274 ? 158.072 167.808 146.378 1.00 49.88 243 ALA D C 1
ATOM 9685 O O . ALA D 1 274 ? 158.835 168.236 145.501 1.00 56.58 243 ALA D O 1
ATOM 9687 N N . ALA D 1 275 ? 156.967 167.135 146.106 1.00 46.22 244 ALA D N 1
ATOM 9688 C CA . ALA D 1 275 ? 156.546 166.869 144.747 1.00 49.47 244 ALA D CA 1
ATOM 9689 C C . ALA D 1 275 ? 156.449 168.163 143.948 1.00 53.75 244 ALA D C 1
ATOM 9690 O O . ALA D 1 275 ? 156.929 168.242 142.825 1.00 55.52 244 ALA D O 1
ATOM 9692 N N . GLN D 1 276 ? 155.849 169.178 144.555 1.00 53.52 245 GLN D N 1
ATOM 9693 C CA . GLN D 1 276 ? 155.715 170.474 143.888 1.00 58.18 245 GLN D CA 1
ATOM 9694 C C . GLN D 1 276 ? 157.061 171.060 143.455 1.00 56.55 245 GLN D C 1
ATOM 9695 O O . GLN D 1 276 ? 157.211 171.498 142.314 1.00 59.21 245 GLN D O 1
ATOM 9701 N N . ARG D 1 277 ? 158.029 171.078 144.362 1.00 51.97 246 ARG D N 1
ATOM 9702 C CA . ARG D 1 277 ? 159.341 171.659 144.082 1.00 55.16 246 ARG D CA 1
ATOM 9703 C C . ARG D 1 277 ? 160.260 170.750 143.250 1.00 63.19 246 ARG D C 1
ATOM 9704 O O . ARG D 1 277 ? 161.299 171.190 142.767 1.00 69.68 246 ARG D O 1
ATOM 9712 N N . LYS D 1 278 ? 159.868 169.484 143.122 1.00 57.56 247 LYS D N 1
ATOM 9713 C CA . LYS D 1 278 ? 160.682 168.437 142.468 1.00 60.40 247 LYS D CA 1
ATOM 9714 C C . LYS D 1 278 ? 161.529 168.932 141.313 1.00 68.32 247 LYS D C 1
ATOM 9715 O O . LYS D 1 278 ? 162.757 168.743 141.314 1.00 73.12 247 LYS D O 1
ATOM 9721 N N . LYS D 1 279 ? 160.911 169.525 140.310 1.00 66.07 248 LYS D N 1
ATOM 9722 C CA . LYS D 1 279 ? 161.604 169.932 139.118 1.00 68.58 248 LYS D CA 1
ATOM 9723 C C . LYS D 1 279 ? 162.629 171.016 139.408 1.00 72.02 248 LYS D C 1
ATOM 9724 O O . LYS D 1 279 ? 163.808 170.875 139.113 1.00 74.04 248 LYS D O 1
ATOM 9730 N N . MET D 1 280 ? 162.147 172.117 139.999 1.00 71.01 249 MET D N 1
ATOM 9731 C CA . MET D 1 280 ? 163.031 173.240 140.317 1.00 72.58 249 MET D CA 1
ATOM 9732 C C . MET D 1 280 ? 164.228 172.777 141.104 1.00 77.02 249 MET D C 1
ATOM 9733 O O . MET D 1 280 ? 165.356 173.209 140.829 1.00 74.32 249 MET D O 1
ATOM 9738 N N . ALA D 1 281 ? 164.005 171.908 142.067 1.00 73.95 250 ALA D N 1
ATOM 9739 C CA . ALA D 1 281 ? 165.057 171.360 142.894 1.00 77.85 250 ALA D CA 1
ATOM 9740 C C . ALA D 1 281 ? 166.123 170.683 142.047 1.00 77.09 250 ALA D C 1
ATOM 9741 O O . ALA D 1 281 ? 167.314 170.880 142.254 1.00 80.32 250 ALA D O 1
ATOM 9743 N N . GLN D 1 282 ? 165.674 169.883 141.078 1.00 72.70 251 GLN D N 1
ATOM 9744 C CA . GLN D 1 282 ? 166.602 169.218 140.180 1.00 77.36 251 GLN D CA 1
ATOM 9745 C C . GLN D 1 282 ? 167.465 170.229 139.441 1.00 81.06 251 GLN D C 1
ATOM 9746 O O . GLN D 1 282 ? 168.682 170.056 139.324 1.00 83.96 251 GLN D O 1
ATOM 9752 N N . VAL D 1 283 ? 166.830 171.292 138.972 1.00 77.15 252 VAL D N 1
ATOM 9753 C CA . VAL D 1 283 ? 167.525 172.359 138.269 1.00 84.11 252 VAL D CA 1
ATOM 9754 C C . VAL D 1 283 ? 168.531 173.039 139.167 1.00 77.68 252 VAL D C 1
ATOM 9755 O O . VAL D 1 283 ? 169.670 173.284 138.769 1.00 80.36 252 VAL D O 1
ATOM 9759 N N . ASP D 1 284 ? 168.105 173.344 140.381 1.00 77.53 253 ASP D N 1
ATOM 9760 C CA . ASP D 1 284 ? 168.965 173.991 141.350 1.00 82.70 253 ASP D CA 1
ATOM 9761 C C . ASP D 1 284 ? 170.188 173.142 141.618 1.00 79.36 253 ASP D C 1
ATOM 9762 O O . ASP D 1 284 ? 171.305 173.651 141.668 1.00 84.41 253 ASP D O 1
ATOM 9767 N N . SER D 1 285 ? 169.968 171.837 141.768 1.00 80.83 254 SER D N 1
ATOM 9768 C CA . SER D 1 285 ? 171.046 170.894 142.003 1.00 82.61 254 SER D CA 1
ATOM 9769 C C . SER D 1 285 ? 172.072 170.979 140.892 1.00 85.77 254 SER D C 1
ATOM 9770 O O . SER D 1 285 ? 173.275 171.053 141.142 1.00 85.88 254 SER D O 1
ATOM 9773 N N . PHE D 1 286 ? 171.581 171.000 139.661 1.00 84.31 255 PHE D N 1
ATOM 9774 C CA . PHE D 1 286 ? 172.423 171.149 138.490 1.00 87.83 255 PHE D CA 1
ATOM 9775 C C . PHE D 1 286 ? 173.237 172.422 138.564 1.00 86.74 255 PHE D C 1
ATOM 9776 O O . PHE D 1 286 ? 174.447 172.415 138.351 1.00 80.65 255 PHE D O 1
ATOM 9784 N N . LEU D 1 287 ? 172.559 173.523 138.868 1.00 83.83 256 LEU D N 1
ATOM 9785 C CA . LEU D 1 287 ? 173.216 174.810 138.956 1.00 85.26 256 LEU D CA 1
ATOM 9786 C C . LEU D 1 287 ? 174.305 174.796 140.003 1.00 82.28 256 LEU D C 1
ATOM 9787 O O . LEU D 1 287 ? 175.380 175.367 139.802 1.00 86.34 256 LEU D O 1
ATOM 9792 N N . LYS D 1 288 ? 174.028 174.142 141.125 1.00 88.02 257 LYS D N 1
ATOM 9793 C CA . LYS D 1 288 ? 174.996 174.041 142.202 1.00 87.95 257 LYS D CA 1
ATOM 9794 C C . LYS D 1 288 ? 176.213 173.255 141.757 1.00 88.83 257 LYS D C 1
ATOM 9795 O O . LYS D 1 288 ? 177.344 173.622 142.065 1.00 94.55 257 LYS D O 1
ATOM 9801 N N . ALA D 1 289 ? 175.975 172.192 140.993 1.00 88.32 258 ALA D N 1
ATOM 9802 C CA . ALA D 1 289 ? 177.061 171.395 140.434 1.00 102.95 258 ALA D CA 1
ATOM 9803 C C . ALA D 1 289 ? 177.917 172.240 139.491 1.00 103.55 258 ALA D C 1
ATOM 9804 O O . ALA D 1 289 ? 179.141 172.122 139.474 1.00 97.72 258 ALA D O 1
ATOM 9806 N N . ARG D 1 290 ? 177.266 173.111 138.724 1.00 95.21 259 ARG D N 1
ATOM 9807 C CA . ARG D 1 290 ? 177.961 173.999 137.801 1.00 96.21 259 ARG D CA 1
ATOM 9808 C C . ARG D 1 290 ? 178.562 175.204 138.516 1.00 94.04 259 ARG D C 1
ATOM 9809 O O . ARG D 1 290 ? 179.402 175.906 137.972 1.00 96.49 259 ARG D O 1
ATOM 9817 N N . ASN D 1 291 ? 178.112 175.414 139.758 1.00 92.26 260 ASN D N 1
ATOM 9818 C CA . ASN D 1 291 ? 178.652 176.477 140.601 1.00 92.97 260 ASN D CA 1
ATOM 9819 C C . ASN D 1 291 ? 178.334 177.844 140.052 1.00 88.93 260 ASN D C 1
ATOM 9820 O O . ASN D 1 291 ? 179.195 178.736 140.024 1.00 92.04 260 ASN D O 1
ATOM 9825 N N . ILE D 1 292 ? 177.101 178.033 139.629 1.00 92.96 261 ILE D N 1
ATOM 9826 C CA . ILE D 1 292 ? 176.616 179.302 139.125 1.00 95.46 261 ILE D CA 1
ATOM 9827 C C . ILE D 1 292 ? 176.329 180.279 140.259 1.00 96.67 261 ILE D C 1
ATOM 9828 O O . ILE D 1 292 ? 175.923 179.854 141.352 1.00 90.26 261 ILE D O 1
ATOM 9833 N N . SER D 1 293 ? 176.570 181.560 140.040 1.00 98.87 262 SER D N 1
ATOM 9834 C CA . SER D 1 293 ? 176.354 182.579 141.065 1.00 94.30 262 SER D CA 1
ATOM 9835 C C . SER D 1 293 ? 174.875 182.771 141.405 1.00 96.42 262 SER D C 1
ATOM 9836 O O . SER D 1 293 ? 173.991 182.466 140.602 1.00 92.40 262 SER D O 1
ATOM 9839 N N . GLN D 1 294 ? 174.638 183.314 142.594 1.00 98.53 263 GLN D N 1
ATOM 9840 C CA . GLN D 1 294 ? 173.299 183.572 143.124 1.00 97.89 263 GLN D CA 1
ATOM 9841 C C . GLN D 1 294 ? 172.503 184.524 142.263 1.00 93.30 263 GLN D C 1
ATOM 9842 O O . GLN D 1 294 ? 171.278 184.404 142.161 1.00 94.57 263 GLN D O 1
ATOM 9848 N N . ASN D 1 295 ? 173.199 185.452 141.620 1.00 92.35 264 ASN D N 1
ATOM 9849 C CA . ASN D 1 295 ? 172.563 186.439 140.761 1.00 89.42 264 ASN D CA 1
ATOM 9850 C C . ASN D 1 295 ? 171.519 185.745 139.918 1.00 88.36 264 ASN D C 1
ATOM 9851 O O . ASN D 1 295 ? 170.391 186.221 139.793 1.00 86.53 264 ASN D O 1
ATOM 9856 N N . ILE D 1 296 ? 171.888 184.611 139.346 1.00 89.31 265 ILE D N 1
ATOM 9857 C CA . ILE D 1 296 ? 170.959 183.874 138.544 1.00 85.50 265 ILE D CA 1
ATOM 9858 C C . ILE D 1 296 ? 170.104 182.859 139.276 1.00 86.90 265 ILE D C 1
ATOM 9859 O O . ILE D 1 296 ? 168.884 182.845 139.131 1.00 81.62 265 ILE D O 1
ATOM 9864 N N . ARG D 1 297 ? 170.744 181.995 140.051 1.00 82.88 266 ARG D N 1
ATOM 9865 C CA . ARG D 1 297 ? 170.028 180.917 140.725 1.00 83.02 266 ARG D CA 1
ATOM 9866 C C . ARG D 1 297 ? 168.796 181.399 141.492 1.00 80.69 266 ARG D C 1
ATOM 9867 O O . ARG D 1 297 ? 167.759 180.746 141.473 1.00 80.61 266 ARG D O 1
ATOM 9875 N N . ARG D 1 298 ? 168.923 182.534 142.172 1.00 85.49 267 ARG D N 1
ATOM 9876 C CA . ARG D 1 298 ? 167.792 183.073 142.914 1.00 82.63 267 ARG D CA 1
ATOM 9877 C C . ARG D 1 298 ? 166.659 183.376 141.943 1.00 83.61 267 ARG D C 1
ATOM 9878 O O . ARG D 1 298 ? 165.515 182.974 142.173 1.00 80.59 267 ARG D O 1
ATOM 9886 N N . ARG D 1 299 ? 166.974 184.079 140.860 1.00 82.44 268 ARG D N 1
ATOM 9887 C CA . ARG D 1 299 ? 165.974 184.424 139.861 1.00 81.70 268 ARG D CA 1
ATOM 9888 C C . ARG D 1 299 ? 165.365 183.198 139.167 1.00 80.94 268 ARG D C 1
ATOM 9889 O O . ARG D 1 299 ? 164.172 183.135 138.884 1.00 83.73 268 ARG D O 1
ATOM 9897 N N . VAL D 1 300 ? 166.206 182.184 138.973 1.00 81.40 269 VAL D N 1
ATOM 9898 C CA . VAL D 1 300 ? 165.705 180.897 138.539 1.00 84.78 269 VAL D CA 1
ATOM 9899 C C . VAL D 1 300 ? 164.673 180.288 139.434 1.00 87.46 269 VAL D C 1
ATOM 9900 O O . VAL D 1 300 ? 163.591 179.917 138.995 1.00 79.04 269 VAL D O 1
ATOM 9904 N N . ARG D 1 301 ? 164.991 180.224 140.716 1.00 80.31 270 ARG D N 1
ATOM 9905 C CA . ARG D 1 301 ? 164.028 179.710 141.660 1.00 83.38 270 ARG D CA 1
ATOM 9906 C C . ARG D 1 301 ? 162.734 180.492 141.572 1.00 84.85 270 ARG D C 1
ATOM 9907 O O . ARG D 1 301 ? 161.661 179.904 141.445 1.00 78.13 270 ARG D O 1
ATOM 9915 N N . ASP D 1 302 ? 162.842 181.817 141.590 1.00 82.91 271 ASP D N 1
ATOM 9916 C CA . ASP D 1 302 ? 161.690 182.708 141.507 1.00 82.73 271 ASP D CA 1
ATOM 9917 C C . ASP D 1 302 ? 160.849 182.416 140.272 1.00 78.61 271 ASP D C 1
ATOM 9918 O O . ASP D 1 302 ? 159.622 182.378 140.335 1.00 77.92 271 ASP D O 1
ATOM 9923 N N . TYR D 1 303 ? 161.529 182.191 139.155 1.00 79.26 272 TYR D N 1
ATOM 9924 C CA . TYR D 1 303 ? 160.892 181.816 137.909 1.00 77.89 272 TYR D CA 1
ATOM 9925 C C . TYR D 1 303 ? 160.002 180.620 138.110 1.00 78.36 272 TYR D C 1
ATOM 9926 O O . TYR D 1 303 ? 158.818 180.652 137.770 1.00 81.18 272 TYR D O 1
ATOM 9935 N N . TYR D 1 304 ? 160.556 179.571 138.693 1.00 81.02 273 TYR D N 1
ATOM 9936 C CA . TYR D 1 304 ? 159.780 178.375 138.938 1.00 81.60 273 TYR D CA 1
ATOM 9937 C C . TYR D 1 304 ? 158.680 178.620 139.939 1.00 83.57 273 TYR D C 1
ATOM 9938 O O . TYR D 1 304 ? 157.565 178.139 139.761 1.00 82.77 273 TYR D O 1
ATOM 9947 N N . MET D 1 305 ? 158.979 179.386 140.977 1.00 81.60 274 MET D N 1
ATOM 9948 C CA . MET D 1 305 ? 157.993 179.664 142.010 1.00 80.80 274 MET D CA 1
ATOM 9949 C C . MET D 1 305 ? 156.753 180.302 141.424 1.00 95.50 274 MET D C 1
ATOM 9950 O O . MET D 1 305 ? 155.637 179.847 141.673 1.00 82.31 274 MET D O 1
ATOM 9955 N N . TYR D 1 306 ? 156.955 181.342 140.631 1.00 82.88 275 TYR D N 1
ATOM 9956 C CA . TYR D 1 306 ? 155.863 182.024 139.970 1.00 86.55 275 TYR D CA 1
ATOM 9957 C C . TYR D 1 306 ? 155.078 181.079 139.087 1.00 81.32 275 TYR D C 1
ATOM 9958 O O . TYR D 1 306 ? 153.843 181.069 139.114 1.00 87.06 275 TYR D O 1
ATOM 9967 N N . ILE D 1 307 ? 155.788 180.285 138.309 1.00 87.15 276 ILE D N 1
ATOM 9968 C CA . ILE D 1 307 ? 155.151 179.301 137.458 1.00 85.26 276 ILE D CA 1
ATOM 9969 C C . ILE D 1 307 ? 154.293 178.362 138.259 1.00 87.49 276 ILE D C 1
ATOM 9970 O O . ILE D 1 307 ? 153.161 178.076 137.881 1.00 90.45 276 ILE D O 1
ATOM 9975 N N . ILE D 1 308 ? 154.834 177.887 139.373 1.00 83.39 277 ILE D N 1
ATOM 9976 C CA . ILE D 1 308 ? 154.107 177.009 140.264 1.00 83.93 277 ILE D CA 1
ATOM 9977 C C . ILE D 1 308 ? 152.847 177.676 140.768 1.00 86.08 277 ILE D C 1
ATOM 9978 O O . ILE D 1 308 ? 151.775 177.072 140.778 1.00 90.23 277 ILE D O 1
ATOM 9983 N N . ASP D 1 309 ? 152.979 178.933 141.172 1.00 87.48 278 ASP D N 1
ATOM 9984 C CA . ASP D 1 309 ? 151.857 179.711 141.666 1.00 89.28 278 ASP D CA 1
ATOM 9985 C C . ASP D 1 309 ? 150.743 179.759 140.646 1.00 90.74 278 ASP D C 1
ATOM 9986 O O . ASP D 1 309 ? 149.565 179.677 140.988 1.00 95.47 278 ASP D O 1
ATOM 9991 N N . ARG D 1 310 ? 151.123 179.896 139.386 1.00 90.15 279 ARG D N 1
ATOM 9992 C CA . ARG D 1 310 ? 150.158 179.979 138.309 1.00 93.41 279 ARG D CA 1
ATOM 9993 C C . ARG D 1 310 ? 149.696 178.614 137.825 1.00 92.20 279 ARG D C 1
ATOM 9994 O O . ARG D 1 310 ? 148.576 178.467 137.336 1.00 86.73 279 ARG D O 1
ATOM 10002 N N . GLY D 1 311 ? 150.574 177.624 137.927 1.00 94.37 280 GLY D N 1
ATOM 10003 C CA . GLY D 1 311 ? 150.285 176.284 137.435 1.00 98.00 280 GLY D CA 1
ATOM 10004 C C . GLY D 1 311 ? 150.412 176.207 135.908 1.00 96.34 280 GLY D C 1
ATOM 10005 O O . GLY D 1 311 ? 150.051 175.201 135.296 1.00 91.43 280 GLY D O 1
ATOM 10006 N N . TRP D 1 312 ? 150.929 177.275 135.299 1.00 94.04 281 TRP D N 1
ATOM 10007 C CA . TRP D 1 312 ? 151.061 177.363 133.845 1.00 91.76 281 TRP D CA 1
ATOM 10008 C C . TRP D 1 312 ? 152.065 176.356 133.295 1.00 91.19 281 TRP D C 1
ATOM 10009 O O . TRP D 1 312 ? 151.993 175.974 132.128 1.00 87.09 281 TRP D O 1
ATOM 10020 N N . GLY D 1 313 ? 152.990 175.923 134.148 1.00 93.60 282 GLY D N 1
ATOM 10021 C CA . GLY D 1 313 ? 154.007 174.947 133.773 1.00 100.31 282 GLY D CA 1
ATOM 10022 C C . GLY D 1 313 ? 153.416 173.571 133.493 1.00 91.03 282 GLY D C 1
ATOM 10023 O O . GLY D 1 313 ? 154.055 172.733 132.853 1.00 87.94 282 GLY D O 1
ATOM 10024 N N . GLU D 1 314 ? 152.203 173.331 133.968 1.00 120.00 283 GLU D N 1
ATOM 10025 C CA . GLU D 1 314 ? 151.558 172.060 133.728 1.00 120.00 283 GLU D CA 1
ATOM 10026 C C . GLU D 1 314 ? 151.111 171.945 132.293 1.00 120.00 283 GLU D C 1
ATOM 10027 O O . GLU D 1 314 ? 150.548 172.889 131.734 1.00 120.00 283 GLU D O 1
ATOM 10029 N N . ASP D 1 315 ? 151.314 170.776 131.696 1.00 120.00 284 ASP D N 1
ATOM 10030 C CA . ASP D 1 315 ? 150.801 170.523 130.360 1.00 120.00 284 ASP D CA 1
ATOM 10031 C C . ASP D 1 315 ? 149.295 170.387 130.390 1.00 120.00 284 ASP D C 1
ATOM 10032 O O . ASP D 1 315 ? 148.763 169.279 130.363 1.00 120.00 284 ASP D O 1
ATOM 10034 N N . GLU D 1 316 ? 148.623 171.525 130.448 1.00 120.00 285 GLU D N 1
ATOM 10035 C CA . GLU D 1 316 ? 147.176 171.596 130.506 1.00 120.00 285 GLU D CA 1
ATOM 10036 C C . GLU D 1 316 ? 146.518 170.618 129.551 1.00 120.00 285 GLU D C 1
ATOM 10037 O O . GLU D 1 316 ? 145.681 169.819 129.956 1.00 120.00 285 GLU D O 1
ATOM 10039 N N . ASN D 1 317 ? 146.908 170.679 128.288 1.00 120.00 286 ASN D N 1
ATOM 10040 C CA . ASN D 1 317 ? 146.402 169.761 127.280 1.00 120.00 286 ASN D CA 1
ATOM 10041 C C . ASN D 1 317 ? 146.445 168.304 127.758 1.00 120.00 286 ASN D C 1
ATOM 10042 O O . ASN D 1 317 ? 145.404 167.691 127.994 1.00 120.00 286 ASN D O 1
ATOM 10044 N N . ALA D 1 318 ? 147.660 167.754 127.868 1.00 120.00 287 ALA D N 1
ATOM 10045 C CA . ALA D 1 318 ? 147.862 166.346 128.226 1.00 120.00 287 ALA D CA 1
ATOM 10046 C C . ALA D 1 318 ? 147.163 165.994 129.520 1.00 120.00 287 ALA D C 1
ATOM 10047 O O . ALA D 1 318 ? 146.584 164.914 129.654 1.00 120.00 287 ALA D O 1
ATOM 10049 N N . LEU D 1 319 ? 147.219 166.907 130.470 1.00 120.00 288 LEU D N 1
ATOM 10050 C CA . LEU D 1 319 ? 146.554 166.725 131.736 1.00 120.00 288 LEU D CA 1
ATOM 10051 C C . LEU D 1 319 ? 145.068 166.500 131.517 1.00 120.00 288 LEU D C 1
ATOM 10052 O O . LEU D 1 319 ? 144.496 165.523 132.000 1.00 120.00 288 LEU D O 1
ATOM 10054 N N . LEU D 1 320 ? 144.454 167.401 130.761 1.00 120.00 289 LEU D N 1
ATOM 10055 C CA . LEU D 1 320 ? 143.028 167.339 130.475 1.00 120.00 289 LEU D CA 1
ATOM 10056 C C . LEU D 1 320 ? 142.672 166.167 129.565 1.00 120.00 289 LEU D C 1
ATOM 10057 O O . LEU D 1 320 ? 141.520 165.736 129.526 1.00 120.00 289 LEU D O 1
ATOM 10059 N N . ASN D 1 321 ? 143.662 165.648 128.837 1.00 120.00 290 ASN D N 1
ATOM 10060 C CA . ASN D 1 321 ? 143.412 164.592 127.865 1.00 120.00 290 ASN D CA 1
ATOM 10061 C C . ASN D 1 321 ? 142.919 163.280 128.475 1.00 120.00 290 ASN D C 1
ATOM 10062 O O . ASN D 1 321 ? 142.506 162.379 127.745 1.00 120.00 290 ASN D O 1
ATOM 10064 N N . ASP D 1 322 ? 142.926 163.166 129.797 1.00 120.00 291 ASP D N 1
ATOM 10065 C CA . ASP D 1 322 ? 142.391 161.971 130.418 1.00 120.00 291 ASP D CA 1
ATOM 10066 C C . ASP D 1 322 ? 140.942 162.166 130.895 1.00 120.00 291 ASP D C 1
ATOM 10067 O O . ASP D 1 322 ? 140.392 161.320 131.593 1.00 120.00 291 ASP D O 1
ATOM 10069 N N . LEU D 1 323 ? 140.347 163.296 130.512 1.00 120.00 292 LEU D N 1
ATOM 10070 C CA . LEU D 1 323 ? 138.991 163.624 130.946 1.00 120.00 292 LEU D CA 1
ATOM 10071 C C . LEU D 1 323 ? 137.938 163.255 129.901 1.00 120.00 292 LEU D C 1
ATOM 10072 O O . LEU D 1 323 ? 138.165 163.420 128.697 1.00 120.00 292 LEU D O 1
ATOM 10074 N N . PRO D 1 324 ? 136.777 162.783 130.339 1.00 120.00 293 PRO D N 1
ATOM 10075 C CA . PRO D 1 324 ? 135.693 162.438 129.436 1.00 120.00 293 PRO D CA 1
ATOM 10076 C C . PRO D 1 324 ? 135.440 163.658 128.573 1.00 120.00 293 PRO D C 1
ATOM 10077 O O . PRO D 1 324 ? 135.027 164.700 129.071 1.00 120.00 293 PRO D O 1
ATOM 10079 N N . ILE D 1 325 ? 135.690 163.496 127.294 1.00 120.00 294 ILE D N 1
ATOM 10080 C CA . ILE D 1 325 ? 135.691 164.598 126.350 1.00 120.00 294 ILE D CA 1
ATOM 10081 C C . ILE D 1 325 ? 134.514 165.541 126.522 1.00 120.00 294 ILE D C 1
ATOM 10082 O O . ILE D 1 325 ? 134.651 166.746 126.323 1.00 120.00 294 ILE D O 1
ATOM 10084 N N . SER D 1 326 ? 133.362 165.014 126.940 1.00 120.00 295 SER D N 1
ATOM 10085 C CA . SER D 1 326 ? 132.188 165.838 127.144 1.00 120.00 295 SER D CA 1
ATOM 10086 C C . SER D 1 326 ? 132.428 166.909 128.194 1.00 120.00 295 SER D C 1
ATOM 10087 O O . SER D 1 326 ? 132.437 168.108 127.887 1.00 120.00 295 SER D O 1
ATOM 10089 N N . LEU D 1 327 ? 132.639 166.479 129.418 1.00 120.00 296 LEU D N 1
ATOM 10090 C CA . LEU D 1 327 ? 132.876 167.401 130.504 1.00 120.00 296 LEU D CA 1
ATOM 10091 C C . LEU D 1 327 ? 134.216 168.090 130.332 1.00 120.00 296 LEU D C 1
ATOM 10092 O O . LEU D 1 327 ? 134.376 169.246 130.719 1.00 120.00 296 LEU D O 1
ATOM 10094 N N . ARG D 1 328 ? 135.168 167.383 129.722 1.00 120.00 297 ARG D N 1
ATOM 10095 C CA . ARG D 1 328 ? 136.471 167.954 129.415 1.00 120.00 297 ARG D CA 1
ATOM 10096 C C . ARG D 1 328 ? 136.315 169.248 128.663 1.00 120.00 297 ARG D C 1
ATOM 10097 O O . ARG D 1 328 ? 136.901 170.263 129.028 1.00 120.00 297 ARG D O 1
ATOM 10099 N N . ARG D 1 329 ? 135.513 169.201 127.611 1.00 120.00 298 ARG D N 1
ATOM 10100 C CA . ARG D 1 329 ? 135.229 170.387 126.834 1.00 120.00 298 ARG D CA 1
ATOM 10101 C C . ARG D 1 329 ? 134.556 171.433 127.683 1.00 120.00 298 ARG D C 1
ATOM 10102 O O . ARG D 1 329 ? 134.892 172.612 127.582 1.00 120.00 298 ARG D O 1
ATOM 10104 N N . GLU D 1 330 ? 133.624 171.023 128.535 1.00 120.00 299 GLU D N 1
ATOM 10105 C CA . GLU D 1 330 ? 132.972 171.993 129.398 1.00 120.00 299 GLU D CA 1
ATOM 10106 C C . GLU D 1 330 ? 133.992 172.712 130.265 1.00 120.00 299 GLU D C 1
ATOM 10107 O O . GLU D 1 330 ? 133.916 173.926 130.444 1.00 120.00 299 GLU D O 1
ATOM 10109 N N . VAL D 1 331 ? 134.948 171.962 130.788 1.00 120.00 300 VAL D N 1
ATOM 10110 C CA . VAL D 1 331 ? 136.004 172.567 131.570 1.00 120.00 300 VAL D CA 1
ATOM 10111 C C . VAL D 1 331 ? 136.854 173.460 130.708 1.00 120.00 300 VAL D C 1
ATOM 10112 O O . VAL D 1 331 ? 137.229 174.563 131.123 1.00 120.00 300 VAL D O 1
ATOM 10114 N N . LYS D 1 332 ? 137.137 173.005 129.506 1.00 120.00 301 LYS D N 1
ATOM 10115 C CA . LYS D 1 332 ? 137.864 173.805 128.557 1.00 120.00 301 LYS D CA 1
ATOM 10116 C C . LYS D 1 332 ? 137.141 175.132 128.343 1.00 120.00 301 LYS D C 1
ATOM 10117 O O . LYS D 1 332 ? 137.772 176.185 128.281 1.00 120.00 301 LYS D O 1
ATOM 10119 N N . ILE D 1 333 ? 135.809 175.073 128.272 1.00 120.00 302 ILE D N 1
ATOM 10120 C CA . ILE D 1 333 ? 134.985 176.276 128.160 1.00 120.00 302 ILE D CA 1
ATOM 10121 C C . ILE D 1 333 ? 135.167 177.173 129.370 1.00 120.00 302 ILE D C 1
ATOM 10122 O O . ILE D 1 333 ? 135.241 178.392 129.231 1.00 120.00 302 ILE D O 1
ATOM 10124 N N . GLN D 1 334 ? 135.268 176.576 130.550 1.00 120.00 303 GLN D N 1
ATOM 10125 C CA . GLN D 1 334 ? 135.560 177.334 131.755 1.00 120.00 303 GLN D CA 1
ATOM 10126 C C . GLN D 1 334 ? 136.905 178.023 131.640 1.00 120.00 303 GLN D C 1
ATOM 10127 O O . GLN D 1 334 ? 137.079 179.149 132.098 1.00 120.00 303 GLN D O 1
ATOM 10129 N N . LEU D 1 335 ? 137.850 177.350 130.996 1.00 120.00 304 LEU D N 1
ATOM 10130 C CA . LEU D 1 335 ? 139.147 177.948 130.760 1.00 120.00 304 LEU D CA 1
ATOM 10131 C C . LEU D 1 335 ? 139.042 179.033 129.706 1.00 120.00 304 LEU D C 1
ATOM 10132 O O . LEU D 1 335 ? 139.720 180.058 129.794 1.00 120.00 304 LEU D O 1
ATOM 10134 N N . HIS D 1 336 ? 138.153 178.843 128.736 1.00 120.00 305 HIS D N 1
ATOM 10135 C CA . HIS D 1 336 ? 137.893 179.884 127.760 1.00 120.00 305 HIS D CA 1
ATOM 10136 C C . HIS D 1 336 ? 137.300 181.089 128.461 1.00 120.00 305 HIS D C 1
ATOM 10137 O O . HIS D 1 336 ? 137.697 182.219 128.199 1.00 120.00 305 HIS D O 1
ATOM 10139 N N . ARG D 1 337 ? 136.388 180.835 129.399 1.00 120.00 306 ARG D N 1
ATOM 10140 C CA . ARG D 1 337 ? 135.845 181.892 130.233 1.00 120.00 306 ARG D CA 1
ATOM 10141 C C . ARG D 1 337 ? 136.955 182.621 130.965 1.00 120.00 306 ARG D C 1
ATOM 10142 O O . ARG D 1 337 ? 137.036 183.848 130.904 1.00 120.00 306 ARG D O 1
ATOM 10144 N N . ASP D 1 338 ? 137.975 181.921 131.431 1.00 120.00 307 ASP D N 1
ATOM 10145 C CA . ASP D 1 338 ? 138.979 182.631 132.218 1.00 120.00 307 ASP D CA 1
ATOM 10146 C C . ASP D 1 338 ? 139.629 183.834 131.513 1.00 120.00 307 ASP D C 1
ATOM 10147 O O . ASP D 1 338 ? 139.812 184.875 132.143 1.00 120.00 307 ASP D O 1
ATOM 10149 N N . LEU D 1 339 ? 139.977 183.722 130.234 1.00 120.00 308 LEU D N 1
ATOM 10150 C CA . LEU D 1 339 ? 140.589 184.864 129.539 1.00 120.00 308 LEU D CA 1
ATOM 10151 C C . LEU D 1 339 ? 139.695 185.641 128.551 1.00 120.00 308 LEU D C 1
ATOM 10152 O O . LEU D 1 339 ? 140.123 186.650 127.990 1.00 120.00 308 LEU D O 1
ATOM 10154 N N . LEU D 1 340 ? 138.470 185.171 128.342 1.00 120.00 309 LEU D N 1
ATOM 10155 C CA . LEU D 1 340 ? 137.535 185.782 127.381 1.00 120.00 309 LEU D CA 1
ATOM 10156 C C . LEU D 1 340 ? 136.970 187.208 127.570 1.00 120.00 309 LEU D C 1
ATOM 10157 O O . LEU D 1 340 ? 136.876 187.967 126.606 1.00 120.00 309 LEU D O 1
ATOM 10159 N N . GLU D 1 341 ? 136.600 187.567 128.796 1.00 120.00 310 GLU D N 1
ATOM 10160 C CA . GLU D 1 341 ? 135.952 188.861 129.078 1.00 120.00 310 GLU D CA 1
ATOM 10161 C C . GLU D 1 341 ? 136.677 190.201 128.836 1.00 120.00 310 GLU D C 1
ATOM 10162 O O . GLU D 1 341 ? 136.071 191.150 128.340 1.00 120.00 310 GLU D O 1
ATOM 10164 N N . LYS D 1 342 ? 137.955 190.276 129.185 1.00 120.00 311 LYS D N 1
ATOM 10165 C CA . LYS D 1 342 ? 138.728 191.505 129.075 1.00 120.00 311 LYS D CA 1
ATOM 10166 C C . LYS D 1 342 ? 138.702 192.093 127.674 1.00 120.00 311 LYS D C 1
ATOM 10167 O O . LYS D 1 342 ? 138.530 193.299 127.495 1.00 120.00 311 LYS D O 1
ATOM 10169 N N . VAL D 1 343 ? 138.942 191.242 126.692 1.00 120.00 312 VAL D N 1
ATOM 10170 C CA . VAL D 1 343 ? 139.107 191.673 125.322 1.00 120.00 312 VAL D CA 1
ATOM 10171 C C . VAL D 1 343 ? 137.789 191.967 124.626 1.00 120.00 312 VAL D C 1
ATOM 10172 O O . VAL D 1 343 ? 137.025 191.044 124.364 1.00 120.00 312 VAL D O 1
ATOM 10174 N N . PRO D 1 344 ? 137.529 193.243 124.300 1.00 120.00 313 PRO D N 1
ATOM 10175 C CA . PRO D 1 344 ? 136.353 193.750 123.593 1.00 120.00 313 PRO D CA 1
ATOM 10176 C C . PRO D 1 344 ? 136.072 193.015 122.295 1.00 120.00 313 PRO D C 1
ATOM 10177 O O . PRO D 1 344 ? 134.916 192.866 121.903 1.00 120.00 313 PRO D O 1
ATOM 10179 N N . PHE D 1 345 ? 137.120 192.521 121.646 1.00 120.00 314 PHE D N 1
ATOM 10180 C CA . PHE D 1 345 ? 136.967 191.732 120.446 1.00 120.00 314 PHE D CA 1
ATOM 10181 C C . PHE D 1 345 ? 136.141 190.501 120.712 1.00 120.00 314 PHE D C 1
ATOM 10182 O O . PHE D 1 345 ? 135.378 190.055 119.858 1.00 120.00 314 PHE D O 1
ATOM 10184 N N . LEU D 1 346 ? 136.339 189.932 121.886 1.00 120.00 315 LEU D N 1
ATOM 10185 C CA . LEU D 1 346 ? 135.735 188.689 122.269 1.00 120.00 315 LEU D CA 1
ATOM 10186 C C . LEU D 1 346 ? 134.458 188.940 123.019 1.00 120.00 315 LEU D C 1
ATOM 10187 O O . LEU D 1 346 ? 133.505 188.171 122.901 1.00 120.00 315 LEU D O 1
ATOM 10189 N N . LYS D 1 347 ? 134.386 190.092 123.681 1.00 120.00 316 LYS D N 1
ATOM 10190 C CA . LYS D 1 347 ? 133.118 190.571 124.202 1.00 120.00 316 LYS D CA 1
ATOM 10191 C C . LYS D 1 347 ? 132.109 190.626 123.071 1.00 120.00 316 LYS D C 1
ATOM 10192 O O . LYS D 1 347 ? 130.979 190.155 123.202 1.00 120.00 316 LYS D O 1
ATOM 10194 N N . GLY D 1 348 ? 132.540 191.191 121.943 1.00 120.00 317 GLY D N 1
ATOM 10195 C CA . GLY D 1 348 ? 131.715 191.271 120.755 1.00 120.00 317 GLY D CA 1
ATOM 10196 C C . GLY D 1 348 ? 132.040 190.184 119.730 1.00 120.00 317 GLY D C 1
ATOM 10197 O O . GLY D 1 348 ? 131.919 190.420 118.530 1.00 120.00 317 GLY D O 1
ATOM 10198 N N . ALA D 1 349 ? 132.405 188.988 120.191 1.00 120.00 318 ALA D N 1
ATOM 10199 C CA . ALA D 1 349 ? 132.550 187.850 119.297 1.00 120.00 318 ALA D CA 1
ATOM 10200 C C . ALA D 1 349 ? 131.459 186.851 119.570 1.00 120.00 318 ALA D C 1
ATOM 10201 O O . ALA D 1 349 ? 130.789 186.917 120.600 1.00 120.00 318 ALA D O 1
ATOM 10203 N N . ASP D 1 350 ? 131.293 185.907 118.660 1.00 120.00 319 ASP D N 1
ATOM 10204 C CA . ASP D 1 350 ? 130.349 184.834 118.870 1.00 120.00 319 ASP D CA 1
ATOM 10205 C C . ASP D 1 350 ? 131.100 183.685 119.540 1.00 120.00 319 ASP D C 1
ATOM 10206 O O . ASP D 1 350 ? 132.331 183.681 119.537 1.00 120.00 319 ASP D O 1
ATOM 10208 N N . PRO D 1 351 ? 130.389 182.692 120.067 1.00 120.00 320 PRO D N 1
ATOM 10209 C CA . PRO D 1 351 ? 130.946 181.679 120.956 1.00 120.00 320 PRO D CA 1
ATOM 10210 C C . PRO D 1 351 ? 131.589 180.543 120.200 1.00 120.00 320 PRO D C 1
ATOM 10211 O O . PRO D 1 351 ? 132.441 179.838 120.739 1.00 120.00 320 PRO D O 1
ATOM 10213 N N . ALA D 1 352 ? 131.192 180.365 118.950 1.00 120.00 321 ALA D N 1
ATOM 10214 C CA . ALA D 1 352 ? 131.835 179.390 118.094 1.00 120.00 321 ALA D CA 1
ATOM 10215 C C . ALA D 1 352 ? 133.263 179.827 117.847 1.00 120.00 321 ALA D C 1
ATOM 10216 O O . ALA D 1 352 ? 134.193 179.024 117.946 1.00 120.00 321 ALA D O 1
ATOM 10218 N N . LEU D 1 353 ? 133.420 181.118 117.564 1.00 120.00 322 LEU D N 1
ATOM 10219 C CA . LEU D 1 353 ? 134.713 181.743 117.451 1.00 120.00 322 LEU D CA 1
ATOM 10220 C C . LEU D 1 353 ? 135.482 181.643 118.706 1.00 120.00 322 LEU D C 1
ATOM 10221 O O . LEU D 1 353 ? 136.616 181.181 118.689 1.00 120.00 322 LEU D O 1
ATOM 10223 N N . VAL D 1 354 ? 134.881 182.077 119.801 1.00 120.00 323 VAL D N 1
ATOM 10224 C CA . VAL D 1 354 ? 135.557 182.009 121.072 1.00 120.00 323 VAL D CA 1
ATOM 10225 C C . VAL D 1 354 ? 136.061 180.613 121.353 1.00 120.00 323 VAL D C 1
ATOM 10226 O O . VAL D 1 354 ? 137.223 180.438 121.684 1.00 120.00 323 VAL D O 1
ATOM 10228 N N . THR D 1 355 ? 135.199 179.618 121.202 1.00 120.00 324 THR D N 1
ATOM 10229 C CA . THR D 1 355 ? 135.580 178.237 121.423 1.00 120.00 324 THR D CA 1
ATOM 10230 C C . THR D 1 355 ? 136.756 177.826 120.560 1.00 120.00 324 THR D C 1
ATOM 10231 O O . THR D 1 355 ? 137.749 177.292 121.060 1.00 120.00 324 THR D O 1
ATOM 10233 N N . SER D 1 356 ? 136.621 178.061 119.257 1.00 120.00 325 SER D N 1
ATOM 10234 C CA . SER D 1 356 ? 137.629 177.708 118.276 1.00 120.00 325 SER D CA 1
ATOM 10235 C C . SER D 1 356 ? 138.959 178.341 118.612 1.00 120.00 325 SER D C 1
ATOM 10236 O O . SER D 1 356 ? 140.010 177.695 118.571 1.00 120.00 325 SER D O 1
ATOM 10238 N N . LEU D 1 357 ? 138.899 179.619 118.920 1.00 120.00 326 LEU D N 1
ATOM 10239 C CA . LEU D 1 357 ? 140.059 180.412 119.193 1.00 120.00 326 LEU D CA 1
ATOM 10240 C C . LEU D 1 357 ? 140.716 180.011 120.485 1.00 120.00 326 LEU D C 1
ATOM 10241 O O . LEU D 1 357 ? 141.922 179.816 120.519 1.00 120.00 326 LEU D O 1
ATOM 10243 N N . VAL D 1 358 ? 139.923 179.862 121.531 1.00 120.00 327 VAL D N 1
ATOM 10244 C CA . VAL D 1 358 ? 140.399 179.409 122.826 1.00 120.00 327 VAL D CA 1
ATOM 10245 C C . VAL D 1 358 ? 141.162 178.116 122.747 1.00 120.00 327 VAL D C 1
ATOM 10246 O O . VAL D 1 358 ? 142.240 177.989 123.324 1.00 120.00 327 VAL D O 1
ATOM 10248 N N . PHE D 1 359 ? 140.619 177.174 121.989 1.00 120.00 328 PHE D N 1
ATOM 10249 C CA . PHE D 1 359 ? 141.325 175.959 121.657 1.00 120.00 328 PHE D CA 1
ATOM 10250 C C . PHE D 1 359 ? 142.705 176.285 121.046 1.00 120.00 328 PHE D C 1
ATOM 10251 O O . PHE D 1 359 ? 143.723 175.724 121.455 1.00 120.00 328 PHE D O 1
ATOM 10253 N N . SER D 1 360 ? 142.732 177.201 120.072 1.00 120.00 329 SER D N 1
ATOM 10254 C CA . SER D 1 360 ? 143.973 177.638 119.426 1.00 120.00 329 SER D CA 1
ATOM 10255 C C . SER D 1 360 ? 144.995 178.385 120.313 1.00 120.00 329 SER D C 1
ATOM 10256 O O . SER D 1 360 ? 146.199 178.167 120.169 1.00 120.00 329 SER D O 1
ATOM 10258 N N . MET D 1 361 ? 144.536 179.294 121.173 1.00 120.00 330 MET D N 1
ATOM 10259 C CA . MET D 1 361 ? 145.440 180.199 121.901 1.00 120.00 330 MET D CA 1
ATOM 10260 C C . MET D 1 361 ? 146.475 179.507 122.765 1.00 120.00 330 MET D C 1
ATOM 10261 O O . MET D 1 361 ? 146.164 178.570 123.502 1.00 120.00 330 MET D O 1
ATOM 10263 N N . LYS D 1 362 ? 147.715 179.993 122.687 1.00 120.00 331 LYS D N 1
ATOM 10264 C CA . LYS D 1 362 ? 148.806 179.412 123.458 1.00 120.00 331 LYS D CA 1
ATOM 10265 C C . LYS D 1 362 ? 149.385 180.389 124.488 1.00 120.00 331 LYS D C 1
ATOM 10266 O O . LYS D 1 362 ? 149.633 181.542 124.173 1.00 120.00 331 LYS D O 1
ATOM 10268 N N . PRO D 1 363 ? 149.660 179.938 125.708 1.00 120.00 332 PRO D N 1
ATOM 10269 C CA . PRO D 1 363 ? 150.127 180.851 126.758 1.00 120.00 332 PRO D CA 1
ATOM 10270 C C . PRO D 1 363 ? 151.642 180.958 126.794 1.00 120.00 332 PRO D C 1
ATOM 10271 O O . PRO D 1 363 ? 152.341 179.963 126.977 1.00 120.00 332 PRO D O 1
ATOM 10273 N N . MET D 1 364 ? 152.138 182.174 126.597 1.00 120.00 333 MET D N 1
ATOM 10274 C CA . MET D 1 364 ? 153.560 182.458 126.519 1.00 120.00 333 MET D CA 1
ATOM 10275 C C . MET D 1 364 ? 154.012 183.445 127.590 1.00 120.00 333 MET D C 1
ATOM 10276 O O . MET D 1 364 ? 153.312 184.407 127.906 1.00 120.00 333 MET D O 1
ATOM 10278 N N . ILE D 1 365 ? 155.188 183.205 128.156 1.00 120.00 334 ILE D N 1
ATOM 10279 C CA . ILE D 1 365 ? 155.708 184.075 129.202 1.00 120.00 334 ILE D CA 1
ATOM 10280 C C . ILE D 1 365 ? 156.910 184.863 128.755 1.00 120.00 334 ILE D C 1
ATOM 10281 O O . ILE D 1 365 ? 157.872 184.309 128.225 1.00 120.00 334 ILE D O 1
ATOM 10283 N N . PHE D 1 366 ? 156.854 186.162 128.989 1.00 120.00 335 PHE D N 1
ATOM 10284 C CA . PHE D 1 366 ? 157.951 187.042 128.654 1.00 120.00 335 PHE D CA 1
ATOM 10285 C C . PHE D 1 366 ? 158.485 187.696 129.894 1.00 120.00 335 PHE D C 1
ATOM 10286 O O . PHE D 1 366 ? 157.757 187.907 130.856 1.00 120.00 335 PHE D O 1
ATOM 10288 N N . LEU D 1 367 ? 159.764 188.008 129.884 1.00 120.00 336 LEU D N 1
ATOM 10289 C CA . LEU D 1 367 ? 160.394 188.614 131.039 1.00 120.00 336 LEU D CA 1
ATOM 10290 C C . LEU D 1 367 ? 160.623 190.097 130.799 1.00 120.00 336 LEU D C 1
ATOM 10291 O O . LEU D 1 367 ? 160.492 190.578 129.675 1.00 120.00 336 LEU D O 1
ATOM 10293 N N . GLU D 1 368 ? 160.937 190.813 131.865 1.00 120.00 337 GLU D N 1
ATOM 10294 C CA . GLU D 1 368 ? 161.131 192.250 131.810 1.00 120.00 337 GLU D CA 1
ATOM 10295 C C . GLU D 1 368 ? 162.194 192.638 130.799 1.00 120.00 337 GLU D C 1
ATOM 10296 O O . GLU D 1 368 ? 163.335 192.189 130.891 1.00 120.00 337 GLU D O 1
ATOM 10298 N N . GLY D 1 369 ? 161.834 193.497 129.856 1.00 120.00 338 GLY D N 1
ATOM 10299 C CA . GLY D 1 369 ? 162.783 194.007 128.884 1.00 120.00 338 GLY D CA 1
ATOM 10300 C C . GLY D 1 369 ? 162.705 193.272 127.553 1.00 120.00 338 GLY D C 1
ATOM 10301 O O . GLY D 1 369 ? 163.291 193.718 126.565 1.00 120.00 338 GLY D O 1
ATOM 10302 N N . ASP D 1 370 ? 162.016 192.137 127.519 1.00 120.00 339 ASP D N 1
ATOM 10303 C CA . ASP D 1 370 ? 162.003 191.327 126.311 1.00 120.00 339 ASP D CA 1
ATOM 10304 C C . ASP D 1 370 ? 161.492 192.079 125.099 1.00 120.00 339 ASP D C 1
ATOM 10305 O O . ASP D 1 370 ? 160.395 192.632 125.097 1.00 120.00 339 ASP D O 1
ATOM 10307 N N . THR D 1 371 ? 162.280 192.061 124.035 1.00 120.00 340 THR D N 1
ATOM 10308 C CA . THR D 1 371 ? 161.827 192.632 122.785 1.00 120.00 340 THR D CA 1
ATOM 10309 C C . THR D 1 371 ? 160.908 191.656 122.112 1.00 120.00 340 THR D C 1
ATOM 10310 O O . THR D 1 371 ? 161.338 190.829 121.309 1.00 120.00 340 THR D O 1
ATOM 10312 N N . ILE D 1 372 ? 159.638 191.755 122.471 1.00 120.00 341 ILE D N 1
ATOM 10313 C CA . ILE D 1 372 ? 158.606 190.853 121.993 1.00 120.00 341 ILE D CA 1
ATOM 10314 C C . ILE D 1 372 ? 158.484 191.023 120.489 1.00 120.00 341 ILE D C 1
ATOM 10315 O O . ILE D 1 372 ? 158.552 190.050 119.737 1.00 120.00 341 ILE D O 1
ATOM 10317 N N . PHE D 1 373 ? 158.318 192.269 120.044 1.00 120.00 342 PHE D N 1
ATOM 10318 C CA . PHE D 1 373 ? 158.338 192.569 118.611 1.00 120.00 342 PHE D CA 1
ATOM 10319 C C . PHE D 1 373 ? 159.547 193.377 118.294 1.00 120.00 342 PHE D C 1
ATOM 10320 O O . PHE D 1 373 ? 159.883 194.300 119.027 1.00 120.00 342 PHE D O 1
ATOM 10322 N N . ARG D 1 374 ? 160.129 193.132 117.147 1.00 120.00 343 ARG D N 1
ATOM 10323 C CA . ARG D 1 374 ? 161.123 194.051 116.649 1.00 120.00 343 ARG D CA 1
ATOM 10324 C C . ARG D 1 374 ? 160.636 194.716 115.380 1.00 120.00 343 ARG D C 1
ATOM 10325 O O . ARG D 1 374 ? 160.369 194.045 114.382 1.00 120.00 343 ARG D O 1
ATOM 10327 N N . ARG D 1 375 ? 160.527 196.031 115.437 1.00 120.00 344 ARG D N 1
ATOM 10328 C CA . ARG D 1 375 ? 160.167 196.852 114.305 1.00 120.00 344 ARG D CA 1
ATOM 10329 C C . ARG D 1 375 ? 160.974 196.528 113.065 1.00 120.00 344 ARG D C 1
ATOM 10330 O O . ARG D 1 375 ? 162.204 196.585 113.078 1.00 120.00 344 ARG D O 1
ATOM 10332 N N . GLY D 1 376 ? 160.279 196.198 111.991 1.00 120.00 345 GLY D N 1
ATOM 10333 C CA . GLY D 1 376 ? 160.899 195.902 110.717 1.00 120.00 345 GLY D CA 1
ATOM 10334 C C . GLY D 1 376 ? 160.852 194.420 110.416 1.00 120.00 345 GLY D C 1
ATOM 10335 O O . GLY D 1 376 ? 160.990 194.015 109.263 1.00 120.00 345 GLY D O 1
ATOM 10336 N N . GLU D 1 377 ? 160.677 193.603 111.447 1.00 120.00 346 GLU D N 1
ATOM 10337 C CA . GLU D 1 377 ? 160.725 192.166 111.264 1.00 120.00 346 GLU D CA 1
ATOM 10338 C C . GLU D 1 377 ? 159.362 191.600 110.957 1.00 120.00 346 GLU D C 1
ATOM 10339 O O . GLU D 1 377 ? 158.358 192.084 111.467 1.00 120.00 346 GLU D O 1
ATOM 10341 N N . LYS D 1 378 ? 159.326 190.568 110.125 1.00 120.00 347 LYS D N 1
ATOM 10342 C CA . LYS D 1 378 ? 158.060 189.960 109.746 1.00 120.00 347 LYS D CA 1
ATOM 10343 C C . LYS D 1 378 ? 157.313 189.467 110.969 1.00 120.00 347 LYS D C 1
ATOM 10344 O O . LYS D 1 378 ? 157.863 188.716 111.776 1.00 120.00 347 LYS D O 1
ATOM 10346 N N . GLY D 1 379 ? 156.066 189.897 111.117 1.00 120.00 348 GLY D N 1
ATOM 10347 C CA . GLY D 1 379 ? 155.289 189.481 112.272 1.00 120.00 348 GLY D CA 1
ATOM 10348 C C . GLY D 1 379 ? 154.270 188.439 111.895 1.00 120.00 348 GLY D C 1
ATOM 10349 O O . GLY D 1 379 ? 153.550 188.601 110.908 1.00 120.00 348 GLY D O 1
ATOM 10350 N N . ASP D 1 380 ? 154.230 187.358 112.671 1.00 120.00 349 ASP D N 1
ATOM 10351 C CA . ASP D 1 380 ? 153.389 186.222 112.338 1.00 120.00 349 ASP D CA 1
ATOM 10352 C C . ASP D 1 380 ? 152.574 185.672 113.524 1.00 120.00 349 ASP D C 1
ATOM 10353 O O . ASP D 1 380 ? 152.362 184.461 113.610 1.00 120.00 349 ASP D O 1
ATOM 10355 N N . ASP D 1 381 ? 152.127 186.555 114.429 1.00 120.00 350 ASP D N 1
ATOM 10356 C CA . ASP D 1 381 ? 151.374 186.126 115.614 1.00 120.00 350 ASP D CA 1
ATOM 10357 C C . ASP D 1 381 ? 150.708 187.310 116.374 1.00 120.00 350 ASP D C 1
ATOM 10358 O O . ASP D 1 381 ? 151.283 188.399 116.460 1.00 120.00 350 ASP D O 1
ATOM 10360 N N . LEU D 1 382 ? 149.505 187.079 116.937 1.00 120.00 351 LEU D N 1
ATOM 10361 C CA . LEU D 1 382 ? 148.821 188.066 117.793 1.00 120.00 351 LEU D CA 1
ATOM 10362 C C . LEU D 1 382 ? 149.039 187.763 119.250 1.00 120.00 351 LEU D C 1
ATOM 10363 O O . LEU D 1 382 ? 148.931 186.625 119.688 1.00 120.00 351 LEU D O 1
ATOM 10365 N N . TYR D 1 383 ? 149.344 188.794 120.003 1.00 120.00 352 TYR D N 1
ATOM 10366 C CA . TYR D 1 383 ? 149.680 188.674 121.399 1.00 120.00 352 TYR D CA 1
ATOM 10367 C C . TYR D 1 383 ? 148.629 189.311 122.273 1.00 120.00 352 TYR D C 1
ATOM 10368 O O . TYR D 1 383 ? 148.453 190.525 122.274 1.00 120.00 352 TYR D O 1
ATOM 10370 N N . ILE D 1 384 ? 147.890 188.494 122.998 1.00 120.00 353 ILE D N 1
ATOM 10371 C CA . ILE D 1 384 ? 146.819 189.016 123.807 1.00 120.00 353 ILE D CA 1
ATOM 10372 C C . ILE D 1 384 ? 147.262 189.075 125.262 1.00 120.00 353 ILE D C 1
ATOM 10373 O O . ILE D 1 384 ? 147.582 188.064 125.893 1.00 120.00 353 ILE D O 1
ATOM 10375 N N . LEU D 1 385 ? 147.365 190.278 125.784 1.00 120.00 354 LEU D N 1
ATOM 10376 C CA . LEU D 1 385 ? 148.005 190.425 127.068 1.00 120.00 354 LEU D CA 1
ATOM 10377 C C . LEU D 1 385 ? 147.077 190.083 128.190 1.00 120.00 354 LEU D C 1
ATOM 10378 O O . LEU D 1 385 ? 146.236 190.884 128.586 1.00 120.00 354 LEU D O 1
ATOM 10380 N N . SER D 1 386 ? 147.256 188.890 128.728 1.00 120.00 355 SER D N 1
ATOM 10381 C CA . SER D 1 386 ? 146.523 188.480 129.913 1.00 120.00 355 SER D CA 1
ATOM 10382 C C . SER D 1 386 ? 146.961 189.281 131.110 1.00 120.00 355 SER D C 1
ATOM 10383 O O . SER D 1 386 ? 146.141 189.878 131.812 1.00 120.00 355 SER D O 1
ATOM 10385 N N . GLU D 1 387 ? 148.259 189.236 131.384 1.00 120.00 356 GLU D N 1
ATOM 10386 C CA . GLU D 1 387 ? 148.808 189.859 132.579 1.00 120.00 356 GLU D CA 1
ATOM 10387 C C . GLU D 1 387 ? 150.117 190.578 132.295 1.00 120.00 356 GLU D C 1
ATOM 10388 O O . GLU D 1 387 ? 151.010 190.019 131.665 1.00 120.00 356 GLU D O 1
ATOM 10390 N N . GLY D 1 388 ? 150.281 191.783 132.831 1.00 120.00 357 GLY D N 1
ATOM 10391 C CA . GLY D 1 388 ? 151.575 192.450 132.747 1.00 120.00 357 GLY D CA 1
ATOM 10392 C C . GLY D 1 388 ? 151.503 193.780 132.016 1.00 120.00 357 GLY D C 1
ATOM 10393 O O . GLY D 1 388 ? 150.441 194.180 131.540 1.00 120.00 357 GLY D O 1
ATOM 10394 N N . SER D 1 389 ? 152.646 194.456 131.918 1.00 120.00 358 SER D N 1
ATOM 10395 C CA . SER D 1 389 ? 152.727 195.717 131.191 1.00 120.00 358 SER D CA 1
ATOM 10396 C C . SER D 1 389 ? 153.702 195.635 130.038 1.00 120.00 358 SER D C 1
ATOM 10397 O O . SER D 1 389 ? 154.778 195.0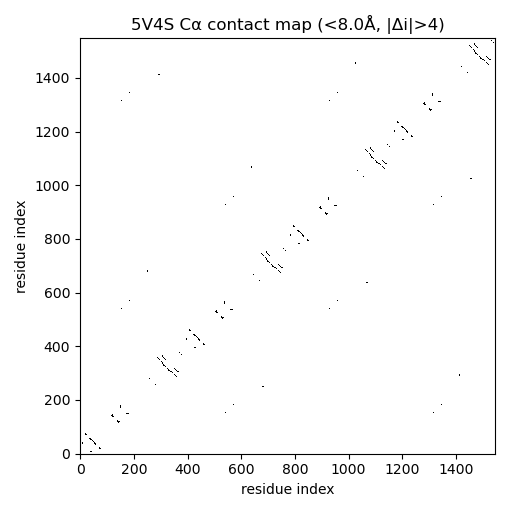44 130.157 1.00 120.00 358 SER D O 1
ATOM 10399 N N . VAL D 1 390 ? 153.299 196.232 128.921 1.00 120.00 359 VAL D N 1
ATOM 10400 C CA . VAL D 1 390 ? 154.031 196.218 127.662 1.00 120.00 359 VAL D CA 1
ATOM 10401 C C . VAL D 1 390 ? 154.213 197.627 127.068 1.00 120.00 359 VAL D C 1
ATOM 10402 O O . VAL D 1 390 ? 153.337 198.480 127.176 1.00 120.00 359 VAL D O 1
ATOM 10404 N N . ASP D 1 391 ? 155.354 197.869 126.433 1.00 120.00 360 ASP D N 1
ATOM 10405 C CA . ASP D 1 391 ? 155.632 199.152 125.804 1.00 120.00 360 ASP D CA 1
ATOM 10406 C C . ASP D 1 391 ? 155.637 199.045 124.289 1.00 120.00 360 ASP D C 1
ATOM 10407 O O . ASP D 1 391 ? 156.547 198.455 123.702 1.00 120.00 360 ASP D O 1
ATOM 10409 N N . ILE D 1 392 ? 154.643 199.640 123.644 1.00 120.00 361 ILE D N 1
ATOM 10410 C CA . ILE D 1 392 ? 154.649 199.699 122.196 1.00 120.00 361 ILE D CA 1
ATOM 10411 C C . ILE D 1 392 ? 155.436 200.921 121.800 1.00 120.00 361 ILE D C 1
ATOM 10412 O O . ILE D 1 392 ? 155.030 202.027 122.135 1.00 120.00 361 ILE D O 1
ATOM 10414 N N . LEU D 1 393 ? 156.570 200.717 121.142 1.00 120.00 362 LEU D N 1
ATOM 10415 C CA . LEU D 1 393 ? 157.504 201.782 120.811 1.00 120.00 362 LEU D CA 1
ATOM 10416 C C . LEU D 1 393 ? 157.619 201.985 119.318 1.00 120.00 362 LEU D C 1
ATOM 10417 O O . LEU D 1 393 ? 157.740 201.027 118.559 1.00 120.00 362 LEU D O 1
ATOM 10419 N N . ASP D 1 394 ? 157.659 203.225 118.879 1.00 120.00 363 ASP D N 1
ATOM 10420 C CA . ASP D 1 394 ? 157.902 203.427 117.459 1.00 120.00 363 ASP D CA 1
ATOM 10421 C C . ASP D 1 394 ? 159.376 203.295 117.122 1.00 120.00 363 ASP D C 1
ATOM 10422 O O . ASP D 1 394 ? 160.135 202.723 117.898 1.00 120.00 363 ASP D O 1
ATOM 10424 N N . SER D 1 395 ? 159.759 203.858 115.975 1.00 120.00 364 SER D N 1
ATOM 10425 C CA . SER D 1 395 ? 161.135 203.987 115.481 1.00 120.00 364 SER D CA 1
ATOM 10426 C C . SER D 1 395 ? 162.211 204.138 116.550 1.00 120.00 364 SER D C 1
ATOM 10427 O O . SER D 1 395 ? 163.221 203.433 116.525 1.00 120.00 364 SER D O 1
ATOM 10429 N N . ASP D 1 396 ? 162.039 205.127 117.423 1.00 120.00 365 ASP D N 1
ATOM 10430 C CA . ASP D 1 396 ? 163.100 205.554 118.325 1.00 120.00 365 ASP D CA 1
ATOM 10431 C C . ASP D 1 396 ? 163.266 204.690 119.562 1.00 120.00 365 ASP D C 1
ATOM 10432 O O . ASP D 1 396 ? 164.192 204.908 120.343 1.00 120.00 365 ASP D O 1
ATOM 10434 N N . GLU D 1 397 ? 162.375 203.724 119.751 1.00 120.00 366 GLU D N 1
ATOM 10435 C CA . GLU D 1 397 ? 162.421 202.824 120.889 1.00 120.00 366 GLU D CA 1
ATOM 10436 C C . GLU D 1 397 ? 162.298 203.548 122.227 1.00 120.00 366 GLU D C 1
ATOM 10437 O O . GLU D 1 397 ? 162.790 203.065 123.247 1.00 120.00 366 GLU D O 1
ATOM 10439 N N . LYS D 1 398 ? 161.620 204.688 122.216 1.00 120.00 367 LYS D N 1
ATOM 10440 C CA . LYS D 1 398 ? 161.387 205.500 123.400 1.00 120.00 367 LYS D CA 1
ATOM 10441 C C . LYS D 1 398 ? 159.953 205.965 123.424 1.00 120.00 367 LYS D C 1
ATOM 10442 O O . LYS D 1 398 ? 159.308 205.993 124.475 1.00 120.00 367 LYS D O 1
ATOM 10444 N N . THR D 1 399 ? 159.451 206.342 122.256 1.00 120.00 368 THR D N 1
ATOM 10445 C CA . THR D 1 399 ? 158.091 206.802 122.146 1.00 120.00 368 THR D CA 1
ATOM 10446 C C . THR D 1 399 ? 157.123 205.687 122.377 1.00 120.00 368 THR D C 1
ATOM 10447 O O . THR D 1 399 ? 156.732 204.966 121.454 1.00 120.00 368 THR D O 1
ATOM 10449 N N . ILE D 1 400 ? 156.706 205.569 123.624 1.00 120.00 369 ILE D N 1
ATOM 10450 C CA . ILE D 1 400 ? 155.701 204.606 123.974 1.00 120.00 369 ILE D CA 1
ATOM 10451 C C . ILE D 1 400 ? 154.390 204.979 123.345 1.00 120.00 369 ILE D C 1
ATOM 10452 O O . ILE D 1 400 ? 153.588 205.711 123.921 1.00 120.00 369 ILE D O 1
ATOM 10454 N N . LEU D 1 401 ? 154.169 204.410 122.172 1.00 120.00 370 LEU D N 1
ATOM 10455 C CA . LEU D 1 401 ? 152.934 204.518 121.430 1.00 120.00 370 LEU D CA 1
ATOM 10456 C C . LEU D 1 401 ? 151.776 204.058 122.274 1.00 120.00 370 LEU D C 1
ATOM 10457 O O . LEU D 1 401 ? 150.696 204.648 122.245 1.00 120.00 370 LEU D O 1
ATOM 10459 N N . LEU D 1 402 ? 152.006 203.001 123.033 1.00 120.00 371 LEU D N 1
ATOM 10460 C CA . LEU D 1 402 ? 150.983 202.501 123.922 1.00 120.00 371 LEU D CA 1
ATOM 10461 C C . LEU D 1 402 ? 151.545 201.744 125.102 1.00 120.00 371 LEU D C 1
ATOM 10462 O O . LEU D 1 402 ? 152.290 200.777 124.954 1.00 120.00 371 LEU D O 1
ATOM 10464 N N . SER D 1 403 ? 151.148 202.164 126.292 1.00 120.00 372 SER D N 1
ATOM 10465 C CA . SER D 1 403 ? 151.404 201.372 127.474 1.00 120.00 372 SER D CA 1
ATOM 10466 C C . SER D 1 403 ? 150.316 200.330 127.526 1.00 120.00 372 SER D C 1
ATOM 10467 O O . SER D 1 403 ? 149.174 200.617 127.882 1.00 120.00 372 SER D O 1
ATOM 10469 N N . LEU D 1 404 ? 150.652 199.148 127.069 1.00 120.00 373 LEU D N 1
ATOM 10470 C CA . LEU D 1 404 ? 149.671 198.137 126.781 1.00 120.00 373 LEU D CA 1
ATOM 10471 C C . LEU D 1 404 ? 149.523 197.219 127.971 1.00 120.00 373 LEU D C 1
ATOM 10472 O O . LEU D 1 404 ? 150.504 196.721 128.521 1.00 120.00 373 LEU D O 1
ATOM 10474 N N . GLN D 1 405 ? 148.293 197.072 128.434 1.00 120.00 374 GLN D N 1
ATOM 10475 C CA . GLN D 1 405 ? 148.051 196.406 129.700 1.00 120.00 374 GLN D CA 1
ATOM 10476 C C . GLN D 1 405 ? 147.107 195.231 129.558 1.00 120.00 374 GLN D C 1
ATOM 10477 O O . GLN D 1 405 ? 146.761 194.831 128.447 1.00 120.00 374 GLN D O 1
ATOM 10479 N N . GLU D 1 406 ? 146.721 194.670 130.692 1.00 120.00 375 GLU D N 1
ATOM 10480 C CA . GLU D 1 406 ? 145.840 193.526 130.736 1.00 120.00 375 GLU D CA 1
ATOM 10481 C C . GLU D 1 406 ? 144.556 193.764 129.987 1.00 120.00 375 GLU D C 1
ATOM 10482 O O . GLU D 1 406 ? 143.808 194.695 130.288 1.00 120.00 375 GLU D O 1
ATOM 10484 N N . GLY D 1 407 ? 144.294 192.906 129.020 1.00 120.00 376 GLY D N 1
ATOM 10485 C CA . GLY D 1 407 ? 143.084 192.993 128.236 1.00 120.00 376 GLY D CA 1
ATOM 10486 C C . GLY D 1 407 ? 143.344 193.592 126.879 1.00 120.00 376 GLY D C 1
ATOM 10487 O O . GLY D 1 407 ? 142.497 193.525 125.988 1.00 120.00 376 GLY D O 1
ATOM 10488 N N . GLN D 1 408 ? 144.521 194.165 126.711 1.00 120.00 377 GLN D N 1
ATOM 10489 C CA . GLN D 1 408 ? 144.908 194.667 125.426 1.00 120.00 377 GLN D CA 1
ATOM 10490 C C . GLN D 1 408 ? 145.579 193.591 124.631 1.00 120.00 377 GLN D C 1
ATOM 10491 O O . GLN D 1 408 ? 145.735 192.461 125.090 1.00 120.00 377 GLN D O 1
ATOM 10493 N N . PHE D 1 409 ? 145.892 193.936 123.409 1.00 120.00 378 PHE D N 1
ATOM 10494 C CA . PHE D 1 409 ? 146.255 192.989 122.400 1.00 120.00 378 PHE D CA 1
ATOM 10495 C C . PHE D 1 409 ? 147.079 193.676 121.364 1.00 120.00 378 PHE D C 1
ATOM 10496 O O . PHE D 1 409 ? 146.820 194.839 121.049 1.00 120.00 378 PHE D O 1
ATOM 10498 N N . PHE D 1 410 ? 148.066 192.966 120.841 1.00 120.00 379 PHE D N 1
ATOM 10499 C CA . PHE D 1 410 ? 148.973 193.560 119.894 1.00 120.00 379 PHE D CA 1
ATOM 10500 C C . PHE D 1 410 ? 149.569 192.573 118.924 1.00 120.00 379 PHE D C 1
ATOM 10501 O O . PHE D 1 410 ? 149.680 191.386 119.202 1.00 120.00 379 PHE D O 1
ATOM 10503 N N . GLY D 1 411 ? 149.931 193.070 117.757 1.00 120.00 380 GLY D N 1
ATOM 10504 C CA . GLY D 1 411 ? 150.401 192.225 116.688 1.00 120.00 380 GLY D CA 1
ATOM 10505 C C . GLY D 1 411 ? 149.438 192.274 115.524 1.00 120.00 380 GLY D C 1
ATOM 10506 O O . GLY D 1 411 ? 149.780 191.858 114.415 1.00 120.00 380 GLY D O 1
ATOM 10507 N N . GLU D 1 412 ? 148.237 192.787 115.789 1.00 120.00 381 GLU D N 1
ATOM 10508 C CA . GLU D 1 412 ? 147.154 192.827 114.822 1.00 120.00 381 GLU D CA 1
ATOM 10509 C C . GLU D 1 412 ? 147.466 193.676 113.607 1.00 120.00 381 GLU D C 1
ATOM 10510 O O . GLU D 1 412 ? 147.007 193.368 112.511 1.00 120.00 381 GLU D O 1
ATOM 10512 N N . LEU D 1 413 ? 148.241 194.741 113.782 1.00 120.00 382 LEU D N 1
ATOM 10513 C CA . LEU D 1 413 ? 148.565 195.593 112.655 1.00 120.00 382 LEU D CA 1
ATOM 10514 C C . LEU D 1 413 ? 149.329 194.810 111.623 1.00 120.00 382 LEU D C 1
ATOM 10515 O O . LEU D 1 413 ? 148.932 194.754 110.464 1.00 120.00 382 LEU D O 1
ATOM 10517 N N . ALA D 1 414 ? 150.418 194.186 112.040 1.00 120.00 383 ALA D N 1
ATOM 10518 C CA . ALA D 1 414 ? 151.219 193.413 111.113 1.00 120.00 383 ALA D CA 1
ATOM 10519 C C . ALA D 1 414 ? 150.493 192.186 110.618 1.00 120.00 383 ALA D C 1
ATOM 10520 O O . ALA D 1 414 ? 150.725 191.739 109.498 1.00 120.00 383 ALA D O 1
ATOM 10522 N N . LEU D 1 415 ? 149.623 191.604 111.431 1.00 120.00 384 LEU D N 1
ATOM 10523 C CA . LEU D 1 415 ? 149.066 190.345 110.999 1.00 120.00 384 LEU D CA 1
ATOM 10524 C C . LEU D 1 415 ? 147.944 190.577 110.009 1.00 120.00 384 LEU D C 1
ATOM 10525 O O . LEU D 1 415 ? 147.903 189.937 108.960 1.00 120.00 384 LEU D O 1
ATOM 10527 N N . VAL D 1 416 ? 147.094 191.561 110.283 1.00 120.00 385 VAL D N 1
ATOM 10528 C CA . VAL D 1 416 ? 146.054 191.949 109.339 1.00 120.00 385 VAL D CA 1
ATOM 10529 C C . VAL D 1 416 ? 146.624 192.561 108.074 1.00 120.00 385 VAL D C 1
ATOM 10530 O O . VAL D 1 416 ? 146.091 192.339 106.987 1.00 120.00 385 VAL D O 1
ATOM 10532 N N . MET D 1 417 ? 147.712 193.317 108.199 1.00 120.00 386 MET D N 1
ATOM 10533 C CA . MET D 1 417 ? 148.338 193.908 107.029 1.00 120.00 386 MET D CA 1
ATOM 10534 C C . MET D 1 417 ? 149.316 192.975 106.319 1.00 120.00 386 MET D C 1
ATOM 10535 O O . MET D 1 417 ? 149.932 193.388 105.338 1.00 120.00 386 MET D O 1
ATOM 10537 N N . ASP D 1 418 ? 149.497 191.741 106.820 1.00 120.00 387 ASP D N 1
ATOM 10538 C CA . ASP D 1 418 ? 150.475 190.815 106.251 1.00 120.00 387 ASP D CA 1
ATOM 10539 C C . ASP D 1 418 ? 151.853 191.457 106.141 1.00 120.00 387 ASP D C 1
ATOM 10540 O O . ASP D 1 418 ? 152.520 191.349 105.111 1.00 120.00 387 ASP D O 1
ATOM 10542 N N . ALA D 1 419 ? 152.251 192.163 107.189 1.00 120.00 388 ALA D N 1
ATOM 10543 C CA . ALA D 1 419 ? 153.398 193.035 107.128 1.00 120.00 388 ALA D CA 1
ATOM 10544 C C . ALA D 1 419 ? 154.443 192.651 108.163 1.00 120.00 388 ALA D C 1
ATOM 10545 O O . ALA D 1 419 ? 154.270 191.696 108.929 1.00 120.00 388 ALA D O 1
ATOM 10547 N N . PRO D 1 420 ? 155.538 193.394 108.162 1.00 120.00 389 PRO D N 1
ATOM 10548 C CA . PRO D 1 420 ? 156.500 193.474 109.228 1.00 120.00 389 PRO D CA 1
ATOM 10549 C C . PRO D 1 420 ? 155.965 194.330 110.337 1.00 120.00 389 PRO D C 1
ATOM 10550 O O . PRO D 1 420 ? 155.143 195.220 110.114 1.00 120.00 389 PRO D O 1
ATOM 10552 N N . ARG D 1 421 ? 156.437 194.059 111.537 1.00 120.00 390 ARG D N 1
ATOM 10553 C CA . ARG D 1 421 ? 156.084 194.861 112.673 1.00 120.00 390 ARG D CA 1
ATOM 10554 C C . ARG D 1 421 ? 156.464 196.281 112.368 1.00 120.00 390 ARG D C 1
ATOM 10555 O O . ARG D 1 421 ? 157.623 196.589 112.121 1.00 120.00 390 ARG D O 1
ATOM 10557 N N . SER D 1 422 ? 155.507 197.180 112.374 1.00 120.00 391 SER D N 1
ATOM 10558 C CA . SER D 1 422 ? 155.855 198.553 112.069 1.00 120.00 391 SER D CA 1
ATOM 10559 C C . SER D 1 422 ? 156.255 199.313 113.348 1.00 120.00 391 SER D C 1
ATOM 10560 O O . SER D 1 422 ? 156.578 200.500 113.305 1.00 120.00 391 SER D O 1
ATOM 10562 N N . ALA D 1 423 ? 156.266 198.597 114.478 1.00 120.00 392 ALA D N 1
ATOM 10563 C CA . ALA D 1 423 ? 156.702 199.118 115.761 1.00 120.00 392 ALA D CA 1
ATOM 10564 C C . ALA D 1 423 ? 157.321 197.994 116.593 1.00 120.00 392 ALA D C 1
ATOM 10565 O O . ALA D 1 423 ? 157.135 196.811 116.305 1.00 120.00 392 ALA D O 1
ATOM 10567 N N . THR D 1 424 ? 158.090 198.385 117.597 1.00 120.00 393 THR D N 1
ATOM 10568 C CA . THR D 1 424 ? 158.810 197.480 118.479 1.00 120.00 393 THR D CA 1
ATOM 10569 C C . THR D 1 424 ? 158.047 197.311 119.756 1.00 120.00 393 THR D C 1
ATOM 10570 O O . THR D 1 424 ? 157.422 198.246 120.242 1.00 120.00 393 THR D O 1
ATOM 10572 N N . VAL D 1 425 ? 158.051 196.118 120.299 1.00 120.00 394 VAL D N 1
ATOM 10573 C CA . VAL D 1 425 ? 157.301 195.898 121.505 1.00 120.00 394 VAL D CA 1
ATOM 10574 C C . VAL D 1 425 ? 158.136 195.287 122.586 1.00 120.00 394 VAL D C 1
ATOM 10575 O O . VAL D 1 425 ? 158.698 194.210 122.405 1.00 120.00 394 VAL D O 1
ATOM 10577 N N . ARG D 1 426 ? 158.210 195.994 123.706 1.00 120.00 395 ARG D N 1
ATOM 10578 C CA . ARG D 1 426 ? 159.017 195.576 124.826 1.00 120.00 395 ARG D CA 1
ATOM 10579 C C . ARG D 1 426 ? 158.175 195.175 126.012 1.00 120.00 395 ARG D C 1
ATOM 10580 O O . ARG D 1 426 ? 157.205 195.836 126.358 1.00 120.00 395 ARG D O 1
ATOM 10582 N N . ALA D 1 427 ? 158.581 194.132 126.696 1.00 120.00 396 ALA D N 1
ATOM 10583 C CA . ALA D 1 427 ? 157.936 193.813 127.947 1.00 120.00 396 ALA D CA 1
ATOM 10584 C C . ALA D 1 427 ? 158.394 194.792 129.009 1.00 120.00 396 ALA D C 1
ATOM 10585 O O . ALA D 1 427 ? 159.589 194.950 129.237 1.00 120.00 396 ALA D O 1
ATOM 10587 N N . THR D 1 428 ? 157.458 195.425 129.693 1.00 120.00 397 THR D N 1
ATOM 10588 C CA . THR D 1 428 ? 157.828 196.243 130.837 1.00 120.00 397 THR D CA 1
ATOM 10589 C C . THR D 1 428 ? 158.153 195.309 131.963 1.00 120.00 397 THR D C 1
ATOM 10590 O O . THR D 1 428 ? 159.232 195.346 132.552 1.00 120.00 397 THR D O 1
ATOM 10592 N N . THR D 1 429 ? 157.163 194.483 132.269 1.00 120.00 398 THR D N 1
ATOM 10593 C CA . THR D 1 429 ? 157.221 193.552 133.371 1.00 120.00 398 THR D CA 1
ATOM 10594 C C . THR D 1 429 ? 157.321 192.141 132.844 1.00 120.00 398 THR D C 1
ATOM 10595 O O . THR D 1 429 ? 157.505 191.928 131.648 1.00 120.00 398 THR D O 1
ATOM 10597 N N . THR D 1 430 ? 157.121 191.180 133.728 1.00 120.00 399 THR D N 1
ATOM 10598 C CA . THR D 1 430 ? 156.867 189.823 133.299 1.00 120.00 399 THR D CA 1
ATOM 10599 C C . THR D 1 430 ? 155.483 189.810 132.680 1.00 120.00 399 THR D C 1
ATOM 10600 O O . THR D 1 430 ? 154.586 190.503 133.165 1.00 120.00 399 THR D O 1
ATOM 10602 N N . CYS D 1 431 ? 155.322 189.110 131.569 1.00 120.00 400 CYS D N 1
ATOM 10603 C CA . CYS D 1 431 ? 154.065 189.187 130.853 1.00 120.00 400 CYS D CA 1
ATOM 10604 C C . CYS D 1 431 ? 153.495 187.826 130.491 1.00 120.00 400 CYS D C 1
ATOM 10605 O O . CYS D 1 431 ? 154.188 186.972 129.940 1.00 120.00 400 CYS D O 1
ATOM 10607 N N . GLU D 1 432 ? 152.206 187.649 130.774 1.00 120.00 401 GLU D N 1
ATOM 10608 C CA . GLU D 1 432 ? 151.480 186.466 130.352 1.00 120.00 401 GLU D CA 1
ATOM 10609 C C . GLU D 1 432 ? 150.644 186.797 129.153 1.00 120.00 401 GLU D C 1
ATOM 10610 O O . GLU D 1 432 ? 149.730 187.621 129.221 1.00 120.00 401 GLU D O 1
ATOM 10612 N N . ILE D 1 433 ? 150.985 186.179 128.046 1.00 120.00 402 ILE D N 1
ATOM 10613 C CA . ILE D 1 433 ? 150.361 186.491 126.794 1.00 120.00 402 ILE D CA 1
ATOM 10614 C C . ILE D 1 433 ? 149.827 185.289 126.074 1.00 120.00 402 ILE D C 1
ATOM 10615 O O . ILE D 1 433 ? 150.497 184.272 125.956 1.00 120.00 402 ILE D O 1
ATOM 10617 N N . TYR D 1 434 ? 148.625 185.402 125.547 1.00 120.00 403 TYR D N 1
ATOM 10618 C CA . TYR D 1 434 ? 148.118 184.321 124.744 1.00 120.00 403 TYR D CA 1
ATOM 10619 C C . TYR D 1 434 ? 148.379 184.610 123.297 1.00 120.00 403 TYR D C 1
ATOM 10620 O O . TYR D 1 434 ? 148.087 185.691 122.794 1.00 120.00 403 TYR D O 1
ATOM 10622 N N . THR D 1 435 ? 149.009 183.669 122.637 1.00 120.00 404 THR D N 1
ATOM 10623 C CA . THR D 1 435 ? 149.488 183.909 121.312 1.00 120.00 404 THR D CA 1
ATOM 10624 C C . THR D 1 435 ? 148.669 183.177 120.280 1.00 120.00 404 THR D C 1
ATOM 10625 O O . THR D 1 435 ? 148.236 182.038 120.484 1.00 120.00 404 THR D O 1
ATOM 10627 N N . LEU D 1 436 ? 148.445 183.863 119.173 1.00 120.00 405 LEU D N 1
ATOM 10628 C CA . LEU D 1 436 ? 147.686 183.338 118.062 1.00 120.00 405 LEU D CA 1
ATOM 10629 C C . LEU D 1 436 ? 148.486 183.413 116.793 1.00 120.00 405 LEU D C 1
ATOM 10630 O O . LEU D 1 436 ? 148.644 184.492 116.226 1.00 120.00 405 LEU D O 1
ATOM 10632 N N . SER D 1 437 ? 148.999 182.283 116.338 1.00 120.00 406 SER D N 1
ATOM 10633 C CA . SER D 1 437 ? 149.781 182.290 115.114 1.00 120.00 406 SER D CA 1
ATOM 10634 C C . SER D 1 437 ? 148.979 182.802 113.961 1.00 120.00 406 SER D C 1
ATOM 10635 O O . SER D 1 437 ? 147.790 182.523 113.873 1.00 120.00 406 SER D O 1
ATOM 10637 N N . LYS D 1 438 ? 149.654 183.475 113.039 1.00 120.00 407 LYS D N 1
ATOM 10638 C CA . LYS D 1 438 ? 149.068 183.928 111.782 1.00 120.00 407 LYS D CA 1
ATOM 10639 C C . LYS D 1 438 ? 148.268 182.866 111.075 1.00 120.00 407 LYS D C 1
ATOM 10640 O O . LYS D 1 438 ? 147.253 183.175 110.462 1.00 120.00 407 LYS D O 1
ATOM 10642 N N . THR D 1 439 ? 148.732 181.620 111.124 1.00 120.00 408 THR D N 1
ATOM 10643 C CA . THR D 1 439 ? 148.032 180.542 110.453 1.00 120.00 408 THR D CA 1
ATOM 10644 C C . THR D 1 439 ? 146.664 180.341 111.061 1.00 120.00 408 THR D C 1
ATOM 10645 O O . THR D 1 439 ? 145.661 180.299 110.349 1.00 120.00 408 THR D O 1
ATOM 10647 N N . ASP D 1 440 ? 146.634 180.223 112.382 1.00 120.00 409 ASP D N 1
ATOM 10648 C CA . ASP D 1 440 ? 145.395 180.043 113.113 1.00 120.00 409 ASP D CA 1
ATOM 10649 C C . ASP D 1 440 ? 144.534 181.286 113.008 1.00 120.00 409 ASP D C 1
ATOM 10650 O O . ASP D 1 440 ? 143.342 181.195 112.757 1.00 120.00 409 ASP D O 1
ATOM 10652 N N . PHE D 1 441 ? 145.154 182.444 113.163 1.00 120.00 410 PHE D N 1
ATOM 10653 C CA . PHE D 1 441 ? 144.515 183.736 113.018 1.00 120.00 410 PHE D CA 1
ATOM 10654 C C . PHE D 1 441 ? 143.789 183.865 111.704 1.00 120.00 410 PHE D C 1
ATOM 10655 O O . PHE D 1 441 ? 142.629 184.273 111.669 1.00 120.00 410 PHE D O 1
ATOM 10657 N N . ASP D 1 442 ? 144.474 183.537 110.625 1.00 120.00 411 ASP D N 1
ATOM 10658 C CA . ASP D 1 442 ? 143.879 183.639 109.323 1.00 120.00 411 ASP D CA 1
ATOM 10659 C C . ASP D 1 442 ? 142.820 182.615 109.101 1.00 120.00 411 ASP D C 1
ATOM 10660 O O . ASP D 1 442 ? 141.779 182.954 108.564 1.00 120.00 411 ASP D O 1
ATOM 10662 N N . ASN D 1 443 ? 143.051 181.377 109.513 1.00 120.00 412 ASN D N 1
ATOM 10663 C CA . ASN D 1 443 ? 142.049 180.342 109.336 1.00 120.00 412 ASN D CA 1
ATOM 10664 C C . ASN D 1 443 ? 140.788 180.646 110.126 1.00 120.00 412 ASN D C 1
ATOM 10665 O O . ASN D 1 443 ? 139.676 180.550 109.600 1.00 120.00 412 ASN D O 1
ATOM 10667 N N . VAL D 1 444 ? 140.974 181.025 111.382 1.00 120.00 413 VAL D N 1
ATOM 10668 C CA . VAL D 1 444 ? 139.893 181.409 112.260 1.00 120.00 413 VAL D CA 1
ATOM 10669 C C . VAL D 1 444 ? 139.131 182.589 111.725 1.00 120.00 413 VAL D C 1
ATOM 10670 O O . VAL D 1 444 ? 137.915 182.531 111.639 1.00 120.00 413 VAL D O 1
ATOM 10672 N N . LEU D 1 445 ? 139.824 183.661 111.370 1.00 120.00 414 LEU D N 1
ATOM 10673 C CA . LEU D 1 445 ? 139.126 184.850 110.931 1.00 120.00 414 LEU D CA 1
ATOM 10674 C C . LEU D 1 445 ? 138.814 184.832 109.447 1.00 120.00 414 LEU D C 1
ATOM 10675 O O . LEU D 1 445 ? 138.046 185.655 108.962 1.00 120.00 414 LEU D O 1
ATOM 10677 N N . LYS D 1 446 ? 139.317 183.838 108.738 1.00 120.00 415 LYS D N 1
ATOM 10678 C CA . LYS D 1 446 ? 138.784 183.519 107.430 1.00 120.00 415 LYS D CA 1
ATOM 10679 C C . LYS D 1 446 ? 137.362 183.056 107.591 1.00 120.00 415 LYS D C 1
ATOM 10680 O O . LYS D 1 446 ? 136.457 183.559 106.927 1.00 120.00 415 LYS D O 1
ATOM 10682 N N . ARG D 1 447 ? 137.170 182.108 108.504 1.00 120.00 416 ARG D N 1
ATOM 10683 C CA . ARG D 1 447 ? 135.841 181.653 108.860 1.00 120.00 416 ARG D CA 1
ATOM 10684 C C . ARG D 1 447 ? 135.043 182.799 109.445 1.00 120.00 416 ARG D C 1
ATOM 10685 O O . ARG D 1 447 ? 133.970 183.155 108.957 1.00 120.00 416 ARG D O 1
ATOM 10687 N N . PHE D 1 448 ? 135.584 183.408 110.481 1.00 120.00 417 PHE D N 1
ATOM 10688 C CA . PHE D 1 448 ? 134.925 184.492 111.161 1.00 120.00 417 PHE D CA 1
ATOM 10689 C C . PHE D 1 448 ? 135.307 185.822 110.569 1.00 120.00 417 PHE D C 1
ATOM 10690 O O . PHE D 1 448 ? 135.894 186.666 111.239 1.00 120.00 417 PHE D O 1
ATOM 10692 N N . SER D 1 449 ? 134.944 185.996 109.302 1.00 120.00 418 SER D N 1
ATOM 10693 C CA . SER D 1 449 ? 135.277 187.169 108.508 1.00 120.00 418 SER D CA 1
ATOM 10694 C C . SER D 1 449 ? 134.644 188.439 109.045 1.00 120.00 418 SER D C 1
ATOM 10695 O O . SER D 1 449 ? 135.163 189.534 108.826 1.00 120.00 418 SER D O 1
ATOM 10697 N N . GLN D 1 450 ? 133.547 188.296 109.784 1.00 120.00 419 GLN D N 1
ATOM 10698 C CA . GLN D 1 450 ? 132.927 189.426 110.457 1.00 120.00 419 GLN D CA 1
ATOM 10699 C C . GLN D 1 450 ? 133.749 189.865 111.666 1.00 120.00 419 GLN D C 1
ATOM 10700 O O . GLN D 1 450 ? 133.656 191.011 112.104 1.00 120.00 419 GLN D O 1
ATOM 10702 N N . PHE D 1 451 ? 134.574 188.959 112.180 1.00 120.00 420 PHE D N 1
ATOM 10703 C CA . PHE D 1 451 ? 135.448 189.252 113.285 1.00 120.00 420 PHE D CA 1
ATOM 10704 C C . PHE D 1 451 ? 136.855 189.414 112.774 1.00 120.00 420 PHE D C 1
ATOM 10705 O O . PHE D 1 451 ? 137.747 189.831 113.506 1.00 120.00 420 PHE D O 1
ATOM 10707 N N . ARG D 1 452 ? 137.019 189.180 111.477 1.00 120.00 421 ARG D N 1
ATOM 10708 C CA . ARG D 1 452 ? 138.160 189.670 110.752 1.00 120.00 421 ARG D CA 1
ATOM 10709 C C . ARG D 1 452 ? 137.966 191.123 110.435 1.00 120.00 421 ARG D C 1
ATOM 10710 O O . ARG D 1 452 ? 138.911 191.896 110.524 1.00 120.00 421 ARG D O 1
ATOM 10712 N N . SER D 1 453 ? 136.724 191.482 110.092 1.00 120.00 422 SER D N 1
ATOM 10713 C CA . SER D 1 453 ? 136.307 192.853 109.834 1.00 120.00 422 SER D CA 1
ATOM 10714 C C . SER D 1 453 ? 136.343 193.686 111.107 1.00 120.00 422 SER D C 1
ATOM 10715 O O . SER D 1 453 ? 136.936 194.766 111.124 1.00 120.00 422 SER D O 1
ATOM 10717 N N . ALA D 1 454 ? 135.780 193.149 112.192 1.00 120.00 423 ALA D N 1
ATOM 10718 C CA . ALA D 1 454 ? 136.085 193.689 113.504 1.00 120.00 423 ALA D CA 1
ATOM 10719 C C . ALA D 1 454 ? 137.337 194.281 114.086 1.00 120.00 423 ALA D C 1
ATOM 10720 O O . ALA D 1 454 ? 137.268 195.323 114.706 1.00 120.00 423 ALA D O 1
ATOM 10722 N N . ILE D 1 455 ? 138.466 193.618 113.975 1.00 120.00 424 ILE D N 1
ATOM 10723 C CA . ILE D 1 455 ? 139.675 194.017 114.715 1.00 120.00 424 ILE D CA 1
ATOM 10724 C C . ILE D 1 455 ? 140.318 194.804 113.569 1.00 120.00 424 ILE D C 1
ATOM 10725 O O . ILE D 1 455 ? 140.935 195.829 113.834 1.00 120.00 424 ILE D O 1
ATOM 10727 N N . GLU D 1 456 ? 140.130 194.364 112.313 1.00 120.00 425 GLU D N 1
ATOM 10728 C CA . GLU D 1 456 ? 140.597 195.094 111.132 1.00 120.00 425 GLU D CA 1
ATOM 10729 C C . GLU D 1 456 ? 140.141 196.541 111.120 1.00 120.00 425 GLU D C 1
ATOM 10730 O O . GLU D 1 456 ? 140.906 197.429 110.748 1.00 120.00 425 GLU D O 1
ATOM 10732 N N . GLU D 1 457 ? 138.912 196.781 111.561 1.00 120.00 426 GLU D N 1
ATOM 10733 C CA . GLU D 1 457 ? 138.440 198.125 111.853 1.00 120.00 426 GLU D CA 1
ATOM 10734 C C . GLU D 1 457 ? 139.487 198.907 112.640 1.00 120.00 426 GLU D C 1
ATOM 10735 O O . GLU D 1 457 ? 140.019 199.914 112.164 1.00 120.00 426 GLU D O 1
ATOM 10737 N N . SER D 1 458 ? 139.769 198.437 113.853 1.00 120.00 427 SER D N 1
ATOM 10738 C CA . SER D 1 458 ? 140.690 199.100 114.760 1.00 120.00 427 SER D CA 1
ATOM 10739 C C . SER D 1 458 ? 142.086 199.190 114.185 1.00 120.00 427 SER D C 1
ATOM 10740 O O . SER D 1 458 ? 142.769 200.192 114.396 1.00 120.00 427 SER D O 1
ATOM 10742 N N . VAL D 1 459 ? 142.503 198.150 113.444 1.00 120.00 428 VAL D N 1
ATOM 10743 C CA . VAL D 1 459 ? 143.825 198.070 112.811 1.00 120.00 428 VAL D CA 1
ATOM 10744 C C . VAL D 1 459 ? 144.238 199.316 112.060 1.00 120.00 428 VAL D C 1
ATOM 10745 O O . VAL D 1 459 ? 145.428 199.627 112.009 1.00 120.00 428 VAL D O 1
ATOM 10747 N N . ALA D 1 460 ? 143.270 200.077 111.537 1.00 120.00 429 ALA D N 1
ATOM 10748 C CA . ALA D 1 460 ? 143.547 201.351 110.880 1.00 120.00 429 ALA D CA 1
ATOM 10749 C C . ALA D 1 460 ? 144.472 202.262 111.707 1.00 120.00 429 ALA D C 1
ATOM 10750 O O . ALA D 1 460 ? 145.179 203.096 111.140 1.00 120.00 429 ALA D O 1
ATOM 10752 N N . HIS D 1 461 ? 144.467 202.113 113.032 1.00 120.00 430 HIS D N 1
ATOM 10753 C CA . HIS D 1 461 ? 145.299 202.920 113.896 1.00 120.00 430 HIS D CA 1
ATOM 10754 C C . HIS D 1 461 ? 145.943 202.124 115.037 1.00 120.00 430 HIS D C 1
ATOM 10755 O O . HIS D 1 461 ? 146.237 202.694 116.090 1.00 120.00 430 HIS D O 1
#

Secondary structure (DSSP, 8-state):
-HHHHHHHHHHHHHHHHHHHSGGGG--HHHHHHHHHHHHHHHHHHH--HHHHHHHHHT--HHHHHHHH--HHHHHHGGGTGGGGGHHHHHHHHHHHH---TTHHHHHHHHHHHHHHHHHHHHHHHHHHHTTSS---HHHHHHHHHHHHHHHTT----SS---SHHHHHHHHHHHHHHHHHHHHHHHHHHHHHHHHHHHHHHHHHHHHHHHHHHHHHT--HHHHHHHHHHHHHHHHHTTTS-HHHHHTTS-HHHHHHHHHHHHHHHHSS-HHHHTS-HHHHHHHHHH-EEEEE-TT-EEE-TTSB--EEEEEEES-EEEE-TTS--EEEEE-TT-EESHHHHHTT-B-SSEEEESS-EEEEEEEHHHHHHHHHHTHHHHHHHHHHHT-/-HHHHHHHHHHHHHHHHHHHSGGGG--HHHHHHHHHHHHHHHHHHH--HHHHHHHHHT--HHHHHHHH--HHHHHHGGGTGGGGGHHHHHHHHHHHH---TTHHHHHHHHHHHHHHHHHHHHHHHHHHHTTSS---HHHHHHHHHHHHHHHTT----SS---SHHHHHHHHHHHHHHHHHHHHHHHHHHHHHHHHHHHHHHHHHHHHHHHHHHHHHT--HHHHHHHHHHHHHHHHHTTTS-HHHHHTTS-HHHHHHHHHHHHHHHHSS-HHHHTS-HHHHHHHHHH-EEEEE-TT-EEE-TTSB--EEEEEEES-EEEE-TTS--EEEEE-TT-EESHHHHHTT-B-SSEEEESS-EEEEEEEHHHHHHHHHHTHHHHHHHHHHHT-/-HHHHHHHHHHHHHHHHHHHSGGGG--HHHHHHHHHHHHHHHHHHH--HHHHHHHHHT--HHHHHHHH--HHHHHHGGGTGGGGGHHHHHHHHHHHH---TTHHHHHHHHHHHHHHHHHHHHHHHHHHHTTSS---HHHHHHHHHHHHHHHTT----SS---SHHHHHHHHHHHHHHHHHHHHHHHHHHHHHHHHHHHHHHHHHHHHHHHHHHHHHT--HHHHHHHHHHHHHHHHHTTTS-HHHHHTTS-HHHHHHHHHHHHHHHHSS-HHHHTS-HHHHHHHHHH-EEEEE-TT-EEE-TTSB--EEEEEEES-EEEE-TTS--EEEEE-TT-EESHHHHHTT-B-SSEEEESS-EEEEEEEHHHHHHHHHHTHHHHHHHHHHHT-/-HHHHHHHHHHHHHHHHHHHSGGGG--HHHHHHHHHHHHHHHHHHH--HHHHHHHHHT--HHHHHHHH--HHHHHHGGGTGGGGGHHHHHHHHHHHH---TTHHHHHHHHHHHHHHHHHHHHHHHHHHHTTSS---HHHHHHHHHHHHHHHTT----SS---SHHHHHHHHHHHHHHHHHHHHHHHHHHHHHHHHHHHHHHHHHHHHHHHHHHHHHT--HHHHHHHHHHHHHHHHHTTTS-HHHHHTTS-HHHHHHHHHHHHHHHHSS-HHHHTS-HHHHHHHHHH-EEEEE-TT-EEE-TTSB--EEEEEEES-EEEE-TTS--EEEEE-TT-EESHHHHHTT-B-SSEEEESS-EEEEEEEHHHHHHHHHHTHHHHHHHHHHHT-

Foldseek 3Di:
DVVLVLVVVLLVLLLVLLLVQLCVQQVVVLVVLLVNLVSLVVVLVVHVVLNVLSVQLSPSPPVVVVVVPVVSSVSSCSNNSNVVCVVVSVVVVCVVPVDQPLVVVLVVLVSVVVSCLSVLLSVLVVVCCVVDPHDDPVSSVVSSVQLVCLLVVNCPVPDDDDDVVRVVSSVVSNVVSPVSVVVNVVSVVVRVVVVVVVVCVLCVVLVVVLVVCVVVPPDPVVNVVSVVVSVVCSVVVLPDPLVVVLVVPDVVVSLVVLVVVLVVQQPLAPLSVPDDVVLSSLVSVQWDKDKDAAFDFPADAPAQFWKKKQWQAAWKFWAADVRPPRPDGAGHSDMDSLLRLLVVHHHRTIMTGRHITIIIMHGSVSVCVSCVVVVVSSVVVVVVSVD/DVVLVLVVVLLVLLLVLLLVQLCVQQVVVLVVLLVNLVSLVVVLVVHVVLNVLSVQLSPSPPVVVVVVPVVSSVSSCSNNSNVVCVVVSVVVVCVVPVDQPLVVVLVVLVSVVVSCLSVLLSVLVVVCCVVDPHDDPVSSVVSSVQLVCLLVVNCPVPDDDDDVVRVVSSVVSNVVSPVSVVVNVVSVVVRVVVVVVVVCVLCVVLVVVLVVCVVVPPDPVVNVVSVVVSVVCSVVVLPDPLVVVLVVPDVVVSLVVLVVVLVVQQPLAPLSVPDDVVLSSLVSVQWDKDKDAAFDFPADAPAQFWKKKQWQAAWKFWAADVRPPRPDGAGHSDMDSLLRLLVVHHHRTIMTGRHITIIIMHGSVSVCVSCVVVVVSSVVVVVVSVD/DVVLVLVVVLLVLLLVLLLVQLCVQQVVVLVVLLVNLVSLVVVLVVHVVLNVLSVQLSPSPPVVVVVVPVVSSVSSCSNNSNVVCVVVSVVVVCVVPVDQPLVVVLVVLVSVVVSCLSVLLSVLVVVCCVVDPHDDPVSSVVSSVQLVCLLVVNCPVPDDDDDVVRVVSSVVSNVVSPVSVVVNVVSVVVRVVVVVVVVCVLCVVLVVVLVVCVVVPPDPVVNVVSVVVSVVCSVVVLPDPLVVVLVVPDVVVSLVVLVVVLVVQQPLAPLSVPDDVVLSSLVSVQWDKDKDAAFDFPADAPAQFWKKKQWQAAWKFWAADVRPPRPDGAGHSDMDSLLRLLVVHHHRTIMTGRHITIIIMHGSVSVCVSCVVVVVSSVVVVVVSVD/DVVLVLVVVLLVLLLVLLLVQLCVQQVVVLVVLLVNLVSLVVVLVVHVVLNVLSVQLSPSPPVVVVVVPVVSSVSSCSNNSNVVCVVVSVVVVCVVPVDQPLVVVLVVLVSVVVSCLSVLLSVLVVVCCVVDPHDDPVSSVVSSVQLVCLLVVNCPVPDDDDDVVRVVSSVVSNVVSPVSVVVNVVSVVVRVVVVVVVVCVLCVVLVVVLVVCVVVPPDPVVNVVSVVVSVVCSVVVLPDPLVVVLVVPDVVVSLVVLVVVLVVQQPLAPLSVPDDVVLSSLVSVQWDKDKDAAFDFPADAPAQFWKKKQWQAAWKFWAADVRPPRPDGAGHSDMDSLLRLLVVHHHRTIMTGRHITIIIMHGSVSVCVSCVVVVVSSVVVVVVSVD

Sequence (1548 aa):
RIRVYWDILVFICIFWASLESPLRIVLLLTCIYFFIDFVFALDILWNGSWFIIDLIAALPLEYATTTIFYLYLLLGVTRILKVFRISDILQRINLAFQPTPGILRLVLFAFWATLVAHWCAVGWLYVDDLLDYQTGWSEYIIALYWTVATIATVGYGDITPSTDSQRIYTIFVMILGAGVYATVIGNIASILGSLDLAKAAQRKKMAQVDSFLKARNISQNIRRRVRDYYMYIIDRGWGEDENALLNDLPISLRREVKIQLHRDLLEKVPFLKGADPALVTSLVFSMKPMIFLEGDTIFRRGEKGDDLYILSEGSVDILDSDEKTILLSLQEGQFFGELALVMDAPRSATVRATTTCEIYTLSKTDFDNVLKRFSQFRSAIEESVAHRIRVYWDILVFICIFWASLESPLRIVLLLTCIYFFIDFVFALDILWNGSWFIIDLIAALPLEYATTTIFYLYLLLGVTRILKVFRISDILQRINLAFQPTPGILRLVLFAFWATLVAHWCAVGWLYVDDLLDYQTGWSEYIIALYWTVATIATVGYGDITPSTDSQRIYTIFVMILGAGVYATVIGNIASILGSLDLAKAAQRKKMAQVDSFLKARNISQNIRRRVRDYYMYIIDRGWGEDENALLNDLPISLRREVKIQLHRDLLEKVPFLKGADPALVTSLVFSMKPMIFLEGDTIFRRGEKGDDLYILSEGSVDILDSDEKTILLSLQEGQFFGELALVMDAPRSATVRATTTCEIYTLSKTDFDNVLKRFSQFRSAIEESVAHRIRVYWDILVFICIFWASLESPLRIVLLLTCIYFFIDFVFALDILWNGSWFIIDLIAALPLEYATTTIFYLYLLLGVTRILKVFRISDILQRINLAFQPTPGILRLVLFAFWATLVAHWCAVGWLYVDDLLDYQTGWSEYIIALYWTVATIATVGYGDITPSTDSQRIYTIFVMILGAGVYATVIGNIASILGSLDLAKAAQRKKMAQVDSFLKARNISQNIRRRVRDYYMYIIDRGWGEDENALLNDLPISLRREVKIQLHRDLLEKVPFLKGADPALVTSLVFSMKPMIFLEGDTIFRRGEKGDDLYILSEGSVDILDSDEKTILLSLQEGQFFGELALVMDAPRSATVRATTTCEIYTLSKTDFDNVLKRFSQFRSAIEESVAHRIRVYWDILVFICIFWASLESPLRIVLLLTCIYFFIDFVFALDILWNGSWFIIDLIAALPLEYATTTIFYLYLLLGVTRILKVFRISDILQRINLAFQPTPGILRLVLFAFWATLVAHWCAVGWLYVDDLLDYQTGWSEYIIALYWTVATIATVGYGDITPSTDSQRIYTIFVMILGAGVYATVIGNIASILGSLDLAKAAQRKKMAQVDSFLKARNISQNIRRRVRDYYMYIIDRGWGEDENALLNDLPISLRREVKIQLHRDLLEKVPFLKGADPALVTSLVFSMKPMIFLEGDTIFRRGEKGDDLYILSEGSVDILDSDEKTILLSLQEGQFFGELALVMDAPRSATVRATTTCEIYTLSKTDFDNVLKRFSQFRSAIEESVAH

Nearest PDB structures (foldseek):
  5v4s-assembly1_A  TM=1.003E+00  e=1.141E-64  Leptospira licerasiae serovar Varillal str. VAR 010
  8vtb-assembly1_A  TM=7.812E-01  e=3.653E-28  Spirochaeta thermophila
  7tj6-assembly1_A  TM=7.547E-01  e=2.121E-28  Spirochaeta thermophila DSM 6578
  8vta-assembly1_A  TM=7.717E-01  e=1.586E-27  Spirochaeta thermophila
  8vt9-assembly1_A  TM=7.771E-01  e=7.673E-27  Spirochaeta thermophila